Protein 6KAK (pdb70)

Sequence (1753 aa):
GPRVTVLVREFEAFDNAVPELVDSFLQQDPAQPVVVAADTLPYPPLALPRIPNVRLALLQPALDRPAAASRPETYVATEFVALVPDGARAEAPGLLERMVEALRAGSARLVAAPVATANPARCLALNVSLREWTARYGAAPAAPRCDALDGDAVVLLRARDLFNLSAPLARPVGTSLFLQTALRGWAVQLLDLTFAAARQPPLATAHARWKAEREGRARRAALLRALGIRLVSWEGGRLEWFGCNKETTRCFGTVVGDTPAYLYEERWTPPCCLRALRETARYVVGVLEAAGVRYWLEGGSLLGAARHGDIIPWDYDVDLGIYLEDVGNCEQLRGAEAGSVVDERGFVWEKAVEGDFFRVQYSESNHLHVDLWPFYPRNGVMTKDTWDVEFPEHFLQPLVPLPFAGFVAQAPNNYRRFLELKFGPGVIENPQYPNPALLSLTGGPRVTVLVREFEAFDNAVPELVDSFLQQDPAQPVVVAADTLPYPPLALPRIPNVRLALLQPALDRPAAASRPETYVATEFVALVPDGARAEAPGLLERMVEALRAGSARLVAAPVATANPARCLALNVSLREWTARYGAAPAAPRCDALDGDAVVLLRARDLFNLSAPLARPVGTSLFLQTALRGWAVQLLDLTFAAARQPPLATAHARWKAEREGRARRAALLRALGIRLVSWEGGRLEWFGCNKETTRCFGTVVGDTPAYLYEERWTPPCCLRALRETARYVVGVLEAAGVRYWLEGGSLLGAARHGDIIPWDYDVDLGIYLEDVGNCEQLRGAEAGSVVDERGFVWEKAVEGDFFRVQYSESNHLHVDLWPFYPRNGVMTKDTWVEFPEHFLQPLVPLPFAGFVAQAPNNYRRFLELKFGPGVIENPQYPNPALLSPRVTVLVREFEAFDNAVPELVDSFLQQDPAQPVVVAADTLPYPPLALPRIPNVRLALLQPALDRPAAASRPETYVATEFVALVPDGARAEAPGLLERMVEALRAGSARLVAAPVATANPARCLALNVSLREWTARYGAAPAAPRCDALDGDAVVLLRARDLFNLSAPLARPVGTSLFLQTALRGWAVQLLDLTFAAARQPPLATAHARWKAEREGRARRAALLRALGIRLVSWEGGRLEWFGCNKETTRCFGTVVGDTPAYLYEERWTPPCCLRALRETARYVVGVLEAAGVRYWLEGGSLLGAARHGDIIPWDYDVDLGIYLEDVGNCEQLRGAEAGSVVDERGFVWEKAVEGDFFRVQYSESNHLHVDLWPFYPRNGVMTKDTWVEFPEHFLQPLVPLPFAGFVAQAPNNYRRFLELKFGPGVIENPQYPNPALLSLTGPRVTVLVREFEAFDNAVPELVDSFLQQDPAQPVVVAADTLPYPPLALPRIPNVRLALLQPALDRPAAASRPETYVATEFVALVPDGARAEAPGLLERMVEALRAGSARLVAAPVATANPARCLALNVSLREWTARYGAAPAAPRCDALDGDAVVLLRARDLFNLSAPLARPVGTSLFLQTALRGWAVQLLDLTFAAARQPPLATAHARWKAEREGRARRAALLRALGIRLVSWEGGRLEWFGCNKETTRCFGTVVGDTPAYLYEERWTPPCCLRALRETARYVVGVLEAAGVRYWLEGGSLLGAARHHGDIIPWDYDVDLGIYLEDVGNCEQLRGAEAGSVVDERGFVWEKAGDFFRVQYSESNHLHVDLWPFYPRNGVMTKDTVEFPEHFLQPLVPLPFAGFVAQAPNNYRRFLELKFGPGVIENPQYPN

Organism: Homo sapiens (NCBI:txid9606)

GO terms:
  GO:0000139 Golgi membrane (C, IDA)
  GO:0005794 Golgi apparatus (C, IDA)
  GO:0016780 phosphotransferase activity, for other substituted phosphate groups (F, IDA)
  GO:0051262 protein tetramerization (P, IDA)
  GO:0000139 Golgi membrane (C, EXP)
  GO:0035269 protein O-linked glycosylation via mannose (P, IMP)
  GO:0005515 protein binding (F, IPI)
  GO:0000139 Golgi membrane (C, TAS)
  GO:0042802 identical protein binding (F, IPI)
  GO:0035269 protein O-linked glycosylation via mannose (P, IDA)
  GO:0005576 extracellular region (C, IDA)
  GO:0005791 rough endoplasmic reticulum (C, IDA)

Foldseek 3Di:
DDQEEEEEQAAALVKFCVQQALVQVCVLPVQHAYEYEDQDQRPPHPPHDPDLRYYYQHQYDDPPDDPLSNQCLSRDDHFKYKYAYTQFGADDHPPVVVLVVVCVPDDFQKEKEFEPDPWTKAAKEWDDDLQQLAIEIEHAPDPVKHLAIDGGITMMHTPVVQSVFPCSNQPPNSPPVSNRQVNVVGIYGHDPHYTYGRPDGILPDPVSVVVSVVVRVVSVLVVSVVVRRQWYAYPNHPIDGNADDQPAEHHQHDDDPPDTPVVLVVHAHHVRLQLLQLVQVVVVQVQCVVLVWDKAFADQQLLCLLQPQEHDRRDQAGEMETAPVSQVSGPCSVVQVVHWDQDPQAWIWHQDPDFGWIWIASHPRYRRIYIYHHWHDPPQKTDDPGDRDIDGPVQVVDWDWTRYSHDIGTHGPPVQVVNCVRPNPPDSPDDDDRDSVVVVVVD/DFAEEEEEFAADLVKFDVQQAVVLVCVQPVLRAYEYEDQDQRPVHPCHPPDVRYYYQHLYDDPPDDPVSNQCLVSDDGFKYKYAYTFFGADDHCPVVVLVVDCVVDDFQKEKEWEPDPWTKDAKEWDDDLQQLEIEIEHAPDPVKHLAIDGGIIMMGTSVVQSVFPCSNQPPNRPVVSNRQVNVVGIYGYDPHYTYGGPPGIPPDPVSVVVSVVVRVVSVLVVSVVSRRQWYAYPVGDIDGNADDQPAEHHFDDDDPLATPVVVVVHAHHVNLQLLQLVQVVVVQVQCVVLVWDKAFDDQQLLCLLQPQEHDRRDQAGEMETAPVSQVSGPCSVVQVVHWDQDPQAWIWHQDDAWRWIWIASHPRYRRIYIYHHWYDDDQWTDDDGDDIDGCQQVVDWDWTHYSHDIGTHGPVVQVVNCVVPNPCPSPDDDRSDPVVPD/DAEEEEEQAAALVKFDVQQALVQVCVLPVQHAYEYEDQDQRPPHPPHDPDPRYYYQHQHDDPPDDPLSNQVLSRDDHFKYKYAYTFFGADDHPPVVVLVVVCVVDDFQKEKEFEPDPFTKAAKEWDDDLQQLEIEIEHAPDPVKHLAITGGIIMMHTPVVQSVFPCSNQPPNRPPVSNRCVNVVGIYGYDPHYTYTRPDGIQPDPVSVVVSVVVRVVSVLVVSVVVRRQWYAYPNDPIDGNADDQPAEHRQPDDPPPQTPVLLVVHAGHVRLQLLQLVQVVVVQVQCVVLVWDKAFDDQQLLCLVQPLEHDGRDQAGEMETAPVSQVSGPLSVVQVVHWDQDPQAWIWHADPPAGWIWIASHPRYRRIYIYHHWYDDPQWTDDDGDDIGGNQQVVDWDWTHYSHDIGTHGPVVQVVCCVVPNPCPSVDDPDRDNVVVVVPD/DAEEEEEQAADLVWFDVQQQLVQVCVQPVLRAYEYEDQDQRPPHPCHPPDPRYYYQHQHDDPPDDPVSNQCLSSDDDFKYKYAYTFFHADDPCPVVVLVVCCVVDDFQKEKEFEPDPFTKDAWAWDDDLQQLEIEIEHAPDPVKHLAIDGGIIMMGTSVVQRVFPCSNQPPNRPVVSNRCVVVVGIYRYDHHYTYTRPDGIPPDPVSVVVSVVVRVVSVLVVSVVVRRQWYAYPVGDIDGNADDQPAEHDFPDADPPDTPVLVVVHAGHVRLQLLQLVQVVVVQVQCVVLVWDKAFDDQQLLCLVQPLEHDRRDQAGEMETAPVSQVSGPCSVVQVVHWDQDPQAWIWHCDPQWIWIASHPRYRRIYIYHHWYDDDQWTDTDVDIGGPVQVVDWDWTHYSHDTGTHGPVVLVVVCVVPNPPCSVDPPDRD

Solvent-accessible surface area: 74860 Å² total; per-residue (Å²): 109,57,100,7,1,0,0,0,19,43,16,24,38,84,39,37,6,0,52,35,0,0,71,0,9,21,150,76,56,102,55,14,18,0,2,0,0,9,70,79,47,9,41,53,51,15,93,33,49,110,60,121,27,13,86,54,0,30,34,43,68,13,1,78,74,70,10,46,21,30,56,17,55,76,36,20,105,24,72,0,0,0,11,3,21,22,5,0,24,5,68,47,101,29,13,13,96,126,0,1,106,33,4,111,95,50,97,8,96,1,3,0,0,24,0,56,40,114,68,58,9,108,21,22,22,6,100,21,25,25,34,58,19,2,0,93,40,9,65,18,132,63,59,74,101,4,46,1,10,64,29,40,11,0,9,0,0,59,14,146,10,0,17,81,1,16,10,17,7,25,33,26,12,47,22,0,1,8,0,1,3,18,12,22,62,39,11,2,50,27,30,148,32,79,2,34,32,5,150,137,79,19,25,86,86,90,122,9,112,137,69,9,90,142,82,19,136,55,58,44,26,64,15,2,124,69,7,6,0,38,21,12,5,76,109,63,27,188,92,50,86,14,18,11,64,45,142,49,89,24,44,17,24,111,35,50,60,129,13,2,22,5,29,48,64,90,30,20,2,2,16,2,0,15,72,0,0,72,61,0,0,129,28,0,7,40,25,0,90,97,33,42,6,108,4,0,0,0,16,20,7,0,14,0,7,26,50,41,21,36,7,10,34,33,41,50,38,0,30,1,0,0,21,84,85,17,6,43,79,1,131,33,0,125,23,2,112,103,34,75,44,73,20,180,147,22,2,9,0,61,47,23,161,84,26,106,25,13,74,0,26,10,7,122,47,0,80,0,11,0,5,0,65,11,2,44,60,164,151,45,50,0,27,19,120,56,149,68,84,89,9,56,3,106,17,10,119,97,46,38,94,14,85,2,6,69,27,90,0,49,0,0,14,104,60,111,44,3,1,58,121,43,95,20,127,20,24,14,52,81,27,77,8,30,46,40,46,56,27,49,46,64,54,81,56,23,11,1,0,0,0,17,43,14,24,41,70,39,35,6,0,51,37,0,0,69,4,8,25,137,80,67,100,27,17,24,1,3,0,0,7,71,84,44,10,49,56,44,17,68,12,42,122,24,15,9,12,49,53,0,25,40,36,65,11,2,43,67,19,11,16,12,28,53,16,39,13,33,15,29,6,51,2,0,0,12,3,21,25,6,1,28,4,107,40,100,35,12,16,83,117,0,3,118,31,6,141,89,50,94,7,110,0,3,0,0,21,0,57,38,116,63,58,10,108,21,25,21,8,104,32,31,28,118,65,17,4,0,111,21,10,72,22,127,63,62,72,94,5,47,1,12,50,30,42,12,0,9,0,0,74,13,68,28,0,16,91,0,14,12,21,8,25,33,25,14,43,19,0,1,7,0,0,3,16,58,69,67,37,12,2,48,27,29,150,31,82,1,25,32,7,165,139,77,26,55,93,83,90,121,10,28,149,70,12,115,139,70,20,65,65,63,53,30,62,12,1,126,74,8,7,0,31,22,2,21,54,125,90,54,146,90,32,75,22,8,4,59,60,155,52,97,32,43,25,34,111,38,63,44,82,1,0,21,5,2,45,71,150,34,46,4,1,20,0,0,18,84,2,0,71,90,0,1,121,15,0,6,37,22,0,93,96,28,45,6,101,4,0,0,24,20,16,4,0,12,0,6,26,52,96,20,39,6,8,42,24,27,42,28,0,26,0,0,0,9,86,123,12,8,44,80,0,124,21,0,129,24,3,119,100,34,72,38,74,24,152,158,24,6,6,1,59,50,29,157,90,10,97,15,13,74,0,23,24,7,123,46,0,88,0,16,0,5,0,63,11,11,47,49,170,146,44,46,0,11,30,106,58,158,122,86,9,45,23,105,19,10,109,100,43,40,91,18,83,0,6,72,26,89,0,51,0,0,17,104,58,116,52,8,1,59,101,52,102,23,129,18,20,20,100,82,80,120,46,54,66,65,101,110,47,106,127,108,9,0,0,2,0,19,45,16,23,41,82,39,36,8,0,52,36,0,0,61,0,8,20,130,73,57,102,58,18,16,0,3,0,1,10,67,82,53,9,37,52,57,15,92,33,47,110,63,123,24,14,75,57,1,32,26,64,55,16,2,89,75,76,10,47,19,27,56,17,57,74,39,20,106,25,83,0,0,0,11,3,22,25,4,0,16,5,79,58,98,34,25,14,95,130,0,0,108,32,3,118,95,51,95,7,90,1,3,0,0,22,0,53,39,114,81,62,9,162,22,18,21,6,104,22,23,22,18,34,16,3,0,97,38,6,67,18,129,62,61,74,98,4,46,2,12,67,32,38,10,0,10,0,0,76,14,170,17,0,12,72,1,15,10,17,7,26,35,25,12,46,22,0,1,7,0,1,2,17,14,21,65,38,9,2,48,27,31,141,16,81,2,30,31,5,156,142,76,19,24,87,84,90,119,9,109,136,70,8,94,128,73,19,147,55,54,47,27,63,15,2,123,75,6,6,0,37,20,11,6,93,109,65,24,197,92,56,91,19,16,12,65,47,144,51,95,28,46,19,30,110,25,58,75,112,28,2,14,2,35,46,69,94,33,10,2,2,17,1,0,14,74,0,0,69,56,0,1,135,27,0,7,38,25,0,95,97,31,46,6,91,0,0,0,8,12,19,7,0,13,0,6,26,61,45,22,36,7,11,36,35,42,40,36,0,30,1,0,0,12,81,129,14,10,37,87,0,129,31,0,123,25,3,101,100,37,70,43,72,22,170,133,21,0,9,1,74,57,21,150,93,18,64,24,4,76,0,31,8,5,122,42,0,82,0,12,0,5,0,64,12,13,73,50,49,153,43,42,0,21,22,112,51,168,131,89,17,61,29,104,18,11,114,95,40,40,102,13,84,1,6,69,26,98,1,55,0,0,18,102,56,112,40,8,0,60,136,82,91,21,124,21,24,14,58,98,28,88,25,19,40,41,44,62,30,49,42,62,55,91,30,7,1,0,0,0,16,45,15,25,39,75,39,38,6,0,54,38,0,0,78,5,7,23,138,62,64,102,34,18,24,1,3,0,0,8,51,98,48,10,43,56,45,16,71,16,42,116,26,11,12,12,49,56,0,31,26,84,51,13,2,44,83,21,11,19,13,27,53,16,34,12,32,15,28,6,56,4,0,0,12,4,21,24,6,0,21,5,81,52,100,32,19,16,68,122,0,2,110,32,4,150,92,51,97,7,99,1,3,0,0,22,0,53,37,96,89,68,11,52,21,24,20,12,94,21,20,27,119,63,18,9,0,89,18,6,73,18,132,63,58,74,97,5,46,2,12,81,40,40,10,0,10,0,0,76,13,71,24,0,17,94,2,11,12,19,7,26,34,25,15,44,17,1,1,7,0,1,2,18,57,74,65,39,10,2,50,31,30,144,31,76,2,35,32,6,169,147,82,21,25,94,84,89,112,8,113,132,65,12,92,135,74,21,144,61,64,51,22,64,13,0,119,55,10,8,0,36,20,1,18,54,124,92,50,149,93,29,90,20,15,17,76,55,151,48,92,27,43,20,27,112,29,65,78,101,36,1,16,3,38,94,65,142,37,28,3,2,17,4,0,16,103,3,0,67,71,0,1,118,24,0,8,36,25,0,93,93,29,48,6,36,5,0,1,28,22,19,6,0,14,0,5,12,52,92,21,38,7,9,30,34,39,32,33,0,28,1,0,0,34,83,135,23,12,42,80,3,127,28,0,121,26,3,119,104,36,72,36,70,23,182,155,22,8,10,0,57,31,111,94,62,40,12,71,0,31,22,5,121,49,0,83,0,14,0,5,0,77,16,24,68,52,68,143,39,62,0,15,43,113,151,168,108,14,41,29,104,12,13,108,95,48,38,96,15,86,1,5,69,27,95,0,46,0,0,27,92,42,121,144,8,1,68,90,58,96,23,128,17,22,16,120,97,32,160,137,47,179

Radius of gyration: 43.52 Å; Cα contacts (8 Å, |Δi|>4): 3760; chains: 4; bounding box: 91×157×87 Å

Nearest PDB structures (foldseek):
  6l7t-assembly1_B  TM=1.002E+00  e=5.309E-97  Homo sapiens
  6l7s-assembly1_C  TM=9.727E-01  e=5.853E-93  Homo sapiens
  6l7u-assembly1_A  TM=9.734E-01  e=1.253E-91  Homo sapiens
  6kan-assembly1_A  TM=9.741E-01  e=2.540E-91  Homo sapiens
  6kal-assembly1_A  TM=9.772E-01  e=7.297E-90  Homo sapiens

Structure (mmCIF, N/CA/C/O backbone):
data_6KAK
#
_entry.id   6KAK
#
_cell.length_a   76.822
_cell.length_b   119.419
_cell.length_c   258.075
_cell.angle_alpha   90.00
_cell.angle_beta   90.00
_cell.angle_gamma   90.00
#
_symmetry.space_group_name_H-M   'P 21 21 21'
#
loop_
_entity.id
_entity.type
_entity.pdbx_description
1 polymer 'Fukutin-related protein'
2 non-polymer 'ZINC ION'
3 non-polymer 2-acetamido-2-deoxy-beta-D-glucopyranose
4 non-polymer 'MAGNESIUM ION'
5 water water
#
loop_
_atom_site.group_PDB
_atom_site.id
_atom_site.type_symbol
_atom_site.label_atom_id
_atom_site.label_alt_id
_atom_site.label_comp_id
_atom_site.label_asym_id
_atom_site.label_entity_id
_atom_site.label_seq_id
_atom_site.pdbx_PDB_ins_code
_atom_site.Cartn_x
_atom_site.Cartn_y
_atom_site.Cartn_z
_atom_site.occupancy
_atom_site.B_iso_or_equiv
_atom_site.auth_seq_id
_atom_site.auth_comp_id
_atom_site.auth_asym_id
_atom_site.auth_atom_id
_atom_site.pdbx_PDB_model_num
ATOM 1 N N . GLY A 1 6 ? -21.112 253.786 22.048 1.00 58.29 46 GLY A N 1
ATOM 2 C CA . GLY A 1 6 ? -20.067 252.780 22.032 1.00 59.72 46 GLY A CA 1
ATOM 3 C C . GLY A 1 6 ? -19.498 252.500 23.408 1.00 61.36 46 GLY A C 1
ATOM 4 O O . GLY A 1 6 ? -19.403 253.407 24.235 1.00 64.31 46 GLY A O 1
ATOM 5 N N . PRO A 1 7 ? -19.129 251.244 23.657 1.00 59.07 47 PRO A N 1
ATOM 6 C CA . PRO A 1 7 ? -18.576 250.882 24.967 1.00 54.92 47 PRO A CA 1
ATOM 7 C C . PRO A 1 7 ? -17.301 251.654 25.269 1.00 50.79 47 PRO A C 1
ATOM 8 O O . PRO A 1 7 ? -16.508 251.969 24.379 1.00 53.27 47 PRO A O 1
ATOM 12 N N . ARG A 1 8 ? -17.114 251.960 26.550 1.00 46.16 48 ARG A N 1
ATOM 13 C CA . ARG A 1 8 ? -15.966 252.725 27.010 1.00 42.96 48 ARG A CA 1
ATOM 14 C C . ARG A 1 8 ? -15.041 251.917 27.907 1.00 37.62 48 ARG A C 1
ATOM 15 O O . ARG A 1 8 ? -14.025 252.449 28.369 1.00 36.31 48 ARG A O 1
ATOM 23 N N . VAL A 1 9 ? -15.363 250.651 28.162 1.00 30.31 49 VAL A N 1
ATOM 24 C CA . VAL A 1 9 ? -14.555 249.777 29.002 1.00 31.93 49 VAL A CA 1
ATOM 25 C C . VAL A 1 9 ? -14.206 248.528 28.211 1.00 34.12 49 VAL A C 1
ATOM 26 O O . VAL A 1 9 ? -15.061 247.959 27.524 1.00 35.03 49 VAL A O 1
ATOM 30 N N . THR A 1 10 ? -12.953 248.098 28.311 1.00 32.48 50 THR A N 1
ATOM 31 C CA . THR A 1 10 ? -12.533 246.799 27.807 1.00 32.52 50 THR A CA 1
ATOM 32 C C . THR A 1 10 ? -12.306 245.877 28.996 1.00 32.04 50 THR A C 1
ATOM 33 O O . THR A 1 10 ? -11.528 246.203 29.899 1.00 32.04 50 THR A O 1
ATOM 37 N N . VAL A 1 11 ? -12.998 244.740 29.003 1.00 31.75 51 VAL A N 1
ATOM 38 C CA . VAL A 1 11 ? -12.733 243.719 30.006 1.00 29.51 51 VAL A CA 1
ATOM 39 C C . VAL A 1 11 ? -11.427 243.018 29.659 1.00 34.48 51 VAL A C 1
ATOM 40 O O . VAL A 1 11 ? -11.202 242.626 28.506 1.00 34.42 51 VAL A O 1
ATOM 44 N N . LEU A 1 12 ? -10.547 242.875 30.649 1.00 31.93 52 LEU A N 1
ATOM 45 C CA . LEU A 1 12 ? -9.256 242.221 30.459 1.00 27.55 52 LEU A CA 1
ATOM 46 C C . LEU A 1 12 ? -9.112 241.115 31.492 1.00 29.50 52 LEU A C 1
ATOM 47 O O . LEU A 1 12 ? -9.219 241.370 32.696 1.00 30.61 52 LEU A O 1
ATOM 52 N N . VAL A 1 13 ? -8.857 239.896 31.025 1.00 27.31 53 VAL A N 1
ATOM 53 C CA . VAL A 1 13 ? -8.709 238.730 31.889 1.00 27.73 53 VAL A CA 1
ATOM 54 C C . VAL A 1 13 ? -7.263 238.262 31.819 1.00 25.83 53 VAL A C 1
ATOM 55 O O . VAL A 1 13 ? -6.783 237.847 30.756 1.00 29.93 53 VAL A O 1
ATOM 59 N N . ARG A 1 14 ? -6.572 238.328 32.952 1.00 24.46 54 ARG A N 1
ATOM 60 C CA . ARG A 1 14 ? -5.192 237.884 33.069 1.00 25.42 54 ARG A CA 1
ATOM 61 C C . ARG A 1 14 ? -4.996 236.768 34.083 1.00 28.86 54 ARG A C 1
ATOM 62 O O . ARG A 1 14 ? -4.140 235.906 33.868 1.00 27.91 54 ARG A O 1
ATOM 70 N N . GLU A 1 15 ? -5.769 236.745 35.170 1.00 29.32 55 GLU A N 1
ATOM 71 C CA . GLU A 1 15 ? -5.598 235.758 36.235 1.00 32.29 55 GLU A CA 1
ATOM 72 C C . GLU A 1 15 ? -6.556 234.596 35.986 1.00 31.60 55 GLU A C 1
ATOM 73 O O . GLU A 1 15 ? -7.758 234.693 36.252 1.00 29.84 55 GLU A O 1
ATOM 79 N N . PHE A 1 16 ? -6.007 233.502 35.463 1.00 30.66 56 PHE A N 1
ATOM 80 C CA . PHE A 1 16 ? -6.712 232.242 35.266 1.00 27.47 56 PHE A CA 1
ATOM 81 C C . PHE A 1 16 ? -5.664 231.169 35.012 1.00 31.22 56 PHE A C 1
ATOM 82 O O . PHE A 1 16 ? -4.515 231.472 34.679 1.00 28.66 56 PHE A O 1
ATOM 90 N N . GLU A 1 17 ? -6.067 229.912 35.179 1.00 32.62 57 GLU A N 1
ATOM 91 C CA . GLU A 1 17 ? -5.190 228.771 34.947 1.00 31.54 57 GLU A CA 1
ATOM 92 C C . GLU A 1 17 ? -5.683 227.998 33.732 1.00 31.69 57 GLU A C 1
ATOM 93 O O . GLU A 1 17 ? -6.884 227.733 33.605 1.00 30.78 57 GLU A O 1
ATOM 99 N N . ALA A 1 18 ? -4.753 227.632 32.849 1.00 32.68 58 ALA A N 1
ATOM 100 C CA . ALA A 1 18 ? -5.128 226.955 31.612 1.00 33.49 58 ALA A CA 1
ATOM 101 C C . ALA A 1 18 ? -5.763 225.595 31.884 1.00 33.85 58 ALA A C 1
ATOM 102 O O . ALA A 1 18 ? -6.690 225.183 31.176 1.00 33.88 58 ALA A O 1
ATOM 104 N N . PHE A 1 19 ? -5.287 224.884 32.911 1.00 34.01 59 PHE A N 1
ATOM 105 C CA . PHE A 1 19 ? -5.772 223.527 33.143 1.00 36.16 59 PHE A CA 1
ATOM 106 C C . PHE A 1 19 ? -7.168 223.498 33.753 1.00 37.07 59 PHE A C 1
ATOM 107 O O . PHE A 1 19 ? -7.830 222.456 33.694 1.00 36.75 59 PHE A O 1
ATOM 115 N N . ASP A 1 20 ? -7.637 224.612 34.316 1.00 34.63 60 ASP A N 1
ATOM 116 C CA . ASP A 1 20 ? -8.904 224.632 35.038 1.00 32.45 60 ASP A CA 1
ATOM 117 C C . ASP A 1 20 ? -9.371 226.071 35.223 1.00 32.57 60 ASP A C 1
ATOM 118 O O . ASP A 1 20 ? -8.920 226.758 36.146 1.00 30.65 60 ASP A O 1
ATOM 123 N N . ASN A 1 21 ? -10.281 226.536 34.367 1.00 34.27 61 ASN A N 1
ATOM 124 C CA . ASN A 1 21 ? -10.724 227.921 34.431 1.00 36.58 61 ASN A CA 1
ATOM 125 C C . ASN A 1 21 ? -12.195 228.016 34.047 1.00 36.93 61 ASN A C 1
ATOM 126 O O . ASN A 1 21 ? -12.785 227.075 33.510 1.00 36.92 61 ASN A O 1
ATOM 131 N N . ALA A 1 22 ? -12.779 229.180 34.330 1.00 34.60 62 ALA A N 1
ATOM 132 C CA . ALA A 1 22 ? -14.148 229.519 33.960 1.00 31.77 62 ALA A CA 1
ATOM 133 C C . ALA A 1 22 ? -14.168 230.768 33.087 1.00 31.58 62 ALA A C 1
ATOM 134 O O . ALA A 1 22 ? -15.073 231.602 33.178 1.00 34.28 62 ALA A O 1
ATOM 136 N N . VAL A 1 23 ? -13.157 230.914 32.237 1.00 30.59 63 VAL A N 1
ATOM 137 C CA . VAL A 1 23 ? -13.040 232.071 31.352 1.00 34.92 63 VAL A CA 1
ATOM 138 C C . VAL A 1 23 ? -14.103 232.025 30.255 1.00 36.46 63 VAL A C 1
ATOM 139 O O . VAL A 1 23 ? -14.669 233.077 29.925 1.00 37.57 63 VAL A O 1
ATOM 143 N N . PRO A 1 24 ? -14.410 230.864 29.650 1.00 39.42 64 PRO A N 1
ATOM 144 C CA . PRO A 1 24 ? -15.545 230.838 28.710 1.00 41.44 64 PRO A CA 1
ATOM 145 C C . PRO A 1 24 ? -16.846 231.339 29.312 1.00 38.14 64 PRO A C 1
ATOM 146 O O . PRO A 1 24 ? -17.554 232.119 28.664 1.00 41.43 64 PRO A O 1
ATOM 150 N N . GLU A 1 25 ? -17.185 230.921 30.536 1.00 38.64 65 GLU A N 1
ATOM 151 C CA . GLU A 1 25 ? -18.390 231.445 31.174 1.00 38.87 65 GLU A CA 1
ATOM 152 C C . GLU A 1 25 ? -18.271 232.944 31.421 1.00 40.22 65 GLU A C 1
ATOM 153 O O . GLU A 1 25 ? -19.229 233.694 31.197 1.00 40.49 65 GLU A O 1
ATOM 159 N N . LEU A 1 26 ? -17.102 233.394 31.887 1.00 38.60 66 LEU A N 1
ATOM 160 C CA . LEU A 1 26 ? -16.883 234.818 32.133 1.00 36.05 66 LEU A CA 1
ATOM 161 C C . LEU A 1 26 ? -17.156 235.638 30.878 1.00 32.79 66 LEU A C 1
ATOM 162 O O . LEU A 1 26 ? -17.937 236.597 30.906 1.00 33.48 66 LEU A O 1
ATOM 167 N N . VAL A 1 27 ? -16.510 235.274 29.768 1.00 33.91 67 VAL A N 1
ATOM 168 C CA . VAL A 1 27 ? -16.661 236.028 28.525 1.00 37.54 67 VAL A CA 1
ATOM 169 C C . VAL A 1 27 ? -18.119 236.035 28.081 1.00 43.35 67 VAL A C 1
ATOM 170 O O . VAL A 1 27 ? -18.664 237.076 27.694 1.00 44.78 67 VAL A O 1
ATOM 174 N N . ASP A 1 28 ? -18.772 234.871 28.136 1.00 43.63 68 ASP A N 1
ATOM 175 C CA . ASP A 1 28 ? -20.164 234.777 27.705 1.00 46.12 68 ASP A CA 1
ATOM 176 C C . ASP A 1 28 ? -21.065 235.698 28.519 1.00 42.26 68 ASP A C 1
ATOM 177 O O . ASP A 1 28 ? -21.981 236.325 27.972 1.00 45.56 68 ASP A O 1
ATOM 182 N N . SER A 1 29 ? -20.818 235.800 29.828 1.00 40.78 69 SER A N 1
ATOM 183 C CA . SER A 1 29 ? -21.701 236.586 30.686 1.00 41.53 69 SER A CA 1
ATOM 184 C C . SER A 1 29 ? -21.648 238.068 30.332 1.00 45.36 69 SER A C 1
ATOM 185 O O . SER A 1 29 ? -22.666 238.767 30.407 1.00 44.94 69 SER A O 1
ATOM 188 N N . PHE A 1 30 ? -20.474 238.568 29.944 1.00 40.35 70 PHE A N 1
ATOM 189 C CA . PHE A 1 30 ? -20.385 239.962 29.522 1.00 41.41 70 PHE A CA 1
ATOM 190 C C . PHE A 1 30 ? -20.980 240.161 28.133 1.00 43.88 70 PHE A C 1
ATOM 191 O O . PHE A 1 30 ? -21.626 241.182 27.874 1.00 46.16 70 PHE A O 1
ATOM 199 N N . LEU A 1 31 ? -20.781 239.196 27.231 1.00 42.79 71 LEU A N 1
ATOM 200 C CA . LEU A 1 31 ? -21.348 239.309 25.891 1.00 46.33 71 LEU A CA 1
ATOM 201 C C . LEU A 1 31 ? -22.869 239.234 25.915 1.00 49.56 71 LEU A C 1
ATOM 202 O O . LEU A 1 31 ? -23.527 239.745 25.002 1.00 47.21 71 LEU A O 1
ATOM 207 N N . GLN A 1 32 ? -23.445 238.605 26.942 1.00 55.34 72 GLN A N 1
ATOM 208 C CA . GLN A 1 32 ? -24.899 238.528 27.033 1.00 62.31 72 GLN A CA 1
ATOM 209 C C . GLN A 1 32 ? -25.512 239.874 27.399 1.00 60.47 72 GLN A C 1
ATOM 210 O O . GLN A 1 32 ? -26.657 240.153 27.025 1.00 62.33 72 GLN A O 1
ATOM 216 N N . GLN A 1 33 ? -24.776 240.714 28.131 1.00 58.56 73 GLN A N 1
ATOM 217 C CA . GLN A 1 33 ? -25.276 242.046 28.452 1.00 57.27 73 GLN A CA 1
ATOM 218 C C . GLN A 1 33 ? -25.141 242.997 27.273 1.00 56.92 73 GLN A C 1
ATOM 219 O O . GLN A 1 33 ? -25.994 243.872 27.082 1.00 58.39 73 GLN A O 1
ATOM 225 N N . ASP A 1 34 ? -24.089 242.837 26.481 1.00 56.73 74 ASP A N 1
ATOM 226 C CA . ASP A 1 34 ? -23.831 243.663 25.313 1.00 55.84 74 ASP A CA 1
ATOM 227 C C . ASP A 1 34 ? -22.971 242.849 24.354 1.00 55.15 74 ASP A C 1
ATOM 228 O O . ASP A 1 34 ? -21.763 242.702 24.576 1.00 55.43 74 ASP A O 1
ATOM 233 N N . PRO A 1 35 ? -23.551 242.306 23.278 1.00 55.06 75 PRO A N 1
ATOM 234 C CA . PRO A 1 35 ? -22.773 241.432 22.382 1.00 52.58 75 PRO A CA 1
ATOM 235 C C . PRO A 1 35 ? -21.586 242.120 21.730 1.00 46.17 75 PRO A C 1
ATOM 236 O O . PRO A 1 35 ? -20.769 241.436 21.099 1.00 46.82 75 PRO A O 1
ATOM 240 N N . ALA A 1 36 ? -21.459 243.438 21.865 1.00 43.74 76 ALA A N 1
ATOM 241 C CA . ALA A 1 36 ? -20.328 244.178 21.329 1.00 46.02 76 ALA A CA 1
ATOM 242 C C . ALA A 1 36 ? -19.286 244.512 22.386 1.00 43.05 76 ALA A C 1
ATOM 243 O O . ALA A 1 36 ? -18.278 245.149 22.060 1.00 44.46 76 ALA A O 1
ATOM 245 N N . GLN A 1 37 ? -19.505 244.105 23.635 1.00 41.44 77 GLN A N 1
ATOM 246 C CA . GLN A 1 37 ? -18.586 244.386 24.727 1.00 41.31 77 GLN A CA 1
ATOM 247 C C . GLN A 1 37 ? -17.174 243.927 24.368 1.00 34.72 77 GLN A C 1
ATOM 248 O O . GLN A 1 37 ? -16.976 242.744 24.050 1.00 37.75 77 GLN A O 1
ATOM 254 N N . PRO A 1 38 ? -16.185 244.820 24.382 1.00 34.41 78 PRO A N 1
ATOM 255 C CA . PRO A 1 38 ? -14.805 244.401 24.100 1.00 32.94 78 PRO A CA 1
ATOM 256 C C . PRO A 1 38 ? -14.249 243.561 25.242 1.00 34.25 78 PRO A C 1
ATOM 257 O O . PRO A 1 38 ? -14.371 243.923 26.414 1.00 33.56 78 PRO A O 1
ATOM 261 N N . VAL A 1 39 ? -13.642 242.428 24.892 1.00 35.48 79 VAL A N 1
ATOM 262 C CA . VAL A 1 39 ? -13.037 241.520 25.865 1.00 37.81 79 VAL A CA 1
ATOM 263 C C . VAL A 1 39 ? -11.667 241.081 25.350 1.00 37.54 79 VAL A C 1
ATOM 264 O O . VAL A 1 39 ? -11.556 240.642 24.200 1.00 36.34 79 VAL A O 1
ATOM 268 N N . VAL A 1 40 ? -10.620 241.252 26.180 1.00 31.82 80 VAL A N 1
ATOM 269 C CA . VAL A 1 40 ? -9.273 240.723 25.938 1.00 32.19 80 VAL A CA 1
ATOM 270 C C . VAL A 1 40 ? -9.007 239.639 26.963 1.00 31.86 80 VAL A C 1
ATOM 271 O O . VAL A 1 40 ? -9.118 239.894 28.167 1.00 32.28 80 VAL A O 1
ATOM 275 N N . VAL A 1 41 ? -8.544 238.484 26.505 1.00 31.66 81 VAL A N 1
ATOM 276 C CA . VAL A 1 41 ? -7.937 237.491 27.382 1.00 29.25 81 VAL A CA 1
ATOM 277 C C . VAL A 1 41 ? -6.440 237.494 27.107 1.00 27.92 81 VAL A C 1
ATOM 278 O O . VAL A 1 41 ? -6.015 237.302 25.962 1.00 32.79 81 VAL A O 1
ATOM 282 N N . ALA A 1 42 ? -5.638 237.732 28.141 1.00 23.60 82 ALA A N 1
ATOM 283 C CA . ALA A 1 42 ? -4.194 237.850 28.002 1.00 28.04 82 ALA A CA 1
ATOM 284 C C . ALA A 1 42 ? -3.503 236.633 28.601 1.00 25.10 82 ALA A C 1
ATOM 285 O O . ALA A 1 42 ? -3.897 236.142 29.662 1.00 27.57 82 ALA A O 1
ATOM 287 N N . ALA A 1 43 ? -2.467 236.153 27.916 1.00 27.10 83 ALA A N 1
ATOM 288 C CA . ALA A 1 43 ? -1.742 234.971 28.360 1.00 28.05 83 ALA A CA 1
ATOM 289 C C . ALA A 1 43 ? -0.328 235.015 27.803 1.00 28.21 83 ALA A C 1
ATOM 290 O O . ALA A 1 43 ? -0.056 235.675 26.797 1.00 28.69 83 ALA A O 1
ATOM 292 N N . ASP A 1 44 ? 0.574 234.302 28.483 1.00 26.58 84 ASP A N 1
ATOM 293 C CA . ASP A 1 44 ? 1.961 234.226 28.041 1.00 30.70 84 ASP A CA 1
ATOM 294 C C . ASP A 1 44 ? 2.136 233.258 26.880 1.00 37.35 84 ASP A C 1
ATOM 295 O O . ASP A 1 44 ? 3.019 233.458 26.038 1.00 37.38 84 ASP A O 1
ATOM 300 N N . THR A 1 45 ? 1.328 232.202 26.834 1.00 35.08 85 THR A N 1
ATOM 301 C CA . THR A 1 45 ? 1.284 231.278 25.712 1.00 34.90 85 THR A CA 1
ATOM 302 C C . THR A 1 45 ? -0.175 230.949 25.441 1.00 35.04 85 THR A C 1
ATOM 303 O O . THR A 1 45 ? -1.044 231.182 26.285 1.00 34.80 85 THR A O 1
ATOM 307 N N . LEU A 1 46 ? -0.442 230.419 24.251 1.00 30.05 86 LEU A N 1
ATOM 308 C CA . LEU A 1 46 ? -1.791 229.997 23.909 1.00 34.48 86 LEU A CA 1
ATOM 309 C C . LEU A 1 46 ? -2.307 229.025 24.969 1.00 34.23 86 LEU A C 1
ATOM 310 O O . LEU A 1 46 ? -1.670 227.990 25.212 1.00 35.32 86 LEU A O 1
ATOM 315 N N . PRO A 1 47 ? -3.415 229.334 25.641 1.00 32.89 87 PRO A N 1
ATOM 316 C CA . PRO A 1 47 ? -3.947 228.404 26.643 1.00 30.00 87 PRO A CA 1
ATOM 317 C C . PRO A 1 47 ? -4.364 227.082 26.011 1.00 29.51 87 PRO A C 1
ATOM 318 O O . PRO A 1 47 ? -4.953 227.048 24.929 1.00 30.15 87 PRO A O 1
ATOM 322 N N . TYR A 1 48 ? -4.036 225.983 26.699 1.00 32.59 88 TYR A N 1
ATOM 323 C CA . TYR A 1 48 ? -4.418 224.630 26.289 1.00 32.49 88 TYR A CA 1
ATOM 324 C C . TYR A 1 48 ? -4.891 223.907 27.546 1.00 36.22 88 TYR A C 1
ATOM 325 O O . TYR A 1 48 ? -4.174 223.913 28.564 1.00 36.31 88 TYR A O 1
ATOM 334 N N . PRO A 1 49 ? -6.073 223.265 27.523 1.00 37.30 89 PRO A N 1
ATOM 335 C CA . PRO A 1 49 ? -7.008 223.055 26.406 1.00 36.61 89 PRO A CA 1
ATOM 336 C C . PRO A 1 49 ? -7.587 224.347 25.825 1.00 41.76 89 PRO A C 1
ATOM 337 O O . PRO A 1 49 ? -7.577 225.370 26.511 1.00 39.30 89 PRO A O 1
ATOM 341 N N . PRO A 1 50 ? -8.072 224.294 24.583 1.00 39.25 90 PRO A N 1
ATOM 342 C CA . PRO A 1 50 ? -8.524 225.522 23.917 1.00 35.71 90 PRO A CA 1
ATOM 343 C C . PRO A 1 50 ? -9.631 226.212 24.697 1.00 35.44 90 PRO A C 1
ATOM 344 O O . PRO A 1 50 ? -10.519 225.566 25.257 1.00 34.50 90 PRO A O 1
ATOM 348 N N . LEU A 1 51 ? -9.566 227.544 24.730 1.00 36.66 91 LEU A N 1
ATOM 349 C CA . LEU A 1 51 ? -10.621 228.323 25.365 1.00 35.85 91 LEU A CA 1
ATOM 350 C C . LEU A 1 51 ? -11.879 228.375 24.509 1.00 38.99 91 LEU A C 1
ATOM 351 O O . LEU A 1 51 ? -12.984 228.508 25.050 1.00 39.89 91 LEU A O 1
ATOM 356 N N . ALA A 1 52 ? -11.728 228.269 23.188 1.00 43.49 92 ALA A N 1
ATOM 357 C CA . ALA A 1 52 ? -12.845 228.286 22.244 1.00 48.55 92 ALA A CA 1
ATOM 358 C C . ALA A 1 52 ? -13.754 229.490 22.485 1.00 50.82 92 ALA A C 1
ATOM 359 O O . ALA A 1 52 ? -14.974 229.369 22.618 1.00 54.51 92 ALA A O 1
ATOM 361 N N . LEU A 1 53 ? -13.139 230.667 22.549 1.00 50.18 93 LEU A N 1
ATOM 362 C CA . LEU A 1 53 ? -13.894 231.894 22.728 1.00 47.16 93 LEU A CA 1
ATOM 363 C C . LEU A 1 53 ? -14.639 232.243 21.441 1.00 49.07 93 LEU A C 1
ATOM 364 O O . LEU A 1 53 ? -14.227 231.838 20.350 1.00 48.21 93 LEU A O 1
ATOM 369 N N . PRO A 1 54 ? -15.743 232.983 21.539 1.00 49.59 94 PRO A N 1
ATOM 370 C CA . PRO A 1 54 ? -16.476 233.376 20.328 1.00 49.73 94 PRO A CA 1
ATOM 371 C C . PRO A 1 54 ? -15.572 234.111 19.351 1.00 47.99 94 PRO A C 1
ATOM 372 O O . PRO A 1 54 ? -14.825 235.017 19.726 1.00 41.84 94 PRO A O 1
ATOM 376 N N . ARG A 1 55 ? -15.630 233.699 18.084 1.00 47.09 95 ARG A N 1
ATOM 377 C CA . ARG A 1 55 ? -14.783 234.282 17.045 1.00 48.03 95 ARG A CA 1
ATOM 378 C C . ARG A 1 55 ? -15.476 235.525 16.492 1.00 50.48 95 ARG A C 1
ATOM 379 O O . ARG A 1 55 ? -16.068 235.524 15.412 1.00 52.86 95 ARG A O 1
ATOM 381 N N . ILE A 1 56 ? -15.399 236.606 17.262 1.00 48.65 96 ILE A N 1
ATOM 382 C CA . ILE A 1 56 ? -15.971 237.888 16.858 1.00 44.01 96 ILE A CA 1
ATOM 383 C C . ILE A 1 56 ? -14.911 238.972 17.028 1.00 44.71 96 ILE A C 1
ATOM 384 O O . ILE A 1 56 ? -13.996 238.819 17.852 1.00 44.63 96 ILE A O 1
ATOM 389 N N . PRO A 1 57 ? -14.987 240.075 16.274 1.00 46.03 97 PRO A N 1
ATOM 390 C CA . PRO A 1 57 ? -13.916 241.085 16.340 1.00 45.43 97 PRO A CA 1
ATOM 391 C C . PRO A 1 57 ? -13.683 241.677 17.722 1.00 40.82 97 PRO A C 1
ATOM 392 O O . PRO A 1 57 ? -12.558 242.107 18.007 1.00 40.12 97 PRO A O 1
ATOM 396 N N . ASN A 1 58 ? -14.693 241.723 18.590 1.00 37.33 98 ASN A N 1
ATOM 397 C CA . ASN A 1 58 ? -14.541 242.372 19.888 1.00 37.55 98 ASN A CA 1
ATOM 398 C C . ASN A 1 58 ? -14.039 241.433 20.980 1.00 37.50 98 ASN A C 1
ATOM 399 O O . ASN A 1 58 ? -13.907 241.864 22.131 1.00 35.43 98 ASN A O 1
ATOM 404 N N . VAL A 1 59 ? -13.766 240.172 20.657 1.00 39.14 99 VAL A N 1
ATOM 405 C CA . VAL A 1 59 ? -13.092 239.245 21.560 1.00 36.95 99 VAL A CA 1
ATOM 406 C C . VAL A 1 59 ? -11.735 238.917 20.958 1.00 38.96 99 VAL A C 1
ATOM 407 O O . VAL A 1 59 ? -11.646 238.535 19.785 1.00 36.66 99 VAL A O 1
ATOM 411 N N . ARG A 1 60 ? -10.681 239.069 21.755 1.00 33.25 100 ARG A N 1
ATOM 412 C CA . ARG A 1 60 ? -9.333 238.838 21.262 1.00 33.93 100 ARG A CA 1
ATOM 413 C C . ARG A 1 60 ? -8.445 238.230 22.343 1.00 38.18 100 ARG A C 1
ATOM 414 O O . ARG A 1 60 ? -8.546 238.578 23.525 1.00 35.02 100 ARG A O 1
ATOM 422 N N . LEU A 1 61 ? -7.601 237.290 21.920 1.00 33.46 101 LEU A N 1
ATOM 423 C CA . LEU A 1 61 ? -6.569 236.703 22.763 1.00 34.71 101 LEU A CA 1
ATOM 424 C C . LEU A 1 61 ? -5.279 237.481 22.544 1.00 36.67 101 LEU A C 1
ATOM 425 O O . LEU A 1 61 ? -4.809 237.601 21.408 1.00 40.73 101 LEU A O 1
ATOM 430 N N . ALA A 1 62 ? -4.714 238.014 23.623 1.00 28.92 102 ALA A N 1
ATOM 431 C CA . ALA A 1 62 ? -3.457 238.754 23.574 1.00 29.39 102 ALA A CA 1
ATOM 432 C C . ALA A 1 62 ? -2.361 237.860 24.140 1.00 34.05 102 ALA A C 1
ATOM 433 O O . ALA A 1 62 ? -2.351 237.563 25.340 1.00 32.28 102 ALA A O 1
ATOM 435 N N . LEU A 1 63 ? -1.443 237.430 23.276 1.00 30.60 103 LEU A N 1
ATOM 436 C CA . LEU A 1 63 ? -0.350 236.548 23.667 1.00 30.88 103 LEU A CA 1
ATOM 437 C C . LEU A 1 63 ? 0.888 237.397 23.934 1.00 33.55 103 LEU A C 1
ATOM 438 O O . LEU A 1 63 ? 1.467 237.975 23.009 1.00 33.73 103 LEU A O 1
ATOM 443 N N . LEU A 1 64 ? 1.283 237.477 25.205 1.00 30.34 104 LEU A N 1
ATOM 444 C CA . LEU A 1 64 ? 2.403 238.318 25.626 1.00 36.54 104 LEU A CA 1
ATOM 445 C C . LEU A 1 64 ? 3.685 237.487 25.643 1.00 43.48 104 LEU A C 1
ATOM 446 O O . LEU A 1 64 ? 4.235 237.137 26.688 1.00 52.20 104 LEU A O 1
ATOM 451 N N . GLN A 1 65 ? 4.159 237.172 24.441 1.00 39.26 105 GLN A N 1
ATOM 452 C CA . GLN A 1 65 ? 5.389 236.428 24.287 1.00 38.88 105 GLN A CA 1
ATOM 453 C C . GLN A 1 65 ? 6.049 236.874 22.994 1.00 34.03 105 GLN A C 1
ATOM 454 O O . GLN A 1 65 ? 5.346 237.120 22.002 1.00 32.81 105 GLN A O 1
ATOM 460 N N . PRO A 1 66 ? 7.371 237.021 22.979 1.00 38.45 106 PRO A N 1
ATOM 461 C CA . PRO A 1 66 ? 8.065 237.236 21.707 1.00 39.66 106 PRO A CA 1
ATOM 462 C C . PRO A 1 66 ? 7.831 236.061 20.773 1.00 39.58 106 PRO A C 1
ATOM 463 O O . PRO A 1 66 ? 7.692 234.915 21.204 1.00 38.25 106 PRO A O 1
ATOM 467 N N . ALA A 1 67 ? 7.770 236.360 19.478 1.00 35.09 107 ALA A N 1
ATOM 468 C CA . ALA A 1 67 ? 7.583 235.328 18.471 1.00 33.17 107 ALA A CA 1
ATOM 469 C C . ALA A 1 67 ? 8.282 235.760 17.193 1.00 35.58 107 ALA A C 1
ATOM 470 O O . ALA A 1 67 ? 8.311 236.946 16.852 1.00 35.51 107 ALA A O 1
ATOM 472 N N . LEU A 1 68 ? 8.840 234.775 16.484 1.00 32.18 108 LEU A N 1
ATOM 473 C CA . LEU A 1 68 ? 9.651 235.072 15.308 1.00 32.40 108 LEU A CA 1
ATOM 474 C C . LEU A 1 68 ? 8.833 235.704 14.190 1.00 32.83 108 LEU A C 1
ATOM 475 O O . LEU A 1 68 ? 9.387 236.426 13.352 1.00 38.04 108 LEU A O 1
ATOM 480 N N . ASP A 1 69 ? 7.522 235.465 14.162 1.00 32.35 109 ASP A N 1
ATOM 481 C CA . ASP A 1 69 ? 6.680 235.871 13.044 1.00 37.37 109 ASP A CA 1
ATOM 482 C C . ASP A 1 69 ? 5.657 236.939 13.426 1.00 38.53 109 ASP A C 1
ATOM 483 O O . ASP A 1 69 ? 4.604 237.049 12.792 1.00 40.51 109 ASP A O 1
ATOM 488 N N . ARG A 1 70 ? 5.942 237.731 14.453 1.00 36.24 110 ARG A N 1
ATOM 489 C CA . ARG A 1 70 ? 5.001 238.754 14.877 1.00 34.06 110 ARG A CA 1
ATOM 490 C C . ARG A 1 70 ? 5.713 240.087 15.042 1.00 34.00 110 ARG A C 1
ATOM 491 O O . ARG A 1 70 ? 6.907 240.124 15.351 1.00 32.98 110 ARG A O 1
ATOM 499 N N . PRO A 1 71 ? 5.013 241.196 14.821 1.00 32.79 111 PRO A N 1
ATOM 500 C CA . PRO A 1 71 ? 5.609 242.511 15.066 1.00 32.51 111 PRO A CA 1
ATOM 501 C C . PRO A 1 71 ? 5.655 242.814 16.558 1.00 31.36 111 PRO A C 1
ATOM 502 O O . PRO A 1 71 ? 5.045 242.130 17.381 1.00 32.93 111 PRO A O 1
ATOM 506 N N . ALA A 1 72 ? 6.405 243.865 16.896 1.00 31.62 112 ALA A N 1
ATOM 507 C CA . ALA A 1 72 ? 6.557 244.243 18.297 1.00 33.57 112 ALA A CA 1
ATOM 508 C C . ALA A 1 72 ? 5.207 244.526 18.945 1.00 32.42 112 ALA A C 1
ATOM 509 O O . ALA A 1 72 ? 5.005 244.232 20.130 1.00 30.93 112 ALA A O 1
ATOM 511 N N . ALA A 1 73 ? 4.264 245.075 18.176 1.00 29.56 113 ALA A N 1
ATOM 512 C CA . ALA A 1 73 ? 2.986 245.492 18.742 1.00 32.10 113 ALA A CA 1
ATOM 513 C C . ALA A 1 73 ? 2.178 244.312 19.269 1.00 32.74 113 ALA A C 1
ATOM 514 O O . ALA A 1 73 ? 1.376 244.480 20.194 1.00 30.60 113 ALA A O 1
ATOM 516 N N . ALA A 1 74 ? 2.384 243.114 18.713 1.00 32.63 114 ALA A N 1
ATOM 517 C CA . ALA A 1 74 ? 1.513 241.985 19.030 1.00 32.25 114 ALA A CA 1
ATOM 518 C C . ALA A 1 74 ? 1.619 241.557 20.490 1.00 31.69 114 ALA A C 1
ATOM 519 O O . ALA A 1 74 ? 0.659 241.006 21.039 1.00 34.65 114 ALA A O 1
ATOM 521 N N . SER A 1 75 ? 2.760 241.798 21.134 1.00 30.01 115 SER A N 1
ATOM 522 C CA . SER A 1 75 ? 2.969 241.414 22.524 1.00 33.51 115 SER A CA 1
ATOM 523 C C . SER A 1 75 ? 2.772 242.572 23.494 1.00 35.97 115 SER A C 1
ATOM 524 O O . SER A 1 75 ? 3.042 242.419 24.690 1.00 40.58 115 SER A O 1
ATOM 527 N N . ARG A 1 76 ? 2.312 243.724 23.012 1.00 28.69 116 ARG A N 1
ATOM 528 C CA . ARG A 1 76 ? 2.065 244.869 23.875 1.00 29.11 116 ARG A CA 1
ATOM 529 C C . ARG A 1 76 ? 0.576 244.971 24.153 1.00 31.60 116 ARG A C 1
ATOM 530 O O . ARG A 1 76 ? -0.211 245.113 23.205 1.00 32.38 116 ARG A O 1
ATOM 538 N N . PRO A 1 77 ? 0.143 244.893 25.414 1.00 31.53 117 PRO A N 1
ATOM 539 C CA . PRO A 1 77 ? -1.299 244.758 25.680 1.00 31.31 117 PRO A CA 1
ATOM 540 C C . PRO A 1 77 ? -2.121 245.970 25.277 1.00 30.64 117 PRO A C 1
ATOM 541 O O . PRO A 1 77 ? -3.305 245.810 24.952 1.00 30.46 117 PRO A O 1
ATOM 545 N N . GLU A 1 78 ? -1.539 247.173 25.288 1.00 29.84 118 GLU A N 1
ATOM 546 C CA . GLU A 1 78 ? -2.302 248.355 24.899 1.00 34.81 118 GLU A CA 1
ATOM 547 C C . GLU A 1 78 ? -2.755 248.268 23.448 1.00 34.59 118 GLU A C 1
ATOM 548 O O . GLU A 1 78 ? -3.755 248.889 23.072 1.00 34.15 118 GLU A O 1
ATOM 554 N N . THR A 1 79 ? -2.040 247.493 22.628 1.00 33.74 119 THR A N 1
ATOM 555 C CA . THR A 1 79 ? -2.439 247.263 21.243 1.00 36.26 119 THR A CA 1
ATOM 556 C C . THR A 1 79 ? -3.864 246.734 21.143 1.00 35.60 119 THR A C 1
ATOM 557 O O . THR A 1 79 ? -4.557 246.990 20.152 1.00 33.57 119 THR A O 1
ATOM 561 N N . TYR A 1 80 ? -4.322 246.009 22.158 1.00 31.13 120 TYR A N 1
ATOM 562 C CA . TYR A 1 80 ? -5.586 245.291 22.098 1.00 30.56 120 TYR A CA 1
ATOM 563 C C . TYR A 1 80 ? -6.739 246.058 22.729 1.00 33.16 120 TYR A C 1
ATOM 564 O O . TYR A 1 80 ? -7.859 245.540 22.771 1.00 35.01 120 TYR A O 1
ATOM 573 N N . VAL A 1 81 ? -6.499 247.277 23.203 1.00 32.42 121 VAL A N 1
ATOM 574 C CA . VAL A 1 81 ? -7.494 248.060 23.927 1.00 31.96 121 VAL A CA 1
ATOM 575 C C . VAL A 1 81 ? -7.686 249.384 23.198 1.00 32.88 121 VAL A C 1
ATOM 576 O O . VAL A 1 81 ? -6.730 250.150 23.028 1.00 32.62 121 VAL A O 1
ATOM 580 N N . ALA A 1 82 ? -8.921 249.653 22.775 1.00 37.64 122 ALA A N 1
ATOM 581 C CA . ALA A 1 82 ? -9.259 250.881 22.066 1.00 38.33 122 ALA A CA 1
ATOM 582 C C . ALA A 1 82 ? -10.143 251.817 22.879 1.00 39.99 122 ALA A C 1
ATOM 583 O O . ALA A 1 82 ? -10.493 252.897 22.389 1.00 40.68 122 ALA A O 1
ATOM 585 N N . THR A 1 83 ? -10.504 251.442 24.102 1.00 38.10 123 THR A N 1
ATOM 586 C CA . THR A 1 83 ? -11.392 252.229 24.944 1.00 33.95 123 THR A CA 1
ATOM 587 C C . THR A 1 83 ? -10.594 253.053 25.948 1.00 34.63 123 THR A C 1
ATOM 588 O O . THR A 1 83 ? -9.396 252.843 26.161 1.00 33.85 123 THR A O 1
ATOM 592 N N . GLU A 1 84 ? -11.287 254.006 26.576 1.00 31.04 124 GLU A N 1
ATOM 593 C CA . GLU A 1 84 ? -10.648 254.853 27.577 1.00 31.55 124 GLU A CA 1
ATOM 594 C C . GLU A 1 84 ? -10.320 254.067 28.841 1.00 31.94 124 GLU A C 1
ATOM 595 O O . GLU A 1 84 ? -9.296 254.318 29.487 1.00 31.69 124 GLU A O 1
ATOM 601 N N . PHE A 1 85 ? -11.162 253.106 29.204 1.00 32.91 125 PHE A N 1
ATOM 602 C CA . PHE A 1 85 ? -11.018 252.394 30.462 1.00 30.90 125 PHE A CA 1
ATOM 603 C C . PHE A 1 85 ? -10.795 250.905 30.230 1.00 29.31 125 PHE A C 1
ATOM 604 O O . PHE A 1 85 ? -11.147 250.351 29.185 1.00 29.36 125 PHE A O 1
ATOM 612 N N . VAL A 1 86 ? -10.200 250.269 31.236 1.00 26.29 126 VAL A N 1
ATOM 613 C CA . VAL A 1 86 ? -9.984 248.829 31.272 1.00 30.14 126 VAL A CA 1
ATOM 614 C C . VAL A 1 86 ? -10.489 248.318 32.612 1.00 28.17 126 VAL A C 1
ATOM 615 O O . VAL A 1 86 ? -10.250 248.940 33.652 1.00 26.78 126 VAL A O 1
ATOM 619 N N . ALA A 1 87 ? -11.198 247.193 32.589 1.00 27.91 127 ALA A N 1
ATOM 620 C CA . ALA A 1 87 ? -11.623 246.514 33.806 1.00 26.54 127 ALA A CA 1
ATOM 621 C C . ALA A 1 87 ? -10.893 245.180 33.883 1.00 29.22 127 ALA A C 1
ATOM 622 O O . ALA A 1 87 ? -11.149 244.280 33.078 1.00 29.77 127 ALA A O 1
ATOM 624 N N . LEU A 1 88 ? -9.974 245.064 34.836 1.00 28.42 128 LEU A N 1
ATOM 625 C CA . LEU A 1 88 ? -9.329 243.790 35.117 1.00 31.00 128 LEU A CA 1
ATOM 626 C C . LEU A 1 88 ? -10.316 242.904 35.865 1.00 32.82 128 LEU A C 1
ATOM 627 O O . LEU A 1 88 ? -10.786 243.268 36.950 1.00 29.03 128 LEU A O 1
ATOM 632 N N . VAL A 1 89 ? -10.649 241.760 35.279 1.00 32.69 129 VAL A N 1
ATOM 633 C CA . VAL A 1 89 ? -11.645 240.851 35.828 1.00 30.45 129 VAL A CA 1
ATOM 634 C C . VAL A 1 89 ? -10.976 239.509 36.095 1.00 31.85 129 VAL A C 1
ATOM 635 O O . VAL A 1 89 ? -10.395 238.917 35.181 1.00 31.78 129 VAL A O 1
ATOM 639 N N . PRO A 1 90 ? -11.019 238.996 37.320 1.00 30.61 130 PRO A N 1
ATOM 640 C CA . PRO A 1 90 ? -10.411 237.696 37.602 1.00 27.84 130 PRO A CA 1
ATOM 641 C C . PRO A 1 90 ? -11.327 236.551 37.210 1.00 30.37 130 PRO A C 1
ATOM 642 O O . PRO A 1 90 ? -12.554 236.680 37.186 1.00 33.30 130 PRO A O 1
ATOM 646 N N . ASP A 1 91 ? -10.707 235.417 36.896 1.00 30.17 131 ASP A N 1
ATOM 647 C CA . ASP A 1 91 ? -11.473 234.206 36.654 1.00 28.10 131 ASP A CA 1
ATOM 648 C C . ASP A 1 91 ? -12.291 233.860 37.891 1.00 29.50 131 ASP A C 1
ATOM 649 O O . ASP A 1 91 ? -11.871 234.095 39.028 1.00 30.66 131 ASP A O 1
ATOM 654 N N . GLY A 1 92 ? -13.475 233.298 37.663 1.00 32.14 132 GLY A N 1
ATOM 655 C CA . GLY A 1 92 ? -14.419 233.049 38.730 1.00 34.16 132 GLY A CA 1
ATOM 656 C C . GLY A 1 92 ? -15.486 234.108 38.888 1.00 37.42 132 GLY A C 1
ATOM 657 O O . GLY A 1 92 ? -16.386 233.938 39.721 1.00 38.30 132 GLY A O 1
ATOM 658 N N . ALA A 1 93 ? -15.413 235.194 38.127 1.00 34.03 133 ALA A N 1
ATOM 659 C CA . ALA A 1 93 ? -16.426 236.237 38.128 1.00 35.97 133 ALA A CA 1
ATOM 660 C C . ALA A 1 93 ? -17.398 236.026 36.973 1.00 39.91 133 ALA A C 1
ATOM 661 O O . ALA A 1 93 ? -17.114 235.305 36.013 1.00 43.05 133 ALA A O 1
ATOM 663 N N . ARG A 1 94 ? -18.560 236.664 37.082 1.00 38.63 134 ARG A N 1
ATOM 664 C CA . ARG A 1 94 ? -19.572 236.594 36.038 1.00 41.20 134 ARG A CA 1
ATOM 665 C C . ARG A 1 94 ? -20.400 237.868 36.084 1.00 40.16 134 ARG A C 1
ATOM 666 O O . ARG A 1 94 ? -20.666 238.405 37.163 1.00 40.00 134 ARG A O 1
ATOM 674 N N . ALA A 1 95 ? -20.789 238.355 34.909 1.00 43.50 135 ALA A N 1
ATOM 675 C CA . ALA A 1 95 ? -21.601 239.560 34.795 1.00 43.99 135 ALA A CA 1
ATOM 676 C C . ALA A 1 95 ? -23.072 239.160 34.761 1.00 53.04 135 ALA A C 1
ATOM 677 O O . ALA A 1 95 ? -23.526 238.518 33.809 1.00 60.81 135 ALA A O 1
ATOM 679 N N . GLU A 1 96 ? -23.816 239.539 35.800 1.00 57.31 136 GLU A N 1
ATOM 680 C CA . GLU A 1 96 ? -25.250 239.276 35.863 1.00 64.10 136 GLU A CA 1
ATOM 681 C C . GLU A 1 96 ? -26.056 240.566 35.851 1.00 68.09 136 GLU A C 1
ATOM 682 O O . GLU A 1 96 ? -26.851 240.779 34.930 1.00 69.01 136 GLU A O 1
ATOM 688 N N . ALA A 1 97 ? -25.879 241.430 36.844 1.00 74.15 137 ALA A N 1
ATOM 689 C CA . ALA A 1 97 ? -26.560 242.715 36.839 1.00 77.96 137 ALA A CA 1
ATOM 690 C C . ALA A 1 97 ? -26.080 243.540 35.650 1.00 79.69 137 ALA A C 1
ATOM 691 O O . ALA A 1 97 ? -24.866 243.640 35.421 1.00 82.89 137 ALA A O 1
ATOM 693 N N . PRO A 1 98 ? -26.980 244.132 34.872 1.00 76.73 138 PRO A N 1
ATOM 694 C CA . PRO A 1 98 ? -26.542 244.963 33.750 1.00 71.60 138 PRO A CA 1
ATOM 695 C C . PRO A 1 98 ? -25.941 246.272 34.235 1.00 63.55 138 PRO A C 1
ATOM 696 O O . PRO A 1 98 ? -26.248 246.771 35.321 1.00 60.82 138 PRO A O 1
ATOM 700 N N . GLY A 1 99 ? -25.049 246.816 33.410 1.00 58.54 139 GLY A N 1
ATOM 701 C CA . GLY A 1 99 ? -24.541 248.157 33.623 1.00 58.32 139 GLY A CA 1
ATOM 702 C C . GLY A 1 99 ? -23.595 248.337 34.788 1.00 54.06 139 GLY A C 1
ATOM 703 O O . GLY A 1 99 ? -23.391 249.472 35.229 1.00 51.20 139 GLY A O 1
ATOM 704 N N . LEU A 1 100 ? -22.997 247.256 35.299 1.00 49.24 140 LEU A N 1
ATOM 705 C CA . LEU A 1 100 ? -22.086 247.400 36.431 1.00 48.00 140 LEU A CA 1
ATOM 706 C C . LEU A 1 100 ? -20.824 248.161 36.038 1.00 38.28 140 LEU A C 1
ATOM 707 O O . LEU A 1 100 ? -20.301 248.953 36.830 1.00 35.82 140 LEU A O 1
ATOM 712 N N . LEU A 1 101 ? -20.324 247.940 34.818 1.00 36.98 141 LEU A N 1
ATOM 713 C CA . LEU A 1 101 ? -19.108 248.624 34.387 1.00 36.41 141 LEU A CA 1
ATOM 714 C C . LEU A 1 101 ? -19.334 250.124 34.234 1.00 41.21 141 LEU A C 1
ATOM 715 O O . LEU A 1 101 ? -18.437 250.924 34.524 1.00 36.23 141 LEU A O 1
ATOM 720 N N . GLU A 1 102 ? -20.522 250.525 33.779 1.00 45.44 142 GLU A N 1
ATOM 721 C CA . GLU A 1 102 ? -20.805 251.949 33.631 1.00 50.36 142 GLU A CA 1
ATOM 722 C C . GLU A 1 102 ? -20.918 252.632 34.987 1.00 44.76 142 GLU A C 1
ATOM 723 O O . GLU A 1 102 ? -20.487 253.781 35.145 1.00 44.47 142 GLU A O 1
ATOM 729 N N . ARG A 1 103 ? -21.491 251.943 35.978 1.00 41.63 143 ARG A N 1
ATOM 730 C CA . ARG A 1 103 ? -21.526 252.492 37.330 1.00 45.89 143 ARG A CA 1
ATOM 731 C C . ARG A 1 103 ? -20.117 252.679 37.880 1.00 43.06 143 ARG A C 1
ATOM 732 O O . ARG A 1 103 ? -19.846 253.647 38.599 1.00 38.22 143 ARG A O 1
ATOM 740 N N . MET A 1 104 ? -19.203 251.765 37.545 1.00 35.16 144 MET A N 1
ATOM 741 C CA . MET A 1 104 ? -17.820 251.904 37.990 1.00 33.83 144 MET A CA 1
ATOM 742 C C . MET A 1 104 ? -17.141 253.086 37.310 1.00 29.01 144 MET A C 1
ATOM 743 O O . MET A 1 104 ? -16.387 253.829 37.950 1.00 31.49 144 MET A O 1
ATOM 748 N N . VAL A 1 105 ? -17.396 253.277 36.013 1.00 31.39 145 VAL A N 1
ATOM 749 C CA . VAL A 1 105 ? -16.860 254.441 35.311 1.00 30.49 145 VAL A CA 1
ATOM 750 C C . VAL A 1 105 ? -17.378 255.725 35.941 1.00 35.59 145 VAL A C 1
ATOM 751 O O . VAL A 1 105 ? -16.620 256.680 36.159 1.00 31.60 145 VAL A O 1
ATOM 755 N N . GLU A 1 106 ? -18.678 255.768 36.244 1.00 36.15 146 GLU A N 1
ATOM 756 C CA . GLU A 1 106 ? -19.253 256.945 36.886 1.00 38.35 146 GLU A CA 1
ATOM 757 C C . GLU A 1 106 ? -18.605 257.204 38.241 1.00 36.14 146 GLU A C 1
ATOM 758 O O . GLU A 1 106 ? -18.296 258.353 38.581 1.00 36.36 146 GLU A O 1
ATOM 764 N N . ALA A 1 107 ? -18.378 256.143 39.023 1.00 36.53 147 ALA A N 1
ATOM 765 C CA . ALA A 1 107 ? -17.731 256.300 40.322 1.00 38.52 147 ALA A CA 1
ATOM 766 C C . ALA A 1 107 ? -16.316 256.845 40.177 1.00 36.46 147 ALA A C 1
ATOM 767 O O . ALA A 1 107 ? -15.907 257.740 40.926 1.00 34.97 147 ALA A O 1
ATOM 769 N N . LEU A 1 108 ? -15.556 256.322 39.212 1.00 34.77 148 LEU A N 1
ATOM 770 C CA . LEU A 1 108 ? -14.168 256.743 39.046 1.00 32.95 148 LEU A CA 1
ATOM 771 C C . LEU A 1 108 ? -14.074 258.205 38.632 1.00 34.50 148 LEU A C 1
ATOM 772 O O . LEU A 1 108 ? -13.231 258.948 39.147 1.00 35.28 148 LEU A O 1
ATOM 777 N N . ARG A 1 109 ? -14.937 258.640 37.710 1.00 34.49 149 ARG A N 1
ATOM 778 C CA . ARG A 1 109 ? -14.875 260.015 37.225 1.00 37.58 149 ARG A CA 1
ATOM 779 C C . ARG A 1 109 ? -15.202 261.013 38.327 1.00 39.91 149 ARG A C 1
ATOM 780 O O . ARG A 1 109 ? -14.632 262.109 38.371 1.00 42.17 149 ARG A O 1
ATOM 788 N N . ALA A 1 110 ? -16.126 260.658 39.218 1.00 39.56 150 ALA A N 1
ATOM 789 C CA . ALA A 1 110 ? -16.613 261.596 40.219 1.00 40.91 150 ALA A CA 1
ATOM 790 C C . ALA A 1 110 ? -15.797 261.591 41.504 1.00 39.96 150 ALA A C 1
ATOM 791 O O . ALA A 1 110 ? -15.925 262.526 42.303 1.00 40.09 150 ALA A O 1
ATOM 793 N N . GLY A 1 111 ? -14.970 260.569 41.725 1.00 39.71 151 GLY A N 1
ATOM 794 C CA . GLY A 1 111 ? -14.143 260.482 42.907 1.00 33.94 151 GLY A CA 1
ATOM 795 C C . GLY A 1 111 ? -12.730 260.984 42.661 1.00 36.15 151 GLY A C 1
ATOM 796 O O . GLY A 1 111 ? -12.413 261.583 41.632 1.00 41.32 151 GLY A O 1
ATOM 797 N N . SER A 1 112 ? -11.862 260.722 43.639 1.00 35.07 152 SER A N 1
ATOM 798 C CA . SER A 1 112 ? -10.478 261.181 43.589 1.00 38.44 152 SER A CA 1
ATOM 799 C C . SER A 1 112 ? -9.479 260.029 43.657 1.00 39.50 152 SER A C 1
ATOM 800 O O . SER A 1 112 ? -8.318 260.242 44.020 1.00 44.54 152 SER A O 1
ATOM 803 N N . ALA A 1 113 ? -9.899 258.814 43.322 1.00 37.12 153 ALA A N 1
ATOM 804 C CA . ALA A 1 113 ? -9.013 257.656 43.286 1.00 32.42 153 ALA A CA 1
ATOM 805 C C . ALA A 1 113 ? -8.763 257.266 41.837 1.00 30.29 153 ALA A C 1
ATOM 806 O O . ALA A 1 113 ? -9.702 257.206 41.039 1.00 33.22 153 ALA A O 1
ATOM 808 N N . ARG A 1 114 ? -7.495 257.007 41.499 1.00 28.66 154 ARG A N 1
ATOM 809 C CA . ARG A 1 114 ? -7.153 256.585 40.143 1.00 27.77 154 ARG A CA 1
ATOM 810 C C . ARG A 1 114 ? -7.748 255.230 39.792 1.00 29.79 154 ARG A C 1
ATOM 811 O O . ARG A 1 114 ? -7.907 254.920 38.606 1.00 29.75 154 ARG A O 1
ATOM 819 N N . LEU A 1 115 ? -8.075 254.420 40.793 1.00 30.16 155 LEU A N 1
ATOM 820 C CA . LEU A 1 115 ? -8.598 253.079 40.592 1.00 28.56 155 LEU A CA 1
ATOM 821 C C . LEU A 1 115 ? -9.861 252.909 41.420 1.00 27.83 155 LEU A C 1
ATOM 822 O O . LEU A 1 115 ? -9.952 253.421 42.540 1.00 28.20 155 LEU A O 1
ATOM 827 N N . VAL A 1 116 ? -10.841 252.200 40.860 1.00 27.01 156 VAL A N 1
ATOM 828 C CA . VAL A 1 116 ? -12.031 251.793 41.593 1.00 28.12 156 VAL A CA 1
ATOM 829 C C . VAL A 1 116 ? -12.182 250.288 41.434 1.00 28.80 156 VAL A C 1
ATOM 830 O O . VAL A 1 116 ? -11.708 249.692 40.465 1.00 30.06 156 VAL A O 1
ATOM 834 N N . ALA A 1 117 ? -12.843 249.670 42.409 1.00 27.29 157 ALA A N 1
ATOM 835 C CA . ALA A 1 117 ? -12.918 248.219 42.435 1.00 27.50 157 ALA A CA 1
ATOM 836 C C . ALA A 1 117 ? -14.252 247.769 43.008 1.00 28.68 157 ALA A C 1
ATOM 837 O O . ALA A 1 117 ? -14.893 248.478 43.787 1.00 30.39 157 ALA A O 1
ATOM 839 N N . ALA A 1 118 ? -14.658 246.567 42.607 1.00 26.95 158 ALA A N 1
ATOM 840 C CA . ALA A 1 118 ? -15.890 245.947 43.082 1.00 28.56 158 ALA A CA 1
ATOM 841 C C . ALA A 1 118 ? -15.574 244.501 43.438 1.00 29.77 158 ALA A C 1
ATOM 842 O O . ALA A 1 118 ? -15.040 243.760 42.587 1.00 34.18 158 ALA A O 1
ATOM 844 N N . PRO A 1 119 ? -15.872 244.053 44.658 1.00 33.65 159 PRO A N 1
ATOM 845 C CA . PRO A 1 119 ? -15.593 242.657 45.016 1.00 35.51 159 PRO A CA 1
ATOM 846 C C . PRO A 1 119 ? -16.391 241.689 44.157 1.00 38.81 159 PRO A C 1
ATOM 847 O O . PRO A 1 119 ? -17.463 242.015 43.640 1.00 36.59 159 PRO A O 1
ATOM 851 N N . VAL A 1 120 ? -15.843 240.490 43.998 1.00 32.03 160 VAL A N 1
ATOM 852 C CA . VAL A 1 120 ? -16.546 239.372 43.381 1.00 33.89 160 VAL A CA 1
ATOM 853 C C . VAL A 1 120 ? -17.009 238.444 44.494 1.00 37.00 160 VAL A C 1
ATOM 854 O O . VAL A 1 120 ? -16.253 238.159 45.432 1.00 36.22 160 VAL A O 1
ATOM 858 N N . ALA A 1 121 ? -18.254 237.979 44.402 1.00 36.49 161 ALA A N 1
ATOM 859 C CA . ALA A 1 121 ? -18.852 237.214 45.490 1.00 38.22 161 ALA A CA 1
ATOM 860 C C . ALA A 1 121 ? -18.375 235.766 45.505 1.00 43.71 161 ALA A C 1
ATOM 861 O O . ALA A 1 121 ? -19.191 234.839 45.484 1.00 37.88 161 ALA A O 1
ATOM 863 N N . THR A 1 122 ? -17.061 235.563 45.550 1.00 38.47 162 THR A N 1
ATOM 864 C CA . THR A 1 122 ? -16.482 234.238 45.707 1.00 40.42 162 THR A CA 1
ATOM 865 C C . THR A 1 122 ? -16.320 233.935 47.196 1.00 39.71 162 THR A C 1
ATOM 866 O O . THR A 1 122 ? -16.788 234.680 48.061 1.00 39.27 162 THR A O 1
ATOM 870 N N . ALA A 1 123 ? -15.642 232.830 47.511 1.00 42.79 163 ALA A N 1
ATOM 871 C CA . ALA A 1 123 ? -15.282 232.548 48.893 1.00 44.90 163 ALA A CA 1
ATOM 872 C C . ALA A 1 123 ? -14.162 233.448 49.398 1.00 48.81 163 ALA A C 1
ATOM 873 O O . ALA A 1 123 ? -13.825 233.380 50.585 1.00 51.63 163 ALA A O 1
ATOM 875 N N . ASN A 1 124 ? -13.585 234.285 48.536 1.00 47.51 164 ASN A N 1
ATOM 876 C CA . ASN A 1 124 ? -12.499 235.191 48.916 1.00 42.62 164 ASN A CA 1
ATOM 877 C C . ASN A 1 124 ? -12.737 236.562 48.297 1.00 38.51 164 ASN A C 1
ATOM 878 O O . ASN A 1 124 ? -11.989 237.005 47.418 1.00 36.18 164 ASN A O 1
ATOM 883 N N . PRO A 1 125 ? -13.771 237.274 48.747 1.00 38.49 165 PRO A N 1
ATOM 884 C CA . PRO A 1 125 ? -14.026 238.613 48.206 1.00 38.88 165 PRO A CA 1
ATOM 885 C C . PRO A 1 125 ? -12.949 239.596 48.637 1.00 39.69 165 PRO A C 1
ATOM 886 O O . PRO A 1 125 ? -12.322 239.448 49.688 1.00 40.47 165 PRO A O 1
ATOM 890 N N . ALA A 1 126 ? -12.744 240.612 47.804 1.00 37.47 166 ALA A N 1
ATOM 891 C CA . ALA A 1 126 ? -11.632 241.532 48.001 1.00 34.75 166 ALA A CA 1
ATOM 892 C C . ALA A 1 126 ? -11.797 242.344 49.279 1.00 37.41 166 ALA A C 1
ATOM 893 O O . ALA A 1 126 ? -12.900 242.782 49.622 1.00 38.81 166 ALA A O 1
ATOM 895 N N . ARG A 1 127 ? -10.685 242.548 49.985 1.00 37.43 167 ARG A N 1
ATOM 896 C CA . ARG A 1 127 ? -10.650 243.393 51.168 1.00 39.71 167 ARG A CA 1
ATOM 897 C C . ARG A 1 127 ? -9.698 244.566 50.977 1.00 35.54 167 ARG A C 1
ATOM 898 O O . ARG A 1 127 ? -8.705 244.481 50.249 1.00 40.79 167 ARG A O 1
ATOM 906 N N . CYS A 1 128 ? -10.012 245.645 51.685 1.00 31.88 168 CYS A N 1
ATOM 907 C CA . CYS A 1 128 ? -9.275 246.898 51.633 1.00 35.60 168 CYS A CA 1
ATOM 908 C C . CYS A 1 128 ? -8.025 246.816 52.505 1.00 37.87 168 CYS A C 1
ATOM 909 O O . CYS A 1 128 ? -8.109 246.480 53.690 1.00 38.31 168 CYS A O 1
ATOM 912 N N . LEU A 1 129 ? -6.864 247.124 51.924 1.00 35.86 169 LEU A N 1
ATOM 913 C CA . LEU A 1 129 ? -5.600 247.047 52.644 1.00 32.76 169 LEU A CA 1
ATOM 914 C C . LEU A 1 129 ? -4.803 248.336 52.512 1.00 36.90 169 LEU A C 1
ATOM 915 O O . LEU A 1 129 ? -4.866 249.033 51.495 1.00 38.21 169 LEU A O 1
ATOM 920 N N . ALA A 1 130 ? -4.023 248.620 53.550 1.00 33.15 170 ALA A N 1
ATOM 921 C CA . ALA A 1 130 ? -2.963 249.608 53.461 1.00 34.20 170 ALA A CA 1
ATOM 922 C C . ALA A 1 130 ? -1.684 248.947 52.959 1.00 29.74 170 ALA A C 1
ATOM 923 O O . ALA A 1 130 ? -1.436 247.764 53.204 1.00 31.90 170 ALA A O 1
ATOM 925 N N . LEU A 1 131 ? -0.873 249.720 52.242 1.00 31.92 171 LEU A N 1
ATOM 926 C CA . LEU A 1 131 ? 0.386 249.208 51.716 1.00 29.09 171 LEU A CA 1
ATOM 927 C C . LEU A 1 131 ? 1.389 250.343 51.590 1.00 29.22 171 LEU A C 1
ATOM 928 O O . LEU A 1 131 ? 1.100 251.364 50.961 1.00 30.96 171 LEU A O 1
ATOM 933 N N . ASN A 1 132 ? 2.559 250.159 52.196 1.00 29.20 172 ASN A N 1
ATOM 934 C CA . ASN A 1 132 ? 3.703 251.044 52.017 1.00 30.05 172 ASN A CA 1
ATOM 935 C C . ASN A 1 132 ? 4.802 250.280 51.292 1.00 29.88 172 ASN A C 1
ATOM 936 O O . ASN A 1 132 ? 5.198 249.193 51.728 1.00 31.53 172 ASN A O 1
ATOM 941 N N . VAL A 1 133 ? 5.294 250.850 50.197 1.00 26.41 173 VAL A N 1
ATOM 942 C CA . VAL A 1 133 ? 6.371 250.262 49.409 1.00 24.65 173 VAL A CA 1
ATOM 943 C C . VAL A 1 133 ? 7.624 251.101 49.614 1.00 28.71 173 VAL A C 1
ATOM 944 O O . VAL A 1 133 ? 7.594 252.324 49.434 1.00 27.09 173 VAL A O 1
ATOM 948 N N . SER A 1 134 ? 8.721 250.447 49.996 1.00 28.16 174 SER A N 1
ATOM 949 C CA . SER A 1 134 ? 10.020 251.103 50.128 1.00 30.86 174 SER A CA 1
ATOM 950 C C . SER A 1 134 ? 11.032 250.358 49.267 1.00 28.83 174 SER A C 1
ATOM 951 O O . SER A 1 134 ? 11.457 249.250 49.615 1.00 27.58 174 SER A O 1
ATOM 954 N N . LEU A 1 135 ? 11.413 250.969 48.142 1.00 23.44 175 LEU A N 1
ATOM 955 C CA . LEU A 1 135 ? 12.441 250.374 47.296 1.00 26.16 175 LEU A CA 1
ATOM 956 C C . LEU A 1 135 ? 13.810 250.448 47.960 1.00 26.10 175 LEU A C 1
ATOM 957 O O . LEU A 1 135 ? 14.618 249.521 47.834 1.00 26.83 175 LEU A O 1
ATOM 962 N N . ARG A 1 136 ? 14.088 251.539 48.678 1.00 23.09 176 ARG A N 1
ATOM 963 C CA . ARG A 1 136 ? 15.387 251.678 49.328 1.00 25.65 176 ARG A CA 1
ATOM 964 C C . ARG A 1 136 ? 15.595 250.591 50.377 1.00 27.36 176 ARG A C 1
ATOM 965 O O . ARG A 1 136 ? 16.715 250.101 50.560 1.00 23.04 176 ARG A O 1
ATOM 973 N N . GLU A 1 137 ? 14.525 250.184 51.060 1.00 23.27 177 GLU A N 1
ATOM 974 C CA . GLU A 1 137 ? 14.586 249.121 52.057 1.00 26.78 177 GLU A CA 1
ATOM 975 C C . GLU A 1 137 ? 14.108 247.774 51.517 1.00 25.82 177 GLU A C 1
ATOM 976 O O . GLU A 1 137 ? 14.028 246.806 52.283 1.00 28.93 177 GLU A O 1
ATOM 982 N N . TRP A 1 138 ? 13.800 247.693 50.218 1.00 23.91 178 TRP A N 1
ATOM 983 C CA . TRP A 1 138 ? 13.383 246.445 49.561 1.00 24.15 178 TRP A CA 1
ATOM 984 C C . TRP A 1 138 ? 12.191 245.795 50.267 1.00 26.76 178 TRP A C 1
ATOM 985 O O . TRP A 1 138 ? 12.114 244.570 50.391 1.00 23.23 178 TRP A O 1
ATOM 996 N N . THR A 1 139 ? 11.240 246.607 50.724 1.00 24.41 179 THR A N 1
ATOM 997 C CA . THR A 1 139 ? 10.202 246.101 51.612 1.00 28.57 179 THR A CA 1
ATOM 998 C C . THR A 1 139 ? 8.816 246.573 51.195 1.00 28.84 179 THR A C 1
ATOM 999 O O . THR A 1 139 ? 8.629 247.733 50.812 1.00 27.65 179 THR A O 1
ATOM 1003 N N . ALA A 1 140 ? 7.848 245.659 51.281 1.00 24.83 180 ALA A N 1
ATOM 1004 C CA . ALA A 1 140 ? 6.431 245.954 51.111 1.00 28.82 180 ALA A CA 1
ATOM 1005 C C . ALA A 1 140 ? 5.713 245.668 52.425 1.00 29.47 180 ALA A C 1
ATOM 1006 O O . ALA A 1 140 ? 5.696 244.523 52.890 1.00 27.19 180 ALA A O 1
ATOM 1008 N N . ARG A 1 141 ? 5.119 246.704 53.016 1.00 28.87 181 ARG A N 1
ATOM 1009 C CA . ARG A 1 141 ? 4.488 246.619 54.332 1.00 32.86 181 ARG A CA 1
ATOM 1010 C C . ARG A 1 141 ? 2.977 246.757 54.175 1.00 31.03 181 ARG A C 1
ATOM 1011 O O . ARG A 1 141 ? 2.482 247.828 53.812 1.00 30.10 181 ARG A O 1
ATOM 1019 N N . TYR A 1 142 ? 2.254 245.675 54.454 1.00 29.66 182 TYR A N 1
ATOM 1020 C CA . TYR A 1 142 ? 0.800 245.652 54.387 1.00 31.70 182 TYR A CA 1
ATOM 1021 C C . TYR A 1 142 ? 0.195 245.796 55.781 1.00 34.74 182 TYR A C 1
ATOM 1022 O O . TYR A 1 142 ? 0.842 245.541 56.798 1.00 33.90 182 TYR A O 1
ATOM 1031 N N . GLY A 1 143 ? -1.067 246.208 55.808 1.00 36.12 183 GLY A N 1
ATOM 1032 C CA . GLY A 1 143 ? -1.790 246.367 57.056 1.00 43.20 183 GLY A CA 1
ATOM 1033 C C . GLY A 1 143 ? -3.253 246.626 56.771 1.00 43.82 183 GLY A C 1
ATOM 1034 O O . GLY A 1 143 ? -3.678 246.723 55.617 1.00 37.22 183 GLY A O 1
ATOM 1035 N N . ALA A 1 144 ? -4.026 246.725 57.849 1.00 45.52 184 ALA A N 1
ATOM 1036 C CA . ALA A 1 144 ? -5.427 247.104 57.724 1.00 44.97 184 ALA A CA 1
ATOM 1037 C C . ALA A 1 144 ? -5.532 248.546 57.247 1.00 42.85 184 ALA A C 1
ATOM 1038 O O . ALA A 1 144 ? -4.728 249.402 57.623 1.00 39.06 184 ALA A O 1
ATOM 1040 N N . ALA A 1 145 ? -6.528 248.813 56.409 1.00 44.82 185 ALA A N 1
ATOM 1041 C CA . ALA A 1 145 ? -6.652 250.134 55.810 1.00 43.85 185 ALA A CA 1
ATOM 1042 C C . ALA A 1 145 ? -7.354 251.094 56.762 1.00 47.28 185 ALA A C 1
ATOM 1043 O O . ALA A 1 145 ? -8.543 250.921 57.062 1.00 49.48 185 ALA A O 1
ATOM 1045 N N . PRO A 1 146 ? -6.656 252.124 57.246 1.00 49.97 186 PRO A N 1
ATOM 1046 C CA . PRO A 1 146 ? -7.282 253.043 58.208 1.00 53.56 186 PRO A CA 1
ATOM 1047 C C . PRO A 1 146 ? -8.440 253.838 57.632 1.00 56.56 186 PRO A C 1
ATOM 1048 O O . PRO A 1 146 ? -9.323 254.259 58.389 1.00 55.48 186 PRO A O 1
ATOM 1052 N N . ALA A 1 147 ? -8.473 254.052 56.316 1.00 57.05 187 ALA A N 1
ATOM 1053 C CA . ALA A 1 147 ? -9.450 254.940 55.697 1.00 52.32 187 ALA A CA 1
ATOM 1054 C C . ALA A 1 147 ? -10.357 254.204 54.715 1.00 47.22 187 ALA A C 1
ATOM 1055 O O . ALA A 1 147 ? -10.844 254.802 53.752 1.00 46.40 187 ALA A O 1
ATOM 1057 N N . ALA A 1 148 ? -10.588 252.915 54.945 1.00 43.28 188 ALA A N 1
ATOM 1058 C CA . ALA A 1 148 ? -11.483 252.153 54.088 1.00 44.27 188 ALA A CA 1
ATOM 1059 C C . ALA A 1 148 ? -12.839 252.853 54.005 1.00 44.74 188 ALA A C 1
ATOM 1060 O O . ALA A 1 148 ? -13.305 253.416 55.004 1.00 47.55 188 ALA A O 1
ATOM 1062 N N . PRO A 1 149 ? -13.514 252.829 52.843 1.00 43.35 189 PRO A N 1
ATOM 1063 C CA . PRO A 1 149 ? -13.210 252.076 51.615 1.00 44.75 189 PRO A CA 1
ATOM 1064 C C . PRO A 1 149 ? -12.131 252.643 50.674 1.00 39.19 189 PRO A C 1
ATOM 1065 O O . PRO A 1 149 ? -12.037 252.161 49.546 1.00 36.89 189 PRO A O 1
ATOM 1069 N N . ARG A 1 150 ? -11.337 253.621 51.107 1.00 39.59 190 ARG A N 1
ATOM 1070 C CA . ARG A 1 150 ? -10.192 254.085 50.328 1.00 38.84 190 ARG A CA 1
ATOM 1071 C C . ARG A 1 150 ? -8.961 253.284 50.747 1.00 42.75 190 ARG A C 1
ATOM 1072 O O . ARG A 1 150 ? -8.593 253.280 51.926 1.00 41.23 190 ARG A O 1
ATOM 1080 N N . CYS A 1 151 ? -8.327 252.610 49.786 1.00 34.58 191 CYS A N 1
ATOM 1081 C CA . CYS A 1 151 ? -7.269 251.645 50.065 1.00 39.22 191 CYS A CA 1
ATOM 1082 C C . CYS A 1 151 ? -6.014 251.962 49.264 1.00 36.06 191 CYS A C 1
ATOM 1083 O O . CYS A 1 151 ? -6.038 252.717 48.290 1.00 35.50 191 CYS A O 1
ATOM 1086 N N . ASP A 1 152 ? -4.909 251.345 49.693 1.00 35.45 192 ASP A N 1
ATOM 1087 C CA . ASP A 1 152 ? -3.691 251.259 48.896 1.00 30.95 192 ASP A CA 1
ATOM 1088 C C . ASP A 1 152 ? -3.645 249.999 48.044 1.00 29.00 192 ASP A C 1
ATOM 1089 O O . ASP A 1 152 ? -3.053 250.013 46.958 1.00 25.57 192 ASP A O 1
ATOM 1094 N N . ALA A 1 153 ? -4.247 248.910 48.515 1.00 27.28 193 ALA A N 1
ATOM 1095 C CA . ALA A 1 153 ? -4.171 247.626 47.834 1.00 26.10 193 ALA A CA 1
ATOM 1096 C C . ALA A 1 153 ? -5.400 246.805 48.195 1.00 30.56 193 ALA A C 1
ATOM 1097 O O . ALA A 1 153 ? -6.141 247.133 49.124 1.00 31.44 193 ALA A O 1
ATOM 1099 N N . LEU A 1 154 ? -5.603 245.724 47.447 1.00 27.75 194 LEU A N 1
ATOM 1100 C CA . LEU A 1 154 ? -6.686 244.790 47.708 1.00 31.88 194 LEU A CA 1
ATOM 1101 C C . LEU A 1 154 ? -6.127 243.385 47.862 1.00 37.16 194 LEU A C 1
ATOM 1102 O O . LEU A 1 154 ? -5.141 243.013 47.219 1.00 37.12 194 LEU A O 1
ATOM 1107 N N . ASP A 1 155 ? -6.766 242.613 48.735 1.00 35.45 195 ASP A N 1
ATOM 1108 C CA . ASP A 1 155 ? -6.502 241.191 48.885 1.00 38.37 195 ASP A CA 1
ATOM 1109 C C . ASP A 1 155 ? -7.793 240.446 48.590 1.00 33.20 195 ASP A C 1
ATOM 1110 O O . ASP A 1 155 ? -8.827 240.729 49.202 1.00 38.25 195 ASP A O 1
ATOM 1115 N N . GLY A 1 156 ? -7.741 239.518 47.646 1.00 35.02 196 GLY A N 1
ATOM 1116 C CA . GLY A 1 156 ? -8.925 238.790 47.240 1.00 32.12 196 GLY A CA 1
ATOM 1117 C C . GLY A 1 156 ? -9.403 239.190 45.858 1.00 34.30 196 GLY A C 1
ATOM 1118 O O . GLY A 1 156 ? -8.753 239.938 45.119 1.00 35.04 196 GLY A O 1
ATOM 1119 N N . ASP A 1 157 ? -10.585 238.683 45.518 1.00 32.02 197 ASP A N 1
ATOM 1120 C CA . ASP A 1 157 ? -11.123 238.794 44.167 1.00 32.22 197 ASP A CA 1
ATOM 1121 C C . ASP A 1 157 ? -11.887 240.102 44.004 1.00 33.22 197 ASP A C 1
ATOM 1122 O O . ASP A 1 157 ? -12.825 240.381 44.761 1.00 34.30 197 ASP A O 1
ATOM 1127 N N . ALA A 1 158 ? -11.496 240.889 43.003 1.00 28.85 198 ALA A N 1
ATOM 1128 C CA . ALA A 1 158 ? -12.178 242.134 42.687 1.00 32.09 198 ALA A CA 1
ATOM 1129 C C . ALA A 1 158 ? -12.046 242.427 41.203 1.00 32.95 198 ALA A C 1
ATOM 1130 O O . ALA A 1 158 ? -11.031 242.103 40.579 1.00 30.78 198 ALA A O 1
ATOM 1132 N N . VAL A 1 159 ? -13.084 243.039 40.647 1.00 30.59 199 VAL A N 1
ATOM 1133 C CA . VAL A 1 159 ? -12.960 243.726 39.369 1.00 28.27 199 VAL A CA 1
ATOM 1134 C C . VAL A 1 159 ? -12.372 245.102 39.641 1.00 26.67 199 VAL A C 1
ATOM 1135 O O . VAL A 1 159 ? -12.876 245.843 40.492 1.00 30.61 199 VAL A O 1
ATOM 1139 N N . VAL A 1 160 ? -11.291 245.438 38.943 1.00 24.42 200 VAL A N 1
ATOM 1140 C CA . VAL A 1 160 ? -10.594 246.703 39.144 1.00 27.50 200 VAL A CA 1
ATOM 1141 C C . VAL A 1 160 ? -10.656 247.499 37.850 1.00 28.88 200 VAL A C 1
ATOM 1142 O O . VAL A 1 160 ? -10.259 247.001 36.790 1.00 29.33 200 VAL A O 1
ATOM 1146 N N . LEU A 1 161 ? -11.153 248.730 37.940 1.00 31.94 201 LEU A N 1
ATOM 1147 C CA . LEU A 1 161 ? -11.298 249.601 36.786 1.00 32.24 201 LEU A CA 1
ATOM 1148 C C . LEU A 1 161 ? -10.374 250.803 36.907 1.00 27.07 201 LEU A C 1
ATOM 1149 O O . LEU A 1 161 ? -10.273 251.420 37.973 1.00 26.83 201 LEU A O 1
ATOM 1154 N N . LEU A 1 162 ? -9.713 251.135 35.802 1.00 28.33 202 LEU A N 1
ATOM 1155 C CA . LEU A 1 162 ? -8.861 252.312 35.725 1.00 26.89 202 LEU A CA 1
ATOM 1156 C C . LEU A 1 162 ? -8.702 252.676 34.258 1.00 28.79 202 LEU A C 1
ATOM 1157 O O . LEU A 1 162 ? -9.087 251.919 33.363 1.00 25.39 202 LEU A O 1
ATOM 1162 N N . ARG A 1 163 ? -8.136 253.857 34.023 1.00 27.16 203 ARG A N 1
ATOM 1163 C CA . ARG A 1 163 ? -7.910 254.317 32.663 1.00 26.39 203 ARG A CA 1
ATOM 1164 C C . ARG A 1 163 ? -6.824 253.480 32.001 1.00 26.82 203 ARG A C 1
ATOM 1165 O O . ARG A 1 163 ? -5.798 253.169 32.613 1.00 27.65 203 ARG A O 1
ATOM 1173 N N . ALA A 1 164 ? -7.067 253.098 30.743 1.00 27.07 204 ALA A N 1
ATOM 1174 C CA . ALA A 1 164 ? -6.062 252.361 29.984 1.00 27.77 204 ALA A CA 1
ATOM 1175 C C . ALA A 1 164 ? -4.743 253.119 29.948 1.00 27.72 204 ALA A C 1
ATOM 1176 O O . ALA A 1 164 ? -3.668 252.514 29.998 1.00 24.58 204 ALA A O 1
ATOM 1178 N N . ARG A 1 165 ? -4.809 254.451 29.883 1.00 25.66 205 ARG A N 1
ATOM 1179 C CA . ARG A 1 165 ? -3.595 255.258 29.852 1.00 30.72 205 ARG A CA 1
ATOM 1180 C C . ARG A 1 165 ? -2.774 255.081 31.125 1.00 28.63 205 ARG A C 1
ATOM 1181 O O . ARG A 1 165 ? -1.538 255.136 31.082 1.00 30.09 205 ARG A O 1
ATOM 1189 N N . ASP A 1 166 ? -3.439 254.854 32.263 1.00 25.04 206 ASP A N 1
ATOM 1190 C CA . ASP A 1 166 ? -2.703 254.678 33.509 1.00 24.69 206 ASP A CA 1
ATOM 1191 C C . ASP A 1 166 ? -2.157 253.261 33.635 1.00 22.25 206 ASP A C 1
ATOM 1192 O O . ASP A 1 166 ? -1.009 253.073 34.049 1.00 26.58 206 ASP A O 1
ATOM 1197 N N . LEU A 1 167 ? -2.966 252.261 33.282 1.00 26.30 207 LEU A N 1
ATOM 1198 C CA . LEU A 1 167 ? -2.541 250.870 33.417 1.00 24.56 207 LEU A CA 1
ATOM 1199 C C . LEU A 1 167 ? -1.340 250.568 32.530 1.00 23.69 207 LEU A C 1
ATOM 1200 O O . LEU A 1 167 ? -0.332 250.019 32.991 1.00 26.08 207 LEU A O 1
ATOM 1205 N N . PHE A 1 168 ? -1.424 250.927 31.254 1.00 21.90 208 PHE A N 1
ATOM 1206 C CA . PHE A 1 168 ? -0.407 250.518 30.298 1.00 27.67 208 PHE A CA 1
ATOM 1207 C C . PHE A 1 168 ? 0.815 251.429 30.291 1.00 32.10 208 PHE A C 1
ATOM 1208 O O . PHE A 1 168 ? 1.781 251.136 29.577 1.00 32.27 208 PHE A O 1
ATOM 1216 N N . ASN A 1 169 ? 0.802 252.512 31.071 1.00 27.24 209 ASN A N 1
ATOM 1217 C CA . ASN A 1 169 ? 1.996 253.308 31.334 1.00 25.81 209 ASN A CA 1
ATOM 1218 C C . ASN A 1 169 ? 2.848 252.722 32.453 1.00 25.26 209 ASN A C 1
ATOM 1219 O O . ASN A 1 169 ? 3.996 253.145 32.624 1.00 26.72 209 ASN A O 1
ATOM 1224 N N . LEU A 1 170 ? 2.319 251.762 33.208 1.00 24.02 210 LEU A N 1
ATOM 1225 C CA . LEU A 1 170 ? 3.107 251.073 34.216 1.00 24.65 210 LEU A CA 1
ATOM 1226 C C . LEU A 1 170 ? 4.163 250.193 33.554 1.00 22.19 210 LEU A C 1
ATOM 1227 O O . LEU A 1 170 ? 4.039 249.788 32.398 1.00 25.56 210 LEU A O 1
ATOM 1232 N N . SER A 1 171 ? 5.221 249.902 34.311 1.00 22.46 211 SER A N 1
ATOM 1233 C CA . SER A 1 171 ? 6.301 249.072 33.783 1.00 27.58 211 SER A CA 1
ATOM 1234 C C . SER A 1 171 ? 5.830 247.646 33.528 1.00 28.56 211 SER A C 1
ATOM 1235 O O . SER A 1 171 ? 6.166 247.047 32.500 1.00 25.80 211 SER A O 1
ATOM 1238 N N . ALA A 1 172 ? 5.049 247.087 34.449 1.00 22.51 212 ALA A N 1
ATOM 1239 C CA . ALA A 1 172 ? 4.617 245.690 34.390 1.00 25.21 212 ALA A CA 1
ATOM 1240 C C . ALA A 1 172 ? 3.119 245.615 34.650 1.00 22.30 212 ALA A C 1
ATOM 1241 O O . ALA A 1 172 ? 2.678 245.087 35.679 1.00 24.03 212 ALA A O 1
ATOM 1243 N N . PRO A 1 173 ? 2.303 246.111 33.716 1.00 23.48 213 PRO A N 1
ATOM 1244 C CA . PRO A 1 173 ? 0.858 246.209 33.984 1.00 22.65 213 PRO A CA 1
ATOM 1245 C C . PRO A 1 173 ? 0.184 244.873 34.235 1.00 23.99 213 PRO A C 1
ATOM 1246 O O . PRO A 1 173 ? -0.755 244.810 35.037 1.00 24.31 213 PRO A O 1
ATOM 1250 N N . LEU A 1 174 ? 0.629 243.801 33.577 1.00 26.96 214 LEU A N 1
ATOM 1251 C CA . LEU A 1 174 ? -0.040 242.506 33.651 1.00 29.03 214 LEU A CA 1
ATOM 1252 C C . LEU A 1 174 ? 0.848 241.419 34.252 1.00 28.82 214 LEU A C 1
ATOM 1253 O O . LEU A 1 174 ? 0.596 240.230 34.033 1.00 27.71 214 LEU A O 1
ATOM 1258 N N . ALA A 1 175 ? 1.883 241.797 34.999 1.00 25.97 215 ALA A N 1
ATOM 1259 C CA . ALA A 1 175 ? 2.739 240.806 35.637 1.00 29.24 215 ALA A CA 1
ATOM 1260 C C . ALA A 1 175 ? 1.957 240.036 36.695 1.00 27.82 215 ALA A C 1
ATOM 1261 O O . ALA A 1 175 ? 1.140 240.606 37.424 1.00 26.15 215 ALA A O 1
ATOM 1263 N N . ARG A 1 176 ? 2.212 238.729 36.778 1.00 22.11 216 ARG A N 1
ATOM 1264 C CA . ARG A 1 176 ? 1.386 237.922 37.661 1.00 25.88 216 ARG A CA 1
ATOM 1265 C C . ARG A 1 176 ? 2.096 237.650 38.982 1.00 26.95 216 ARG A C 1
ATOM 1266 O O . ARG A 1 176 ? 3.327 237.564 39.027 1.00 27.11 216 ARG A O 1
ATOM 1274 N N . PRO A 1 177 ? 1.343 237.521 40.090 1.00 24.95 217 PRO A N 1
ATOM 1275 C CA . PRO A 1 177 ? -0.113 237.698 40.142 1.00 24.79 217 PRO A CA 1
ATOM 1276 C C . PRO A 1 177 ? -0.494 239.172 40.101 1.00 28.28 217 PRO A C 1
ATOM 1277 O O . PRO A 1 177 ? 0.144 239.975 40.782 1.00 27.94 217 PRO A O 1
ATOM 1281 N N . VAL A 1 178 ? -1.505 239.517 39.299 1.00 28.29 218 VAL A N 1
ATOM 1282 C CA . VAL A 1 178 ? -1.904 240.916 39.165 1.00 26.13 218 VAL A CA 1
ATOM 1283 C C . VAL A 1 178 ? -2.312 241.486 40.516 1.00 29.72 218 VAL A C 1
ATOM 1284 O O . VAL A 1 178 ? -2.033 242.651 40.826 1.00 30.01 218 VAL A O 1
ATOM 1288 N N . GLY A 1 179 ? -2.965 240.670 41.349 1.00 31.00 219 GLY A N 1
ATOM 1289 C CA . GLY A 1 179 ? -3.350 241.110 42.678 1.00 31.72 219 GLY A CA 1
ATOM 1290 C C . GLY A 1 179 ? -2.190 241.582 43.531 1.00 35.40 219 GLY A C 1
ATOM 1291 O O . GLY A 1 179 ? -2.400 242.340 44.483 1.00 38.66 219 GLY A O 1
ATOM 1292 N N . THR A 1 180 ? -0.969 241.150 43.215 1.00 33.08 220 THR A N 1
ATOM 1293 C CA . THR A 1 180 ? 0.232 241.608 43.903 1.00 32.02 220 THR A CA 1
ATOM 1294 C C . THR A 1 180 ? 0.937 242.732 43.152 1.00 29.05 220 THR A C 1
ATOM 1295 O O . THR A 1 180 ? 1.230 243.778 43.737 1.00 29.36 220 THR A O 1
ATOM 1299 N N . SER A 1 181 ? 1.199 242.542 41.854 1.00 27.58 221 SER A N 1
ATOM 1300 C CA . SER A 1 181 ? 2.042 243.475 41.111 1.00 28.54 221 SER A CA 1
ATOM 1301 C C . SER A 1 181 ? 1.346 244.806 40.851 1.00 26.44 221 SER A C 1
ATOM 1302 O O . SER A 1 181 ? 2.007 245.851 40.836 1.00 24.80 221 SER A O 1
ATOM 1305 N N . LEU A 1 182 ? 0.028 244.795 40.631 1.00 24.19 222 LEU A N 1
ATOM 1306 C CA . LEU A 1 182 ? -0.670 246.036 40.306 1.00 25.50 222 LEU A CA 1
ATOM 1307 C C . LEU A 1 182 ? -0.567 247.039 41.446 1.00 28.27 222 LEU A C 1
ATOM 1308 O O . LEU A 1 182 ? -0.219 248.208 41.237 1.00 26.17 222 LEU A O 1
ATOM 1313 N N . PHE A 1 183 ? -0.858 246.596 42.667 1.00 27.08 223 PHE A N 1
ATOM 1314 C CA . PHE A 1 183 ? -0.929 247.528 43.783 1.00 25.52 223 PHE A CA 1
ATOM 1315 C C . PHE A 1 183 ? 0.448 247.903 44.312 1.00 25.31 223 PHE A C 1
ATOM 1316 O O . PHE A 1 183 ? 0.603 248.976 44.902 1.00 24.61 223 PHE A O 1
ATOM 1324 N N . LEU A 1 184 ? 1.455 247.049 44.111 1.00 24.82 224 LEU A N 1
ATOM 1325 C CA . LEU A 1 184 ? 2.826 247.478 44.370 1.00 26.93 224 LEU A CA 1
ATOM 1326 C C . LEU A 1 184 ? 3.181 248.691 43.520 1.00 28.43 224 LEU A C 1
ATOM 1327 O O . LEU A 1 184 ? 3.806 249.643 44.004 1.00 23.17 224 LEU A O 1
ATOM 1332 N N . GLN A 1 185 ? 2.765 248.683 42.251 1.00 23.72 225 GLN A N 1
ATOM 1333 C CA . GLN A 1 185 ? 3.091 249.789 41.359 1.00 24.92 225 GLN A CA 1
ATOM 1334 C C . GLN A 1 185 ? 2.221 251.010 41.639 1.00 25.68 225 GLN A C 1
ATOM 1335 O O . GLN A 1 185 ? 2.708 252.146 41.593 1.00 26.45 225 GLN A O 1
ATOM 1341 N N . THR A 1 186 ? 0.937 250.806 41.941 1.00 23.38 226 THR A N 1
ATOM 1342 C CA . THR A 1 186 ? 0.064 251.958 42.153 1.00 24.12 226 THR A CA 1
ATOM 1343 C C . THR A 1 186 ? 0.285 252.596 43.521 1.00 24.01 226 THR A C 1
ATOM 1344 O O . THR A 1 186 ? 0.262 253.827 43.640 1.00 25.88 226 THR A O 1
ATOM 1348 N N . ALA A 1 187 ? 0.501 251.787 44.562 1.00 22.63 227 ALA A N 1
ATOM 1349 C CA . ALA A 1 187 ? 0.737 252.354 45.887 1.00 24.53 227 ALA A CA 1
ATOM 1350 C C . ALA A 1 187 ? 2.060 253.109 45.935 1.00 26.29 227 ALA A C 1
ATOM 1351 O O . ALA A 1 187 ? 2.151 254.171 46.564 1.00 28.81 227 ALA A O 1
ATOM 1353 N N . LEU A 1 188 ? 3.098 252.578 45.282 1.00 22.75 228 LEU A N 1
ATOM 1354 C CA . LEU A 1 188 ? 4.364 253.300 45.210 1.00 26.13 228 LEU A CA 1
ATOM 1355 C C . LEU A 1 188 ? 4.185 254.671 44.569 1.00 28.77 228 LEU A C 1
ATOM 1356 O O . LEU A 1 188 ? 4.854 255.634 44.963 1.00 29.30 228 LEU A O 1
ATOM 1361 N N . ARG A 1 189 ? 3.281 254.783 43.595 1.00 25.33 229 ARG A N 1
ATOM 1362 C CA . ARG A 1 189 ? 2.984 256.052 42.944 1.00 24.53 229 ARG A CA 1
ATOM 1363 C C . ARG A 1 189 ? 2.081 256.953 43.775 1.00 25.20 229 ARG A C 1
ATOM 1364 O O . ARG A 1 189 ? 1.856 258.102 43.385 1.00 29.61 229 ARG A O 1
ATOM 1372 N N . GLY A 1 190 ? 1.571 256.469 44.903 1.00 28.64 230 GLY A N 1
ATOM 1373 C CA . GLY A 1 190 ? 0.661 257.257 45.707 1.00 31.48 230 GLY A CA 1
ATOM 1374 C C . GLY A 1 190 ? -0.767 257.255 45.221 1.00 32.71 230 GLY A C 1
ATOM 1375 O O . GLY A 1 190 ? -1.549 258.120 45.628 1.00 29.44 230 GLY A O 1
ATOM 1376 N N . TRP A 1 191 ? -1.131 256.316 44.353 1.00 28.48 231 TRP A N 1
ATOM 1377 C CA . TRP A 1 191 ? -2.501 256.190 43.882 1.00 27.94 231 TRP A CA 1
ATOM 1378 C C . TRP A 1 191 ? -3.320 255.380 44.876 1.00 29.50 231 TRP A C 1
ATOM 1379 O O . TRP A 1 191 ? -2.814 254.469 45.536 1.00 30.32 231 TRP A O 1
ATOM 1390 N N . ALA A 1 192 ? -4.600 255.716 44.968 1.00 32.87 232 ALA A N 1
ATOM 1391 C CA . ALA A 1 192 ? -5.535 255.007 45.824 1.00 32.75 232 ALA A CA 1
ATOM 1392 C C . ALA A 1 192 ? -6.509 254.200 44.977 1.00 31.59 232 ALA A C 1
ATOM 1393 O O . ALA A 1 192 ? -6.771 254.517 43.814 1.00 30.50 232 ALA A O 1
ATOM 1395 N N . VAL A 1 193 ? -7.029 253.134 45.575 1.00 29.91 233 VAL A N 1
ATOM 1396 C CA . VAL A 1 193 ? -8.105 252.342 44.994 1.00 31.12 233 VAL A CA 1
ATOM 1397 C C . VAL A 1 193 ? -9.303 252.443 45.926 1.00 36.54 233 VAL A C 1
ATOM 1398 O O . VAL A 1 193 ? -9.176 252.226 47.136 1.00 36.78 233 VAL A O 1
ATOM 1402 N N . GLN A 1 194 ? -10.453 252.806 45.369 1.00 32.36 234 GLN A N 1
ATOM 1403 C CA . GLN A 1 194 ? -11.687 252.920 46.130 1.00 32.12 234 GLN A CA 1
ATOM 1404 C C . GLN A 1 194 ? -12.512 251.656 45.927 1.00 31.85 234 GLN A C 1
ATOM 1405 O O . GLN A 1 194 ? -12.913 251.348 44.799 1.00 30.25 234 GLN A O 1
ATOM 1411 N N . LEU A 1 195 ? -12.754 250.929 47.015 1.00 29.76 235 LEU A N 1
ATOM 1412 C CA . LEU A 1 195 ? -13.601 249.742 46.980 1.00 33.32 235 LEU A CA 1
ATOM 1413 C C . LEU A 1 195 ? -15.056 250.197 46.978 1.00 39.05 235 LEU A C 1
ATOM 1414 O O . LEU A 1 195 ? -15.536 250.774 47.958 1.00 35.57 235 LEU A O 1
ATOM 1419 N N . LEU A 1 196 ? -15.753 249.953 45.874 1.00 37.03 236 LEU A N 1
ATOM 1420 C CA . LEU A 1 196 ? -17.121 250.416 45.717 1.00 38.48 236 LEU A CA 1
ATOM 1421 C C . LEU A 1 196 ? -18.102 249.467 46.400 1.00 45.12 236 LEU A C 1
ATOM 1422 O O . LEU A 1 196 ? -17.793 248.306 46.690 1.00 38.94 236 LEU A O 1
ATOM 1427 N N . ASP A 1 197 ? -19.304 249.985 46.657 1.00 46.13 237 ASP A N 1
ATOM 1428 C CA . ASP A 1 197 ? -20.402 249.176 47.189 1.00 49.52 237 ASP A CA 1
ATOM 1429 C C . ASP A 1 197 ? -21.179 248.572 46.018 1.00 49.93 237 ASP A C 1
ATOM 1430 O O . ASP A 1 197 ? -22.354 248.855 45.777 1.00 56.17 237 ASP A O 1
ATOM 1435 N N . LEU A 1 198 ? -20.467 247.739 45.262 1.00 43.37 238 LEU A N 1
ATOM 1436 C CA . LEU A 1 198 ? -21.033 246.983 44.156 1.00 44.32 238 LEU A CA 1
ATOM 1437 C C . LEU A 1 198 ? -20.382 245.611 44.148 1.00 45.63 238 LEU A C 1
ATOM 1438 O O . LEU A 1 198 ? -19.216 245.466 44.524 1.00 45.38 238 LEU A O 1
ATOM 1443 N N . THR A 1 199 ? -21.130 244.606 43.706 1.00 39.91 239 THR A N 1
ATOM 1444 C CA . THR A 1 199 ? -20.647 243.235 43.752 1.00 44.17 239 THR A CA 1
ATOM 1445 C C . THR A 1 199 ? -20.910 242.537 42.428 1.00 44.49 239 THR A C 1
ATOM 1446 O O . THR A 1 199 ? -22.015 242.621 41.884 1.00 47.73 239 THR A O 1
ATOM 1450 N N . PHE A 1 200 ? -19.890 241.856 41.916 1.00 39.13 240 PHE A N 1
ATOM 1451 C CA . PHE A 1 200 ? -20.042 240.972 40.772 1.00 35.41 240 PHE A CA 1
ATOM 1452 C C . PHE A 1 200 ? -20.375 239.572 41.262 1.00 36.79 240 PHE A C 1
ATOM 1453 O O . PHE A 1 200 ? -19.895 239.138 42.313 1.00 38.59 240 PHE A O 1
ATOM 1461 N N . ALA A 1 201 ? -21.203 238.868 40.500 1.00 37.82 241 ALA A N 1
ATOM 1462 C CA . ALA A 1 201 ? -21.561 237.512 40.876 1.00 40.65 241 ALA A CA 1
ATOM 1463 C C . ALA A 1 201 ? -20.412 236.553 40.581 1.00 38.78 241 ALA A C 1
ATOM 1464 O O . ALA A 1 201 ? -19.534 236.819 39.754 1.00 40.46 241 ALA A O 1
ATOM 1466 N N . ALA A 1 202 ? -20.420 235.427 41.284 1.00 40.09 242 ALA A N 1
ATOM 1467 C CA . ALA A 1 202 ? -19.482 234.358 40.993 1.00 42.07 242 ALA A CA 1
ATOM 1468 C C . ALA A 1 202 ? -19.990 233.532 39.819 1.00 43.16 242 ALA A C 1
ATOM 1469 O O . ALA A 1 202 ? -21.188 233.509 39.520 1.00 47.31 242 ALA A O 1
ATOM 1471 N N . ALA A 1 203 ? -19.061 232.858 39.145 1.00 39.24 243 ALA A N 1
ATOM 1472 C CA . ALA A 1 203 ? -19.439 231.976 38.052 1.00 42.23 243 ALA A CA 1
ATOM 1473 C C . ALA A 1 203 ? -20.351 230.866 38.564 1.00 42.98 243 ALA A C 1
ATOM 1474 O O . ALA A 1 203 ? -20.240 230.417 39.708 1.00 38.97 243 ALA A O 1
ATOM 1476 N N . ARG A 1 204 ? -21.281 230.439 37.706 1.00 46.21 244 ARG A N 1
ATOM 1477 C CA . ARG A 1 204 ? -22.197 229.370 38.090 1.00 52.86 244 ARG A CA 1
ATOM 1478 C C . ARG A 1 204 ? -21.462 228.054 38.296 1.00 55.94 244 ARG A C 1
ATOM 1479 O O . ARG A 1 204 ? -21.836 227.266 39.172 1.00 57.71 244 ARG A O 1
ATOM 1487 N N . GLN A 1 205 ? -20.422 227.800 37.502 1.00 54.43 245 GLN A N 1
ATOM 1488 C CA . GLN A 1 205 ? -19.534 226.652 37.679 1.00 52.86 245 GLN A CA 1
ATOM 1489 C C . GLN A 1 205 ? -18.156 227.201 38.016 1.00 48.11 245 GLN A C 1
ATOM 1490 O O . GLN A 1 205 ? -17.349 227.480 37.112 1.00 44.41 245 GLN A O 1
ATOM 1496 N N . PRO A 1 206 ? -17.846 227.390 39.295 1.00 46.97 246 PRO A N 1
ATOM 1497 C CA . PRO A 1 206 ? -16.587 228.030 39.657 1.00 43.40 246 PRO A CA 1
ATOM 1498 C C . PRO A 1 206 ? -15.410 227.173 39.247 1.00 45.12 246 PRO A C 1
ATOM 1499 O O . PRO A 1 206 ? -15.494 225.928 39.233 1.00 48.61 246 PRO A O 1
ATOM 1503 N N . PRO A 1 207 ? -14.285 227.787 38.900 1.00 40.49 247 PRO A N 1
ATOM 1504 C CA . PRO A 1 207 ? -13.075 227.023 38.601 1.00 35.47 247 PRO A CA 1
ATOM 1505 C C . PRO A 1 207 ? -12.413 226.537 39.883 1.00 35.54 247 PRO A C 1
ATOM 1506 O O . PRO A 1 207 ? -12.735 226.977 40.988 1.00 37.10 247 PRO A O 1
ATOM 1510 N N . LEU A 1 208 ? -11.472 225.609 39.708 1.00 35.25 248 LEU A N 1
ATOM 1511 C CA . LEU A 1 208 ? -10.649 225.094 40.802 1.00 39.83 248 LEU A CA 1
ATOM 1512 C C . LEU A 1 208 ? -11.523 224.595 41.954 1.00 40.18 248 LEU A C 1
ATOM 1513 O O . LEU A 1 208 ? -11.306 224.919 43.123 1.00 38.92 248 LEU A O 1
ATOM 1518 N N . ALA A 1 209 ? -12.523 223.785 41.603 1.00 42.27 249 ALA A N 1
ATOM 1519 C CA . ALA A 1 209 ? -13.558 223.375 42.544 1.00 49.48 249 ALA A CA 1
ATOM 1520 C C . ALA A 1 209 ? -13.144 222.219 43.445 1.00 51.71 249 ALA A C 1
ATOM 1521 O O . ALA A 1 209 ? -13.869 221.917 44.398 1.00 56.93 249 ALA A O 1
ATOM 1523 N N . THR A 1 210 ? -12.020 221.564 43.178 1.00 47.30 250 THR A N 1
ATOM 1524 C CA . THR A 1 210 ? -11.550 220.483 44.030 1.00 44.54 250 THR A CA 1
ATOM 1525 C C . THR A 1 210 ? -10.314 220.919 44.803 1.00 43.06 250 THR A C 1
ATOM 1526 O O . THR A 1 210 ? -9.624 221.877 44.440 1.00 41.39 250 THR A O 1
ATOM 1530 N N . ALA A 1 211 ? -10.049 220.194 45.891 1.00 36.02 251 ALA A N 1
ATOM 1531 C CA . ALA A 1 211 ? -8.873 220.477 46.703 1.00 39.85 251 ALA A CA 1
ATOM 1532 C C . ALA A 1 211 ? -7.592 220.262 45.909 1.00 42.28 251 ALA A C 1
ATOM 1533 O O . ALA A 1 211 ? -6.632 221.029 46.047 1.00 38.61 251 ALA A O 1
ATOM 1535 N N . HIS A 1 212 ? -7.562 219.230 45.061 1.00 38.69 252 HIS A N 1
ATOM 1536 C CA . HIS A 1 212 ? -6.371 218.974 44.258 1.00 42.38 252 HIS A CA 1
ATOM 1537 C C . HIS A 1 212 ? -6.123 220.099 43.259 1.00 36.97 252 HIS A C 1
ATOM 1538 O O . HIS A 1 212 ? -4.980 220.532 43.072 1.00 33.74 252 HIS A O 1
ATOM 1545 N N . ALA A 1 213 ? -7.182 220.581 42.604 1.00 34.86 253 ALA A N 1
ATOM 1546 C CA . ALA A 1 213 ? -7.029 221.667 41.639 1.00 36.65 253 ALA A CA 1
ATOM 1547 C C . ALA A 1 213 ? -6.568 222.947 42.325 1.00 37.61 253 ALA A C 1
ATOM 1548 O O . ALA A 1 213 ? -5.670 223.639 41.831 1.00 35.01 253 ALA A O 1
ATOM 1550 N N . ARG A 1 214 ? -7.182 223.283 43.461 1.00 34.57 254 ARG A N 1
ATOM 1551 C CA . ARG A 1 214 ? -6.721 224.425 44.241 1.00 35.75 254 ARG A CA 1
ATOM 1552 C C . ARG A 1 214 ? -5.252 224.278 44.605 1.00 35.03 254 ARG A C 1
ATOM 1553 O O . ARG A 1 214 ? -4.485 225.245 44.534 1.00 35.02 254 ARG A O 1
ATOM 1561 N N . TRP A 1 215 ? -4.840 223.070 44.993 1.00 34.30 255 TRP A N 1
ATOM 1562 C CA . TRP A 1 215 ? -3.451 222.847 45.376 1.00 31.92 255 TRP A CA 1
ATOM 1563 C C . TRP A 1 215 ? -2.507 223.133 44.216 1.00 34.74 255 TRP A C 1
ATOM 1564 O O . TRP A 1 215 ? -1.461 223.767 44.394 1.00 37.45 255 TRP A O 1
ATOM 1575 N N . LYS A 1 216 ? -2.854 222.658 43.018 1.00 31.96 256 LYS A N 1
ATOM 1576 C CA . LYS A 1 216 ? -2.017 222.928 41.855 1.00 33.94 256 LYS A CA 1
ATOM 1577 C C . LYS A 1 216 ? -1.960 224.422 41.557 1.00 28.82 256 LYS A C 1
ATOM 1578 O O . LYS A 1 216 ? -0.885 224.965 41.277 1.00 28.38 256 LYS A O 1
ATOM 1584 N N . ALA A 1 217 ? -3.106 225.104 41.636 1.00 26.73 257 ALA A N 1
ATOM 1585 C CA . ALA A 1 217 ? -3.142 226.528 41.313 1.00 31.93 257 ALA A CA 1
ATOM 1586 C C . ALA A 1 217 ? -2.352 227.348 42.324 1.00 35.40 257 ALA A C 1
ATOM 1587 O O . ALA A 1 217 ? -1.644 228.291 41.950 1.00 36.11 257 ALA A O 1
ATOM 1589 N N . GLU A 1 218 ? -2.456 227.003 43.612 1.00 32.47 258 GLU A N 1
ATOM 1590 C CA . GLU A 1 218 ? -1.745 227.759 44.637 1.00 33.47 258 GLU A CA 1
ATOM 1591 C C . GLU A 1 218 ? -0.239 227.560 44.528 1.00 33.13 258 GLU A C 1
ATOM 1592 O O . GLU A 1 218 ? 0.531 228.509 44.714 1.00 31.94 258 GLU A O 1
ATOM 1598 N N . ARG A 1 219 ? 0.202 226.337 44.220 1.00 30.38 259 ARG A N 1
ATOM 1599 C CA . ARG A 1 219 ? 1.632 226.090 44.061 1.00 34.94 259 ARG A CA 1
ATOM 1600 C C . ARG A 1 219 ? 2.213 226.928 42.930 1.00 33.80 259 ARG A C 1
ATOM 1601 O O . ARG A 1 219 ? 3.288 227.522 43.076 1.00 34.63 259 ARG A O 1
ATOM 1609 N N . GLU A 1 220 ? 1.512 226.996 41.797 1.00 30.93 260 GLU A N 1
ATOM 1610 C CA . GLU A 1 220 ? 1.991 227.809 40.684 1.00 37.13 260 GLU A CA 1
ATOM 1611 C C . GLU A 1 220 ? 1.929 229.295 41.018 1.00 33.00 260 GLU A C 1
ATOM 1612 O O . GLU A 1 220 ? 2.870 230.042 40.725 1.00 32.11 260 GLU A O 1
ATOM 1618 N N . GLY A 1 221 ? 0.832 229.738 41.632 1.00 31.56 261 GLY A N 1
ATOM 1619 C CA . GLY A 1 221 ? 0.706 231.145 41.976 1.00 32.10 261 GLY A CA 1
ATOM 1620 C C . GLY A 1 221 ? 1.761 231.605 42.962 1.00 34.41 261 GLY A C 1
ATOM 1621 O O . GLY A 1 221 ? 2.274 232.724 42.860 1.00 28.66 261 GLY A O 1
ATOM 1622 N N . ARG A 1 222 ? 2.103 230.751 43.929 1.00 32.32 262 ARG A N 1
ATOM 1623 C CA . ARG A 1 222 ? 3.148 231.119 44.877 1.00 36.72 262 ARG A CA 1
ATOM 1624 C C . ARG A 1 222 ? 4.520 231.145 44.212 1.00 39.04 262 ARG A C 1
ATOM 1625 O O . ARG A 1 222 ? 5.388 231.927 44.616 1.00 38.05 262 ARG A O 1
ATOM 1633 N N . ALA A 1 223 ? 4.727 230.320 43.182 1.00 37.41 263 ALA A N 1
ATOM 1634 C CA . ALA A 1 223 ? 5.976 230.386 42.428 1.00 32.07 263 ALA A CA 1
ATOM 1635 C C . ALA A 1 223 ? 6.054 231.666 41.604 1.00 27.84 263 ALA A C 1
ATOM 1636 O O . ALA A 1 223 ? 7.114 232.298 41.529 1.00 26.40 263 ALA A O 1
ATOM 1638 N N . ARG A 1 224 ? 4.945 232.059 40.976 1.00 25.94 264 ARG A N 1
ATOM 1639 C CA . ARG A 1 224 ? 4.938 233.300 40.209 1.00 26.73 264 ARG A CA 1
ATOM 1640 C C . ARG A 1 224 ? 5.162 234.502 41.118 1.00 26.92 264 ARG A C 1
ATOM 1641 O O . ARG A 1 224 ? 5.910 235.424 40.771 1.00 24.81 264 ARG A O 1
ATOM 1649 N N . ARG A 1 225 ? 4.544 234.493 42.302 1.00 28.11 265 ARG A N 1
ATOM 1650 C CA . ARG A 1 225 ? 4.710 235.592 43.250 1.00 30.65 265 ARG A CA 1
ATOM 1651 C C . ARG A 1 225 ? 6.159 235.717 43.709 1.00 30.12 265 ARG A C 1
ATOM 1652 O O . ARG A 1 225 ? 6.720 236.818 43.736 1.00 28.67 265 ARG A O 1
ATOM 1660 N N . ALA A 1 226 ? 6.780 234.595 44.084 1.00 27.22 266 ALA A N 1
ATOM 1661 C CA . ALA A 1 226 ? 8.171 234.628 44.532 1.00 26.51 266 ALA A CA 1
ATOM 1662 C C . ALA A 1 226 ? 9.087 235.171 43.445 1.00 29.33 266 ALA A C 1
ATOM 1663 O O . ALA A 1 226 ? 9.973 235.989 43.720 1.00 33.75 266 ALA A O 1
ATOM 1665 N N . ALA A 1 227 ? 8.887 234.729 42.201 1.00 30.93 267 ALA A N 1
ATOM 1666 C CA . ALA A 1 227 ? 9.702 235.232 41.101 1.00 30.79 267 ALA A CA 1
ATOM 1667 C C . ALA A 1 227 ? 9.418 236.703 40.834 1.00 26.97 267 ALA A C 1
ATOM 1668 O O . ALA A 1 227 ? 10.330 237.468 40.499 1.00 28.33 267 ALA A O 1
ATOM 1670 N N . LEU A 1 228 ? 8.158 237.115 40.980 1.00 24.12 268 LEU A N 1
ATOM 1671 C CA . LEU A 1 228 ? 7.798 238.513 40.763 1.00 26.74 268 LEU A CA 1
ATOM 1672 C C . LEU A 1 228 ? 8.501 239.424 41.761 1.00 26.06 268 LEU A C 1
ATOM 1673 O O . LEU A 1 228 ? 9.087 240.445 41.383 1.00 27.66 268 LEU A O 1
ATOM 1678 N N . LEU A 1 229 ? 8.456 239.067 43.047 1.00 23.14 269 LEU A N 1
ATOM 1679 C CA . LEU A 1 229 ? 9.038 239.926 44.073 1.00 24.65 269 LEU A CA 1
ATOM 1680 C C . LEU A 1 229 ? 10.557 239.980 43.961 1.00 25.74 269 LEU A C 1
ATOM 1681 O O . LEU A 1 229 ? 11.166 241.023 44.228 1.00 27.72 269 LEU A O 1
ATOM 1686 N N . ARG A 1 230 ? 11.190 238.869 43.571 1.00 23.86 270 ARG A N 1
ATOM 1687 C CA . ARG A 1 230 ? 12.637 238.886 43.388 1.00 30.68 270 ARG A CA 1
ATOM 1688 C C . ARG A 1 230 ? 13.032 239.768 42.210 1.00 33.33 270 ARG A C 1
ATOM 1689 O O . ARG A 1 230 ? 14.017 240.512 42.284 1.00 34.01 270 ARG A O 1
ATOM 1697 N N . ALA A 1 231 ? 12.264 239.713 41.121 1.00 30.12 271 ALA A N 1
ATOM 1698 C CA . ALA A 1 231 ? 12.566 240.545 39.961 1.00 33.64 271 ALA A CA 1
ATOM 1699 C C . ALA A 1 231 ? 12.370 242.027 40.256 1.00 31.37 271 ALA A C 1
ATOM 1700 O O . ALA A 1 231 ? 13.100 242.866 39.715 1.00 28.94 271 ALA A O 1
ATOM 1702 N N . LEU A 1 232 ? 11.410 242.372 41.109 1.00 27.89 272 LEU A N 1
ATOM 1703 C CA . LEU A 1 232 ? 11.096 243.764 41.400 1.00 29.51 272 LEU A CA 1
ATOM 1704 C C . LEU A 1 232 ? 11.874 244.323 42.584 1.00 27.55 272 LEU A C 1
ATOM 1705 O O . LEU A 1 232 ? 11.723 245.508 42.902 1.00 24.87 272 LEU A O 1
ATOM 1710 N N . GLY A 1 233 ? 12.699 243.513 43.236 1.00 23.96 273 GLY A N 1
ATOM 1711 C CA . GLY A 1 233 ? 13.468 243.996 44.363 1.00 25.29 273 GLY A CA 1
ATOM 1712 C C . GLY A 1 233 ? 12.673 244.157 45.639 1.00 29.58 273 GLY A C 1
ATOM 1713 O O . GLY A 1 233 ? 12.904 245.112 46.393 1.00 29.92 273 GLY A O 1
ATOM 1714 N N . ILE A 1 234 ? 11.725 243.261 45.894 1.00 26.50 274 ILE A N 1
ATOM 1715 C CA . ILE A 1 234 ? 11.004 243.207 47.159 1.00 24.75 274 ILE A CA 1
ATOM 1716 C C . ILE A 1 234 ? 11.537 241.985 47.896 1.00 28.31 274 ILE A C 1
ATOM 1717 O O . ILE A 1 234 ? 11.196 240.844 47.562 1.00 26.01 274 ILE A O 1
ATOM 1722 N N . ARG A 1 235 ? 12.398 242.220 48.885 1.00 25.23 275 ARG A N 1
ATOM 1723 C CA . ARG A 1 235 ? 13.025 241.146 49.643 1.00 26.96 275 ARG A CA 1
ATOM 1724 C C . ARG A 1 235 ? 12.224 240.737 50.868 1.00 29.12 275 ARG A C 1
ATOM 1725 O O . ARG A 1 235 ? 12.447 239.643 51.402 1.00 28.76 275 ARG A O 1
ATOM 1733 N N . LEU A 1 236 ? 11.312 241.588 51.328 1.00 27.08 276 LEU A N 1
ATOM 1734 C CA . LEU A 1 236 ? 10.593 241.348 52.567 1.00 28.21 276 LEU A CA 1
ATOM 1735 C C . LEU A 1 236 ? 9.162 241.839 52.431 1.00 27.57 276 LEU A C 1
ATOM 1736 O O . LEU A 1 236 ? 8.928 242.972 52.001 1.00 26.82 276 LEU A O 1
ATOM 1741 N N . VAL A 1 237 ? 8.217 240.978 52.796 1.00 25.42 277 VAL A N 1
ATOM 1742 C CA . VAL A 1 237 ? 6.806 241.326 52.893 1.00 26.95 277 VAL A CA 1
ATOM 1743 C C . VAL A 1 237 ? 6.388 241.143 54.344 1.00 31.84 277 VAL A C 1
ATOM 1744 O O . VAL A 1 237 ? 6.681 240.108 54.952 1.00 35.33 277 VAL A O 1
ATOM 1748 N N . SER A 1 238 ? 5.717 242.147 54.902 1.00 33.96 278 SER A N 1
ATOM 1749 C CA . SER A 1 238 ? 5.264 242.090 56.283 1.00 36.73 278 SER A CA 1
ATOM 1750 C C . SER A 1 238 ? 3.784 242.434 56.360 1.00 42.97 278 SER A C 1
ATOM 1751 O O . SER A 1 238 ? 3.263 243.215 55.558 1.00 44.26 278 SER A O 1
ATOM 1754 N N . TRP A 1 239 ? 3.110 241.821 57.329 1.00 45.49 279 TRP A N 1
ATOM 1755 C CA . TRP A 1 239 ? 1.731 242.143 57.671 1.00 45.82 279 TRP A CA 1
ATOM 1756 C C . TRP A 1 239 ? 1.716 242.720 59.079 1.00 48.62 279 TRP A C 1
ATOM 1757 O O . TRP A 1 239 ? 2.128 242.047 60.031 1.00 47.43 279 TRP A O 1
ATOM 1768 N N . GLU A 1 240 ? 1.250 243.963 59.203 1.00 49.43 280 GLU A N 1
ATOM 1769 C CA . GLU A 1 240 ? 1.183 244.668 60.485 1.00 53.31 280 GLU A CA 1
ATOM 1770 C C . GLU A 1 240 ? 2.530 244.651 61.202 1.00 54.76 280 GLU A C 1
ATOM 1771 O O . GLU A 1 240 ? 2.610 244.493 62.422 1.00 57.20 280 GLU A O 1
ATOM 1777 N N . GLY A 1 241 ? 3.605 244.812 60.431 1.00 51.02 281 GLY A N 1
ATOM 1778 C CA . GLY A 1 241 ? 4.945 244.802 60.973 1.00 48.52 281 GLY A CA 1
ATOM 1779 C C . GLY A 1 241 ? 5.488 243.437 61.336 1.00 49.04 281 GLY A C 1
ATOM 1780 O O . GLY A 1 241 ? 6.670 243.336 61.689 1.00 51.52 281 GLY A O 1
ATOM 1781 N N . GLY A 1 242 ? 4.673 242.386 61.268 1.00 48.51 282 GLY A N 1
ATOM 1782 C CA . GLY A 1 242 ? 5.123 241.040 61.569 1.00 49.85 282 GLY A CA 1
ATOM 1783 C C . GLY A 1 242 ? 4.763 240.060 60.472 1.00 51.75 282 GLY A C 1
ATOM 1784 O O . GLY A 1 242 ? 4.531 240.474 59.333 1.00 52.32 282 GLY A O 1
ATOM 1785 N N . ARG A 1 243 ? 4.699 238.768 60.801 1.00 50.05 283 ARG A N 1
ATOM 1786 C CA . ARG A 1 243 ? 4.408 237.718 59.824 1.00 51.10 283 ARG A CA 1
ATOM 1787 C C . ARG A 1 243 ? 5.368 237.827 58.640 1.00 49.34 283 ARG A C 1
ATOM 1788 O O . ARG A 1 243 ? 4.972 237.832 57.471 1.00 47.42 283 ARG A O 1
ATOM 1796 N N . LEU A 1 244 ? 6.655 237.937 58.967 1.00 45.34 284 LEU A N 1
ATOM 1797 C CA . LEU A 1 244 ? 7.664 238.248 57.963 1.00 43.28 284 LEU A CA 1
ATOM 1798 C C . LEU A 1 244 ? 7.714 237.171 56.887 1.00 44.60 284 LEU A C 1
ATOM 1799 O O . LEU A 1 244 ? 7.652 235.973 57.179 1.00 45.02 284 LEU A O 1
ATOM 1804 N N . GLU A 1 245 ? 7.807 237.613 55.636 1.00 40.49 285 GLU A N 1
ATOM 1805 C CA . GLU A 1 245 ? 7.931 236.744 54.472 1.00 39.28 285 GLU A CA 1
ATOM 1806 C C . GLU A 1 245 ? 9.160 237.195 53.695 1.00 34.04 285 GLU A C 1
ATOM 1807 O O . GLU A 1 245 ? 9.221 238.343 53.241 1.00 28.81 285 GLU A O 1
ATOM 1813 N N . TRP A 1 246 ? 10.133 236.300 53.547 1.00 26.41 286 TRP A N 1
ATOM 1814 C CA . TRP A 1 246 ? 11.454 236.655 53.049 1.00 27.55 286 TRP A CA 1
ATOM 1815 C C . TRP A 1 246 ? 11.660 236.135 51.633 1.00 30.90 286 TRP A C 1
ATOM 1816 O O . TRP A 1 246 ? 11.218 235.033 51.293 1.00 29.73 286 TRP A O 1
ATOM 1827 N N . PHE A 1 247 ? 12.345 236.932 50.816 1.00 29.72 287 PHE A N 1
ATOM 1828 C CA . PHE A 1 247 ? 12.597 236.600 49.418 1.00 28.43 287 PHE A CA 1
ATOM 1829 C C . PHE A 1 247 ? 14.017 236.990 49.025 1.00 30.46 287 PHE A C 1
ATOM 1830 O O . PHE A 1 247 ? 14.273 237.408 47.891 1.00 29.70 287 PHE A O 1
ATOM 1838 N N . GLY A 1 248 ? 14.962 236.843 49.953 1.00 29.83 288 GLY A N 1
ATOM 1839 C CA . GLY A 1 248 ? 16.338 237.252 49.735 1.00 29.62 288 GLY A CA 1
ATOM 1840 C C . GLY A 1 248 ? 17.316 236.128 50.028 1.00 32.32 288 GLY A C 1
ATOM 1841 O O . GLY A 1 248 ? 17.099 234.970 49.672 1.00 31.48 288 GLY A O 1
ATOM 1842 N N . CYS A 1 249 ? 18.417 236.492 50.684 1.00 30.50 289 CYS A N 1
ATOM 1843 C CA . CYS A 1 249 ? 19.477 235.551 51.008 1.00 29.00 289 CYS A CA 1
ATOM 1844 C C . CYS A 1 249 ? 19.237 234.917 52.378 1.00 30.80 289 CYS A C 1
ATOM 1845 O O . CYS A 1 249 ? 18.408 235.375 53.169 1.00 27.51 289 CYS A O 1
ATOM 1848 N N . ASN A 1 250 ? 19.971 233.842 52.652 1.00 31.18 290 ASN A N 1
ATOM 1849 C CA . ASN A 1 250 ? 19.843 233.136 53.921 1.00 32.67 290 ASN A CA 1
ATOM 1850 C C . ASN A 1 250 ? 21.122 232.342 54.174 1.00 32.08 290 ASN A C 1
ATOM 1851 O O . ASN A 1 250 ? 22.090 232.423 53.412 1.00 31.42 290 ASN A O 1
ATOM 1856 N N . LYS A 1 251 ? 21.105 231.558 55.258 1.00 32.40 291 LYS A N 1
ATOM 1857 C CA . LYS A 1 251 ? 22.280 230.798 55.676 1.00 34.75 291 LYS A CA 1
ATOM 1858 C C . LYS A 1 251 ? 22.805 229.890 54.569 1.00 30.74 291 LYS A C 1
ATOM 1859 O O . LYS A 1 251 ? 24.012 229.640 54.490 1.00 33.97 291 LYS A O 1
ATOM 1865 N N . GLU A 1 252 ? 21.926 229.401 53.700 1.00 31.29 292 GLU A N 1
ATOM 1866 C CA . GLU A 1 252 ? 22.299 228.431 52.679 1.00 36.62 292 GLU A CA 1
ATOM 1867 C C . GLU A 1 252 ? 22.623 229.056 51.329 1.00 39.49 292 GLU A C 1
ATOM 1868 O O . GLU A 1 252 ? 22.978 228.324 50.400 1.00 37.55 292 GLU A O 1
ATOM 1874 N N . THR A 1 253 ? 22.506 230.371 51.186 1.00 38.31 293 THR A N 1
ATOM 1875 C CA . THR A 1 253 ? 22.762 231.025 49.914 1.00 34.67 293 THR A CA 1
ATOM 1876 C C . THR A 1 253 ? 23.956 231.962 50.030 1.00 35.67 293 THR A C 1
ATOM 1877 O O . THR A 1 253 ? 24.483 232.214 51.117 1.00 36.89 293 THR A O 1
ATOM 1881 N N . THR A 1 254 ? 24.389 232.466 48.878 1.00 36.42 294 THR A N 1
ATOM 1882 C CA . THR A 1 254 ? 25.268 233.621 48.852 1.00 40.09 294 THR A CA 1
ATOM 1883 C C . THR A 1 254 ? 24.507 234.849 49.346 1.00 35.95 294 THR A C 1
ATOM 1884 O O . THR A 1 254 ? 23.273 234.897 49.322 1.00 33.93 294 THR A O 1
ATOM 1888 N N . ARG A 1 255 ? 25.253 235.843 49.818 1.00 30.61 295 ARG A N 1
ATOM 1889 C CA . ARG A 1 255 ? 24.608 237.092 50.188 1.00 31.58 295 ARG A CA 1
ATOM 1890 C C . ARG A 1 255 ? 24.148 237.824 48.929 1.00 30.39 295 ARG A C 1
ATOM 1891 O O . ARG A 1 255 ? 24.592 237.536 47.814 1.00 30.95 295 ARG A O 1
ATOM 1899 N N . CYS A 1 256 ? 23.237 238.781 49.121 1.00 30.87 296 CYS A N 1
ATOM 1900 C CA . CYS A 1 256 ? 22.543 239.386 47.987 1.00 33.32 296 CYS A CA 1
ATOM 1901 C C . CYS A 1 256 ? 23.506 240.097 47.043 1.00 33.71 296 CYS A C 1
ATOM 1902 O O . CYS A 1 256 ? 23.435 239.920 45.822 1.00 32.94 296 CYS A O 1
ATOM 1905 N N . PHE A 1 257 ? 24.415 240.907 47.585 1.00 31.95 297 PHE A N 1
ATOM 1906 C CA . PHE A 1 257 ? 25.268 241.739 46.747 1.00 36.54 297 PHE A CA 1
ATOM 1907 C C . PHE A 1 257 ? 26.602 241.085 46.405 1.00 42.23 297 PHE A C 1
ATOM 1908 O O . PHE A 1 257 ? 27.407 241.696 45.696 1.00 44.45 297 PHE A O 1
ATOM 1916 N N . GLY A 1 258 ? 26.851 239.864 46.877 1.00 40.47 298 GLY A N 1
ATOM 1917 C CA . GLY A 1 258 ? 28.027 239.122 46.438 1.00 43.13 298 GLY A CA 1
ATOM 1918 C C . GLY A 1 258 ? 29.330 239.828 46.769 1.00 45.06 298 GLY A C 1
ATOM 1919 O O . GLY A 1 258 ? 29.489 240.437 47.834 1.00 45.77 298 GLY A O 1
ATOM 1920 N N . THR A 1 259 ? 30.281 239.746 45.840 1.00 38.64 299 THR A N 1
ATOM 1921 C CA . THR A 1 259 ? 31.600 240.331 46.042 1.00 40.98 299 THR A CA 1
ATOM 1922 C C . THR A 1 259 ? 31.543 241.840 45.843 1.00 40.64 299 THR A C 1
ATOM 1923 O O . THR A 1 259 ? 30.970 242.327 44.862 1.00 43.36 299 THR A O 1
ATOM 1927 N N . VAL A 1 260 ? 32.133 242.579 46.778 1.00 38.41 300 VAL A N 1
ATOM 1928 C CA . VAL A 1 260 ? 32.151 244.035 46.727 1.00 40.56 300 VAL A CA 1
ATOM 1929 C C . VAL A 1 260 ? 33.413 244.487 46.007 1.00 46.77 300 VAL A C 1
ATOM 1930 O O . VAL A 1 260 ? 34.525 244.081 46.368 1.00 46.35 300 VAL A O 1
ATOM 1934 N N . VAL A 1 261 ? 33.244 245.322 44.985 1.00 45.89 301 VAL A N 1
ATOM 1935 C CA . VAL A 1 261 ? 34.357 245.927 44.265 1.00 51.27 301 VAL A CA 1
ATOM 1936 C C . VAL A 1 261 ? 34.404 247.407 44.621 1.00 53.30 301 VAL A C 1
ATOM 1937 O O . VAL A 1 261 ? 33.360 248.056 44.762 1.00 54.32 301 VAL A O 1
ATOM 1941 N N . GLY A 1 262 ? 35.617 247.927 44.805 1.00 55.35 302 GLY A N 1
ATOM 1942 C CA . GLY A 1 262 ? 35.828 249.329 45.118 1.00 56.84 302 GLY A CA 1
ATOM 1943 C C . GLY A 1 262 ? 34.955 249.872 46.231 1.00 59.11 302 GLY A C 1
ATOM 1944 O O . GLY A 1 262 ? 34.167 250.794 46.005 1.00 66.37 302 GLY A O 1
ATOM 1945 N N . ASP A 1 263 ? 35.076 249.287 47.428 1.00 55.88 303 ASP A N 1
ATOM 1946 C CA . ASP A 1 263 ? 34.358 249.646 48.655 1.00 58.45 303 ASP A CA 1
ATOM 1947 C C . ASP A 1 263 ? 32.896 250.056 48.475 1.00 51.11 303 ASP A C 1
ATOM 1948 O O . ASP A 1 263 ? 32.295 250.611 49.401 1.00 48.57 303 ASP A O 1
ATOM 1953 N N . THR A 1 264 ? 32.298 249.769 47.322 1.00 44.07 304 THR A N 1
ATOM 1954 C CA . THR A 1 264 ? 30.943 250.225 47.014 1.00 40.52 304 THR A CA 1
ATOM 1955 C C . THR A 1 264 ? 30.070 249.046 46.603 1.00 36.77 304 THR A C 1
ATOM 1956 O O . THR A 1 264 ? 30.150 248.583 45.451 1.00 34.43 304 THR A O 1
ATOM 1960 N N . PRO A 1 265 ? 29.225 248.541 47.499 1.00 40.10 305 PRO A N 1
ATOM 1961 C CA . PRO A 1 265 ? 28.384 247.388 47.158 1.00 36.61 305 PRO A CA 1
ATOM 1962 C C . PRO A 1 265 ? 27.350 247.732 46.096 1.00 33.66 305 PRO A C 1
ATOM 1963 O O . PRO A 1 265 ? 26.997 248.893 45.874 1.00 29.04 305 PRO A O 1
ATOM 1967 N N . ALA A 1 266 ? 26.849 246.676 45.447 1.00 29.78 306 ALA A N 1
ATOM 1968 C CA . ALA A 1 266 ? 26.019 246.850 44.259 1.00 29.57 306 ALA A CA 1
ATOM 1969 C C . ALA A 1 266 ? 24.712 247.571 44.564 1.00 28.00 306 ALA A C 1
ATOM 1970 O O . ALA A 1 266 ? 24.191 248.289 43.703 1.00 24.86 306 ALA A O 1
ATOM 1972 N N . TYR A 1 267 ? 24.168 247.405 45.774 1.00 24.79 307 TYR A N 1
ATOM 1973 C CA . TYR A 1 267 ? 22.869 248.007 46.068 1.00 24.86 307 TYR A CA 1
ATOM 1974 C C . TYR A 1 267 ? 22.927 249.528 46.021 1.00 28.46 307 TYR A C 1
ATOM 1975 O O . TYR A 1 267 ? 21.908 250.180 45.759 1.00 26.31 307 TYR A O 1
ATOM 1984 N N . LEU A 1 268 ? 24.107 250.110 46.243 1.00 24.43 308 LEU A N 1
ATOM 1985 C CA . LEU A 1 268 ? 24.232 251.563 46.185 1.00 24.57 308 LEU A CA 1
ATOM 1986 C C . LEU A 1 268 ? 24.029 252.083 44.767 1.00 24.28 308 LEU A C 1
ATOM 1987 O O . LEU A 1 268 ? 23.392 253.124 44.570 1.00 27.64 308 LEU A O 1
ATOM 1992 N N . TYR A 1 269 ? 24.553 251.372 43.768 1.00 26.59 309 TYR A N 1
ATOM 1993 C CA . TYR A 1 269 ? 24.368 251.803 42.385 1.00 28.41 309 TYR A CA 1
ATOM 1994 C C . TYR A 1 269 ? 22.918 251.657 41.943 1.00 30.77 309 TYR A C 1
ATOM 1995 O O . TYR A 1 269 ? 22.474 252.361 41.028 1.00 29.52 309 TYR A O 1
ATOM 2004 N N . GLU A 1 270 ? 22.173 250.751 42.572 1.00 27.05 310 GLU A N 1
ATOM 2005 C CA . GLU A 1 270 ? 20.739 250.619 42.344 1.00 30.15 310 GLU A CA 1
ATOM 2006 C C . GLU A 1 270 ? 19.931 251.719 43.019 1.00 28.21 310 GLU A C 1
ATOM 2007 O O . GLU A 1 270 ? 18.700 251.718 42.902 1.00 27.75 310 GLU A O 1
ATOM 2013 N N . GLU A 1 271 ? 20.595 252.644 43.718 1.00 26.26 311 GLU A N 1
ATOM 2014 C CA . GLU A 1 271 ? 19.942 253.713 44.477 1.00 29.03 311 GLU A CA 1
ATOM 2015 C C . GLU A 1 271 ? 19.056 253.155 45.588 1.00 31.06 311 GLU A C 1
ATOM 2016 O O . GLU A 1 271 ? 17.997 253.704 45.900 1.00 28.39 311 GLU A O 1
ATOM 2022 N N . ARG A 1 272 ? 19.490 252.057 46.193 1.00 27.75 312 ARG A N 1
ATOM 2023 C CA . ARG A 1 272 ? 18.803 251.480 47.338 1.00 25.55 312 ARG A CA 1
ATOM 2024 C C . ARG A 1 272 ? 19.784 251.350 48.500 1.00 25.61 312 ARG A C 1
ATOM 2025 O O . ARG A 1 272 ? 20.971 251.668 48.385 1.00 30.22 312 ARG A O 1
ATOM 2033 N N . TRP A 1 273 ? 19.278 250.875 49.630 1.00 21.50 313 TRP A N 1
ATOM 2034 C CA . TRP A 1 273 ? 20.099 250.636 50.803 1.00 22.16 313 TRP A CA 1
ATOM 2035 C C . TRP A 1 273 ? 20.345 249.131 50.942 1.00 25.11 313 TRP A C 1
ATOM 2036 O O . TRP A 1 273 ? 20.091 248.350 50.018 1.00 25.26 313 TRP A O 1
ATOM 2047 N N . THR A 1 274 ? 20.855 248.715 52.100 1.00 22.86 314 THR A N 1
ATOM 2048 C CA . THR A 1 274 ? 21.177 247.308 52.297 1.00 25.65 314 THR A CA 1
ATOM 2049 C C . THR A 1 274 ? 19.901 246.468 52.294 1.00 23.70 314 THR A C 1
ATOM 2050 O O . THR A 1 274 ? 18.904 246.851 52.915 1.00 26.91 314 THR A O 1
ATOM 2054 N N . PRO A 1 275 ? 19.890 245.339 51.588 1.00 26.84 315 PRO A N 1
ATOM 2055 C CA . PRO A 1 275 ? 18.731 244.439 51.627 1.00 26.97 315 PRO A CA 1
ATOM 2056 C C . PRO A 1 275 ? 18.398 244.027 53.049 1.00 25.05 315 PRO A C 1
ATOM 2057 O O . PRO A 1 275 ? 19.298 243.798 53.871 1.00 27.44 315 PRO A O 1
ATOM 2061 N N . PRO A 1 276 ? 17.107 243.914 53.374 1.00 23.96 316 PRO A N 1
ATOM 2062 C CA . PRO A 1 276 ? 16.717 243.608 54.760 1.00 22.33 316 PRO A CA 1
ATOM 2063 C C . PRO A 1 276 ? 17.071 242.198 55.197 1.00 26.83 316 PRO A C 1
ATOM 2064 O O . PRO A 1 276 ? 17.200 241.956 56.404 1.00 29.08 316 PRO A O 1
ATOM 2068 N N . CYS A 1 277 ? 17.217 241.261 54.260 1.00 28.93 317 CYS A N 1
ATOM 2069 C CA . CYS A 1 277 ? 17.706 239.932 54.605 1.00 30.38 317 CYS A CA 1
ATOM 2070 C C . CYS A 1 277 ? 19.182 239.964 54.971 1.00 31.37 317 CYS A C 1
ATOM 2071 O O . CYS A 1 277 ? 19.619 239.206 55.844 1.00 28.79 317 CYS A O 1
ATOM 2074 N N . CYS A 1 278 ? 19.961 240.822 54.306 1.00 29.18 318 CYS A N 1
ATOM 2075 C CA . CYS A 1 278 ? 21.364 240.982 54.669 1.00 25.59 318 CYS A CA 1
ATOM 2076 C C . CYS A 1 278 ? 21.504 241.614 56.046 1.00 25.52 318 CYS A C 1
ATOM 2077 O O . CYS A 1 278 ? 22.351 241.196 56.844 1.00 29.93 318 CYS A O 1
ATOM 2080 N N . LEU A 1 279 ? 20.681 242.625 56.339 1.00 24.65 319 LEU A N 1
ATOM 2081 C CA . LEU A 1 279 ? 20.707 243.240 57.661 1.00 24.55 319 LEU A CA 1
ATOM 2082 C C . LEU A 1 279 ? 20.258 242.253 58.732 1.00 28.47 319 LEU A C 1
ATOM 2083 O O . LEU A 1 279 ? 20.820 242.221 59.833 1.00 31.35 319 LEU A O 1
ATOM 2088 N N . ARG A 1 280 ? 19.246 241.436 58.424 1.00 30.32 320 ARG A N 1
ATOM 2089 C CA . ARG A 1 280 ? 18.788 240.431 59.379 1.00 30.75 320 ARG A CA 1
ATOM 2090 C C . ARG A 1 280 ? 19.908 239.456 59.718 1.00 31.12 320 ARG A C 1
ATOM 2091 O O . ARG A 1 280 ? 20.131 239.131 60.891 1.00 29.60 320 ARG A O 1
ATOM 2099 N N . ALA A 1 281 ? 20.632 238.987 58.700 1.00 29.30 321 ALA A N 1
ATOM 2100 C CA . ALA A 1 281 ? 21.733 238.062 58.941 1.00 29.07 321 ALA A CA 1
ATOM 2101 C C . ALA A 1 281 ? 22.878 238.734 59.684 1.00 31.36 321 ALA A C 1
ATOM 2102 O O . ALA A 1 281 ? 23.568 238.084 60.478 1.00 33.49 321 ALA A O 1
ATOM 2104 N N . LEU A 1 282 ? 23.096 240.030 59.447 1.00 31.22 322 LEU A N 1
ATOM 2105 C CA . LEU A 1 282 ? 24.153 240.738 60.161 1.00 30.63 322 LEU A CA 1
ATOM 2106 C C . LEU A 1 282 ? 23.818 240.879 61.642 1.00 31.28 322 LEU A C 1
ATOM 2107 O O . LEU A 1 282 ? 24.693 240.714 62.499 1.00 32.44 322 LEU A O 1
ATOM 2112 N N . ARG A 1 283 ? 22.555 241.179 61.961 1.00 30.78 323 ARG A N 1
ATOM 2113 C CA . ARG A 1 283 ? 22.143 241.255 63.360 1.00 29.02 323 ARG A CA 1
ATOM 2114 C C . ARG A 1 283 ? 22.276 239.901 64.049 1.00 31.82 323 ARG A C 1
ATOM 2115 O O . ARG A 1 283 ? 22.733 239.822 65.196 1.00 33.66 323 ARG A O 1
ATOM 2123 N N . GLU A 1 284 ? 21.885 238.825 63.363 1.00 30.67 324 GLU A N 1
ATOM 2124 C CA . GLU A 1 284 ? 21.995 237.495 63.954 1.00 37.68 324 GLU A CA 1
ATOM 2125 C C . GLU A 1 284 ? 23.452 237.111 64.187 1.00 37.46 324 GLU A C 1
ATOM 2126 O O . GLU A 1 284 ? 23.788 236.541 65.230 1.00 36.44 324 GLU A O 1
ATOM 2132 N N . THR A 1 285 ? 24.330 237.412 63.226 1.00 33.40 325 THR A N 1
ATOM 2133 C CA . THR A 1 285 ? 25.745 237.103 63.402 1.00 31.68 325 THR A CA 1
ATOM 2134 C C . THR A 1 285 ? 26.356 237.953 64.508 1.00 33.35 325 THR A C 1
ATOM 2135 O O . THR A 1 285 ? 27.178 237.468 65.292 1.00 33.90 325 THR A O 1
ATOM 2139 N N . ALA A 1 286 ? 25.953 239.220 64.595 1.00 32.77 326 ALA A N 1
ATOM 2140 C CA . ALA A 1 286 ? 26.463 240.092 65.647 1.00 30.01 326 ALA A CA 1
ATOM 2141 C C . ALA A 1 286 ? 26.051 239.588 67.026 1.00 31.48 326 ALA A C 1
ATOM 2142 O O . ALA A 1 286 ? 26.874 239.522 67.945 1.00 33.60 326 ALA A O 1
ATOM 2144 N N . ARG A 1 287 ? 24.776 239.218 67.186 1.00 30.47 327 ARG A N 1
ATOM 2145 C CA . ARG A 1 287 ? 24.320 238.698 68.472 1.00 36.02 327 ARG A CA 1
ATOM 2146 C C . ARG A 1 287 ? 25.035 237.402 68.828 1.00 37.64 327 ARG A C 1
ATOM 2147 O O . ARG A 1 287 ? 25.397 237.181 69.990 1.00 35.53 327 ARG A O 1
ATOM 2155 N N . TYR A 1 288 ? 25.241 236.529 67.842 1.00 32.17 328 TYR A N 1
ATOM 2156 C CA . TYR A 1 288 ? 25.915 235.262 68.104 1.00 34.76 328 TYR A CA 1
ATOM 2157 C C . TYR A 1 288 ? 27.358 235.490 68.537 1.00 39.10 328 TYR A C 1
ATOM 2158 O O . TYR A 1 288 ? 27.826 234.901 69.519 1.00 39.29 328 TYR A O 1
ATOM 2167 N N . VAL A 1 289 ? 28.079 236.346 67.809 1.00 37.09 329 VAL A N 1
ATOM 2168 C CA . VAL A 1 289 ? 29.490 236.577 68.106 1.00 37.95 329 VAL A CA 1
ATOM 2169 C C . VAL A 1 289 ? 29.645 237.245 69.465 1.00 39.37 329 VAL A C 1
ATOM 2170 O O . VAL A 1 289 ? 30.539 236.896 70.245 1.00 38.08 329 VAL A O 1
ATOM 2174 N N . VAL A 1 290 ? 28.768 238.200 69.780 1.00 36.06 330 VAL A N 1
ATOM 2175 C CA . VAL A 1 290 ? 28.811 238.839 71.092 1.00 34.90 330 VAL A CA 1
ATOM 2176 C C . VAL A 1 290 ? 28.529 237.819 72.190 1.00 40.98 330 VAL A C 1
ATOM 2177 O O . VAL A 1 290 ? 29.197 237.807 73.232 1.00 39.78 330 VAL A O 1
ATOM 2181 N N . GLY A 1 291 ? 27.542 236.946 71.974 1.00 43.27 331 GLY A N 1
ATOM 2182 C CA . GLY A 1 291 ? 27.254 235.914 72.958 1.00 42.65 331 GLY A CA 1
ATOM 2183 C C . GLY A 1 291 ? 28.428 234.979 73.179 1.00 40.84 331 GLY A C 1
ATOM 2184 O O . GLY A 1 291 ? 28.710 234.575 74.310 1.00 43.40 331 GLY A O 1
ATOM 2185 N N . VAL A 1 292 ? 29.136 234.635 72.102 1.00 38.43 332 VAL A N 1
ATOM 2186 C CA . VAL A 1 292 ? 30.312 233.780 72.221 1.00 40.06 332 VAL A CA 1
ATOM 2187 C C . VAL A 1 292 ? 31.417 234.495 72.988 1.00 45.09 332 VAL A C 1
ATOM 2188 O O . VAL A 1 292 ? 32.064 233.909 73.864 1.00 43.84 332 VAL A O 1
ATOM 2192 N N . LEU A 1 293 ? 31.647 235.773 72.677 1.00 38.68 333 LEU A N 1
ATOM 2193 C CA . LEU A 1 293 ? 32.718 236.514 73.335 1.00 41.32 333 LEU A CA 1
ATOM 2194 C C . LEU A 1 293 ? 32.424 236.723 74.815 1.00 43.89 333 LEU A C 1
ATOM 2195 O O . LEU A 1 293 ? 33.337 236.670 75.647 1.00 49.00 333 LEU A O 1
ATOM 2200 N N . GLU A 1 294 ? 31.159 236.959 75.165 1.00 40.92 334 GLU A N 1
ATOM 2201 C CA . GLU A 1 294 ? 30.824 237.185 76.566 1.00 44.45 334 GLU A CA 1
ATOM 2202 C C . GLU A 1 294 ? 30.960 235.901 77.377 1.00 47.20 334 GLU A C 1
ATOM 2203 O O . GLU A 1 294 ? 31.483 235.923 78.496 1.00 44.28 334 GLU A O 1
ATOM 2209 N N . ALA A 1 295 ? 30.525 234.769 76.819 1.00 44.87 335 ALA A N 1
ATOM 2210 C CA . ALA A 1 295 ? 30.647 233.500 77.532 1.00 46.84 335 ALA A CA 1
ATOM 2211 C C . ALA A 1 295 ? 32.107 233.096 77.701 1.00 49.83 335 ALA A C 1
ATOM 2212 O O . ALA A 1 295 ? 32.485 232.536 78.736 1.00 55.01 335 ALA A O 1
ATOM 2214 N N . ALA A 1 296 ? 32.942 233.371 76.700 1.00 50.22 336 ALA A N 1
ATOM 2215 C CA . ALA A 1 296 ? 34.348 232.993 76.755 1.00 51.42 336 ALA A CA 1
ATOM 2216 C C . ALA A 1 296 ? 35.202 233.979 77.541 1.00 53.42 336 ALA A C 1
ATOM 2217 O O . ALA A 1 296 ? 36.365 233.674 77.829 1.00 50.47 336 ALA A O 1
ATOM 2219 N N . GLY A 1 297 ? 34.665 235.141 77.894 1.00 47.32 337 GLY A N 1
ATOM 2220 C CA . GLY A 1 297 ? 35.431 236.108 78.655 1.00 48.38 337 GLY A CA 1
ATOM 2221 C C . GLY A 1 297 ? 36.360 236.959 77.820 1.00 49.83 337 GLY A C 1
ATOM 2222 O O . GLY A 1 297 ? 37.463 237.292 78.270 1.00 49.41 337 GLY A O 1
ATOM 2223 N N . VAL A 1 298 ? 35.952 237.310 76.605 1.00 47.77 338 VAL A N 1
ATOM 2224 C CA . VAL A 1 298 ? 36.685 238.252 75.768 1.00 46.35 338 VAL A CA 1
ATOM 2225 C C . VAL A 1 298 ? 36.073 239.629 75.968 1.00 49.45 338 VAL A C 1
ATOM 2226 O O . VAL A 1 298 ? 34.850 239.793 75.872 1.00 44.73 338 VAL A O 1
ATOM 2230 N N . ARG A 1 299 ? 36.913 240.614 76.261 1.00 47.25 339 ARG A N 1
ATOM 2231 C CA . ARG A 1 299 ? 36.443 241.987 76.347 1.00 49.88 339 ARG A CA 1
ATOM 2232 C C . ARG A 1 299 ? 36.288 242.557 74.945 1.00 48.29 339 ARG A C 1
ATOM 2233 O O . ARG A 1 299 ? 37.218 242.504 74.134 1.00 45.42 339 ARG A O 1
ATOM 2241 N N . TYR A 1 300 ? 35.104 243.090 74.662 1.00 48.91 340 TYR A N 1
ATOM 2242 C CA . TYR A 1 300 ? 34.778 243.622 73.351 1.00 46.03 340 TYR A CA 1
ATOM 2243 C C . TYR A 1 300 ? 34.014 244.925 73.524 1.00 45.93 340 TYR A C 1
ATOM 2244 O O . TYR A 1 300 ? 33.437 245.194 74.580 1.00 47.28 340 TYR A O 1
ATOM 2253 N N . TRP A 1 301 ? 33.977 245.714 72.454 1.00 42.74 341 TRP A N 1
ATOM 2254 C CA . TRP A 1 301 ? 33.157 246.914 72.431 1.00 41.91 341 TRP A CA 1
ATOM 2255 C C . TRP A 1 301 ? 32.750 247.206 70.995 1.00 35.79 341 TRP A C 1
ATOM 2256 O O . TRP A 1 301 ? 33.446 246.831 70.048 1.00 36.77 341 TRP A O 1
ATOM 2267 N N . LEU A 1 302 ? 31.605 247.868 70.848 1.00 37.14 342 LEU A N 1
ATOM 2268 C CA . LEU A 1 302 ? 31.178 248.328 69.535 1.00 37.12 342 LEU A CA 1
ATOM 2269 C C . LEU A 1 302 ? 32.186 249.328 68.984 1.00 40.41 342 LEU A C 1
ATOM 2270 O O . LEU A 1 302 ? 32.699 250.184 69.708 1.00 40.38 342 LEU A O 1
ATOM 2275 N N . GLU A 1 303 ? 32.475 249.209 67.692 1.00 44.07 343 GLU A N 1
ATOM 2276 C CA . GLU A 1 303 ? 33.524 249.981 67.046 1.00 49.25 343 GLU A CA 1
ATOM 2277 C C . GLU A 1 303 ? 32.990 250.601 65.761 1.00 45.99 343 GLU A C 1
ATOM 2278 O O . GLU A 1 303 ? 32.051 250.092 65.143 1.00 43.65 343 GLU A O 1
ATOM 2284 N N . GLY A 1 304 ? 33.590 251.729 65.384 1.00 42.31 344 GLY A N 1
ATOM 2285 C CA . GLY A 1 304 ? 33.340 252.320 64.077 1.00 39.65 344 GLY A CA 1
ATOM 2286 C C . GLY A 1 304 ? 31.875 252.610 63.812 1.00 35.28 344 GLY A C 1
ATOM 2287 O O . GLY A 1 304 ? 31.173 253.217 64.630 1.00 33.87 344 GLY A O 1
ATOM 2288 N N . GLY A 1 305 ? 31.407 252.170 62.641 1.00 35.86 345 GLY A N 1
ATOM 2289 C CA . GLY A 1 305 ? 30.042 252.428 62.216 1.00 32.96 345 GLY A CA 1
ATOM 2290 C C . GLY A 1 305 ? 28.994 251.642 62.974 1.00 34.49 345 GLY A C 1
ATOM 2291 O O . GLY A 1 305 ? 27.825 252.044 62.990 1.00 34.23 345 GLY A O 1
ATOM 2292 N N . SER A 1 306 ? 29.381 250.523 63.589 1.00 31.17 346 SER A N 1
ATOM 2293 C CA . SER A 1 306 ? 28.461 249.815 64.472 1.00 30.34 346 SER A CA 1
ATOM 2294 C C . SER A 1 306 ? 28.169 250.633 65.724 1.00 30.47 346 SER A C 1
ATOM 2295 O O . SER A 1 306 ? 27.010 250.759 66.136 1.00 29.50 346 SER A O 1
ATOM 2298 N N . LEU A 1 307 ? 29.212 251.191 66.342 1.00 34.25 347 LEU A N 1
ATOM 2299 C CA . LEU A 1 307 ? 29.017 252.077 67.483 1.00 37.88 347 LEU A CA 1
ATOM 2300 C C . LEU A 1 307 ? 28.236 253.321 67.081 1.00 36.19 347 LEU A C 1
ATOM 2301 O O . LEU A 1 307 ? 27.359 253.780 67.822 1.00 37.57 347 LEU A O 1
ATOM 2306 N N . LEU A 1 308 ? 28.544 253.877 65.906 1.00 32.08 348 LEU A N 1
ATOM 2307 C CA . LEU A 1 308 ? 27.806 255.033 65.407 1.00 33.49 348 LEU A CA 1
ATOM 2308 C C . LEU A 1 308 ? 26.325 254.713 65.249 1.00 36.54 348 LEU A C 1
ATOM 2309 O O . LEU A 1 308 ? 25.464 255.506 65.646 1.00 35.92 348 LEU A O 1
ATOM 2314 N N . GLY A 1 309 ? 26.010 253.549 64.677 1.00 33.46 349 GLY A N 1
ATOM 2315 C CA . GLY A 1 309 ? 24.616 253.165 64.526 1.00 30.21 349 GLY A CA 1
ATOM 2316 C C . GLY A 1 309 ? 23.926 252.924 65.855 1.00 27.69 349 GLY A C 1
ATOM 2317 O O . GLY A 1 309 ? 22.768 253.310 66.043 1.00 30.51 349 GLY A O 1
ATOM 2318 N N . ALA A 1 310 ? 24.624 252.281 66.794 1.00 29.79 350 ALA A N 1
ATOM 2319 C CA . ALA A 1 310 ? 24.069 252.090 68.129 1.00 33.61 350 ALA A CA 1
ATOM 2320 C C . ALA A 1 310 ? 23.766 253.429 68.792 1.00 36.67 350 ALA A C 1
ATOM 2321 O O . ALA A 1 310 ? 22.677 253.634 69.338 1.00 35.78 350 ALA A O 1
ATOM 2323 N N . ALA A 1 311 ? 24.721 254.359 68.742 1.00 38.09 351 ALA A N 1
ATOM 2324 C CA . ALA A 1 311 ? 24.530 255.657 69.381 1.00 41.86 351 ALA A CA 1
ATOM 2325 C C . ALA A 1 311 ? 23.436 256.471 68.703 1.00 43.21 351 ALA A C 1
ATOM 2326 O O . ALA A 1 311 ? 22.759 257.266 69.364 1.00 46.73 351 ALA A O 1
ATOM 2328 N N . ARG A 1 312 ? 23.245 256.288 67.396 1.00 41.99 352 ARG A N 1
ATOM 2329 C CA . ARG A 1 312 ? 22.283 257.099 66.657 1.00 43.08 352 ARG A CA 1
ATOM 2330 C C . ARG A 1 312 ? 20.866 256.558 66.807 1.00 44.58 352 ARG A C 1
ATOM 2331 O O . ARG A 1 312 ? 19.935 257.310 67.117 1.00 41.23 352 ARG A O 1
ATOM 2339 N N . HIS A 1 313 ? 20.684 255.248 66.593 1.00 43.18 353 HIS A N 1
ATOM 2340 C CA . HIS A 1 313 ? 19.344 254.673 66.655 1.00 43.05 353 HIS A CA 1
ATOM 2341 C C . HIS A 1 313 ? 19.345 253.218 67.116 1.00 38.13 353 HIS A C 1
ATOM 2342 O O . HIS A 1 313 ? 18.363 252.508 66.869 1.00 38.99 353 HIS A O 1
ATOM 2349 N N . GLY A 1 314 ? 20.413 252.752 67.757 1.00 34.37 354 GLY A N 1
ATOM 2350 C CA . GLY A 1 314 ? 20.431 251.418 68.325 1.00 33.36 354 GLY A CA 1
ATOM 2351 C C . GLY A 1 314 ? 20.401 250.282 67.328 1.00 37.28 354 GLY A C 1
ATOM 2352 O O . GLY A 1 314 ? 19.913 249.196 67.658 1.00 36.49 354 GLY A O 1
ATOM 2353 N N . ASP A 1 315 ? 20.913 250.491 66.118 1.00 36.66 355 ASP A N 1
ATOM 2354 C CA . ASP A 1 315 ? 20.905 249.430 65.120 1.00 36.01 355 ASP A CA 1
ATOM 2355 C C . ASP A 1 315 ? 21.987 249.694 64.085 1.00 35.48 355 ASP A C 1
ATOM 2356 O O . ASP A 1 315 ? 22.616 250.754 64.065 1.00 31.52 355 ASP A O 1
ATOM 2361 N N . ILE A 1 316 ? 22.197 248.694 63.227 1.00 34.93 356 ILE A N 1
ATOM 2362 C CA . ILE A 1 316 ? 23.095 248.848 62.092 1.00 32.87 356 ILE A CA 1
ATOM 2363 C C . ILE A 1 316 ? 22.629 250.012 61.229 1.00 30.85 356 ILE A C 1
ATOM 2364 O O . ILE A 1 316 ? 21.425 250.214 61.022 1.00 27.94 356 ILE A O 1
ATOM 2369 N N . ILE A 1 317 ? 23.582 250.802 60.743 1.00 27.70 357 ILE A N 1
ATOM 2370 C CA . ILE A 1 317 ? 23.232 251.886 59.817 1.00 27.55 357 ILE A CA 1
ATOM 2371 C C . ILE A 1 317 ? 22.631 251.278 58.554 1.00 30.15 357 ILE A C 1
ATOM 2372 O O . ILE A 1 317 ? 23.242 250.372 57.954 1.00 29.12 357 ILE A O 1
ATOM 2377 N N . PRO A 1 318 ? 21.445 251.717 58.114 1.00 30.74 358 PRO A N 1
ATOM 2378 C CA . PRO A 1 318 ? 20.660 250.903 57.167 1.00 28.27 358 PRO A CA 1
ATOM 2379 C C . PRO A 1 318 ? 21.281 250.751 55.787 1.00 26.07 358 PRO A C 1
ATOM 2380 O O . PRO A 1 318 ? 20.755 249.968 54.986 1.00 25.02 358 PRO A O 1
ATOM 2384 N N . TRP A 1 319 ? 22.364 251.459 55.475 1.00 25.79 359 TRP A N 1
ATOM 2385 C CA . TRP A 1 319 ? 23.066 251.281 54.211 1.00 23.32 359 TRP A CA 1
ATOM 2386 C C . TRP A 1 319 ? 24.465 250.711 54.402 1.00 27.57 359 TRP A C 1
ATOM 2387 O O . TRP A 1 319 ? 25.233 250.634 53.436 1.00 30.10 359 TRP A O 1
ATOM 2398 N N . ASP A 1 320 ? 24.812 250.314 55.624 1.00 28.24 360 ASP A N 1
ATOM 2399 C CA . ASP A 1 320 ? 26.046 249.603 55.915 1.00 27.98 360 ASP A CA 1
ATOM 2400 C C . ASP A 1 320 ? 25.853 248.109 55.668 1.00 28.29 360 ASP A C 1
ATOM 2401 O O . ASP A 1 320 ? 24.728 247.607 55.597 1.00 26.71 360 ASP A O 1
ATOM 2406 N N . TYR A 1 321 ? 26.974 247.389 55.544 1.00 26.97 361 TYR A N 1
ATOM 2407 C CA . TYR A 1 321 ? 26.882 245.972 55.213 1.00 30.30 361 TYR A CA 1
ATOM 2408 C C . TYR A 1 321 ? 27.815 245.074 56.023 1.00 29.84 361 TYR A C 1
ATOM 2409 O O . TYR A 1 321 ? 27.995 243.908 55.649 1.00 29.75 361 TYR A O 1
ATOM 2418 N N . ASP A 1 322 ? 28.399 245.555 57.120 1.00 32.32 362 ASP A N 1
ATOM 2419 C CA . ASP A 1 322 ? 29.108 244.675 58.044 1.00 31.13 362 ASP A CA 1
ATOM 2420 C C . ASP A 1 322 ? 29.045 245.266 59.450 1.00 32.10 362 ASP A C 1
ATOM 2421 O O . ASP A 1 322 ? 28.434 246.312 59.682 1.00 35.06 362 ASP A O 1
ATOM 2426 N N . VAL A 1 323 ? 29.684 244.576 60.394 1.00 34.59 363 VAL A N 1
ATOM 2427 C CA . VAL A 1 323 ? 29.694 244.965 61.800 1.00 32.53 363 VAL A CA 1
ATOM 2428 C C . VAL A 1 323 ? 31.133 244.938 62.299 1.00 34.53 363 VAL A C 1
ATOM 2429 O O . VAL A 1 323 ? 31.890 244.015 61.981 1.00 33.48 363 VAL A O 1
ATOM 2433 N N . ASP A 1 324 ? 31.512 245.949 63.079 1.00 38.20 364 ASP A N 1
ATOM 2434 C CA . ASP A 1 324 ? 32.866 246.063 63.609 1.00 38.52 364 ASP A CA 1
ATOM 2435 C C . ASP A 1 324 ? 32.835 246.071 65.130 1.00 39.19 364 ASP A C 1
ATOM 2436 O O . ASP A 1 324 ? 32.066 246.825 65.737 1.00 36.39 364 ASP A O 1
ATOM 2441 N N . LEU A 1 325 ? 33.670 245.226 65.736 1.00 37.74 365 LEU A N 1
ATOM 2442 C CA . LEU A 1 325 ? 33.885 245.196 67.175 1.00 39.81 365 LEU A CA 1
ATOM 2443 C C . LEU A 1 325 ? 35.379 245.245 67.455 1.00 44.57 365 LEU A C 1
ATOM 2444 O O . LEU A 1 325 ? 36.180 244.694 66.693 1.00 45.21 365 LEU A O 1
ATOM 2449 N N . GLY A 1 326 ? 35.750 245.903 68.547 1.00 42.37 366 GLY A N 1
ATOM 2450 C CA . GLY A 1 326 ? 37.109 245.865 69.044 1.00 44.07 366 GLY A CA 1
ATOM 2451 C C . GLY A 1 326 ? 37.201 244.875 70.190 1.00 47.64 366 GLY A C 1
ATOM 2452 O O . GLY A 1 326 ? 36.229 244.645 70.903 1.00 46.86 366 GLY A O 1
ATOM 2453 N N . ILE A 1 327 ? 38.377 244.269 70.352 1.00 47.14 367 ILE A N 1
ATOM 2454 C CA . ILE A 1 327 ? 38.611 243.313 71.428 1.00 48.23 367 ILE A CA 1
ATOM 2455 C C . ILE A 1 327 ? 39.997 243.540 72.012 1.00 50.86 367 ILE A C 1
ATOM 2456 O O . ILE A 1 327 ? 40.894 244.071 71.351 1.00 51.46 367 ILE A O 1
ATOM 2461 N N . TYR A 1 328 ? 40.161 243.140 73.270 1.00 52.66 368 TYR A N 1
ATOM 2462 C CA . TYR A 1 328 ? 41.485 243.071 73.875 1.00 58.36 368 TYR A CA 1
ATOM 2463 C C . TYR A 1 328 ? 42.228 241.870 73.304 1.00 58.44 368 TYR A C 1
ATOM 2464 O O . TYR A 1 328 ? 41.787 240.728 73.469 1.00 58.41 368 TYR A O 1
ATOM 2473 N N . LEU A 1 329 ? 43.351 242.127 72.629 1.00 62.48 369 LEU A N 1
ATOM 2474 C CA . LEU A 1 329 ? 44.131 241.034 72.054 1.00 69.17 369 LEU A CA 1
ATOM 2475 C C . LEU A 1 329 ? 44.588 240.052 73.125 1.00 69.73 369 LEU A C 1
ATOM 2476 O O . LEU A 1 329 ? 44.656 238.843 72.870 1.00 70.40 369 LEU A O 1
ATOM 2481 N N . GLU A 1 330 ? 44.881 240.544 74.332 1.00 69.55 370 GLU A N 1
ATOM 2482 C CA . GLU A 1 330 ? 45.305 239.668 75.419 1.00 69.58 370 GLU A CA 1
ATOM 2483 C C . GLU A 1 330 ? 44.265 238.604 75.752 1.00 70.75 370 GLU A C 1
ATOM 2484 O O . GLU A 1 330 ? 44.617 237.575 76.339 1.00 72.02 370 GLU A O 1
ATOM 2486 N N . ASP A 1 331 ? 43.001 238.821 75.388 1.00 67.68 371 ASP A N 1
ATOM 2487 C CA . ASP A 1 331 ? 41.923 237.889 75.689 1.00 64.80 371 ASP A CA 1
ATOM 2488 C C . ASP A 1 331 ? 41.621 236.926 74.549 1.00 61.57 371 ASP A C 1
ATOM 2489 O O . ASP A 1 331 ? 40.704 236.110 74.681 1.00 62.76 371 ASP A O 1
ATOM 2494 N N . VAL A 1 332 ? 42.362 237.000 73.439 1.00 60.38 372 VAL A N 1
ATOM 2495 C CA . VAL A 1 332 ? 42.027 236.204 72.258 1.00 61.91 372 VAL A CA 1
ATOM 2496 C C . VAL A 1 332 ? 42.039 234.716 72.586 1.00 65.12 372 VAL A C 1
ATOM 2497 O O . VAL A 1 332 ? 41.126 233.974 72.201 1.00 65.20 372 VAL A O 1
ATOM 2501 N N . GLY A 1 333 ? 43.055 234.260 73.321 1.00 66.19 373 GLY A N 1
ATOM 2502 C CA . GLY A 1 333 ? 43.181 232.848 73.652 1.00 62.05 373 GLY A CA 1
ATOM 2503 C C . GLY A 1 333 ? 42.053 232.293 74.502 1.00 61.78 373 GLY A C 1
ATOM 2504 O O . GLY A 1 333 ? 41.983 231.071 74.680 1.00 61.74 373 GLY A O 1
ATOM 2505 N N . ASN A 1 334 ? 41.177 233.151 75.032 1.00 63.41 374 ASN A N 1
ATOM 2506 C CA . ASN A 1 334 ? 40.037 232.685 75.813 1.00 65.28 374 ASN A CA 1
ATOM 2507 C C . ASN A 1 334 ? 38.994 231.978 74.960 1.00 56.82 374 ASN A C 1
ATOM 2508 O O . ASN A 1 334 ? 38.235 231.157 75.484 1.00 54.24 374 ASN A O 1
ATOM 2513 N N . CYS A 1 335 ? 38.930 232.287 73.670 1.00 57.17 375 CYS A N 1
ATOM 2514 C CA . CYS A 1 335 ? 37.861 231.827 72.793 1.00 54.32 375 CYS A CA 1
ATOM 2515 C C . CYS A 1 335 ? 38.400 230.735 71.879 1.00 54.93 375 CYS A C 1
ATOM 2516 O O . CYS A 1 335 ? 39.375 230.957 71.153 1.00 56.86 375 CYS A O 1
ATOM 2519 N N . GLU A 1 336 ? 37.761 229.562 71.916 1.00 57.40 376 GLU A N 1
ATOM 2520 C CA . GLU A 1 336 ? 38.221 228.440 71.104 1.00 61.78 376 GLU A CA 1
ATOM 2521 C C . GLU A 1 336 ? 38.179 228.779 69.620 1.00 57.55 376 GLU A C 1
ATOM 2522 O O . GLU A 1 336 ? 39.136 228.512 68.883 1.00 53.66 376 GLU A O 1
ATOM 2528 N N . GLN A 1 337 ? 37.072 229.373 69.161 1.00 57.50 377 GLN A N 1
ATOM 2529 C CA . GLN A 1 337 ? 36.944 229.717 67.748 1.00 52.85 377 GLN A CA 1
ATOM 2530 C C . GLN A 1 337 ? 38.061 230.649 67.301 1.00 48.82 377 GLN A C 1
ATOM 2531 O O . GLN A 1 337 ? 38.582 230.516 66.188 1.00 48.97 377 GLN A O 1
ATOM 2537 N N . LEU A 1 338 ? 38.445 231.600 68.156 1.00 48.45 378 LEU A N 1
ATOM 2538 C CA . LEU A 1 338 ? 39.506 232.529 67.786 1.00 51.50 378 LEU A CA 1
ATOM 2539 C C . LEU A 1 338 ? 40.869 231.848 67.793 1.00 55.95 378 LEU A C 1
ATOM 2540 O O . LEU A 1 338 ? 41.709 232.125 66.929 1.00 59.94 378 LEU A O 1
ATOM 2545 N N . ARG A 1 339 ? 41.110 230.955 68.756 1.00 57.32 379 ARG A N 1
ATOM 2546 C CA . ARG A 1 339 ? 42.381 230.237 68.775 1.00 63.56 379 ARG A CA 1
ATOM 2547 C C . ARG A 1 339 ? 42.513 229.329 67.560 1.00 58.88 379 ARG A C 1
ATOM 2548 O O . ARG A 1 339 ? 43.606 229.186 67.000 1.00 58.97 379 ARG A O 1
ATOM 2556 N N . GLY A 1 340 ? 41.411 228.712 67.133 1.00 58.30 380 GLY A N 1
ATOM 2557 C CA . GLY A 1 340 ? 41.443 227.940 65.905 1.00 59.84 380 GLY A CA 1
ATOM 2558 C C . GLY A 1 340 ? 41.622 228.804 64.674 1.00 61.83 380 GLY A C 1
ATOM 2559 O O . GLY A 1 340 ? 42.231 228.370 63.692 1.00 64.80 380 GLY A O 1
ATOM 2560 N N . ALA A 1 341 ? 41.114 230.038 64.713 1.00 60.55 381 ALA A N 1
ATOM 2561 C CA . ALA A 1 341 ? 41.179 230.914 63.549 1.00 62.93 381 ALA A CA 1
ATOM 2562 C C . ALA A 1 341 ? 42.606 231.313 63.200 1.00 64.29 381 ALA A C 1
ATOM 2563 O O . ALA A 1 341 ? 42.869 231.684 62.052 1.00 63.52 381 ALA A O 1
ATOM 2565 N N . GLU A 1 342 ? 43.530 231.252 64.161 1.00 69.63 382 GLU A N 1
ATOM 2566 C CA . GLU A 1 342 ? 44.921 231.562 63.855 1.00 75.01 382 GLU A CA 1
ATOM 2567 C C . GLU A 1 342 ? 45.586 230.430 63.083 1.00 78.78 382 GLU A C 1
ATOM 2568 O O . GLU A 1 342 ? 46.526 230.671 62.317 1.00 79.40 382 GLU A O 1
ATOM 2574 N N . ALA A 1 343 ? 45.115 229.196 63.270 1.00 79.12 383 ALA A N 1
ATOM 2575 C CA . ALA A 1 343 ? 45.629 228.077 62.493 1.00 78.41 383 ALA A CA 1
ATOM 2576 C C . ALA A 1 343 ? 45.039 228.045 61.090 1.00 80.39 383 ALA A C 1
ATOM 2577 O O . ALA A 1 343 ? 45.716 227.625 60.144 1.00 81.98 383 ALA A O 1
ATOM 2579 N N . GLY A 1 344 ? 43.803 228.491 60.940 1.00 78.05 384 GLY A N 1
ATOM 2580 C CA . GLY A 1 344 ? 43.112 228.421 59.670 1.00 76.30 384 GLY A CA 1
ATOM 2581 C C . GLY A 1 344 ? 41.621 228.545 59.890 1.00 74.71 384 GLY A C 1
ATOM 2582 O O . GLY A 1 344 ? 41.140 228.617 61.022 1.00 75.14 384 GLY A O 1
ATOM 2583 N N . SER A 1 345 ? 40.896 228.566 58.773 1.00 71.50 385 SER A N 1
ATOM 2584 C CA . SER A 1 345 ? 39.451 228.752 58.819 1.00 69.13 385 SER A CA 1
ATOM 2585 C C . SER A 1 345 ? 38.792 227.683 59.683 1.00 64.69 385 SER A C 1
ATOM 2586 O O . SER A 1 345 ? 39.190 226.516 59.671 1.00 65.33 385 SER A O 1
ATOM 2589 N N . VAL A 1 346 ? 37.781 228.093 60.446 1.00 60.99 386 VAL A N 1
ATOM 2590 C CA . VAL A 1 346 ? 37.067 227.208 61.358 1.00 58.13 386 VAL A CA 1
ATOM 2591 C C . VAL A 1 346 ? 35.570 227.410 61.161 1.00 56.01 386 VAL A C 1
ATOM 2592 O O . VAL A 1 346 ? 35.074 228.540 61.244 1.00 48.56 386 VAL A O 1
ATOM 2596 N N . VAL A 1 347 ? 34.861 226.321 60.883 1.00 47.14 387 VAL A N 1
ATOM 2597 C CA . VAL A 1 347 ? 33.406 226.311 60.798 1.00 46.18 387 VAL A CA 1
ATOM 2598 C C . VAL A 1 347 ? 32.891 225.749 62.115 1.00 50.90 387 VAL A C 1
ATOM 2599 O O . VAL A 1 347 ? 33.011 224.546 62.370 1.00 50.18 387 VAL A O 1
ATOM 2603 N N . ASP A 1 348 ? 32.320 226.601 62.965 1.00 47.14 388 ASP A N 1
ATOM 2604 C CA . ASP A 1 348 ? 31.963 226.160 64.307 1.00 46.78 388 ASP A CA 1
ATOM 2605 C C . ASP A 1 348 ? 30.693 225.307 64.256 1.00 47.65 388 ASP A C 1
ATOM 2606 O O . ASP A 1 348 ? 30.159 224.993 63.188 1.00 44.11 388 ASP A O 1
ATOM 2611 N N . GLU A 1 349 ? 30.189 224.937 65.435 1.00 49.19 389 GLU A N 1
ATOM 2612 C CA . GLU A 1 349 ? 29.076 224.002 65.545 1.00 55.66 389 GLU A CA 1
ATOM 2613 C C . GLU A 1 349 ? 27.785 224.533 64.933 1.00 52.33 389 GLU A C 1
ATOM 2614 O O . GLU A 1 349 ? 26.904 223.736 64.589 1.00 45.63 389 GLU A O 1
ATOM 2620 N N . ARG A 1 350 ? 27.644 225.849 64.785 1.00 52.38 390 ARG A N 1
ATOM 2621 C CA . ARG A 1 350 ? 26.418 226.426 64.253 1.00 52.01 390 ARG A CA 1
ATOM 2622 C C . ARG A 1 350 ? 26.625 227.068 62.886 1.00 48.87 390 ARG A C 1
ATOM 2623 O O . ARG A 1 350 ? 25.824 227.910 62.468 1.00 46.10 390 ARG A O 1
ATOM 2631 N N . GLY A 1 351 ? 27.683 226.674 62.178 1.00 42.43 391 GLY A N 1
ATOM 2632 C CA . GLY A 1 351 ? 27.872 227.055 60.796 1.00 43.92 391 GLY A CA 1
ATOM 2633 C C . GLY A 1 351 ? 28.599 228.360 60.564 1.00 41.29 391 GLY A C 1
ATOM 2634 O O . GLY A 1 351 ? 28.862 228.703 59.405 1.00 37.68 391 GLY A O 1
ATOM 2635 N N . PHE A 1 352 ? 28.929 229.101 61.616 1.00 40.21 392 PHE A N 1
ATOM 2636 C CA . PHE A 1 352 ? 29.643 230.357 61.447 1.00 42.28 392 PHE A CA 1
ATOM 2637 C C . PHE A 1 352 ? 31.112 230.087 61.148 1.00 43.89 392 PHE A C 1
ATOM 2638 O O . PHE A 1 352 ? 31.710 229.151 61.687 1.00 40.55 392 PHE A O 1
ATOM 2646 N N . VAL A 1 353 ? 31.687 230.907 60.272 1.00 39.83 393 VAL A N 1
ATOM 2647 C CA . VAL A 1 353 ? 33.044 230.713 59.773 1.00 38.83 393 VAL A CA 1
ATOM 2648 C C . VAL A 1 353 ? 33.935 231.792 60.371 1.00 43.65 393 VAL A C 1
ATOM 2649 O O . VAL A 1 353 ? 33.710 232.988 60.146 1.00 39.64 393 VAL A O 1
ATOM 2653 N N . TRP A 1 354 ? 34.950 231.369 61.123 1.00 40.43 394 TRP A N 1
ATOM 2654 C CA . TRP A 1 354 ? 35.896 232.264 61.779 1.00 42.27 394 TRP A CA 1
ATOM 2655 C C . TRP A 1 354 ? 37.247 232.167 61.081 1.00 47.85 394 TRP A C 1
ATOM 2656 O O . TRP A 1 354 ? 37.750 231.062 60.854 1.00 49.70 394 TRP A O 1
ATOM 2667 N N . GLU A 1 355 ? 37.839 233.317 60.752 1.00 46.59 395 GLU A N 1
ATOM 2668 C CA . GLU A 1 355 ? 39.124 233.346 60.067 1.00 53.61 395 GLU A CA 1
ATOM 2669 C C . GLU A 1 355 ? 39.961 234.523 60.545 1.00 56.72 395 GLU A C 1
ATOM 2670 O O . GLU A 1 355 ? 39.433 235.582 60.894 1.00 57.18 395 GLU A O 1
ATOM 2676 N N . LYS A 1 356 ? 41.279 234.325 60.546 1.00 58.02 396 LYS A N 1
ATOM 2677 C CA . LYS A 1 356 ? 42.232 235.403 60.775 1.00 62.41 396 LYS A CA 1
ATOM 2678 C C . LYS A 1 356 ? 42.579 236.041 59.435 1.00 68.84 396 LYS A C 1
ATOM 2679 O O . LYS A 1 356 ? 42.868 235.334 58.464 1.00 66.67 396 LYS A O 1
ATOM 2681 N N . ALA A 1 357 ? 42.569 237.374 59.398 1.00 76.63 397 ALA A N 1
ATOM 2682 C CA . ALA A 1 357 ? 42.516 238.115 58.141 1.00 84.77 397 ALA A CA 1
ATOM 2683 C C . ALA A 1 357 ? 43.663 237.751 57.205 1.00 93.87 397 ALA A C 1
ATOM 2684 O O . ALA A 1 357 ? 44.750 237.351 57.637 1.00 92.40 397 ALA A O 1
ATOM 2686 N N . VAL A 1 358 ? 43.394 237.896 55.903 1.00 102.62 398 VAL A N 1
ATOM 2687 C CA . VAL A 1 358 ? 44.377 237.695 54.844 1.00 110.15 398 VAL A CA 1
ATOM 2688 C C . VAL A 1 358 ? 45.618 238.510 55.184 1.00 113.47 398 VAL A C 1
ATOM 2689 O O . VAL A 1 358 ? 46.695 237.957 55.435 1.00 113.50 398 VAL A O 1
ATOM 2693 N N . GLU A 1 359 ? 45.465 239.830 55.202 1.00 114.71 399 GLU A N 1
ATOM 2694 C CA . GLU A 1 359 ? 46.412 240.743 55.814 1.00 114.20 399 GLU A CA 1
ATOM 2695 C C . GLU A 1 359 ? 45.610 241.818 56.530 1.00 110.69 399 GLU A C 1
ATOM 2696 O O . GLU A 1 359 ? 44.498 242.156 56.116 1.00 112.37 399 GLU A O 1
ATOM 2698 N N . GLY A 1 360 ? 46.167 242.336 57.618 1.00 105.89 400 GLY A N 1
ATOM 2699 C CA . GLY A 1 360 ? 45.508 243.367 58.398 1.00 101.34 400 GLY A CA 1
ATOM 2700 C C . GLY A 1 360 ? 45.319 243.041 59.864 1.00 96.77 400 GLY A C 1
ATOM 2701 O O . GLY A 1 360 ? 44.855 243.911 60.617 1.00 95.29 400 GLY A O 1
ATOM 2702 N N . ASP A 1 361 ? 45.647 241.826 60.299 1.00 94.63 401 ASP A N 1
ATOM 2703 C CA . ASP A 1 361 ? 45.607 241.426 61.706 1.00 92.94 401 ASP A CA 1
ATOM 2704 C C . ASP A 1 361 ? 44.263 241.770 62.351 1.00 85.24 401 ASP A C 1
ATOM 2705 O O . ASP A 1 361 ? 44.161 242.599 63.257 1.00 86.21 401 ASP A O 1
ATOM 2710 N N . PHE A 1 362 ? 43.219 241.120 61.846 1.00 76.22 402 PHE A N 1
ATOM 2711 C CA . PHE A 1 362 ? 41.909 241.154 62.474 1.00 65.14 402 PHE A CA 1
ATOM 2712 C C . PHE A 1 362 ? 41.233 239.817 62.219 1.00 56.69 402 PHE A C 1
ATOM 2713 O O . PHE A 1 362 ? 41.647 239.049 61.347 1.00 56.97 402 PHE A O 1
ATOM 2721 N N . PHE A 1 363 ? 40.200 239.532 63.000 1.00 52.24 403 PHE A N 1
ATOM 2722 C CA . PHE A 1 363 ? 39.423 238.316 62.822 1.00 51.89 403 PHE A CA 1
ATOM 2723 C C . PHE A 1 363 ? 38.114 238.633 62.107 1.00 49.62 403 PHE A C 1
ATOM 2724 O O . PHE A 1 363 ? 37.560 239.727 62.244 1.00 42.24 403 PHE A O 1
ATOM 2732 N N . ARG A 1 364 ? 37.628 237.662 61.336 1.00 50.40 404 ARG A N 1
ATOM 2733 C CA . ARG A 1 364 ? 36.388 237.806 60.585 1.00 46.25 404 ARG A CA 1
ATOM 2734 C C . ARG A 1 364 ? 35.493 236.608 60.861 1.00 42.07 404 ARG A C 1
ATOM 2735 O O . ARG A 1 364 ? 35.950 235.463 60.803 1.00 42.61 404 ARG A O 1
ATOM 2743 N N . VAL A 1 365 ? 34.224 236.873 61.164 1.00 36.94 405 VAL A N 1
ATOM 2744 C CA . VAL A 1 365 ? 33.229 235.834 61.413 1.00 33.24 405 VAL A CA 1
ATOM 2745 C C . VAL A 1 365 ? 32.142 235.976 60.359 1.00 35.10 405 VAL A C 1
ATOM 2746 O O . VAL A 1 365 ? 31.415 236.977 60.341 1.00 34.77 405 VAL A O 1
ATOM 2750 N N . GLN A 1 366 ? 32.012 234.973 59.498 1.00 34.43 406 GLN A N 1
ATOM 2751 C CA . GLN A 1 366 ? 31.018 235.004 58.439 1.00 37.16 406 GLN A CA 1
ATOM 2752 C C . GLN A 1 366 ? 29.781 234.210 58.840 1.00 37.91 406 GLN A C 1
ATOM 2753 O O . GLN A 1 366 ? 29.860 233.225 59.579 1.00 39.12 406 GLN A O 1
ATOM 2759 N N . TYR A 1 367 ? 28.629 234.670 58.344 1.00 33.61 407 TYR A N 1
ATOM 2760 C CA . TYR A 1 367 ? 27.345 234.077 58.710 1.00 30.35 407 TYR A CA 1
ATOM 2761 C C . TYR A 1 367 ? 27.307 232.584 58.401 1.00 35.69 407 TYR A C 1
ATOM 2762 O O . TYR A 1 367 ? 26.726 231.800 59.161 1.00 34.21 407 TYR A O 1
ATOM 2771 N N . SER A 1 368 ? 27.927 232.173 57.299 1.00 36.03 408 SER A N 1
ATOM 2772 C CA . SER A 1 368 ? 27.972 230.768 56.914 1.00 35.93 408 SER A CA 1
ATOM 2773 C C . SER A 1 368 ? 29.058 230.593 55.861 1.00 37.61 408 SER A C 1
ATOM 2774 O O . SER A 1 368 ? 29.688 231.558 55.421 1.00 33.11 408 SER A O 1
ATOM 2777 N N . GLU A 1 369 ? 29.269 229.338 55.456 1.00 37.75 409 GLU A N 1
ATOM 2778 C CA . GLU A 1 369 ? 30.246 229.051 54.411 1.00 35.83 409 GLU A CA 1
ATOM 2779 C C . GLU A 1 369 ? 29.839 229.670 53.082 1.00 38.15 409 GLU A C 1
ATOM 2780 O O . GLU A 1 369 ? 30.703 230.074 52.296 1.00 40.74 409 GLU A O 1
ATOM 2786 N N . SER A 1 370 ? 28.537 229.764 52.814 1.00 37.47 410 SER A N 1
ATOM 2787 C CA . SER A 1 370 ? 28.068 230.348 51.565 1.00 36.12 410 SER A CA 1
ATOM 2788 C C . SER A 1 370 ? 27.799 231.846 51.683 1.00 32.66 410 SER A C 1
ATOM 2789 O O . SER A 1 370 ? 28.080 232.596 50.743 1.00 34.74 410 SER A O 1
ATOM 2792 N N . ASN A 1 371 ? 27.275 232.300 52.823 1.00 34.16 411 ASN A N 1
ATOM 2793 C CA . ASN A 1 371 ? 26.846 233.685 53.010 1.00 30.26 411 ASN A CA 1
ATOM 2794 C C . ASN A 1 371 ? 27.923 234.443 53.782 1.00 28.96 411 ASN A C 1
ATOM 2795 O O . ASN A 1 371 ? 28.129 234.198 54.975 1.00 29.42 411 ASN A O 1
ATOM 2800 N N . HIS A 1 372 ? 28.575 235.398 53.114 1.00 33.80 412 HIS A N 1
ATOM 2801 C CA . HIS A 1 372 ? 29.775 236.046 53.629 1.00 36.00 412 HIS A CA 1
ATOM 2802 C C . HIS A 1 372 ? 29.505 237.362 54.360 1.00 37.57 412 HIS A C 1
ATOM 2803 O O . HIS A 1 372 ? 30.434 238.162 54.520 1.00 38.79 412 HIS A O 1
ATOM 2810 N N . LEU A 1 373 ? 28.273 237.614 54.795 1.00 33.12 413 LEU A N 1
ATOM 2811 C CA . LEU A 1 373 ? 28.027 238.753 55.673 1.00 30.21 413 LEU A CA 1
ATOM 2812 C C . LEU A 1 373 ? 28.780 238.540 56.981 1.00 33.44 413 LEU A C 1
ATOM 2813 O O . LEU A 1 373 ? 28.732 237.451 57.560 1.00 35.25 413 LEU A O 1
ATOM 2818 N N . HIS A 1 374 ? 29.502 239.565 57.440 1.00 32.37 414 HIS A N 1
ATOM 2819 C CA . HIS A 1 374 ? 30.517 239.311 58.453 1.00 31.44 414 HIS A CA 1
ATOM 2820 C C . HIS A 1 374 ? 30.530 240.357 59.559 1.00 33.61 414 HIS A C 1
ATOM 2821 O O . HIS A 1 374 ? 30.078 241.495 59.397 1.00 32.71 414 HIS A O 1
ATOM 2828 N N . VAL A 1 375 ? 31.055 239.915 60.703 1.00 31.20 415 VAL A N 1
ATOM 2829 C CA . VAL A 1 375 ? 31.500 240.764 61.800 1.00 33.86 415 VAL A CA 1
ATOM 2830 C C . VAL A 1 375 ? 33.021 240.731 61.807 1.00 40.25 415 VAL A C 1
ATOM 2831 O O . VAL A 1 375 ? 33.621 239.652 61.714 1.00 46.08 415 VAL A O 1
ATOM 2835 N N . ASP A 1 376 ? 33.646 241.899 61.909 1.00 38.21 416 ASP A N 1
ATOM 2836 C CA . ASP A 1 376 ? 35.097 241.997 62.015 1.00 40.52 416 ASP A CA 1
ATOM 2837 C C . ASP A 1 376 ? 35.478 242.341 63.449 1.00 39.46 416 ASP A C 1
ATOM 2838 O O . ASP A 1 376 ? 34.889 243.243 64.053 1.00 38.08 416 ASP A O 1
ATOM 2843 N N . LEU A 1 377 ? 36.458 241.621 63.988 1.00 40.57 417 LEU A N 1
ATOM 2844 C CA . LEU A 1 377 ? 36.969 241.860 65.331 1.00 44.09 417 LEU A CA 1
ATOM 2845 C C . LEU A 1 377 ? 38.363 242.460 65.226 1.00 47.29 417 LEU A C 1
ATOM 2846 O O . LEU A 1 377 ? 39.264 241.850 64.640 1.00 48.95 417 LEU A O 1
ATOM 2851 N N . TRP A 1 378 ? 38.539 243.649 65.800 1.00 46.94 418 TRP A N 1
ATOM 2852 C CA . TRP A 1 378 ? 39.807 244.366 65.729 1.00 44.00 418 TRP A CA 1
ATOM 2853 C C . TRP A 1 378 ? 40.499 244.332 67.084 1.00 46.68 418 TRP A C 1
ATOM 2854 O O . TRP A 1 378 ? 40.075 245.033 68.016 1.00 42.44 418 TRP A O 1
ATOM 2865 N N . PRO A 1 379 ? 41.556 243.539 67.250 1.00 48.21 419 PRO A N 1
ATOM 2866 C CA . PRO A 1 379 ? 42.228 243.461 68.552 1.00 53.04 419 PRO A CA 1
ATOM 2867 C C . PRO A 1 379 ? 43.135 244.655 68.811 1.00 56.27 419 PRO A C 1
ATOM 2868 O O . PRO A 1 379 ? 43.894 245.090 67.941 1.00 56.79 419 PRO A O 1
ATOM 2872 N N . PHE A 1 380 ? 43.045 245.182 70.030 1.00 59.15 420 PHE A N 1
ATOM 2873 C CA . PHE A 1 380 ? 43.896 246.262 70.504 1.00 64.22 420 PHE A CA 1
ATOM 2874 C C . PHE A 1 380 ? 44.628 245.816 71.763 1.00 68.80 420 PHE A C 1
ATOM 2875 O O . PHE A 1 380 ? 44.273 244.816 72.393 1.00 68.94 420 PHE A O 1
ATOM 2883 N N . TYR A 1 381 ? 45.660 246.578 72.134 1.00 74.93 421 TYR A N 1
ATOM 2884 C CA . TYR A 1 381 ? 46.412 246.299 73.349 1.00 81.54 421 TYR A CA 1
ATOM 2885 C C . TYR A 1 381 ? 46.976 247.606 73.885 1.00 85.51 421 TYR A C 1
ATOM 2886 O O . TYR A 1 381 ? 47.393 248.463 73.092 1.00 85.22 421 TYR A O 1
ATOM 2895 N N . PRO A 1 382 ? 47.004 247.789 75.205 1.00 89.35 422 PRO A N 1
ATOM 2896 C CA . PRO A 1 382 ? 47.504 249.052 75.763 1.00 94.05 422 PRO A CA 1
ATOM 2897 C C . PRO A 1 382 ? 49.023 249.132 75.695 1.00 101.60 422 PRO A C 1
ATOM 2898 O O . PRO A 1 382 ? 49.725 248.181 76.047 1.00 103.39 422 PRO A O 1
ATOM 2902 N N . ARG A 1 383 ? 49.525 250.273 75.237 1.00 105.36 423 ARG A N 1
ATOM 2903 C CA . ARG A 1 383 ? 50.934 250.637 75.375 1.00 109.29 423 ARG A CA 1
ATOM 2904 C C . ARG A 1 383 ? 51.012 251.868 76.270 1.00 110.82 423 ARG A C 1
ATOM 2905 O O . ARG A 1 383 ? 51.300 252.972 75.800 1.00 111.07 423 ARG A O 1
ATOM 2913 N N . ASN A 1 384 ? 50.748 251.668 77.562 1.00 111.57 424 ASN A N 1
ATOM 2914 C CA . ASN A 1 384 ? 50.692 252.755 78.533 1.00 112.26 424 ASN A CA 1
ATOM 2915 C C . ASN A 1 384 ? 49.626 253.772 78.138 1.00 107.20 424 ASN A C 1
ATOM 2916 O O . ASN A 1 384 ? 49.940 254.826 77.575 1.00 106.69 424 ASN A O 1
ATOM 2921 N N . GLY A 1 385 ? 48.360 253.456 78.415 1.00 103.17 425 GLY A N 1
ATOM 2922 C CA . GLY A 1 385 ? 47.272 254.392 78.236 1.00 100.60 425 GLY A CA 1
ATOM 2923 C C . GLY A 1 385 ? 46.749 254.544 76.825 1.00 97.44 425 GLY A C 1
ATOM 2924 O O . GLY A 1 385 ? 45.652 255.085 76.645 1.00 98.82 425 GLY A O 1
ATOM 2925 N N . VAL A 1 386 ? 47.490 254.100 75.814 1.00 95.52 426 VAL A N 1
ATOM 2926 C CA . VAL A 1 386 ? 47.039 254.170 74.428 1.00 93.67 426 VAL A CA 1
ATOM 2927 C C . VAL A 1 386 ? 46.633 252.777 73.974 1.00 91.16 426 VAL A C 1
ATOM 2928 O O . VAL A 1 386 ? 47.298 251.785 74.297 1.00 91.16 426 VAL A O 1
ATOM 2932 N N . MET A 1 387 ? 45.524 252.698 73.246 1.00 87.32 427 MET A N 1
ATOM 2933 C CA . MET A 1 387 ? 45.151 251.483 72.539 1.00 82.71 427 MET A CA 1
ATOM 2934 C C . MET A 1 387 ? 45.743 251.539 71.139 1.00 83.06 427 MET A C 1
ATOM 2935 O O . MET A 1 387 ? 45.653 252.570 70.464 1.00 83.09 427 MET A O 1
ATOM 2940 N N . THR A 1 388 ? 46.354 250.440 70.708 1.00 84.36 428 THR A N 1
ATOM 2941 C CA . THR A 1 388 ? 47.029 250.423 69.421 1.00 87.82 428 THR A CA 1
ATOM 2942 C C . THR A 1 388 ? 47.009 249.011 68.860 1.00 87.45 428 THR A C 1
ATOM 2943 O O . THR A 1 388 ? 47.113 248.037 69.607 1.00 85.45 428 THR A O 1
ATOM 2947 N N . LYS A 1 389 ? 46.828 248.912 67.547 1.00 92.23 429 LYS A N 1
ATOM 2948 C CA . LYS A 1 389 ? 47.152 247.716 66.787 1.00 96.44 429 LYS A CA 1
ATOM 2949 C C . LYS A 1 389 ? 48.374 248.028 65.938 1.00 101.08 429 LYS A C 1
ATOM 2950 O O . LYS A 1 389 ? 48.449 249.099 65.328 1.00 103.47 429 LYS A O 1
ATOM 2952 N N . ASP A 1 390 ? 49.336 247.107 65.909 1.00 102.69 430 ASP A N 1
ATOM 2953 C CA . ASP A 1 390 ? 50.539 247.356 65.122 1.00 104.22 430 ASP A CA 1
ATOM 2954 C C . ASP A 1 390 ? 50.282 247.324 63.620 1.00 103.57 430 ASP A C 1
ATOM 2955 O O . ASP A 1 390 ? 51.225 247.508 62.844 1.00 103.33 430 ASP A O 1
ATOM 2960 N N . THR A 1 391 ? 49.038 247.105 63.201 1.00 104.18 431 THR A N 1
ATOM 2961 C CA . THR A 1 391 ? 48.639 247.127 61.803 1.00 104.65 431 THR A CA 1
ATOM 2962 C C . THR A 1 391 ? 47.504 248.128 61.629 1.00 103.40 431 THR A C 1
ATOM 2963 O O . THR A 1 391 ? 46.638 248.253 62.501 1.00 104.27 431 THR A O 1
ATOM 2967 N N . TRP A 1 392 ? 47.520 248.856 60.515 1.00 100.83 432 TRP A N 1
ATOM 2968 C CA . TRP A 1 392 ? 46.467 249.823 60.222 1.00 99.08 432 TRP A CA 1
ATOM 2969 C C . TRP A 1 392 ? 46.004 249.714 58.773 1.00 96.17 432 TRP A C 1
ATOM 2970 O O . TRP A 1 392 ? 45.002 250.314 58.385 1.00 94.21 432 TRP A O 1
ATOM 2981 N N . ASP A 1 398 ? 42.047 252.060 61.491 1.00 109.47 438 ASP A N 1
ATOM 2982 C CA . ASP A 1 398 ? 41.288 252.148 62.733 1.00 108.99 438 ASP A CA 1
ATOM 2983 C C . ASP A 1 398 ? 42.093 252.873 63.810 1.00 111.74 438 ASP A C 1
ATOM 2984 O O . ASP A 1 398 ? 42.748 252.242 64.636 1.00 114.80 438 ASP A O 1
ATOM 2989 N N . VAL A 1 399 ? 41.991 254.203 63.785 1.00 108.99 439 VAL A N 1
ATOM 2990 C CA . VAL A 1 399 ? 42.763 255.163 64.578 1.00 105.83 439 VAL A CA 1
ATOM 2991 C C . VAL A 1 399 ? 42.999 254.724 66.024 1.00 103.41 439 VAL A C 1
ATOM 2992 O O . VAL A 1 399 ? 42.136 254.095 66.646 1.00 105.62 439 VAL A O 1
ATOM 2996 N N . GLU A 1 400 ? 44.180 255.049 66.556 1.00 99.26 440 GLU A N 1
ATOM 2997 C CA . GLU A 1 400 ? 44.523 254.780 67.949 1.00 96.03 440 GLU A CA 1
ATOM 2998 C C . GLU A 1 400 ? 43.778 255.726 68.890 1.00 87.74 440 GLU A C 1
ATOM 2999 O O . GLU A 1 400 ? 43.455 256.861 68.536 1.00 85.68 440 GLU A O 1
ATOM 3005 N N . PHE A 1 401 ? 43.524 255.261 70.110 1.00 82.27 441 PHE A N 1
ATOM 3006 C CA . PHE A 1 401 ? 42.705 256.030 71.037 1.00 77.92 441 PHE A CA 1
ATOM 3007 C C . PHE A 1 401 ? 43.136 255.735 72.467 1.00 78.99 441 PHE A C 1
ATOM 3008 O O . PHE A 1 401 ? 43.768 254.705 72.732 1.00 78.97 441 PHE A O 1
ATOM 3016 N N . PRO A 1 402 ? 42.821 256.628 73.410 1.00 79.59 442 PRO A N 1
ATOM 3017 C CA . PRO A 1 402 ? 43.218 256.405 74.809 1.00 79.00 442 PRO A CA 1
ATOM 3018 C C . PRO A 1 402 ? 42.464 255.251 75.456 1.00 76.64 442 PRO A C 1
ATOM 3019 O O . PRO A 1 402 ? 41.282 255.020 75.187 1.00 73.73 442 PRO A O 1
ATOM 3023 N N . GLU A 1 403 ? 43.165 254.547 76.350 1.00 76.10 443 GLU A N 1
ATOM 3024 C CA . GLU A 1 403 ? 42.638 253.336 76.970 1.00 75.14 443 GLU A CA 1
ATOM 3025 C C . GLU A 1 403 ? 41.534 253.611 77.983 1.00 71.56 443 GLU A C 1
ATOM 3026 O O . GLU A 1 403 ? 40.751 252.704 78.281 1.00 70.06 443 GLU A O 1
ATOM 3028 N N . HIS A 1 404 ? 41.453 254.830 78.524 1.00 72.42 444 HIS A N 1
ATOM 3029 C CA . HIS A 1 404 ? 40.449 255.119 79.543 1.00 71.70 444 HIS A CA 1
ATOM 3030 C C . HIS A 1 404 ? 39.029 255.053 78.996 1.00 64.12 444 HIS A C 1
ATOM 3031 O O . HIS A 1 404 ? 38.086 254.887 79.777 1.00 59.11 444 HIS A O 1
ATOM 3038 N N . PHE A 1 405 ? 38.855 255.183 77.677 1.00 62.17 445 PHE A N 1
ATOM 3039 C CA . PHE A 1 405 ? 37.533 255.024 77.082 1.00 63.45 445 PHE A CA 1
ATOM 3040 C C . PHE A 1 405 ? 36.983 253.619 77.286 1.00 59.88 445 PHE A C 1
ATOM 3041 O O . PHE A 1 405 ? 35.763 253.427 77.224 1.00 55.67 445 PHE A O 1
ATOM 3049 N N . LEU A 1 406 ? 37.850 252.636 77.530 1.00 59.90 446 LEU A N 1
ATOM 3050 C CA . LEU A 1 406 ? 37.430 251.268 77.794 1.00 60.05 446 LEU A CA 1
ATOM 3051 C C . LEU A 1 406 ? 37.346 250.944 79.279 1.00 64.09 446 LEU A C 1
ATOM 3052 O O . LEU A 1 406 ? 36.891 249.851 79.634 1.00 61.76 446 LEU A O 1
ATOM 3057 N N . GLN A 1 407 ? 37.770 251.860 80.151 1.00 67.62 447 GLN A N 1
ATOM 3058 C CA . GLN A 1 407 ? 37.758 251.657 81.599 1.00 70.75 447 GLN A CA 1
ATOM 3059 C C . GLN A 1 407 ? 36.812 252.674 82.222 1.00 67.74 447 GLN A C 1
ATOM 3060 O O . GLN A 1 407 ? 37.224 253.805 82.523 1.00 70.18 447 GLN A O 1
ATOM 3066 N N . PRO A 1 408 ? 35.533 252.324 82.441 1.00 63.33 448 PRO A N 1
ATOM 3067 C CA . PRO A 1 408 ? 34.811 251.077 82.154 1.00 62.39 448 PRO A CA 1
ATOM 3068 C C . PRO A 1 408 ? 34.085 251.061 80.804 1.00 65.01 448 PRO A C 1
ATOM 3069 O O . PRO A 1 408 ? 34.084 252.063 80.087 1.00 66.53 448 PRO A O 1
ATOM 3073 N N . LEU A 1 409 ? 33.477 249.923 80.472 1.00 62.78 449 LEU A N 1
ATOM 3074 C CA . LEU A 1 409 ? 32.581 249.806 79.331 1.00 58.28 449 LEU A CA 1
ATOM 3075 C C . LEU A 1 409 ? 31.137 250.010 79.782 1.00 57.44 449 LEU A C 1
ATOM 3076 O O . LEU A 1 409 ? 30.790 249.808 80.948 1.00 57.56 449 LEU A O 1
ATOM 3081 N N . VAL A 1 410 ? 30.290 250.409 78.837 1.00 54.82 450 VAL A N 1
ATOM 3082 C CA . VAL A 1 410 ? 28.907 250.760 79.156 1.00 53.85 450 VAL A CA 1
ATOM 3083 C C . VAL A 1 410 ? 27.939 249.971 78.281 1.00 55.14 450 VAL A C 1
ATOM 3084 O O . VAL A 1 410 ? 28.276 249.615 77.142 1.00 53.36 450 VAL A O 1
ATOM 3088 N N . PRO A 1 411 ? 26.736 249.668 78.769 1.00 55.76 451 PRO A N 1
ATOM 3089 C CA . PRO A 1 411 ? 25.751 248.973 77.933 1.00 54.57 451 PRO A CA 1
ATOM 3090 C C . PRO A 1 411 ? 25.112 249.911 76.920 1.00 55.46 451 PRO A C 1
ATOM 3091 O O . PRO A 1 411 ? 24.843 251.081 77.204 1.00 55.61 451 PRO A O 1
ATOM 3095 N N . LEU A 1 412 ? 24.867 249.380 75.726 1.00 53.48 452 LEU A N 1
ATOM 3096 C CA . LEU A 1 412 ? 24.275 250.153 74.641 1.00 49.91 452 LEU A CA 1
ATOM 3097 C C . LEU A 1 412 ? 23.400 249.246 73.785 1.00 43.91 452 LEU A C 1
ATOM 3098 O O . LEU A 1 412 ? 23.888 248.243 73.248 1.00 41.07 452 LEU A O 1
ATOM 3103 N N . PRO A 1 413 ? 22.106 249.539 73.662 1.00 43.85 453 PRO A N 1
ATOM 3104 C CA . PRO A 1 413 ? 21.261 248.776 72.735 1.00 44.44 453 PRO A CA 1
ATOM 3105 C C . PRO A 1 413 ? 21.845 248.778 71.328 1.00 41.49 453 PRO A C 1
ATOM 3106 O O . PRO A 1 413 ? 22.319 249.802 70.832 1.00 39.41 453 PRO A O 1
ATOM 3110 N N . PHE A 1 414 ? 21.813 247.611 70.686 1.00 42.31 454 PHE A N 1
ATOM 3111 C CA . PHE A 1 414 ? 22.310 247.478 69.318 1.00 37.39 454 PHE A CA 1
ATOM 3112 C C . PHE A 1 414 ? 21.701 246.237 68.690 1.00 35.03 454 PHE A C 1
ATOM 3113 O O . PHE A 1 414 ? 21.862 245.133 69.222 1.00 35.46 454 PHE A O 1
ATOM 3121 N N . ALA A 1 415 ? 20.997 246.422 67.570 1.00 36.66 455 ALA A N 1
ATOM 3122 C CA . ALA A 1 415 ? 20.571 245.324 66.701 1.00 36.47 455 ALA A CA 1
ATOM 3123 C C . ALA A 1 415 ? 19.719 244.290 67.434 1.00 41.19 455 ALA A C 1
ATOM 3124 O O . ALA A 1 415 ? 19.783 243.095 67.133 1.00 42.10 455 ALA A O 1
ATOM 3126 N N . GLY A 1 416 ? 18.917 244.734 68.399 1.00 42.02 456 GLY A N 1
ATOM 3127 C CA . GLY A 1 416 ? 17.999 243.857 69.094 1.00 43.49 456 GLY A CA 1
ATOM 3128 C C . GLY A 1 416 ? 18.500 243.283 70.401 1.00 44.78 456 GLY A C 1
ATOM 3129 O O . GLY A 1 416 ? 17.756 242.539 71.051 1.00 45.27 456 GLY A O 1
ATOM 3130 N N . PHE A 1 417 ? 19.728 243.595 70.806 1.00 42.48 457 PHE A N 1
ATOM 3131 C CA . PHE A 1 417 ? 20.265 243.121 72.076 1.00 44.11 457 PHE A CA 1
ATOM 3132 C C . PHE A 1 417 ? 21.059 244.258 72.710 1.00 45.60 457 PHE A C 1
ATOM 3133 O O . PHE A 1 417 ? 21.071 245.388 72.212 1.00 47.19 457 PHE A O 1
ATOM 3141 N N . VAL A 1 418 ? 21.720 243.960 73.824 1.00 45.22 458 VAL A N 1
ATOM 3142 C CA . VAL A 1 418 ? 22.532 244.930 74.549 1.00 41.82 458 VAL A CA 1
ATOM 3143 C C . VAL A 1 418 ? 23.995 244.568 74.339 1.00 44.58 458 VAL A C 1
ATOM 3144 O O . VAL A 1 418 ? 24.423 243.458 74.680 1.00 43.80 458 VAL A O 1
ATOM 3148 N N . ALA A 1 419 ? 24.755 245.497 73.771 1.00 44.88 459 ALA A N 1
ATOM 3149 C CA . ALA A 1 419 ? 26.182 245.326 73.547 1.00 46.12 459 ALA A CA 1
ATOM 3150 C C . ALA A 1 419 ? 26.965 246.232 74.488 1.00 49.91 459 ALA A C 1
ATOM 3151 O O . ALA A 1 419 ? 26.399 247.044 75.225 1.00 52.68 459 ALA A O 1
ATOM 3153 N N . GLN A 1 420 ? 28.284 246.078 74.463 1.00 53.66 460 GLN A N 1
ATOM 3154 C CA . GLN A 1 420 ? 29.179 246.927 75.232 1.00 56.60 460 GLN A CA 1
ATOM 3155 C C . GLN A 1 420 ? 29.753 248.009 74.327 1.00 54.10 460 GLN A C 1
ATOM 3156 O O . GLN A 1 420 ? 30.081 247.754 73.165 1.00 53.90 460 GLN A O 1
ATOM 3162 N N . ALA A 1 421 ? 29.863 249.213 74.864 1.00 49.46 461 ALA A N 1
ATOM 3163 C CA . ALA A 1 421 ? 30.378 250.372 74.156 1.00 45.52 461 ALA A CA 1
ATOM 3164 C C . ALA A 1 421 ? 31.409 251.063 75.029 1.00 47.76 461 ALA A C 1
ATOM 3165 O O . ALA A 1 421 ? 31.397 250.908 76.256 1.00 46.22 461 ALA A O 1
ATOM 3167 N N . PRO A 1 422 ? 32.328 251.823 74.432 1.00 48.38 462 PRO A N 1
ATOM 3168 C CA . PRO A 1 422 ? 33.241 252.629 75.249 1.00 50.70 462 PRO A CA 1
ATOM 3169 C C . PRO A 1 422 ? 32.458 253.643 76.066 1.00 52.85 462 PRO A C 1
ATOM 3170 O O . PRO A 1 422 ? 31.390 254.105 75.658 1.00 52.87 462 PRO A O 1
ATOM 3174 N N . ASN A 1 423 ? 32.989 253.975 77.240 1.00 53.81 463 ASN A N 1
ATOM 3175 C CA . ASN A 1 423 ? 32.376 255.032 78.029 1.00 55.05 463 ASN A CA 1
ATOM 3176 C C . ASN A 1 423 ? 32.503 256.358 77.291 1.00 53.92 463 ASN A C 1
ATOM 3177 O O . ASN A 1 423 ? 33.450 256.580 76.529 1.00 49.54 463 ASN A O 1
ATOM 3182 N N . ASN A 1 424 ? 31.533 257.242 77.520 1.00 58.21 464 ASN A N 1
ATOM 3183 C CA . ASN A 1 424 ? 31.452 258.524 76.826 1.00 60.43 464 ASN A CA 1
ATOM 3184 C C . ASN A 1 424 ? 31.607 258.324 75.318 1.00 56.73 464 ASN A C 1
ATOM 3185 O O . ASN A 1 424 ? 32.500 258.878 74.676 1.00 56.54 464 ASN A O 1
ATOM 3190 N N . TYR A 1 425 ? 30.721 257.494 74.759 1.00 50.94 465 TYR A N 1
ATOM 3191 C CA . TYR A 1 425 ? 30.882 257.093 73.364 1.00 52.79 465 TYR A CA 1
ATOM 3192 C C . TYR A 1 425 ? 30.671 258.259 72.408 1.00 46.82 465 TYR A C 1
ATOM 3193 O O . TYR A 1 425 ? 31.207 258.244 71.293 1.00 44.31 465 TYR A O 1
ATOM 3202 N N . ARG A 1 426 ? 29.898 259.269 72.817 1.00 49.19 466 ARG A N 1
ATOM 3203 C CA . ARG A 1 426 ? 29.740 260.459 71.988 1.00 47.52 466 ARG A CA 1
ATOM 3204 C C . ARG A 1 426 ? 31.086 261.125 71.733 1.00 46.76 466 ARG A C 1
ATOM 3205 O O . ARG A 1 426 ? 31.426 261.452 70.590 1.00 42.19 466 ARG A O 1
ATOM 3213 N N . ARG A 1 427 ? 31.871 261.329 72.793 1.00 53.03 467 ARG A N 1
ATOM 3214 C CA . ARG A 1 427 ? 33.243 261.792 72.624 1.00 53.65 467 ARG A CA 1
ATOM 3215 C C . ARG A 1 427 ? 34.013 260.857 71.701 1.00 53.60 467 ARG A C 1
ATOM 3216 O O . ARG A 1 427 ? 34.471 261.262 70.627 1.00 55.08 467 ARG A O 1
ATOM 3218 N N . PHE A 1 428 ? 34.134 259.586 72.102 1.00 51.48 468 PHE A N 1
ATOM 3219 C CA . PHE A 1 428 ? 34.798 258.552 71.312 1.00 52.35 468 PHE A CA 1
ATOM 3220 C C . PHE A 1 428 ? 34.473 258.642 69.824 1.00 47.26 468 PHE A C 1
ATOM 3221 O O . PHE A 1 428 ? 35.372 258.619 68.976 1.00 46.43 468 PHE A O 1
ATOM 3229 N N . LEU A 1 429 ? 33.185 258.751 69.493 1.00 44.12 469 LEU A N 1
ATOM 3230 C CA . LEU A 1 429 ? 32.784 258.791 68.091 1.00 46.32 469 LEU A CA 1
ATOM 3231 C C . LEU A 1 429 ? 33.270 260.061 67.406 1.00 48.85 469 LEU A C 1
ATOM 3232 O O . LEU A 1 429 ? 33.714 260.019 66.252 1.00 50.20 469 LEU A O 1
ATOM 3237 N N . GLU A 1 430 ? 33.200 261.199 68.098 1.00 52.46 470 GLU A N 1
ATOM 3238 C CA . GLU A 1 430 ? 33.623 262.454 67.487 1.00 60.76 470 GLU A CA 1
ATOM 3239 C C . GLU A 1 430 ? 35.128 262.489 67.262 1.00 61.17 470 GLU A C 1
ATOM 3240 O O . GLU A 1 430 ? 35.591 263.096 66.290 1.00 59.94 470 GLU A O 1
ATOM 3246 N N . LEU A 1 431 ? 35.906 261.842 68.136 1.00 65.28 471 LEU A N 1
ATOM 3247 C CA . LEU A 1 431 ? 37.341 261.737 67.894 1.00 69.23 471 LEU A CA 1
ATOM 3248 C C . LEU A 1 431 ? 37.628 260.959 66.615 1.00 67.81 471 LEU A C 1
ATOM 3249 O O . LEU A 1 431 ? 38.498 261.347 65.827 1.00 67.60 471 LEU A O 1
ATOM 3254 N N . LYS A 1 432 ? 36.896 259.867 66.383 1.00 67.00 472 LYS A N 1
ATOM 3255 C CA . LYS A 1 432 ? 37.177 259.025 65.225 1.00 65.68 472 LYS A CA 1
ATOM 3256 C C . LYS A 1 432 ? 36.504 259.531 63.953 1.00 63.33 472 LYS A C 1
ATOM 3257 O O . LYS A 1 432 ? 37.072 259.391 62.865 1.00 66.18 472 LYS A O 1
ATOM 3263 N N . PHE A 1 433 ? 35.316 260.130 64.058 1.00 60.85 473 PHE A N 1
ATOM 3264 C CA . PHE A 1 433 ? 34.560 260.544 62.881 1.00 57.73 473 PHE A CA 1
ATOM 3265 C C . PHE A 1 433 ? 34.484 262.050 62.678 1.00 56.45 473 PHE A C 1
ATOM 3266 O O . PHE A 1 433 ? 34.343 262.494 61.538 1.00 53.29 473 PHE A O 1
ATOM 3274 N N . GLY A 1 434 ? 34.558 262.844 63.742 1.00 60.12 474 GLY A N 1
ATOM 3275 C CA . GLY A 1 434 ? 34.454 264.279 63.618 1.00 62.59 474 GLY A CA 1
ATOM 3276 C C . GLY A 1 434 ? 33.294 264.847 64.410 1.00 63.44 474 GLY A C 1
ATOM 3277 O O . GLY A 1 434 ? 32.347 264.137 64.765 1.00 62.30 474 GLY A O 1
ATOM 3278 N N . PRO A 1 435 ? 33.348 266.148 64.701 1.00 64.36 475 PRO A N 1
ATOM 3279 C CA . PRO A 1 435 ? 32.303 266.767 65.526 1.00 61.90 475 PRO A CA 1
ATOM 3280 C C . PRO A 1 435 ? 30.918 266.623 64.909 1.00 53.14 475 PRO A C 1
ATOM 3281 O O . PRO A 1 435 ? 30.720 266.848 63.713 1.00 55.14 475 PRO A O 1
ATOM 3285 N N . GLY A 1 436 ? 29.960 266.228 65.746 1.00 51.07 476 GLY A N 1
ATOM 3286 C CA . GLY A 1 436 ? 28.566 266.175 65.353 1.00 53.26 476 GLY A CA 1
ATOM 3287 C C . GLY A 1 436 ? 28.162 264.988 64.512 1.00 48.57 476 GLY A C 1
ATOM 3288 O O . GLY A 1 436 ? 27.102 265.030 63.879 1.00 44.12 476 GLY A O 1
ATOM 3289 N N . VAL A 1 437 ? 28.961 263.917 64.500 1.00 50.31 477 VAL A N 1
ATOM 3290 C CA . VAL A 1 437 ? 28.713 262.820 63.567 1.00 46.70 477 VAL A CA 1
ATOM 3291 C C . VAL A 1 437 ? 27.390 262.128 63.875 1.00 43.68 477 VAL A C 1
ATOM 3292 O O . VAL A 1 437 ? 26.647 261.749 62.961 1.00 43.08 477 VAL A O 1
ATOM 3296 N N . ILE A 1 438 ? 27.066 261.962 65.161 1.00 43.09 478 ILE A N 1
ATOM 3297 C CA . ILE A 1 438 ? 25.840 261.260 65.537 1.00 43.43 478 ILE A CA 1
ATOM 3298 C C . ILE A 1 438 ? 24.620 261.986 64.986 1.00 46.06 478 ILE A C 1
ATOM 3299 O O . ILE A 1 438 ? 23.657 261.359 64.529 1.00 42.96 478 ILE A O 1
ATOM 3304 N N . GLU A 1 439 ? 24.653 263.317 64.997 1.00 43.80 479 GLU A N 1
ATOM 3305 C CA . GLU A 1 439 ? 23.506 264.132 64.621 1.00 48.56 479 GLU A CA 1
ATOM 3306 C C . GLU A 1 439 ? 23.382 264.352 63.121 1.00 41.29 479 GLU A C 1
ATOM 3307 O O . GLU A 1 439 ? 22.334 264.828 62.672 1.00 44.83 479 GLU A O 1
ATOM 3313 N N . ASN A 1 440 ? 24.413 264.036 62.338 1.00 43.27 480 ASN A N 1
ATOM 3314 C CA . ASN A 1 440 ? 24.459 264.377 60.918 1.00 53.36 480 ASN A CA 1
ATOM 3315 C C . ASN A 1 440 ? 24.676 263.123 60.079 1.00 53.99 480 ASN A C 1
ATOM 3316 O O . ASN A 1 440 ? 25.751 262.931 59.493 1.00 57.37 480 ASN A O 1
ATOM 3321 N N . PRO A 1 441 ? 23.669 262.257 59.981 1.00 51.50 481 PRO A N 1
ATOM 3322 C CA . PRO A 1 441 ? 23.786 261.116 59.071 1.00 55.08 481 PRO A CA 1
ATOM 3323 C C . PRO A 1 441 ? 23.632 261.578 57.634 1.00 60.41 481 PRO A C 1
ATOM 3324 O O . PRO A 1 441 ? 22.813 262.447 57.325 1.00 62.05 481 PRO A O 1
ATOM 3328 N N . GLN A 1 442 ? 24.442 261.005 56.756 1.00 60.27 482 GLN A N 1
ATOM 3329 C CA . GLN A 1 442 ? 24.369 261.284 55.327 1.00 57.39 482 GLN A CA 1
ATOM 3330 C C . GLN A 1 442 ? 24.060 259.966 54.630 1.00 50.78 482 GLN A C 1
ATOM 3331 O O . GLN A 1 442 ? 24.943 259.115 54.478 1.00 43.77 482 GLN A O 1
ATOM 3337 N N . TYR A 1 443 ? 22.805 259.787 54.223 1.00 47.66 483 TYR A N 1
ATOM 3338 C CA . TYR A 1 443 ? 22.447 258.609 53.459 1.00 48.22 483 TYR A CA 1
ATOM 3339 C C . TYR A 1 443 ? 23.136 258.656 52.097 1.00 46.22 483 TYR A C 1
ATOM 3340 O O . TYR A 1 443 ? 23.596 259.715 51.663 1.00 41.54 483 TYR A O 1
ATOM 3349 N N . PRO A 1 444 ? 23.253 257.511 51.423 1.00 42.27 484 PRO A N 1
ATOM 3350 C CA . PRO A 1 444 ? 23.970 257.478 50.143 1.00 37.30 484 PRO A CA 1
ATOM 3351 C C . PRO A 1 444 ? 23.446 258.510 49.153 1.00 33.34 484 PRO A C 1
ATOM 3352 O O . PRO A 1 444 ? 22.248 258.792 49.087 1.00 33.40 484 PRO A O 1
ATOM 3356 N N . ASN A 1 445 ? 24.373 259.083 48.387 1.00 32.43 485 ASN A N 1
ATOM 3357 C CA . ASN A 1 445 ? 24.068 260.050 47.339 1.00 33.21 485 ASN A CA 1
ATOM 3358 C C . ASN A 1 445 ? 24.362 259.399 45.996 1.00 36.30 485 ASN A C 1
ATOM 3359 O O . ASN A 1 445 ? 25.515 259.421 45.537 1.00 37.18 485 ASN A O 1
ATOM 3364 N N . PRO A 1 446 ? 23.371 258.797 45.334 1.00 39.01 486 PRO A N 1
ATOM 3365 C CA . PRO A 1 446 ? 23.657 258.102 44.067 1.00 45.17 486 PRO A CA 1
ATOM 3366 C C . PRO A 1 446 ? 24.160 259.022 42.970 1.00 44.15 486 PRO A C 1
ATOM 3367 O O . PRO A 1 446 ? 24.949 258.582 42.123 1.00 41.59 486 PRO A O 1
ATOM 3371 N N . ALA A 1 447 ? 23.733 260.288 42.955 1.00 42.87 487 ALA A N 1
ATOM 3372 C CA . ALA A 1 447 ? 24.276 261.237 41.988 1.00 48.67 487 ALA A CA 1
ATOM 3373 C C . ALA A 1 447 ? 25.768 261.449 42.216 1.00 49.98 487 ALA A C 1
ATOM 3374 O O . ALA A 1 447 ? 26.568 261.385 41.276 1.00 48.66 487 ALA A O 1
ATOM 3376 N N . LEU A 1 448 ? 26.157 261.708 43.468 1.00 49.83 488 LEU A N 1
ATOM 3377 C CA . LEU A 1 448 ? 27.573 261.809 43.807 1.00 50.79 488 LEU A CA 1
ATOM 3378 C C . LEU A 1 448 ? 28.320 260.543 43.412 1.00 53.09 488 LEU A C 1
ATOM 3379 O O . LEU A 1 448 ? 29.434 260.606 42.879 1.00 51.91 488 LEU A O 1
ATOM 3384 N N . LEU A 1 449 ? 27.713 259.380 43.663 1.00 47.33 489 LEU A N 1
ATOM 3385 C CA . LEU A 1 449 ? 28.299 258.118 43.227 1.00 48.83 489 LEU A CA 1
ATOM 3386 C C . LEU A 1 449 ? 28.429 258.067 41.710 1.00 51.53 489 LEU A C 1
ATOM 3387 O O . LEU A 1 449 ? 29.439 257.589 41.181 1.00 51.62 489 LEU A O 1
ATOM 3392 N N . SER A 1 450 ? 27.418 258.567 40.993 1.00 54.27 490 SER A N 1
ATOM 3393 C CA . SER A 1 450 ? 27.462 258.583 39.535 1.00 63.52 490 SER A CA 1
ATOM 3394 C C . SER A 1 450 ? 28.550 259.500 38.996 1.00 63.31 490 SER A C 1
ATOM 3395 O O . SER A 1 450 ? 29.019 259.293 37.872 1.00 60.59 490 SER A O 1
ATOM 3398 N N . LEU A 1 451 ? 28.957 260.507 39.766 1.00 64.08 491 LEU A N 1
ATOM 3399 C CA . LEU A 1 451 ? 30.034 261.405 39.370 1.00 64.79 491 LEU A CA 1
ATOM 3400 C C . LEU A 1 451 ? 31.397 260.862 39.790 1.00 64.80 491 LEU A C 1
ATOM 3401 O O . LEU A 1 451 ? 32.300 260.733 38.958 1.00 66.08 491 LEU A O 1
ATOM 3406 N N . THR A 1 452 ? 31.549 260.517 41.071 1.00 65.57 492 THR A N 1
ATOM 3407 C CA . THR A 1 452 ? 32.829 260.051 41.591 1.00 69.78 492 THR A CA 1
ATOM 3408 C C . THR A 1 452 ? 33.135 258.603 41.228 1.00 73.95 492 THR A C 1
ATOM 3409 O O . THR A 1 452 ? 34.307 258.212 41.242 1.00 75.76 492 THR A O 1
ATOM 3413 N N . GLY A 1 453 ? 32.121 257.803 40.915 1.00 75.57 493 GLY A N 1
ATOM 3414 C CA . GLY A 1 453 ? 32.336 256.409 40.573 1.00 76.45 493 GLY A CA 1
ATOM 3415 C C . GLY A 1 453 ? 32.040 255.461 41.720 1.00 76.40 493 GLY A C 1
ATOM 3416 O O . GLY A 1 453 ? 32.580 255.610 42.817 1.00 74.27 493 GLY A O 1
ATOM 3417 N N . GLY B 1 6 ? 24.278 264.966 7.546 1.00 72.85 46 GLY B N 1
ATOM 3418 C CA . GLY B 1 6 ? 23.162 264.257 6.945 1.00 75.84 46 GLY B CA 1
ATOM 3419 C C . GLY B 1 6 ? 22.694 263.011 7.681 1.00 80.43 46 GLY B C 1
ATOM 3420 O O . GLY B 1 6 ? 21.524 262.908 8.052 1.00 78.94 46 GLY B O 1
ATOM 3421 N N . PRO B 1 7 ? 23.598 262.048 7.887 1.00 84.17 47 PRO B N 1
ATOM 3422 C CA . PRO B 1 7 ? 23.190 260.790 8.523 1.00 81.72 47 PRO B CA 1
ATOM 3423 C C . PRO B 1 7 ? 23.537 260.721 10.002 1.00 76.96 47 PRO B C 1
ATOM 3424 O O . PRO B 1 7 ? 24.711 260.815 10.377 1.00 80.61 47 PRO B O 1
ATOM 3428 N N . ARG B 1 8 ? 22.527 260.541 10.848 1.00 68.41 48 ARG B N 1
ATOM 3429 C CA . ARG B 1 8 ? 22.721 260.363 12.280 1.00 58.48 48 ARG B CA 1
ATOM 3430 C C . ARG B 1 8 ? 22.541 258.891 12.627 1.00 51.25 48 ARG B C 1
ATOM 3431 O O . ARG B 1 8 ? 21.541 258.276 12.241 1.00 52.02 48 ARG B O 1
ATOM 3433 N N . VAL B 1 9 ? 23.514 258.328 13.341 1.00 45.69 49 VAL B N 1
ATOM 3434 C CA . VAL B 1 9 ? 23.525 256.908 13.674 1.00 40.52 49 VAL B CA 1
ATOM 3435 C C . VAL B 1 9 ? 23.760 256.754 15.169 1.00 40.90 49 VAL B C 1
ATOM 3436 O O . VAL B 1 9 ? 24.757 257.255 15.701 1.00 40.85 49 VAL B O 1
ATOM 3440 N N . THR B 1 10 ? 22.854 256.048 15.839 1.00 34.71 50 THR B N 1
ATOM 3441 C CA . THR B 1 10 ? 23.031 255.691 17.238 1.00 31.15 50 THR B CA 1
ATOM 3442 C C . THR B 1 10 ? 23.764 254.360 17.335 1.00 32.84 50 THR B C 1
ATOM 3443 O O . THR B 1 10 ? 23.357 253.372 16.714 1.00 32.57 50 THR B O 1
ATOM 3447 N N . VAL B 1 11 ? 24.847 254.339 18.105 1.00 31.98 51 VAL B N 1
ATOM 3448 C CA . VAL B 1 11 ? 25.528 253.089 18.425 1.00 30.66 51 VAL B CA 1
ATOM 3449 C C . VAL B 1 11 ? 24.764 252.397 19.547 1.00 32.42 51 VAL B C 1
ATOM 3450 O O . VAL B 1 11 ? 24.386 253.031 20.540 1.00 32.96 51 VAL B O 1
ATOM 3454 N N . LEU B 1 12 ? 24.522 251.097 19.385 1.00 28.93 52 LEU B N 1
ATOM 3455 C CA . LEU B 1 12 ? 23.743 250.310 20.334 1.00 30.74 52 LEU B CA 1
ATOM 3456 C C . LEU B 1 12 ? 24.534 249.061 20.694 1.00 32.13 52 LEU B C 1
ATOM 3457 O O . LEU B 1 12 ? 24.877 248.265 19.813 1.00 29.99 52 LEU B O 1
ATOM 3462 N N . VAL B 1 13 ? 24.831 248.894 21.980 1.00 30.43 53 VAL B N 1
ATOM 3463 C CA . VAL B 1 13 ? 25.676 247.807 22.464 1.00 28.65 53 VAL B CA 1
ATOM 3464 C C . VAL B 1 13 ? 24.828 246.881 23.326 1.00 28.86 53 VAL B C 1
ATOM 3465 O O . VAL B 1 13 ? 24.292 247.300 24.360 1.00 26.47 53 VAL B O 1
ATOM 3469 N N . ARG B 1 14 ? 24.725 245.620 22.912 1.00 27.58 54 ARG B N 1
ATOM 3470 C CA . ARG B 1 14 ? 23.920 244.619 23.601 1.00 26.75 54 ARG B CA 1
ATOM 3471 C C . ARG B 1 14 ? 24.711 243.388 24.017 1.00 30.83 54 ARG B C 1
ATOM 3472 O O . ARG B 1 14 ? 24.470 242.844 25.099 1.00 32.44 54 ARG B O 1
ATOM 3480 N N . GLU B 1 15 ? 25.658 242.933 23.197 1.00 33.70 55 GLU B N 1
ATOM 3481 C CA . GLU B 1 15 ? 26.371 241.684 23.462 1.00 35.55 55 GLU B CA 1
ATOM 3482 C C . GLU B 1 15 ? 27.660 241.997 24.214 1.00 35.61 55 GLU B C 1
ATOM 3483 O O . GLU B 1 15 ? 28.647 242.445 23.623 1.00 38.82 55 GLU B O 1
ATOM 3489 N N . PHE B 1 16 ? 27.641 241.757 25.526 1.00 29.83 56 PHE B N 1
ATOM 3490 C CA . PHE B 1 16 ? 28.788 241.941 26.407 1.00 35.67 56 PHE B CA 1
ATOM 3491 C C . PHE B 1 16 ? 28.496 241.208 27.708 1.00 36.66 56 PHE B C 1
ATOM 3492 O O . PHE B 1 16 ? 27.338 240.937 28.037 1.00 35.69 56 PHE B O 1
ATOM 3500 N N . GLU B 1 17 ? 29.557 240.891 28.444 1.00 35.01 57 GLU B N 1
ATOM 3501 C CA . GLU B 1 17 ? 29.452 240.213 29.731 1.00 38.65 57 GLU B CA 1
ATOM 3502 C C . GLU B 1 17 ? 29.817 241.184 30.844 1.00 35.42 57 GLU B C 1
ATOM 3503 O O . GLU B 1 17 ? 30.818 241.900 30.742 1.00 36.52 57 GLU B O 1
ATOM 3509 N N . ALA B 1 18 ? 29.008 241.200 31.907 1.00 34.74 58 ALA B N 1
ATOM 3510 C CA . ALA B 1 18 ? 29.232 242.151 32.990 1.00 37.62 58 ALA B CA 1
ATOM 3511 C C . ALA B 1 18 ? 30.507 241.845 33.767 1.00 41.49 58 ALA B C 1
ATOM 3512 O O . ALA B 1 18 ? 31.164 242.768 34.259 1.00 42.22 58 ALA B O 1
ATOM 3514 N N . PHE B 1 19 ? 30.876 240.568 33.888 1.00 39.10 59 PHE B N 1
ATOM 3515 C CA . PHE B 1 19 ? 32.075 240.229 34.645 1.00 43.93 59 PHE B CA 1
ATOM 3516 C C . PHE B 1 19 ? 33.353 240.562 33.889 1.00 41.15 59 PHE B C 1
ATOM 3517 O O . PHE B 1 19 ? 34.406 240.707 34.515 1.00 41.97 59 PHE B O 1
ATOM 3525 N N . ASP B 1 20 ? 33.285 240.706 32.567 1.00 41.76 60 ASP B N 1
ATOM 3526 C CA . ASP B 1 20 ? 34.494 240.876 31.762 1.00 44.06 60 ASP B CA 1
ATOM 3527 C C . ASP B 1 20 ? 34.077 241.417 30.401 1.00 43.77 60 ASP B C 1
ATOM 3528 O O . ASP B 1 20 ? 33.500 240.679 29.597 1.00 45.77 60 ASP B O 1
ATOM 3533 N N . ASN B 1 21 ? 34.374 242.689 30.143 1.00 44.01 61 ASN B N 1
ATOM 3534 C CA . ASN B 1 21 ? 33.980 243.316 28.890 1.00 42.47 61 ASN B CA 1
ATOM 3535 C C . ASN B 1 21 ? 34.920 244.469 28.566 1.00 40.74 61 ASN B C 1
ATOM 3536 O O . ASN B 1 21 ? 35.671 244.946 29.419 1.00 41.05 61 ASN B O 1
ATOM 3541 N N . ALA B 1 22 ? 34.856 244.919 27.314 1.00 43.04 62 ALA B N 1
ATOM 3542 C CA . ALA B 1 22 ? 35.601 246.076 26.834 1.00 42.93 62 ALA B CA 1
ATOM 3543 C C . ALA B 1 22 ? 34.653 247.164 26.343 1.00 37.36 62 ALA B C 1
ATOM 3544 O O . ALA B 1 22 ? 34.933 247.862 25.364 1.00 35.47 62 ALA B O 1
ATOM 3546 N N . VAL B 1 23 ? 33.514 247.313 27.011 1.00 33.87 63 VAL B N 1
ATOM 3547 C CA . VAL B 1 23 ? 32.530 248.324 26.635 1.00 33.34 63 VAL B CA 1
ATOM 3548 C C . VAL B 1 23 ? 33.065 249.734 26.874 1.00 35.18 63 VAL B C 1
ATOM 3549 O O . VAL B 1 23 ? 32.838 250.608 26.023 1.00 38.75 63 VAL B O 1
ATOM 3553 N N . PRO B 1 24 ? 33.762 250.026 27.986 1.00 38.91 64 PRO B N 1
ATOM 3554 C CA . PRO B 1 24 ? 34.330 251.382 28.127 1.00 42.14 64 PRO B CA 1
ATOM 3555 C C . PRO B 1 24 ? 35.224 251.786 26.967 1.00 42.91 64 PRO B C 1
ATOM 3556 O O . PRO B 1 24 ? 35.086 252.899 26.443 1.00 37.14 64 PRO B O 1
ATOM 3560 N N . GLU B 1 25 ? 36.139 250.908 26.546 1.00 40.61 65 GLU B N 1
ATOM 3561 C CA . GLU B 1 25 ? 36.983 251.223 25.397 1.00 45.42 65 GLU B CA 1
ATOM 3562 C C . GLU B 1 25 ? 36.144 251.416 24.140 1.00 44.30 65 GLU B C 1
ATOM 3563 O O . GLU B 1 25 ? 36.376 252.349 23.362 1.00 44.14 65 GLU B O 1
ATOM 3569 N N . LEU B 1 26 ? 35.166 250.530 23.923 1.00 40.98 66 LEU B N 1
ATOM 3570 C CA . LEU B 1 26 ? 34.282 250.641 22.765 1.00 38.81 66 LEU B CA 1
ATOM 3571 C C . LEU B 1 26 ? 33.636 252.018 22.701 1.00 38.43 66 LEU B C 1
ATOM 3572 O O . LEU B 1 26 ? 33.675 252.692 21.665 1.00 37.39 66 LEU B O 1
ATOM 3577 N N . VAL B 1 27 ? 33.023 252.442 23.805 1.00 35.27 67 VAL B N 1
ATOM 3578 C CA . VAL B 1 27 ? 32.287 253.700 23.805 1.00 34.53 67 VAL B CA 1
ATOM 3579 C C . VAL B 1 27 ? 33.240 254.877 23.646 1.00 36.22 67 VAL B C 1
ATOM 3580 O O . VAL B 1 27 ? 32.962 255.819 22.898 1.00 36.88 67 VAL B O 1
ATOM 3584 N N . ASP B 1 28 ? 34.388 254.832 24.328 1.00 43.58 68 ASP B N 1
ATOM 3585 C CA . ASP B 1 28 ? 35.353 255.923 24.229 1.00 45.67 68 ASP B CA 1
ATOM 3586 C C . ASP B 1 28 ? 35.914 256.060 22.820 1.00 42.71 68 ASP B C 1
ATOM 3587 O O . ASP B 1 28 ? 36.190 257.179 22.371 1.00 44.13 68 ASP B O 1
ATOM 3592 N N . SER B 1 29 ? 36.099 254.943 22.111 1.00 36.52 69 SER B N 1
ATOM 3593 C CA . SER B 1 29 ? 36.635 255.022 20.756 1.00 41.77 69 SER B CA 1
ATOM 3594 C C . SER B 1 29 ? 35.674 255.738 19.816 1.00 42.46 69 SER B C 1
ATOM 3595 O O . SER B 1 29 ? 36.115 256.450 18.906 1.00 44.11 69 SER B O 1
ATOM 3598 N N . PHE B 1 30 ? 34.364 255.568 20.017 1.00 37.08 70 PHE B N 1
ATOM 3599 C CA . PHE B 1 30 ? 33.397 256.307 19.215 1.00 36.99 70 PHE B CA 1
ATOM 3600 C C . PHE B 1 30 ? 33.297 257.761 19.656 1.00 35.56 70 PHE B C 1
ATOM 3601 O O . PHE B 1 30 ? 33.058 258.642 18.823 1.00 36.48 70 PHE B O 1
ATOM 3609 N N . LEU B 1 31 ? 33.477 258.031 20.952 1.00 33.73 71 LEU B N 1
ATOM 3610 C CA . LEU B 1 31 ? 33.464 259.411 21.425 1.00 37.33 71 LEU B CA 1
ATOM 3611 C C . LEU B 1 31 ? 34.658 260.196 20.900 1.00 41.07 71 LEU B C 1
ATOM 3612 O O . LEU B 1 31 ? 34.555 261.411 20.694 1.00 38.19 71 LEU B O 1
ATOM 3617 N N . GLN B 1 32 ? 35.794 259.527 20.680 1.00 42.20 72 GLN B N 1
ATOM 3618 C CA . GLN B 1 32 ? 36.966 260.216 20.149 1.00 52.04 72 GLN B CA 1
ATOM 3619 C C . GLN B 1 32 ? 36.723 260.727 18.735 1.00 53.53 72 GLN B C 1
ATOM 3620 O O . GLN B 1 32 ? 37.295 261.749 18.337 1.00 51.86 72 GLN B O 1
ATOM 3626 N N . GLN B 1 33 ? 35.883 260.034 17.963 1.00 52.60 73 GLN B N 1
ATOM 3627 C CA . GLN B 1 33 ? 35.561 260.490 16.615 1.00 52.26 73 GLN B CA 1
ATOM 3628 C C . GLN B 1 33 ? 34.506 261.588 16.622 1.00 47.40 73 GLN B C 1
ATOM 3629 O O . GLN B 1 33 ? 34.530 262.473 15.758 1.00 46.52 73 GLN B O 1
ATOM 3635 N N . ASP B 1 34 ? 33.577 261.544 17.572 1.00 42.38 74 ASP B N 1
ATOM 3636 C CA . ASP B 1 34 ? 32.540 262.557 17.720 1.00 42.18 74 ASP B CA 1
ATOM 3637 C C . ASP B 1 34 ? 32.145 262.627 19.190 1.00 41.88 74 ASP B C 1
ATOM 3638 O O . ASP B 1 34 ? 31.515 261.697 19.711 1.00 38.17 74 ASP B O 1
ATOM 3643 N N . PRO B 1 35 ? 32.503 263.705 19.890 1.00 37.24 75 PRO B N 1
ATOM 3644 C CA . PRO B 1 35 ? 32.186 263.786 21.327 1.00 36.24 75 PRO B CA 1
ATOM 3645 C C . PRO B 1 35 ? 30.699 263.766 21.637 1.00 31.65 75 PRO B C 1
ATOM 3646 O O . PRO B 1 35 ? 30.329 263.473 22.780 1.00 34.53 75 PRO B O 1
ATOM 3650 N N . ALA B 1 36 ? 29.835 264.061 20.668 1.00 35.46 76 ALA B N 1
ATOM 3651 C CA . ALA B 1 36 ? 28.394 264.053 20.877 1.00 31.58 76 ALA B CA 1
ATOM 3652 C C . ALA B 1 36 ? 27.725 262.803 20.320 1.00 32.03 76 ALA B C 1
ATOM 3653 O O . ALA B 1 36 ? 26.494 262.768 20.213 1.00 35.15 76 ALA B O 1
ATOM 3655 N N . GLN B 1 37 ? 28.504 261.785 19.965 1.00 32.49 77 GLN B N 1
ATOM 3656 C CA . GLN B 1 37 ? 27.985 260.551 19.398 1.00 33.07 77 GLN B CA 1
ATOM 3657 C C . GLN B 1 37 ? 26.927 259.934 20.314 1.00 28.82 77 GLN B C 1
ATOM 3658 O O . GLN B 1 37 ? 27.218 259.662 21.488 1.00 32.69 77 GLN B O 1
ATOM 3664 N N . PRO B 1 38 ? 25.702 259.720 19.832 1.00 30.13 78 PRO B N 1
ATOM 3665 C CA . PRO B 1 38 ? 24.708 258.999 20.642 1.00 33.24 78 PRO B CA 1
ATOM 3666 C C . PRO B 1 38 ? 25.088 257.532 20.791 1.00 34.67 78 PRO B C 1
ATOM 3667 O O . PRO B 1 38 ? 25.396 256.851 19.809 1.00 30.81 78 PRO B O 1
ATOM 3671 N N . VAL B 1 39 ? 25.070 257.053 22.034 1.00 33.33 79 VAL B N 1
ATOM 3672 C CA . VAL B 1 39 ? 25.399 255.671 22.366 1.00 30.29 79 VAL B CA 1
ATOM 3673 C C . VAL B 1 39 ? 24.352 255.151 23.338 1.00 29.14 79 VAL B C 1
ATOM 3674 O O . VAL B 1 39 ? 24.017 255.829 24.315 1.00 31.15 79 VAL B O 1
ATOM 3678 N N . VAL B 1 40 ? 23.834 253.954 23.072 1.00 26.00 80 VAL B N 1
ATOM 3679 C CA . VAL B 1 40 ? 22.920 253.267 23.975 1.00 25.71 80 VAL B CA 1
ATOM 3680 C C . VAL B 1 40 ? 23.522 251.913 24.315 1.00 31.42 80 VAL B C 1
ATOM 3681 O O . VAL B 1 40 ? 23.761 251.091 23.421 1.00 32.36 80 VAL B O 1
ATOM 3685 N N . VAL B 1 41 ? 23.775 251.685 25.600 1.00 30.10 81 VAL B N 1
ATOM 3686 C CA . VAL B 1 41 ? 24.137 250.369 26.110 1.00 30.51 81 VAL B CA 1
ATOM 3687 C C . VAL B 1 41 ? 22.885 249.759 26.720 1.00 31.05 81 VAL B C 1
ATOM 3688 O O . VAL B 1 41 ? 22.260 250.358 27.603 1.00 29.50 81 VAL B O 1
ATOM 3692 N N . ALA B 1 42 ? 22.505 248.581 26.242 1.00 30.41 82 ALA B N 1
ATOM 3693 C CA . ALA B 1 42 ? 21.319 247.895 26.726 1.00 29.94 82 ALA B CA 1
ATOM 3694 C C . ALA B 1 42 ? 21.721 246.706 27.588 1.00 30.62 82 ALA B C 1
ATOM 3695 O O . ALA B 1 42 ? 22.655 245.972 27.258 1.00 28.67 82 ALA B O 1
ATOM 3697 N N . ALA B 1 43 ? 21.011 246.528 28.698 1.00 28.07 83 ALA B N 1
ATOM 3698 C CA . ALA B 1 43 ? 21.257 245.407 29.589 1.00 29.87 83 ALA B CA 1
ATOM 3699 C C . ALA B 1 43 ? 19.947 245.015 30.251 1.00 30.86 83 ALA B C 1
ATOM 3700 O O . ALA B 1 43 ? 19.021 245.823 30.371 1.00 30.13 83 ALA B O 1
ATOM 3702 N N . ASP B 1 44 ? 19.878 243.752 30.673 1.00 29.95 84 ASP B N 1
ATOM 3703 C CA . ASP B 1 44 ? 18.685 243.264 31.352 1.00 30.07 84 ASP B CA 1
ATOM 3704 C C . ASP B 1 44 ? 18.639 243.715 32.805 1.00 34.61 84 ASP B C 1
ATOM 3705 O O . ASP B 1 44 ? 17.555 243.990 33.326 1.00 38.36 84 ASP B O 1
ATOM 3710 N N . THR B 1 45 ? 19.790 243.786 33.472 1.00 29.33 85 THR B N 1
ATOM 3711 C CA . THR B 1 45 ? 19.901 244.374 34.799 1.00 31.39 85 THR B CA 1
ATOM 3712 C C . THR B 1 45 ? 21.130 245.272 34.819 1.00 33.36 85 THR B C 1
ATOM 3713 O O . THR B 1 45 ? 21.980 245.211 33.926 1.00 34.03 85 THR B O 1
ATOM 3717 N N . LEU B 1 46 ? 21.218 246.113 35.843 1.00 28.81 86 LEU B N 1
ATOM 3718 C CA . LEU B 1 46 ? 22.346 247.036 35.970 1.00 32.06 86 LEU B CA 1
ATOM 3719 C C . LEU B 1 46 ? 23.638 246.249 36.161 1.00 32.75 86 LEU B C 1
ATOM 3720 O O . LEU B 1 46 ? 23.756 245.500 37.141 1.00 32.82 86 LEU B O 1
ATOM 3725 N N . PRO B 1 47 ? 24.612 246.367 35.259 1.00 35.17 87 PRO B N 1
ATOM 3726 C CA . PRO B 1 47 ? 25.843 245.576 35.391 1.00 36.85 87 PRO B CA 1
ATOM 3727 C C . PRO B 1 47 ? 26.623 245.944 36.646 1.00 36.61 87 PRO B C 1
ATOM 3728 O O . PRO B 1 47 ? 26.831 247.123 36.946 1.00 33.27 87 PRO B O 1
ATOM 3732 N N . TYR B 1 48 ? 27.050 244.916 37.381 1.00 35.28 88 TYR B N 1
ATOM 3733 C CA . TYR B 1 48 ? 28.014 245.055 38.460 1.00 33.37 88 TYR B CA 1
ATOM 3734 C C . TYR B 1 48 ? 29.093 244.002 38.233 1.00 33.22 88 TYR B C 1
ATOM 3735 O O . TYR B 1 48 ? 28.765 242.825 38.005 1.00 34.41 88 TYR B O 1
ATOM 3744 N N . PRO B 1 49 ? 30.388 244.371 38.263 1.00 33.78 89 PRO B N 1
ATOM 3745 C CA . PRO B 1 49 ? 30.963 245.692 38.562 1.00 34.26 89 PRO B CA 1
ATOM 3746 C C . PRO B 1 49 ? 30.490 246.797 37.619 1.00 35.02 89 PRO B C 1
ATOM 3747 O O . PRO B 1 49 ? 30.113 246.500 36.483 1.00 37.72 89 PRO B O 1
ATOM 3751 N N . PRO B 1 50 ? 30.492 248.041 38.093 1.00 33.90 90 PRO B N 1
ATOM 3752 C CA . PRO B 1 50 ? 29.920 249.131 37.295 1.00 38.67 90 PRO B CA 1
ATOM 3753 C C . PRO B 1 50 ? 30.636 249.289 35.963 1.00 42.45 90 PRO B C 1
ATOM 3754 O O . PRO B 1 50 ? 31.862 249.189 35.877 1.00 42.46 90 PRO B O 1
ATOM 3758 N N . LEU B 1 51 ? 29.846 249.523 34.912 1.00 38.67 91 LEU B N 1
ATOM 3759 C CA . LEU B 1 51 ? 30.426 249.853 33.617 1.00 38.24 91 LEU B CA 1
ATOM 3760 C C . LEU B 1 51 ? 31.218 251.149 33.681 1.00 43.62 91 LEU B C 1
ATOM 3761 O O . LEU B 1 51 ? 32.249 251.282 33.010 1.00 44.65 91 LEU B O 1
ATOM 3766 N N . ALA B 1 52 ? 30.757 252.104 34.489 1.00 46.55 92 ALA B N 1
ATOM 3767 C CA . ALA B 1 52 ? 31.366 253.425 34.597 1.00 54.10 92 ALA B CA 1
ATOM 3768 C C . ALA B 1 52 ? 31.531 254.059 33.218 1.00 52.45 92 ALA B C 1
ATOM 3769 O O . ALA B 1 52 ? 32.611 254.510 32.833 1.00 54.40 92 ALA B O 1
ATOM 3771 N N . LEU B 1 53 ? 30.440 254.064 32.458 1.00 49.50 93 LEU B N 1
ATOM 3772 C CA . LEU B 1 53 ? 30.410 254.807 31.213 1.00 48.18 93 LEU B CA 1
ATOM 3773 C C . LEU B 1 53 ? 30.518 256.300 31.520 1.00 40.32 93 LEU B C 1
ATOM 3774 O O . LEU B 1 53 ? 30.177 256.736 32.625 1.00 39.24 93 LEU B O 1
ATOM 3779 N N . PRO B 1 54 ? 30.994 257.107 30.574 1.00 39.51 94 PRO B N 1
ATOM 3780 C CA . PRO B 1 54 ? 30.968 258.559 30.790 1.00 36.09 94 PRO B CA 1
ATOM 3781 C C . PRO B 1 54 ? 29.535 259.017 31.007 1.00 33.79 94 PRO B C 1
ATOM 3782 O O . PRO B 1 54 ? 28.636 258.679 30.235 1.00 34.20 94 PRO B O 1
ATOM 3786 N N . ARG B 1 55 ? 29.316 259.763 32.090 1.00 35.36 95 ARG B N 1
ATOM 3787 C CA . ARG B 1 55 ? 27.964 260.192 32.442 1.00 36.98 95 ARG B CA 1
ATOM 3788 C C . ARG B 1 55 ? 27.693 261.523 31.749 1.00 36.68 95 ARG B C 1
ATOM 3789 O O . ARG B 1 55 ? 27.698 262.601 32.352 1.00 40.19 95 ARG B O 1
ATOM 3797 N N . ILE B 1 56 ? 27.463 261.426 30.443 1.00 34.66 96 ILE B N 1
ATOM 3798 C CA . ILE B 1 56 ? 27.194 262.564 29.572 1.00 32.36 96 ILE B CA 1
ATOM 3799 C C . ILE B 1 56 ? 25.850 262.306 28.897 1.00 31.43 96 ILE B C 1
ATOM 3800 O O . ILE B 1 56 ? 25.459 261.140 28.739 1.00 29.99 96 ILE B O 1
ATOM 3805 N N . PRO B 1 57 ? 25.111 263.342 28.492 1.00 28.64 97 PRO B N 1
ATOM 3806 C CA . PRO B 1 57 ? 23.735 263.113 28.019 1.00 22.99 97 PRO B CA 1
ATOM 3807 C C . PRO B 1 57 ? 23.630 262.243 26.776 1.00 25.13 97 PRO B C 1
ATOM 3808 O O . PRO B 1 57 ? 22.586 261.609 26.575 1.00 27.95 97 PRO B O 1
ATOM 3812 N N . ASN B 1 58 ? 24.664 262.186 25.932 1.00 22.44 98 ASN B N 1
ATOM 3813 C CA . ASN B 1 58 ? 24.552 261.412 24.701 1.00 27.77 98 ASN B CA 1
ATOM 3814 C C . ASN B 1 58 ? 24.884 259.934 24.887 1.00 26.54 98 ASN B C 1
ATOM 3815 O O . ASN B 1 58 ? 24.737 259.164 23.932 1.00 27.87 98 ASN B O 1
ATOM 3820 N N . VAL B 1 59 ? 25.314 259.519 26.076 1.00 29.08 99 VAL B N 1
ATOM 3821 C CA . VAL B 1 59 ? 25.586 258.118 26.384 1.00 26.77 99 VAL B CA 1
ATOM 3822 C C . VAL B 1 59 ? 24.572 257.666 27.427 1.00 25.63 99 VAL B C 1
ATOM 3823 O O . VAL B 1 59 ? 24.491 258.251 28.513 1.00 25.54 99 VAL B O 1
ATOM 3827 N N . ARG B 1 60 ? 23.804 256.625 27.107 1.00 26.87 100 ARG B N 1
ATOM 3828 C CA . ARG B 1 60 ? 22.728 256.200 27.991 1.00 28.50 100 ARG B CA 1
ATOM 3829 C C . ARG B 1 60 ? 22.692 254.689 28.148 1.00 29.48 100 ARG B C 1
ATOM 3830 O O . ARG B 1 60 ? 22.955 253.942 27.200 1.00 24.58 100 ARG B O 1
ATOM 3838 N N . LEU B 1 61 ? 22.339 254.257 29.355 1.00 30.52 101 LEU B N 1
ATOM 3839 C CA . LEU B 1 61 ? 22.136 252.854 29.683 1.00 33.13 101 LEU B CA 1
ATOM 3840 C C . LEU B 1 61 ? 20.638 252.576 29.698 1.00 31.55 101 LEU B C 1
ATOM 3841 O O . LEU B 1 61 ? 19.888 253.231 30.430 1.00 31.13 101 LEU B O 1
ATOM 3846 N N . ALA B 1 62 ? 20.205 251.620 28.884 1.00 29.70 102 ALA B N 1
ATOM 3847 C CA . ALA B 1 62 ? 18.800 251.239 28.783 1.00 31.40 102 ALA B CA 1
ATOM 3848 C C . ALA B 1 62 ? 18.625 249.883 29.458 1.00 30.82 102 ALA B C 1
ATOM 3849 O O . ALA B 1 62 ? 19.139 248.870 28.972 1.00 30.39 102 ALA B O 1
ATOM 3851 N N . LEU B 1 63 ? 17.899 249.869 30.575 1.00 26.54 103 LEU B N 1
ATOM 3852 C CA . LEU B 1 63 ? 17.662 248.658 31.351 1.00 28.84 103 LEU B CA 1
ATOM 3853 C C . LEU B 1 63 ? 16.331 248.050 30.924 1.00 28.68 103 LEU B C 1
ATOM 3854 O O . LEU B 1 63 ? 15.278 248.678 31.082 1.00 26.36 103 LEU B O 1
ATOM 3859 N N . LEU B 1 64 ? 16.381 246.832 30.391 1.00 24.59 104 LEU B N 1
ATOM 3860 C CA . LEU B 1 64 ? 15.238 246.204 29.741 1.00 30.15 104 LEU B CA 1
ATOM 3861 C C . LEU B 1 64 ? 14.351 245.416 30.702 1.00 41.10 104 LEU B C 1
ATOM 3862 O O . LEU B 1 64 ? 13.493 244.653 30.246 1.00 55.66 104 LEU B O 1
ATOM 3867 N N . GLN B 1 65 ? 14.532 245.585 32.015 1.00 40.75 105 GLN B N 1
ATOM 3868 C CA . GLN B 1 65 ? 13.853 244.934 33.126 1.00 41.17 105 GLN B CA 1
ATOM 3869 C C . GLN B 1 65 ? 12.622 245.726 33.556 1.00 36.44 105 GLN B C 1
ATOM 3870 O O . GLN B 1 65 ? 12.602 246.958 33.462 1.00 33.25 105 GLN B O 1
ATOM 3876 N N . PRO B 1 66 ? 11.579 245.050 34.031 1.00 34.84 106 PRO B N 1
ATOM 3877 C CA . PRO B 1 66 ? 10.487 245.768 34.695 1.00 30.91 106 PRO B CA 1
ATOM 3878 C C . PRO B 1 66 ? 10.949 246.319 36.035 1.00 28.17 106 PRO B C 1
ATOM 3879 O O . PRO B 1 66 ? 11.840 245.766 36.685 1.00 28.83 106 PRO B O 1
ATOM 3883 N N . ALA B 1 67 ? 10.336 247.426 36.446 1.00 25.40 107 ALA B N 1
ATOM 3884 C CA . ALA B 1 67 ? 10.690 248.051 37.713 1.00 23.20 107 ALA B CA 1
ATOM 3885 C C . ALA B 1 67 ? 9.482 248.777 38.285 1.00 27.51 107 ALA B C 1
ATOM 3886 O O . ALA B 1 67 ? 8.686 249.354 37.541 1.00 30.00 107 ALA B O 1
ATOM 3888 N N . LEU B 1 68 ? 9.366 248.756 39.615 1.00 26.37 108 LEU B N 1
ATOM 3889 C CA . LEU B 1 68 ? 8.204 249.347 40.271 1.00 25.57 108 LEU B CA 1
ATOM 3890 C C . LEU B 1 68 ? 8.121 250.852 40.050 1.00 28.07 108 LEU B C 1
ATOM 3891 O O . LEU B 1 68 ? 7.021 251.416 40.067 1.00 28.53 108 LEU B O 1
ATOM 3896 N N . ASP B 1 69 ? 9.253 251.519 39.831 1.00 27.57 109 ASP B N 1
ATOM 3897 C CA . ASP B 1 69 ? 9.294 252.977 39.790 1.00 27.96 109 ASP B CA 1
ATOM 3898 C C . ASP B 1 69 ? 9.647 253.522 38.407 1.00 28.70 109 ASP B C 1
ATOM 3899 O O . ASP B 1 69 ? 10.172 254.633 38.289 1.00 25.78 109 ASP B O 1
ATOM 3904 N N . ARG B 1 70 ? 9.352 252.769 37.353 1.00 25.43 110 ARG B N 1
ATOM 3905 C CA . ARG B 1 70 ? 9.640 253.217 36.001 1.00 26.72 110 ARG B CA 1
ATOM 3906 C C . ARG B 1 70 ? 8.415 253.039 35.117 1.00 29.43 110 ARG B C 1
ATOM 3907 O O . ARG B 1 70 ? 7.585 252.159 35.368 1.00 30.96 110 ARG B O 1
ATOM 3915 N N . PRO B 1 71 ? 8.265 253.871 34.091 1.00 29.69 111 PRO B N 1
ATOM 3916 C CA . PRO B 1 71 ? 7.157 253.697 33.150 1.00 25.12 111 PRO B CA 1
ATOM 3917 C C . PRO B 1 71 ? 7.475 252.600 32.144 1.00 25.01 111 PRO B C 1
ATOM 3918 O O . PRO B 1 71 ? 8.600 252.104 32.057 1.00 26.45 111 PRO B O 1
ATOM 3922 N N . ALA B 1 72 ? 6.447 252.221 31.380 1.00 26.88 112 ALA B N 1
ATOM 3923 C CA . ALA B 1 72 ? 6.627 251.206 30.347 1.00 26.81 112 ALA B CA 1
ATOM 3924 C C . ALA B 1 72 ? 7.724 251.600 29.367 1.00 28.23 112 ALA B C 1
ATOM 3925 O O . ALA B 1 72 ? 8.522 250.755 28.943 1.00 27.40 112 ALA B O 1
ATOM 3927 N N . ALA B 1 73 ? 7.792 252.886 29.011 1.00 25.13 113 ALA B N 1
ATOM 3928 C CA . ALA B 1 73 ? 8.735 253.331 27.989 1.00 26.53 113 ALA B CA 1
ATOM 3929 C C . ALA B 1 73 ? 10.182 253.093 28.398 1.00 24.11 113 ALA B C 1
ATOM 3930 O O . ALA B 1 73 ? 11.057 252.985 27.530 1.00 24.78 113 ALA B O 1
ATOM 3932 N N . ALA B 1 74 ? 10.453 252.998 29.703 1.00 24.78 114 ALA B N 1
ATOM 3933 C CA . ALA B 1 74 ? 11.834 252.938 30.170 1.00 23.59 114 ALA B CA 1
ATOM 3934 C C . ALA B 1 74 ? 12.524 251.641 29.762 1.00 26.28 114 ALA B C 1
ATOM 3935 O O . ALA B 1 74 ? 13.757 251.604 29.657 1.00 28.43 114 ALA B O 1
ATOM 3937 N N . SER B 1 75 ? 11.763 250.571 29.534 1.00 24.75 115 SER B N 1
ATOM 3938 C CA . SER B 1 75 ? 12.336 249.303 29.099 1.00 28.11 115 SER B CA 1
ATOM 3939 C C . SER B 1 75 ? 12.093 249.031 27.620 1.00 35.05 115 SER B C 1
ATOM 3940 O O . SER B 1 75 ? 12.337 247.913 27.154 1.00 37.58 115 SER B O 1
ATOM 3943 N N . ARG B 1 76 ? 11.617 250.022 26.873 1.00 32.54 116 ARG B N 1
ATOM 3944 C CA . ARG B 1 76 ? 11.465 249.882 25.434 1.00 31.10 116 ARG B CA 1
ATOM 3945 C C . ARG B 1 76 ? 12.617 250.606 24.756 1.00 33.35 116 ARG B C 1
ATOM 3946 O O . ARG B 1 76 ? 12.657 251.846 24.777 1.00 34.34 116 ARG B O 1
ATOM 3954 N N . PRO B 1 77 ? 13.577 249.888 24.167 1.00 35.57 117 PRO B N 1
ATOM 3955 C CA . PRO B 1 77 ? 14.817 250.541 23.713 1.00 31.62 117 PRO B CA 1
ATOM 3956 C C . PRO B 1 77 ? 14.618 251.550 22.598 1.00 29.49 117 PRO B C 1
ATOM 3957 O O . PRO B 1 77 ? 15.496 252.400 22.399 1.00 26.68 117 PRO B O 1
ATOM 3961 N N . GLU B 1 78 ? 13.500 251.496 21.869 1.00 28.78 118 GLU B N 1
ATOM 3962 C CA . GLU B 1 78 ? 13.305 252.434 20.769 1.00 34.44 118 GLU B CA 1
ATOM 3963 C C . GLU B 1 78 ? 13.164 253.867 21.269 1.00 35.23 118 GLU B C 1
ATOM 3964 O O . GLU B 1 78 ? 13.467 254.813 20.532 1.00 32.86 118 GLU B O 1
ATOM 3970 N N . THR B 1 79 ? 12.720 254.055 22.514 1.00 31.40 119 THR B N 1
ATOM 3971 C CA . THR B 1 79 ? 12.607 255.405 23.050 1.00 30.35 119 THR B CA 1
ATOM 3972 C C . THR B 1 79 ? 13.957 256.018 23.400 1.00 29.37 119 THR B C 1
ATOM 3973 O O . THR B 1 79 ? 14.019 257.224 23.666 1.00 27.83 119 THR B O 1
ATOM 3977 N N . TYR B 1 80 ? 15.028 255.227 23.414 1.00 23.95 120 TYR B N 1
ATOM 3978 C CA . TYR B 1 80 ? 16.371 255.753 23.609 1.00 27.97 120 TYR B CA 1
ATOM 3979 C C . TYR B 1 80 ? 17.054 256.113 22.297 1.00 29.17 120 TYR B C 1
ATOM 3980 O O . TYR B 1 80 ? 18.111 256.752 22.322 1.00 29.62 120 TYR B O 1
ATOM 3989 N N . VAL B 1 81 ? 16.481 255.717 21.165 1.00 28.67 121 VAL B N 1
ATOM 3990 C CA . VAL B 1 81 ? 17.086 255.900 19.851 1.00 25.89 121 VAL B CA 1
ATOM 3991 C C . VAL B 1 81 ? 16.249 256.921 19.093 1.00 30.11 121 VAL B C 1
ATOM 3992 O O . VAL B 1 81 ? 15.099 256.648 18.727 1.00 29.14 121 VAL B O 1
ATOM 3996 N N . ALA B 1 82 ? 16.826 258.098 18.849 1.00 28.28 122 ALA B N 1
ATOM 3997 C CA . ALA B 1 82 ? 16.133 259.175 18.155 1.00 30.68 122 ALA B CA 1
ATOM 3998 C C . ALA B 1 82 ? 16.521 259.292 16.688 1.00 32.02 122 ALA B C 1
ATOM 3999 O O . ALA B 1 82 ? 15.838 260.000 15.939 1.00 33.08 122 ALA B O 1
ATOM 4001 N N . THR B 1 83 ? 17.579 258.612 16.262 1.00 29.07 123 THR B N 1
ATOM 4002 C CA . THR B 1 83 ? 18.130 258.772 14.927 1.00 31.53 123 THR B CA 1
ATOM 4003 C C . THR B 1 83 ? 17.431 257.858 13.926 1.00 35.96 123 THR B C 1
ATOM 4004 O O . THR B 1 83 ? 16.737 256.904 14.286 1.00 33.19 123 THR B O 1
ATOM 4008 N N . GLU B 1 84 ? 17.631 258.171 12.644 1.00 33.63 124 GLU B N 1
ATOM 4009 C CA . GLU B 1 84 ? 17.073 257.341 11.583 1.00 36.44 124 GLU B CA 1
ATOM 4010 C C . GLU B 1 84 ? 17.683 255.945 11.596 1.00 32.44 124 GLU B C 1
ATOM 4011 O O . GLU B 1 84 ? 16.976 254.947 11.406 1.00 33.28 124 GLU B O 1
ATOM 4017 N N . PHE B 1 85 ? 18.988 255.852 11.828 1.00 28.74 125 PHE B N 1
ATOM 4018 C CA . PHE B 1 85 ? 19.702 254.588 11.754 1.00 29.55 125 PHE B CA 1
ATOM 4019 C C . PHE B 1 85 ? 20.248 254.188 13.118 1.00 32.08 125 PHE B C 1
ATOM 4020 O O . PHE B 1 85 ? 20.457 255.023 14.004 1.00 31.16 125 PHE B O 1
ATOM 4028 N N . VAL B 1 86 ? 20.480 252.884 13.270 1.00 31.49 126 VAL B N 1
ATOM 4029 C CA . VAL B 1 86 ? 21.063 252.309 14.475 1.00 32.55 126 VAL B CA 1
ATOM 4030 C C . VAL B 1 86 ? 22.116 251.295 14.053 1.00 32.87 126 VAL B C 1
ATOM 4031 O O . VAL B 1 86 ? 21.935 250.569 13.069 1.00 31.96 126 VAL B O 1
ATOM 4035 N N . ALA B 1 87 ? 23.225 251.255 14.787 1.00 32.50 127 ALA B N 1
ATOM 4036 C CA . ALA B 1 87 ? 24.326 250.341 14.499 1.00 32.44 127 ALA B CA 1
ATOM 4037 C C . ALA B 1 87 ? 24.559 249.462 15.719 1.00 35.47 127 ALA B C 1
ATOM 4038 O O . ALA B 1 87 ? 24.994 249.951 16.768 1.00 32.13 127 ALA B O 1
ATOM 4040 N N . LEU B 1 88 ? 24.261 248.170 15.583 1.00 33.04 128 LEU B N 1
ATOM 4041 C CA . LEU B 1 88 ? 24.567 247.200 16.626 1.00 33.50 128 LEU B CA 1
ATOM 4042 C C . LEU B 1 88 ? 26.058 246.891 16.588 1.00 36.06 128 LEU B C 1
ATOM 4043 O O . LEU B 1 88 ? 26.578 246.451 15.558 1.00 36.96 128 LEU B O 1
ATOM 4048 N N . VAL B 1 89 ? 26.744 247.129 17.701 1.00 36.87 129 VAL B N 1
ATOM 4049 C CA . VAL B 1 89 ? 28.191 246.981 17.794 1.00 35.06 129 VAL B CA 1
ATOM 4050 C C . VAL B 1 89 ? 28.488 245.993 18.910 1.00 35.73 129 VAL B C 1
ATOM 4051 O O . VAL B 1 89 ? 28.036 246.198 20.039 1.00 33.50 129 VAL B O 1
ATOM 4055 N N . PRO B 1 90 ? 29.231 244.919 18.653 1.00 34.32 130 PRO B N 1
ATOM 4056 C CA . PRO B 1 90 ? 29.536 243.954 19.709 1.00 33.13 130 PRO B CA 1
ATOM 4057 C C . PRO B 1 90 ? 30.730 244.377 20.546 1.00 35.66 130 PRO B C 1
ATOM 4058 O O . PRO B 1 90 ? 31.602 245.132 20.111 1.00 37.69 130 PRO B O 1
ATOM 4062 N N . ASP B 1 91 ? 30.751 243.871 21.776 1.00 35.73 131 ASP B N 1
ATOM 4063 C CA . ASP B 1 91 ? 31.920 244.042 22.622 1.00 40.38 131 ASP B CA 1
ATOM 4064 C C . ASP B 1 91 ? 33.138 243.415 21.956 1.00 40.67 131 ASP B C 1
ATOM 4065 O O . ASP B 1 91 ? 33.040 242.376 21.297 1.00 38.96 131 ASP B O 1
ATOM 4070 N N . GLY B 1 92 ? 34.290 244.053 22.128 1.00 40.34 132 GLY B N 1
ATOM 4071 C CA . GLY B 1 92 ? 35.502 243.647 21.454 1.00 42.57 132 GLY B CA 1
ATOM 4072 C C . GLY B 1 92 ? 35.817 244.446 20.209 1.00 45.32 132 GLY B C 1
ATOM 4073 O O . GLY B 1 92 ? 36.906 244.279 19.645 1.00 44.21 132 GLY B O 1
ATOM 4074 N N . ALA B 1 93 ? 34.903 245.301 19.766 1.00 40.69 133 ALA B N 1
ATOM 4075 C CA . ALA B 1 93 ? 35.130 246.174 18.627 1.00 38.23 133 ALA B CA 1
ATOM 4076 C C . ALA B 1 93 ? 35.536 247.564 19.099 1.00 45.62 133 ALA B C 1
ATOM 4077 O O . ALA B 1 93 ? 35.294 247.958 20.244 1.00 45.76 133 ALA B O 1
ATOM 4079 N N . ARG B 1 94 ? 36.167 248.305 18.192 1.00 46.11 134 ARG B N 1
ATOM 4080 C CA . ARG B 1 94 ? 36.585 249.670 18.462 1.00 49.63 134 ARG B CA 1
ATOM 4081 C C . ARG B 1 94 ? 36.461 250.474 17.179 1.00 49.09 134 ARG B C 1
ATOM 4082 O O . ARG B 1 94 ? 36.641 249.945 16.078 1.00 47.55 134 ARG B O 1
ATOM 4090 N N . ALA B 1 95 ? 36.130 251.752 17.329 1.00 46.43 135 ALA B N 1
ATOM 4091 C CA . ALA B 1 95 ? 36.154 252.684 16.212 1.00 52.54 135 ALA B CA 1
ATOM 4092 C C . ALA B 1 95 ? 37.559 253.261 16.103 1.00 62.32 135 ALA B C 1
ATOM 4093 O O . ALA B 1 95 ? 38.057 253.879 17.051 1.00 65.18 135 ALA B O 1
ATOM 4095 N N . GLU B 1 96 ? 38.205 253.037 14.963 1.00 69.94 136 GLU B N 1
ATOM 4096 C CA . GLU B 1 96 ? 39.541 253.562 14.711 1.00 81.53 136 GLU B CA 1
ATOM 4097 C C . GLU B 1 96 ? 39.576 254.468 13.493 1.00 87.00 136 GLU B C 1
ATOM 4098 O O . GLU B 1 96 ? 40.015 255.620 13.594 1.00 86.90 136 GLU B O 1
ATOM 4104 N N . ALA B 1 97 ? 39.121 253.983 12.344 1.00 90.90 137 ALA B N 1
ATOM 4105 C CA . ALA B 1 97 ? 39.033 254.837 11.170 1.00 93.18 137 ALA B CA 1
ATOM 4106 C C . ALA B 1 97 ? 37.828 255.767 11.293 1.00 92.19 137 ALA B C 1
ATOM 4107 O O . ALA B 1 97 ? 36.775 255.358 11.790 1.00 94.22 137 ALA B O 1
ATOM 4109 N N . PRO B 1 98 ? 37.955 257.016 10.861 1.00 88.27 138 PRO B N 1
ATOM 4110 C CA . PRO B 1 98 ? 36.836 257.953 10.975 1.00 82.64 138 PRO B CA 1
ATOM 4111 C C . PRO B 1 98 ? 35.801 257.754 9.879 1.00 74.46 138 PRO B C 1
ATOM 4112 O O . PRO B 1 98 ? 36.114 257.380 8.747 1.00 74.76 138 PRO B O 1
ATOM 4116 N N . GLY B 1 99 ? 34.547 258.008 10.244 1.00 66.82 139 GLY B N 1
ATOM 4117 C CA . GLY B 1 99 ? 33.464 258.027 9.283 1.00 59.90 139 GLY B CA 1
ATOM 4118 C C . GLY B 1 99 ? 32.995 256.680 8.788 1.00 55.39 139 GLY B C 1
ATOM 4119 O O . GLY B 1 99 ? 32.403 256.608 7.706 1.00 55.08 139 GLY B O 1
ATOM 4120 N N . LEU B 1 100 ? 33.225 255.606 9.545 1.00 52.26 140 LEU B N 1
ATOM 4121 C CA . LEU B 1 100 ? 32.830 254.285 9.067 1.00 56.15 140 LEU B CA 1
ATOM 4122 C C . LEU B 1 100 ? 31.315 254.129 9.055 1.00 48.44 140 LEU B C 1
ATOM 4123 O O . LEU B 1 100 ? 30.752 253.578 8.102 1.00 48.73 140 LEU B O 1
ATOM 4128 N N . LEU B 1 101 ? 30.638 254.610 10.101 1.00 43.91 141 LEU B N 1
ATOM 4129 C CA . LEU B 1 101 ? 29.180 254.541 10.130 1.00 42.42 141 LEU B CA 1
ATOM 4130 C C . LEU B 1 101 ? 28.569 255.291 8.953 1.00 44.68 141 LEU B C 1
ATOM 4131 O O . LEU B 1 101 ? 27.554 254.858 8.393 1.00 39.77 141 LEU B O 1
ATOM 4136 N N . GLU B 1 102 ? 29.180 256.410 8.554 1.00 49.54 142 GLU B N 1
ATOM 4137 C CA . GLU B 1 102 ? 28.676 257.169 7.412 1.00 51.58 142 GLU B CA 1
ATOM 4138 C C . GLU B 1 102 ? 28.758 256.351 6.130 1.00 46.87 142 GLU B C 1
ATOM 4139 O O . GLU B 1 102 ? 27.810 256.321 5.336 1.00 44.71 142 GLU B O 1
ATOM 4145 N N . ARG B 1 103 ? 29.895 255.687 5.904 1.00 49.45 143 ARG B N 1
ATOM 4146 C CA . ARG B 1 103 ? 30.029 254.849 4.717 1.00 55.60 143 ARG B CA 1
ATOM 4147 C C . ARG B 1 103 ? 29.011 253.717 4.734 1.00 50.37 143 ARG B C 1
ATOM 4148 O O . ARG B 1 103 ? 28.474 253.340 3.686 1.00 47.84 143 ARG B O 1
ATOM 4156 N N . MET B 1 104 ? 28.722 253.175 5.919 1.00 48.68 144 MET B N 1
ATOM 4157 C CA . MET B 1 104 ? 27.697 252.142 6.027 1.00 42.12 144 MET B CA 1
ATOM 4158 C C . MET B 1 104 ? 26.318 252.696 5.696 1.00 40.03 144 MET B C 1
ATOM 4159 O O . MET B 1 104 ? 25.533 252.040 5.001 1.00 42.85 144 MET B O 1
ATOM 4164 N N . VAL B 1 105 ? 26.002 253.900 6.179 1.00 39.19 145 VAL B N 1
ATOM 4165 C CA . VAL B 1 105 ? 24.733 254.529 5.818 1.00 46.49 145 VAL B CA 1
ATOM 4166 C C . VAL B 1 105 ? 24.649 254.710 4.310 1.00 49.81 145 VAL B C 1
ATOM 4167 O O . VAL B 1 105 ? 23.641 254.369 3.682 1.00 50.20 145 VAL B O 1
ATOM 4171 N N . GLU B 1 106 ? 25.723 255.222 3.705 1.00 46.70 146 GLU B N 1
ATOM 4172 C CA . GLU B 1 106 ? 25.732 255.459 2.265 1.00 55.67 146 GLU B CA 1
ATOM 4173 C C . GLU B 1 106 ? 25.480 254.172 1.486 1.00 51.03 146 GLU B C 1
ATOM 4174 O O . GLU B 1 106 ? 24.703 254.163 0.525 1.00 54.46 146 GLU B O 1
ATOM 4180 N N . ALA B 1 107 ? 26.116 253.072 1.898 1.00 49.25 147 ALA B N 1
ATOM 4181 C CA . ALA B 1 107 ? 25.947 251.810 1.186 1.00 51.62 147 ALA B CA 1
ATOM 4182 C C . ALA B 1 107 ? 24.522 251.290 1.308 1.00 54.19 147 ALA B C 1
ATOM 4183 O O . ALA B 1 107 ? 23.975 250.720 0.353 1.00 51.65 147 ALA B O 1
ATOM 4185 N N . LEU B 1 108 ? 23.902 251.474 2.474 1.00 53.62 148 LEU B N 1
ATOM 4186 C CA . LEU B 1 108 ? 22.540 250.991 2.669 1.00 49.07 148 LEU B CA 1
ATOM 4187 C C . LEU B 1 108 ? 21.552 251.774 1.810 1.00 51.54 148 LEU B C 1
ATOM 4188 O O . LEU B 1 108 ? 20.677 251.189 1.166 1.00 49.95 148 LEU B O 1
ATOM 4193 N N . ARG B 1 109 ? 21.685 253.102 1.776 1.00 49.73 149 ARG B N 1
ATOM 4194 C CA . ARG B 1 109 ? 20.815 253.912 0.924 1.00 57.22 149 ARG B CA 1
ATOM 4195 C C . ARG B 1 109 ? 20.964 253.526 -0.539 1.00 57.76 149 ARG B C 1
ATOM 4196 O O . ARG B 1 109 ? 19.992 253.566 -1.302 1.00 58.48 149 ARG B O 1
ATOM 4204 N N . ALA B 1 110 ? 22.176 253.154 -0.950 1.00 61.23 150 ALA B N 1
ATOM 4205 C CA . ALA B 1 110 ? 22.442 252.862 -2.351 1.00 63.91 150 ALA B CA 1
ATOM 4206 C C . ALA B 1 110 ? 22.127 251.422 -2.729 1.00 64.37 150 ALA B C 1
ATOM 4207 O O . ALA B 1 110 ? 22.002 251.124 -3.922 1.00 69.87 150 ALA B O 1
ATOM 4209 N N . GLY B 1 111 ? 21.994 250.527 -1.751 1.00 60.93 151 GLY B N 1
ATOM 4210 C CA . GLY B 1 111 ? 21.773 249.123 -2.011 1.00 57.52 151 GLY B CA 1
ATOM 4211 C C . GLY B 1 111 ? 20.304 248.739 -1.980 1.00 54.81 151 GLY B C 1
ATOM 4212 O O . GLY B 1 111 ? 19.402 249.579 -2.020 1.00 56.62 151 GLY B O 1
ATOM 4213 N N . SER B 1 112 ? 20.071 247.426 -1.911 1.00 58.41 152 SER B N 1
ATOM 4214 C CA . SER B 1 112 ? 18.726 246.875 -1.861 1.00 61.03 152 SER B CA 1
ATOM 4215 C C . SER B 1 112 ? 18.442 246.058 -0.609 1.00 61.15 152 SER B C 1
ATOM 4216 O O . SER B 1 112 ? 17.292 245.651 -0.409 1.00 66.42 152 SER B O 1
ATOM 4219 N N . ALA B 1 113 ? 19.441 245.803 0.231 1.00 55.24 153 ALA B N 1
ATOM 4220 C CA . ALA B 1 113 ? 19.239 245.064 1.468 1.00 50.05 153 ALA B CA 1
ATOM 4221 C C . ALA B 1 113 ? 18.814 246.017 2.576 1.00 47.05 153 ALA B C 1
ATOM 4222 O O . ALA B 1 113 ? 19.244 247.170 2.614 1.00 44.52 153 ALA B O 1
ATOM 4224 N N . ARG B 1 114 ? 17.956 245.529 3.474 1.00 46.38 154 ARG B N 1
ATOM 4225 C CA . ARG B 1 114 ? 17.530 246.335 4.612 1.00 46.79 154 ARG B CA 1
ATOM 4226 C C . ARG B 1 114 ? 18.581 246.391 5.710 1.00 43.11 154 ARG B C 1
ATOM 4227 O O . ARG B 1 114 ? 18.500 247.261 6.584 1.00 42.36 154 ARG B O 1
ATOM 4235 N N . LEU B 1 115 ? 19.552 245.487 5.685 1.00 37.44 155 LEU B N 1
ATOM 4236 C CA . LEU B 1 115 ? 20.641 245.459 6.648 1.00 38.86 155 LEU B CA 1
ATOM 4237 C C . LEU B 1 115 ? 21.966 245.472 5.901 1.00 40.77 155 LEU B C 1
ATOM 4238 O O . LEU B 1 115 ? 22.107 244.823 4.860 1.00 42.15 155 LEU B O 1
ATOM 4243 N N . VAL B 1 116 ? 22.927 246.228 6.422 1.00 37.02 156 VAL B N 1
ATOM 4244 C CA . VAL B 1 116 ? 24.307 246.143 5.971 1.00 39.05 156 VAL B CA 1
ATOM 4245 C C . VAL B 1 116 ? 25.169 245.855 7.190 1.00 42.31 156 VAL B C 1
ATOM 4246 O O . VAL B 1 116 ? 24.799 246.153 8.328 1.00 41.86 156 VAL B O 1
ATOM 4250 N N . ALA B 1 117 ? 26.329 245.254 6.944 1.00 41.74 157 ALA B N 1
ATOM 4251 C CA . ALA B 1 117 ? 27.167 244.795 8.039 1.00 39.25 157 ALA B CA 1
ATOM 4252 C C . ALA B 1 117 ? 28.632 244.926 7.662 1.00 43.82 157 ALA B C 1
ATOM 4253 O O . ALA B 1 117 ? 28.997 244.874 6.484 1.00 46.46 157 ALA B O 1
ATOM 4255 N N . ALA B 1 118 ? 29.468 245.095 8.684 1.00 43.05 158 ALA B N 1
ATOM 4256 C CA . ALA B 1 118 ? 30.914 245.196 8.522 1.00 45.07 158 ALA B CA 1
ATOM 4257 C C . ALA B 1 118 ? 31.560 244.263 9.536 1.00 47.59 158 ALA B C 1
ATOM 4258 O O . ALA B 1 118 ? 31.268 244.371 10.745 1.00 46.92 158 ALA B O 1
ATOM 4260 N N . PRO B 1 119 ? 32.423 243.340 9.112 1.00 46.63 159 PRO B N 1
ATOM 4261 C CA . PRO B 1 119 ? 33.089 242.460 10.075 1.00 47.36 159 PRO B CA 1
ATOM 4262 C C . PRO B 1 119 ? 33.963 243.246 11.041 1.00 46.10 159 PRO B C 1
ATOM 4263 O O . PRO B 1 119 ? 34.419 244.355 10.755 1.00 48.03 159 PRO B O 1
ATOM 4267 N N . VAL B 1 120 ? 34.181 242.652 12.209 1.00 47.67 160 VAL B N 1
ATOM 4268 C CA . VAL B 1 120 ? 35.129 243.158 13.193 1.00 48.74 160 VAL B CA 1
ATOM 4269 C C . VAL B 1 120 ? 36.353 242.256 13.160 1.00 49.57 160 VAL B C 1
ATOM 4270 O O . VAL B 1 120 ? 36.229 241.027 13.127 1.00 50.23 160 VAL B O 1
ATOM 4274 N N . ALA B 1 121 ? 37.538 242.867 13.166 1.00 52.10 161 ALA B N 1
ATOM 4275 C CA . ALA B 1 121 ? 38.790 242.132 12.994 1.00 52.91 161 ALA B CA 1
ATOM 4276 C C . ALA B 1 121 ? 39.180 241.395 14.279 1.00 52.98 161 ALA B C 1
ATOM 4277 O O . ALA B 1 121 ? 40.256 241.583 14.845 1.00 55.71 161 ALA B O 1
ATOM 4279 N N . THR B 1 122 ? 38.274 240.535 14.734 1.00 52.76 162 THR B N 1
ATOM 4280 C CA . THR B 1 122 ? 38.552 239.652 15.853 1.00 57.06 162 THR B CA 1
ATOM 4281 C C . THR B 1 122 ? 39.090 238.321 15.334 1.00 58.52 162 THR B C 1
ATOM 4282 O O . THR B 1 122 ? 39.289 238.124 14.133 1.00 58.52 162 THR B O 1
ATOM 4286 N N . ALA B 1 123 ? 39.319 237.386 16.255 1.00 60.49 163 ALA B N 1
ATOM 4287 C CA . ALA B 1 123 ? 39.676 236.028 15.865 1.00 64.22 163 ALA B CA 1
ATOM 4288 C C . ALA B 1 123 ? 38.521 235.287 15.206 1.00 65.62 163 ALA B C 1
ATOM 4289 O O . ALA B 1 123 ? 38.706 234.140 14.784 1.00 65.92 163 ALA B O 1
ATOM 4291 N N . ASN B 1 124 ? 37.345 235.911 15.105 1.00 63.64 164 ASN B N 1
ATOM 4292 C CA . ASN B 1 124 ? 36.165 235.276 14.518 1.00 64.21 164 ASN B CA 1
ATOM 4293 C C . ASN B 1 124 ? 35.326 236.337 13.815 1.00 60.85 164 ASN B C 1
ATOM 4294 O O . ASN B 1 124 ? 34.220 236.674 14.253 1.00 60.38 164 ASN B O 1
ATOM 4299 N N . PRO B 1 125 ? 35.825 236.887 12.710 1.00 60.09 165 PRO B N 1
ATOM 4300 C CA . PRO B 1 125 ? 35.046 237.890 11.976 1.00 58.85 165 PRO B CA 1
ATOM 4301 C C . PRO B 1 125 ? 33.817 237.271 11.331 1.00 59.14 165 PRO B C 1
ATOM 4302 O O . PRO B 1 125 ? 33.746 236.064 11.085 1.00 58.24 165 PRO B O 1
ATOM 4306 N N . ALA B 1 126 ? 32.837 238.128 11.054 1.00 52.49 166 ALA B N 1
ATOM 4307 C CA . ALA B 1 126 ? 31.558 237.662 10.541 1.00 53.16 166 ALA B CA 1
ATOM 4308 C C . ALA B 1 126 ? 31.708 237.060 9.149 1.00 53.26 166 ALA B C 1
ATOM 4309 O O . ALA B 1 126 ? 32.555 237.474 8.354 1.00 50.19 166 ALA B O 1
ATOM 4311 N N . ARG B 1 127 ? 30.868 236.066 8.860 1.00 51.88 167 ARG B N 1
ATOM 4312 C CA . ARG B 1 127 ? 30.834 235.447 7.543 1.00 55.67 167 ARG B CA 1
ATOM 4313 C C . ARG B 1 127 ? 29.398 235.291 7.056 1.00 50.38 167 ARG B C 1
ATOM 4314 O O . ARG B 1 127 ? 28.462 235.129 7.842 1.00 47.97 167 ARG B O 1
ATOM 4322 N N . CYS B 1 128 ? 29.256 235.330 5.734 1.00 51.93 168 CYS B N 1
ATOM 4323 C CA . CYS B 1 128 ? 27.971 235.267 5.053 1.00 55.23 168 CYS B CA 1
ATOM 4324 C C . CYS B 1 128 ? 27.371 233.866 5.135 1.00 57.31 168 CYS B C 1
ATOM 4325 O O . CYS B 1 128 ? 28.055 232.866 4.897 1.00 55.12 168 CYS B O 1
ATOM 4328 N N . LEU B 1 129 ? 26.074 233.795 5.447 1.00 53.43 169 LEU B N 1
ATOM 4329 C CA . LEU B 1 129 ? 25.381 232.521 5.585 1.00 52.20 169 LEU B CA 1
ATOM 4330 C C . LEU B 1 129 ? 23.976 232.604 5.002 1.00 50.73 169 LEU B C 1
ATOM 4331 O O . LEU B 1 129 ? 23.319 233.647 5.064 1.00 49.03 169 LEU B O 1
ATOM 4336 N N . ALA B 1 130 ? 23.514 231.480 4.456 1.00 50.43 170 ALA B N 1
ATOM 4337 C CA . ALA B 1 130 ? 22.118 231.307 4.084 1.00 45.87 170 ALA B CA 1
ATOM 4338 C C . ALA B 1 130 ? 21.326 230.778 5.277 1.00 40.17 170 ALA B C 1
ATOM 4339 O O . ALA B 1 130 ? 21.874 230.143 6.180 1.00 42.54 170 ALA B O 1
ATOM 4341 N N . LEU B 1 131 ? 20.019 231.044 5.271 1.00 39.29 171 LEU B N 1
ATOM 4342 C CA . LEU B 1 131 ? 19.185 230.653 6.403 1.00 39.53 171 LEU B CA 1
ATOM 4343 C C . LEU B 1 131 ? 17.739 230.481 5.960 1.00 38.16 171 LEU B C 1
ATOM 4344 O O . LEU B 1 131 ? 17.171 231.374 5.324 1.00 35.70 171 LEU B O 1
ATOM 4349 N N . ASN B 1 132 ? 17.154 229.336 6.312 1.00 41.07 172 ASN B N 1
ATOM 4350 C CA . ASN B 1 132 ? 15.732 229.067 6.145 1.00 46.01 172 ASN B CA 1
ATOM 4351 C C . ASN B 1 132 ? 15.124 228.768 7.507 1.00 41.36 172 ASN B C 1
ATOM 4352 O O . ASN B 1 132 ? 15.643 227.925 8.245 1.00 40.27 172 ASN B O 1
ATOM 4357 N N . VAL B 1 133 ? 14.020 229.436 7.831 1.00 37.42 173 VAL B N 1
ATOM 4358 C CA . VAL B 1 133 ? 13.302 229.215 9.081 1.00 35.35 173 VAL B CA 1
ATOM 4359 C C . VAL B 1 133 ? 11.947 228.599 8.759 1.00 36.87 173 VAL B C 1
ATOM 4360 O O . VAL B 1 133 ? 11.219 229.101 7.893 1.00 36.42 173 VAL B O 1
ATOM 4364 N N . SER B 1 134 ? 11.612 227.511 9.450 1.00 35.17 174 SER B N 1
ATOM 4365 C CA . SER B 1 134 ? 10.307 226.860 9.332 1.00 35.40 174 SER B CA 1
ATOM 4366 C C . SER B 1 134 ? 9.754 226.678 10.743 1.00 38.43 174 SER B C 1
ATOM 4367 O O . SER B 1 134 ? 10.166 225.763 11.464 1.00 40.64 174 SER B O 1
ATOM 4370 N N . LEU B 1 135 ? 8.828 227.556 11.137 1.00 33.47 175 LEU B N 1
ATOM 4371 C CA . LEU B 1 135 ? 8.237 227.457 12.468 1.00 34.18 175 LEU B CA 1
ATOM 4372 C C . LEU B 1 135 ? 7.353 226.225 12.593 1.00 31.62 175 LEU B C 1
ATOM 4373 O O . LEU B 1 135 ? 7.298 225.600 13.658 1.00 30.60 175 LEU B O 1
ATOM 4378 N N . ARG B 1 136 ? 6.651 225.866 11.516 1.00 30.25 176 ARG B N 1
ATOM 4379 C CA . ARG B 1 136 ? 5.763 224.709 11.564 1.00 32.61 176 ARG B CA 1
ATOM 4380 C C . ARG B 1 136 ? 6.527 223.444 11.932 1.00 36.82 176 ARG B C 1
ATOM 4381 O O . ARG B 1 136 ? 6.019 222.595 12.674 1.00 35.94 176 ARG B O 1
ATOM 4389 N N . GLU B 1 137 ? 7.753 223.308 11.434 1.00 31.40 177 GLU B N 1
ATOM 4390 C CA . GLU B 1 137 ? 8.595 222.159 11.730 1.00 35.76 177 GLU B CA 1
ATOM 4391 C C . GLU B 1 137 ? 9.638 222.453 12.805 1.00 34.82 177 GLU B C 1
ATOM 4392 O O . GLU B 1 137 ? 10.513 221.615 13.049 1.00 35.12 177 GLU B O 1
ATOM 4398 N N . TRP B 1 138 ? 9.558 223.621 13.452 1.00 31.92 178 TRP B N 1
ATOM 4399 C CA . TRP B 1 138 ? 10.437 223.996 14.566 1.00 27.60 178 TRP B CA 1
ATOM 4400 C C . TRP B 1 138 ? 11.917 223.946 14.191 1.00 32.90 178 TRP B C 1
ATOM 4401 O O . TRP B 1 138 ? 12.760 223.604 15.025 1.00 32.86 178 TRP B O 1
ATOM 4412 N N . THR B 1 139 ? 12.268 224.288 12.953 1.00 30.28 179 THR B N 1
ATOM 4413 C CA . THR B 1 139 ? 13.624 224.064 12.467 1.00 34.48 179 THR B CA 1
ATOM 4414 C C . THR B 1 139 ? 14.184 225.302 11.780 1.00 35.73 179 THR B C 1
ATOM 4415 O O . THR B 1 139 ? 13.473 226.001 11.053 1.00 35.75 179 THR B O 1
ATOM 4419 N N . ALA B 1 140 ? 15.467 225.565 12.023 1.00 32.31 180 ALA B N 1
ATOM 4420 C CA . ALA B 1 140 ? 16.229 226.598 11.330 1.00 39.20 180 ALA B CA 1
ATOM 4421 C C . ALA B 1 140 ? 17.383 225.923 10.603 1.00 39.70 180 ALA B C 1
ATOM 4422 O O . ALA B 1 140 ? 18.183 225.218 11.227 1.00 40.61 180 ALA B O 1
ATOM 4424 N N . ARG B 1 141 ? 17.464 226.128 9.290 1.00 40.82 181 ARG B N 1
ATOM 4425 C CA . ARG B 1 141 ? 18.442 225.454 8.440 1.00 47.82 181 ARG B CA 1
ATOM 4426 C C . ARG B 1 141 ? 19.421 226.487 7.892 1.00 42.48 181 ARG B C 1
ATOM 4427 O O . ARG B 1 141 ? 19.038 227.351 7.097 1.00 43.22 181 ARG B O 1
ATOM 4435 N N . TYR B 1 142 ? 20.679 226.391 8.311 1.00 40.80 182 TYR B N 1
ATOM 4436 C CA . TYR B 1 142 ? 21.740 227.255 7.815 1.00 48.40 182 TYR B CA 1
ATOM 4437 C C . TYR B 1 142 ? 22.537 226.547 6.727 1.00 54.08 182 TYR B C 1
ATOM 4438 O O . TYR B 1 142 ? 22.676 225.321 6.729 1.00 48.44 182 TYR B O 1
ATOM 4447 N N . GLY B 1 143 ? 23.080 227.341 5.807 1.00 54.36 183 GLY B N 1
ATOM 4448 C CA . GLY B 1 143 ? 23.942 226.824 4.764 1.00 58.53 183 GLY B CA 1
ATOM 4449 C C . GLY B 1 143 ? 24.914 227.861 4.242 1.00 61.97 183 GLY B C 1
ATOM 4450 O O . GLY B 1 143 ? 24.949 228.990 4.742 1.00 52.67 183 GLY B O 1
ATOM 4451 N N . ALA B 1 144 ? 25.712 227.494 3.244 1.00 63.41 184 ALA B N 1
ATOM 4452 C CA . ALA B 1 144 ? 26.625 228.449 2.635 1.00 62.36 184 ALA B CA 1
ATOM 4453 C C . ALA B 1 144 ? 25.850 229.443 1.782 1.00 63.26 184 ALA B C 1
ATOM 4454 O O . ALA B 1 144 ? 24.894 229.080 1.090 1.00 61.78 184 ALA B O 1
ATOM 4456 N N . ALA B 1 145 ? 26.270 230.699 1.831 1.00 64.91 185 ALA B N 1
ATOM 4457 C CA . ALA B 1 145 ? 25.545 231.763 1.148 1.00 66.39 185 ALA B CA 1
ATOM 4458 C C . ALA B 1 145 ? 25.705 231.648 -0.362 1.00 70.03 185 ALA B C 1
ATOM 4459 O O . ALA B 1 145 ? 26.826 231.781 -0.870 1.00 70.87 185 ALA B O 1
ATOM 4461 N N . PRO B 1 146 ? 24.625 231.422 -1.116 1.00 71.81 186 PRO B N 1
ATOM 4462 C CA . PRO B 1 146 ? 24.770 231.241 -2.569 1.00 73.09 186 PRO B CA 1
ATOM 4463 C C . PRO B 1 146 ? 25.061 232.525 -3.326 1.00 74.07 186 PRO B C 1
ATOM 4464 O O . PRO B 1 146 ? 25.606 232.455 -4.435 1.00 74.33 186 PRO B O 1
ATOM 4468 N N . ALA B 1 147 ? 24.719 233.688 -2.777 1.00 69.11 187 ALA B N 1
ATOM 4469 C CA . ALA B 1 147 ? 24.909 234.961 -3.462 1.00 68.02 187 ALA B CA 1
ATOM 4470 C C . ALA B 1 147 ? 25.634 235.955 -2.569 1.00 65.32 187 ALA B C 1
ATOM 4471 O O . ALA B 1 147 ? 25.282 237.137 -2.511 1.00 64.47 187 ALA B O 1
ATOM 4473 N N . ALA B 1 148 ? 26.660 235.484 -1.853 1.00 64.39 188 ALA B N 1
ATOM 4474 C CA . ALA B 1 148 ? 27.540 236.349 -1.077 1.00 63.40 188 ALA B CA 1
ATOM 4475 C C . ALA B 1 148 ? 28.076 237.452 -1.980 1.00 68.35 188 ALA B C 1
ATOM 4476 O O . ALA B 1 148 ? 28.310 237.211 -3.173 1.00 69.85 188 ALA B O 1
ATOM 4478 N N . PRO B 1 149 ? 28.295 238.670 -1.464 1.00 65.16 189 PRO B N 1
ATOM 4479 C CA . PRO B 1 149 ? 28.212 239.090 -0.062 1.00 62.48 189 PRO B CA 1
ATOM 4480 C C . PRO B 1 149 ? 26.810 239.490 0.405 1.00 60.66 189 PRO B C 1
ATOM 4481 O O . PRO B 1 149 ? 26.686 240.302 1.321 1.00 58.52 189 PRO B O 1
ATOM 4485 N N . ARG B 1 150 ? 25.778 238.927 -0.215 1.00 60.64 190 ARG B N 1
ATOM 4486 C CA . ARG B 1 150 ? 24.395 239.137 0.196 1.00 59.27 190 ARG B CA 1
ATOM 4487 C C . ARG B 1 150 ? 23.904 237.878 0.903 1.00 60.98 190 ARG B C 1
ATOM 4488 O O . ARG B 1 150 ? 23.905 236.793 0.313 1.00 62.15 190 ARG B O 1
ATOM 4496 N N . CYS B 1 151 ? 23.475 238.022 2.156 1.00 55.38 191 CYS B N 1
ATOM 4497 C CA . CYS B 1 151 ? 23.214 236.882 3.026 1.00 53.83 191 CYS B CA 1
ATOM 4498 C C . CYS B 1 151 ? 21.842 236.994 3.677 1.00 49.09 191 CYS B C 1
ATOM 4499 O O . CYS B 1 151 ? 21.221 238.059 3.693 1.00 48.08 191 CYS B O 1
ATOM 4502 N N . ASP B 1 152 ? 21.378 235.865 4.226 1.00 45.18 192 ASP B N 1
ATOM 4503 C CA . ASP B 1 152 ? 20.262 235.851 5.167 1.00 44.42 192 ASP B CA 1
ATOM 4504 C C . ASP B 1 152 ? 20.711 235.977 6.617 1.00 40.90 192 ASP B C 1
ATOM 4505 O O . ASP B 1 152 ? 19.900 236.353 7.473 1.00 40.42 192 ASP B O 1
ATOM 4510 N N . ALA B 1 153 ? 21.969 235.662 6.914 1.00 38.27 193 ALA B N 1
ATOM 4511 C CA . ALA B 1 153 ? 22.441 235.620 8.291 1.00 39.72 193 ALA B CA 1
ATOM 4512 C C . ALA B 1 153 ? 23.955 235.766 8.306 1.00 43.72 193 ALA B C 1
ATOM 4513 O O . ALA B 1 153 ? 24.618 235.692 7.268 1.00 41.01 193 ALA B O 1
ATOM 4515 N N . LEU B 1 154 ? 24.496 235.965 9.508 1.00 40.48 194 LEU B N 1
ATOM 4516 C CA . LEU B 1 154 ? 25.929 236.101 9.712 1.00 42.41 194 LEU B CA 1
ATOM 4517 C C . LEU B 1 154 ? 26.385 235.180 10.833 1.00 49.11 194 LEU B C 1
ATOM 4518 O O . LEU B 1 154 ? 25.633 234.887 11.767 1.00 50.61 194 LEU B O 1
ATOM 4523 N N . ASP B 1 155 ? 27.633 234.730 10.730 1.00 52.17 195 ASP B N 1
ATOM 4524 C CA . ASP B 1 155 ? 28.289 233.935 11.760 1.00 55.32 195 ASP B CA 1
ATOM 4525 C C . ASP B 1 155 ? 29.560 234.661 12.176 1.00 54.54 195 ASP B C 1
ATOM 4526 O O . ASP B 1 155 ? 30.490 234.792 11.375 1.00 56.52 195 ASP B O 1
ATOM 4531 N N . GLY B 1 156 ? 29.596 235.141 13.408 1.00 47.29 196 GLY B N 1
ATOM 4532 C CA . GLY B 1 156 ? 30.751 235.856 13.911 1.00 50.70 196 GLY B CA 1
ATOM 4533 C C . GLY B 1 156 ? 30.449 237.320 14.180 1.00 48.71 196 GLY B C 1
ATOM 4534 O O . GLY B 1 156 ? 29.301 237.772 14.154 1.00 47.90 196 GLY B O 1
ATOM 4535 N N . ASP B 1 157 ? 31.522 238.070 14.425 1.00 48.61 197 ASP B N 1
ATOM 4536 C CA . ASP B 1 157 ? 31.431 239.438 14.926 1.00 48.34 197 ASP B CA 1
ATOM 4537 C C . ASP B 1 157 ? 31.272 240.421 13.772 1.00 44.15 197 ASP B C 1
ATOM 4538 O O . ASP B 1 157 ? 32.081 240.427 12.838 1.00 42.98 197 ASP B O 1
ATOM 4543 N N . ALA B 1 158 ? 30.248 241.271 13.854 1.00 40.10 198 ALA B N 1
ATOM 4544 C CA . ALA B 1 158 ? 30.060 242.321 12.866 1.00 36.06 198 ALA B CA 1
ATOM 4545 C C . ALA B 1 158 ? 29.302 243.488 13.478 1.00 33.35 198 ALA B C 1
ATOM 4546 O O . ALA B 1 158 ? 28.489 243.316 14.390 1.00 33.45 198 ALA B O 1
ATOM 4548 N N . VAL B 1 159 ? 29.591 244.678 12.964 1.00 35.96 199 VAL B N 1
ATOM 4549 C CA . VAL B 1 159 ? 28.724 245.835 13.150 1.00 37.86 199 VAL B CA 1
ATOM 4550 C C . VAL B 1 159 ? 27.595 245.743 12.135 1.00 37.91 199 VAL B C 1
ATOM 4551 O O . VAL B 1 159 ? 27.841 245.609 10.931 1.00 38.39 199 VAL B O 1
ATOM 4555 N N . VAL B 1 160 ? 26.355 245.795 12.613 1.00 35.11 200 VAL B N 1
ATOM 4556 C CA . VAL B 1 160 ? 25.178 245.656 11.762 1.00 32.48 200 VAL B CA 1
ATOM 4557 C C . VAL B 1 160 ? 24.379 246.947 11.841 1.00 35.27 200 VAL B C 1
ATOM 4558 O O . VAL B 1 160 ? 23.930 247.340 12.926 1.00 31.95 200 VAL B O 1
ATOM 4562 N N . LEU B 1 161 ? 24.195 247.599 10.696 1.00 33.56 201 LEU B N 1
ATOM 4563 C CA . LEU B 1 161 ? 23.479 248.864 10.613 1.00 31.43 201 LEU B CA 1
ATOM 4564 C C . LEU B 1 161 ? 22.157 248.662 9.886 1.00 33.58 201 LEU B C 1
ATOM 4565 O O . LEU B 1 161 ? 22.106 247.997 8.845 1.00 34.22 201 LEU B O 1
ATOM 4570 N N . LEU B 1 162 ? 21.095 249.243 10.436 1.00 30.00 202 LEU B N 1
ATOM 4571 C CA . LEU B 1 162 ? 19.783 249.225 9.810 1.00 32.48 202 LEU B CA 1
ATOM 4572 C C . LEU B 1 162 ? 18.989 250.407 10.349 1.00 36.28 202 LEU B C 1
ATOM 4573 O O . LEU B 1 162 ? 19.434 251.121 11.251 1.00 34.77 202 LEU B O 1
ATOM 4578 N N . ARG B 1 163 ? 17.810 250.619 9.773 1.00 35.58 203 ARG B N 1
ATOM 4579 C CA . ARG B 1 163 ? 16.948 251.694 10.238 1.00 34.94 203 ARG B CA 1
ATOM 4580 C C . ARG B 1 163 ? 16.298 251.318 11.562 1.00 33.21 203 ARG B C 1
ATOM 4581 O O . ARG B 1 163 ? 15.872 250.177 11.762 1.00 28.00 203 ARG B O 1
ATOM 4589 N N . ALA B 1 164 ? 16.220 252.296 12.468 1.00 28.53 204 ALA B N 1
ATOM 4590 C CA . ALA B 1 164 ? 15.594 252.063 13.766 1.00 28.77 204 ALA B CA 1
ATOM 4591 C C . ALA B 1 164 ? 14.168 251.554 13.609 1.00 30.83 204 ALA B C 1
ATOM 4592 O O . ALA B 1 164 ? 13.727 250.678 14.362 1.00 33.13 204 ALA B O 1
ATOM 4594 N N . ARG B 1 165 ? 13.438 252.080 12.623 1.00 32.00 205 ARG B N 1
ATOM 4595 C CA . ARG B 1 165 ? 12.051 251.673 12.422 1.00 34.56 205 ARG B CA 1
ATOM 4596 C C . ARG B 1 165 ? 11.946 250.203 12.033 1.00 35.07 205 ARG B C 1
ATOM 4597 O O . ARG B 1 165 ? 10.958 249.541 12.369 1.00 35.37 205 ARG B O 1
ATOM 4599 N N . ASP B 1 166 ? 12.950 249.676 11.330 1.00 31.35 206 ASP B N 1
ATOM 4600 C CA . ASP B 1 166 ? 12.947 248.257 10.991 1.00 32.93 206 ASP B CA 1
ATOM 4601 C C . ASP B 1 166 ? 13.327 247.401 12.193 1.00 35.25 206 ASP B C 1
ATOM 4602 O O . ASP B 1 166 ? 12.674 246.390 12.475 1.00 34.10 206 ASP B O 1
ATOM 4607 N N . LEU B 1 167 ? 14.387 247.789 12.906 1.00 31.11 207 LEU B N 1
ATOM 4608 C CA . LEU B 1 167 ? 14.862 246.981 14.026 1.00 29.39 207 LEU B CA 1
ATOM 4609 C C . LEU B 1 167 ? 13.802 246.865 15.114 1.00 30.10 207 LEU B C 1
ATOM 4610 O O . LEU B 1 167 ? 13.499 245.764 15.589 1.00 27.48 207 LEU B O 1
ATOM 4615 N N . PHE B 1 168 ? 13.223 247.990 15.521 1.00 27.61 208 PHE B N 1
ATOM 4616 C CA . PHE B 1 168 ? 12.328 248.002 16.668 1.00 28.06 208 PHE B CA 1
ATOM 4617 C C . PHE B 1 168 ? 10.883 247.680 16.318 1.00 28.01 208 PHE B C 1
ATOM 4618 O O . PHE B 1 168 ? 10.026 247.727 17.206 1.00 30.97 208 PHE B O 1
ATOM 4626 N N . ASN B 1 169 ? 10.583 247.355 15.066 1.00 27.54 209 ASN B N 1
ATOM 4627 C CA . ASN B 1 169 ? 9.306 246.727 14.763 1.00 33.29 209 ASN B CA 1
ATOM 4628 C C . ASN B 1 169 ? 9.387 245.209 14.834 1.00 31.58 209 ASN B C 1
ATOM 4629 O O . ASN B 1 169 ? 8.360 244.538 14.687 1.00 28.52 209 ASN B O 1
ATOM 4634 N N . LEU B 1 170 ? 10.577 244.658 15.056 1.00 29.23 210 LEU B N 1
ATOM 4635 C CA . LEU B 1 170 ? 10.713 243.234 15.310 1.00 29.66 210 LEU B CA 1
ATOM 4636 C C . LEU B 1 170 ? 10.165 242.896 16.695 1.00 29.02 210 LEU B C 1
ATOM 4637 O O . LEU B 1 170 ? 10.068 243.748 17.580 1.00 25.29 210 LEU B O 1
ATOM 4642 N N . SER B 1 171 ? 9.798 241.627 16.874 1.00 27.28 211 SER B N 1
ATOM 4643 C CA . SER B 1 171 ? 9.185 241.213 18.132 1.00 29.34 211 SER B CA 1
ATOM 4644 C C . SER B 1 171 ? 10.195 241.208 19.270 1.00 32.30 211 SER B C 1
ATOM 4645 O O . SER B 1 171 ? 9.866 241.591 20.398 1.00 29.60 211 SER B O 1
ATOM 4648 N N . ALA B 1 172 ? 11.425 240.774 19.000 1.00 29.22 212 ALA B N 1
ATOM 4649 C CA . ALA B 1 172 ? 12.475 240.687 20.016 1.00 29.86 212 ALA B CA 1
ATOM 4650 C C . ALA B 1 172 ? 13.763 241.246 19.433 1.00 32.12 212 ALA B C 1
ATOM 4651 O O . ALA B 1 172 ? 14.707 240.506 19.134 1.00 30.19 212 ALA B O 1
ATOM 4653 N N . PRO B 1 173 ? 13.840 242.570 19.271 1.00 33.33 213 PRO B N 1
ATOM 4654 C CA . PRO B 1 173 ? 14.993 243.156 18.566 1.00 30.86 213 PRO B CA 1
ATOM 4655 C C . PRO B 1 173 ? 16.322 242.912 19.257 1.00 26.45 213 PRO B C 1
ATOM 4656 O O . PRO B 1 173 ? 17.348 242.797 18.576 1.00 26.12 213 PRO B O 1
ATOM 4660 N N . LEU B 1 174 ? 16.340 242.815 20.587 1.00 27.21 214 LEU B N 1
ATOM 4661 C CA . LEU B 1 174 ? 17.584 242.735 21.343 1.00 30.54 214 LEU B CA 1
ATOM 4662 C C . LEU B 1 174 ? 17.702 241.441 22.143 1.00 27.83 214 LEU B C 1
ATOM 4663 O O . LEU B 1 174 ? 18.489 241.375 23.093 1.00 28.31 214 LEU B O 1
ATOM 4668 N N . ALA B 1 175 ? 16.940 240.413 21.781 1.00 29.44 215 ALA B N 1
ATOM 4669 C CA . ALA B 1 175 ? 17.056 239.129 22.457 1.00 28.82 215 ALA B CA 1
ATOM 4670 C C . ALA B 1 175 ? 18.451 238.547 22.252 1.00 27.89 215 ALA B C 1
ATOM 4671 O O . ALA B 1 175 ? 19.022 238.624 21.162 1.00 28.84 215 ALA B O 1
ATOM 4673 N N . ARG B 1 176 ? 19.000 237.967 23.314 1.00 26.76 216 ARG B N 1
ATOM 4674 C CA . ARG B 1 176 ? 20.361 237.469 23.218 1.00 31.51 216 ARG B CA 1
ATOM 4675 C C . ARG B 1 176 ? 20.377 235.965 22.969 1.00 34.15 216 ARG B C 1
ATOM 4676 O O . ARG B 1 176 ? 19.504 235.238 23.453 1.00 32.59 216 ARG B O 1
ATOM 4684 N N . PRO B 1 177 ? 21.359 235.461 22.203 1.00 33.49 217 PRO B N 1
ATOM 4685 C CA . PRO B 1 177 ? 22.399 236.223 21.500 1.00 33.24 217 PRO B CA 1
ATOM 4686 C C . PRO B 1 177 ? 21.851 236.926 20.264 1.00 34.97 217 PRO B C 1
ATOM 4687 O O . PRO B 1 177 ? 21.074 236.330 19.517 1.00 33.16 217 PRO B O 1
ATOM 4691 N N . VAL B 1 178 ? 22.250 238.183 20.063 1.00 30.60 218 VAL B N 1
ATOM 4692 C CA . VAL B 1 178 ? 21.735 238.957 18.938 1.00 31.94 218 VAL B CA 1
ATOM 4693 C C . VAL B 1 178 ? 22.140 238.316 17.616 1.00 33.54 218 VAL B C 1
ATOM 4694 O O . VAL B 1 178 ? 21.361 238.297 16.654 1.00 35.40 218 VAL B O 1
ATOM 4698 N N . GLY B 1 179 ? 23.355 237.761 17.554 1.00 37.72 219 GLY B N 1
ATOM 4699 C CA . GLY B 1 179 ? 23.823 237.142 16.324 1.00 42.37 219 GLY B CA 1
ATOM 4700 C C . GLY B 1 179 ? 22.947 235.998 15.855 1.00 44.44 219 GLY B C 1
ATOM 4701 O O . GLY B 1 179 ? 22.900 235.696 14.660 1.00 49.51 219 GLY B O 1
ATOM 4702 N N . THR B 1 180 ? 22.249 235.343 16.781 1.00 40.63 220 THR B N 1
ATOM 4703 C CA . THR B 1 180 ? 21.261 234.335 16.419 1.00 39.88 220 THR B CA 1
ATOM 4704 C C . THR B 1 180 ? 19.873 234.946 16.257 1.00 35.09 220 THR B C 1
ATOM 4705 O O . THR B 1 180 ? 19.211 234.736 15.237 1.00 33.56 220 THR B O 1
ATOM 4709 N N . SER B 1 181 ? 19.436 235.723 17.251 1.00 33.53 221 SER B N 1
ATOM 4710 C CA . SER B 1 181 ? 18.047 236.173 17.306 1.00 32.25 221 SER B CA 1
ATOM 4711 C C . SER B 1 181 ? 17.701 237.110 16.155 1.00 29.94 221 SER B C 1
ATOM 4712 O O . SER B 1 181 ? 16.602 237.030 15.594 1.00 33.24 221 SER B O 1
ATOM 4715 N N . LEU B 1 182 ? 18.618 238.009 15.791 1.00 27.04 222 LEU B N 1
ATOM 4716 C CA . LEU B 1 182 ? 18.287 239.041 14.811 1.00 29.06 222 LEU B CA 1
ATOM 4717 C C . LEU B 1 182 ? 18.009 238.438 13.440 1.00 32.42 222 LEU B C 1
ATOM 4718 O O . LEU B 1 182 ? 17.025 238.795 12.781 1.00 33.67 222 LEU B O 1
ATOM 4723 N N . PHE B 1 183 ? 18.861 237.517 12.994 1.00 30.99 223 PHE B N 1
ATOM 4724 C CA . PHE B 1 183 ? 18.734 237.014 11.634 1.00 34.92 223 PHE B CA 1
ATOM 4725 C C . PHE B 1 183 ? 17.644 235.962 11.512 1.00 31.69 223 PHE B C 1
ATOM 4726 O O . PHE B 1 183 ? 17.065 235.809 10.432 1.00 36.20 223 PHE B O 1
ATOM 4734 N N . LEU B 1 184 ? 17.340 235.242 12.593 1.00 31.37 224 LEU B N 1
ATOM 4735 C CA . LEU B 1 184 ? 16.136 234.419 12.606 1.00 34.49 224 LEU B CA 1
ATOM 4736 C C . LEU B 1 184 ? 14.910 235.253 12.264 1.00 36.04 224 LEU B C 1
ATOM 4737 O O . LEU B 1 184 ? 14.037 234.817 11.505 1.00 36.35 224 LEU B O 1
ATOM 4742 N N . GLN B 1 185 ? 14.843 236.471 12.800 1.00 32.86 225 GLN B N 1
ATOM 4743 C CA . GLN B 1 185 ? 13.688 237.333 12.584 1.00 31.36 225 GLN B CA 1
ATOM 4744 C C . GLN B 1 185 ? 13.737 238.018 11.222 1.00 31.11 225 GLN B C 1
ATOM 4745 O O . GLN B 1 185 ? 12.704 238.143 10.556 1.00 30.49 225 GLN B O 1
ATOM 4751 N N . THR B 1 186 ? 14.917 238.458 10.783 1.00 27.90 226 THR B N 1
ATOM 4752 C CA . THR B 1 186 ? 14.991 239.143 9.498 1.00 33.99 226 THR B CA 1
ATOM 4753 C C . THR B 1 186 ? 14.883 238.167 8.330 1.00 33.91 226 THR B C 1
ATOM 4754 O O . THR B 1 186 ? 14.225 238.472 7.328 1.00 35.18 226 THR B O 1
ATOM 4758 N N . ALA B 1 187 ? 15.511 236.994 8.438 1.00 31.59 227 ALA B N 1
ATOM 4759 C CA . ALA B 1 187 ? 15.410 236.006 7.366 1.00 36.40 227 ALA B CA 1
ATOM 4760 C C . ALA B 1 187 ? 13.969 235.549 7.179 1.00 41.55 227 ALA B C 1
ATOM 4761 O O . ALA B 1 187 ? 13.481 235.444 6.048 1.00 45.05 227 ALA B O 1
ATOM 4763 N N . LEU B 1 188 ? 13.272 235.271 8.287 1.00 41.13 228 LEU B N 1
ATOM 4764 C CA . LEU B 1 188 ? 11.869 234.869 8.217 1.00 40.76 228 LEU B CA 1
ATOM 4765 C C . LEU B 1 188 ? 11.035 235.883 7.447 1.00 42.29 228 LEU B C 1
ATOM 4766 O O . LEU B 1 188 ? 10.080 235.509 6.757 1.00 45.50 228 LEU B O 1
ATOM 4771 N N . ARG B 1 189 ? 11.377 237.165 7.552 1.00 36.61 229 ARG B N 1
ATOM 4772 C CA . ARG B 1 189 ? 10.678 238.212 6.821 1.00 37.47 229 ARG B CA 1
ATOM 4773 C C . ARG B 1 189 ? 11.201 238.397 5.403 1.00 39.16 229 ARG B C 1
ATOM 4774 O O . ARG B 1 189 ? 10.721 239.290 4.697 1.00 40.38 229 ARG B O 1
ATOM 4782 N N . GLY B 1 190 ? 12.162 237.584 4.971 1.00 41.70 230 GLY B N 1
ATOM 4783 C CA . GLY B 1 190 ? 12.713 237.723 3.640 1.00 43.38 230 GLY B CA 1
ATOM 4784 C C . GLY B 1 190 ? 13.658 238.885 3.454 1.00 45.00 230 GLY B C 1
ATOM 4785 O O . GLY B 1 190 ? 13.909 239.285 2.312 1.00 45.83 230 GLY B O 1
ATOM 4786 N N . TRP B 1 191 ? 14.187 239.447 4.538 1.00 40.00 231 TRP B N 1
ATOM 4787 C CA . TRP B 1 191 ? 15.159 240.526 4.455 1.00 40.26 231 TRP B CA 1
ATOM 4788 C C . TRP B 1 191 ? 16.559 239.960 4.259 1.00 38.75 231 TRP B C 1
ATOM 4789 O O . TRP B 1 191 ? 16.860 238.837 4.671 1.00 38.86 231 TRP B O 1
ATOM 4800 N N . ALA B 1 192 ? 17.420 240.761 3.637 1.00 41.95 232 ALA B N 1
ATOM 4801 C CA . ALA B 1 192 ? 18.802 240.384 3.386 1.00 44.43 232 ALA B CA 1
ATOM 4802 C C . ALA B 1 192 ? 19.743 241.344 4.099 1.00 42.61 232 ALA B C 1
ATOM 4803 O O . ALA B 1 192 ? 19.406 242.507 4.342 1.00 40.43 232 ALA B O 1
ATOM 4805 N N . VAL B 1 193 ? 20.925 240.840 4.444 1.00 44.43 233 VAL B N 1
ATOM 4806 C CA . VAL B 1 193 ? 21.998 241.645 5.012 1.00 45.61 233 VAL B CA 1
ATOM 4807 C C . VAL B 1 193 ? 23.170 241.616 4.040 1.00 47.50 233 VAL B C 1
ATOM 4808 O O . VAL B 1 193 ? 23.635 240.540 3.649 1.00 48.55 233 VAL B O 1
ATOM 4812 N N . GLN B 1 194 ? 23.624 242.795 3.630 1.00 45.44 234 GLN B N 1
ATOM 4813 C CA . GLN B 1 194 ? 24.754 242.914 2.719 1.00 46.60 234 GLN B CA 1
ATOM 4814 C C . GLN B 1 194 ? 26.036 243.019 3.535 1.00 44.45 234 GLN B C 1
ATOM 4815 O O . GLN B 1 194 ? 26.194 243.949 4.335 1.00 47.22 234 GLN B O 1
ATOM 4821 N N . LEU B 1 195 ? 26.944 242.066 3.342 1.00 43.93 235 LEU B N 1
ATOM 4822 C CA . LEU B 1 195 ? 28.233 242.070 4.026 1.00 47.49 235 LEU B CA 1
ATOM 4823 C C . LEU B 1 195 ? 29.183 242.971 3.247 1.00 50.28 235 LEU B C 1
ATOM 4824 O O . LEU B 1 195 ? 29.646 242.607 2.162 1.00 49.75 235 LEU B O 1
ATOM 4829 N N . LEU B 1 196 ? 29.473 244.145 3.801 1.00 46.10 236 LEU B N 1
ATOM 4830 C CA . LEU B 1 196 ? 30.267 245.153 3.117 1.00 51.75 236 LEU B CA 1
ATOM 4831 C C . LEU B 1 196 ? 31.759 244.874 3.267 1.00 55.36 236 LEU B C 1
ATOM 4832 O O . LEU B 1 196 ? 32.196 244.135 4.152 1.00 54.47 236 LEU B O 1
ATOM 4837 N N . ASP B 1 197 ? 32.541 245.491 2.382 1.00 63.26 237 ASP B N 1
ATOM 4838 C CA . ASP B 1 197 ? 33.999 245.370 2.409 1.00 72.93 237 ASP B CA 1
ATOM 4839 C C . ASP B 1 197 ? 34.610 246.479 3.270 1.00 72.17 237 ASP B C 1
ATOM 4840 O O . ASP B 1 197 ? 35.446 247.271 2.836 1.00 76.12 237 ASP B O 1
ATOM 4845 N N . LEU B 1 198 ? 34.156 246.523 4.520 1.00 68.15 238 LEU B N 1
ATOM 4846 C CA . LEU B 1 198 ? 34.697 247.412 5.537 1.00 63.73 238 LEU B CA 1
ATOM 4847 C C . LEU B 1 198 ? 34.927 246.614 6.810 1.00 57.74 238 LEU B C 1
ATOM 4848 O O . LEU B 1 198 ? 34.174 245.690 7.121 1.00 56.25 238 LEU B O 1
ATOM 4853 N N . THR B 1 199 ? 35.965 246.983 7.552 1.00 55.28 239 THR B N 1
ATOM 4854 C CA . THR B 1 199 ? 36.352 246.248 8.747 1.00 57.76 239 THR B CA 1
ATOM 4855 C C . THR B 1 199 ? 36.551 247.211 9.907 1.00 57.09 239 THR B C 1
ATOM 4856 O O . THR B 1 199 ? 37.293 248.192 9.785 1.00 61.37 239 THR B O 1
ATOM 4860 N N . PHE B 1 200 ? 35.880 246.932 11.021 1.00 50.54 240 PHE B N 1
ATOM 4861 C CA . PHE B 1 200 ? 36.154 247.626 12.269 1.00 48.18 240 PHE B CA 1
ATOM 4862 C C . PHE B 1 200 ? 37.309 246.950 12.994 1.00 50.68 240 PHE B C 1
ATOM 4863 O O . PHE B 1 200 ? 37.474 245.727 12.941 1.00 46.88 240 PHE B O 1
ATOM 4871 N N . ALA B 1 201 ? 38.112 247.757 13.678 1.00 50.26 241 ALA B N 1
ATOM 4872 C CA . ALA B 1 201 ? 39.231 247.213 14.426 1.00 52.41 241 ALA B CA 1
ATOM 4873 C C . ALA B 1 201 ? 38.743 246.533 15.701 1.00 54.16 241 ALA B C 1
ATOM 4874 O O . ALA B 1 201 ? 37.630 246.771 16.180 1.00 50.72 241 ALA B O 1
ATOM 4876 N N . ALA B 1 202 ? 39.591 245.668 16.245 1.00 55.77 242 ALA B N 1
ATOM 4877 C CA . ALA B 1 202 ? 39.323 245.035 17.524 1.00 55.65 242 ALA B CA 1
ATOM 4878 C C . ALA B 1 202 ? 39.842 245.909 18.659 1.00 55.76 242 ALA B C 1
ATOM 4879 O O . ALA B 1 202 ? 40.683 246.790 18.463 1.00 54.92 242 ALA B O 1
ATOM 4881 N N . ALA B 1 203 ? 39.321 245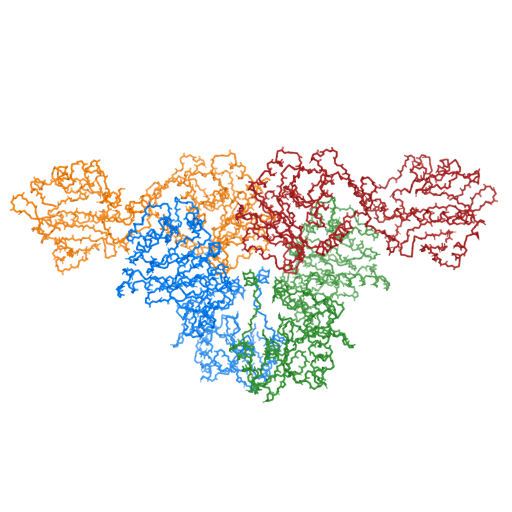.660 19.858 1.00 55.26 243 ALA B N 1
ATOM 4882 C CA . ALA B 1 203 ? 39.773 246.396 21.029 1.00 55.26 243 ALA B CA 1
ATOM 4883 C C . ALA B 1 203 ? 41.254 246.133 21.283 1.00 59.53 243 ALA B C 1
ATOM 4884 O O . ALA B 1 203 ? 41.772 245.049 21.003 1.00 57.69 243 ALA B O 1
ATOM 4886 N N . ARG B 1 204 ? 41.942 247.150 21.807 1.00 64.82 244 ARG B N 1
ATOM 4887 C CA . ARG B 1 204 ? 43.353 246.991 22.143 1.00 70.73 244 ARG B CA 1
ATOM 4888 C C . ARG B 1 204 ? 43.530 246.030 23.309 1.00 71.01 244 ARG B C 1
ATOM 4889 O O . ARG B 1 204 ? 44.360 245.116 23.255 1.00 72.39 244 ARG B O 1
ATOM 4897 N N . GLN B 1 205 ? 42.772 246.235 24.380 1.00 67.85 245 GLN B N 1
ATOM 4898 C CA . GLN B 1 205 ? 42.677 245.244 25.440 1.00 67.73 245 GLN B CA 1
ATOM 4899 C C . GLN B 1 205 ? 41.357 244.505 25.275 1.00 61.84 245 GLN B C 1
ATOM 4900 O O . GLN B 1 205 ? 40.333 244.936 25.822 1.00 55.24 245 GLN B O 1
ATOM 4906 N N . PRO B 1 206 ? 41.337 243.408 24.525 1.00 62.11 246 PRO B N 1
ATOM 4907 C CA . PRO B 1 206 ? 40.083 242.700 24.279 1.00 58.49 246 PRO B CA 1
ATOM 4908 C C . PRO B 1 206 ? 39.531 242.120 25.567 1.00 57.42 246 PRO B C 1
ATOM 4909 O O . PRO B 1 206 ? 40.282 241.873 26.522 1.00 58.82 246 PRO B O 1
ATOM 4913 N N . PRO B 1 207 ? 38.223 241.898 25.637 1.00 54.05 247 PRO B N 1
ATOM 4914 C CA . PRO B 1 207 ? 37.657 241.202 26.794 1.00 53.87 247 PRO B CA 1
ATOM 4915 C C . PRO B 1 207 ? 38.035 239.730 26.766 1.00 53.14 247 PRO B C 1
ATOM 4916 O O . PRO B 1 207 ? 38.513 239.199 25.762 1.00 48.30 247 PRO B O 1
ATOM 4920 N N . LEU B 1 208 ? 37.815 239.070 27.906 1.00 54.15 248 LEU B N 1
ATOM 4921 C CA . LEU B 1 208 ? 37.979 237.620 28.024 1.00 59.71 248 LEU B CA 1
ATOM 4922 C C . LEU B 1 208 ? 39.381 237.181 27.597 1.00 65.12 248 LEU B C 1
ATOM 4923 O O . LEU B 1 208 ? 39.552 236.338 26.715 1.00 67.07 248 LEU B O 1
ATOM 4928 N N . ALA B 1 209 ? 40.394 237.765 28.238 1.00 70.23 249 ALA B N 1
ATOM 4929 C CA . ALA B 1 209 ? 41.775 237.512 27.842 1.00 74.89 249 ALA B CA 1
ATOM 4930 C C . ALA B 1 209 ? 42.328 236.202 28.388 1.00 77.55 249 ALA B C 1
ATOM 4931 O O . ALA B 1 209 ? 43.314 235.692 27.845 1.00 78.01 249 ALA B O 1
ATOM 4933 N N . THR B 1 210 ? 41.732 235.649 29.439 1.00 77.79 250 THR B N 1
ATOM 4934 C CA . THR B 1 210 ? 42.199 234.400 30.020 1.00 78.69 250 THR B CA 1
ATOM 4935 C C . THR B 1 210 ? 41.322 233.241 29.561 1.00 79.59 250 THR B C 1
ATOM 4936 O O . THR B 1 210 ? 40.153 233.424 29.210 1.00 79.75 250 THR B O 1
ATOM 4940 N N . ALA B 1 211 ? 41.908 232.040 29.561 1.00 77.25 251 ALA B N 1
ATOM 4941 C CA . ALA B 1 211 ? 41.164 230.852 29.156 1.00 73.50 251 ALA B CA 1
ATOM 4942 C C . ALA B 1 211 ? 39.975 230.604 30.076 1.00 69.86 251 ALA B C 1
ATOM 4943 O O . ALA B 1 211 ? 38.912 230.162 29.624 1.00 69.92 251 ALA B O 1
ATOM 4945 N N . HIS B 1 212 ? 40.138 230.883 31.371 1.00 70.48 252 HIS B N 1
ATOM 4946 C CA . HIS B 1 212 ? 39.042 230.690 32.315 1.00 73.02 252 HIS B CA 1
ATOM 4947 C C . HIS B 1 212 ? 37.916 231.687 32.067 1.00 71.34 252 HIS B C 1
ATOM 4948 O O . HIS B 1 212 ? 36.736 231.316 32.097 1.00 67.84 252 HIS B O 1
ATOM 4955 N N . ALA B 1 213 ? 38.260 232.956 31.825 1.00 68.94 253 ALA B N 1
ATOM 4956 C CA . ALA B 1 213 ? 37.236 233.958 31.541 1.00 66.10 253 ALA B CA 1
ATOM 4957 C C . ALA B 1 213 ? 36.496 233.630 30.254 1.00 64.01 253 ALA B C 1
ATOM 4958 O O . ALA B 1 213 ? 35.268 233.758 30.186 1.00 57.57 253 ALA B O 1
ATOM 4960 N N . ARG B 1 214 ? 37.227 233.214 29.217 1.00 65.56 254 ARG B N 1
ATOM 4961 C CA . ARG B 1 214 ? 36.586 232.712 28.008 1.00 67.32 254 ARG B CA 1
ATOM 4962 C C . ARG B 1 214 ? 35.615 231.589 28.348 1.00 72.61 254 ARG B C 1
ATOM 4963 O O . ARG B 1 214 ? 34.402 231.727 28.168 1.00 74.19 254 ARG B O 1
ATOM 4965 N N . TRP B 1 215 ? 36.138 230.485 28.891 1.00 73.90 255 TRP B N 1
ATOM 4966 C CA . TRP B 1 215 ? 35.309 229.317 29.190 1.00 74.98 255 TRP B CA 1
ATOM 4967 C C . TRP B 1 215 ? 34.047 229.692 29.957 1.00 70.29 255 TRP B C 1
ATOM 4968 O O . TRP B 1 215 ? 32.976 229.124 29.718 1.00 67.48 255 TRP B O 1
ATOM 4979 N N . LYS B 1 216 ? 34.155 230.646 30.886 1.00 66.52 256 LYS B N 1
ATOM 4980 C CA . LYS B 1 216 ? 32.966 231.118 31.587 1.00 66.06 256 LYS B CA 1
ATOM 4981 C C . LYS B 1 216 ? 31.993 231.787 30.623 1.00 56.06 256 LYS B C 1
ATOM 4982 O O . LYS B 1 216 ? 30.778 231.598 30.726 1.00 51.99 256 LYS B O 1
ATOM 4988 N N . ALA B 1 217 ? 32.511 232.550 29.659 1.00 58.86 257 ALA B N 1
ATOM 4989 C CA . ALA B 1 217 ? 31.636 233.284 28.748 1.00 57.14 257 ALA B CA 1
ATOM 4990 C C . ALA B 1 217 ? 30.970 232.355 27.740 1.00 56.59 257 ALA B C 1
ATOM 4991 O O . ALA B 1 217 ? 29.789 232.529 27.417 1.00 49.01 257 ALA B O 1
ATOM 4993 N N . GLU B 1 218 ? 31.710 231.368 27.225 1.00 58.56 258 GLU B N 1
ATOM 4994 C CA . GLU B 1 218 ? 31.132 230.444 26.254 1.00 61.84 258 GLU B CA 1
ATOM 4995 C C . GLU B 1 218 ? 29.969 229.663 26.857 1.00 59.58 258 GLU B C 1
ATOM 4996 O O . GLU B 1 218 ? 28.967 229.410 26.179 1.00 59.04 258 GLU B O 1
ATOM 5002 N N . ARG B 1 219 ? 30.078 229.285 28.134 1.00 58.68 259 ARG B N 1
ATOM 5003 C CA . ARG B 1 219 ? 29.010 228.514 28.763 1.00 61.63 259 ARG B CA 1
ATOM 5004 C C . ARG B 1 219 ? 27.768 229.370 29.001 1.00 56.97 259 ARG B C 1
ATOM 5005 O O . ARG B 1 219 ? 26.641 228.901 28.805 1.00 55.48 259 ARG B O 1
ATOM 5013 N N . GLU B 1 220 ? 27.952 230.633 29.406 1.00 54.74 260 GLU B N 1
ATOM 5014 C CA . GLU B 1 220 ? 26.805 231.522 29.569 1.00 52.94 260 GLU B CA 1
ATOM 5015 C C . GLU B 1 220 ? 26.132 231.785 28.230 1.00 45.01 260 GLU B C 1
ATOM 5016 O O . GLU B 1 220 ? 24.899 231.766 28.131 1.00 44.39 260 GLU B O 1
ATOM 5022 N N . GLY B 1 221 ? 26.927 232.017 27.184 1.00 38.72 261 GLY B N 1
ATOM 5023 C CA . GLY B 1 221 ? 26.357 232.205 25.860 1.00 40.12 261 GLY B CA 1
ATOM 5024 C C . GLY B 1 221 ? 25.570 230.998 25.390 1.00 44.98 261 GLY B C 1
ATOM 5025 O O . GLY B 1 221 ? 24.443 231.127 24.907 1.00 41.81 261 GLY B O 1
ATOM 5026 N N . ARG B 1 222 ? 26.154 229.803 25.533 1.00 44.20 262 ARG B N 1
ATOM 5027 C CA . ARG B 1 222 ? 25.452 228.584 25.142 1.00 43.04 262 ARG B CA 1
ATOM 5028 C C . ARG B 1 222 ? 24.136 228.440 25.894 1.00 42.32 262 ARG B C 1
ATOM 5029 O O . ARG B 1 222 ? 23.120 228.036 25.313 1.00 46.20 262 ARG B O 1
ATOM 5031 N N . ALA B 1 223 ? 24.131 228.775 27.187 1.00 41.56 263 ALA B N 1
ATOM 5032 C CA . ALA B 1 223 ? 22.891 228.740 27.955 1.00 41.13 263 ALA B CA 1
ATOM 5033 C C . ALA B 1 223 ? 21.878 229.738 27.411 1.00 42.72 263 ALA B C 1
ATOM 5034 O O . ALA B 1 223 ? 20.681 229.440 27.333 1.00 45.38 263 ALA B O 1
ATOM 5036 N N . ARG B 1 224 ? 22.338 230.929 27.024 1.00 38.31 264 ARG B N 1
ATOM 5037 C CA . ARG B 1 224 ? 21.418 231.926 26.490 1.00 40.16 264 ARG B CA 1
ATOM 5038 C C . ARG B 1 224 ? 20.881 231.509 25.126 1.00 34.40 264 ARG B C 1
ATOM 5039 O O . ARG B 1 224 ? 19.688 231.676 24.850 1.00 32.83 264 ARG B O 1
ATOM 5047 N N . ARG B 1 225 ? 21.741 230.952 24.266 1.00 33.69 265 ARG B N 1
ATOM 5048 C CA . ARG B 1 225 ? 21.281 230.501 22.954 1.00 37.20 265 ARG B CA 1
ATOM 5049 C C . ARG B 1 225 ? 20.229 229.406 23.084 1.00 38.67 265 ARG B C 1
ATOM 5050 O O . ARG B 1 225 ? 19.215 229.421 22.376 1.00 37.49 265 ARG B O 1
ATOM 5058 N N . ALA B 1 226 ? 20.454 228.446 23.983 1.00 40.04 266 ALA B N 1
ATOM 5059 C CA . ALA B 1 226 ? 19.478 227.381 24.187 1.00 43.24 266 ALA B CA 1
ATOM 5060 C C . ALA B 1 226 ? 18.155 227.937 24.695 1.00 39.84 266 ALA B C 1
ATOM 5061 O O . ALA B 1 226 ? 17.083 227.528 24.232 1.00 37.05 266 ALA B O 1
ATOM 5063 N N . ALA B 1 227 ? 18.210 228.875 25.644 1.00 37.22 267 ALA B N 1
ATOM 5064 C CA . ALA B 1 227 ? 16.986 229.493 26.144 1.00 37.65 267 ALA B CA 1
ATOM 5065 C C . ALA B 1 227 ? 16.274 230.273 25.046 1.00 36.50 267 ALA B C 1
ATOM 5066 O O . ALA B 1 227 ? 15.041 230.236 24.946 1.00 35.95 267 ALA B O 1
ATOM 5068 N N . LEU B 1 228 ? 17.035 230.987 24.215 1.00 37.11 268 LEU B N 1
ATOM 5069 C CA . LEU B 1 228 ? 16.436 231.762 23.133 1.00 36.93 268 LEU B CA 1
ATOM 5070 C C . LEU B 1 228 ? 15.687 230.860 22.160 1.00 34.28 268 LEU B C 1
ATOM 5071 O O . LEU B 1 228 ? 14.513 231.098 21.850 1.00 32.12 268 LEU B O 1
ATOM 5076 N N . LEU B 1 229 ? 16.355 229.816 21.666 1.00 32.97 269 LEU B N 1
ATOM 5077 C CA . LEU B 1 229 ? 15.718 228.922 20.705 1.00 35.28 269 LEU B CA 1
ATOM 5078 C C . LEU B 1 229 ? 14.486 228.256 21.303 1.00 31.97 269 LEU B C 1
ATOM 5079 O O . LEU B 1 229 ? 13.479 228.062 20.613 1.00 34.89 269 LEU B O 1
ATOM 5084 N N . ARG B 1 230 ? 14.539 227.914 22.593 1.00 35.93 270 ARG B N 1
ATOM 5085 C CA . ARG B 1 230 ? 13.367 227.345 23.251 1.00 35.47 270 ARG B CA 1
ATOM 5086 C C . ARG B 1 230 ? 12.232 228.357 23.336 1.00 37.93 270 ARG B C 1
ATOM 5087 O O . ARG B 1 230 ? 11.069 228.019 23.086 1.00 38.81 270 ARG B O 1
ATOM 5095 N N . ALA B 1 231 ? 12.550 229.606 23.687 1.00 32.89 271 ALA B N 1
ATOM 5096 C CA . ALA B 1 231 ? 11.521 230.637 23.775 1.00 35.48 271 ALA B CA 1
ATOM 5097 C C . ALA B 1 231 ? 10.843 230.871 22.433 1.00 32.66 271 ALA B C 1
ATOM 5098 O O . ALA B 1 231 ? 9.636 231.133 22.386 1.00 35.22 271 ALA B O 1
ATOM 5100 N N . LEU B 1 232 ? 11.590 230.766 21.337 1.00 30.67 272 LEU B N 1
ATOM 5101 C CA . LEU B 1 232 ? 11.085 231.081 20.008 1.00 31.03 272 LEU B CA 1
ATOM 5102 C C . LEU B 1 232 ? 10.602 229.860 19.239 1.00 34.34 272 LEU B C 1
ATOM 5103 O O . LEU B 1 232 ? 10.163 230.002 18.093 1.00 35.94 272 LEU B O 1
ATOM 5108 N N . GLY B 1 233 ? 10.675 228.672 19.829 1.00 34.50 273 GLY B N 1
ATOM 5109 C CA . GLY B 1 233 ? 10.155 227.493 19.159 1.00 31.53 273 GLY B CA 1
ATOM 5110 C C . GLY B 1 233 ? 11.034 226.949 18.053 1.00 33.86 273 GLY B C 1
ATOM 5111 O O . GLY B 1 233 ? 10.518 226.487 17.028 1.00 35.81 273 GLY B O 1
ATOM 5112 N N . ILE B 1 234 ? 12.351 227.001 18.229 1.00 33.51 274 ILE B N 1
ATOM 5113 C CA . ILE B 1 234 ? 13.303 226.357 17.331 1.00 35.30 274 ILE B CA 1
ATOM 5114 C C . ILE B 1 234 ? 13.834 225.130 18.061 1.00 37.40 274 ILE B C 1
ATOM 5115 O O . ILE B 1 234 ? 14.620 225.252 19.008 1.00 41.71 274 ILE B O 1
ATOM 5120 N N . ARG B 1 235 ? 13.394 223.948 17.633 1.00 35.05 275 ARG B N 1
ATOM 5121 C CA . ARG B 1 235 ? 13.817 222.700 18.255 1.00 37.94 275 ARG B CA 1
ATOM 5122 C C . ARG B 1 235 ? 15.067 222.115 17.620 1.00 37.14 275 ARG B C 1
ATOM 5123 O O . ARG B 1 235 ? 15.772 221.334 18.269 1.00 36.29 275 ARG B O 1
ATOM 5131 N N . LEU B 1 236 ? 15.354 222.471 16.372 1.00 37.86 276 LEU B N 1
ATOM 5132 C CA . LEU B 1 236 ? 16.411 221.821 15.614 1.00 39.94 276 LEU B CA 1
ATOM 5133 C C . LEU B 1 236 ? 17.086 222.847 14.722 1.00 40.60 276 LEU B C 1
ATOM 5134 O O . LEU B 1 236 ? 16.408 223.600 14.016 1.00 41.47 276 LEU B O 1
ATOM 5139 N N . VAL B 1 237 ? 18.415 222.883 14.769 1.00 40.01 277 VAL B N 1
ATOM 5140 C CA . VAL B 1 237 ? 19.218 223.719 13.887 1.00 42.88 277 VAL B CA 1
ATOM 5141 C C . VAL B 1 237 ? 20.111 222.800 13.069 1.00 43.81 277 VAL B C 1
ATOM 5142 O O . VAL B 1 237 ? 20.799 221.939 13.628 1.00 45.09 277 VAL B O 1
ATOM 5146 N N . SER B 1 238 ? 20.091 222.974 11.752 1.00 47.42 278 SER B N 1
ATOM 5147 C CA . SER B 1 238 ? 20.903 222.169 10.857 1.00 53.19 278 SER B CA 1
ATOM 5148 C C . SER B 1 238 ? 21.894 223.055 10.120 1.00 57.76 278 SER B C 1
ATOM 5149 O O . SER B 1 238 ? 21.647 224.243 9.890 1.00 57.37 278 SER B O 1
ATOM 5152 N N . TRP B 1 239 ? 23.026 222.462 9.765 1.00 62.15 279 TRP B N 1
ATOM 5153 C CA . TRP B 1 239 ? 24.040 223.108 8.953 1.00 65.23 279 TRP B CA 1
ATOM 5154 C C . TRP B 1 239 ? 24.320 222.237 7.741 1.00 70.41 279 TRP B C 1
ATOM 5155 O O . TRP B 1 239 ? 24.219 221.007 7.807 1.00 67.31 279 TRP B O 1
ATOM 5166 N N . GLU B 1 240 ? 24.648 222.881 6.625 1.00 76.40 280 GLU B N 1
ATOM 5167 C CA . GLU B 1 240 ? 25.145 222.132 5.482 1.00 80.15 280 GLU B CA 1
ATOM 5168 C C . GLU B 1 240 ? 26.399 221.377 5.895 1.00 86.73 280 GLU B C 1
ATOM 5169 O O . GLU B 1 240 ? 27.227 221.882 6.659 1.00 89.66 280 GLU B O 1
ATOM 5175 N N . GLY B 1 241 ? 26.524 220.149 5.405 1.00 89.02 281 GLY B N 1
ATOM 5176 C CA . GLY B 1 241 ? 27.422 219.188 5.998 1.00 89.74 281 GLY B CA 1
ATOM 5177 C C . GLY B 1 241 ? 26.750 218.241 6.967 1.00 89.98 281 GLY B C 1
ATOM 5178 O O . GLY B 1 241 ? 27.373 217.255 7.380 1.00 89.60 281 GLY B O 1
ATOM 5179 N N . GLY B 1 242 ? 25.504 218.517 7.353 1.00 89.05 282 GLY B N 1
ATOM 5180 C CA . GLY B 1 242 ? 24.690 217.579 8.096 1.00 87.72 282 GLY B CA 1
ATOM 5181 C C . GLY B 1 242 ? 24.684 217.747 9.599 1.00 84.05 282 GLY B C 1
ATOM 5182 O O . GLY B 1 242 ? 23.936 217.031 10.276 1.00 86.80 282 GLY B O 1
ATOM 5183 N N . ARG B 1 243 ? 25.482 218.662 10.144 1.00 79.01 283 ARG B N 1
ATOM 5184 C CA . ARG B 1 243 ? 25.568 218.815 11.590 1.00 74.15 283 ARG B CA 1
ATOM 5185 C C . ARG B 1 243 ? 24.232 219.277 12.160 1.00 67.47 283 ARG B C 1
ATOM 5186 O O . ARG B 1 243 ? 23.631 220.239 11.669 1.00 64.84 283 ARG B O 1
ATOM 5194 N N . LEU B 1 244 ? 23.768 218.581 13.196 1.00 60.92 284 LEU B N 1
ATOM 5195 C CA . LEU B 1 244 ? 22.507 218.872 13.862 1.00 56.70 284 LEU B CA 1
ATOM 5196 C C . LEU B 1 244 ? 22.775 219.242 15.316 1.00 54.58 284 LEU B C 1
ATOM 5197 O O . LEU B 1 244 ? 23.602 218.607 15.979 1.00 54.35 284 LEU B O 1
ATOM 5202 N N . GLU B 1 245 ? 22.078 220.264 15.814 1.00 54.17 285 GLU B N 1
ATOM 5203 C CA . GLU B 1 245 ? 22.011 220.509 17.247 1.00 54.08 285 GLU B CA 1
ATOM 5204 C C . GLU B 1 245 ? 20.555 220.638 17.666 1.00 47.20 285 GLU B C 1
ATOM 5205 O O . GLU B 1 245 ? 19.772 221.334 17.012 1.00 44.63 285 GLU B O 1
ATOM 5211 N N . TRP B 1 246 ? 20.212 219.954 18.756 1.00 44.63 286 TRP B N 1
ATOM 5212 C CA . TRP B 1 246 ? 18.844 219.773 19.204 1.00 45.90 286 TRP B CA 1
ATOM 5213 C C . TRP B 1 246 ? 18.564 220.662 20.408 1.00 45.04 286 TRP B C 1
ATOM 5214 O O . TRP B 1 246 ? 19.466 220.983 21.183 1.00 44.21 286 TRP B O 1
ATOM 5225 N N . PHE B 1 247 ? 17.297 221.059 20.561 1.00 40.27 287 PHE B N 1
ATOM 5226 C CA . PHE B 1 247 ? 16.912 221.908 21.682 1.00 39.51 287 PHE B CA 1
ATOM 5227 C C . PHE B 1 247 ? 15.543 221.520 22.230 1.00 42.47 287 PHE B C 1
ATOM 5228 O O . PHE B 1 247 ? 14.782 222.383 22.684 1.00 39.59 287 PHE B O 1
ATOM 5236 N N . GLY B 1 248 ? 15.220 220.227 22.209 1.00 38.57 288 GLY B N 1
ATOM 5237 C CA . GLY B 1 248 ? 13.959 219.767 22.753 1.00 40.23 288 GLY B CA 1
ATOM 5238 C C . GLY B 1 248 ? 14.045 218.466 23.527 1.00 45.34 288 GLY B C 1
ATOM 5239 O O . GLY B 1 248 ? 14.739 218.380 24.544 1.00 51.79 288 GLY B O 1
ATOM 5240 N N . CYS B 1 249 ? 13.336 217.449 23.034 1.00 39.99 289 CYS B N 1
ATOM 5241 C CA . CYS B 1 249 ? 13.206 216.162 23.712 1.00 41.41 289 CYS B CA 1
ATOM 5242 C C . CYS B 1 249 ? 14.544 215.436 23.807 1.00 38.04 289 CYS B C 1
ATOM 5243 O O . CYS B 1 249 ? 15.460 215.664 23.013 1.00 47.09 289 CYS B O 1
ATOM 5246 N N . ASN B 1 250 ? 14.650 214.562 24.806 1.00 41.35 290 ASN B N 1
ATOM 5247 C CA . ASN B 1 250 ? 15.589 213.446 24.765 1.00 42.01 290 ASN B CA 1
ATOM 5248 C C . ASN B 1 250 ? 15.109 212.383 25.747 1.00 41.18 290 ASN B C 1
ATOM 5249 O O . ASN B 1 250 ? 14.081 212.537 26.413 1.00 40.20 290 ASN B O 1
ATOM 5254 N N . LYS B 1 251 ? 15.872 211.289 25.820 1.00 45.63 291 LYS B N 1
ATOM 5255 C CA . LYS B 1 251 ? 15.519 210.169 26.687 1.00 49.37 291 LYS B CA 1
ATOM 5256 C C . LYS B 1 251 ? 15.412 210.588 28.148 1.00 52.07 291 LYS B C 1
ATOM 5257 O O . LYS B 1 251 ? 14.672 209.966 28.918 1.00 50.24 291 LYS B O 1
ATOM 5263 N N . GLU B 1 252 ? 16.129 211.636 28.544 1.00 56.22 292 GLU B N 1
ATOM 5264 C CA . GLU B 1 252 ? 16.236 212.023 29.943 1.00 64.28 292 GLU B CA 1
ATOM 5265 C C . GLU B 1 252 ? 15.304 213.161 30.335 1.00 64.09 292 GLU B C 1
ATOM 5266 O O . GLU B 1 252 ? 15.377 213.631 31.475 1.00 65.35 292 GLU B O 1
ATOM 5272 N N . THR B 1 253 ? 14.439 213.619 29.438 1.00 58.30 293 THR B N 1
ATOM 5273 C CA . THR B 1 253 ? 13.521 214.705 29.753 1.00 50.60 293 THR B CA 1
ATOM 5274 C C . THR B 1 253 ? 12.076 214.263 29.558 1.00 50.96 293 THR B C 1
ATOM 5275 O O . THR B 1 253 ? 11.781 213.141 29.139 1.00 49.55 293 THR B O 1
ATOM 5279 N N . THR B 1 254 ? 11.180 215.183 29.896 1.00 48.29 294 THR B N 1
ATOM 5280 C CA . THR B 1 254 ? 9.769 215.111 29.564 1.00 52.15 294 THR B CA 1
ATOM 5281 C C . THR B 1 254 ? 9.591 215.304 28.053 1.00 50.52 294 THR B C 1
ATOM 5282 O O . THR B 1 254 ? 10.461 215.853 27.370 1.00 48.71 294 THR B O 1
ATOM 5286 N N . ARG B 1 255 ? 8.477 214.799 27.520 1.00 43.53 295 ARG B N 1
ATOM 5287 C CA . ARG B 1 255 ? 8.148 215.081 26.130 1.00 43.55 295 ARG B CA 1
ATOM 5288 C C . ARG B 1 255 ? 7.674 216.527 25.987 1.00 43.40 295 ARG B C 1
ATOM 5289 O O . ARG B 1 255 ? 7.344 217.201 26.963 1.00 47.81 295 ARG B O 1
ATOM 5297 N N . CYS B 1 256 ? 7.638 217.010 24.748 1.00 40.06 296 CYS B N 1
ATOM 5298 C CA . CYS B 1 256 ? 7.504 218.450 24.556 1.00 39.59 296 CYS B CA 1
ATOM 5299 C C . CYS B 1 256 ? 6.107 218.992 24.844 1.00 39.64 296 CYS B C 1
ATOM 5300 O O . CYS B 1 256 ? 5.989 220.183 25.150 1.00 41.04 296 CYS B O 1
ATOM 5303 N N . PHE B 1 257 ? 5.045 218.183 24.757 1.00 40.78 297 PHE B N 1
ATOM 5304 C CA . PHE B 1 257 ? 3.718 218.781 24.645 1.00 44.27 297 PHE B CA 1
ATOM 5305 C C . PHE B 1 257 ? 2.664 218.374 25.674 1.00 56.14 297 PHE B C 1
ATOM 5306 O O . PHE B 1 257 ? 1.567 218.944 25.646 1.00 63.68 297 PHE B O 1
ATOM 5314 N N . GLY B 1 258 ? 2.938 217.438 26.575 1.00 56.83 298 GLY B N 1
ATOM 5315 C CA . GLY B 1 258 ? 1.972 217.106 27.614 1.00 58.75 298 GLY B CA 1
ATOM 5316 C C . GLY B 1 258 ? 0.695 216.464 27.077 1.00 60.19 298 GLY B C 1
ATOM 5317 O O . GLY B 1 258 ? 0.514 216.259 25.878 1.00 59.99 298 GLY B O 1
ATOM 5318 N N . THR B 1 259 ? -0.219 216.170 28.005 1.00 59.70 299 THR B N 1
ATOM 5319 C CA . THR B 1 259 ? -1.357 215.303 27.706 1.00 58.75 299 THR B CA 1
ATOM 5320 C C . THR B 1 259 ? -2.290 215.920 26.668 1.00 54.15 299 THR B C 1
ATOM 5321 O O . THR B 1 259 ? -2.566 217.124 26.682 1.00 55.24 299 THR B O 1
ATOM 5325 N N . VAL B 1 260 ? -2.792 215.067 25.775 1.00 46.77 300 VAL B N 1
ATOM 5326 C CA . VAL B 1 260 ? -3.583 215.477 24.619 1.00 50.81 300 VAL B CA 1
ATOM 5327 C C . VAL B 1 260 ? -5.061 215.321 24.948 1.00 56.23 300 VAL B C 1
ATOM 5328 O O . VAL B 1 260 ? -5.499 214.247 25.381 1.00 58.11 300 VAL B O 1
ATOM 5332 N N . VAL B 1 261 ? -5.831 216.385 24.736 1.00 53.09 301 VAL B N 1
ATOM 5333 C CA . VAL B 1 261 ? -7.281 216.337 24.867 1.00 50.96 301 VAL B CA 1
ATOM 5334 C C . VAL B 1 261 ? -7.897 216.504 23.484 1.00 51.80 301 VAL B C 1
ATOM 5335 O O . VAL B 1 261 ? -7.331 217.158 22.600 1.00 49.42 301 VAL B O 1
ATOM 5339 N N . GLY B 1 262 ? -9.057 215.878 23.295 1.00 54.91 302 GLY B N 1
ATOM 5340 C CA . GLY B 1 262 ? -9.803 216.006 22.053 1.00 55.24 302 GLY B CA 1
ATOM 5341 C C . GLY B 1 262 ? -9.065 215.550 20.814 1.00 55.70 302 GLY B C 1
ATOM 5342 O O . GLY B 1 262 ? -9.340 216.056 19.720 1.00 54.16 302 GLY B O 1
ATOM 5343 N N . ASP B 1 263 ? -8.127 214.613 20.955 1.00 58.28 303 ASP B N 1
ATOM 5344 C CA . ASP B 1 263 ? -7.326 214.058 19.865 1.00 60.38 303 ASP B CA 1
ATOM 5345 C C . ASP B 1 263 ? -6.448 215.096 19.180 1.00 56.83 303 ASP B C 1
ATOM 5346 O O . ASP B 1 263 ? -5.794 214.780 18.180 1.00 52.71 303 ASP B O 1
ATOM 5351 N N . THR B 1 264 ? -6.401 216.319 19.692 1.00 51.67 304 THR B N 1
ATOM 5352 C CA . THR B 1 264 ? -5.678 217.406 19.038 1.00 49.29 304 THR B CA 1
ATOM 5353 C C . THR B 1 264 ? -4.627 217.966 19.984 1.00 45.76 304 THR B C 1
ATOM 5354 O O . THR B 1 264 ? -4.981 218.657 20.959 1.00 37.79 304 THR B O 1
ATOM 5358 N N . PRO B 1 265 ? -3.345 217.698 19.756 1.00 44.50 305 PRO B N 1
ATOM 5359 C CA . PRO B 1 265 ? -2.314 218.171 20.683 1.00 39.23 305 PRO B CA 1
ATOM 5360 C C . PRO B 1 265 ? -2.143 219.681 20.606 1.00 35.74 305 PRO B C 1
ATOM 5361 O O . PRO B 1 265 ? -2.560 220.339 19.651 1.00 35.58 305 PRO B O 1
ATOM 5365 N N . ALA B 1 266 ? -1.498 220.220 21.644 1.00 32.29 306 ALA B N 1
ATOM 5366 C CA . ALA B 1 266 ? -1.451 221.668 21.829 1.00 33.82 306 ALA B CA 1
ATOM 5367 C C . ALA B 1 266 ? -0.770 222.369 20.660 1.00 35.59 306 ALA B C 1
ATOM 5368 O O . ALA B 1 266 ? -1.167 223.476 20.280 1.00 34.61 306 ALA B O 1
ATOM 5370 N N . TYR B 1 267 ? 0.250 221.741 20.071 1.00 35.67 307 TYR B N 1
ATOM 5371 C CA . TYR B 1 267 ? 1.032 222.433 19.052 1.00 34.88 307 TYR B CA 1
ATOM 5372 C C . TYR B 1 267 ? 0.222 222.693 17.789 1.00 34.40 307 TYR B C 1
ATOM 5373 O O . TYR B 1 267 ? 0.525 223.634 17.046 1.00 35.41 307 TYR B O 1
ATOM 5382 N N . LEU B 1 268 ? -0.812 221.885 17.532 1.00 32.35 308 LEU B N 1
ATOM 5383 C CA . LEU B 1 268 ? -1.628 222.096 16.338 1.00 33.23 308 LEU B CA 1
ATOM 5384 C C . LEU B 1 268 ? -2.396 223.408 16.422 1.00 34.02 308 LEU B C 1
ATOM 5385 O O . LEU B 1 268 ? -2.563 224.103 15.414 1.00 35.20 308 LEU B O 1
ATOM 5390 N N . TYR B 1 269 ? -2.883 223.766 17.613 1.00 36.13 309 TYR B N 1
ATOM 5391 C CA . TYR B 1 269 ? -3.546 225.055 17.789 1.00 33.42 309 TYR B CA 1
ATOM 5392 C C . TYR B 1 269 ? -2.581 226.218 17.629 1.00 33.30 309 TYR B C 1
ATOM 5393 O O . TYR B 1 269 ? -3.013 227.330 17.310 1.00 35.24 309 TYR B O 1
ATOM 5402 N N . GLU B 1 270 ? -1.290 225.986 17.841 1.00 35.18 310 GLU B N 1
ATOM 5403 C CA . GLU B 1 270 ? -0.260 226.976 17.576 1.00 38.38 310 GLU B CA 1
ATOM 5404 C C . GLU B 1 270 ? 0.196 226.960 16.122 1.00 38.83 310 GLU B C 1
ATOM 5405 O O . GLU B 1 270 ? 1.227 227.563 15.803 1.00 40.92 310 GLU B O 1
ATOM 5411 N N . GLU B 1 271 ? -0.550 226.281 15.244 1.00 35.87 311 GLU B N 1
ATOM 5412 C CA . GLU B 1 271 ? -0.261 226.237 13.809 1.00 35.74 311 GLU B CA 1
ATOM 5413 C C . GLU B 1 271 ? 1.127 225.664 13.537 1.00 38.35 311 GLU B C 1
ATOM 5414 O O . GLU B 1 271 ? 1.823 226.079 12.608 1.00 38.20 311 GLU B O 1
ATOM 5420 N N . ARG B 1 272 ? 1.532 224.705 14.363 1.00 35.10 312 ARG B N 1
ATOM 5421 C CA . ARG B 1 272 ? 2.791 224.002 14.198 1.00 28.39 312 ARG B CA 1
ATOM 5422 C C . ARG B 1 272 ? 2.506 222.506 14.172 1.00 29.72 312 ARG B C 1
ATOM 5423 O O . ARG B 1 272 ? 1.457 222.045 14.625 1.00 27.72 312 ARG B O 1
ATOM 5431 N N . TRP B 1 273 ? 3.451 221.746 13.641 1.00 26.56 313 TRP B N 1
ATOM 5432 C CA . TRP B 1 273 ? 3.317 220.301 13.590 1.00 33.44 313 TRP B CA 1
ATOM 5433 C C . TRP B 1 273 ? 4.099 219.680 14.745 1.00 34.56 313 TRP B C 1
ATOM 5434 O O . TRP B 1 273 ? 4.536 220.372 15.671 1.00 31.53 313 TRP B O 1
ATOM 5445 N N . THR B 1 274 ? 4.268 218.366 14.705 1.00 34.66 314 THR B N 1
ATOM 5446 C CA . THR B 1 274 ? 4.932 217.667 15.800 1.00 33.15 314 THR B CA 1
ATOM 5447 C C . THR B 1 274 ? 6.394 218.092 15.875 1.00 29.53 314 THR B C 1
ATOM 5448 O O . THR B 1 274 ? 7.064 218.167 14.838 1.00 31.35 314 THR B O 1
ATOM 5452 N N . PRO B 1 275 ? 6.912 218.405 17.060 1.00 31.13 315 PRO B N 1
ATOM 5453 C CA . PRO B 1 275 ? 8.326 218.777 17.182 1.00 33.09 315 PRO B CA 1
ATOM 5454 C C . PRO B 1 275 ? 9.226 217.681 16.642 1.00 33.23 315 PRO B C 1
ATOM 5455 O O . PRO B 1 275 ? 8.954 216.488 16.842 1.00 35.16 315 PRO B O 1
ATOM 5459 N N . PRO B 1 276 ? 10.307 218.049 15.950 1.00 34.80 316 PRO B N 1
ATOM 5460 C CA . PRO B 1 276 ? 11.160 217.024 15.324 1.00 33.06 316 PRO B CA 1
ATOM 5461 C C . PRO B 1 276 ? 11.845 216.115 16.324 1.00 34.91 316 PRO B C 1
ATOM 5462 O O . PRO B 1 276 ? 12.149 214.961 15.994 1.00 33.90 316 PRO B O 1
ATOM 5466 N N . CYS B 1 277 ? 12.103 216.601 17.539 1.00 32.62 317 CYS B N 1
ATOM 5467 C CA . CYS B 1 277 ? 12.672 215.742 18.570 1.00 32.51 317 CYS B CA 1
ATOM 5468 C C . CYS B 1 277 ? 11.673 214.679 19.010 1.00 32.71 317 CYS B C 1
ATOM 5469 O O . CYS B 1 277 ? 12.048 213.523 19.242 1.00 35.42 317 CYS B O 1
ATOM 5472 N N . CYS B 1 278 ? 10.395 215.054 19.132 1.00 31.03 318 CYS B N 1
ATOM 5473 C CA . CYS B 1 278 ? 9.366 214.074 19.464 1.00 30.70 318 CYS B CA 1
ATOM 5474 C C . CYS B 1 278 ? 9.221 213.032 18.364 1.00 35.70 318 CYS B C 1
ATOM 5475 O O . CYS B 1 278 ? 9.044 211.840 18.647 1.00 33.15 318 CYS B O 1
ATOM 5478 N N . LEU B 1 279 ? 9.278 213.465 17.101 1.00 33.79 319 LEU B N 1
ATOM 5479 C CA . LEU B 1 279 ? 9.202 212.517 15.996 1.00 30.24 319 LEU B CA 1
ATOM 5480 C C . LEU B 1 279 ? 10.404 211.580 15.994 1.00 32.24 319 LEU B C 1
ATOM 5481 O O . LEU B 1 279 ? 10.258 210.375 15.753 1.00 28.34 319 LEU B O 1
ATOM 5486 N N . ARG B 1 280 ? 11.600 212.115 16.262 1.00 33.81 320 ARG B N 1
ATOM 5487 C CA . ARG B 1 280 ? 12.791 211.273 16.331 1.00 36.92 320 ARG B CA 1
ATOM 5488 C C . ARG B 1 280 ? 12.636 210.182 17.381 1.00 35.86 320 ARG B C 1
ATOM 5489 O O . ARG B 1 280 ? 12.987 209.020 17.139 1.00 37.49 320 ARG B O 1
ATOM 5497 N N . ALA B 1 281 ? 12.104 210.536 18.553 1.00 37.90 321 ALA B N 1
ATOM 5498 C CA . ALA B 1 281 ? 11.938 209.551 19.617 1.00 35.17 321 ALA B CA 1
ATOM 5499 C C . ALA B 1 281 ? 10.912 208.491 19.238 1.00 35.27 321 ALA B C 1
ATOM 5500 O O . ALA B 1 281 ? 11.115 207.300 19.508 1.00 36.95 321 ALA B O 1
ATOM 5502 N N . LEU B 1 282 ? 9.803 208.901 18.616 1.00 32.00 322 LEU B N 1
ATOM 5503 C CA . LEU B 1 282 ? 8.795 207.933 18.192 1.00 30.65 322 LEU B CA 1
ATOM 5504 C C . LEU B 1 282 ? 9.371 206.946 17.184 1.00 33.39 322 LEU B C 1
ATOM 5505 O O . LEU B 1 282 ? 9.101 205.741 17.261 1.00 35.34 322 LEU B O 1
ATOM 5510 N N . ARG B 1 283 ? 10.174 207.437 16.236 1.00 34.13 323 ARG B N 1
ATOM 5511 C CA . ARG B 1 283 ? 10.821 206.544 15.279 1.00 33.28 323 ARG B CA 1
ATOM 5512 C C . ARG B 1 283 ? 11.749 205.560 15.978 1.00 34.40 323 ARG B C 1
ATOM 5513 O O . ARG B 1 283 ? 11.772 204.369 15.640 1.00 33.53 323 ARG B O 1
ATOM 5521 N N . GLU B 1 284 ? 12.526 206.041 16.952 1.00 32.46 324 GLU B N 1
ATOM 5522 C CA . GLU B 1 284 ? 13.425 205.153 17.680 1.00 37.24 324 GLU B CA 1
ATOM 5523 C C . GLU B 1 284 ? 12.647 204.124 18.491 1.00 37.60 324 GLU B C 1
ATOM 5524 O O . GLU B 1 284 ? 13.041 202.953 18.561 1.00 36.85 324 GLU B O 1
ATOM 5530 N N . THR B 1 285 ? 11.534 204.538 19.102 1.00 35.61 325 THR B N 1
ATOM 5531 C CA . THR B 1 285 ? 10.729 203.603 19.883 1.00 32.06 325 THR B CA 1
ATOM 5532 C C . THR B 1 285 ? 10.023 202.597 18.981 1.00 36.01 325 THR B C 1
ATOM 5533 O O . THR B 1 285 ? 9.927 201.412 19.321 1.00 36.09 325 THR B O 1
ATOM 5537 N N . ALA B 1 286 ? 9.530 203.047 17.823 1.00 27.80 326 ALA B N 1
ATOM 5538 C CA . ALA B 1 286 ? 8.916 202.120 16.878 1.00 28.44 326 ALA B CA 1
ATOM 5539 C C . ALA B 1 286 ? 9.930 201.103 16.369 1.00 32.19 326 ALA B C 1
ATOM 5540 O O . ALA B 1 286 ? 9.636 199.904 16.292 1.00 32.69 326 ALA B O 1
ATOM 5542 N N . ARG B 1 287 ? 11.133 201.567 16.021 1.00 34.64 327 ARG B N 1
ATOM 5543 C CA . ARG B 1 287 ? 12.183 200.662 15.567 1.00 36.13 327 ARG B CA 1
ATOM 5544 C C . ARG B 1 287 ? 12.550 199.654 16.647 1.00 37.42 327 ARG B C 1
ATOM 5545 O O . ARG B 1 287 ? 12.765 198.470 16.357 1.00 36.47 327 ARG B O 1
ATOM 5553 N N . TYR B 1 288 ? 12.617 200.103 17.900 1.00 38.21 328 TYR B N 1
ATOM 5554 C CA . TYR B 1 288 ? 12.991 199.208 18.989 1.00 35.40 328 TYR B CA 1
ATOM 5555 C C . TYR B 1 288 ? 11.908 198.169 19.247 1.00 36.72 328 TYR B C 1
ATOM 5556 O O . TYR B 1 288 ? 12.192 196.966 19.326 1.00 35.97 328 TYR B O 1
ATOM 5565 N N . VAL B 1 289 ? 10.658 198.618 19.390 1.00 32.96 329 VAL B N 1
ATOM 5566 C CA . VAL B 1 289 ? 9.561 197.709 19.715 1.00 33.16 329 VAL B CA 1
ATOM 5567 C C . VAL B 1 289 ? 9.402 196.651 18.631 1.00 33.60 329 VAL B C 1
ATOM 5568 O O . VAL B 1 289 ? 9.162 195.472 18.924 1.00 34.38 329 VAL B O 1
ATOM 5572 N N . VAL B 1 290 ? 9.545 197.048 17.365 1.00 31.51 330 VAL B N 1
ATOM 5573 C CA . VAL B 1 290 ? 9.449 196.086 16.272 1.00 33.93 330 VAL B CA 1
ATOM 5574 C C . VAL B 1 290 ? 10.556 195.044 16.384 1.00 34.21 330 VAL B C 1
ATOM 5575 O O . VAL B 1 290 ? 10.324 193.845 16.180 1.00 36.29 330 VAL B O 1
ATOM 5579 N N . GLY B 1 291 ? 11.769 195.478 16.731 1.00 31.41 331 GLY B N 1
ATOM 5580 C CA . GLY B 1 291 ? 12.858 194.531 16.908 1.00 35.67 331 GLY B CA 1
ATOM 5581 C C . GLY B 1 291 ? 12.601 193.554 18.040 1.00 36.86 331 GLY B C 1
ATOM 5582 O O . GLY B 1 291 ? 12.922 192.367 17.934 1.00 40.90 331 GLY B O 1
ATOM 5583 N N . VAL B 1 292 ? 12.009 194.037 19.134 1.00 35.71 332 VAL B N 1
ATOM 5584 C CA . VAL B 1 292 ? 11.725 193.168 20.271 1.00 36.69 332 VAL B CA 1
ATOM 5585 C C . VAL B 1 292 ? 10.639 192.159 19.918 1.00 40.40 332 VAL B C 1
ATOM 5586 O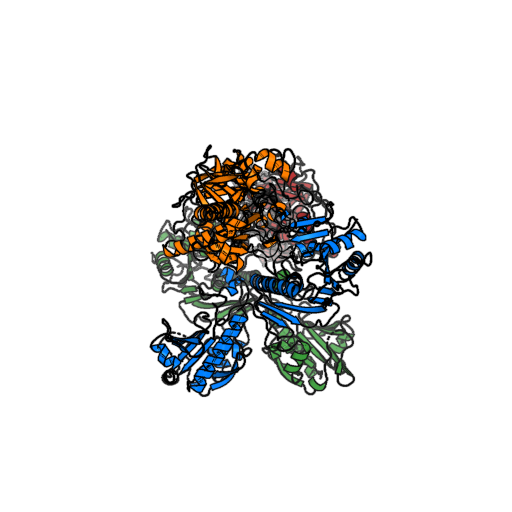 O . VAL B 1 292 ? 10.748 190.970 20.243 1.00 39.18 332 VAL B O 1
ATOM 5590 N N . LEU B 1 293 ? 9.580 192.612 19.244 1.00 33.87 333 LEU B N 1
ATOM 5591 C CA . LEU B 1 293 ? 8.495 191.708 18.877 1.00 37.13 333 LEU B CA 1
ATOM 5592 C C . LEU B 1 293 ? 8.962 190.665 17.870 1.00 39.05 333 LEU B C 1
ATOM 5593 O O . LEU B 1 293 ? 8.582 189.491 17.958 1.00 40.11 333 LEU B O 1
ATOM 5598 N N . GLU B 1 294 ? 9.790 191.074 16.905 1.00 32.24 334 GLU B N 1
ATOM 5599 C CA . GLU B 1 294 ? 10.271 190.127 15.906 1.00 37.69 334 GLU B CA 1
ATOM 5600 C C . GLU B 1 294 ? 11.191 189.087 16.534 1.00 38.63 334 GLU B C 1
ATOM 5601 O O . GLU B 1 294 ? 11.103 187.896 16.215 1.00 41.87 334 GLU B O 1
ATOM 5607 N N . ALA B 1 295 ? 12.070 189.515 17.444 1.00 35.48 335 ALA B N 1
ATOM 5608 C CA . ALA B 1 295 ? 12.953 188.567 18.117 1.00 37.46 335 ALA B CA 1
ATOM 5609 C C . ALA B 1 295 ? 12.178 187.627 19.031 1.00 38.92 335 ALA B C 1
ATOM 5610 O O . ALA B 1 295 ? 12.613 186.494 19.265 1.00 40.85 335 ALA B O 1
ATOM 5612 N N . ALA B 1 296 ? 11.034 188.072 19.549 1.00 42.16 336 ALA B N 1
ATOM 5613 C CA . ALA B 1 296 ? 10.230 187.263 20.455 1.00 43.65 336 ALA B CA 1
ATOM 5614 C C . ALA B 1 296 ? 9.214 186.387 19.736 1.00 45.31 336 ALA B C 1
ATOM 5615 O O . ALA B 1 296 ? 8.556 185.568 20.386 1.00 47.96 336 ALA B O 1
ATOM 5617 N N . GLY B 1 297 ? 9.072 186.532 18.424 1.00 42.88 337 GLY B N 1
ATOM 5618 C CA . GLY B 1 297 ? 8.082 185.754 17.702 1.00 40.98 337 GLY B CA 1
ATOM 5619 C C . GLY B 1 297 ? 6.663 186.235 17.912 1.00 43.62 337 GLY B C 1
ATOM 5620 O O . GLY B 1 297 ? 5.747 185.415 18.048 1.00 46.06 337 GLY B O 1
ATOM 5621 N N . VAL B 1 298 ? 6.459 187.548 17.957 1.00 44.07 338 VAL B N 1
ATOM 5622 C CA . VAL B 1 298 ? 5.130 188.142 18.030 1.00 43.15 338 VAL B CA 1
ATOM 5623 C C . VAL B 1 298 ? 4.782 188.681 16.652 1.00 45.72 338 VAL B C 1
ATOM 5624 O O . VAL B 1 298 ? 5.495 189.538 16.113 1.00 45.75 338 VAL B O 1
ATOM 5628 N N . ARG B 1 299 ? 3.696 188.174 16.076 1.00 38.37 339 ARG B N 1
ATOM 5629 C CA . ARG B 1 299 ? 3.213 188.703 14.810 1.00 39.77 339 ARG B CA 1
ATOM 5630 C C . ARG B 1 299 ? 2.591 190.076 15.027 1.00 39.64 339 ARG B C 1
ATOM 5631 O O . ARG B 1 299 ? 1.687 190.241 15.854 1.00 39.66 339 ARG B O 1
ATOM 5639 N N . TYR B 1 300 ? 3.081 191.061 14.282 1.00 40.00 340 TYR B N 1
ATOM 5640 C CA . TYR B 1 300 ? 2.626 192.435 14.405 1.00 34.04 340 TYR B CA 1
ATOM 5641 C C . TYR B 1 300 ? 2.388 193.011 13.019 1.00 31.97 340 TYR B C 1
ATOM 5642 O O . TYR B 1 300 ? 2.942 192.540 12.023 1.00 33.67 340 TYR B O 1
ATOM 5651 N N . TRP B 1 301 ? 1.589 194.075 12.972 1.00 32.50 341 TRP B N 1
ATOM 5652 C CA . TRP B 1 301 ? 1.383 194.808 11.733 1.00 33.60 341 TRP B CA 1
ATOM 5653 C C . TRP B 1 301 ? 1.134 196.275 12.050 1.00 32.43 341 TRP B C 1
ATOM 5654 O O . TRP B 1 301 ? 0.554 196.611 13.087 1.00 30.40 341 TRP B O 1
ATOM 5665 N N . LEU B 1 302 ? 1.583 197.140 11.141 1.00 33.70 342 LEU B N 1
ATOM 5666 C CA . LEU B 1 302 ? 1.317 198.570 11.252 1.00 34.41 342 LEU B CA 1
ATOM 5667 C C . LEU B 1 302 ? -0.183 198.819 11.300 1.00 35.98 342 LEU B C 1
ATOM 5668 O O . LEU B 1 302 ? -0.946 198.237 10.523 1.00 34.22 342 LEU B O 1
ATOM 5673 N N . GLU B 1 303 ? -0.606 199.685 12.215 1.00 34.93 343 GLU B N 1
ATOM 5674 C CA . GLU B 1 303 ? -2.017 199.970 12.412 1.00 34.20 343 GLU B CA 1
ATOM 5675 C C . GLU B 1 303 ? -2.284 201.466 12.309 1.00 36.40 343 GLU B C 1
ATOM 5676 O O . GLU B 1 303 ? -1.367 202.292 12.316 1.00 33.72 343 GLU B O 1
ATOM 5682 N N . GLY B 1 304 ? -3.573 201.793 12.212 1.00 35.85 344 GLY B N 1
ATOM 5683 C CA . GLY B 1 304 ? -4.076 203.154 12.270 1.00 34.02 344 GLY B CA 1
ATOM 5684 C C . GLY B 1 304 ? -3.287 204.196 11.505 1.00 33.51 344 GLY B C 1
ATOM 5685 O O . GLY B 1 304 ? -2.977 204.014 10.323 1.00 35.68 344 GLY B O 1
ATOM 5686 N N . GLY B 1 305 ? -2.956 205.298 12.183 1.00 33.24 345 GLY B N 1
ATOM 5687 C CA . GLY B 1 305 ? -2.233 206.376 11.532 1.00 32.49 345 GLY B CA 1
ATOM 5688 C C . GLY B 1 305 ? -0.827 205.998 11.119 1.00 32.41 345 GLY B C 1
ATOM 5689 O O . GLY B 1 305 ? -0.288 206.562 10.161 1.00 31.86 345 GLY B O 1
ATOM 5690 N N . SER B 1 306 ? -0.212 205.046 11.829 1.00 28.22 346 SER B N 1
ATOM 5691 C CA . SER B 1 306 ? 1.124 204.594 11.452 1.00 32.81 346 SER B CA 1
ATOM 5692 C C . SER B 1 306 ? 1.111 203.920 10.085 1.00 30.10 346 SER B C 1
ATOM 5693 O O . SER B 1 306 ? 1.984 204.180 9.249 1.00 30.89 346 SER B O 1
ATOM 5696 N N . LEU B 1 307 ? 0.128 203.051 9.840 1.00 32.57 347 LEU B N 1
ATOM 5697 C CA . LEU B 1 307 ? -0.007 202.442 8.521 1.00 31.63 347 LEU B CA 1
ATOM 5698 C C . LEU B 1 307 ? -0.373 203.485 7.473 1.00 31.30 347 LEU B C 1
ATOM 5699 O O . LEU B 1 307 ? 0.137 203.445 6.347 1.00 33.85 347 LEU B O 1
ATOM 5704 N N . LEU B 1 308 ? -1.253 204.426 7.827 1.00 29.15 348 LEU B N 1
ATOM 5705 C CA . LEU B 1 308 ? -1.588 205.512 6.913 1.00 29.00 348 LEU B CA 1
ATOM 5706 C C . LEU B 1 308 ? -0.340 206.278 6.499 1.00 29.34 348 LEU B C 1
ATOM 5707 O O . LEU B 1 308 ? -0.113 206.526 5.309 1.00 27.54 348 LEU B O 1
ATOM 5712 N N . GLY B 1 309 ? 0.489 206.656 7.475 1.00 27.15 349 GLY B N 1
ATOM 5713 C CA . GLY B 1 309 ? 1.713 207.369 7.151 1.00 27.33 349 GLY B CA 1
ATOM 5714 C C . GLY B 1 309 ? 2.666 206.542 6.309 1.00 32.90 349 GLY B C 1
ATOM 5715 O O . GLY B 1 309 ? 3.294 207.055 5.381 1.00 32.52 349 GLY B O 1
ATOM 5716 N N . ALA B 1 310 ? 2.786 205.249 6.623 1.00 31.37 350 ALA B N 1
ATOM 5717 C CA . ALA B 1 310 ? 3.629 204.364 5.823 1.00 31.45 350 ALA B CA 1
ATOM 5718 C C . ALA B 1 310 ? 3.167 204.334 4.372 1.00 33.71 350 ALA B C 1
ATOM 5719 O O . ALA B 1 310 ? 3.980 204.438 3.446 1.00 33.60 350 ALA B O 1
ATOM 5721 N N . ALA B 1 311 ? 1.855 204.206 4.156 1.00 29.41 351 ALA B N 1
ATOM 5722 C CA . ALA B 1 311 ? 1.330 204.141 2.796 1.00 32.48 351 ALA B CA 1
ATOM 5723 C C . ALA B 1 311 ? 1.557 205.442 2.038 1.00 34.38 351 ALA B C 1
ATOM 5724 O O . ALA B 1 311 ? 1.794 205.419 0.825 1.00 35.11 351 ALA B O 1
ATOM 5726 N N . ARG B 1 312 ? 1.494 206.581 2.731 1.00 35.60 352 ARG B N 1
ATOM 5727 C CA . ARG B 1 312 ? 1.627 207.872 2.064 1.00 35.45 352 ARG B CA 1
ATOM 5728 C C . ARG B 1 312 ? 3.075 208.175 1.704 1.00 37.15 352 ARG B C 1
ATOM 5729 O O . ARG B 1 312 ? 3.376 208.540 0.562 1.00 38.07 352 ARG B O 1
ATOM 5737 N N . HIS B 1 313 ? 3.987 208.041 2.676 1.00 35.09 353 HIS B N 1
ATOM 5738 C CA . HIS B 1 313 ? 5.356 208.498 2.463 1.00 34.82 353 HIS B CA 1
ATOM 5739 C C . HIS B 1 313 ? 6.370 207.752 3.326 1.00 34.37 353 HIS B C 1
ATOM 5740 O O . HIS B 1 313 ? 7.478 208.262 3.528 1.00 32.98 353 HIS B O 1
ATOM 5747 N N . GLY B 1 314 ? 6.021 206.580 3.851 1.00 36.18 354 GLY B N 1
ATOM 5748 C CA . GLY B 1 314 ? 6.964 205.758 4.588 1.00 34.25 354 GLY B CA 1
ATOM 5749 C C . GLY B 1 314 ? 7.431 206.331 5.906 1.00 34.35 354 GLY B C 1
ATOM 5750 O O . GLY B 1 314 ? 8.579 206.097 6.300 1.00 35.77 354 GLY B O 1
ATOM 5751 N N . ASP B 1 315 ? 6.574 207.068 6.609 1.00 33.28 355 ASP B N 1
ATOM 5752 C CA . ASP B 1 315 ? 6.998 207.720 7.840 1.00 31.94 355 ASP B CA 1
ATOM 5753 C C . ASP B 1 315 ? 5.776 208.109 8.657 1.00 31.06 355 ASP B C 1
ATOM 5754 O O . ASP B 1 315 ? 4.635 208.004 8.204 1.00 30.02 355 ASP B O 1
ATOM 5759 N N . ILE B 1 316 ? 6.043 208.560 9.885 1.00 33.39 356 ILE B N 1
ATOM 5760 C CA . ILE B 1 316 ? 4.988 209.075 10.745 1.00 33.73 356 ILE B CA 1
ATOM 5761 C C . ILE B 1 316 ? 4.361 210.305 10.105 1.00 32.01 356 ILE B C 1
ATOM 5762 O O . ILE B 1 316 ? 5.045 211.123 9.477 1.00 32.32 356 ILE B O 1
ATOM 5767 N N . ILE B 1 317 ? 3.045 210.428 10.251 1.00 31.27 357 ILE B N 1
ATOM 5768 C CA . ILE B 1 317 ? 2.339 211.622 9.776 1.00 30.94 357 ILE B CA 1
ATOM 5769 C C . ILE B 1 317 ? 2.862 212.840 10.533 1.00 31.77 357 ILE B C 1
ATOM 5770 O O . ILE B 1 317 ? 2.912 212.819 11.780 1.00 33.51 357 ILE B O 1
ATOM 5775 N N . PRO B 1 318 ? 3.258 213.918 9.848 1.00 30.14 358 PRO B N 1
ATOM 5776 C CA . PRO B 1 318 ? 4.077 214.954 10.510 1.00 34.16 358 PRO B CA 1
ATOM 5777 C C . PRO B 1 318 ? 3.409 215.644 11.688 1.00 34.12 358 PRO B C 1
ATOM 5778 O O . PRO B 1 318 ? 4.108 216.302 12.467 1.00 31.80 358 PRO B O 1
ATOM 5782 N N . TRP B 1 319 ? 2.092 215.529 11.849 1.00 32.32 359 TRP B N 1
ATOM 5783 C CA . TRP B 1 319 ? 1.409 216.110 12.998 1.00 30.31 359 TRP B CA 1
ATOM 5784 C C . TRP B 1 319 ? 0.916 215.054 13.980 1.00 30.49 359 TRP B C 1
ATOM 5785 O O . TRP B 1 319 ? 0.211 215.389 14.937 1.00 31.23 359 TRP B O 1
ATOM 5796 N N . ASP B 1 320 ? 1.280 213.790 13.773 1.00 30.59 360 ASP B N 1
ATOM 5797 C CA . ASP B 1 320 ? 0.908 212.717 14.680 1.00 34.12 360 ASP B CA 1
ATOM 5798 C C . ASP B 1 320 ? 1.840 212.692 15.889 1.00 30.17 360 ASP B C 1
ATOM 5799 O O . ASP B 1 320 ? 2.949 213.232 15.865 1.00 30.39 360 ASP B O 1
ATOM 5804 N N . TYR B 1 321 ? 1.377 212.041 16.959 1.00 28.66 361 TYR B N 1
ATOM 5805 C CA . TYR B 1 321 ? 2.107 212.035 18.218 1.00 32.86 361 TYR B CA 1
ATOM 5806 C C . TYR B 1 321 ? 2.277 210.658 18.849 1.00 30.80 361 TYR B C 1
ATOM 5807 O O . TYR B 1 321 ? 2.838 210.575 19.947 1.00 30.57 361 TYR B O 1
ATOM 5816 N N . ASP B 1 322 ? 1.821 209.583 18.205 1.00 28.22 362 ASP B N 1
ATOM 5817 C CA . ASP B 1 322 ? 2.113 208.242 18.699 1.00 30.38 362 ASP B CA 1
ATOM 5818 C C . ASP B 1 322 ? 2.213 207.278 17.523 1.00 35.54 362 ASP B C 1
ATOM 5819 O O . ASP B 1 322 ? 2.102 207.668 16.356 1.00 36.58 362 ASP B O 1
ATOM 5824 N N . VAL B 1 323 ? 2.423 206.003 17.851 1.00 33.00 363 VAL B N 1
ATOM 5825 C CA . VAL B 1 323 ? 2.574 204.927 16.879 1.00 29.72 363 VAL B CA 1
ATOM 5826 C C . VAL B 1 323 ? 1.692 203.768 17.325 1.00 34.34 363 VAL B C 1
ATOM 5827 O O . VAL B 1 323 ? 1.681 203.418 18.510 1.00 35.52 363 VAL B O 1
ATOM 5831 N N . ASP B 1 324 ? 0.954 203.174 16.384 1.00 30.88 364 ASP B N 1
ATOM 5832 C CA . ASP B 1 324 ? 0.065 202.054 16.673 1.00 34.67 364 ASP B CA 1
ATOM 5833 C C . ASP B 1 324 ? 0.511 200.815 15.907 1.00 34.73 364 ASP B C 1
ATOM 5834 O O . ASP B 1 324 ? 0.798 200.891 14.707 1.00 30.00 364 ASP B O 1
ATOM 5839 N N . LEU B 1 325 ? 0.554 199.679 16.602 1.00 35.35 365 LEU B N 1
ATOM 5840 C CA . LEU B 1 325 ? 0.772 198.376 15.990 1.00 39.52 365 LEU B CA 1
ATOM 5841 C C . LEU B 1 325 ? -0.292 197.408 16.483 1.00 39.41 365 LEU B C 1
ATOM 5842 O O . LEU B 1 325 ? -0.646 197.411 17.666 1.00 38.25 365 LEU B O 1
ATOM 5847 N N . GLY B 1 326 ? -0.797 196.582 15.576 1.00 38.40 366 GLY B N 1
ATOM 5848 C CA . GLY B 1 326 ? -1.609 195.451 15.966 1.00 34.58 366 GLY B CA 1
ATOM 5849 C C . GLY B 1 326 ? -0.739 194.225 16.172 1.00 35.30 366 GLY B C 1
ATOM 5850 O O . GLY B 1 326 ? 0.286 194.060 15.522 1.00 38.60 366 GLY B O 1
ATOM 5851 N N . ILE B 1 327 ? -1.144 193.374 17.117 1.00 37.97 367 ILE B N 1
ATOM 5852 C CA . ILE B 1 327 ? -0.465 192.110 17.373 1.00 37.17 367 ILE B CA 1
ATOM 5853 C C . ILE B 1 327 ? -1.512 191.026 17.585 1.00 42.93 367 ILE B C 1
ATOM 5854 O O . ILE B 1 327 ? -2.677 191.301 17.880 1.00 45.19 367 ILE B O 1
ATOM 5859 N N . TYR B 1 328 ? -1.078 189.779 17.424 1.00 40.34 368 TYR B N 1
ATOM 5860 C CA . TYR B 1 328 ? -1.930 188.634 17.714 1.00 44.57 368 TYR B CA 1
ATOM 5861 C C . TYR B 1 328 ? -1.987 188.406 19.218 1.00 41.86 368 TYR B C 1
ATOM 5862 O O . TYR B 1 328 ? -0.949 188.340 19.885 1.00 38.50 368 TYR B O 1
ATOM 5871 N N . LEU B 1 329 ? -3.206 188.281 19.750 1.00 47.66 369 LEU B N 1
ATOM 5872 C CA . LEU B 1 329 ? -3.377 188.135 21.192 1.00 54.48 369 LEU B CA 1
ATOM 5873 C C . LEU B 1 329 ? -2.680 186.884 21.717 1.00 54.68 369 LEU B C 1
ATOM 5874 O O . LEU B 1 329 ? -2.091 186.901 22.804 1.00 51.09 369 LEU B O 1
ATOM 5879 N N . GLU B 1 330 ? -2.728 185.788 20.956 1.00 55.22 370 GLU B N 1
ATOM 5880 C CA . GLU B 1 330 ? -2.146 184.539 21.430 1.00 57.69 370 GLU B CA 1
ATOM 5881 C C . GLU B 1 330 ? -0.623 184.582 21.477 1.00 56.81 370 GLU B C 1
ATOM 5882 O O . GLU B 1 330 ? -0.014 183.730 22.133 1.00 51.73 370 GLU B O 1
ATOM 5888 N N . ASP B 1 331 ? 0.003 185.551 20.810 1.00 52.57 371 ASP B N 1
ATOM 5889 C CA . ASP B 1 331 ? 1.456 185.669 20.785 1.00 52.08 371 ASP B CA 1
ATOM 5890 C C . ASP B 1 331 ? 2.016 186.461 21.959 1.00 49.64 371 ASP B C 1
ATOM 5891 O O . ASP B 1 331 ? 3.241 186.539 22.099 1.00 50.00 371 ASP B O 1
ATOM 5896 N N . VAL B 1 332 ? 1.156 187.044 22.799 1.00 47.51 372 VAL B N 1
ATOM 5897 C CA . VAL B 1 332 ? 1.623 187.969 23.832 1.00 49.74 372 VAL B CA 1
ATOM 5898 C C . VAL B 1 332 ? 2.615 187.286 24.766 1.00 51.12 372 VAL B C 1
ATOM 5899 O O . VAL B 1 332 ? 3.668 187.848 25.095 1.00 45.05 372 VAL B O 1
ATOM 5903 N N . GLY B 1 333 ? 2.308 186.059 25.192 1.00 51.61 373 GLY B N 1
ATOM 5904 C CA . GLY B 1 333 ? 3.175 185.333 26.107 1.00 50.94 373 GLY B CA 1
ATOM 5905 C C . GLY B 1 333 ? 4.565 185.042 25.570 1.00 49.85 373 GLY B C 1
ATOM 5906 O O . GLY B 1 333 ? 5.433 184.625 26.346 1.00 47.71 373 GLY B O 1
ATOM 5907 N N . ASN B 1 334 ? 4.799 185.245 24.272 1.00 49.56 374 ASN B N 1
ATOM 5908 C CA . ASN B 1 334 ? 6.126 185.013 23.716 1.00 45.80 374 ASN B CA 1
ATOM 5909 C C . ASN B 1 334 ? 7.130 186.085 24.125 1.00 47.02 374 ASN B C 1
ATOM 5910 O O . ASN B 1 334 ? 8.337 185.826 24.092 1.00 42.42 374 ASN B O 1
ATOM 5915 N N . CYS B 1 335 ? 6.667 187.271 24.508 1.00 47.39 375 CYS B N 1
ATOM 5916 C CA . CYS B 1 335 ? 7.538 188.411 24.767 1.00 43.85 375 CYS B CA 1
ATOM 5917 C C . CYS B 1 335 ? 7.688 188.631 26.265 1.00 43.14 375 CYS B C 1
ATOM 5918 O O . CYS B 1 335 ? 6.689 188.743 26.984 1.00 48.36 375 CYS B O 1
ATOM 5921 N N . GLU B 1 336 ? 8.941 188.713 26.726 1.00 46.44 376 GLU B N 1
ATOM 5922 C CA . GLU B 1 336 ? 9.207 188.864 28.154 1.00 48.63 376 GLU B CA 1
ATOM 5923 C C . GLU B 1 336 ? 8.611 190.155 28.700 1.00 48.12 376 GLU B C 1
ATOM 5924 O O . GLU B 1 336 ? 7.974 190.158 29.761 1.00 39.52 376 GLU B O 1
ATOM 5930 N N . GLN B 1 337 ? 8.820 191.270 27.994 1.00 43.58 377 GLN B N 1
ATOM 5931 C CA . GLN B 1 337 ? 8.287 192.546 28.462 1.00 41.25 377 GLN B CA 1
ATOM 5932 C C . GLN B 1 337 ? 6.768 192.511 28.550 1.00 40.45 377 GLN B C 1
ATOM 5933 O O . GLN B 1 337 ? 6.180 193.080 29.477 1.00 42.38 377 GLN B O 1
ATOM 5939 N N . LEU B 1 338 ? 6.115 191.842 27.597 1.00 39.66 378 LEU B N 1
ATOM 5940 C CA . LEU B 1 338 ? 4.657 191.789 27.605 1.00 42.78 378 LEU B CA 1
ATOM 5941 C C . LEU B 1 338 ? 4.140 190.938 28.758 1.00 51.01 378 LEU B C 1
ATOM 5942 O O . LEU B 1 338 ? 3.156 191.306 29.411 1.00 46.31 378 LEU B O 1
ATOM 5947 N N . ARG B 1 339 ? 4.788 189.798 29.025 1.00 47.64 379 ARG B N 1
ATOM 5948 C CA . ARG B 1 339 ? 4.429 189.012 30.203 1.00 53.52 379 ARG B CA 1
ATOM 5949 C C . ARG B 1 339 ? 4.622 189.821 31.477 1.00 50.65 379 ARG B C 1
ATOM 5950 O O . ARG B 1 339 ? 3.768 189.800 32.371 1.00 49.72 379 ARG B O 1
ATOM 5958 N N . GLY B 1 340 ? 5.739 190.543 31.577 1.00 51.11 380 GLY B N 1
ATOM 5959 C CA . GLY B 1 340 ? 5.952 191.387 32.739 1.00 54.07 380 GLY B CA 1
ATOM 5960 C C . GLY B 1 340 ? 4.922 192.494 32.848 1.00 58.34 380 GLY B C 1
ATOM 5961 O O . GLY B 1 340 ? 4.475 192.833 33.946 1.00 60.65 380 GLY B O 1
ATOM 5962 N N . ALA B 1 341 ? 4.513 193.056 31.705 1.00 56.83 381 ALA B N 1
ATOM 5963 C CA . ALA B 1 341 ? 3.609 194.203 31.713 1.00 59.70 381 ALA B CA 1
ATOM 5964 C C . ALA B 1 341 ? 2.260 193.866 32.337 1.00 64.71 381 ALA B C 1
ATOM 5965 O O . ALA B 1 341 ? 1.647 194.724 32.982 1.00 65.82 381 ALA B O 1
ATOM 5967 N N . GLU B 1 342 ? 1.781 192.632 32.162 1.00 71.86 382 GLU B N 1
ATOM 5968 C CA . GLU B 1 342 ? 0.518 192.236 32.774 1.00 77.74 382 GLU B CA 1
ATOM 5969 C C . GLU B 1 342 ? 0.593 192.230 34.295 1.00 75.55 382 GLU B C 1
ATOM 5970 O O . GLU B 1 342 ? -0.444 192.363 34.955 1.00 73.76 382 GLU B O 1
ATOM 5976 N N . ALA B 1 343 ? 1.789 192.081 34.862 1.00 76.53 383 ALA B N 1
ATOM 5977 C CA . ALA B 1 343 ? 1.973 192.171 36.303 1.00 77.42 383 ALA B CA 1
ATOM 5978 C C . ALA B 1 343 ? 2.194 193.599 36.782 1.00 79.63 383 ALA B C 1
ATOM 5979 O O . ALA B 1 343 ? 1.926 193.893 37.953 1.00 83.24 383 ALA B O 1
ATOM 5981 N N . GLY B 1 344 ? 2.667 194.481 35.916 1.00 77.38 384 GLY B N 1
ATOM 5982 C CA . GLY B 1 344 ? 2.926 195.854 36.294 1.00 73.12 384 GLY B CA 1
ATOM 5983 C C . GLY B 1 344 ? 3.867 196.514 35.309 1.00 69.37 384 GLY B C 1
ATOM 5984 O O . GLY B 1 344 ? 4.267 195.928 34.304 1.00 71.54 384 GLY B O 1
ATOM 5985 N N . SER B 1 345 ? 4.214 197.759 35.628 1.00 65.14 385 SER B N 1
ATOM 5986 C CA . SER B 1 345 ? 5.106 198.536 34.777 1.00 62.16 385 SER B CA 1
ATOM 5987 C C . SER B 1 345 ? 6.499 197.917 34.749 1.00 58.12 385 SER B C 1
ATOM 5988 O O . SER B 1 345 ? 7.019 197.471 35.774 1.00 59.52 385 SER B O 1
ATOM 5991 N N . VAL B 1 346 ? 7.110 197.901 33.564 1.00 53.15 386 VAL B N 1
ATOM 5992 C CA . VAL B 1 346 ? 8.377 197.215 33.336 1.00 52.63 386 VAL B CA 1
ATOM 5993 C C . VAL B 1 346 ? 9.325 198.150 32.597 1.00 52.30 386 VAL B C 1
ATOM 5994 O O . VAL B 1 346 ? 8.986 198.664 31.525 1.00 53.02 386 VAL B O 1
ATOM 5998 N N . VAL B 1 347 ? 10.514 198.359 33.162 1.00 50.61 387 VAL B N 1
ATOM 5999 C CA . VAL B 1 347 ? 11.586 199.124 32.530 1.00 51.02 387 VAL B CA 1
ATOM 6000 C C . VAL B 1 347 ? 12.644 198.131 32.065 1.00 53.06 387 VAL B C 1
ATOM 6001 O O . VAL B 1 347 ? 13.258 197.441 32.888 1.00 54.54 387 VAL B O 1
ATOM 6005 N N . ASP B 1 348 ? 12.866 198.059 30.753 1.00 51.54 388 ASP B N 1
ATOM 6006 C CA . ASP B 1 348 ? 13.625 196.963 30.173 1.00 46.68 388 ASP B CA 1
ATOM 6007 C C . ASP B 1 348 ? 15.098 197.335 29.980 1.00 47.49 388 ASP B C 1
ATOM 6008 O O . ASP B 1 348 ? 15.590 198.341 30.502 1.00 45.40 388 ASP B O 1
ATOM 6013 N N . GLU B 1 349 ? 15.803 196.514 29.196 1.00 47.00 389 GLU B N 1
ATOM 6014 C CA . GLU B 1 349 ? 17.251 196.615 29.048 1.00 50.71 389 GLU B CA 1
ATOM 6015 C C . GLU B 1 349 ? 17.705 197.937 28.442 1.00 47.74 389 GLU B C 1
ATOM 6016 O O . GLU B 1 349 ? 18.867 198.317 28.621 1.00 47.15 389 GLU B O 1
ATOM 6022 N N . ARG B 1 350 ? 16.834 198.637 27.716 1.00 46.87 390 ARG B N 1
ATOM 6023 C CA . ARG B 1 350 ? 17.207 199.877 27.048 1.00 46.20 390 ARG B CA 1
ATOM 6024 C C . ARG B 1 350 ? 16.474 201.090 27.606 1.00 44.75 390 ARG B C 1
ATOM 6025 O O . ARG B 1 350 ? 16.531 202.167 27.002 1.00 42.77 390 ARG B O 1
ATOM 6033 N N . GLY B 1 351 ? 15.795 200.946 28.744 1.00 45.46 391 GLY B N 1
ATOM 6034 C CA . GLY B 1 351 ? 15.126 202.056 29.385 1.00 44.58 391 GLY B CA 1
ATOM 6035 C C . GLY B 1 351 ? 13.698 202.291 28.946 1.00 46.55 391 GLY B C 1
ATOM 6036 O O . GLY B 1 351 ? 13.036 203.182 29.496 1.00 44.59 391 GLY B O 1
ATOM 6037 N N . PHE B 1 352 ? 13.201 201.536 27.971 1.00 45.22 392 PHE B N 1
ATOM 6038 C CA . PHE B 1 352 ? 11.810 201.669 27.570 1.00 40.82 392 PHE B CA 1
ATOM 6039 C C . PHE B 1 352 ? 10.895 201.096 28.646 1.00 41.75 392 PHE B C 1
ATOM 6040 O O . PHE B 1 352 ? 11.262 200.174 29.380 1.00 41.58 392 PHE B O 1
ATOM 6048 N N . VAL B 1 353 ? 9.695 201.660 28.741 1.00 41.73 393 VAL B N 1
ATOM 6049 C CA . VAL B 1 353 ? 8.738 201.318 29.787 1.00 39.51 393 VAL B CA 1
ATOM 6050 C C . VAL B 1 353 ? 7.538 200.648 29.132 1.00 40.50 393 VAL B C 1
ATOM 6051 O O . VAL B 1 353 ? 6.901 201.235 28.249 1.00 42.85 393 VAL B O 1
ATOM 6055 N N . TRP B 1 354 ? 7.233 199.425 29.562 1.00 39.40 394 TRP B N 1
ATOM 6056 C CA . TRP B 1 354 ? 6.120 198.642 29.036 1.00 42.06 394 TRP B CA 1
ATOM 6057 C C . TRP B 1 354 ? 5.032 198.535 30.096 1.00 43.46 394 TRP B C 1
ATOM 6058 O O . TRP B 1 354 ? 5.318 198.194 31.249 1.00 48.77 394 TRP B O 1
ATOM 6069 N N . GLU B 1 355 ? 3.786 198.801 29.704 1.00 44.00 395 GLU B N 1
ATOM 6070 C CA . GLU B 1 355 ? 2.666 198.749 30.633 1.00 50.19 395 GLU B CA 1
ATOM 6071 C C . GLU B 1 355 ? 1.423 198.219 29.933 1.00 50.06 395 GLU B C 1
ATOM 6072 O O . GLU B 1 355 ? 1.247 198.395 28.724 1.00 46.96 395 GLU B O 1
ATOM 6078 N N . LYS B 1 356 ? 0.569 197.553 30.708 1.00 57.44 396 LYS B N 1
ATOM 6079 C CA . LYS B 1 356 ? -0.776 197.199 30.272 1.00 59.90 396 LYS B CA 1
ATOM 6080 C C . LYS B 1 356 ? -1.708 198.333 30.679 1.00 66.66 396 LYS B C 1
ATOM 6081 O O . LYS B 1 356 ? -1.829 198.647 31.868 1.00 67.35 396 LYS B O 1
ATOM 6083 N N . ALA B 1 357 ? -2.363 198.944 29.696 1.00 74.81 397 ALA B N 1
ATOM 6084 C CA . ALA B 1 357 ? -2.956 200.256 29.892 1.00 83.94 397 ALA B CA 1
ATOM 6085 C C . ALA B 1 357 ? -4.198 200.191 30.779 1.00 94.85 397 ALA B C 1
ATOM 6086 O O . ALA B 1 357 ? -4.769 199.128 31.043 1.00 93.88 397 ALA B O 1
ATOM 6088 N N . VAL B 1 358 ? -4.611 201.375 31.236 1.00 104.81 398 VAL B N 1
ATOM 6089 C CA . VAL B 1 358 ? -5.817 201.499 32.047 1.00 114.21 398 VAL B CA 1
ATOM 6090 C C . VAL B 1 358 ? -7.059 201.378 31.175 1.00 117.09 398 VAL B C 1
ATOM 6091 O O . VAL B 1 358 ? -8.008 200.657 31.508 1.00 119.66 398 VAL B O 1
ATOM 6095 N N . GLU B 1 359 ? -7.061 202.068 30.034 1.00 114.26 399 GLU B N 1
ATOM 6096 C CA . GLU B 1 359 ? -8.267 202.289 29.245 1.00 110.98 399 GLU B CA 1
ATOM 6097 C C . GLU B 1 359 ? -8.860 201.013 28.659 1.00 108.98 399 GLU B C 1
ATOM 6098 O O . GLU B 1 359 ? -9.889 200.529 29.142 1.00 110.49 399 GLU B O 1
ATOM 6100 N N . GLY B 1 360 ? -8.237 200.463 27.618 1.00 105.25 400 GLY B N 1
ATOM 6101 C CA . GLY B 1 360 ? -8.928 199.454 26.839 1.00 101.52 400 GLY B CA 1
ATOM 6102 C C . GLY B 1 360 ? -8.165 198.237 26.354 1.00 98.36 400 GLY B C 1
ATOM 6103 O O . GLY B 1 360 ? -8.137 197.970 25.148 1.00 98.48 400 GLY B O 1
ATOM 6104 N N . ASP B 1 361 ? -7.561 197.484 27.275 1.00 96.43 401 ASP B N 1
ATOM 6105 C CA . ASP B 1 361 ? -7.045 196.144 26.983 1.00 94.42 401 ASP B CA 1
ATOM 6106 C C . ASP B 1 361 ? -5.961 196.168 25.904 1.00 84.32 401 ASP B C 1
ATOM 6107 O O . ASP B 1 361 ? -5.949 195.337 24.993 1.00 87.13 401 ASP B O 1
ATOM 6112 N N . PHE B 1 362 ? -5.042 197.125 26.007 1.00 71.79 402 PHE B N 1
ATOM 6113 C CA . PHE B 1 362 ? -3.911 197.233 25.096 1.00 60.13 402 PHE B CA 1
ATOM 6114 C C . PHE B 1 362 ? -2.642 197.506 25.895 1.00 54.48 402 PHE B C 1
ATOM 6115 O O . PHE B 1 362 ? -2.688 197.845 27.080 1.00 55.07 402 PHE B O 1
ATOM 6123 N N . PHE B 1 363 ? -1.498 197.346 25.233 1.00 46.93 403 PHE B N 1
ATOM 6124 C CA . PHE B 1 363 ? -0.198 197.625 25.825 1.00 41.72 403 PHE B CA 1
ATOM 6125 C C . PHE B 1 363 ? 0.360 198.940 25.290 1.00 41.98 403 PHE B C 1
ATOM 6126 O O . PHE B 1 363 ? 0.049 199.359 24.172 1.00 41.35 403 PHE B O 1
ATOM 6134 N N . ARG B 1 364 ? 1.202 199.581 26.099 1.00 37.55 404 ARG B N 1
ATOM 6135 C CA . ARG B 1 364 ? 1.807 200.861 25.755 1.00 40.07 404 ARG B CA 1
ATOM 6136 C C . ARG B 1 364 ? 3.288 200.822 26.102 1.00 40.93 404 ARG B C 1
ATOM 6137 O O . ARG B 1 364 ? 3.656 200.448 27.219 1.00 42.92 404 ARG B O 1
ATOM 6145 N N . VAL B 1 365 ? 4.132 201.202 25.144 1.00 34.83 405 VAL B N 1
ATOM 6146 C CA . VAL B 1 365 ? 5.582 201.219 25.316 1.00 33.29 405 VAL B CA 1
ATOM 6147 C C . VAL B 1 365 ? 6.059 202.660 25.234 1.00 38.87 405 VAL B C 1
ATOM 6148 O O . VAL B 1 365 ? 5.948 203.296 24.180 1.00 37.07 405 VAL B O 1
ATOM 6152 N N . GLN B 1 366 ? 6.620 203.163 26.326 1.00 35.76 406 GLN B N 1
ATOM 6153 C CA . GLN B 1 366 ? 7.056 204.549 26.400 1.00 41.65 406 GLN B CA 1
ATOM 6154 C C . GLN B 1 366 ? 8.563 204.656 26.208 1.00 39.02 406 GLN B C 1
ATOM 6155 O O . GLN B 1 366 ? 9.322 203.777 26.629 1.00 38.27 406 GLN B O 1
ATOM 6161 N N . TYR B 1 367 ? 8.980 205.750 25.563 1.00 35.29 407 TYR B N 1
ATOM 6162 C CA . TYR B 1 367 ? 10.381 205.965 25.213 1.00 37.77 407 TYR B CA 1
ATOM 6163 C C . TYR B 1 367 ? 11.296 205.864 26.428 1.00 39.21 407 TYR B C 1
ATOM 6164 O O . TYR B 1 367 ? 12.397 205.308 26.342 1.00 39.65 407 TYR B O 1
ATOM 6173 N N . SER B 1 368 ? 10.859 206.392 27.567 1.00 37.80 408 SER B N 1
ATOM 6174 C CA . SER B 1 368 ? 11.637 206.319 28.796 1.00 38.13 408 SER B CA 1
ATOM 6175 C C . SER B 1 368 ? 10.692 206.533 29.969 1.00 39.28 408 SER B C 1
ATOM 6176 O O . SER B 1 368 ? 9.487 206.727 29.794 1.00 41.47 408 SER B O 1
ATOM 6179 N N . GLU B 1 369 ? 11.254 206.491 31.179 1.00 44.69 409 GLU B N 1
ATOM 6180 C CA . GLU B 1 369 ? 10.450 206.764 32.364 1.00 47.10 409 GLU B CA 1
ATOM 6181 C C . GLU B 1 369 ? 10.009 208.221 32.410 1.00 43.83 409 GLU B C 1
ATOM 6182 O O . GLU B 1 369 ? 8.922 208.522 32.914 1.00 46.85 409 GLU B O 1
ATOM 6188 N N . SER B 1 370 ? 10.825 209.130 31.879 1.00 41.58 410 SER B N 1
ATOM 6189 C CA . SER B 1 370 ? 10.500 210.551 31.893 1.00 48.52 410 SER B CA 1
ATOM 6190 C C . SER B 1 370 ? 9.838 211.026 30.606 1.00 45.07 410 SER B C 1
ATOM 6191 O O . SER B 1 370 ? 9.032 211.963 30.647 1.00 45.45 410 SER B O 1
ATOM 6194 N N . ASN B 1 371 ? 10.153 210.411 29.465 1.00 41.51 411 ASN B N 1
ATOM 6195 C CA . ASN B 1 371 ? 9.623 210.825 28.167 1.00 39.43 411 ASN B CA 1
ATOM 6196 C C . ASN B 1 371 ? 8.515 209.859 27.762 1.00 41.88 411 ASN B C 1
ATOM 6197 O O . ASN B 1 371 ? 8.781 208.691 27.457 1.00 41.39 411 ASN B O 1
ATOM 6202 N N . HIS B 1 372 ? 7.277 210.355 27.731 1.00 36.44 412 HIS B N 1
ATOM 6203 C CA . HIS B 1 372 ? 6.104 209.507 27.554 1.00 43.29 412 HIS B CA 1
ATOM 6204 C C . HIS B 1 372 ? 5.605 209.458 26.113 1.00 40.47 412 HIS B C 1
ATOM 6205 O O . HIS B 1 372 ? 4.404 209.260 25.886 1.00 45.41 412 HIS B O 1
ATOM 6212 N N . LEU B 1 373 ? 6.490 209.636 25.136 1.00 35.91 413 LEU B N 1
ATOM 6213 C CA . LEU B 1 373 ? 6.156 209.307 23.756 1.00 32.58 413 LEU B CA 1
ATOM 6214 C C . LEU B 1 373 ? 6.093 207.791 23.617 1.00 33.99 413 LEU B C 1
ATOM 6215 O O . LEU B 1 373 ? 6.978 207.083 24.107 1.00 33.49 413 LEU B O 1
ATOM 6220 N N . HIS B 1 374 ? 5.045 207.282 22.969 1.00 31.48 414 HIS B N 1
ATOM 6221 C CA . HIS B 1 374 ? 4.752 205.864 23.117 1.00 33.57 414 HIS B CA 1
ATOM 6222 C C . HIS B 1 374 ? 4.323 205.204 21.814 1.00 30.73 414 HIS B C 1
ATOM 6223 O O . HIS B 1 374 ? 3.857 205.849 20.869 1.00 30.00 414 HIS B O 1
ATOM 6230 N N . VAL B 1 375 ? 4.521 203.884 21.796 1.00 32.87 415 VAL B N 1
ATOM 6231 C CA . VAL B 1 375 ? 3.914 202.968 20.840 1.00 29.52 415 VAL B CA 1
ATOM 6232 C C . VAL B 1 375 ? 2.787 202.242 21.559 1.00 32.50 415 VAL B C 1
ATOM 6233 O O . VAL B 1 375 ? 2.959 201.797 22.701 1.00 34.30 415 VAL B O 1
ATOM 6237 N N . ASP B 1 376 ? 1.637 202.118 20.906 1.00 32.27 416 ASP B N 1
ATOM 6238 C CA . ASP B 1 376 ? 0.533 201.341 21.446 1.00 34.94 416 ASP B CA 1
ATOM 6239 C C . ASP B 1 376 ? 0.398 200.036 20.671 1.00 33.92 416 ASP B C 1
ATOM 6240 O O . ASP B 1 376 ? 0.476 200.021 19.439 1.00 35.79 416 ASP B O 1
ATOM 6245 N N . LEU B 1 377 ? 0.212 198.943 21.405 1.00 37.65 417 LEU B N 1
ATOM 6246 C CA . LEU B 1 377 ? 0.101 197.604 20.838 1.00 39.03 417 LEU B CA 1
ATOM 6247 C C . LEU B 1 377 ? -1.312 197.094 21.077 1.00 40.05 417 LEU B C 1
ATOM 6248 O O . LEU B 1 377 ? -1.746 196.976 22.228 1.00 41.26 417 LEU B O 1
ATOM 6253 N N . TRP B 1 378 ? -2.025 196.790 19.995 1.00 40.90 418 TRP B N 1
ATOM 6254 C CA . TRP B 1 378 ? -3.437 196.429 20.078 1.00 41.37 418 TRP B CA 1
ATOM 6255 C C . TRP B 1 378 ? -3.627 194.942 19.805 1.00 41.96 418 TRP B C 1
ATOM 6256 O O . TRP B 1 378 ? -3.521 194.503 18.648 1.00 43.58 418 TRP B O 1
ATOM 6267 N N . PRO B 1 379 ? -3.903 194.130 20.825 1.00 44.86 419 PRO B N 1
ATOM 6268 C CA . PRO B 1 379 ? -4.043 192.683 20.605 1.00 45.13 419 PRO B CA 1
ATOM 6269 C C . PRO B 1 379 ? -5.363 192.346 19.924 1.00 46.32 419 PRO B C 1
ATOM 6270 O O . PRO B 1 379 ? -6.427 192.823 20.326 1.00 48.56 419 PRO B O 1
ATOM 6274 N N . PHE B 1 380 ? -5.281 191.519 18.884 1.00 47.98 420 PHE B N 1
ATOM 6275 C CA . PHE B 1 380 ? -6.441 190.992 18.181 1.00 52.79 420 PHE B CA 1
ATOM 6276 C C . PHE B 1 380 ? -6.377 189.470 18.172 1.00 53.98 420 PHE B C 1
ATOM 6277 O O . PHE B 1 380 ? -5.293 188.878 18.164 1.00 49.34 420 PHE B O 1
ATOM 6285 N N . TYR B 1 381 ? -7.547 188.839 18.169 1.00 59.12 421 TYR B N 1
ATOM 6286 C CA . TYR B 1 381 ? -7.635 187.398 18.004 1.00 65.36 421 TYR B CA 1
ATOM 6287 C C . TYR B 1 381 ? -8.663 187.070 16.933 1.00 65.77 421 TYR B C 1
ATOM 6288 O O . TYR B 1 381 ? -9.639 187.808 16.757 1.00 63.98 421 TYR B O 1
ATOM 6297 N N . PRO B 1 382 ? -8.470 185.974 16.198 1.00 69.64 422 PRO B N 1
ATOM 6298 C CA . PRO B 1 382 ? -9.436 185.607 15.155 1.00 75.20 422 PRO B CA 1
ATOM 6299 C C . PRO B 1 382 ? -10.623 184.872 15.762 1.00 81.83 422 PRO B C 1
ATOM 6300 O O . PRO B 1 382 ? -10.452 183.967 16.581 1.00 81.88 422 PRO B O 1
ATOM 6304 N N . ARG B 1 383 ? -11.833 185.264 15.358 1.00 88.69 423 ARG B N 1
ATOM 6305 C CA . ARG B 1 383 ? -13.043 184.578 15.801 1.00 96.99 423 ARG B CA 1
ATOM 6306 C C . ARG B 1 383 ? -13.521 183.571 14.759 1.00 102.31 423 ARG B C 1
ATOM 6307 O O . ARG B 1 383 ? -13.735 182.400 15.080 1.00 109.06 423 ARG B O 1
ATOM 6315 N N . ASN B 1 384 ? -13.695 184.000 13.501 1.00 100.94 424 ASN B N 1
ATOM 6316 C CA . ASN B 1 384 ? -13.964 183.073 12.399 1.00 99.89 424 ASN B CA 1
ATOM 6317 C C . ASN B 1 384 ? -13.574 183.771 11.095 1.00 92.45 424 ASN B C 1
ATOM 6318 O O . ASN B 1 384 ? -14.395 184.148 10.259 1.00 90.68 424 ASN B O 1
ATOM 6323 N N . GLY B 1 385 ? -12.267 183.921 10.908 1.00 88.04 425 GLY B N 1
ATOM 6324 C CA . GLY B 1 385 ? -11.751 184.698 9.808 1.00 84.58 425 GLY B CA 1
ATOM 6325 C C . GLY B 1 385 ? -11.866 186.189 9.999 1.00 79.63 425 GLY B C 1
ATOM 6326 O O . GLY B 1 385 ? -11.583 186.944 9.062 1.00 78.82 425 GLY B O 1
ATOM 6327 N N . VAL B 1 386 ? -12.277 186.637 11.182 1.00 77.43 426 VAL B N 1
ATOM 6328 C CA . VAL B 1 386 ? -12.441 188.054 11.475 1.00 79.64 426 VAL B CA 1
ATOM 6329 C C . VAL B 1 386 ? -11.612 188.380 12.713 1.00 76.96 426 VAL B C 1
ATOM 6330 O O . VAL B 1 386 ? -11.724 187.703 13.742 1.00 75.66 426 VAL B O 1
ATOM 6334 N N . MET B 1 387 ? -10.740 189.377 12.594 1.00 72.57 427 MET B N 1
ATOM 6335 C CA . MET B 1 387 ? -9.956 189.830 13.733 1.00 69.05 427 MET B CA 1
ATOM 6336 C C . MET B 1 387 ? -10.806 190.747 14.601 1.00 65.61 427 MET B C 1
ATOM 6337 O O . MET B 1 387 ? -11.551 191.591 14.094 1.00 63.76 427 MET B O 1
ATOM 6342 N N . THR B 1 388 ? -10.691 190.577 15.914 1.00 68.19 428 THR B N 1
ATOM 6343 C CA . THR B 1 388 ? -11.571 191.265 16.844 1.00 72.37 428 THR B CA 1
ATOM 6344 C C . THR B 1 388 ? -10.875 191.398 18.190 1.00 72.38 428 THR B C 1
ATOM 6345 O O . THR B 1 388 ? -9.847 190.767 18.451 1.00 70.31 428 THR B O 1
ATOM 6349 N N . LYS B 1 389 ? -11.444 192.248 19.040 1.00 77.18 429 LYS B N 1
ATOM 6350 C CA . LYS B 1 389 ? -11.049 192.331 20.437 1.00 82.38 429 LYS B CA 1
ATOM 6351 C C . LYS B 1 389 ? -12.289 192.663 21.255 1.00 88.95 429 LYS B C 1
ATOM 6352 O O . LYS B 1 389 ? -13.361 192.939 20.711 1.00 88.49 429 LYS B O 1
ATOM 6358 N N . ASP B 1 390 ? -12.136 192.628 22.576 1.00 95.39 430 ASP B N 1
ATOM 6359 C CA . ASP B 1 390 ? -13.291 192.704 23.461 1.00 101.24 430 ASP B CA 1
ATOM 6360 C C . ASP B 1 390 ? -13.650 194.127 23.867 1.00 104.02 430 ASP B C 1
ATOM 6361 O O . ASP B 1 390 ? -14.836 194.427 24.045 1.00 105.98 430 ASP B O 1
ATOM 6366 N N . THR B 1 391 ? -12.668 195.010 24.017 1.00 104.01 431 THR B N 1
ATOM 6367 C CA . THR B 1 391 ? -12.912 196.389 24.415 1.00 103.35 431 THR B CA 1
ATOM 6368 C C . THR B 1 391 ? -12.508 197.326 23.284 1.00 102.28 431 THR B C 1
ATOM 6369 O O . THR B 1 391 ? -11.445 197.160 22.677 1.00 102.90 431 THR B O 1
ATOM 6373 N N . TRP B 1 392 ? -13.364 198.304 23.002 1.00 102.32 432 TRP B N 1
ATOM 6374 C CA . TRP B 1 392 ? -13.144 199.224 21.893 1.00 101.51 432 TRP B CA 1
ATOM 6375 C C . TRP B 1 392 ? -12.967 200.662 22.371 1.00 102.01 432 TRP B C 1
ATOM 6376 O O . TRP B 1 392 ? -13.718 201.144 23.219 1.00 102.52 432 TRP B O 1
ATOM 6387 N N . VAL B 1 399 ? -12.109 199.102 14.626 1.00 79.11 439 VAL B N 1
ATOM 6388 C CA . VAL B 1 399 ? -13.148 198.202 14.144 1.00 79.93 439 VAL B CA 1
ATOM 6389 C C . VAL B 1 399 ? -12.576 196.814 13.896 1.00 78.01 439 VAL B C 1
ATOM 6390 O O . VAL B 1 399 ? -11.360 196.626 13.892 1.00 78.69 439 VAL B O 1
ATOM 6394 N N . GLU B 1 400 ? -13.464 195.844 13.695 1.00 74.86 440 GLU B N 1
ATOM 6395 C CA . GLU B 1 400 ? -13.053 194.530 13.226 1.00 72.69 440 GLU B CA 1
ATOM 6396 C C . GLU B 1 400 ? -12.596 194.613 11.772 1.00 66.67 440 GLU B C 1
ATOM 6397 O O . GLU B 1 400 ? -12.874 195.583 11.061 1.00 65.09 440 GLU B O 1
ATOM 6403 N N . PHE B 1 401 ? -11.899 193.574 11.324 1.00 62.23 441 PHE B N 1
ATOM 6404 C CA . PHE B 1 401 ? -11.456 193.502 9.940 1.00 61.17 441 PHE B CA 1
ATOM 6405 C C . PHE B 1 401 ? -11.162 192.047 9.600 1.00 57.13 441 PHE B C 1
ATOM 6406 O O . PHE B 1 401 ? -10.919 191.234 10.500 1.00 58.99 441 PHE B O 1
ATOM 6414 N N . PRO B 1 402 ? -11.197 191.683 8.316 1.00 61.05 442 PRO B N 1
ATOM 6415 C CA . PRO B 1 402 ? -11.001 190.275 7.944 1.00 60.20 442 PRO B CA 1
ATOM 6416 C C . PRO B 1 402 ? -9.576 189.816 8.213 1.00 62.64 442 PRO B C 1
ATOM 6417 O O . PRO B 1 402 ? -8.615 190.557 7.994 1.00 61.92 442 PRO B O 1
ATOM 6421 N N . GLU B 1 403 ? -9.444 188.571 8.688 1.00 59.02 443 GLU B N 1
ATOM 6422 C CA . GLU B 1 403 ? -8.115 188.023 8.940 1.00 59.80 443 GLU B CA 1
ATOM 6423 C C . GLU B 1 403 ? -7.305 187.860 7.657 1.00 57.13 443 GLU B C 1
ATOM 6424 O O . GLU B 1 403 ? -6.070 187.863 7.715 1.00 57.08 443 GLU B O 1
ATOM 6430 N N . HIS B 1 404 ? -7.960 187.751 6.496 1.00 56.78 444 HIS B N 1
ATOM 6431 C CA . HIS B 1 404 ? -7.202 187.575 5.261 1.00 59.91 444 HIS B CA 1
ATOM 6432 C C . HIS B 1 404 ? -6.310 188.772 4.952 1.00 56.01 444 HIS B C 1
ATOM 6433 O O . HIS B 1 404 ? -5.361 188.633 4.173 1.00 51.72 444 HIS B O 1
ATOM 6440 N N . PHE B 1 405 ? -6.579 189.936 5.550 1.00 58.08 445 PHE B N 1
ATOM 6441 C CA . PHE B 1 405 ? -5.665 191.062 5.409 1.00 52.99 445 PHE B CA 1
ATOM 6442 C C . PHE B 1 405 ? -4.323 190.799 6.083 1.00 52.62 445 PHE B C 1
ATOM 6443 O O . PHE B 1 405 ? -3.332 191.449 5.734 1.00 53.91 445 PHE B O 1
ATOM 6451 N N . LEU B 1 406 ? -4.269 189.861 7.029 1.00 47.65 446 LEU B N 1
ATOM 6452 C CA . LEU B 1 406 ? -3.036 189.501 7.715 1.00 47.02 446 LEU B CA 1
ATOM 6453 C C . LEU B 1 406 ? -2.401 188.233 7.158 1.00 54.86 446 LEU B C 1
ATOM 6454 O O . LEU B 1 406 ? -1.443 187.722 7.747 1.00 57.53 446 LEU B O 1
ATOM 6459 N N . GLN B 1 407 ? -2.916 187.704 6.051 1.00 55.50 447 GLN B N 1
ATOM 6460 C CA . GLN B 1 407 ? -2.436 186.441 5.490 1.00 59.25 447 GLN B CA 1
ATOM 6461 C C . GLN B 1 407 ? -2.142 186.609 4.004 1.00 54.26 447 GLN B C 1
ATOM 6462 O O . GLN B 1 407 ? -3.055 186.484 3.169 1.00 54.78 447 GLN B O 1
ATOM 6468 N N . PRO B 1 408 ? -0.886 186.899 3.630 1.00 55.28 448 PRO B N 1
ATOM 6469 C CA . PRO B 1 408 ? 0.203 187.165 4.568 1.00 51.97 448 PRO B CA 1
ATOM 6470 C C . PRO B 1 408 ? 0.385 188.657 4.796 1.00 52.85 448 PRO B C 1
ATOM 6471 O O . PRO B 1 408 ? -0.333 189.461 4.204 1.00 46.07 448 PRO B O 1
ATOM 6475 N N . LEU B 1 409 ? 1.340 189.018 5.645 1.00 47.92 449 LEU B N 1
ATOM 6476 C CA . LEU B 1 409 ? 1.744 190.407 5.759 1.00 50.41 449 LEU B CA 1
ATOM 6477 C C . LEU B 1 409 ? 2.703 190.755 4.624 1.00 50.59 449 LEU B C 1
ATOM 6478 O O . LEU B 1 409 ? 3.279 189.878 3.974 1.00 52.60 449 LEU B O 1
ATOM 6483 N N . VAL B 1 410 ? 2.856 192.051 4.372 1.00 48.19 450 VAL B N 1
ATOM 6484 C CA . VAL B 1 410 ? 3.744 192.515 3.308 1.00 45.54 450 VAL B CA 1
ATOM 6485 C C . VAL B 1 410 ? 4.714 193.545 3.875 1.00 48.27 450 VAL B C 1
ATOM 6486 O O . VAL B 1 410 ? 4.388 194.235 4.852 1.00 43.05 450 VAL B O 1
ATOM 6490 N N . PRO B 1 411 ? 5.908 193.682 3.305 1.00 48.62 451 PRO B N 1
ATOM 6491 C CA . PRO B 1 411 ? 6.858 194.674 3.812 1.00 44.31 451 PRO B CA 1
ATOM 6492 C C . PRO B 1 411 ? 6.546 196.072 3.304 1.00 41.18 451 PRO B C 1
ATOM 6493 O O . PRO B 1 411 ? 6.072 196.269 2.183 1.00 40.49 451 PRO B O 1
ATOM 6497 N N . LEU B 1 412 ? 6.835 197.053 4.154 1.00 40.71 452 LEU B N 1
ATOM 6498 C CA . LEU B 1 412 ? 6.504 198.443 3.871 1.00 36.67 452 LEU B CA 1
ATOM 6499 C C . LEU B 1 412 ? 7.419 199.365 4.669 1.00 36.98 452 LEU B C 1
ATOM 6500 O O . LEU B 1 412 ? 7.427 199.305 5.906 1.00 38.61 452 LEU B O 1
ATOM 6505 N N . PRO B 1 413 ? 8.220 200.204 4.008 1.00 39.63 453 PRO B N 1
ATOM 6506 C CA . PRO B 1 413 ? 9.088 201.133 4.748 1.00 39.01 453 PRO B CA 1
ATOM 6507 C C . PRO B 1 413 ? 8.293 202.026 5.691 1.00 37.15 453 PRO B C 1
ATOM 6508 O O . PRO B 1 413 ? 7.204 202.501 5.360 1.00 34.34 453 PRO B O 1
ATOM 6512 N N . PHE B 1 414 ? 8.858 202.250 6.876 1.00 34.87 454 PHE B N 1
ATOM 6513 C CA . PHE B 1 414 ? 8.240 203.106 7.886 1.00 32.00 454 PHE B CA 1
ATOM 6514 C C . PHE B 1 414 ? 9.313 203.537 8.872 1.00 34.28 454 PHE B C 1
ATOM 6515 O O . PHE B 1 414 ? 9.980 202.683 9.466 1.00 34.28 454 PHE B O 1
ATOM 6523 N N . ALA B 1 415 ? 9.487 204.851 9.036 1.00 35.01 455 ALA B N 1
ATOM 6524 C CA . ALA B 1 415 ? 10.335 205.418 10.089 1.00 37.37 455 ALA B CA 1
ATOM 6525 C C . ALA B 1 415 ? 11.790 204.965 9.981 1.00 40.76 455 ALA B C 1
ATOM 6526 O O . ALA B 1 415 ? 12.482 204.825 10.993 1.00 37.80 455 ALA B O 1
ATOM 6528 N N . GLY B 1 416 ? 12.274 204.738 8.761 1.00 40.28 456 GLY B N 1
ATOM 6529 C CA . GLY B 1 416 ? 13.663 204.395 8.545 1.00 41.42 456 GLY B CA 1
ATOM 6530 C C . GLY B 1 416 ? 13.972 202.914 8.493 1.00 42.98 456 GLY B C 1
ATOM 6531 O O . GLY B 1 416 ? 15.135 202.549 8.279 1.00 44.92 456 GLY B O 1
ATOM 6532 N N . PHE B 1 417 ? 12.977 202.050 8.684 1.00 39.23 457 PHE B N 1
ATOM 6533 C CA . PHE B 1 417 ? 13.174 200.610 8.619 1.00 37.83 457 PHE B CA 1
ATOM 6534 C C . PHE B 1 417 ? 12.017 199.997 7.843 1.00 41.79 457 PHE B C 1
ATOM 6535 O O . PHE B 1 417 ? 11.072 200.686 7.446 1.00 41.50 457 PHE B O 1
ATOM 6543 N N . VAL B 1 418 ? 12.093 198.688 7.626 1.00 40.43 458 VAL B N 1
ATOM 6544 C CA . VAL B 1 418 ? 11.049 197.949 6.929 1.00 40.67 458 VAL B CA 1
ATOM 6545 C C . VAL B 1 418 ? 10.135 197.320 7.971 1.00 41.97 458 VAL B C 1
ATOM 6546 O O . VAL B 1 418 ? 10.586 196.531 8.810 1.00 42.27 458 VAL B O 1
ATOM 6550 N N . ALA B 1 419 ? 8.855 197.670 7.922 1.00 39.23 459 ALA B N 1
ATOM 6551 C CA . ALA B 1 419 ? 7.853 197.145 8.834 1.00 38.36 459 ALA B CA 1
ATOM 6552 C C . ALA B 1 419 ? 6.923 196.192 8.097 1.00 37.92 459 ALA B C 1
ATOM 6553 O O . ALA B 1 419 ? 6.908 196.122 6.866 1.00 40.03 459 ALA B O 1
ATOM 6555 N N . GLN B 1 420 ? 6.145 195.446 8.874 1.00 35.25 460 GLN B N 1
ATOM 6556 C CA . GLN B 1 420 ? 5.140 194.548 8.326 1.00 36.39 460 GLN B CA 1
ATOM 6557 C C . GLN B 1 420 ? 3.794 195.256 8.296 1.00 33.82 460 GLN B C 1
ATOM 6558 O O . GLN B 1 420 ? 3.395 195.892 9.277 1.00 38.43 460 GLN B O 1
ATOM 6564 N N . ALA B 1 421 ? 3.109 195.154 7.169 1.00 35.84 461 ALA B N 1
ATOM 6565 C CA . ALA B 1 421 ? 1.818 195.783 6.953 1.00 33.12 461 ALA B CA 1
ATOM 6566 C C . ALA B 1 421 ? 0.835 194.734 6.467 1.00 40.77 461 ALA B C 1
ATOM 6567 O O . ALA B 1 421 ? 1.240 193.687 5.950 1.00 37.37 461 ALA B O 1
ATOM 6569 N N . PRO B 1 422 ? -0.465 194.970 6.636 1.00 42.49 462 PRO B N 1
ATOM 6570 C CA . PRO B 1 422 ? -1.445 194.087 5.999 1.00 38.11 462 PRO B CA 1
ATOM 6571 C C . PRO B 1 422 ? -1.273 194.123 4.491 1.00 45.55 462 PRO B C 1
ATOM 6572 O O . PRO B 1 422 ? -0.882 195.141 3.915 1.00 44.38 462 PRO B O 1
ATOM 6576 N N . ASN B 1 423 ? -1.550 192.993 3.850 1.00 43.35 463 ASN B N 1
ATOM 6577 C CA . ASN B 1 423 ? -1.624 193.015 2.400 1.00 43.40 463 ASN B CA 1
ATOM 6578 C C . ASN B 1 423 ? -2.835 193.838 1.970 1.00 41.58 463 ASN B C 1
ATOM 6579 O O . ASN B 1 423 ? -3.792 194.021 2.728 1.00 42.17 463 ASN B O 1
ATOM 6584 N N . ASN B 1 424 ? -2.779 194.345 0.737 1.00 43.88 464 ASN B N 1
ATOM 6585 C CA . ASN B 1 424 ? -3.837 195.202 0.203 1.00 46.43 464 ASN B CA 1
ATOM 6586 C C . ASN B 1 424 ? -4.139 196.351 1.161 1.00 44.35 464 ASN B C 1
ATOM 6587 O O . ASN B 1 424 ? -5.298 196.667 1.437 1.00 39.82 464 ASN B O 1
ATOM 6592 N N . TYR B 1 425 ? -3.080 196.975 1.684 1.00 43.06 465 TYR B N 1
ATOM 6593 C CA . TYR B 1 425 ? -3.257 197.943 2.761 1.00 41.04 465 TYR B CA 1
ATOM 6594 C C . TYR B 1 425 ? -4.037 199.174 2.318 1.00 37.96 465 TYR B C 1
ATOM 6595 O O . TYR B 1 425 ? -4.636 199.847 3.164 1.00 38.71 465 TYR B O 1
ATOM 6604 N N . ARG B 1 426 ? -4.053 199.480 1.018 1.00 41.73 466 ARG B N 1
ATOM 6605 C CA . ARG B 1 426 ? -4.915 200.549 0.521 1.00 41.97 466 ARG B CA 1
ATOM 6606 C C . ARG B 1 426 ? -6.373 200.279 0.874 1.00 43.17 466 ARG B C 1
ATOM 6607 O O . ARG B 1 426 ? -7.065 201.149 1.416 1.00 42.00 466 ARG B O 1
ATOM 6615 N N . ARG B 1 427 ? -6.855 199.067 0.580 1.00 42.17 467 ARG B N 1
ATOM 6616 C CA . ARG B 1 427 ? -8.234 198.715 0.907 1.00 43.82 467 ARG B CA 1
ATOM 6617 C C . ARG B 1 427 ? -8.436 198.613 2.413 1.00 45.14 467 ARG B C 1
ATOM 6618 O O . ARG B 1 427 ? -9.488 199.004 2.933 1.00 47.97 467 ARG B O 1
ATOM 6620 N N . PHE B 1 428 ? -7.442 198.075 3.122 1.00 42.30 468 PHE B N 1
ATOM 6621 C CA . PHE B 1 428 ? -7.475 198.039 4.582 1.00 37.28 468 PHE B CA 1
ATOM 6622 C C . PHE B 1 428 ? -7.651 199.441 5.157 1.00 41.80 468 PHE B C 1
ATOM 6623 O O . PHE B 1 428 ? -8.489 199.667 6.038 1.00 43.23 468 PHE B O 1
ATOM 6631 N N . LEU B 1 429 ? -6.869 200.402 4.657 1.00 41.72 469 LEU B N 1
ATOM 6632 C CA . LEU B 1 429 ? -6.942 201.766 5.170 1.00 45.47 469 LEU B CA 1
ATOM 6633 C C . LEU B 1 429 ? -8.271 202.423 4.822 1.00 45.60 469 LEU B C 1
ATOM 6634 O O . LEU B 1 429 ? -8.834 203.166 5.634 1.00 47.67 469 LEU B O 1
ATOM 6639 N N . GLU B 1 430 ? -8.786 202.170 3.616 1.00 45.88 470 GLU B N 1
ATOM 6640 C CA . GLU B 1 430 ? -10.068 202.750 3.235 1.00 52.36 470 GLU B CA 1
ATOM 6641 C C . GLU B 1 430 ? -11.220 202.105 3.993 1.00 53.84 470 GLU B C 1
ATOM 6642 O O . GLU B 1 430 ? -12.228 202.766 4.264 1.00 51.67 470 GLU B O 1
ATOM 6648 N N . LEU B 1 431 ? -11.091 200.825 4.348 1.00 59.78 471 LEU B N 1
ATOM 6649 C CA . LEU B 1 431 ? -12.109 200.181 5.171 1.00 64.10 471 LEU B CA 1
ATOM 6650 C C . LEU B 1 431 ? -12.178 200.820 6.553 1.00 64.18 471 LEU B C 1
ATOM 6651 O O . LEU B 1 431 ? -13.265 200.969 7.125 1.00 65.74 471 LEU B O 1
ATOM 6656 N N . LYS B 1 432 ? -11.030 201.219 7.099 1.00 60.52 472 LYS B N 1
ATOM 6657 C CA . LYS B 1 432 ? -10.983 201.778 8.444 1.00 56.31 472 LYS B CA 1
ATOM 6658 C C . LYS B 1 432 ? -11.175 203.288 8.474 1.00 54.77 472 LYS B C 1
ATOM 6659 O O . LYS B 1 432 ? -11.688 203.815 9.468 1.00 53.75 472 LYS B O 1
ATOM 6661 N N . PHE B 1 433 ? -10.780 204.000 7.416 1.00 54.00 473 PHE B N 1
ATOM 6662 C CA . PHE B 1 433 ? -10.849 205.455 7.401 1.00 53.06 473 PHE B CA 1
ATOM 6663 C C . PHE B 1 433 ? -11.808 206.035 6.372 1.00 54.91 473 PHE B C 1
ATOM 6664 O O . PHE B 1 433 ? -12.216 207.192 6.527 1.00 53.90 473 PHE B O 1
ATOM 6672 N N . GLY B 1 434 ? -12.169 205.289 5.332 1.00 55.44 474 GLY B N 1
ATOM 6673 C CA . GLY B 1 434 ? -13.025 205.808 4.292 1.00 57.38 474 GLY B CA 1
ATOM 6674 C C . GLY B 1 434 ? -12.295 205.950 2.972 1.00 57.47 474 GLY B C 1
ATOM 6675 O O . GLY B 1 434 ? -11.061 205.991 2.921 1.00 54.20 474 GLY B O 1
ATOM 6676 N N . PRO B 1 435 ? -13.048 206.032 1.875 1.00 61.31 475 PRO B N 1
ATOM 6677 C CA . PRO B 1 435 ? -12.416 206.086 0.551 1.00 60.65 475 PRO B CA 1
ATOM 6678 C C . PRO B 1 435 ? -11.575 207.342 0.376 1.00 55.29 475 PRO B C 1
ATOM 6679 O O . PRO B 1 435 ? -11.967 208.440 0.776 1.00 56.29 475 PRO B O 1
ATOM 6683 N N . GLY B 1 436 ? -10.402 207.164 -0.227 1.00 50.34 476 GLY B N 1
ATOM 6684 C CA . GLY B 1 436 ? -9.524 208.269 -0.544 1.00 47.27 476 GLY B CA 1
ATOM 6685 C C . GLY B 1 436 ? -8.685 208.788 0.601 1.00 46.49 476 GLY B C 1
ATOM 6686 O O . GLY B 1 436 ? -8.092 209.865 0.468 1.00 45.52 476 GLY B O 1
ATOM 6687 N N . VAL B 1 437 ? -8.601 208.055 1.716 1.00 46.13 477 VAL B N 1
ATOM 6688 C CA . VAL B 1 437 ? -7.898 208.569 2.890 1.00 42.81 477 VAL B CA 1
ATOM 6689 C C . VAL B 1 437 ? -6.422 208.792 2.584 1.00 41.75 477 VAL B C 1
ATOM 6690 O O . VAL B 1 437 ? -5.831 209.790 3.014 1.00 42.60 477 VAL B O 1
ATOM 6694 N N . ILE B 1 438 ? -5.807 207.877 1.830 1.00 39.91 478 ILE B N 1
ATOM 6695 C CA . ILE B 1 438 ? -4.392 208.015 1.496 1.00 39.82 478 ILE B CA 1
ATOM 6696 C C . ILE B 1 438 ? -4.145 209.326 0.764 1.00 40.06 478 ILE B C 1
ATOM 6697 O O . ILE B 1 438 ? -3.129 209.999 0.981 1.00 38.64 478 ILE B O 1
ATOM 6702 N N . GLU B 1 439 ? -5.084 209.724 -0.088 1.00 38.48 479 GLU B N 1
ATOM 6703 C CA . GLU B 1 439 ? -4.916 210.882 -0.950 1.00 39.66 479 GLU B CA 1
ATOM 6704 C C . GLU B 1 439 ? -5.377 212.192 -0.319 1.00 40.23 479 GLU B C 1
ATOM 6705 O O . GLU B 1 439 ? -5.175 213.249 -0.925 1.00 37.72 479 GLU B O 1
ATOM 6711 N N . ASN B 1 440 ? -5.976 212.162 0.872 1.00 38.59 480 ASN B N 1
ATOM 6712 C CA . ASN B 1 440 ? -6.615 213.340 1.462 1.00 41.94 480 ASN B CA 1
ATOM 6713 C C . ASN B 1 440 ? -6.224 213.486 2.927 1.00 40.51 480 ASN B C 1
ATOM 6714 O O . ASN B 1 440 ? -6.984 213.105 3.828 1.00 41.78 480 ASN B O 1
ATOM 6719 N N . PRO B 1 441 ? -5.052 214.058 3.203 1.00 41.68 481 PRO B N 1
ATOM 6720 C CA . PRO B 1 441 ? -4.627 214.235 4.598 1.00 44.87 481 PRO B CA 1
ATOM 6721 C C . PRO B 1 441 ? -5.527 215.204 5.354 1.00 51.26 481 PRO B C 1
ATOM 6722 O O . PRO B 1 441 ? -5.974 216.220 4.818 1.00 46.22 481 PRO B O 1
ATOM 6726 N N . GLN B 1 442 ? -5.786 214.870 6.618 1.00 62.47 482 GLN B N 1
ATOM 6727 C CA . GLN B 1 442 ? -6.637 215.660 7.497 1.00 73.75 482 GLN B CA 1
ATOM 6728 C C . GLN B 1 442 ? -6.016 215.689 8.888 1.00 81.33 482 GLN B C 1
ATOM 6729 O O . GLN B 1 442 ? -5.166 214.861 9.226 1.00 83.10 482 GLN B O 1
ATOM 6735 N N . TYR B 1 443 ? -6.447 216.655 9.697 1.00 85.97 483 TYR B N 1
ATOM 6736 C CA . TYR B 1 443 ? -6.053 216.687 11.096 1.00 90.71 483 TYR B CA 1
ATOM 6737 C C . TYR B 1 443 ? -6.803 215.596 11.863 1.00 97.08 483 TYR B C 1
ATOM 6738 O O . TYR B 1 443 ? -7.807 215.070 11.378 1.00 95.22 483 TYR B O 1
ATOM 6747 N N . PRO B 1 444 ? -6.322 215.222 13.059 1.00 102.90 484 PRO B N 1
ATOM 6748 C CA . PRO B 1 444 ? -6.922 214.066 13.757 1.00 106.66 484 PRO B CA 1
ATOM 6749 C C . PRO B 1 444 ? -8.431 214.150 13.942 1.00 110.91 484 PRO B C 1
ATOM 6750 O O . PRO B 1 444 ? -9.110 213.122 13.834 1.00 111.41 484 PRO B O 1
ATOM 6754 N N . ASN B 1 445 ? -8.988 215.328 14.220 1.00 113.69 485 ASN B N 1
ATOM 6755 C CA . ASN B 1 445 ? -10.435 215.457 14.080 1.00 115.36 485 ASN B CA 1
ATOM 6756 C C . ASN B 1 445 ? -10.815 216.882 13.711 1.00 113.56 485 ASN B C 1
ATOM 6757 O O . ASN B 1 445 ? -10.561 217.823 14.478 1.00 114.13 485 ASN B O 1
ATOM 6762 N N . PRO B 1 446 ? -11.471 217.060 12.560 1.00 111.02 486 PRO B N 1
ATOM 6763 C CA . PRO B 1 446 ? -11.601 218.395 11.963 1.00 110.23 486 PRO B CA 1
ATOM 6764 C C . PRO B 1 446 ? -12.710 219.261 12.538 1.00 111.70 486 PRO B C 1
ATOM 6765 O O . PRO B 1 446 ? -12.755 220.454 12.208 1.00 111.92 486 PRO B O 1
ATOM 6769 N N . ALA B 1 447 ? -13.616 218.718 13.356 1.00 112.51 487 ALA B N 1
ATOM 6770 C CA . ALA B 1 447 ? -14.649 219.562 13.950 1.00 112.92 487 ALA B CA 1
ATOM 6771 C C . ALA B 1 447 ? -14.033 220.620 14.855 1.00 113.45 487 ALA B C 1
ATOM 6772 O O . ALA B 1 447 ? -14.530 221.750 14.933 1.00 114.73 487 ALA B O 1
ATOM 6774 N N . LEU B 1 448 ? -12.943 220.273 15.541 1.00 112.21 488 LEU B N 1
ATOM 6775 C CA . LEU B 1 448 ? -12.251 221.239 16.386 1.00 110.42 488 LEU B CA 1
ATOM 6776 C C . LEU B 1 448 ? -11.251 222.062 15.580 1.00 109.76 488 LEU B C 1
ATOM 6777 O O . LEU B 1 448 ? -11.230 223.294 15.677 1.00 110.34 488 LEU B O 1
ATOM 6782 N N . LEU B 1 449 ? -10.418 221.400 14.778 1.00 107.64 489 LEU B N 1
ATOM 6783 C CA . LEU B 1 449 ? -9.372 222.082 14.027 1.00 104.98 489 LEU B CA 1
ATOM 6784 C C . LEU B 1 449 ? -9.114 221.334 12.728 1.00 108.78 489 LEU B C 1
ATOM 6785 O O . LEU B 1 449 ? -8.960 220.109 12.737 1.00 110.32 489 LEU B O 1
ATOM 6790 N N . SER B 1 450 ? -9.060 222.073 11.624 1.00 111.41 490 SER B N 1
ATOM 6791 C CA . SER B 1 450 ? -8.885 221.475 10.304 1.00 112.53 490 SER B CA 1
ATOM 6792 C C . SER B 1 450 ? -7.542 221.846 9.682 1.00 111.56 490 SER B C 1
ATOM 6793 O O . SER B 1 450 ? -7.068 222.974 9.823 1.00 110.23 490 SER B O 1
ATOM 6796 N N . PRO C 1 7 ? 56.884 269.088 24.074 1.00 65.02 47 PRO C N 1
ATOM 6797 C CA . PRO C 1 7 ? 56.063 270.012 24.860 1.00 62.70 47 PRO C CA 1
ATOM 6798 C C . PRO C 1 7 ? 54.756 269.372 25.315 1.00 55.55 47 PRO C C 1
ATOM 6799 O O . PRO C 1 7 ? 53.864 269.144 24.498 1.00 56.90 47 PRO C O 1
ATOM 6803 N N . ARG C 1 8 ? 54.645 269.089 26.613 1.00 49.21 48 ARG C N 1
ATOM 6804 C CA . ARG C 1 8 ? 53.505 268.361 27.147 1.00 47.76 48 ARG C CA 1
ATOM 6805 C C . ARG C 1 8 ? 52.616 269.189 28.064 1.00 42.48 48 ARG C C 1
ATOM 6806 O O . ARG C 1 8 ? 51.566 268.693 28.487 1.00 37.72 48 ARG C O 1
ATOM 6814 N N . VAL C 1 9 ? 52.996 270.425 28.381 1.00 40.18 49 VAL C N 1
ATOM 6815 C CA . VAL C 1 9 ? 52.239 271.270 29.298 1.00 36.32 49 VAL C CA 1
ATOM 6816 C C . VAL C 1 9 ? 51.926 272.589 28.612 1.00 37.78 49 VAL C C 1
ATOM 6817 O O . VAL C 1 9 ? 52.819 273.227 28.041 1.00 37.32 49 VAL C O 1
ATOM 6821 N N . THR C 1 10 ? 50.663 272.996 28.681 1.00 37.02 50 THR C N 1
ATOM 6822 C CA . THR C 1 10 ? 50.231 274.315 28.245 1.00 36.58 50 THR C CA 1
ATOM 6823 C C . THR C 1 10 ? 50.037 275.188 29.477 1.00 36.52 50 THR C C 1
ATOM 6824 O O . THR C 1 10 ? 49.286 274.824 30.389 1.00 34.34 50 THR C O 1
ATOM 6828 N N . VAL C 1 11 ? 50.723 276.324 29.511 1.00 33.11 51 VAL C N 1
ATOM 6829 C CA . VAL C 1 11 ? 50.493 277.313 30.555 1.00 31.97 51 VAL C CA 1
ATOM 6830 C C . VAL C 1 11 ? 49.182 278.028 30.259 1.00 36.43 51 VAL C C 1
ATOM 6831 O O . VAL C 1 11 ? 48.939 278.458 29.125 1.00 36.97 51 VAL C O 1
ATOM 6835 N N . LEU C 1 12 ? 48.323 278.140 31.272 1.00 36.05 52 LEU C N 1
ATOM 6836 C CA . LEU C 1 12 ? 47.029 278.799 31.135 1.00 33.21 52 LEU C CA 1
ATOM 6837 C C . LEU C 1 12 ? 46.901 279.853 32.223 1.00 32.69 52 LEU C C 1
ATOM 6838 O O . LEU C 1 12 ? 46.953 279.529 33.414 1.00 33.39 52 LEU C O 1
ATOM 6843 N N . VAL C 1 13 ? 46.716 281.105 31.812 1.00 30.83 53 VAL C N 1
ATOM 6844 C CA . VAL C 1 13 ? 46.616 282.239 32.724 1.00 28.83 53 VAL C CA 1
ATOM 6845 C C . VAL C 1 13 ? 45.180 282.743 32.706 1.00 27.84 53 VAL C C 1
ATOM 6846 O O . VAL C 1 13 ? 44.696 283.229 31.676 1.00 31.27 53 VAL C O 1
ATOM 6850 N N . ARG C 1 14 ? 44.505 282.636 33.847 1.00 29.72 54 ARG C N 1
ATOM 6851 C CA . ARG C 1 14 ? 43.133 283.099 33.995 1.00 29.03 54 ARG C CA 1
ATOM 6852 C C . ARG C 1 14 ? 42.958 284.168 35.063 1.00 32.95 54 ARG C C 1
ATOM 6853 O O . ARG C 1 14 ? 42.124 285.060 34.888 1.00 35.59 54 ARG C O 1
ATOM 6861 N N . GLU C 1 15 ? 43.720 284.115 36.153 1.00 30.74 55 GLU C N 1
ATOM 6862 C CA . GLU C 1 15 ? 43.570 285.076 37.243 1.00 32.98 55 GLU C CA 1
ATOM 6863 C C . GLU C 1 15 ? 44.549 286.225 37.023 1.00 34.34 55 GLU C C 1
ATOM 6864 O O . GLU C 1 15 ? 45.745 286.109 37.308 1.00 30.21 55 GLU C O 1
ATOM 6870 N N . PHE C 1 16 ? 44.028 287.331 36.496 1.00 32.73 56 PHE C N 1
ATOM 6871 C CA . PHE C 1 16 ? 44.749 288.589 36.370 1.00 31.37 56 PHE C CA 1
ATOM 6872 C C . PHE C 1 16 ? 43.706 289.686 36.215 1.00 32.74 56 PHE C C 1
ATOM 6873 O O . PHE C 1 16 ? 42.531 289.413 35.967 1.00 34.63 56 PHE C O 1
ATOM 6881 N N . GLU C 1 17 ? 44.138 290.930 36.384 1.00 34.33 57 GLU C N 1
ATOM 6882 C CA . GLU C 1 17 ? 43.271 292.082 36.192 1.00 33.98 57 GLU C CA 1
ATOM 6883 C C . GLU C 1 17 ? 43.768 292.897 35.007 1.00 35.21 57 GLU C C 1
ATOM 6884 O O . GLU C 1 17 ? 44.974 293.125 34.861 1.00 36.55 57 GLU C O 1
ATOM 6890 N N . ALA C 1 18 ? 42.832 293.331 34.162 1.00 32.33 58 ALA C N 1
ATOM 6891 C CA . ALA C 1 18 ? 43.204 294.027 32.935 1.00 32.90 58 ALA C CA 1
ATOM 6892 C C . ALA C 1 18 ? 43.925 295.338 33.230 1.00 33.89 58 ALA C C 1
ATOM 6893 O O . ALA C 1 18 ? 44.891 295.693 32.544 1.00 34.96 58 ALA C O 1
ATOM 6895 N N . PHE C 1 19 ? 43.480 296.066 34.255 1.00 30.76 59 PHE C N 1
ATOM 6896 C CA . PHE C 1 19 ? 44.023 297.395 34.505 1.00 36.01 59 PHE C CA 1
ATOM 6897 C C . PHE C 1 19 ? 45.398 297.369 35.160 1.00 36.63 59 PHE C C 1
ATOM 6898 O O . PHE C 1 19 ? 46.088 298.392 35.148 1.00 37.31 59 PHE C O 1
ATOM 6906 N N . ASP C 1 20 ? 45.816 296.233 35.724 1.00 34.31 60 ASP C N 1
ATOM 6907 C CA . ASP C 1 20 ? 47.089 296.166 36.444 1.00 34.41 60 ASP C CA 1
ATOM 6908 C C . ASP C 1 20 ? 47.476 294.690 36.548 1.00 36.98 60 ASP C C 1
ATOM 6909 O O . ASP C 1 20 ? 46.945 293.972 37.399 1.00 37.93 60 ASP C O 1
ATOM 6914 N N . ASN C 1 21 ? 48.406 294.260 35.697 1.00 36.81 61 ASN C N 1
ATOM 6915 C CA . ASN C 1 21 ? 48.833 292.869 35.696 1.00 37.16 61 ASN C CA 1
ATOM 6916 C C . ASN C 1 21 ? 50.299 292.778 35.296 1.00 40.18 61 ASN C C 1
ATOM 6917 O O . ASN C 1 21 ? 50.895 293.735 34.794 1.00 42.65 61 ASN C O 1
ATOM 6922 N N . ALA C 1 22 ? 50.876 291.601 35.536 1.00 38.40 62 ALA C N 1
ATOM 6923 C CA . ALA C 1 22 ? 52.233 291.272 35.120 1.00 36.25 62 ALA C CA 1
ATOM 6924 C C . ALA C 1 22 ? 52.232 290.088 34.160 1.00 36.37 62 ALA C C 1
ATOM 6925 O O . ALA C 1 22 ? 53.176 289.295 34.134 1.00 36.12 62 ALA C O 1
ATOM 6927 N N . VAL C 1 23 ? 51.160 289.954 33.373 1.00 34.95 63 VAL C N 1
ATOM 6928 C CA . VAL C 1 23 ? 51.066 288.840 32.424 1.00 32.66 63 VAL C CA 1
ATOM 6929 C C . VAL C 1 23 ? 52.150 288.907 31.355 1.00 35.39 63 VAL C C 1
ATOM 6930 O O . VAL C 1 23 ? 52.721 287.857 31.022 1.00 39.23 63 VAL C O 1
ATOM 6934 N N . PRO C 1 24 ? 52.476 290.067 30.764 1.00 36.12 64 PRO C N 1
ATOM 6935 C CA . PRO C 1 24 ? 53.578 290.085 29.784 1.00 36.52 64 PRO C CA 1
ATOM 6936 C C . PRO C 1 24 ? 54.890 289.542 30.323 1.00 36.71 64 PRO C C 1
ATOM 6937 O O . PRO C 1 24 ? 55.568 288.781 29.621 1.00 41.28 64 PRO C O 1
ATOM 6941 N N . GLU C 1 25 ? 55.272 289.909 31.550 1.00 39.69 65 GLU C N 1
ATOM 6942 C CA . GLU C 1 25 ? 56.469 289.321 32.146 1.00 43.66 65 GLU C CA 1
ATOM 6943 C C . GLU C 1 25 ? 56.305 287.818 32.330 1.00 44.95 65 GLU C C 1
ATOM 6944 O O . GLU C 1 25 ? 57.241 287.049 32.083 1.00 45.48 65 GLU C O 1
ATOM 6950 N N . LEU C 1 26 ? 55.117 287.386 32.760 1.00 43.86 66 LEU C N 1
ATOM 6951 C CA . LEU C 1 26 ? 54.848 285.965 32.963 1.00 37.43 66 LEU C CA 1
ATOM 6952 C C . LEU C 1 26 ? 55.064 285.178 31.677 1.00 36.64 66 LEU C C 1
ATOM 6953 O O . LEU C 1 26 ? 55.819 284.199 31.651 1.00 39.05 66 LEU C O 1
ATOM 6958 N N . VAL C 1 27 ? 54.389 285.587 30.599 1.00 38.61 67 VAL C N 1
ATOM 6959 C CA . VAL C 1 27 ? 54.533 284.905 29.314 1.00 42.63 67 VAL C CA 1
ATOM 6960 C C . VAL C 1 27 ? 55.993 284.887 28.885 1.00 44.65 67 VAL C C 1
ATOM 6961 O O . VAL C 1 27 ? 56.542 283.838 28.525 1.00 44.23 67 VAL C O 1
ATOM 6965 N N . ASP C 1 28 ? 56.645 286.052 28.931 1.00 47.55 68 ASP C N 1
ATOM 6966 C CA . ASP C 1 28 ? 58.038 286.150 28.505 1.00 50.78 68 ASP C CA 1
ATOM 6967 C C . ASP C 1 28 ? 58.928 285.191 29.286 1.00 48.40 68 ASP C C 1
ATOM 6968 O O . ASP C 1 28 ? 59.789 284.520 28.704 1.00 49.62 68 ASP C O 1
ATOM 6973 N N . SER C 1 29 ? 58.722 285.097 30.604 1.00 47.67 69 SER C N 1
ATOM 6974 C CA . SER C 1 29 ? 59.586 284.264 31.435 1.00 51.35 69 SER C CA 1
ATOM 6975 C C . SER C 1 29 ? 59.497 282.792 31.052 1.00 50.19 69 SER C C 1
ATOM 6976 O O . SER C 1 29 ? 60.491 282.063 31.158 1.00 52.18 69 SER C O 1
ATOM 6979 N N . PHE C 1 30 ? 58.327 282.332 30.604 1.00 47.41 70 PHE C N 1
ATOM 6980 C CA . PHE C 1 30 ? 58.216 280.949 30.154 1.00 44.02 70 PHE C CA 1
ATOM 6981 C C . PHE C 1 30 ? 58.802 280.770 28.758 1.00 49.26 70 PHE C C 1
ATOM 6982 O O . PHE C 1 30 ? 59.409 279.733 28.467 1.00 49.12 70 PHE C O 1
ATOM 6990 N N . LEU C 1 31 ? 58.633 281.769 27.886 1.00 48.05 71 LEU C N 1
ATOM 6991 C CA . LEU C 1 31 ? 59.195 281.677 26.543 1.00 50.65 71 LEU C CA 1
ATOM 6992 C C . LEU C 1 31 ? 60.715 281.776 26.561 1.00 51.16 71 LEU C C 1
ATOM 6993 O O . LEU C 1 31 ? 61.378 281.236 25.668 1.00 52.77 71 LEU C O 1
ATOM 6998 N N . GLN C 1 32 ? 61.283 282.460 27.558 1.00 56.66 72 GLN C N 1
ATOM 6999 C CA . GLN C 1 32 ? 62.737 282.505 27.681 1.00 64.36 72 GLN C CA 1
ATOM 7000 C C . GLN C 1 32 ? 63.312 281.129 27.990 1.00 64.67 72 GLN C C 1
ATOM 7001 O O . GLN C 1 32 ? 64.452 280.834 27.614 1.00 65.56 72 GLN C O 1
ATOM 7007 N N . GLN C 1 33 ? 62.540 280.274 28.663 1.00 62.87 73 GLN C N 1
ATOM 7008 C CA . GLN C 1 33 ? 62.983 278.917 28.961 1.00 63.59 73 GLN C CA 1
ATOM 7009 C C . GLN C 1 33 ? 62.743 277.953 27.810 1.00 62.44 73 GLN C C 1
ATOM 7010 O O . GLN C 1 33 ? 63.494 276.983 27.657 1.00 63.61 73 GLN C O 1
ATOM 7016 N N . ASP C 1 34 ? 61.712 278.193 27.006 1.00 61.50 74 ASP C N 1
ATOM 7017 C CA . ASP C 1 34 ? 61.442 277.413 25.807 1.00 63.85 74 ASP C CA 1
ATOM 7018 C C . ASP C 1 34 ? 60.616 278.277 24.864 1.00 63.85 74 ASP C C 1
ATOM 7019 O O . ASP C 1 34 ? 59.429 278.518 25.122 1.0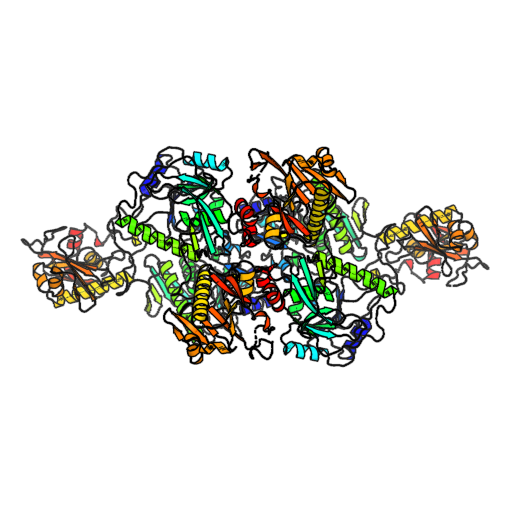0 63.97 74 ASP C O 1
ATOM 7024 N N . PRO C 1 35 ? 61.209 278.771 23.774 1.00 64.93 75 PRO C N 1
ATOM 7025 C CA . PRO C 1 35 ? 60.458 279.649 22.861 1.00 63.06 75 PRO C CA 1
ATOM 7026 C C . PRO C 1 35 ? 59.196 279.018 22.302 1.00 56.84 75 PRO C C 1
ATOM 7027 O O . PRO C 1 35 ? 58.289 279.750 21.888 1.00 55.84 75 PRO C O 1
ATOM 7031 N N . ALA C 1 36 ? 59.098 277.690 22.287 1.00 54.64 76 ALA C N 1
ATOM 7032 C CA . ALA C 1 36 ? 57.940 276.990 21.750 1.00 54.99 76 ALA C CA 1
ATOM 7033 C C . ALA C 1 36 ? 56.931 276.599 22.822 1.00 47.81 76 ALA C C 1
ATOM 7034 O O . ALA C 1 36 ? 56.022 275.812 22.542 1.00 47.69 76 ALA C O 1
ATOM 7036 N N . GLN C 1 37 ? 57.065 277.129 24.030 1.00 46.37 77 GLN C N 1
ATOM 7037 C CA . GLN C 1 37 ? 56.173 276.758 25.125 1.00 46.65 77 GLN C CA 1
ATOM 7038 C C . GLN C 1 37 ? 54.745 277.199 24.827 1.00 40.60 77 GLN C C 1
ATOM 7039 O O . GLN C 1 37 ? 54.514 278.390 24.580 1.00 41.16 77 GLN C O 1
ATOM 7045 N N . PRO C 1 38 ? 53.770 276.290 24.827 1.00 40.56 78 PRO C N 1
ATOM 7046 C CA . PRO C 1 38 ? 52.375 276.697 24.604 1.00 40.03 78 PRO C CA 1
ATOM 7047 C C . PRO C 1 38 ? 51.853 277.513 25.777 1.00 38.54 78 PRO C C 1
ATOM 7048 O O . PRO C 1 38 ? 51.926 277.085 26.931 1.00 38.71 78 PRO C O 1
ATOM 7052 N N . VAL C 1 39 ? 51.325 278.697 25.472 1.00 37.46 79 VAL C N 1
ATOM 7053 C CA . VAL C 1 39 ? 50.783 279.602 26.477 1.00 33.80 79 VAL C CA 1
ATOM 7054 C C . VAL C 1 39 ? 49.415 280.078 26.013 1.00 38.41 79 VAL C C 1
ATOM 7055 O O . VAL C 1 39 ? 49.253 280.488 24.858 1.00 38.44 79 VAL C O 1
ATOM 7059 N N . VAL C 1 40 ? 48.435 280.020 26.912 1.00 35.68 80 VAL C N 1
ATOM 7060 C CA . VAL C 1 40 ? 47.081 280.490 26.652 1.00 31.64 80 VAL C CA 1
ATOM 7061 C C . VAL C 1 40 ? 46.718 281.489 27.739 1.00 32.87 80 VAL C C 1
ATOM 7062 O O . VAL C 1 40 ? 46.778 281.162 28.930 1.00 31.24 80 VAL C O 1
ATOM 7066 N N . VAL C 1 41 ? 46.351 282.701 27.337 1.00 32.31 81 VAL C N 1
ATOM 7067 C CA . VAL C 1 41 ? 45.794 283.687 28.255 1.00 29.93 81 VAL C CA 1
ATOM 7068 C C . VAL C 1 41 ? 44.291 283.727 28.030 1.00 32.49 81 VAL C C 1
ATOM 7069 O O . VAL C 1 41 ? 43.829 284.005 26.917 1.00 37.26 81 VAL C O 1
ATOM 7073 N N . ALA C 1 42 ? 43.528 283.435 29.078 1.00 29.31 82 ALA C N 1
ATOM 7074 C CA . ALA C 1 42 ? 42.079 283.339 28.990 1.00 30.75 82 ALA C CA 1
ATOM 7075 C C . ALA C 1 42 ? 41.438 284.568 29.618 1.00 33.06 82 ALA C C 1
ATOM 7076 O O . ALA C 1 42 ? 41.822 284.983 30.717 1.00 33.42 82 ALA C O 1
ATOM 7078 N N . ALA C 1 43 ? 40.463 285.143 28.920 1.00 34.19 83 ALA C N 1
ATOM 7079 C CA . ALA C 1 43 ? 39.749 286.309 29.413 1.00 31.30 83 ALA C CA 1
ATOM 7080 C C . ALA C 1 43 ? 38.316 286.256 28.910 1.00 28.64 83 ALA C C 1
ATOM 7081 O O . ALA C 1 43 ? 38.025 285.626 27.890 1.00 32.85 83 ALA C O 1
ATOM 7083 N N . ASP C 1 44 ? 37.420 286.915 29.645 1.00 26.25 84 ASP C N 1
ATOM 7084 C CA . ASP C 1 44 ? 36.040 287.019 29.187 1.00 34.15 84 ASP C CA 1
ATOM 7085 C C . ASP C 1 44 ? 35.944 287.931 27.970 1.00 39.22 84 ASP C C 1
ATOM 7086 O O . ASP C 1 44 ? 35.391 287.544 26.934 1.00 43.91 84 ASP C O 1
ATOM 7091 N N . THR C 1 45 ? 36.487 289.141 28.073 1.00 38.63 85 THR C N 1
ATOM 7092 C CA . THR C 1 45 ? 36.587 290.067 26.954 1.00 39.41 85 THR C CA 1
ATOM 7093 C C . THR C 1 45 ? 38.045 290.455 26.744 1.00 36.68 85 THR C C 1
ATOM 7094 O O . THR C 1 45 ? 38.906 290.209 27.593 1.00 34.55 85 THR C O 1
ATOM 7098 N N . LEU C 1 46 ? 38.311 291.062 25.590 1.00 35.42 86 LEU C N 1
ATOM 7099 C CA . LEU C 1 46 ? 39.649 291.496 25.217 1.00 35.35 86 LEU C CA 1
ATOM 7100 C C . LEU C 1 46 ? 40.234 292.405 26.298 1.00 32.22 86 LEU C C 1
ATOM 7101 O O . LEU C 1 46 ? 39.641 293.449 26.605 1.00 35.08 86 LEU C O 1
ATOM 7106 N N . PRO C 1 47 ? 41.363 292.040 26.904 1.00 31.40 87 PRO C N 1
ATOM 7107 C CA . PRO C 1 47 ? 41.935 292.881 27.961 1.00 28.72 87 PRO C CA 1
ATOM 7108 C C . PRO C 1 47 ? 42.443 294.212 27.426 1.00 31.77 87 PRO C C 1
ATOM 7109 O O . PRO C 1 47 ? 43.093 294.279 26.380 1.00 34.25 87 PRO C O 1
ATOM 7113 N N . TYR C 1 48 ? 42.143 295.274 28.170 1.00 31.13 88 TYR C N 1
ATOM 7114 C CA . TYR C 1 48 ? 42.582 296.628 27.863 1.00 36.74 88 TYR C CA 1
ATOM 7115 C C . TYR C 1 48 ? 43.147 297.250 29.135 1.00 36.00 88 TYR C C 1
ATOM 7116 O O . TYR C 1 48 ? 42.527 297.133 30.206 1.00 38.83 88 TYR C O 1
ATOM 7125 N N . PRO C 1 49 ? 44.313 297.922 29.076 1.00 39.77 89 PRO C N 1
ATOM 7126 C CA . PRO C 1 49 ? 45.164 298.172 27.903 1.00 39.28 89 PRO C CA 1
ATOM 7127 C C . PRO C 1 49 ? 45.726 296.895 27.276 1.00 42.09 89 PRO C C 1
ATOM 7128 O O . PRO C 1 49 ? 45.751 295.861 27.947 1.00 40.51 89 PRO C O 1
ATOM 7132 N N . PRO C 1 50 ? 46.139 296.971 26.011 1.00 41.32 90 PRO C N 1
ATOM 7133 C CA . PRO C 1 50 ? 46.589 295.768 25.301 1.00 38.53 90 PRO C CA 1
ATOM 7134 C C . PRO C 1 50 ? 47.677 295.019 26.058 1.00 38.27 90 PRO C C 1
ATOM 7135 O O . PRO C 1 50 ? 48.614 295.613 26.596 1.00 36.65 90 PRO C O 1
ATOM 7139 N N . LEU C 1 51 ? 47.537 293.692 26.098 1.00 39.44 91 LEU C N 1
ATOM 7140 C CA . LEU C 1 51 ? 48.580 292.859 26.685 1.00 40.73 91 LEU C CA 1
ATOM 7141 C C . LEU C 1 51 ? 49.818 292.814 25.800 1.00 44.21 91 LEU C C 1
ATOM 7142 O O . LEU C 1 51 ? 50.936 292.681 26.311 1.00 44.75 91 LEU C O 1
ATOM 7147 N N . ALA C 1 52 ? 49.635 292.931 24.482 1.00 49.69 92 ALA C N 1
ATOM 7148 C CA . ALA C 1 52 ? 50.733 292.935 23.514 1.00 54.91 92 ALA C CA 1
ATOM 7149 C C . ALA C 1 52 ? 51.607 291.690 23.664 1.00 53.92 92 ALA C C 1
ATOM 7150 O O . ALA C 1 52 ? 52.831 291.768 23.785 1.00 51.27 92 ALA C O 1
ATOM 7152 N N . LEU C 1 53 ? 50.959 290.530 23.655 1.00 55.07 93 LEU C N 1
ATOM 7153 C CA . LEU C 1 53 ? 51.680 289.276 23.768 1.00 53.23 93 LEU C CA 1
ATOM 7154 C C . LEU C 1 53 ? 52.394 288.959 22.455 1.00 52.66 93 LEU C C 1
ATOM 7155 O O . LEU C 1 53 ? 51.971 289.412 21.388 1.00 52.50 93 LEU C O 1
ATOM 7160 N N . PRO C 1 54 ? 53.487 288.199 22.511 1.00 54.97 94 PRO C N 1
ATOM 7161 C CA . PRO C 1 54 ? 54.202 287.836 21.281 1.00 57.50 94 PRO C CA 1
ATOM 7162 C C . PRO C 1 54 ? 53.280 287.184 20.261 1.00 58.07 94 PRO C C 1
ATOM 7163 O O . PRO C 1 54 ? 52.499 286.285 20.584 1.00 58.20 94 PRO C O 1
ATOM 7167 N N . ARG C 1 55 ? 53.369 287.656 19.016 1.00 56.93 95 ARG C N 1
ATOM 7168 C CA . ARG C 1 55 ? 52.525 287.159 17.929 1.00 56.53 95 ARG C CA 1
ATOM 7169 C C . ARG C 1 55 ? 53.190 285.924 17.327 1.00 59.62 95 ARG C C 1
ATOM 7170 O O . ARG C 1 55 ? 53.782 285.951 16.246 1.00 60.28 95 ARG C O 1
ATOM 7172 N N . ILE C 1 56 ? 53.085 284.818 18.056 1.00 56.74 96 ILE C N 1
ATOM 7173 C CA . ILE C 1 56 ? 53.678 283.548 17.641 1.00 53.84 96 ILE C CA 1
ATOM 7174 C C . ILE C 1 56 ? 52.618 282.463 17.774 1.00 55.38 96 ILE C C 1
ATOM 7175 O O . ILE C 1 56 ? 51.635 282.626 18.515 1.00 57.47 96 ILE C O 1
ATOM 7180 N N . PRO C 1 57 ? 52.777 281.344 17.056 1.00 53.89 97 PRO C N 1
ATOM 7181 C CA . PRO C 1 57 ? 51.700 280.337 17.040 1.00 50.66 97 PRO C CA 1
ATOM 7182 C C . PRO C 1 57 ? 51.406 279.709 18.393 1.00 49.61 97 PRO C C 1
ATOM 7183 O O . PRO C 1 57 ? 50.270 279.272 18.622 1.00 47.17 97 PRO C O 1
ATOM 7187 N N . ASN C 1 58 ? 52.382 279.644 19.297 1.00 46.48 98 ASN C N 1
ATOM 7188 C CA . ASN C 1 58 ? 52.205 278.940 20.562 1.00 47.44 98 ASN C CA 1
ATOM 7189 C C . ASN C 1 58 ? 51.701 279.836 21.687 1.00 44.81 98 ASN C C 1
ATOM 7190 O O . ASN C 1 58 ? 51.576 279.364 22.823 1.00 45.30 98 ASN C O 1
ATOM 7195 N N . VAL C 1 59 ? 51.415 281.105 21.408 1.00 43.60 99 VAL C N 1
ATOM 7196 C CA . VAL C 1 59 ? 50.810 282.011 22.376 1.00 39.54 99 VAL C CA 1
ATOM 7197 C C . VAL C 1 59 ? 49.470 282.456 21.812 1.00 44.37 99 VAL C C 1
ATOM 7198 O O . VAL C 1 59 ? 49.415 283.064 20.736 1.00 46.73 99 VAL C O 1
ATOM 7202 N N . ARG C 1 60 ? 48.394 282.150 22.532 1.00 42.82 100 ARG C N 1
ATOM 7203 C CA . ARG C 1 60 ? 47.046 282.463 22.087 1.00 42.97 100 ARG C CA 1
ATOM 7204 C C . ARG C 1 60 ? 46.273 283.135 23.209 1.00 41.36 100 ARG C C 1
ATOM 7205 O O . ARG C 1 60 ? 46.364 282.728 24.372 1.00 40.51 100 ARG C O 1
ATOM 7213 N N . LEU C 1 61 ? 45.514 284.167 22.854 1.00 39.37 101 LEU C N 1
ATOM 7214 C CA . LEU C 1 61 ? 44.560 284.789 23.759 1.00 42.08 101 LEU C CA 1
ATOM 7215 C C . LEU C 1 61 ? 43.185 284.203 23.465 1.00 45.70 101 LEU C C 1
ATOM 7216 O O . LEU C 1 61 ? 42.689 284.308 22.336 1.00 50.14 101 LEU C O 1
ATOM 7221 N N . ALA C 1 62 ? 42.585 283.571 24.469 1.00 38.98 102 ALA C N 1
ATOM 7222 C CA . ALA C 1 62 ? 41.293 282.918 24.332 1.00 34.91 102 ALA C CA 1
ATOM 7223 C C . ALA C 1 62 ? 40.227 283.785 24.988 1.00 36.02 102 ALA C C 1
ATOM 7224 O O . ALA C 1 62 ? 40.259 284.000 26.205 1.00 36.38 102 ALA C O 1
ATOM 7226 N N . LEU C 1 63 ? 39.297 284.287 24.179 1.00 32.44 103 LEU C N 1
ATOM 7227 C CA . LEU C 1 63 ? 38.173 285.079 24.663 1.00 34.67 103 LEU C CA 1
ATOM 7228 C C . LEU C 1 63 ? 36.971 284.151 24.808 1.00 31.14 103 LEU C C 1
ATOM 7229 O O . LEU C 1 63 ? 36.457 283.629 23.815 1.00 33.25 103 LEU C O 1
ATOM 7234 N N . LEU C 1 64 ? 36.531 283.945 26.049 1.00 30.14 104 LEU C N 1
ATOM 7235 C CA . LEU C 1 64 ? 35.575 282.893 26.364 1.00 39.39 104 LEU C CA 1
ATOM 7236 C C . LEU C 1 64 ? 34.123 283.344 26.297 1.00 46.27 104 LEU C C 1
ATOM 7237 O O . LEU C 1 64 ? 33.228 282.506 26.447 1.00 50.67 104 LEU C O 1
ATOM 7242 N N . GLN C 1 65 ? 33.864 284.625 26.079 1.00 39.86 105 GLN C N 1
ATOM 7243 C CA . GLN C 1 65 ? 32.479 285.069 25.993 1.00 41.83 105 GLN C CA 1
ATOM 7244 C C . GLN C 1 65 ? 31.912 284.773 24.605 1.00 39.20 105 GLN C C 1
ATOM 7245 O O . GLN C 1 65 ? 32.622 284.905 23.604 1.00 39.30 105 GLN C O 1
ATOM 7251 N N . PRO C 1 66 ? 30.650 284.355 24.520 1.00 41.45 106 PRO C N 1
ATOM 7252 C CA . PRO C 1 66 ? 30.025 284.170 23.206 1.00 42.47 106 PRO C CA 1
ATOM 7253 C C . PRO C 1 66 ? 29.947 285.482 22.441 1.00 37.34 106 PRO C C 1
ATOM 7254 O O . PRO C 1 66 ? 29.817 286.560 23.025 1.00 36.55 106 PRO C O 1
ATOM 7258 N N . ALA C 1 67 ? 30.021 285.380 21.116 1.00 36.40 107 ALA C N 1
ATOM 7259 C CA . ALA C 1 67 ? 30.076 286.558 20.265 1.00 38.75 107 ALA C CA 1
ATOM 7260 C C . ALA C 1 67 ? 29.325 286.288 18.969 1.00 40.93 107 ALA C C 1
ATOM 7261 O O . ALA C 1 67 ? 29.285 285.158 18.479 1.00 43.14 107 ALA C O 1
ATOM 7263 N N . LEU C 1 68 ? 28.750 287.354 18.407 1.00 35.68 108 LEU C N 1
ATOM 7264 C CA . LEU C 1 68 ? 27.857 287.206 17.262 1.00 36.64 108 LEU C CA 1
ATOM 7265 C C . LEU C 1 68 ? 28.574 286.657 16.033 1.00 38.29 108 LEU C C 1
ATOM 7266 O O . LEU C 1 68 ? 27.933 286.050 15.167 1.00 41.72 108 LEU C O 1
ATOM 7271 N N . ASP C 1 69 ? 29.893 286.841 15.940 1.00 39.04 109 ASP C N 1
ATOM 7272 C CA . ASP C 1 69 ? 30.637 286.502 14.733 1.00 46.27 109 ASP C CA 1
ATOM 7273 C C . ASP C 1 69 ? 31.591 285.326 14.928 1.00 47.96 109 ASP C C 1
ATOM 7274 O O . ASP C 1 69 ? 32.536 285.167 14.147 1.00 46.75 109 ASP C O 1
ATOM 7279 N N . ARG C 1 70 ? 31.371 284.501 15.944 1.00 45.85 110 ARG C N 1
ATOM 7280 C CA . ARG C 1 70 ? 32.312 283.433 16.230 1.00 43.44 110 ARG C CA 1
ATOM 7281 C C . ARG C 1 70 ? 31.597 282.093 16.297 1.00 45.19 110 ARG C C 1
ATOM 7282 O O . ARG C 1 70 ? 30.411 282.032 16.633 1.00 42.20 110 ARG C O 1
ATOM 7290 N N . PRO C 1 71 ? 32.288 281.007 15.962 1.00 41.37 111 PRO C N 1
ATOM 7291 C CA . PRO C 1 71 ? 31.692 279.678 16.118 1.00 37.91 111 PRO C CA 1
ATOM 7292 C C . PRO C 1 71 ? 31.669 279.271 17.582 1.00 36.11 111 PRO C C 1
ATOM 7293 O O . PRO C 1 71 ? 32.289 279.897 18.443 1.00 32.97 111 PRO C O 1
ATOM 7297 N N . ALA C 1 72 ? 30.935 278.191 17.857 1.00 36.49 112 ALA C N 1
ATOM 7298 C CA . ALA C 1 72 ? 30.777 277.736 19.235 1.00 38.68 112 ALA C CA 1
ATOM 7299 C C . ALA C 1 72 ? 32.120 277.387 19.863 1.00 36.37 112 ALA C C 1
ATOM 7300 O O . ALA C 1 72 ? 32.327 277.602 21.062 1.00 37.37 112 ALA C O 1
ATOM 7302 N N . ALA C 1 73 ? 33.053 276.866 19.064 1.00 36.16 113 ALA C N 1
ATOM 7303 C CA . ALA C 1 73 ? 34.328 276.398 19.595 1.00 32.41 113 ALA C CA 1
ATOM 7304 C C . ALA C 1 73 ? 35.178 277.526 20.167 1.00 34.14 113 ALA C C 1
ATOM 7305 O O . ALA C 1 73 ? 35.999 277.273 21.055 1.00 30.91 113 ALA C O 1
ATOM 7307 N N . ALA C 1 74 ? 34.998 278.762 19.690 1.00 33.30 114 ALA C N 1
ATOM 7308 C CA . ALA C 1 74 ? 35.843 279.869 20.126 1.00 34.29 114 ALA C CA 1
ATOM 7309 C C . ALA C 1 74 ? 35.715 280.163 21.616 1.00 36.66 114 ALA C C 1
ATOM 7310 O O . ALA C 1 74 ? 36.654 280.707 22.207 1.00 35.92 114 ALA C O 1
ATOM 7312 N N . SER C 1 75 ? 34.587 279.814 22.236 1.00 33.99 115 SER C N 1
ATOM 7313 C CA . SER C 1 75 ? 34.355 280.058 23.653 1.00 37.55 115 SER C CA 1
ATOM 7314 C C . SER C 1 75 ? 34.504 278.795 24.495 1.00 39.47 115 SER C C 1
ATOM 7315 O O . SER C 1 75 ? 34.027 278.757 25.634 1.00 39.35 115 SER C O 1
ATOM 7318 N N . ARG C 1 76 ? 35.146 277.762 23.960 1.00 35.76 116 ARG C N 1
ATOM 7319 C CA . ARG C 1 76 ? 35.381 276.536 24.713 1.00 38.03 116 ARG C CA 1
ATOM 7320 C C . ARG C 1 76 ? 36.874 276.388 24.965 1.00 35.85 116 ARG C C 1
ATOM 7321 O O . ARG C 1 76 ? 37.643 276.219 24.007 1.00 35.46 116 ARG C O 1
ATOM 7329 N N . PRO C 1 77 ? 37.327 276.453 26.219 1.00 33.80 117 PRO C N 1
ATOM 7330 C CA . PRO C 1 77 ? 38.773 276.569 26.472 1.00 32.68 117 PRO C CA 1
ATOM 7331 C C . PRO C 1 77 ? 39.581 275.371 26.011 1.00 31.71 117 PRO C C 1
ATOM 7332 O O . PRO C 1 77 ? 40.762 275.531 25.677 1.00 31.68 117 PRO C O 1
ATOM 7336 N N . GLU C 1 78 ? 38.987 274.174 25.974 1.00 30.98 118 GLU C N 1
ATOM 7337 C CA . GLU C 1 78 ? 39.721 273.012 25.484 1.00 33.27 118 GLU C CA 1
ATOM 7338 C C . GLU C 1 78 ? 40.135 273.177 24.028 1.00 37.24 118 GLU C C 1
ATOM 7339 O O . GLU C 1 78 ? 41.074 272.511 23.581 1.00 36.89 118 GLU C O 1
ATOM 7345 N N . THR C 1 79 ? 39.468 274.069 23.291 1.00 35.38 119 THR C N 1
ATOM 7346 C CA . THR C 1 79 ? 39.829 274.349 21.904 1.00 40.21 119 THR C CA 1
ATOM 7347 C C . THR C 1 79 ? 41.256 274.877 21.780 1.00 38.62 119 THR C C 1
ATOM 7348 O O . THR C 1 79 ? 41.909 274.674 20.749 1.00 39.49 119 THR C O 1
ATOM 7352 N N . TYR C 1 80 ? 41.767 275.528 22.822 1.00 32.59 120 TYR C N 1
ATOM 7353 C CA . TYR C 1 80 ? 43.039 276.236 22.758 1.00 29.32 120 TYR C CA 1
ATOM 7354 C C . TYR C 1 80 ? 44.210 275.430 23.305 1.00 33.18 120 TYR C C 1
ATOM 7355 O O . TYR C 1 80 ? 45.339 275.932 23.313 1.00 37.70 120 TYR C O 1
ATOM 7364 N N . VAL C 1 81 ? 43.976 274.199 23.752 1.00 34.07 121 VAL C N 1
ATOM 7365 C CA . VAL C 1 81 ? 44.994 273.371 24.387 1.00 30.19 121 VAL C CA 1
ATOM 7366 C C . VAL C 1 81 ? 45.143 272.089 23.580 1.00 31.16 121 VAL C C 1
ATOM 7367 O O . VAL C 1 81 ? 44.147 271.423 23.274 1.00 32.24 121 VAL C O 1
ATOM 7371 N N . ALA C 1 82 ? 46.385 271.745 23.235 1.00 33.09 122 ALA C N 1
ATOM 7372 C CA . ALA C 1 82 ? 46.675 270.549 22.453 1.00 36.25 122 ALA C CA 1
ATOM 7373 C C . ALA C 1 82 ? 47.655 269.614 23.151 1.00 39.92 122 ALA C C 1
ATOM 7374 O O . ALA C 1 82 ? 48.162 268.680 22.517 1.00 42.37 122 ALA C O 1
ATOM 7376 N N . THR C 1 83 ? 47.935 269.835 24.431 1.00 39.48 123 THR C N 1
ATOM 7377 C CA . THR C 1 83 ? 48.864 269.018 25.198 1.00 35.89 123 THR C CA 1
ATOM 7378 C C . THR C 1 83 ? 48.109 268.169 26.213 1.00 39.55 123 THR C C 1
ATOM 7379 O O . THR C 1 83 ? 46.924 268.380 26.485 1.00 39.05 123 THR C O 1
ATOM 7383 N N . GLU C 1 84 ? 48.823 267.196 26.782 1.00 35.25 124 GLU C N 1
ATOM 7384 C CA . GLU C 1 84 ? 48.212 266.310 27.766 1.00 33.29 124 GLU C CA 1
ATOM 7385 C C . GLU C 1 84 ? 47.908 267.034 29.071 1.00 29.57 124 GLU C C 1
ATOM 7386 O O . GLU C 1 84 ? 46.919 266.715 29.740 1.00 32.23 124 GLU C O 1
ATOM 7392 N N . PHE C 1 85 ? 48.727 268.011 29.445 1.00 31.29 125 PHE C N 1
ATOM 7393 C CA . PHE C 1 85 ? 48.597 268.662 30.737 1.00 33.16 125 PHE C CA 1
ATOM 7394 C C . PHE C 1 85 ? 48.392 270.162 30.575 1.00 34.43 125 PHE C C 1
ATOM 7395 O O . PHE C 1 85 ? 48.766 270.763 29.563 1.00 31.77 125 PHE C O 1
ATOM 7403 N N . VAL C 1 86 ? 47.778 270.750 31.600 1.00 32.43 126 VAL C N 1
ATOM 7404 C CA . VAL C 1 86 ? 47.586 272.189 31.712 1.00 31.97 126 VAL C CA 1
ATOM 7405 C C . VAL C 1 86 ? 48.186 272.629 33.038 1.00 32.90 126 VAL C C 1
ATOM 7406 O O . VAL C 1 86 ? 47.996 271.965 34.062 1.00 35.11 126 VAL C O 1
ATOM 7410 N N . ALA C 1 87 ? 48.926 273.733 33.020 1.00 28.13 127 ALA C N 1
ATOM 7411 C CA . ALA C 1 87 ? 49.443 274.346 34.238 1.00 33.74 127 ALA C CA 1
ATOM 7412 C C . ALA C 1 87 ? 48.752 275.691 34.419 1.00 33.75 127 ALA C C 1
ATOM 7413 O O . ALA C 1 87 ? 49.000 276.631 33.656 1.00 31.16 127 ALA C O 1
ATOM 7415 N N . LEU C 1 88 ? 47.883 275.778 35.422 1.00 30.72 128 LEU C N 1
ATOM 7416 C CA . LEU C 1 88 ? 47.227 277.034 35.755 1.00 30.55 128 LEU C CA 1
ATOM 7417 C C . LEU C 1 88 ? 48.200 277.906 36.536 1.00 31.91 128 LEU C C 1
ATOM 7418 O O . LEU C 1 88 ? 48.642 277.528 37.627 1.00 33.47 128 LEU C O 1
ATOM 7423 N N . VAL C 1 89 ? 48.544 279.060 35.976 1.00 31.55 129 VAL C N 1
ATOM 7424 C CA . VAL C 1 89 ? 49.569 279.935 36.529 1.00 31.69 129 VAL C CA 1
ATOM 7425 C C . VAL C 1 89 ? 48.932 281.278 36.865 1.00 34.42 129 VAL C C 1
ATOM 7426 O O . VAL C 1 89 ? 48.352 281.925 35.987 1.00 33.14 129 VAL C O 1
ATOM 7430 N N . PRO C 1 90 ? 49.008 281.736 38.109 1.00 30.64 130 PRO C N 1
ATOM 7431 C CA . PRO C 1 90 ? 48.409 283.022 38.464 1.00 29.66 130 PRO C CA 1
ATOM 7432 C C . PRO C 1 90 ? 49.322 284.181 38.103 1.00 33.43 130 PRO C C 1
ATOM 7433 O O . PRO C 1 90 ? 50.546 284.046 38.030 1.00 35.78 130 PRO C O 1
ATOM 7437 N N . ASP C 1 91 ? 48.701 285.334 37.870 1.00 31.61 131 ASP C N 1
ATOM 7438 C CA . ASP C 1 91 ? 49.471 286.551 37.661 1.00 34.50 131 ASP C CA 1
ATOM 7439 C C . ASP C 1 91 ? 50.312 286.842 38.895 1.00 34.97 131 ASP C C 1
ATOM 7440 O O . ASP C 1 91 ? 49.873 286.634 40.029 1.00 31.98 131 ASP C O 1
ATOM 7445 N N . GLY C 1 92 ? 51.531 287.325 38.670 1.00 38.01 132 GLY C N 1
ATOM 7446 C CA . GLY C 1 92 ? 52.490 287.520 39.734 1.00 40.76 132 GLY C CA 1
ATOM 7447 C C . GLY C 1 92 ? 53.557 286.450 39.818 1.00 42.50 132 GLY C C 1
ATOM 7448 O O . GLY C 1 92 ? 54.487 286.586 40.622 1.00 44.54 132 GLY C O 1
ATOM 7449 N N . ALA C 1 93 ? 53.448 285.393 39.023 1.00 35.52 133 ALA C N 1
ATOM 7450 C CA . ALA C 1 93 ? 54.451 284.344 38.961 1.00 36.57 133 ALA C CA 1
ATOM 7451 C C . ALA C 1 93 ? 55.401 284.594 37.795 1.00 39.53 133 ALA C C 1
ATOM 7452 O O . ALA C 1 93 ? 55.112 285.370 36.882 1.00 38.37 133 ALA C O 1
ATOM 7454 N N . ARG C 1 94 ? 56.551 283.926 37.843 1.00 39.53 134 ARG C N 1
ATOM 7455 C CA . ARG C 1 94 ? 57.557 284.044 36.799 1.00 43.46 134 ARG C CA 1
ATOM 7456 C C . ARG C 1 94 ? 58.368 282.759 36.759 1.00 43.90 134 ARG C C 1
ATOM 7457 O O . ARG C 1 94 ? 58.703 282.196 37.805 1.00 46.70 134 ARG C O 1
ATOM 7465 N N . ALA C 1 95 ? 58.667 282.293 35.551 1.00 45.02 135 ALA C N 1
ATOM 7466 C CA . ALA C 1 95 ? 59.539 281.140 35.379 1.00 49.37 135 ALA C CA 1
ATOM 7467 C C . ALA C 1 95 ? 60.989 281.605 35.426 1.00 59.99 135 ALA C C 1
ATOM 7468 O O . ALA C 1 95 ? 61.406 282.440 34.617 1.00 60.22 135 ALA C O 1
ATOM 7470 N N . GLU C 1 96 ? 61.752 281.080 36.384 1.00 63.19 136 GLU C N 1
ATOM 7471 C CA . GLU C 1 96 ? 63.178 281.366 36.483 1.00 71.99 136 GLU C CA 1
ATOM 7472 C C . GLU C 1 96 ? 63.985 280.088 36.261 1.00 75.58 136 GLU C C 1
ATOM 7473 O O . GLU C 1 96 ? 64.688 279.975 35.256 1.00 76.28 136 GLU C O 1
ATOM 7479 N N . ALA C 1 97 ? 63.895 279.124 37.165 1.00 81.03 137 ALA C N 1
ATOM 7480 C CA . ALA C 1 97 ? 64.607 277.868 36.977 1.00 87.12 137 ALA C CA 1
ATOM 7481 C C . ALA C 1 97 ? 63.958 277.068 35.853 1.00 88.78 137 ALA C C 1
ATOM 7482 O O . ALA C 1 97 ? 62.737 276.873 35.863 1.00 92.19 137 ALA C O 1
ATOM 7484 N N . PRO C 1 98 ? 64.724 276.602 34.872 1.00 85.91 138 PRO C N 1
ATOM 7485 C CA . PRO C 1 98 ? 64.143 275.758 33.824 1.00 81.46 138 PRO C CA 1
ATOM 7486 C C . PRO C 1 98 ? 63.735 274.398 34.370 1.00 74.16 138 PRO C C 1
ATOM 7487 O O . PRO C 1 98 ? 64.190 273.953 35.426 1.00 73.20 138 PRO C O 1
ATOM 7491 N N . GLY C 1 99 ? 62.846 273.743 33.628 1.00 68.43 139 GLY C N 1
ATOM 7492 C CA . GLY C 1 99 ? 62.463 272.378 33.924 1.00 65.47 139 GLY C CA 1
ATOM 7493 C C . GLY C 1 99 ? 61.467 272.198 35.047 1.00 63.12 139 GLY C C 1
ATOM 7494 O O . GLY C 1 99 ? 61.281 271.065 35.505 1.00 63.82 139 GLY C O 1
ATOM 7495 N N . LEU C 1 100 ? 60.811 273.269 35.503 1.00 56.71 140 LEU C N 1
ATOM 7496 C CA . LEU C 1 100 ? 59.885 273.133 36.624 1.00 53.42 140 LEU C CA 1
ATOM 7497 C C . LEU C 1 100 ? 58.616 272.396 36.214 1.00 45.28 140 LEU C C 1
ATOM 7498 O O . LEU C 1 100 ? 58.105 271.565 36.973 1.00 45.61 140 LEU C O 1
ATOM 7503 N N . LEU C 1 101 ? 58.091 272.685 35.020 1.00 44.28 141 LEU C N 1
ATOM 7504 C CA . LEU C 1 101 ? 56.849 272.052 34.584 1.00 40.87 141 LEU C CA 1
ATOM 7505 C C . LEU C 1 101 ? 57.041 270.555 34.372 1.00 44.13 141 LEU C C 1
ATOM 7506 O O . LEU C 1 101 ? 56.209 269.744 34.796 1.00 40.12 141 LEU C O 1
ATOM 7511 N N . GLU C 1 102 ? 58.130 270.170 33.705 1.00 46.35 142 GLU C N 1
ATOM 7512 C CA . GLU C 1 102 ? 58.445 268.753 33.560 1.00 49.86 142 GLU C CA 1
ATOM 7513 C C . GLU C 1 102 ? 58.573 268.073 34.915 1.00 46.78 142 GLU C C 1
ATOM 7514 O O . GLU C 1 102 ? 58.199 266.903 35.062 1.00 47.94 142 GLU C O 1
ATOM 7520 N N . ARG C 1 103 ? 59.083 268.796 35.914 1.00 41.63 143 ARG C N 1
ATOM 7521 C CA . ARG C 1 103 ? 59.199 268.235 37.254 1.00 43.61 143 ARG C CA 1
ATOM 7522 C C . ARG C 1 103 ? 57.830 268.017 37.887 1.00 42.10 143 ARG C C 1
ATOM 7523 O O . ARG C 1 103 ? 57.623 267.035 38.610 1.00 38.84 143 ARG C O 1
ATOM 7531 N N . MET C 1 104 ? 56.883 268.923 37.628 1.00 38.04 144 MET C N 1
ATOM 7532 C CA . MET C 1 104 ? 55.531 268.741 38.146 1.00 37.32 144 MET C CA 1
ATOM 7533 C C . MET C 1 104 ? 54.832 267.576 37.456 1.00 29.56 144 MET C C 1
ATOM 7534 O O . MET C 1 104 ? 54.086 266.826 38.098 1.00 32.76 144 MET C O 1
ATOM 7539 N N . VAL C 1 105 ? 55.073 267.399 36.154 1.00 30.17 145 VAL C N 1
ATOM 7540 C CA . VAL C 1 105 ? 54.480 266.278 35.429 1.00 31.40 145 VAL C CA 1
ATOM 7541 C C . VAL C 1 105 ? 54.972 264.955 35.998 1.00 39.17 145 VAL C C 1
ATOM 7542 O O . VAL C 1 105 ? 54.192 264.012 36.180 1.00 33.51 145 VAL C O 1
ATOM 7546 N N . GLU C 1 106 ? 56.271 264.863 36.286 1.00 36.36 146 GLU C N 1
ATOM 7547 C CA . GLU C 1 106 ? 56.821 263.631 36.841 1.00 40.50 146 GLU C CA 1
ATOM 7548 C C . GLU C 1 106 ? 56.225 263.339 38.213 1.00 37.48 146 GLU C C 1
ATOM 7549 O O . GLU C 1 106 ? 55.859 262.196 38.513 1.00 37.17 146 GLU C O 1
ATOM 7555 N N . ALA C 1 107 ? 56.105 264.369 39.055 1.00 37.01 147 ALA C N 1
ATOM 7556 C CA . ALA C 1 107 ? 55.456 264.200 40.352 1.00 38.17 147 ALA C CA 1
ATOM 7557 C C . ALA C 1 107 ? 54.022 263.714 40.185 1.00 38.85 147 ALA C C 1
ATOM 7558 O O . ALA C 1 107 ? 53.581 262.791 40.880 1.00 37.95 147 ALA C O 1
ATOM 7560 N N . LEU C 1 108 ? 53.282 264.326 39.257 1.00 32.99 148 LEU C N 1
ATOM 7561 C CA . LEU C 1 108 ? 51.892 263.943 39.035 1.00 34.97 148 LEU C CA 1
ATOM 7562 C C . LEU C 1 108 ? 51.782 262.473 38.648 1.00 34.02 148 LEU C C 1
ATOM 7563 O O . LEU C 1 108 ? 51.000 261.721 39.240 1.00 36.67 148 LEU C O 1
ATOM 7568 N N . ARG C 1 109 ? 52.576 262.045 37.662 1.00 34.32 149 ARG C N 1
ATOM 7569 C CA . ARG C 1 109 ? 52.483 260.675 37.167 1.00 37.36 149 ARG C CA 1
ATOM 7570 C C . ARG C 1 109 ? 52.800 259.651 38.247 1.00 38.65 149 ARG C C 1
ATOM 7571 O O . ARG C 1 109 ? 52.232 258.554 38.246 1.00 42.72 149 ARG C O 1
ATOM 7579 N N . ALA C 1 110 ? 53.700 259.983 39.170 1.00 42.66 150 ALA C N 1
ATOM 7580 C CA . ALA C 1 110 ? 54.193 259.009 40.134 1.00 42.11 150 ALA C CA 1
ATOM 7581 C C . ALA C 1 110 ? 53.374 258.951 41.416 1.00 44.05 150 ALA C C 1
ATOM 7582 O O . ALA C 1 110 ? 53.488 257.970 42.159 1.00 42.86 150 ALA C O 1
ATOM 7584 N N . GLY C 1 111 ? 52.558 259.968 41.697 1.00 39.53 151 GLY C N 1
ATOM 7585 C CA . GLY C 1 111 ? 51.729 259.991 42.880 1.00 37.03 151 GLY C CA 1
ATOM 7586 C C . GLY C 1 111 ? 50.314 259.515 42.604 1.00 37.15 151 GLY C C 1
ATOM 7587 O O . GLY C 1 111 ? 49.993 258.988 41.537 1.00 38.75 151 GLY C O 1
ATOM 7588 N N . SER C 1 112 ? 49.450 259.713 43.598 1.00 39.61 152 SER C N 1
ATOM 7589 C CA . SER C 1 112 ? 48.051 259.320 43.498 1.00 41.76 152 SER C CA 1
ATOM 7590 C C . SER C 1 112 ? 47.104 260.507 43.371 1.00 43.82 152 SER C C 1
ATOM 7591 O O . SER C 1 112 ? 45.897 260.304 43.208 1.00 48.28 152 SER C O 1
ATOM 7594 N N . ALA C 1 113 ? 47.612 261.734 43.429 1.00 37.89 153 ALA C N 1
ATOM 7595 C CA . ALA C 1 113 ? 46.759 262.911 43.346 1.00 36.19 153 ALA C CA 1
ATOM 7596 C C . ALA C 1 113 ? 46.498 263.292 41.895 1.00 32.57 153 ALA C C 1
ATOM 7597 O O . ALA C 1 113 ? 47.395 263.239 41.050 1.00 36.98 153 ALA C O 1
ATOM 7599 N N . ARG C 1 114 ? 45.251 263.679 41.613 1.00 33.98 154 ARG C N 1
ATOM 7600 C CA . ARG C 1 114 ? 44.886 264.153 40.283 1.00 35.85 154 ARG C CA 1
ATOM 7601 C C . ARG C 1 114 ? 45.468 265.523 39.981 1.00 32.88 154 ARG C C 1
ATOM 7602 O O . ARG C 1 114 ? 45.598 265.886 38.806 1.00 32.90 154 ARG C O 1
ATOM 7610 N N . LEU C 1 115 ? 45.806 266.290 41.010 1.00 26.71 155 LEU C N 1
ATOM 7611 C CA . LEU C 1 115 ? 46.377 267.614 40.851 1.00 27.92 155 LEU C CA 1
ATOM 7612 C C . LEU C 1 115 ? 47.662 267.688 41.658 1.00 28.28 155 LEU C C 1
ATOM 7613 O O . LEU C 1 115 ? 47.794 267.045 42.702 1.00 31.78 155 LEU C O 1
ATOM 7618 N N . VAL C 1 116 ? 48.621 268.454 41.149 1.00 27.81 156 VAL C N 1
ATOM 7619 C CA . VAL C 1 116 ? 49.838 268.774 41.880 1.00 30.70 156 VAL C CA 1
ATOM 7620 C C . VAL C 1 116 ? 50.057 270.273 41.765 1.00 29.89 156 VAL C C 1
ATOM 7621 O O . VAL C 1 116 ? 49.694 270.896 40.763 1.00 35.43 156 VAL C O 1
ATOM 7625 N N . ALA C 1 117 ? 50.644 270.857 42.803 1.00 31.18 157 ALA C N 1
ATOM 7626 C CA . ALA C 1 117 ? 50.754 272.303 42.868 1.00 28.36 157 ALA C CA 1
ATOM 7627 C C . ALA C 1 117 ? 52.115 272.708 43.409 1.00 32.99 157 ALA C C 1
ATOM 7628 O O . ALA C 1 117 ? 52.761 271.967 44.157 1.00 32.34 157 ALA C O 1
ATOM 7630 N N . ALA C 1 118 ? 52.536 273.908 43.014 1.00 30.82 158 ALA C N 1
ATOM 7631 C CA . ALA C 1 118 ? 53.797 274.493 43.450 1.00 31.85 158 ALA C CA 1
ATOM 7632 C C . ALA C 1 118 ? 53.507 275.906 43.935 1.00 37.20 158 ALA C C 1
ATOM 7633 O O . ALA C 1 118 ? 52.951 276.717 43.166 1.00 39.20 158 ALA C O 1
ATOM 7635 N N . PRO C 1 119 ? 53.845 276.249 45.177 1.00 38.86 159 PRO C N 1
ATOM 7636 C CA . PRO C 1 119 ? 53.636 277.624 45.639 1.00 39.41 159 PRO C CA 1
ATOM 7637 C C . PRO C 1 119 ? 54.407 278.618 44.785 1.00 37.61 159 PRO C C 1
ATOM 7638 O O . PRO C 1 119 ? 55.480 278.321 44.257 1.00 39.94 159 PRO C O 1
ATOM 7642 N N . VAL C 1 120 ? 53.831 279.803 44.639 1.00 36.29 160 VAL C N 1
ATOM 7643 C CA . VAL C 1 120 ? 54.520 280.946 44.055 1.00 38.55 160 VAL C CA 1
ATOM 7644 C C . VAL C 1 120 ? 55.036 281.802 45.199 1.00 37.41 160 VAL C C 1
ATOM 7645 O O . VAL C 1 120 ? 54.332 282.023 46.191 1.00 37.39 160 VAL C O 1
ATOM 7649 N N . ALA C 1 121 ? 56.274 282.277 45.072 1.00 43.38 161 ALA C N 1
ATOM 7650 C CA . ALA C 1 121 ? 56.949 282.971 46.168 1.00 41.87 161 ALA C CA 1
ATOM 7651 C C . ALA C 1 121 ? 56.512 284.436 46.251 1.00 45.61 161 ALA C C 1
ATOM 7652 O O . ALA C 1 121 ? 57.313 285.366 46.164 1.00 45.94 161 ALA C O 1
ATOM 7654 N N . THR C 1 122 ? 55.209 284.630 46.431 1.00 43.40 162 THR C N 1
ATOM 7655 C CA . THR C 1 122 ? 54.653 285.953 46.658 1.00 45.64 162 THR C CA 1
ATOM 7656 C C . THR C 1 122 ? 54.466 286.171 48.157 1.00 46.76 162 THR C C 1
ATOM 7657 O O . THR C 1 122 ? 54.912 285.374 48.987 1.00 47.46 162 THR C O 1
ATOM 7661 N N . ALA C 1 123 ? 53.803 287.271 48.514 1.00 50.11 163 ALA C N 1
ATOM 7662 C CA . ALA C 1 123 ? 53.432 287.498 49.904 1.00 51.25 163 ALA C CA 1
ATOM 7663 C C . ALA C 1 123 ? 52.313 286.577 50.361 1.00 51.17 163 ALA C C 1
ATOM 7664 O O . ALA C 1 123 ? 52.052 286.493 51.566 1.00 52.43 163 ALA C O 1
ATOM 7666 N N . ASN C 1 124 ? 51.656 285.884 49.433 1.00 46.10 164 ASN C N 1
ATOM 7667 C CA . ASN C 1 124 ? 50.520 285.014 49.739 1.00 46.43 164 ASN C CA 1
ATOM 7668 C C . ASN C 1 124 ? 50.737 283.637 49.115 1.00 43.35 164 ASN C C 1
ATOM 7669 O O . ASN C 1 124 ? 49.963 283.200 48.258 1.00 40.46 164 ASN C O 1
ATOM 7674 N N . PRO C 1 125 ? 51.779 282.918 49.532 1.00 43.11 165 PRO C N 1
ATOM 7675 C CA . PRO C 1 125 ? 52.052 281.613 48.921 1.00 42.58 165 PRO C CA 1
ATOM 7676 C C . PRO C 1 125 ? 51.045 280.572 49.380 1.00 41.31 165 PRO C C 1
ATOM 7677 O O . PRO C 1 125 ? 50.510 280.635 50.490 1.00 40.07 165 PRO C O 1
ATOM 7681 N N . ALA C 1 126 ? 50.800 279.601 48.503 1.00 39.38 166 ALA C N 1
ATOM 7682 C CA . ALA C 1 126 ? 49.667 278.702 48.673 1.00 36.31 166 ALA C CA 1
ATOM 7683 C C . ALA C 1 126 ? 49.809 277.846 49.923 1.00 37.98 166 ALA C C 1
ATOM 7684 O O . ALA C 1 126 ? 50.894 277.352 50.244 1.00 36.81 166 ALA C O 1
ATOM 7686 N N . ARG C 1 127 ? 48.694 277.668 50.623 1.00 36.72 167 ARG C N 1
ATOM 7687 C CA . ARG C 1 127 ? 48.620 276.818 51.797 1.00 39.61 167 ARG C CA 1
ATOM 7688 C C . ARG C 1 127 ? 47.674 275.650 51.542 1.00 36.13 167 ARG C C 1
ATOM 7689 O O . ARG C 1 127 ? 46.686 275.769 50.812 1.00 34.36 167 ARG C O 1
ATOM 7697 N N . CYS C 1 128 ? 48.003 274.521 52.158 1.00 33.39 168 CYS C N 1
ATOM 7698 C CA . CYS C 1 128 ? 47.255 273.278 52.025 1.00 39.32 168 CYS C CA 1
ATOM 7699 C C . CYS C 1 128 ? 46.022 273.313 52.925 1.00 38.09 168 CYS C C 1
ATOM 7700 O O . CYS C 1 128 ? 46.104 273.702 54.094 1.00 39.18 168 CYS C O 1
ATOM 7703 N N . LEU C 1 129 ? 44.868 272.924 52.373 1.00 35.56 169 LEU C N 1
ATOM 7704 C CA . LEU C 1 129 ? 43.598 273.030 53.084 1.00 33.66 169 LEU C CA 1
ATOM 7705 C C . LEU C 1 129 ? 42.779 271.754 52.958 1.00 33.56 169 LEU C C 1
ATOM 7706 O O . LEU C 1 129 ? 42.862 271.032 51.961 1.00 33.50 169 LEU C O 1
ATOM 7711 N N . ALA C 1 130 ? 41.971 271.499 53.984 1.00 32.20 170 ALA C N 1
ATOM 7712 C CA . ALA C 1 130 ? 40.898 270.522 53.908 1.00 32.57 170 ALA C CA 1
ATOM 7713 C C . ALA C 1 130 ? 39.632 271.200 53.401 1.00 29.16 170 ALA C C 1
ATOM 7714 O O . ALA C 1 130 ? 39.391 272.380 53.670 1.00 29.71 170 ALA C O 1
ATOM 7716 N N . LEU C 1 131 ? 38.828 270.447 52.655 1.00 27.17 171 LEU C N 1
ATOM 7717 C CA . LEU C 1 131 ? 37.582 270.980 52.117 1.00 28.61 171 LEU C CA 1
ATOM 7718 C C . LEU C 1 131 ? 36.585 269.846 51.957 1.00 30.38 171 LEU C C 1
ATOM 7719 O O . LEU C 1 131 ? 36.865 268.862 51.263 1.00 31.72 171 LEU C O 1
ATOM 7724 N N . ASN C 1 132 ? 35.435 269.987 52.604 1.00 28.14 172 ASN C N 1
ATOM 7725 C CA . ASN C 1 132 ? 34.288 269.119 52.400 1.00 32.23 172 ASN C CA 1
ATOM 7726 C C . ASN C 1 132 ? 33.175 269.935 51.760 1.00 31.85 172 ASN C C 1
ATOM 7727 O O . ASN C 1 132 ? 32.802 270.992 52.281 1.00 30.02 172 ASN C O 1
ATOM 7732 N N . VAL C 1 133 ? 32.657 269.457 50.630 1.00 29.46 173 VAL C N 1
ATOM 7733 C CA . VAL C 1 133 ? 31.568 270.121 49.919 1.00 30.48 173 VAL C CA 1
ATOM 7734 C C . VAL C 1 133 ? 30.309 269.288 50.096 1.00 30.06 173 VAL C C 1
ATOM 7735 O O . VAL C 1 133 ? 30.282 268.105 49.737 1.00 30.83 173 VAL C O 1
ATOM 7739 N N . SER C 1 134 ? 29.268 269.903 50.650 1.00 28.50 174 SER C N 1
ATOM 7740 C CA . SER C 1 134 ? 27.956 269.275 50.784 1.00 32.78 174 SER C CA 1
ATOM 7741 C C . SER C 1 134 ? 26.958 270.083 49.965 1.00 32.26 174 SER C C 1
ATOM 7742 O O . SER C 1 134 ? 26.624 271.218 50.326 1.00 28.46 174 SER C O 1
ATOM 7745 N N . LEU C 1 135 ? 26.490 269.504 48.859 1.00 28.66 175 LEU C N 1
ATOM 7746 C CA . LEU C 1 135 ? 25.488 270.187 48.048 1.00 27.68 175 LEU C CA 1
ATOM 7747 C C . LEU C 1 135 ? 24.121 270.153 48.721 1.00 27.03 175 LEU C C 1
ATOM 7748 O O . LEU C 1 135 ? 23.348 271.112 48.613 1.00 26.40 175 LEU C O 1
ATOM 7753 N N . ARG C 1 136 ? 23.810 269.059 49.425 1.00 25.08 176 ARG C N 1
ATOM 7754 C CA . ARG C 1 136 ? 22.528 268.962 50.119 1.00 25.13 176 ARG C CA 1
ATOM 7755 C C . ARG C 1 136 ? 22.361 270.084 51.135 1.00 27.62 176 ARG C C 1
ATOM 7756 O O . ARG C 1 136 ? 21.269 270.648 51.276 1.00 26.93 176 ARG C O 1
ATOM 7764 N N . GLU C 1 137 ? 23.429 270.415 51.856 1.00 27.06 177 GLU C N 1
ATOM 7765 C CA . GLU C 1 137 ? 23.401 271.465 52.864 1.00 27.92 177 GLU C CA 1
ATOM 7766 C C . GLU C 1 137 ? 23.889 272.807 52.329 1.00 28.16 177 GLU C C 1
ATOM 7767 O O . GLU C 1 137 ? 24.002 273.765 53.102 1.00 30.26 177 GLU C O 1
ATOM 7773 N N . TRP C 1 138 ? 24.171 272.896 51.024 1.00 26.14 178 TRP C N 1
ATOM 7774 C CA . TRP C 1 138 ? 24.625 274.135 50.380 1.00 28.80 178 TRP C CA 1
ATOM 7775 C C . TRP C 1 138 ? 25.826 274.745 51.106 1.00 29.22 178 TRP C C 1
ATOM 7776 O O . TRP C 1 138 ? 25.926 275.964 51.262 1.00 28.81 178 TRP C O 1
ATOM 7787 N N . THR C 1 139 ? 26.754 273.900 51.553 1.00 26.21 179 THR C N 1
ATOM 7788 C CA . THR C 1 139 ? 27.814 274.346 52.448 1.00 30.61 179 THR C CA 1
ATOM 7789 C C . THR C 1 139 ? 29.183 273.872 51.978 1.00 32.53 179 THR C C 1
ATOM 7790 O O . THR C 1 139 ? 29.343 272.724 51.552 1.00 33.26 179 THR C O 1
ATOM 7794 N N . ALA C 1 140 ? 30.172 274.764 52.073 1.00 26.97 180 ALA C N 1
ATOM 7795 C CA . ALA C 1 140 ? 31.575 274.445 51.822 1.00 27.22 180 ALA C CA 1
ATOM 7796 C C . ALA C 1 140 ? 32.346 274.630 53.126 1.00 29.68 180 ALA C C 1
ATOM 7797 O O . ALA C 1 140 ? 32.517 275.761 53.595 1.00 29.49 180 ALA C O 1
ATOM 7799 N N . ARG C 1 141 ? 32.816 273.521 53.705 1.00 31.02 181 ARG C N 1
ATOM 7800 C CA . ARG C 1 141 ? 33.486 273.524 55.003 1.00 28.18 181 ARG C CA 1
ATOM 7801 C C . ARG C 1 141 ? 34.990 273.368 54.793 1.00 28.89 181 ARG C C 1
ATOM 7802 O O . ARG C 1 141 ? 35.453 272.313 54.351 1.00 31.56 181 ARG C O 1
ATOM 7810 N N . TYR C 1 142 ? 35.751 274.407 55.127 1.00 27.66 182 TYR C N 1
ATOM 7811 C CA . TYR C 1 142 ? 37.205 274.376 55.042 1.00 29.85 182 TYR C CA 1
ATOM 7812 C C . TYR C 1 142 ? 37.824 274.168 56.422 1.00 35.01 182 TYR C C 1
ATOM 7813 O O . TYR C 1 142 ? 37.182 274.362 57.457 1.00 37.89 182 TYR C O 1
ATOM 7822 N N . GLY C 1 143 ? 39.095 273.781 56.419 1.00 39.21 183 GLY C N 1
ATOM 7823 C CA . GLY C 1 143 ? 39.840 273.603 57.652 1.00 42.88 183 GLY C CA 1
ATOM 7824 C C . GLY C 1 143 ? 41.297 273.330 57.347 1.00 44.11 183 GLY C C 1
ATOM 7825 O O . GLY C 1 143 ? 41.714 273.274 56.187 1.00 42.41 183 GLY C O 1
ATOM 7826 N N . ALA C 1 144 ? 42.076 273.170 58.415 1.00 45.08 184 ALA C N 1
ATOM 7827 C CA . ALA C 1 144 ? 43.474 272.793 58.260 1.00 47.23 184 ALA C CA 1
ATOM 7828 C C . ALA C 1 144 ? 43.574 271.382 57.698 1.00 41.84 184 ALA C C 1
ATOM 7829 O O . ALA C 1 144 ? 42.796 270.495 58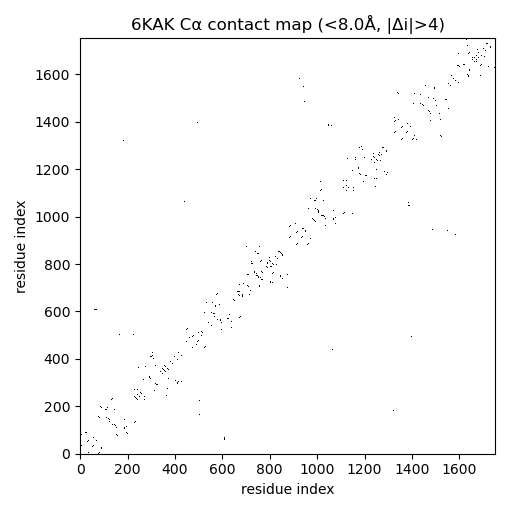.059 1.00 44.04 184 ALA C O 1
ATOM 7831 N N . ALA C 1 145 ? 44.537 271.176 56.800 1.00 44.87 185 ALA C N 1
ATOM 7832 C CA . ALA C 1 145 ? 44.682 269.902 56.108 1.00 43.45 185 ALA C CA 1
ATOM 7833 C C . ALA C 1 145 ? 45.340 268.868 57.013 1.00 50.30 185 ALA C C 1
ATOM 7834 O O . ALA C 1 145 ? 46.514 269.016 57.377 1.00 53.77 185 ALA C O 1
ATOM 7836 N N . PRO C 1 146 ? 44.623 267.806 57.390 1.00 49.62 186 PRO C N 1
ATOM 7837 C CA . PRO C 1 146 ? 45.204 266.822 58.317 1.00 51.09 186 PRO C CA 1
ATOM 7838 C C . PRO C 1 146 ? 46.313 265.982 57.708 1.00 51.11 186 PRO C C 1
ATOM 7839 O O . PRO C 1 146 ? 47.153 265.468 58.458 1.00 47.94 186 PRO C O 1
ATOM 7843 N N . ALA C 1 147 ? 46.351 265.825 56.385 1.00 47.05 187 ALA C N 1
ATOM 7844 C CA . ALA C 1 147 ? 47.337 264.975 55.729 1.00 45.12 187 ALA C CA 1
ATOM 7845 C C . ALA C 1 147 ? 48.261 265.778 54.820 1.00 44.00 187 ALA C C 1
ATOM 7846 O O . ALA C 1 147 ? 48.781 265.248 53.836 1.00 45.47 187 ALA C O 1
ATOM 7848 N N . ALA C 1 148 ? 48.463 267.054 55.138 1.00 43.13 188 ALA C N 1
ATOM 7849 C CA . ALA C 1 148 ? 49.365 267.890 54.361 1.00 45.82 188 ALA C CA 1
ATOM 7850 C C . ALA C 1 148 ? 50.716 267.193 54.210 1.00 46.76 188 ALA C C 1
ATOM 7851 O O . ALA C 1 148 ? 51.230 266.627 55.184 1.00 49.96 188 ALA C O 1
ATOM 7853 N N . PRO C 1 149 ? 51.332 267.223 53.017 1.00 46.44 189 PRO C N 1
ATOM 7854 C CA . PRO C 1 149 ? 51.002 268.064 51.860 1.00 45.64 189 PRO C CA 1
ATOM 7855 C C . PRO C 1 149 ? 49.984 267.502 50.855 1.00 44.71 189 PRO C C 1
ATOM 7856 O O . PRO C 1 149 ? 49.927 268.012 49.736 1.00 44.86 189 PRO C O 1
ATOM 7860 N N . ARG C 1 150 ? 49.206 266.486 51.225 1.00 41.20 190 ARG C N 1
ATOM 7861 C CA . ARG C 1 150 ? 48.047 266.082 50.436 1.00 39.70 190 ARG C CA 1
ATOM 7862 C C . ARG C 1 150 ? 46.836 266.865 50.931 1.00 38.32 190 ARG C C 1
ATOM 7863 O O . ARG C 1 150 ? 46.530 266.842 52.128 1.00 41.04 190 ARG C O 1
ATOM 7871 N N . CYS C 1 151 ? 46.161 267.575 50.020 1.00 34.71 191 CYS C N 1
ATOM 7872 C CA . CYS C 1 151 ? 45.066 268.465 50.397 1.00 39.43 191 CYS C CA 1
ATOM 7873 C C . CYS C 1 151 ? 43.841 268.244 49.527 1.00 35.83 191 CYS C C 1
ATOM 7874 O O . CYS C 1 151 ? 43.870 267.530 48.521 1.00 35.45 191 CYS C O 1
ATOM 7877 N N . ASP C 1 152 ? 42.755 268.899 49.942 1.00 31.97 192 ASP C N 1
ATOM 7878 C CA . ASP C 1 152 ? 41.553 269.072 49.140 1.00 33.03 192 ASP C CA 1
ATOM 7879 C C . ASP C 1 152 ? 41.504 270.416 48.430 1.00 29.47 192 ASP C C 1
ATOM 7880 O O . ASP C 1 152 ? 40.841 270.530 47.395 1.00 30.41 192 ASP C O 1
ATOM 7885 N N . ALA C 1 153 ? 42.186 271.433 48.954 1.00 30.52 193 ALA C N 1
ATOM 7886 C CA . ALA C 1 153 ? 42.119 272.772 48.383 1.00 28.62 193 ALA C CA 1
ATOM 7887 C C . ALA C 1 153 ? 43.358 273.555 48.792 1.00 32.06 193 ALA C C 1
ATOM 7888 O O . ALA C 1 153 ? 44.093 273.167 49.704 1.00 30.51 193 ALA C O 1
ATOM 7890 N N . LEU C 1 154 ? 43.575 274.673 48.105 1.00 28.43 194 LEU C N 1
ATOM 7891 C CA . LEU C 1 154 ? 44.686 275.568 48.382 1.00 32.50 194 LEU C CA 1
ATOM 7892 C C . LEU C 1 154 ? 44.174 276.975 48.652 1.00 35.06 194 LEU C C 1
ATOM 7893 O O . LEU C 1 154 ? 43.154 277.401 48.101 1.00 34.90 194 LEU C O 1
ATOM 7898 N N . ASP C 1 155 ? 44.893 277.690 49.512 1.00 36.13 195 ASP C N 1
ATOM 7899 C CA . ASP C 1 155 ? 44.661 279.107 49.756 1.00 39.48 195 ASP C CA 1
ATOM 7900 C C . ASP C 1 155 ? 45.947 279.851 49.436 1.00 38.84 195 ASP C C 1
ATOM 7901 O O . ASP C 1 155 ? 46.981 279.599 50.062 1.00 47.72 195 ASP C O 1
ATOM 7906 N N . GLY C 1 156 ? 45.886 280.750 48.467 1.00 37.89 196 GLY C N 1
ATOM 7907 C CA . GLY C 1 156 ? 47.042 281.518 48.060 1.00 34.47 196 GLY C CA 1
ATOM 7908 C C . GLY C 1 156 ? 47.476 281.177 46.646 1.00 36.28 196 GLY C C 1
ATOM 7909 O O . GLY C 1 156 ? 46.791 280.477 45.897 1.00 36.60 196 GLY C O 1
ATOM 7910 N N . ASP C 1 157 ? 48.655 281.679 46.294 1.00 38.63 197 ASP C N 1
ATOM 7911 C CA . ASP C 1 157 ? 49.156 281.610 44.928 1.00 34.55 197 ASP C CA 1
ATOM 7912 C C . ASP C 1 157 ? 49.924 280.317 44.695 1.00 32.88 197 ASP C C 1
ATOM 7913 O O . ASP C 1 157 ? 50.849 279.991 45.446 1.00 34.94 197 ASP C O 1
ATOM 7918 N N . ALA C 1 158 ? 49.548 279.597 43.642 1.00 30.91 198 ALA C N 1
ATOM 7919 C CA . ALA C 1 158 ? 50.242 278.375 43.269 1.00 35.43 198 ALA C CA 1
ATOM 7920 C C . ALA C 1 158 ? 50.051 278.114 41.786 1.00 32.47 198 ALA C C 1
ATOM 7921 O O . ALA C 1 158 ? 49.030 278.487 41.200 1.00 31.01 198 ALA C O 1
ATOM 7923 N N . VAL C 1 159 ? 51.049 277.474 41.188 1.00 31.45 199 VAL C N 1
ATOM 7924 C CA . VAL C 1 159 ? 50.869 276.821 39.900 1.00 33.69 199 VAL C CA 1
ATOM 7925 C C . VAL C 1 159 ? 50.209 275.476 40.154 1.00 35.39 199 VAL C C 1
ATOM 7926 O O . VAL C 1 159 ? 50.648 274.717 41.024 1.00 34.74 199 VAL C O 1
ATOM 7930 N N . VAL C 1 160 ? 49.136 275.186 39.424 1.00 31.45 200 VAL C N 1
ATOM 7931 C CA . VAL C 1 160 ? 48.414 273.927 39.569 1.00 32.77 200 VAL C CA 1
ATOM 7932 C C . VAL C 1 160 ? 48.443 273.208 38.231 1.00 32.77 200 VAL C C 1
ATOM 7933 O O . VAL C 1 160 ? 47.995 273.755 37.215 1.00 31.26 200 VAL C O 1
ATOM 7937 N N . LEU C 1 161 ? 48.966 271.985 38.232 1.00 34.73 201 LEU C N 1
ATOM 7938 C CA . LEU C 1 161 ? 49.043 271.160 37.039 1.00 34.53 201 LEU C CA 1
ATOM 7939 C C . LEU C 1 161 ? 48.109 269.968 37.175 1.00 31.14 201 LEU C C 1
ATOM 7940 O O . LEU C 1 161 ? 48.025 269.346 38.240 1.00 31.41 201 LEU C O 1
ATOM 7945 N N . LEU C 1 162 ? 47.414 269.661 36.085 1.00 33.06 202 LEU C N 1
ATOM 7946 C CA . LEU C 1 162 ? 46.515 268.520 36.003 1.00 31.18 202 LEU C CA 1
ATOM 7947 C C . LEU C 1 162 ? 46.299 268.218 34.529 1.00 28.56 202 LEU C C 1
ATOM 7948 O O . LEU C 1 162 ? 46.638 269.020 33.657 1.00 28.03 202 LEU C O 1
ATOM 7953 N N . ARG C 1 163 ? 45.743 267.043 34.257 1.00 27.78 203 ARG C N 1
ATOM 7954 C CA . ARG C 1 163 ? 45.488 266.654 32.878 1.00 30.23 203 ARG C CA 1
ATOM 7955 C C . ARG C 1 163 ? 44.424 267.556 32.264 1.00 30.30 203 ARG C C 1
ATOM 7956 O O . ARG C 1 163 ? 43.430 267.899 32.909 1.00 32.45 203 ARG C O 1
ATOM 7964 N N . ALA C 1 164 ? 44.652 267.954 31.011 1.00 30.83 204 ALA C N 1
ATOM 7965 C CA . ALA C 1 164 ? 43.666 268.764 30.304 1.00 33.73 204 ALA C CA 1
ATOM 7966 C C . ALA C 1 164 ? 42.321 268.052 30.241 1.00 32.22 204 ALA C C 1
ATOM 7967 O O . ALA C 1 164 ? 41.265 268.689 30.323 1.00 30.93 204 ALA C O 1
ATOM 7969 N N . ARG C 1 165 ? 42.344 266.724 30.117 1.00 30.58 205 ARG C N 1
ATOM 7970 C CA . ARG C 1 165 ? 41.112 265.946 30.061 1.00 35.60 205 ARG C CA 1
ATOM 7971 C C . ARG C 1 165 ? 40.325 266.031 31.362 1.00 30.17 205 ARG C C 1
ATOM 7972 O O . ARG C 1 165 ? 39.090 265.985 31.337 1.00 32.31 205 ARG C O 1
ATOM 7980 N N . ASP C 1 166 ? 41.013 266.145 32.499 1.00 26.37 206 ASP C N 1
ATOM 7981 C CA . ASP C 1 166 ? 40.321 266.306 33.772 1.00 26.67 206 ASP C CA 1
ATOM 7982 C C . ASP C 1 166 ? 39.790 267.726 33.934 1.00 27.63 206 ASP C C 1
ATOM 7983 O O . ASP C 1 166 ? 38.645 267.925 34.353 1.00 28.28 206 ASP C O 1
ATOM 7988 N N . LEU C 1 167 ? 40.611 268.724 33.603 1.00 26.52 207 LEU C N 1
ATOM 7989 C CA . LEU C 1 167 ? 40.212 270.114 33.800 1.00 25.74 207 LEU C CA 1
ATOM 7990 C C . LEU C 1 167 ? 39.007 270.473 32.941 1.00 26.43 207 LEU C C 1
ATOM 7991 O O . LEU C 1 167 ? 38.011 271.012 33.439 1.00 27.13 207 LEU C O 1
ATOM 7996 N N . PHE C 1 168 ? 39.075 270.179 31.645 1.00 23.78 208 PHE C N 1
ATOM 7997 C CA . PHE C 1 168 ? 38.034 270.612 30.723 1.00 27.56 208 PHE C CA 1
ATOM 7998 C C . PHE C 1 168 ? 36.831 269.677 30.692 1.00 30.10 208 PHE C C 1
ATOM 7999 O O . PHE C 1 168 ? 35.881 269.940 29.946 1.00 32.95 208 PHE C O 1
ATOM 8007 N N . ASN C 1 169 ? 36.846 268.601 31.480 1.00 30.03 209 ASN C N 1
ATOM 8008 C CA . ASN C 1 169 ? 35.641 267.817 31.723 1.00 31.41 209 ASN C CA 1
ATOM 8009 C C . ASN C 1 169 ? 34.792 268.412 32.839 1.00 26.78 209 ASN C C 1
ATOM 8010 O O . ASN C 1 169 ? 33.619 268.044 32.972 1.00 27.77 209 ASN C O 1
ATOM 8015 N N . LEU C 1 170 ? 35.355 269.320 33.632 1.00 25.77 210 LEU C N 1
ATOM 8016 C CA . LEU C 1 170 ? 34.600 269.996 34.676 1.00 26.75 210 LEU C CA 1
ATOM 8017 C C . LEU C 1 170 ? 33.553 270.920 34.062 1.00 24.34 210 LEU C C 1
ATOM 8018 O O . LEU C 1 170 ? 33.652 271.343 32.907 1.00 26.59 210 LEU C O 1
ATOM 8023 N N . SER C 1 171 ? 32.532 271.234 34.859 1.00 25.51 211 SER C N 1
ATOM 8024 C CA . SER C 1 171 ? 31.453 272.089 34.375 1.00 29.88 211 SER C CA 1
ATOM 8025 C C . SER C 1 171 ? 31.934 273.520 34.167 1.00 28.03 211 SER C C 1
ATOM 8026 O O . SER C 1 171 ? 31.649 274.137 33.135 1.00 29.30 211 SER C O 1
ATOM 8029 N N . ALA C 1 172 ? 32.667 274.065 35.137 1.00 24.99 212 ALA C N 1
ATOM 8030 C CA . ALA C 1 172 ? 33.136 275.451 35.110 1.00 25.36 212 ALA C CA 1
ATOM 8031 C C . ALA C 1 172 ? 34.643 275.474 35.334 1.00 25.75 212 ALA C C 1
ATOM 8032 O O . ALA C 1 172 ? 35.124 275.914 36.386 1.00 25.42 212 ALA C O 1
ATOM 8034 N N . PRO C 1 173 ? 35.422 275.030 34.343 1.00 23.76 213 PRO C N 1
ATOM 8035 C CA . PRO C 1 173 ? 36.867 274.851 34.568 1.00 24.15 213 PRO C CA 1
ATOM 8036 C C . PRO C 1 173 ? 37.620 276.144 34.835 1.00 26.64 213 PRO C C 1
ATOM 8037 O O . PRO C 1 173 ? 38.629 276.119 35.551 1.00 29.15 213 PRO C O 1
ATOM 8041 N N . LEU C 1 174 ? 37.168 277.274 34.285 1.00 26.63 214 LEU C N 1
ATOM 8042 C CA . LEU C 1 174 ? 37.879 278.542 34.419 1.00 26.41 214 LEU C CA 1
ATOM 8043 C C . LEU C 1 174 ? 37.025 279.627 35.069 1.00 25.51 214 LEU C C 1
ATOM 8044 O O . LEU C 1 174 ? 37.318 280.817 34.913 1.00 28.67 214 LEU C O 1
ATOM 8049 N N . ALA C 1 175 ? 35.979 279.243 35.797 1.00 24.80 215 ALA C N 1
ATOM 8050 C CA . ALA C 1 175 ? 35.147 280.220 36.486 1.00 27.81 215 ALA C CA 1
ATOM 8051 C C . ALA C 1 175 ? 35.946 280.917 37.582 1.00 28.73 215 ALA C C 1
ATOM 8052 O O . ALA C 1 175 ? 36.742 280.292 38.288 1.00 27.40 215 ALA C O 1
ATOM 8054 N N . ARG C 1 176 ? 35.727 282.215 37.723 1.00 24.94 216 ARG C N 1
ATOM 8055 C CA . ARG C 1 176 ? 36.556 282.971 38.645 1.00 28.04 216 ARG C CA 1
ATOM 8056 C C . ARG C 1 176 ? 35.839 283.207 39.970 1.00 26.78 216 ARG C C 1
ATOM 8057 O O . ARG C 1 176 ? 34.610 283.329 40.007 1.00 27.61 216 ARG C O 1
ATOM 8065 N N . PRO C 1 177 ? 36.583 283.268 41.086 1.00 26.36 217 PRO C N 1
ATOM 8066 C CA . PRO C 1 177 ? 38.034 283.048 41.143 1.00 28.42 217 PRO C CA 1
ATOM 8067 C C . PRO C 1 177 ? 38.400 281.574 41.007 1.00 28.29 217 PRO C C 1
ATOM 8068 O O . PRO C 1 177 ? 37.740 280.726 41.611 1.00 29.30 217 PRO C O 1
ATOM 8072 N N . VAL C 1 178 ? 39.431 281.282 40.208 1.00 29.79 218 VAL C N 1
ATOM 8073 C CA . VAL C 1 178 ? 39.842 279.896 39.992 1.00 31.03 218 VAL C CA 1
ATOM 8074 C C . VAL C 1 178 ? 40.215 279.237 41.313 1.00 36.28 218 VAL C C 1
ATOM 8075 O O . VAL C 1 178 ? 39.872 278.074 41.563 1.00 35.00 218 VAL C O 1
ATOM 8079 N N . GLY C 1 179 ? 40.909 279.972 42.182 1.00 30.50 219 GLY C N 1
ATOM 8080 C CA . GLY C 1 179 ? 41.329 279.455 43.469 1.00 30.16 219 GLY C CA 1
ATOM 8081 C C . GLY C 1 179 ? 40.190 278.932 44.320 1.00 34.29 219 GLY C C 1
ATOM 8082 O O . GLY C 1 179 ? 40.404 278.103 45.209 1.00 40.44 219 GLY C O 1
ATOM 8083 N N . THR C 1 180 ? 38.974 279.411 44.058 1.00 31.41 220 THR C N 1
ATOM 8084 C CA . THR C 1 180 ? 37.778 278.920 44.729 1.00 33.68 220 THR C CA 1
ATOM 8085 C C . THR C 1 180 ? 37.064 277.842 43.922 1.00 32.16 220 THR C C 1
ATOM 8086 O O . THR C 1 180 ? 36.824 276.745 44.430 1.00 32.82 220 THR C O 1
ATOM 8090 N N . SER C 1 181 ? 36.741 278.129 42.658 1.00 31.86 221 SER C N 1
ATOM 8091 C CA . SER C 1 181 ? 35.862 277.246 41.895 1.00 31.43 221 SER C CA 1
ATOM 8092 C C . SER C 1 181 ? 36.537 275.921 41.561 1.00 25.45 221 SER C C 1
ATOM 8093 O O . SER C 1 181 ? 35.875 274.877 41.536 1.00 27.17 221 SER C O 1
ATOM 8096 N N . LEU C 1 182 ? 37.844 275.940 41.285 1.00 25.01 222 LEU C N 1
ATOM 8097 C CA . LEU C 1 182 ? 38.528 274.708 40.896 1.00 24.67 222 LEU C CA 1
ATOM 8098 C C . LEU C 1 182 ? 38.436 273.659 41.996 1.00 25.41 222 LEU C C 1
ATOM 8099 O O . LEU C 1 182 ? 38.088 272.501 41.742 1.00 26.39 222 LEU C O 1
ATOM 8104 N N . PHE C 1 183 ? 38.728 274.052 43.234 1.00 23.23 223 PHE C N 1
ATOM 8105 C CA . PHE C 1 183 ? 38.793 273.076 44.312 1.00 25.85 223 PHE C CA 1
ATOM 8106 C C . PHE C 1 183 ? 37.415 272.694 44.830 1.00 26.49 223 PHE C C 1
ATOM 8107 O O . PHE C 1 183 ? 37.245 271.582 45.338 1.00 27.36 223 PHE C O 1
ATOM 8115 N N . LEU C 1 184 ? 36.424 273.580 44.711 1.00 26.90 224 LEU C N 1
ATOM 8116 C CA . LEU C 1 184 ? 35.050 273.163 44.969 1.00 29.18 224 LEU C CA 1
ATOM 8117 C C . LEU C 1 184 ? 34.662 271.999 44.067 1.00 27.47 224 LEU C C 1
ATOM 8118 O O . LEU C 1 184 ? 34.042 271.028 44.519 1.00 25.18 224 LEU C O 1
ATOM 8123 N N . GLN C 1 185 ? 35.052 272.064 42.793 1.00 24.37 225 GLN C N 1
ATOM 8124 C CA . GLN C 1 185 ? 34.701 271.005 41.852 1.00 23.45 225 GLN C CA 1
ATOM 8125 C C . GLN C 1 185 ? 35.559 269.761 42.060 1.00 25.77 225 GLN C C 1
ATOM 8126 O O . GLN C 1 185 ? 35.042 268.637 42.033 1.00 28.14 225 GLN C O 1
ATOM 8132 N N . THR C 1 186 ? 36.867 269.931 42.275 1.00 24.44 226 THR C N 1
ATOM 8133 C CA . THR C 1 186 ? 37.727 268.757 42.404 1.00 26.98 226 THR C CA 1
ATOM 8134 C C . THR C 1 186 ? 37.517 268.056 43.742 1.00 30.84 226 THR C C 1
ATOM 8135 O O . THR C 1 186 ? 37.541 266.820 43.808 1.00 31.50 226 THR C O 1
ATOM 8139 N N . ALA C 1 187 ? 37.300 268.818 44.819 1.00 29.00 227 ALA C N 1
ATOM 8140 C CA . ALA C 1 187 ? 37.067 268.193 46.120 1.00 28.58 227 ALA C CA 1
ATOM 8141 C C . ALA C 1 187 ? 35.758 267.414 46.130 1.00 30.81 227 ALA C C 1
ATOM 8142 O O . ALA C 1 187 ? 35.680 266.327 46.713 1.00 29.06 227 ALA C O 1
ATOM 8144 N N . LEU C 1 188 ? 34.717 267.954 45.489 1.00 27.41 228 LEU C N 1
ATOM 8145 C CA . LEU C 1 188 ? 33.455 267.225 45.395 1.00 30.46 228 LEU C CA 1
ATOM 8146 C C . LEU C 1 188 ? 33.648 265.883 44.699 1.00 34.91 228 LEU C C 1
ATOM 8147 O O . LEU C 1 188 ? 33.014 264.887 45.067 1.00 35.83 228 LEU C O 1
ATOM 8152 N N . ARG C 1 189 ? 34.530 265.834 43.701 1.00 33.17 229 ARG C N 1
ATOM 8153 C CA . ARG C 1 189 ? 34.829 264.599 42.989 1.00 31.37 229 ARG C CA 1
ATOM 8154 C C . ARG C 1 189 ? 35.779 263.685 43.753 1.00 30.65 229 ARG C C 1
ATOM 8155 O O . ARG C 1 189 ? 36.118 262.611 43.246 1.00 32.41 229 ARG C O 1
ATOM 8163 N N . GLY C 1 190 ? 36.208 264.075 44.951 1.00 28.12 230 GLY C N 1
ATOM 8164 C CA . GLY C 1 190 ? 37.129 263.263 45.719 1.00 31.11 230 GLY C CA 1
ATOM 8165 C C . GLY C 1 190 ? 38.563 263.329 45.256 1.00 33.98 230 GLY C C 1
ATOM 8166 O O . GLY C 1 190 ? 39.360 262.455 45.614 1.00 33.47 230 GLY C O 1
ATOM 8167 N N . TRP C 1 191 ? 38.918 264.338 44.466 1.00 29.70 231 TRP C N 1
ATOM 8168 C CA . TRP C 1 191 ? 40.271 264.483 43.955 1.00 31.37 231 TRP C CA 1
ATOM 8169 C C . TRP C 1 191 ? 41.141 265.208 44.971 1.00 33.70 231 TRP C C 1
ATOM 8170 O O . TRP C 1 191 ? 40.697 266.155 45.628 1.00 32.50 231 TRP C O 1
ATOM 8181 N N . ALA C 1 192 ? 42.381 264.754 45.095 1.00 33.04 232 ALA C N 1
ATOM 8182 C CA . ALA C 1 192 ? 43.360 265.396 45.953 1.00 28.95 232 ALA C CA 1
ATOM 8183 C C . ALA C 1 192 ? 44.307 266.245 45.118 1.00 28.11 232 ALA C C 1
ATOM 8184 O O . ALA C 1 192 ? 44.524 265.986 43.932 1.00 28.35 232 ALA C O 1
ATOM 8186 N N . VAL C 1 193 ? 44.856 267.277 45.748 1.00 27.33 233 VAL C N 1
ATOM 8187 C CA . VAL C 1 193 ? 45.941 268.065 45.181 1.00 29.55 233 VAL C CA 1
ATOM 8188 C C . VAL C 1 193 ? 47.146 267.903 46.095 1.00 33.54 233 VAL C C 1
ATOM 8189 O O . VAL C 1 193 ? 47.021 268.003 47.322 1.00 34.88 233 VAL C O 1
ATOM 8193 N N . GLN C 1 194 ? 48.301 267.621 45.504 1.00 34.22 234 GLN C N 1
ATOM 8194 C CA . GLN C 1 194 ? 49.539 267.435 46.248 1.00 31.16 234 GLN C CA 1
ATOM 8195 C C . GLN C 1 194 ? 50.388 268.691 46.107 1.00 32.23 234 GLN C C 1
ATOM 8196 O O . GLN C 1 194 ? 50.765 269.065 44.992 1.00 34.99 234 GLN C O 1
ATOM 8202 N N . LEU C 1 195 ? 50.678 269.342 47.232 1.00 32.12 235 LEU C N 1
ATOM 8203 C CA . LEU C 1 195 ? 51.493 270.552 47.241 1.00 36.53 235 LEU C CA 1
ATOM 8204 C C . LEU C 1 195 ? 52.960 270.141 47.303 1.00 39.14 235 LEU C C 1
ATOM 8205 O O . LEU C 1 195 ? 53.422 269.612 48.318 1.00 37.64 235 LEU C O 1
ATOM 8210 N N . LEU C 1 196 ? 53.688 270.389 46.219 1.00 38.27 236 LEU C N 1
ATOM 8211 C CA . LEU C 1 196 ? 55.042 269.885 46.065 1.00 38.71 236 LEU C CA 1
ATOM 8212 C C . LEU C 1 196 ? 56.056 270.792 46.756 1.00 46.99 236 LEU C C 1
ATOM 8213 O O . LEU C 1 196 ? 55.777 271.945 47.097 1.00 41.80 236 LEU C O 1
ATOM 8218 N N . ASP C 1 197 ? 57.255 270.243 46.958 1.00 48.81 237 ASP C N 1
ATOM 8219 C CA . ASP C 1 197 ? 58.401 271.013 47.443 1.00 55.24 237 ASP C CA 1
ATOM 8220 C C . ASP C 1 197 ? 59.112 271.633 46.238 1.00 55.42 237 ASP C C 1
ATOM 8221 O O . ASP C 1 197 ? 60.226 271.269 45.856 1.00 55.84 237 ASP C O 1
ATOM 8226 N N . LEU C 1 198 ? 58.408 272.584 45.628 1.00 54.15 238 LEU C N 1
ATOM 8227 C CA . LEU C 1 198 ? 58.854 273.323 44.457 1.00 50.90 238 LEU C CA 1
ATOM 8228 C C . LEU C 1 198 ? 58.268 274.718 44.545 1.00 49.67 238 LEU C C 1
ATOM 8229 O O . LEU C 1 198 ? 57.090 274.873 44.870 1.00 50.74 238 LEU C O 1
ATOM 8234 N N . THR C 1 199 ? 59.070 275.729 44.235 1.00 42.84 239 THR C N 1
ATOM 8235 C CA . THR C 1 199 ? 58.597 277.100 44.337 1.00 45.91 239 THR C CA 1
ATOM 8236 C C . THR C 1 199 ? 58.857 277.838 43.035 1.00 46.87 239 THR C C 1
ATOM 8237 O O . THR C 1 199 ? 59.976 277.818 42.516 1.00 49.84 239 THR C O 1
ATOM 8241 N N . PHE C 1 200 ? 57.815 278.469 42.504 1.00 45.59 240 PHE C N 1
ATOM 8242 C CA . PHE C 1 200 ? 57.976 279.392 41.394 1.00 41.67 240 PHE C CA 1
ATOM 8243 C C . PHE C 1 200 ? 58.347 280.766 41.930 1.00 40.38 240 PHE C C 1
ATOM 8244 O O . PHE C 1 200 ? 57.884 281.179 42.997 1.00 38.22 240 PHE C O 1
ATOM 8252 N N . ALA C 1 201 ? 59.195 281.471 41.189 1.00 42.99 241 ALA C N 1
ATOM 8253 C CA . ALA C 1 201 ? 59.585 282.804 41.608 1.00 45.04 241 ALA C CA 1
ATOM 8254 C C . ALA C 1 201 ? 58.444 283.789 41.374 1.00 46.67 241 ALA C C 1
ATOM 8255 O O . ALA C 1 201 ? 57.517 283.540 40.598 1.00 47.63 241 ALA C O 1
ATOM 8257 N N . ALA C 1 202 ? 58.515 284.917 42.072 1.00 47.72 242 ALA C N 1
ATOM 8258 C CA . ALA C 1 202 ? 57.571 286.002 41.867 1.00 48.68 242 ALA C CA 1
ATOM 8259 C C . ALA C 1 202 ? 58.060 286.910 40.749 1.00 51.55 242 ALA C C 1
ATOM 8260 O O . ALA C 1 202 ? 59.257 286.976 40.455 1.00 52.37 242 ALA C O 1
ATOM 8262 N N . ALA C 1 203 ? 57.116 287.606 40.119 1.00 49.33 243 ALA C N 1
ATOM 8263 C CA . ALA C 1 203 ? 57.469 288.553 39.073 1.00 48.15 243 ALA C CA 1
ATOM 8264 C C . ALA C 1 203 ? 58.379 289.638 39.636 1.00 47.22 243 ALA C C 1
ATOM 8265 O O . ALA C 1 203 ? 58.236 290.057 40.787 1.00 44.17 243 ALA C O 1
ATOM 8267 N N . ARG C 1 204 ? 59.336 290.080 38.819 1.00 52.09 244 ARG C N 1
ATOM 8268 C CA . ARG C 1 204 ? 60.278 291.092 39.284 1.00 56.77 244 ARG C CA 1
ATOM 8269 C C . ARG C 1 204 ? 59.611 292.454 39.428 1.00 55.12 244 ARG C C 1
ATOM 8270 O O . ARG C 1 204 ? 60.056 293.277 40.235 1.00 55.19 244 ARG C O 1
ATOM 8278 N N . GLN C 1 205 ? 58.549 292.709 38.664 1.00 54.93 245 GLN C N 1
ATOM 8279 C CA . GLN C 1 205 ? 57.692 293.880 38.846 1.00 56.86 245 GLN C CA 1
ATOM 8280 C C . GLN C 1 205 ? 56.297 293.362 39.168 1.00 50.57 245 GLN C C 1
ATOM 8281 O O . GLN C 1 205 ? 55.475 293.157 38.261 1.00 45.69 245 GLN C O 1
ATOM 8287 N N . PRO C 1 206 ? 55.990 293.130 40.447 1.00 51.00 246 PRO C N 1
ATOM 8288 C CA . PRO C 1 206 ? 54.726 292.478 40.785 1.00 52.34 246 PRO C CA 1
ATOM 8289 C C . PRO C 1 206 ? 53.550 293.352 40.426 1.00 51.04 246 PRO C C 1
ATOM 8290 O O . PRO C 1 206 ? 53.651 294.595 40.415 1.00 50.03 246 PRO C O 1
ATOM 8294 N N . PRO C 1 207 ? 52.395 292.765 40.122 1.00 47.70 247 PRO C N 1
ATOM 8295 C CA . PRO C 1 207 ? 51.204 293.564 39.849 1.00 42.99 247 PRO C CA 1
ATOM 8296 C C . PRO C 1 207 ? 50.537 294.006 41.143 1.00 38.86 247 PRO C C 1
ATOM 8297 O O . PRO C 1 207 ? 50.791 293.465 42.222 1.00 40.46 247 PRO C O 1
ATOM 8301 N N . LEU C 1 208 ? 49.678 295.019 41.011 1.00 38.89 248 LEU C N 1
ATOM 8302 C CA . LEU C 1 208 ? 48.846 295.498 42.117 1.00 40.65 248 LEU C CA 1
ATOM 8303 C C . LEU C 1 208 ? 49.697 295.966 43.297 1.00 41.25 248 LEU C C 1
ATOM 8304 O O . LEU C 1 208 ? 49.379 295.703 44.459 1.00 40.17 248 LEU C O 1
ATOM 8309 N N . ALA C 1 209 ? 50.783 296.679 42.996 1.00 44.11 249 ALA C N 1
ATOM 8310 C CA . ALA C 1 209 ? 51.773 297.031 44.007 1.00 48.08 249 ALA C CA 1
ATOM 8311 C C . ALA C 1 209 ? 51.352 298.193 44.899 1.00 48.37 249 ALA C C 1
ATOM 8312 O O . ALA C 1 209 ? 52.043 298.469 45.886 1.00 53.91 249 ALA C O 1
ATOM 8314 N N . THR C 1 210 ? 50.259 298.880 44.590 1.00 45.62 250 THR C N 1
ATOM 8315 C CA . THR C 1 210 ? 49.789 299.982 45.414 1.00 44.61 250 THR C CA 1
ATOM 8316 C C . THR C 1 210 ? 48.536 299.573 46.175 1.00 43.60 250 THR C C 1
ATOM 8317 O O . THR C 1 210 ? 47.820 298.642 45.790 1.00 41.82 250 THR C O 1
ATOM 8321 N N . ALA C 1 211 ? 48.285 300.284 47.276 1.00 38.23 251 ALA C N 1
ATOM 8322 C CA . ALA C 1 211 ? 47.097 300.017 48.078 1.00 40.56 251 ALA C CA 1
ATOM 8323 C C . ALA C 1 211 ? 45.825 300.222 47.266 1.00 43.77 251 ALA C C 1
ATOM 8324 O O . ALA C 1 211 ? 44.874 299.441 47.381 1.00 39.40 251 ALA C O 1
ATOM 8326 N N . HIS C 1 212 ? 45.794 301.261 46.427 1.00 39.06 252 HIS C N 1
ATOM 8327 C CA . HIS C 1 212 ? 44.589 301.541 45.653 1.00 39.63 252 HIS C CA 1
ATOM 8328 C C . HIS C 1 212 ? 44.330 300.459 44.611 1.00 34.27 252 HIS C C 1
ATOM 8329 O O . HIS C 1 212 ? 43.182 300.038 44.422 1.00 34.32 252 HIS C O 1
ATOM 8336 N N . ALA C 1 213 ? 45.377 300.007 43.917 1.00 33.68 253 ALA C N 1
ATOM 8337 C CA . ALA C 1 213 ? 45.205 298.930 42.948 1.00 38.57 253 ALA C CA 1
ATOM 8338 C C . ALA C 1 213 ? 44.730 297.653 43.628 1.00 38.86 253 ALA C C 1
ATOM 8339 O O . ALA C 1 213 ? 43.831 296.969 43.124 1.00 37.65 253 ALA C O 1
ATOM 8341 N N . ARG C 1 214 ? 45.319 297.320 44.779 1.00 38.65 254 ARG C N 1
ATOM 8342 C CA . ARG C 1 214 ? 44.878 296.145 45.522 1.00 39.28 254 ARG C CA 1
ATOM 8343 C C . ARG C 1 214 ? 43.426 296.283 45.959 1.00 38.71 254 ARG C C 1
ATOM 8344 O O . ARG C 1 214 ? 42.663 295.311 45.921 1.00 36.35 254 ARG C O 1
ATOM 8352 N N . TRP C 1 215 ? 43.025 297.488 46.375 1.00 36.03 255 TRP C N 1
ATOM 8353 C CA . TRP C 1 215 ? 41.644 297.698 46.793 1.00 36.47 255 TRP C CA 1
ATOM 8354 C C . TRP C 1 215 ? 40.676 297.456 45.641 1.00 41.04 255 TRP C C 1
ATOM 8355 O O . TRP C 1 215 ? 39.622 296.834 45.826 1.00 42.44 255 TRP C O 1
ATOM 8366 N N . LYS C 1 216 ? 41.014 297.944 44.444 1.00 34.95 256 LYS C N 1
ATOM 8367 C CA . LYS C 1 216 ? 40.170 297.700 43.278 1.00 35.53 256 LYS C CA 1
ATOM 8368 C C . LYS C 1 216 ? 40.098 296.211 42.958 1.00 34.83 256 LYS C C 1
ATOM 8369 O O . LYS C 1 216 ? 39.018 295.671 42.694 1.00 34.31 256 LYS C O 1
ATOM 8375 N N . ALA C 1 217 ? 41.247 295.532 42.978 1.00 33.96 257 ALA C N 1
ATOM 8376 C CA . ALA C 1 217 ? 41.279 294.108 42.656 1.00 37.67 257 ALA C CA 1
ATOM 8377 C C . ALA C 1 217 ? 40.454 293.301 43.651 1.00 39.00 257 ALA C C 1
ATOM 8378 O O . ALA C 1 217 ? 39.661 292.435 43.263 1.00 37.79 257 ALA C O 1
ATOM 8380 N N . GLU C 1 218 ? 40.623 293.581 44.946 1.00 39.89 258 GLU C N 1
ATOM 8381 C CA . GLU C 1 218 ? 39.911 292.819 45.966 1.00 37.34 258 GLU C CA 1
ATOM 8382 C C . GLU C 1 218 ? 38.409 293.071 45.922 1.00 35.53 258 GLU C C 1
ATOM 8383 O O . GLU C 1 218 ? 37.625 292.152 46.184 1.00 38.18 258 GLU C O 1
ATOM 8389 N N . ARG C 1 219 ? 37.985 294.296 45.597 1.00 29.60 259 ARG C N 1
ATOM 8390 C CA . ARG C 1 219 ? 36.555 294.548 45.452 1.00 36.07 259 ARG C CA 1
ATOM 8391 C C . ARG C 1 219 ? 35.974 293.749 44.292 1.00 37.03 259 ARG C C 1
ATOM 8392 O O . ARG C 1 219 ? 34.891 293.164 44.411 1.00 36.86 259 ARG C O 1
ATOM 8400 N N . GLU C 1 220 ? 36.681 293.715 43.160 1.00 31.59 260 GLU C N 1
ATOM 8401 C CA . GLU C 1 220 ? 36.215 292.929 42.024 1.00 34.20 260 GLU C CA 1
ATOM 8402 C C . GLU C 1 220 ? 36.274 291.437 42.326 1.00 33.68 260 GLU C C 1
ATOM 8403 O O . GLU C 1 220 ? 35.341 290.695 41.998 1.00 33.51 260 GLU C O 1
ATOM 8409 N N . GLY C 1 221 ? 37.357 290.982 42.959 1.00 33.03 261 GLY C N 1
ATOM 8410 C CA . GLY C 1 221 ? 37.462 289.572 43.306 1.00 32.19 261 GLY C CA 1
ATOM 8411 C C . GLY C 1 221 ? 36.352 289.116 44.229 1.00 33.59 261 GLY C C 1
ATOM 8412 O O . GLY C 1 221 ? 35.764 288.049 44.036 1.00 34.91 261 GLY C O 1
ATOM 8413 N N . ARG C 1 222 ? 36.043 289.925 45.245 1.00 32.13 262 ARG C N 1
ATOM 8414 C CA . ARG C 1 222 ? 34.965 289.579 46.166 1.00 38.01 262 ARG C CA 1
ATOM 8415 C C . ARG C 1 222 ? 33.630 289.474 45.441 1.00 37.06 262 ARG C C 1
ATOM 8416 O O . ARG C 1 222 ? 32.824 288.584 45.738 1.00 37.20 262 ARG C O 1
ATOM 8424 N N . ALA C 1 223 ? 33.377 290.375 44.488 1.00 33.20 263 ALA C N 1
ATOM 8425 C CA . ALA C 1 223 ? 32.124 290.331 43.741 1.00 29.52 263 ALA C CA 1
ATOM 8426 C C . ALA C 1 223 ? 32.044 289.087 42.866 1.00 27.01 263 ALA C C 1
ATOM 8427 O O . ALA C 1 223 ? 30.978 288.471 42.749 1.00 29.13 263 ALA C O 1
ATOM 8429 N N . ARG C 1 224 ? 33.159 288.703 42.241 1.00 24.27 264 ARG C N 1
ATOM 8430 C CA . ARG C 1 224 ? 33.156 287.496 41.423 1.00 27.17 264 ARG C CA 1
ATOM 8431 C C . ARG C 1 224 ? 32.948 286.255 42.286 1.00 27.24 264 ARG C C 1
ATOM 8432 O O . ARG C 1 224 ? 32.201 285.344 41.908 1.00 27.75 264 ARG C O 1
ATOM 8440 N N . ARG C 1 225 ? 33.561 286.224 43.474 1.00 29.89 265 ARG C N 1
ATOM 8441 C CA . ARG C 1 225 ? 33.387 285.087 44.375 1.00 27.18 265 ARG C CA 1
ATOM 8442 C C . ARG C 1 225 ? 31.943 284.965 44.850 1.00 29.29 265 ARG C C 1
ATOM 8443 O O . ARG C 1 225 ? 31.386 283.861 44.889 1.00 32.01 265 ARG C O 1
ATOM 8451 N N . ALA C 1 226 ? 31.321 286.088 45.222 1.00 26.48 266 ALA C N 1
ATOM 8452 C CA . ALA C 1 226 ? 29.935 286.049 45.680 1.00 27.19 266 ALA C CA 1
ATOM 8453 C C . ALA C 1 226 ? 29.000 285.579 44.574 1.00 30.13 266 ALA C C 1
ATOM 8454 O O . ALA C 1 226 ? 28.090 284.778 44.818 1.00 29.66 266 ALA C O 1
ATOM 8456 N N . ALA C 1 227 ? 29.208 286.069 43.349 1.00 26.99 267 ALA C N 1
ATOM 8457 C CA . ALA C 1 227 ? 28.393 285.616 42.227 1.00 29.66 267 ALA C CA 1
ATOM 8458 C C . ALA C 1 227 ? 28.622 284.138 41.942 1.00 26.97 267 ALA C C 1
ATOM 8459 O O . ALA C 1 227 ? 27.684 283.411 41.594 1.00 27.29 267 ALA C O 1
ATOM 8461 N N . LEU C 1 228 ? 29.864 283.676 42.091 1.00 27.29 268 LEU C N 1
ATOM 8462 C CA . LEU C 1 228 ? 30.180 282.282 41.794 1.00 28.10 268 LEU C CA 1
ATOM 8463 C C . LEU C 1 228 ? 29.496 281.335 42.771 1.00 27.85 268 LEU C C 1
ATOM 8464 O O . LEU C 1 228 ? 28.936 280.311 42.365 1.00 28.53 268 LEU C O 1
ATOM 8469 N N . LEU C 1 229 ? 29.531 281.658 44.066 1.00 24.36 269 LEU C N 1
ATOM 8470 C CA . LEU C 1 229 ? 28.949 280.763 45.061 1.00 25.42 269 LEU C CA 1
ATOM 8471 C C . LEU C 1 229 ? 27.428 280.740 44.982 1.00 30.42 269 LEU C C 1
ATOM 8472 O O . LEU C 1 229 ? 26.815 279.694 45.220 1.00 27.21 269 LEU C O 1
ATOM 8477 N N . ARG C 1 230 ? 26.802 281.870 44.650 1.00 30.53 270 ARG C N 1
ATOM 8478 C CA . ARG C 1 230 ? 25.360 281.868 44.428 1.00 32.25 270 ARG C CA 1
ATOM 8479 C C . ARG C 1 230 ? 25.001 281.026 43.210 1.00 33.16 270 ARG C C 1
ATOM 8480 O O . ARG C 1 230 ? 24.075 280.207 43.261 1.00 33.39 270 ARG C O 1
ATOM 8488 N N . ALA C 1 231 ? 25.737 281.204 42.111 1.00 33.42 271 ALA C N 1
ATOM 8489 C CA . ALA C 1 231 ? 25.462 280.439 40.898 1.00 34.64 271 ALA C CA 1
ATOM 8490 C C . ALA C 1 231 ? 25.610 278.942 41.137 1.00 33.31 271 ALA C C 1
ATOM 8491 O O . ALA C 1 231 ? 24.853 278.139 40.579 1.00 31.60 271 ALA C O 1
ATOM 8493 N N . LEU C 1 232 ? 26.572 278.546 41.965 1.00 30.50 272 LEU C N 1
ATOM 8494 C CA . LEU C 1 232 ? 26.848 277.137 42.203 1.00 29.65 272 LEU C CA 1
ATOM 8495 C C . LEU C 1 232 ? 26.101 276.570 43.404 1.00 28.08 272 LEU C C 1
ATOM 8496 O O . LEU C 1 232 ? 26.247 275.380 43.697 1.00 27.26 272 LEU C O 1
ATOM 8501 N N . GLY C 1 233 ? 25.311 277.377 44.102 1.00 25.61 273 GLY C N 1
ATOM 8502 C CA . GLY C 1 233 ? 24.533 276.864 45.211 1.00 23.77 273 GLY C CA 1
ATOM 8503 C C . GLY C 1 233 ? 25.314 276.594 46.477 1.00 28.80 273 GLY C C 1
ATOM 8504 O O . GLY C 1 233 ? 24.994 275.647 47.202 1.00 30.58 273 GLY C O 1
ATOM 8505 N N . ILE C 1 234 ? 26.340 277.390 46.757 1.00 28.33 274 ILE C N 1
ATOM 8506 C CA . ILE C 1 234 ? 27.031 277.375 48.042 1.00 28.75 274 ILE C CA 1
ATOM 8507 C C . ILE C 1 234 ? 26.513 278.569 48.831 1.00 30.47 274 ILE C C 1
ATOM 8508 O O . ILE C 1 234 ? 26.860 279.718 48.539 1.00 33.25 274 ILE C O 1
ATOM 8513 N N . ARG C 1 235 ? 25.659 278.304 49.818 1.00 27.82 275 ARG C N 1
ATOM 8514 C CA . ARG C 1 235 ? 25.060 279.367 50.613 1.00 30.32 275 ARG C CA 1
ATOM 8515 C C . ARG C 1 235 ? 25.873 279.714 51.851 1.00 28.86 275 ARG C C 1
ATOM 8516 O O . ARG C 1 235 ? 25.687 280.798 52.415 1.00 25.94 275 ARG C O 1
ATOM 8524 N N . LEU C 1 236 ? 26.766 278.828 52.279 1.00 25.41 276 LEU C N 1
ATOM 8525 C CA . LEU C 1 236 ? 27.481 279.005 53.534 1.00 28.36 276 LEU C CA 1
ATOM 8526 C C . LEU C 1 236 ? 28.894 278.463 53.391 1.00 26.94 276 LEU C C 1
ATOM 8527 O O . LEU C 1 236 ? 29.084 277.326 52.953 1.00 27.44 276 LEU C O 1
ATOM 8532 N N . VAL C 1 237 ? 29.875 279.280 53.762 1.00 26.76 277 VAL C N 1
ATOM 8533 C CA . VAL C 1 237 ? 31.277 278.884 53.806 1.00 25.84 277 VAL C CA 1
ATOM 8534 C C . VAL C 1 237 ? 31.739 278.978 55.253 1.00 30.31 277 VAL C C 1
ATOM 8535 O O . VAL C 1 237 ? 31.470 279.977 55.931 1.00 32.33 277 VAL C O 1
ATOM 8539 N N . SER C 1 238 ? 32.421 277.941 55.731 1.00 31.85 278 SER C N 1
ATOM 8540 C CA . SER C 1 238 ? 32.883 277.901 57.109 1.00 34.75 278 SER C CA 1
ATOM 8541 C C . SER C 1 238 ? 34.354 277.511 57.157 1.00 36.70 278 SER C C 1
ATOM 8542 O O . SER C 1 238 ? 34.882 276.865 56.248 1.00 36.37 278 SER C O 1
ATOM 8545 N N . TRP C 1 239 ? 35.011 277.922 58.240 1.00 35.91 279 TRP C N 1
ATOM 8546 C CA . TRP C 1 239 ? 36.393 277.551 58.522 1.00 41.78 279 TRP C CA 1
ATOM 8547 C C . TRP C 1 239 ? 36.447 276.913 59.901 1.00 42.23 279 TRP C C 1
ATOM 8548 O O . TRP C 1 239 ? 36.149 277.574 60.902 1.00 43.39 279 TRP C O 1
ATOM 8559 N N . GLU C 1 240 ? 36.838 275.638 59.948 1.00 45.14 280 GLU C N 1
ATOM 8560 C CA . GLU C 1 240 ? 36.862 274.852 61.184 1.00 46.11 280 GLU C CA 1
ATOM 8561 C C . GLU C 1 240 ? 35.527 274.945 61.919 1.00 51.66 280 GLU C C 1
ATOM 8562 O O . GLU C 1 240 ? 35.469 275.027 63.148 1.00 52.01 280 GLU C O 1
ATOM 8568 N N . GLY C 1 241 ? 34.439 274.936 61.151 1.00 50.81 281 GLY C N 1
ATOM 8569 C CA . GLY C 1 241 ? 33.112 275.075 61.706 1.00 51.22 281 GLY C CA 1
ATOM 8570 C C . GLY C 1 241 ? 32.733 276.476 62.135 1.00 46.67 281 GLY C C 1
ATOM 8571 O O . GLY C 1 241 ? 31.626 276.665 62.654 1.00 46.08 281 GLY C O 1
ATOM 8572 N N . GLY C 1 242 ? 33.606 277.463 61.936 1.00 46.37 282 GLY C N 1
ATOM 8573 C CA . GLY C 1 242 ? 33.328 278.822 62.359 1.00 43.92 282 GLY C CA 1
ATOM 8574 C C . GLY C 1 242 ? 33.634 279.867 61.306 1.00 45.77 282 GLY C C 1
ATOM 8575 O O . GLY C 1 242 ? 33.790 279.538 60.127 1.00 42.53 282 GLY C O 1
ATOM 8576 N N . ARG C 1 243 ? 33.730 281.130 61.729 1.00 48.48 283 ARG C N 1
ATOM 8577 C CA . ARG C 1 243 ? 33.934 282.265 60.827 1.00 48.96 283 ARG C CA 1
ATOM 8578 C C . ARG C 1 243 ? 32.998 282.186 59.622 1.00 43.69 283 ARG C C 1
ATOM 8579 O O . ARG C 1 243 ? 33.415 282.287 58.464 1.00 42.87 283 ARG C O 1
ATOM 8587 N N . LEU C 1 244 ? 31.711 282.018 59.919 1.00 40.66 284 LEU C N 1
ATOM 8588 C CA . LEU C 1 244 ? 30.719 281.759 58.886 1.00 37.86 284 LEU C CA 1
ATOM 8589 C C . LEU C 1 244 ? 30.635 282.918 57.899 1.00 38.68 284 LEU C C 1
ATOM 8590 O O . LEU C 1 244 ? 30.647 284.088 58.291 1.00 40.35 284 LEU C O 1
ATOM 8595 N N . GLU C 1 245 ? 30.557 282.578 56.614 1.00 34.01 285 GLU C N 1
ATOM 8596 C CA . GLU C 1 245 ? 30.349 283.531 55.529 1.00 34.51 285 GLU C CA 1
ATOM 8597 C C . GLU C 1 245 ? 29.068 283.141 54.808 1.00 32.12 285 GLU C C 1
ATOM 8598 O O . GLU C 1 245 ? 28.951 282.014 54.317 1.00 29.39 285 GLU C O 1
ATOM 8604 N N . TRP C 1 246 ? 28.121 284.067 54.731 1.00 29.96 286 TRP C N 1
ATOM 8605 C CA . TRP C 1 246 ? 26.797 283.776 54.204 1.00 31.67 286 TRP C CA 1
ATOM 8606 C C . TRP C 1 246 ? 26.636 284.338 52.799 1.00 33.17 286 TRP C C 1
ATOM 8607 O O . TRP C 1 246 ? 27.165 285.402 52.469 1.00 31.48 286 TRP C O 1
ATOM 8618 N N . PHE C 1 247 ? 25.891 283.600 51.972 1.00 31.97 287 PHE C N 1
ATOM 8619 C CA . PHE C 1 247 ? 25.632 283.998 50.595 1.00 30.45 287 PHE C CA 1
ATOM 8620 C C . PHE C 1 247 ? 24.204 283.653 50.188 1.00 30.90 287 PHE C C 1
ATOM 8621 O O . PHE C 1 247 ? 23.935 283.393 49.010 1.00 30.62 287 PHE C O 1
ATOM 8629 N N . GLY C 1 248 ? 23.282 283.645 51.149 1.00 28.94 288 GLY C N 1
ATOM 8630 C CA . GLY C 1 248 ? 21.891 283.334 50.882 1.00 30.30 288 GLY C CA 1
ATOM 8631 C C . GLY C 1 248 ? 20.927 284.452 51.223 1.00 32.87 288 GLY C C 1
ATOM 8632 O O . GLY C 1 248 ? 21.204 285.623 50.941 1.00 30.06 288 GLY C O 1
ATOM 8633 N N . CYS C 1 249 ? 19.794 284.109 51.830 1.00 28.25 289 CYS C N 1
ATOM 8634 C CA . CYS C 1 249 ? 18.770 285.086 52.166 1.00 28.34 289 CYS C CA 1
ATOM 8635 C C . CYS C 1 249 ? 19.052 285.725 53.524 1.00 31.75 289 CYS C C 1
ATOM 8636 O O . CYS C 1 249 ? 19.925 285.291 54.279 1.00 31.63 289 CYS C O 1
ATOM 8639 N N . ASN C 1 250 ? 18.296 286.775 53.832 1.00 31.29 290 ASN C N 1
ATOM 8640 C CA . ASN C 1 250 ? 18.432 287.460 55.113 1.00 31.33 290 ASN C CA 1
ATOM 8641 C C . ASN C 1 250 ? 17.164 288.267 55.380 1.00 32.80 290 ASN C C 1
ATOM 8642 O O . ASN C 1 250 ? 16.161 288.139 54.669 1.00 31.33 290 ASN C O 1
ATOM 8647 N N . LYS C 1 251 ? 17.224 289.116 56.412 1.00 35.94 291 LYS C N 1
ATOM 8648 C CA . LYS C 1 251 ? 16.051 289.867 56.853 1.00 36.05 291 LYS C CA 1
ATOM 8649 C C . LYS C 1 251 ? 15.513 290.790 55.765 1.00 36.84 291 LYS C C 1
ATOM 8650 O O . LYS C 1 251 ? 14.314 291.092 55.748 1.00 36.82 291 LYS C O 1
ATOM 8656 N N . GLU C 1 252 ? 16.366 291.240 54.849 1.00 33.75 292 GLU C N 1
ATOM 8657 C CA . GLU C 1 252 ? 15.977 292.221 53.845 1.00 38.65 292 GLU C CA 1
ATOM 8658 C C . GLU C 1 252 ? 15.669 291.613 52.483 1.00 36.92 292 GLU C C 1
ATOM 8659 O O . GLU C 1 252 ? 15.410 292.362 51.536 1.00 38.78 292 GLU C O 1
ATOM 8665 N N . THR C 1 253 ? 15.691 290.291 52.353 1.00 31.87 293 THR C N 1
ATOM 8666 C CA . THR C 1 253 ? 15.415 289.636 51.083 1.00 30.98 293 THR C CA 1
ATOM 8667 C C . THR C 1 253 ? 14.216 288.707 51.220 1.00 29.49 293 THR C C 1
ATOM 8668 O O . THR C 1 253 ? 13.692 288.480 52.313 1.00 35.52 293 THR C O 1
ATOM 8672 N N . THR C 1 254 ? 13.777 288.181 50.080 1.00 30.00 294 THR C N 1
ATOM 8673 C CA . THR C 1 254 ? 12.872 287.045 50.091 1.00 34.29 294 THR C CA 1
ATOM 8674 C C . THR C 1 254 ? 13.627 285.802 50.549 1.00 30.36 294 THR C C 1
ATOM 8675 O O . THR C 1 254 ? 14.855 285.726 50.464 1.00 33.03 294 THR C O 1
ATOM 8679 N N . ARG C 1 255 ? 12.882 284.824 51.056 1.00 26.92 295 ARG C N 1
ATOM 8680 C CA . ARG C 1 255 ? 13.515 283.560 51.388 1.00 31.61 295 ARG C CA 1
ATOM 8681 C C . ARG C 1 255 ? 13.923 282.844 50.102 1.00 30.61 295 ARG C C 1
ATOM 8682 O O . ARG C 1 255 ? 13.381 283.095 49.024 1.00 29.71 295 ARG C O 1
ATOM 8690 N N . CYS C 1 256 ? 14.902 281.945 50.233 1.00 30.14 296 CYS C N 1
ATOM 8691 C CA . CYS C 1 256 ? 15.558 281.372 49.059 1.00 33.59 296 CYS C CA 1
ATOM 8692 C C . CYS C 1 256 ? 14.575 280.684 48.118 1.00 33.59 296 CYS C C 1
ATOM 8693 O O . CYS C 1 256 ? 14.650 280.861 46.896 1.00 34.15 296 CYS C O 1
ATOM 8696 N N . PHE C 1 257 ? 13.647 279.897 48.659 1.00 32.20 297 PHE C N 1
ATOM 8697 C CA . PHE C 1 257 ? 12.799 279.059 47.820 1.00 32.50 297 PHE C CA 1
ATOM 8698 C C . PHE C 1 257 ? 11.432 279.669 47.521 1.00 37.13 297 PHE C C 1
ATOM 8699 O O . PHE C 1 257 ? 10.663 279.071 46.764 1.00 36.77 297 PHE C O 1
ATOM 8707 N N . GLY C 1 258 ? 11.112 280.836 48.077 1.00 40.09 298 GLY C N 1
ATOM 8708 C CA . GLY C 1 258 ? 9.895 281.528 47.667 1.00 44.07 298 GLY C CA 1
ATOM 8709 C C . GLY C 1 258 ? 8.630 280.778 48.047 1.00 45.25 298 GLY C C 1
ATOM 8710 O O . GLY C 1 258 ? 8.529 280.180 49.124 1.00 49.46 298 GLY C O 1
ATOM 8711 N N . THR C 1 259 ? 7.647 280.807 47.144 1.00 41.32 299 THR C N 1
ATOM 8712 C CA . THR C 1 259 ? 6.332 280.236 47.417 1.00 43.36 299 THR C CA 1
ATOM 8713 C C . THR C 1 259 ? 6.334 278.731 47.171 1.00 43.27 299 THR C C 1
ATOM 8714 O O . THR C 1 259 ? 6.816 278.262 46.136 1.00 46.27 299 THR C O 1
ATOM 8718 N N . VAL C 1 260 ? 5.781 277.979 48.120 1.00 40.61 300 VAL C N 1
ATOM 8719 C CA . VAL C 1 260 ? 5.792 276.520 48.074 1.00 41.03 300 VAL C CA 1
ATOM 8720 C C . VAL C 1 260 ? 4.497 276.024 47.446 1.00 46.16 300 VAL C C 1
ATOM 8721 O O . VAL C 1 260 ? 3.403 276.477 47.808 1.00 43.47 300 VAL C O 1
ATOM 8725 N N . VAL C 1 261 ? 4.622 275.093 46.499 1.00 44.18 301 VAL C N 1
ATOM 8726 C CA . VAL C 1 261 ? 3.491 274.368 45.931 1.00 47.89 301 VAL C CA 1
ATOM 8727 C C . VAL C 1 261 ? 3.834 272.884 45.910 1.00 53.50 301 VAL C C 1
ATOM 8728 O O . VAL C 1 261 ? 4.980 272.508 45.639 1.00 56.59 301 VAL C O 1
ATOM 8732 N N . GLY C 1 262 ? 2.878 272.047 46.298 1.00 61.37 302 GLY C N 1
ATOM 8733 C CA . GLY C 1 262 ? 1.775 272.481 47.128 1.00 65.16 302 GLY C CA 1
ATOM 8734 C C . GLY C 1 262 ? 2.328 272.435 48.537 1.00 68.17 302 GLY C C 1
ATOM 8735 O O . GLY C 1 262 ? 2.133 273.352 49.332 1.00 71.80 302 GLY C O 1
ATOM 8736 N N . ASP C 1 263 ? 3.051 271.351 48.832 1.00 61.24 303 ASP C N 1
ATOM 8737 C CA . ASP C 1 263 ? 3.791 271.207 50.081 1.00 59.43 303 ASP C CA 1
ATOM 8738 C C . ASP C 1 263 ? 5.185 270.642 49.828 1.00 49.93 303 ASP C C 1
ATOM 8739 O O . ASP C 1 263 ? 5.770 269.994 50.700 1.00 49.06 303 ASP C O 1
ATOM 8744 N N . THR C 1 264 ? 5.737 270.876 48.641 1.00 39.78 304 THR C N 1
ATOM 8745 C CA . THR C 1 264 ? 7.075 270.398 48.296 1.00 35.32 304 THR C CA 1
ATOM 8746 C C . THR C 1 264 ? 7.908 271.583 47.831 1.00 32.53 304 THR C C 1
ATOM 8747 O O . THR C 1 264 ? 7.753 272.043 46.687 1.00 31.00 304 THR C O 1
ATOM 8751 N N . PRO C 1 265 ? 8.794 272.105 48.676 1.00 33.57 305 PRO C N 1
ATOM 8752 C CA . PRO C 1 265 ? 9.569 273.287 48.290 1.00 31.77 305 PRO C CA 1
ATOM 8753 C C . PRO C 1 265 ? 10.568 272.963 47.192 1.00 30.55 305 PRO C C 1
ATOM 8754 O O . PRO C 1 265 ? 10.911 271.805 46.941 1.00 26.14 305 PRO C O 1
ATOM 8758 N N . ALA C 1 266 ? 11.051 274.030 46.548 1.00 27.54 306 ALA C N 1
ATOM 8759 C CA . ALA C 1 266 ? 11.857 273.877 45.341 1.00 24.57 306 ALA C CA 1
ATOM 8760 C C . ALA C 1 266 ? 13.141 273.100 45.594 1.00 28.05 306 ALA C C 1
ATOM 8761 O O . ALA C 1 266 ? 13.607 272.375 44.706 1.00 28.11 306 ALA C O 1
ATOM 8763 N N . TYR C 1 267 ? 13.729 273.232 46.785 1.00 20.68 307 TYR C N 1
ATOM 8764 C CA . TYR C 1 267 ? 15.028 272.611 47.014 1.00 23.03 307 TYR C CA 1
ATOM 8765 C C . TYR C 1 267 ? 14.964 271.090 46.987 1.00 24.37 307 TYR C C 1
ATOM 8766 O O . TYR C 1 267 ? 15.986 270.449 46.718 1.00 26.96 307 TYR C O 1
ATOM 8775 N N . LEU C 1 268 ? 13.795 270.498 47.238 1.00 20.98 308 LEU C N 1
ATOM 8776 C CA . LEU C 1 268 ? 13.691 269.044 47.178 1.00 23.35 308 LEU C CA 1
ATOM 8777 C C . LEU C 1 268 ? 13.791 268.539 45.743 1.00 26.05 308 LEU C C 1
ATOM 8778 O O . LEU C 1 268 ? 14.409 267.499 45.489 1.00 28.61 308 LEU C O 1
ATOM 8783 N N . TYR C 1 269 ? 13.204 269.262 44.788 1.00 24.96 309 TYR C N 1
ATOM 8784 C CA . TYR C 1 269 ? 13.356 268.879 43.389 1.00 25.81 309 TYR C CA 1
ATOM 8785 C C . TYR C 1 269 ? 14.783 269.063 42.896 1.00 26.09 309 TYR C C 1
ATOM 8786 O O . TYR C 1 269 ? 15.189 268.394 41.940 1.00 25.32 309 TYR C O 1
ATOM 8795 N N . GLU C 1 270 ? 15.549 269.950 43.522 1.00 26.29 310 GLU C N 1
ATOM 8796 C CA . GLU C 1 270 ? 16.962 270.120 43.213 1.00 27.42 310 GLU C CA 1
ATOM 8797 C C . GLU C 1 270 ? 17.837 269.083 43.912 1.00 28.83 310 GLU C C 1
ATOM 8798 O O . GLU C 1 270 ? 19.069 269.180 43.843 1.00 28.68 310 GLU C O 1
ATOM 8804 N N . GLU C 1 271 ? 17.213 268.095 44.564 1.00 26.67 311 GLU C N 1
ATOM 8805 C CA . GLU C 1 271 ? 17.911 267.011 45.262 1.00 29.62 311 GLU C CA 1
ATOM 8806 C C . GLU C 1 271 ? 18.830 267.549 46.356 1.00 30.44 311 GLU C C 1
ATOM 8807 O O . GLU C 1 271 ? 19.921 267.027 46.593 1.00 28.61 311 GLU C O 1
ATOM 8813 N N . ARG C 1 272 ? 18.380 268.603 47.032 1.00 29.93 312 ARG C N 1
ATOM 8814 C CA . ARG C 1 272 ? 19.095 269.191 48.155 1.00 28.26 312 ARG C CA 1
ATOM 8815 C C . ARG C 1 272 ? 18.146 269.289 49.347 1.00 27.64 312 ARG C C 1
ATOM 8816 O O . ARG C 1 272 ? 16.965 268.932 49.264 1.00 26.14 312 ARG C O 1
ATOM 8824 N N . TRP C 1 273 ? 18.669 269.782 50.467 1.00 25.48 313 TRP C N 1
ATOM 8825 C CA . TRP C 1 273 ? 17.895 270.031 51.672 1.00 25.35 313 TRP C CA 1
ATOM 8826 C C . TRP C 1 273 ? 17.633 271.533 51.800 1.00 25.92 313 TRP C C 1
ATOM 8827 O O . TRP C 1 273 ? 17.853 272.308 50.860 1.00 27.42 313 TRP C O 1
ATOM 8838 N N . THR C 1 274 ? 17.153 271.948 52.969 1.00 20.01 314 THR C N 1
ATOM 8839 C CA . THR C 1 274 ? 16.848 273.357 53.185 1.00 24.97 314 THR C CA 1
ATOM 8840 C C . THR C 1 274 ? 18.136 274.178 53.206 1.00 24.68 314 THR C C 1
ATOM 8841 O O . THR C 1 274 ? 19.120 273.770 53.829 1.00 25.77 314 THR C O 1
ATOM 8845 N N . PRO C 1 275 ? 18.167 275.322 52.525 1.00 28.55 315 PRO C N 1
ATOM 8846 C CA . PRO C 1 275 ? 19.344 276.195 52.583 1.00 27.05 315 PRO C CA 1
ATOM 8847 C C . PRO C 1 275 ? 19.685 276.556 54.016 1.00 27.19 315 PRO C C 1
ATOM 8848 O O . PRO C 1 275 ? 18.788 276.818 54.832 1.00 25.77 315 PRO C O 1
ATOM 8852 N N . PRO C 1 276 ? 20.976 276.578 54.364 1.00 26.40 316 PRO C N 1
ATOM 8853 C CA . PRO C 1 276 ? 21.354 276.833 55.762 1.00 25.77 316 PRO C CA 1
ATOM 8854 C C . PRO C 1 276 ? 21.052 278.246 56.218 1.00 25.59 316 PRO C C 1
ATOM 8855 O O . PRO C 1 276 ? 20.912 278.473 57.426 1.00 28.39 316 PRO C O 1
ATOM 8859 N N . CYS C 1 277 ? 20.953 279.201 55.293 1.00 26.00 317 CYS C N 1
ATOM 8860 C CA . CYS C 1 277 ? 20.519 280.545 55.651 1.00 30.43 317 CYS C CA 1
ATOM 8861 C C . CYS C 1 277 ? 19.045 280.568 56.028 1.00 34.31 317 CYS C C 1
ATOM 8862 O O . CYS C 1 277 ? 18.643 281.341 56.907 1.00 31.01 317 CYS C O 1
ATOM 8865 N N . CYS C 1 278 ? 18.226 279.744 55.366 1.00 28.63 318 CYS C N 1
ATOM 8866 C CA . CYS C 1 278 ? 16.822 279.639 55.745 1.00 23.76 318 CYS C CA 1
ATOM 8867 C C . CYS C 1 278 ? 16.672 278.980 57.109 1.00 28.04 318 CYS C C 1
ATOM 8868 O O . CYS C 1 278 ? 15.870 279.427 57.937 1.00 29.85 318 CYS C O 1
ATOM 8871 N N . LEU C 1 279 ? 17.437 277.914 57.356 1.00 26.03 319 LEU C N 1
ATOM 8872 C CA . LEU C 1 279 ? 17.429 277.278 58.668 1.00 27.17 319 LEU C CA 1
ATOM 8873 C C . LEU C 1 279 ? 17.880 278.251 59.750 1.00 28.78 319 LEU C C 1
ATOM 8874 O O . LEU C 1 279 ? 17.307 278.284 60.847 1.00 29.43 319 LEU C O 1
ATOM 8879 N N . ARG C 1 280 ? 18.905 279.054 59.457 1.00 26.99 320 ARG C N 1
ATOM 8880 C CA . ARG C 1 280 ? 19.375 280.040 60.424 1.00 29.30 320 ARG C CA 1
ATOM 8881 C C . ARG C 1 280 ? 18.283 281.052 60.749 1.00 28.67 320 ARG C C 1
ATOM 8882 O O . ARG C 1 280 ? 18.079 281.399 61.917 1.00 28.37 320 ARG C O 1
ATOM 8890 N N . ALA C 1 281 ? 17.565 281.528 59.728 1.00 27.62 321 ALA C N 1
ATOM 8891 C CA . ALA C 1 281 ? 16.464 282.456 59.966 1.00 28.29 321 ALA C CA 1
ATOM 8892 C C . ALA C 1 281 ? 15.335 281.802 60.749 1.00 30.75 321 ALA C C 1
ATOM 8893 O O . ALA C 1 281 ? 14.688 282.462 61.570 1.00 32.16 321 ALA C O 1
ATOM 8895 N N . LEU C 1 282 ? 15.084 280.511 60.516 1.00 29.74 322 LEU C N 1
ATOM 8896 C CA . LEU C 1 282 ? 14.043 279.812 61.263 1.00 28.38 322 LEU C CA 1
ATOM 8897 C C . LEU C 1 282 ? 14.428 279.651 62.728 1.00 29.12 322 LEU C C 1
ATOM 8898 O O . LEU C 1 282 ? 13.583 279.803 63.618 1.00 29.56 322 LEU C O 1
ATOM 8903 N N . ARG C 1 283 ? 15.699 279.341 62.998 1.00 27.58 323 ARG C N 1
ATOM 8904 C CA . ARG C 1 283 ? 16.153 279.233 64.381 1.00 31.46 323 ARG C CA 1
ATOM 8905 C C . ARG C 1 283 ? 16.047 280.574 65.098 1.00 33.02 323 ARG C C 1
ATOM 8906 O O . ARG C 1 283 ? 15.606 280.635 66.252 1.00 33.02 323 ARG C O 1
ATOM 8914 N N . GLU C 1 284 ? 16.433 281.660 64.423 1.00 31.28 324 GLU C N 1
ATOM 8915 C CA . GLU C 1 284 ? 16.328 282.983 65.031 1.00 33.81 324 GLU C CA 1
ATOM 8916 C C . GLU C 1 284 ? 14.878 283.340 65.327 1.00 35.76 324 GLU C C 1
ATOM 8917 O O . GLU C 1 284 ? 14.566 283.872 66.399 1.00 36.70 324 GLU C O 1
ATOM 8923 N N . THR C 1 285 ? 13.975 283.053 64.386 1.00 33.45 325 THR C N 1
ATOM 8924 C CA . THR C 1 285 ? 12.569 283.384 64.591 1.00 32.55 325 THR C CA 1
ATOM 8925 C C . THR C 1 285 ? 11.959 282.543 65.706 1.00 33.70 325 THR C C 1
ATOM 8926 O O . THR C 1 285 ? 11.185 283.054 66.524 1.00 33.93 325 THR C O 1
ATOM 8930 N N . ALA C 1 286 ? 12.296 281.253 65.759 1.00 30.81 326 ALA C N 1
ATOM 8931 C CA . ALA C 1 286 ? 11.768 280.397 66.816 1.00 29.37 326 ALA C CA 1
ATOM 8932 C C . ALA C 1 286 ? 12.260 280.849 68.185 1.00 31.98 326 ALA C C 1
ATOM 8933 O O . ALA C 1 286 ? 11.493 280.870 69.155 1.00 29.07 326 ALA C O 1
ATOM 8935 N N . ARG C 1 287 ? 13.537 281.221 68.279 1.00 31.39 327 ARG C N 1
ATOM 8936 C CA . ARG C 1 287 ? 14.087 281.705 69.540 1.00 37.79 327 ARG C CA 1
ATOM 8937 C C . ARG C 1 287 ? 13.441 283.023 69.954 1.00 34.11 327 ARG C C 1
ATOM 8938 O O . ARG C 1 287 ? 13.157 283.238 71.138 1.00 33.85 327 ARG C O 1
ATOM 8946 N N . TYR C 1 288 ? 13.201 283.913 68.990 1.00 30.17 328 TYR C N 1
ATOM 8947 C CA . TYR C 1 288 ? 12.555 285.187 69.289 1.00 32.99 328 TYR C CA 1
ATOM 8948 C C . TYR C 1 288 ? 11.118 284.980 69.749 1.00 35.38 328 TYR C C 1
ATOM 8949 O O . TYR C 1 288 ? 10.689 285.553 70.758 1.00 38.03 328 TYR C O 1
ATOM 8958 N N . VAL C 1 289 ? 10.358 284.162 69.017 1.00 31.55 329 VAL C N 1
ATOM 8959 C CA . VAL C 1 289 ? 8.955 283.933 69.357 1.00 35.21 329 VAL C CA 1
ATOM 8960 C C . VAL C 1 289 ? 8.838 283.288 70.731 1.00 36.34 329 VAL C C 1
ATOM 8961 O O . VAL C 1 289 ? 8.028 283.708 71.568 1.00 36.92 329 VAL C O 1
ATOM 8965 N N . VAL C 1 290 ? 9.649 282.257 70.986 1.00 30.86 330 VAL C N 1
ATOM 8966 C CA . VAL C 1 290 ? 9.646 281.609 72.295 1.00 34.72 330 VAL C CA 1
ATOM 8967 C C . VAL C 1 290 ? 9.960 282.618 73.392 1.00 37.11 330 VAL C C 1
ATOM 8968 O O . VAL C 1 290 ? 9.301 282.644 74.440 1.00 39.24 330 VAL C O 1
ATOM 8972 N N . GLY C 1 291 ? 10.957 283.476 73.164 1.00 30.92 331 GLY C N 1
ATOM 8973 C CA . GLY C 1 291 ? 11.272 284.503 74.144 1.00 36.66 331 GLY C CA 1
ATOM 8974 C C . GLY C 1 291 ? 10.116 285.457 74.377 1.00 38.38 331 GLY C C 1
ATOM 8975 O O . GLY C 1 291 ? 9.877 285.895 75.505 1.00 39.48 331 GLY C O 1
ATOM 8976 N N . VAL C 1 292 ? 9.378 285.784 73.315 1.00 38.72 332 VAL C N 1
ATOM 8977 C CA . VAL C 1 292 ? 8.220 286.662 73.454 1.00 41.91 332 VAL C CA 1
ATOM 8978 C C . VAL C 1 292 ? 7.113 285.961 74.231 1.00 43.30 332 VAL C C 1
ATOM 8979 O O . VAL C 1 292 ? 6.498 286.544 75.134 1.00 42.07 332 VAL C O 1
ATOM 8983 N N . LEU C 1 293 ? 6.849 284.694 73.900 1.00 37.92 333 LEU C N 1
ATOM 8984 C CA . LEU C 1 293 ? 5.781 283.957 74.569 1.00 38.51 333 LEU C CA 1
ATOM 8985 C C . LEU C 1 293 ? 6.076 283.775 76.051 1.00 38.77 333 LEU C C 1
ATOM 8986 O O . LEU C 1 293 ? 5.167 283.851 76.887 1.00 39.58 333 LEU C O 1
ATOM 8991 N N . GLU C 1 294 ? 7.342 283.538 76.398 1.00 34.57 334 GLU C N 1
ATOM 8992 C CA . GLU C 1 294 ? 7.688 283.307 77.795 1.00 37.38 334 GLU C CA 1
ATOM 8993 C C . GLU C 1 294 ? 7.566 284.590 78.609 1.00 41.79 334 GLU C C 1
ATOM 8994 O O . GLU C 1 294 ? 7.003 284.584 79.709 1.00 43.78 334 GLU C O 1
ATOM 9000 N N . ALA C 1 295 ? 8.071 285.705 78.074 1.00 43.66 335 ALA C N 1
ATOM 9001 C CA . ALA C 1 295 ? 7.963 286.978 78.783 1.00 41.20 335 ALA C CA 1
ATOM 9002 C C . ALA C 1 295 ? 6.506 287.374 78.991 1.00 44.48 335 ALA C C 1
ATOM 9003 O O . ALA C 1 295 ? 6.148 287.924 80.040 1.00 48.91 335 ALA C O 1
ATOM 9005 N N . ALA C 1 296 ? 5.649 287.098 78.008 1.00 41.32 336 ALA C N 1
ATOM 9006 C CA . ALA C 1 296 ? 4.235 287.434 78.108 1.00 43.21 336 ALA C CA 1
ATOM 9007 C C . ALA C 1 296 ? 3.450 286.455 78.971 1.00 44.47 336 ALA C C 1
ATOM 9008 O O . ALA C 1 296 ? 2.318 286.767 79.359 1.00 45.29 336 ALA C O 1
ATOM 9010 N N . GLY C 1 297 ? 4.017 285.293 79.282 1.00 44.41 337 GLY C N 1
ATOM 9011 C CA . GLY C 1 297 ? 3.315 284.296 80.063 1.00 42.70 337 GLY C CA 1
ATOM 9012 C C . GLY C 1 297 ? 2.338 283.497 79.226 1.00 46.20 337 GLY C C 1
ATOM 9013 O O . GLY C 1 297 ? 1.175 283.330 79.606 1.00 41.53 337 GLY C O 1
ATOM 9014 N N . VAL C 1 298 ? 2.796 283.012 78.074 1.00 45.24 338 VAL C N 1
ATOM 9015 C CA . VAL C 1 298 ? 2.003 282.157 77.201 1.00 43.64 338 VAL C CA 1
ATOM 9016 C C . VAL C 1 298 ? 2.573 280.750 77.285 1.00 42.62 338 VAL C C 1
ATOM 9017 O O . VAL C 1 298 ? 3.756 280.534 76.991 1.00 37.36 338 VAL C O 1
ATOM 9021 N N . ARG C 1 299 ? 1.740 279.798 77.697 1.00 42.59 339 ARG C N 1
ATOM 9022 C CA . ARG C 1 299 ? 2.144 278.400 77.693 1.00 43.55 339 ARG C CA 1
ATOM 9023 C C . ARG C 1 299 ? 2.307 277.915 76.259 1.00 40.28 339 ARG C C 1
ATOM 9024 O O . ARG C 1 299 ? 1.407 278.081 75.430 1.00 39.45 339 ARG C O 1
ATOM 9032 N N . TYR C 1 300 ? 3.458 277.315 75.967 1.00 40.73 340 TYR C N 1
ATOM 9033 C CA . TYR C 1 300 ? 3.736 276.782 74.643 1.00 36.18 340 TYR C CA 1
ATOM 9034 C C . TYR C 1 300 ? 4.481 275.463 74.778 1.00 40.81 340 TYR C C 1
ATOM 9035 O O . TYR C 1 300 ? 5.065 275.157 75.821 1.00 42.01 340 TYR C O 1
ATOM 9044 N N . TRP C 1 301 ? 4.479 274.697 73.689 1.00 36.62 341 TRP C N 1
ATOM 9045 C CA . TRP C 1 301 ? 5.285 273.491 73.603 1.00 39.66 341 TRP C CA 1
ATOM 9046 C C . TRP C 1 301 ? 5.638 273.241 72.147 1.00 34.85 341 TRP C C 1
ATOM 9047 O O . TRP C 1 301 ? 4.903 273.639 71.239 1.00 37.93 341 TRP C O 1
ATOM 9058 N N . LEU C 1 302 ? 6.776 272.586 71.935 1.00 35.69 342 LEU C N 1
ATOM 9059 C CA . LEU C 1 302 ? 7.148 272.166 70.593 1.00 38.31 342 LEU C CA 1
ATOM 9060 C C . LEU C 1 302 ? 6.101 271.209 70.041 1.00 40.01 342 LEU C C 1
ATOM 9061 O O . LEU C 1 302 ? 5.543 270.385 70.769 1.00 38.64 342 LEU C O 1
ATOM 9066 N N . GLU C 1 303 ? 5.829 271.323 68.746 1.00 40.50 343 GLU C N 1
ATOM 9067 C CA . GLU C 1 303 ? 4.788 270.534 68.109 1.00 41.04 343 GLU C CA 1
ATOM 9068 C C . GLU C 1 303 ? 5.291 269.955 66.795 1.00 41.96 343 GLU C C 1
ATOM 9069 O O . GLU C 1 303 ? 6.263 270.437 66.207 1.00 40.92 343 GLU C O 1
ATOM 9075 N N . GLY C 1 304 ? 4.608 268.903 66.349 1.00 41.36 344 GLY C N 1
ATOM 9076 C CA . GLY C 1 304 ? 4.835 268.357 65.020 1.00 38.02 344 GLY C CA 1
ATOM 9077 C C . GLY C 1 304 ? 6.285 268.006 64.763 1.00 34.62 344 GLY C C 1
ATOM 9078 O O . GLY C 1 304 ? 6.951 267.362 65.583 1.00 36.73 344 GLY C O 1
ATOM 9079 N N . GLY C 1 305 ? 6.784 268.437 63.603 1.00 33.14 345 GLY C N 1
ATOM 9080 C CA . GLY C 1 305 ? 8.152 268.147 63.214 1.00 30.30 345 GLY C CA 1
ATOM 9081 C C . GLY C 1 305 ? 9.199 268.875 64.028 1.00 32.10 345 GLY C C 1
ATOM 9082 O O . GLY C 1 305 ? 10.343 268.415 64.095 1.00 32.54 345 GLY C O 1
ATOM 9083 N N . SER C 1 306 ? 8.841 270.009 64.635 1.00 32.43 346 SER C N 1
ATOM 9084 C CA . SER C 1 306 ? 9.773 270.679 65.535 1.00 32.59 346 SER C CA 1
ATOM 9085 C C . SER C 1 306 ? 10.042 269.832 66.772 1.00 34.95 346 SER C C 1
ATOM 9086 O O . SER C 1 306 ? 11.195 269.678 67.188 1.00 32.55 346 SER C O 1
ATOM 9089 N N . LEU C 1 307 ? 8.989 269.269 67.370 1.00 37.87 347 LEU C N 1
ATOM 9090 C CA . LEU C 1 307 ? 9.180 268.358 68.492 1.00 38.00 347 LEU C CA 1
ATOM 9091 C C . LEU C 1 307 ? 9.924 267.102 68.057 1.00 36.64 347 LEU C C 1
ATOM 9092 O O . LEU C 1 307 ? 10.790 266.602 68.785 1.00 36.50 347 LEU C O 1
ATOM 9097 N N . LEU C 1 308 ? 9.600 266.578 66.872 1.00 34.43 348 LEU C N 1
ATOM 9098 C CA . LEU C 1 308 ? 10.322 265.422 66.351 1.00 35.89 348 LEU C CA 1
ATOM 9099 C C . LEU C 1 308 ? 11.800 265.743 66.168 1.00 35.42 348 LEU C C 1
ATOM 9100 O O . LEU C 1 308 ? 12.672 264.958 66.559 1.00 33.61 348 LEU C O 1
ATOM 9105 N N . GLY C 1 309 ? 12.101 266.905 65.583 1.00 33.35 349 GLY C N 1
ATOM 9106 C CA . GLY C 1 309 ? 13.490 267.287 65.398 1.00 30.65 349 GLY C CA 1
ATOM 9107 C C . GLY C 1 309 ? 14.229 267.467 66.711 1.00 31.63 349 GLY C C 1
ATOM 9108 O O . GLY C 1 309 ? 15.376 267.035 66.854 1.00 32.42 349 GLY C O 1
ATOM 9109 N N . ALA C 1 310 ? 13.581 268.106 67.689 1.00 31.20 350 ALA C N 1
ATOM 9110 C CA . ALA C 1 310 ? 14.207 268.293 68.995 1.00 35.05 350 ALA C CA 1
ATOM 9111 C C . ALA C 1 310 ? 14.503 266.952 69.656 1.00 38.87 350 ALA C C 1
ATOM 9112 O O . ALA C 1 310 ? 15.598 266.737 70.189 1.00 40.77 350 ALA C O 1
ATOM 9114 N N . ALA C 1 311 ? 13.535 266.032 69.623 1.00 40.93 351 ALA C N 1
ATOM 9115 C CA . ALA C 1 311 ? 13.740 264.724 70.234 1.00 39.82 351 ALA C CA 1
ATOM 9116 C C . ALA C 1 311 ? 14.799 263.913 69.498 1.00 40.93 351 ALA C C 1
ATOM 9117 O O . ALA C 1 311 ? 15.485 263.089 70.114 1.00 41.27 351 ALA C O 1
ATOM 9119 N N . ARG C 1 312 ? 14.949 264.126 68.190 1.00 37.90 352 ARG C N 1
ATOM 9120 C CA . ARG C 1 312 ? 15.919 263.355 67.420 1.00 42.34 352 ARG C CA 1
ATOM 9121 C C . ARG C 1 312 ? 17.335 263.883 67.626 1.00 44.19 352 ARG C C 1
ATOM 9122 O O . ARG C 1 312 ? 18.228 263.147 68.062 1.00 43.66 352 ARG C O 1
ATOM 9130 N N . HIS C 1 313 ? 17.559 265.165 67.319 1.00 43.32 353 HIS C N 1
ATOM 9131 C CA . HIS C 1 313 ? 18.904 265.726 67.382 1.00 41.93 353 HIS C CA 1
ATOM 9132 C C . HIS C 1 313 ? 18.914 267.164 67.892 1.00 40.43 353 HIS C C 1
ATOM 9133 O O . HIS C 1 313 ? 19.867 267.902 67.614 1.00 42.95 353 HIS C O 1
ATOM 9140 N N . GLY C 1 314 ? 17.877 267.581 68.615 1.00 37.70 354 GLY C N 1
ATOM 9141 C CA . GLY C 1 314 ? 17.842 268.906 69.205 1.00 39.34 354 GLY C CA 1
ATOM 9142 C C . GLY C 1 314 ? 17.879 270.057 68.225 1.00 37.25 354 GLY C C 1
ATOM 9143 O O . GLY C 1 314 ? 18.342 271.144 68.583 1.00 36.79 354 GLY C O 1
ATOM 9144 N N . ASP C 1 315 ? 17.401 269.859 66.998 1.00 31.83 355 ASP C N 1
ATOM 9145 C CA . ASP C 1 315 ? 17.395 270.936 66.020 1.00 30.91 355 ASP C CA 1
ATOM 9146 C C . ASP C 1 315 ? 16.298 270.695 64.995 1.00 29.26 355 ASP C C 1
ATOM 9147 O O . ASP C 1 315 ? 15.640 269.651 64.982 1.00 31.95 355 ASP C O 1
ATOM 9152 N N . ILE C 1 316 ? 16.111 271.695 64.132 1.00 30.75 356 ILE C N 1
ATOM 9153 C CA . ILE C 1 316 ? 15.161 271.584 63.034 1.00 29.34 356 ILE C CA 1
ATOM 9154 C C . ILE C 1 316 ? 15.557 270.428 62.128 1.00 29.15 356 ILE C C 1
ATOM 9155 O O . ILE C 1 316 ? 16.742 270.226 61.828 1.00 27.40 356 ILE C O 1
ATOM 9160 N N . ILE C 1 317 ? 14.566 269.651 61.698 1.00 30.33 357 ILE C N 1
ATOM 9161 C CA . ILE C 1 317 ? 14.855 268.604 60.711 1.00 33.49 357 ILE C CA 1
ATOM 9162 C C . ILE C 1 317 ? 15.412 269.260 59.452 1.00 34.65 357 ILE C C 1
ATOM 9163 O O . ILE C 1 317 ? 14.789 270.197 58.914 1.00 36.07 357 ILE C O 1
ATOM 9168 N N . PRO C 1 318 ? 16.578 268.834 58.955 1.00 32.37 358 PRO C N 1
ATOM 9169 C CA . PRO C 1 318 ? 17.337 269.679 58.014 1.00 32.27 358 PRO C CA 1
ATOM 9170 C C . PRO C 1 318 ? 16.730 269.810 56.624 1.00 28.95 358 PRO C C 1
ATOM 9171 O O . PRO C 1 318 ? 17.254 270.599 55.826 1.00 27.89 358 PRO C O 1
ATOM 9175 N N . TRP C 1 319 ? 15.663 269.085 56.297 1.00 27.49 359 TRP C N 1
ATOM 9176 C CA . TRP C 1 319 ? 14.942 269.335 55.057 1.00 26.60 359 TRP C CA 1
ATOM 9177 C C . TRP C 1 319 ? 13.579 269.975 55.291 1.00 26.54 359 TRP C C 1
ATOM 9178 O O . TRP C 1 319 ? 12.835 270.187 54.329 1.00 27.86 359 TRP C O 1
ATOM 9189 N N . ASP C 1 320 ? 13.244 270.293 56.539 1.00 26.28 360 ASP C N 1
ATOM 9190 C CA . ASP C 1 320 ? 12.019 271.006 56.867 1.00 29.32 360 ASP C CA 1
ATOM 9191 C C . ASP C 1 320 ? 12.212 272.508 56.671 1.00 27.33 360 ASP C C 1
ATOM 9192 O O . ASP C 1 320 ? 13.338 273.012 56.609 1.00 25.68 360 ASP C O 1
ATOM 9197 N N . TYR C 1 321 ? 11.091 273.235 56.578 1.00 24.21 361 TYR C N 1
ATOM 9198 C CA . TYR C 1 321 ? 11.157 274.654 56.243 1.00 31.53 361 TYR C CA 1
ATOM 9199 C C . TYR C 1 321 ? 10.259 275.536 57.108 1.00 31.44 361 TYR C C 1
ATOM 9200 O O . TYR C 1 321 ? 10.005 276.686 56.736 1.00 31.33 361 TYR C O 1
ATOM 9209 N N . ASP C 1 322 ? 9.785 275.052 58.254 1.00 29.89 362 ASP C N 1
ATOM 9210 C CA . ASP C 1 322 ? 9.105 275.935 59.198 1.00 32.07 362 ASP C CA 1
ATOM 9211 C C . ASP C 1 322 ? 9.192 275.336 60.598 1.00 34.18 362 ASP C C 1
ATOM 9212 O O . ASP C 1 322 ? 9.813 274.291 60.814 1.00 34.65 362 ASP C O 1
ATOM 9217 N N . VAL C 1 323 ? 8.563 276.021 61.554 1.00 35.82 363 VAL C N 1
ATOM 9218 C CA . VAL C 1 323 ? 8.571 275.641 62.961 1.00 29.87 363 VAL C CA 1
ATOM 9219 C C . VAL C 1 323 ? 7.142 275.711 63.482 1.00 33.24 363 VAL C C 1
ATOM 9220 O O . VAL C 1 323 ? 6.406 276.654 63.169 1.00 33.19 363 VAL C O 1
ATOM 9224 N N . ASP C 1 324 ? 6.749 274.718 64.277 1.00 32.10 364 ASP C N 1
ATOM 9225 C CA . ASP C 1 324 ? 5.396 274.625 64.811 1.00 33.83 364 ASP C CA 1
ATOM 9226 C C . ASP C 1 324 ? 5.433 274.598 66.332 1.00 32.90 364 ASP C C 1
ATOM 9227 O O . ASP C 1 324 ? 6.218 273.850 66.926 1.00 33.89 364 ASP C O 1
ATOM 9232 N N . LEU C 1 325 ? 4.577 275.408 66.954 1.00 34.52 365 LEU C N 1
ATOM 9233 C CA . LEU C 1 325 ? 4.401 275.427 68.397 1.00 36.02 365 LEU C CA 1
ATOM 9234 C C . LEU C 1 325 ? 2.918 275.352 68.722 1.00 38.82 365 LEU C C 1
ATOM 9235 O O . LEU C 1 325 ? 2.095 275.994 68.062 1.00 42.55 365 LEU C O 1
ATOM 9240 N N . GLY C 1 326 ? 2.582 274.569 69.739 1.00 39.11 366 GLY C N 1
ATOM 9241 C CA . GLY C 1 326 ? 1.257 274.620 70.316 1.00 39.94 366 GLY C CA 1
ATOM 9242 C C . GLY C 1 326 ? 1.216 275.632 71.448 1.00 40.63 366 GLY C C 1
ATOM 9243 O O . GLY C 1 326 ? 2.213 275.869 72.121 1.00 43.25 366 GLY C O 1
ATOM 9244 N N . ILE C 1 327 ? 0.051 276.255 71.635 1.00 40.79 367 ILE C N 1
ATOM 9245 C CA . ILE C 1 327 ? -0.153 277.208 72.719 1.00 43.44 367 ILE C CA 1
ATOM 9246 C C . ILE C 1 327 ? -1.538 276.996 73.311 1.00 47.20 367 ILE C C 1
ATOM 9247 O O . ILE C 1 327 ? -2.414 276.374 72.706 1.00 48.74 367 ILE C O 1
ATOM 9252 N N . TYR C 1 328 ? -1.722 277.520 74.519 1.00 51.06 368 TYR C N 1
ATOM 9253 C CA . TYR C 1 328 ? -3.028 277.520 75.163 1.00 55.31 368 TYR C CA 1
ATOM 9254 C C . TYR C 1 328 ? -3.844 278.689 74.628 1.00 53.62 368 TYR C C 1
ATOM 9255 O O . TYR C 1 328 ? -3.400 279.841 74.689 1.00 51.71 368 TYR C O 1
ATOM 9264 N N . LEU C 1 329 ? -5.033 278.389 74.099 1.00 57.77 369 LEU C N 1
ATOM 9265 C CA . LEU C 1 329 ? -5.884 279.424 73.521 1.00 61.62 369 LEU C CA 1
ATOM 9266 C C . LEU C 1 329 ? -6.174 280.536 74.523 1.00 61.94 369 LEU C C 1
ATOM 9267 O O . LEU C 1 329 ? -6.148 281.721 74.173 1.00 60.40 369 LEU C O 1
ATOM 9272 N N . GLU C 1 330 ? -6.437 280.176 75.779 1.00 64.62 370 GLU C N 1
ATOM 9273 C CA . GLU C 1 330 ? -6.776 281.175 76.785 1.00 67.79 370 GLU C CA 1
ATOM 9274 C C . GLU C 1 330 ? -5.602 282.077 77.151 1.00 65.60 370 GLU C C 1
ATOM 9275 O O . GLU C 1 330 ? -5.812 283.081 77.839 1.00 64.40 370 GLU C O 1
ATOM 9281 N N . ASP C 1 331 ? -4.386 281.755 76.709 1.00 62.44 371 ASP C N 1
ATOM 9282 C CA . ASP C 1 331 ? -3.224 282.599 76.958 1.00 57.49 371 ASP C CA 1
ATOM 9283 C C . ASP C 1 331 ? -2.975 283.619 75.855 1.00 55.87 371 ASP C C 1
ATOM 9284 O O . ASP C 1 331 ? -2.114 284.488 76.028 1.00 58.85 371 ASP C O 1
ATOM 9289 N N . VAL C 1 332 ? -3.707 283.536 74.739 1.00 55.65 372 VAL C N 1
ATOM 9290 C CA . VAL C 1 332 ? -3.445 284.401 73.590 1.00 54.95 372 VAL C CA 1
ATOM 9291 C C . VAL C 1 332 ? -3.503 285.871 73.991 1.00 59.89 372 VAL C C 1
ATOM 9292 O O . VAL C 1 332 ? -2.715 286.694 73.508 1.00 60.18 372 VAL C O 1
ATOM 9296 N N . GLY C 1 333 ? -4.416 286.220 74.898 1.00 60.93 373 GLY C N 1
ATOM 9297 C CA . GLY C 1 333 ? -4.610 287.614 75.258 1.00 59.48 373 GLY C CA 1
ATOM 9298 C C . GLY C 1 333 ? -3.441 288.252 75.979 1.00 61.46 373 GLY C C 1
ATOM 9299 O O . GLY C 1 333 ? -3.367 289.483 76.049 1.00 63.56 373 GLY C O 1
ATOM 9300 N N . ASN C 1 334 ? -2.523 287.452 76.518 1.00 61.41 374 ASN C N 1
ATOM 9301 C CA . ASN C 1 334 ? -1.414 288.001 77.290 1.00 62.22 374 ASN C CA 1
ATOM 9302 C C . ASN C 1 334 ? -0.285 288.551 76.426 1.00 57.49 374 ASN C C 1
ATOM 9303 O O . ASN C 1 334 ? 0.643 289.161 76.969 1.00 57.00 374 ASN C O 1
ATOM 9308 N N . CYS C 1 335 ? -0.336 288.359 75.110 1.00 55.33 375 CYS C N 1
ATOM 9309 C CA . CYS C 1 335 ? 0.743 288.751 74.211 1.00 51.41 375 CYS C CA 1
ATOM 9310 C C . CYS C 1 335 ? 0.249 289.855 73.287 1.00 50.45 375 CYS C C 1
ATOM 9311 O O . CYS C 1 335 ? -0.695 289.644 72.516 1.00 47.54 375 CYS C O 1
ATOM 9314 N N . GLU C 1 336 ? 0.896 291.024 73.361 1.00 56.09 376 GLU C N 1
ATOM 9315 C CA . GLU C 1 336 ? 0.491 292.167 72.545 1.00 59.24 376 GLU C CA 1
ATOM 9316 C C . GLU C 1 336 ? 0.446 291.815 71.063 1.00 53.04 376 GLU C C 1
ATOM 9317 O O . GLU C 1 336 ? -0.500 292.184 70.358 1.00 47.84 376 GLU C O 1
ATOM 9323 N N . GLN C 1 337 ? 1.462 291.098 70.574 1.00 52.43 377 GLN C N 1
ATOM 9324 C CA . GLN C 1 337 ? 1.530 290.779 69.151 1.00 45.73 377 GLN C CA 1
ATOM 9325 C C . GLN C 1 337 ? 0.383 289.870 68.729 1.00 41.07 377 GLN C C 1
ATOM 9326 O O . GLN C 1 337 ? -0.176 290.035 67.638 1.00 45.16 377 GLN C O 1
ATOM 9332 N N . LEU C 1 338 ? 0.017 288.907 69.579 1.00 42.07 378 LEU C N 1
ATOM 9333 C CA . LEU C 1 338 ? -1.093 288.019 69.247 1.00 42.36 378 LEU C CA 1
ATOM 9334 C C . LEU C 1 338 ? -2.426 288.757 69.298 1.00 52.30 378 LEU C C 1
ATOM 9335 O O . LEU C 1 338 ? -3.300 288.525 68.456 1.00 51.48 378 LEU C O 1
ATOM 9340 N N . ARG C 1 339 ? -2.603 289.646 70.278 1.00 53.81 379 ARG C N 1
ATOM 9341 C CA . ARG C 1 339 ? -3.815 290.458 70.314 1.00 58.71 379 ARG C CA 1
ATOM 9342 C C . ARG C 1 339 ? -3.888 291.372 69.098 1.00 57.47 379 ARG C C 1
ATOM 9343 O O . ARG C 1 339 ? -4.954 291.535 68.495 1.00 61.16 379 ARG C O 1
ATOM 9351 N N . GLY C 1 340 ? -2.755 291.964 68.714 1.00 52.71 380 GLY C N 1
ATOM 9352 C CA . GLY C 1 340 ? -2.730 292.778 67.513 1.00 57.51 380 GLY C CA 1
ATOM 9353 C C . GLY C 1 340 ? -2.995 291.984 66.249 1.00 59.15 380 GLY C C 1
ATOM 9354 O O . GLY C 1 340 ? -3.612 292.494 65.311 1.00 59.42 380 GLY C O 1
ATOM 9355 N N . ALA C 1 341 ? -2.548 290.724 66.209 1.00 60.12 381 ALA C N 1
ATOM 9356 C CA . ALA C 1 341 ? -2.693 289.911 65.006 1.00 62.86 381 ALA C CA 1
ATOM 9357 C C . ALA C 1 341 ? -4.143 289.553 64.701 1.00 67.51 381 ALA C C 1
ATOM 9358 O O . ALA C 1 341 ? -4.470 289.305 63.535 1.00 66.57 381 ALA C O 1
ATOM 9360 N N . GLU C 1 342 ? -5.017 289.513 65.710 1.00 72.27 382 GLU C N 1
ATOM 9361 C CA . GLU C 1 342 ? -6.418 289.200 65.452 1.00 75.40 382 GLU C CA 1
ATOM 9362 C C . GLU C 1 342 ? -7.138 290.334 64.733 1.00 75.39 382 GLU C C 1
ATOM 9363 O O . GLU C 1 342 ? -8.159 290.089 64.082 1.00 78.22 382 GLU C O 1
ATOM 9369 N N . ALA C 1 343 ? -6.626 291.562 64.825 1.00 72.37 383 ALA C N 1
ATOM 9370 C CA . ALA C 1 343 ? -7.197 292.700 64.118 1.00 71.57 383 ALA C CA 1
ATOM 9371 C C . ALA C 1 343 ? -6.562 292.936 62.753 1.00 71.24 383 ALA C C 1
ATOM 9372 O O . ALA C 1 343 ? -7.132 293.677 61.945 1.00 72.75 383 ALA C O 1
ATOM 9374 N N . GLY C 1 344 ? -5.417 292.335 62.482 1.00 68.05 384 GLY C N 1
ATOM 9375 C CA . GLY C 1 344 ? -4.724 292.548 61.225 1.00 65.42 384 GLY C CA 1
ATOM 9376 C C . GLY C 1 344 ? -3.234 292.340 61.387 1.00 61.09 384 GLY C C 1
ATOM 9377 O O . GLY C 1 344 ? -2.719 292.142 62.485 1.00 60.30 384 GLY C O 1
ATOM 9378 N N . SER C 1 345 ? -2.538 292.405 60.253 1.00 60.40 385 SER C N 1
ATOM 9379 C CA . SER C 1 345 ? -1.112 292.101 60.210 1.00 61.09 385 SER C CA 1
ATOM 9380 C C . SER C 1 345 ? -0.311 293.126 61.005 1.00 59.27 385 SER C C 1
ATOM 9381 O O . SER C 1 345 ? -0.519 294.334 60.870 1.00 62.60 385 SER C O 1
ATOM 9384 N N . VAL C 1 346 ? 0.622 292.639 61.822 1.00 57.00 386 VAL C N 1
ATOM 9385 C CA . VAL C 1 346 ? 1.389 293.472 62.740 1.00 54.70 386 VAL C CA 1
ATOM 9386 C C . VAL C 1 346 ? 2.875 293.256 62.484 1.00 50.91 386 VAL C C 1
ATOM 9387 O O . VAL C 1 346 ? 3.355 292.116 62.500 1.00 49.85 386 VAL C O 1
ATOM 9391 N N . VAL C 1 347 ? 3.594 294.348 62.251 1.00 44.32 387 VAL C N 1
ATOM 9392 C CA . VAL C 1 347 ? 5.051 294.345 62.175 1.00 40.84 387 VAL C CA 1
ATOM 9393 C C . VAL C 1 347 ? 5.561 294.907 63.496 1.00 40.56 387 VAL C C 1
ATOM 9394 O O . VAL C 1 347 ? 5.357 296.087 63.795 1.00 45.90 387 VAL C O 1
ATOM 9398 N N . ASP C 1 348 ? 6.215 294.075 64.306 1.00 40.27 388 ASP C N 1
ATOM 9399 C CA . ASP C 1 348 ? 6.603 294.505 65.642 1.00 40.45 388 ASP C CA 1
ATOM 9400 C C . ASP C 1 348 ? 7.915 295.292 65.569 1.00 40.74 388 ASP C C 1
ATOM 9401 O O . ASP C 1 348 ? 8.449 295.553 64.488 1.00 39.22 388 ASP C O 1
ATOM 9406 N N . GLU C 1 349 ? 8.454 295.676 66.731 1.00 41.66 389 GLU C N 1
ATOM 9407 C CA . GLU C 1 349 ? 9.584 296.601 66.761 1.00 48.99 389 GLU C CA 1
ATOM 9408 C C . GLU C 1 349 ? 10.869 295.991 66.215 1.00 47.27 389 GLU C C 1
ATOM 9409 O O . GLU C 1 349 ? 11.807 296.735 65.908 1.00 44.49 389 GLU C O 1
ATOM 9415 N N . ARG C 1 350 ? 10.938 294.667 66.080 1.00 47.70 390 ARG C N 1
ATOM 9416 C CA . ARG C 1 350 ? 12.139 294.010 65.583 1.00 45.24 390 ARG C CA 1
ATOM 9417 C C . ARG C 1 350 ? 11.933 293.390 64.205 1.00 41.43 390 ARG C C 1
ATOM 9418 O O . ARG C 1 350 ? 12.729 292.549 63.779 1.00 39.17 390 ARG C O 1
ATOM 9426 N N . GLY C 1 351 ? 10.882 293.799 63.497 1.00 41.56 391 GLY C N 1
ATOM 9427 C CA . GLY C 1 351 ? 10.702 293.437 62.109 1.00 41.05 391 GLY C CA 1
ATOM 9428 C C . GLY C 1 351 ? 9.931 292.162 61.856 1.00 41.72 391 GLY C C 1
ATOM 9429 O O . GLY C 1 351 ? 9.651 291.850 60.691 1.00 39.29 391 GLY C O 1
ATOM 9430 N N . PHE C 1 352 ? 9.583 291.412 62.895 1.00 38.29 392 PHE C N 1
ATOM 9431 C CA . PHE C 1 352 ? 8.822 290.189 62.704 1.00 37.20 392 PHE C CA 1
ATOM 9432 C C . PHE C 1 352 ? 7.359 290.521 62.438 1.00 39.56 392 PHE C C 1
ATOM 9433 O O . PHE C 1 352 ? 6.811 291.491 62.973 1.00 37.89 392 PHE C O 1
ATOM 9441 N N . VAL C 1 353 ? 6.726 289.706 61.599 1.00 37.18 393 VAL C N 1
ATOM 9442 C CA . VAL C 1 353 ? 5.369 289.953 61.128 1.00 35.68 393 VAL C CA 1
ATOM 9443 C C . VAL C 1 353 ? 4.459 288.886 61.721 1.00 39.80 393 VAL C C 1
ATOM 9444 O O . VAL C 1 353 ? 4.579 287.700 61.388 1.00 41.75 393 VAL C O 1
ATOM 9448 N N . TRP C 1 354 ? 3.544 289.302 62.593 1.00 39.17 394 TRP C N 1
ATOM 9449 C CA . TRP C 1 354 ? 2.587 288.405 63.231 1.00 39.08 394 TRP C CA 1
ATOM 9450 C C . TRP C 1 354 ? 1.237 288.520 62.532 1.00 44.66 394 TRP C C 1
ATOM 9451 O O . TRP C 1 354 ? 0.706 289.625 62.379 1.00 45.30 394 TRP C O 1
ATOM 9462 N N . GLU C 1 355 ? 0.677 287.380 62.127 1.00 42.20 395 GLU C N 1
ATOM 9463 C CA . GLU C 1 355 ? -0.575 287.363 61.386 1.00 49.61 395 GLU C CA 1
ATOM 9464 C C . GLU C 1 355 ? -1.470 286.241 61.892 1.00 51.11 395 GLU C C 1
ATOM 9465 O O . GLU C 1 355 ? -0.992 285.181 62.305 1.00 51.97 395 GLU C O 1
ATOM 9471 N N . LYS C 1 356 ? -2.777 286.487 61.848 1.00 51.64 396 LYS C N 1
ATOM 9472 C CA . LYS C 1 356 ? -3.781 285.495 62.208 1.00 57.55 396 LYS C CA 1
ATOM 9473 C C . LYS C 1 356 ? -4.336 284.876 60.932 1.00 59.77 396 LYS C C 1
ATOM 9474 O O . LYS C 1 356 ? -4.881 285.584 60.079 1.00 60.16 396 LYS C O 1
ATOM 9480 N N . ALA C 1 357 ? -4.189 283.562 60.801 1.00 64.12 397 ALA C N 1
ATOM 9481 C CA . ALA C 1 357 ? -4.694 282.855 59.631 1.00 72.91 397 ALA C CA 1
ATOM 9482 C C . ALA C 1 357 ? -6.212 282.774 59.706 1.00 83.23 397 ALA C C 1
ATOM 9483 O O . ALA C 1 357 ? -6.761 282.068 60.558 1.00 85.78 397 ALA C O 1
ATOM 9485 N N . VAL C 1 358 ? -6.895 283.501 58.820 1.00 89.75 398 VAL C N 1
ATOM 9486 C CA . VAL C 1 358 ? -8.345 283.370 58.740 1.00 95.96 398 VAL C CA 1
ATOM 9487 C C . VAL C 1 358 ? -8.724 281.981 58.242 1.00 100.93 398 VAL C C 1
ATOM 9488 O O . VAL C 1 358 ? -9.809 281.474 58.557 1.00 101.56 398 VAL C O 1
ATOM 9492 N N . GLU C 1 359 ? -7.834 281.331 57.490 1.00 103.71 399 GLU C N 1
ATOM 9493 C CA . GLU C 1 359 ? -8.150 280.047 56.873 1.00 105.22 399 GLU C CA 1
ATOM 9494 C C . GLU C 1 359 ? -8.106 278.907 57.887 1.00 103.58 399 GLU C C 1
ATOM 9495 O O . GLU C 1 359 ? -9.125 278.264 58.157 1.00 104.95 399 GLU C O 1
ATOM 9497 N N . GLY C 1 360 ? -6.931 278.643 58.455 1.00 99.56 400 GLY C N 1
ATOM 9498 C CA . GLY C 1 360 ? -6.720 277.496 59.311 1.00 94.84 400 GLY C CA 1
ATOM 9499 C C . GLY C 1 360 ? -6.850 277.728 60.800 1.00 90.45 400 GLY C C 1
ATOM 9500 O O . GLY C 1 360 ? -6.694 276.775 61.571 1.00 89.54 400 GLY C O 1
ATOM 9501 N N . ASP C 1 361 ? -7.130 278.959 61.228 1.00 87.58 401 ASP C N 1
ATOM 9502 C CA . ASP C 1 361 ? -7.273 279.311 62.642 1.00 84.20 401 ASP C CA 1
ATOM 9503 C C . ASP C 1 361 ? -6.011 278.960 63.433 1.00 75.57 401 ASP C C 1
ATOM 9504 O O . ASP C 1 361 ? -6.025 278.169 64.379 1.00 75.36 401 ASP C O 1
ATOM 9509 N N . PHE C 1 362 ? -4.908 279.572 63.013 1.00 66.65 402 PHE C N 1
ATOM 9510 C CA . PHE C 1 362 ? -3.654 279.552 63.746 1.00 57.24 402 PHE C CA 1
ATOM 9511 C C . PHE C 1 362 ? -3.043 280.942 63.650 1.00 50.91 402 PHE C C 1
ATOM 9512 O O . PHE C 1 362 ? -3.604 281.845 63.022 1.00 54.20 402 PHE C O 1
ATOM 9520 N N . PHE C 1 363 ? -1.890 281.121 64.283 1.00 45.21 403 PHE C N 1
ATOM 9521 C CA . PHE C 1 363 ? -1.110 282.339 64.140 1.00 44.38 403 PHE C CA 1
ATOM 9522 C C . PHE C 1 363 ? 0.183 282.024 63.401 1.00 42.26 403 PHE C C 1
ATOM 9523 O O . PHE C 1 363 ? 0.704 280.907 63.478 1.00 39.86 403 PHE C O 1
ATOM 9531 N N . ARG C 1 364 ? 0.695 283.015 62.674 1.00 39.17 404 ARG C N 1
ATOM 9532 C CA . ARG C 1 364 ? 1.925 282.857 61.908 1.00 37.96 404 ARG C CA 1
ATOM 9533 C C . ARG C 1 364 ? 2.830 284.053 62.157 1.00 36.36 404 ARG C C 1
ATOM 9534 O O . ARG C 1 364 ? 2.397 285.201 62.025 1.00 36.09 404 ARG C O 1
ATOM 9542 N N . VAL C 1 365 ? 4.080 283.781 62.521 1.00 30.01 405 VAL C N 1
ATOM 9543 C CA . VAL C 1 365 ? 5.094 284.809 62.723 1.00 27.36 405 VAL C CA 1
ATOM 9544 C C . VAL C 1 365 ? 6.144 284.648 61.636 1.00 31.61 405 VAL C C 1
ATOM 9545 O O . VAL C 1 365 ? 6.809 283.607 61.556 1.00 33.43 405 VAL C O 1
ATOM 9549 N N . GLN C 1 366 ? 6.299 285.669 60.803 1.00 32.20 406 GLN C N 1
ATOM 9550 C CA . GLN C 1 366 ? 7.268 285.635 59.720 1.00 34.23 406 GLN C CA 1
ATOM 9551 C C . GLN C 1 366 ? 8.525 286.408 60.100 1.00 35.94 406 GLN C C 1
ATOM 9552 O O . GLN C 1 366 ? 8.471 287.406 60.825 1.00 33.69 406 GLN C O 1
ATOM 9558 N N . TYR C 1 367 ? 9.662 285.926 59.590 1.00 34.47 407 TYR C N 1
ATOM 9559 C CA . TYR C 1 367 ? 10.962 286.504 59.917 1.00 34.15 407 TYR C CA 1
ATOM 9560 C C . TYR C 1 367 ? 11.010 288.000 59.631 1.00 36.42 407 TYR C C 1
ATOM 9561 O O . TYR C 1 367 ? 11.548 288.777 60.429 1.00 32.69 407 TYR C O 1
ATOM 9570 N N . SER C 1 368 ? 10.457 288.423 58.499 1.00 35.35 408 SER C N 1
ATOM 9571 C CA . SER C 1 368 ? 10.438 289.832 58.131 1.00 35.40 408 SER C CA 1
ATOM 9572 C C . SER C 1 368 ? 9.330 290.046 57.108 1.00 38.52 408 SER C C 1
ATOM 9573 O O . SER C 1 368 ? 8.642 289.106 56.700 1.00 35.95 408 SER C O 1
ATOM 9576 N N . GLU C 1 369 ? 9.163 291.303 56.695 1.00 36.41 409 GLU C N 1
ATOM 9577 C CA . GLU C 1 369 ? 8.127 291.625 55.720 1.00 36.90 409 GLU C CA 1
ATOM 9578 C C . GLU C 1 369 ? 8.430 290.992 54.367 1.00 37.59 409 GLU C C 1
ATOM 9579 O O . GLU C 1 369 ? 7.512 290.583 53.647 1.00 40.23 409 GLU C O 1
ATOM 9585 N N . SER C 1 370 ? 9.710 290.880 54.016 1.00 31.20 410 SER C N 1
ATOM 9586 C CA . SER C 1 370 ? 10.109 290.296 52.741 1.00 33.47 410 SER C CA 1
ATOM 9587 C C . SER C 1 370 ? 10.431 288.809 52.838 1.00 32.70 410 SER C C 1
ATOM 9588 O O . SER C 1 370 ? 10.205 288.073 51.872 1.00 34.01 410 SER C O 1
ATOM 9591 N N . ASN C 1 371 ? 10.952 288.351 53.976 1.00 31.90 411 ASN C N 1
ATOM 9592 C CA . ASN C 1 371 ? 11.383 286.967 54.158 1.00 31.91 411 ASN C CA 1
ATOM 9593 C C . ASN C 1 371 ? 10.318 286.222 54.956 1.00 33.90 411 ASN C C 1
ATOM 9594 O O . ASN C 1 371 ? 10.142 286.474 56.153 1.00 32.88 411 ASN C O 1
ATOM 9599 N N . HIS C 1 372 ? 9.639 285.276 54.305 1.00 31.00 412 HIS C N 1
ATOM 9600 C CA . HIS C 1 372 ? 8.445 284.656 54.861 1.00 36.07 412 HIS C CA 1
ATOM 9601 C C . HIS C 1 372 ? 8.708 283.309 55.530 1.00 37.42 412 HIS C C 1
ATOM 9602 O O . HIS C 1 372 ? 7.774 282.513 55.679 1.00 40.75 412 HIS C O 1
ATOM 9609 N N . LEU C 1 373 ? 9.946 283.035 55.934 1.00 30.72 413 LEU C N 1
ATOM 9610 C CA . LEU C 1 373 ? 10.191 281.907 56.822 1.00 27.56 413 LEU C CA 1
ATOM 9611 C C . LEU C 1 373 ? 9.445 282.135 58.130 1.00 29.03 413 LEU C C 1
ATOM 9612 O O . LEU C 1 373 ? 9.478 283.233 58.692 1.00 29.26 413 LEU C O 1
ATOM 9617 N N . HIS C 1 374 ? 8.738 281.109 58.606 1.00 27.48 414 HIS C N 1
ATOM 9618 C CA . HIS C 1 374 ? 7.732 281.366 59.624 1.00 29.15 414 HIS C CA 1
ATOM 9619 C C . HIS C 1 374 ? 7.708 280.308 60.716 1.00 32.51 414 HIS C C 1
ATOM 9620 O O . HIS C 1 374 ? 8.091 279.151 60.513 1.00 33.91 414 HIS C O 1
ATOM 9627 N N . VAL C 1 375 ? 7.249 280.749 61.886 1.00 32.62 415 VAL C N 1
ATOM 9628 C CA . VAL C 1 375 ? 6.854 279.897 62.999 1.00 32.97 415 VAL C CA 1
ATOM 9629 C C . VAL C 1 375 ? 5.335 279.924 63.077 1.00 36.54 415 VAL C C 1
ATOM 9630 O O . VAL C 1 375 ? 4.730 281.004 63.073 1.00 39.24 415 VAL C O 1
ATOM 9634 N N . ASP C 1 376 ? 4.718 278.750 63.144 1.00 33.59 416 ASP C N 1
ATOM 9635 C CA . ASP C 1 376 ? 3.269 278.647 63.266 1.00 33.93 416 ASP C CA 1
ATOM 9636 C C . ASP C 1 376 ? 2.901 278.324 64.708 1.00 34.11 416 ASP C C 1
ATOM 9637 O O . ASP C 1 376 ? 3.526 277.461 65.334 1.00 37.86 416 ASP C O 1
ATOM 9642 N N . LEU C 1 377 ? 1.893 279.021 65.230 1.00 34.10 417 LEU C N 1
ATOM 9643 C CA . LEU C 1 377 ? 1.436 278.860 66.606 1.00 37.25 417 LEU C CA 1
ATOM 9644 C C . LEU C 1 377 ? 0.023 278.292 66.590 1.00 40.00 417 LEU C C 1
ATOM 9645 O O . LEU C 1 377 ? -0.897 278.928 66.067 1.00 43.09 417 LEU C O 1
ATOM 9650 N N . TRP C 1 378 ? -0.150 277.110 67.176 1.00 40.79 418 TRP C N 1
ATOM 9651 C CA . TRP C 1 378 ? -1.430 276.415 67.129 1.00 44.25 418 TRP C CA 1
ATOM 9652 C C . TRP C 1 378 ? -2.103 276.440 68.495 1.00 48.29 418 TRP C C 1
ATOM 9653 O O . TRP C 1 378 ? -1.672 275.714 69.405 1.00 45.99 418 TRP C O 1
ATOM 9664 N N . PRO C 1 379 ? -3.148 277.246 68.688 1.00 48.79 419 PRO C N 1
ATOM 9665 C CA . PRO C 1 379 ? -3.822 277.294 69.995 1.00 52.78 419 PRO C CA 1
ATOM 9666 C C . PRO C 1 379 ? -4.755 276.106 70.195 1.00 53.52 419 PRO C C 1
ATOM 9667 O O . PRO C 1 379 ? -5.603 275.813 69.349 1.00 52.48 419 PRO C O 1
ATOM 9671 N N . PHE C 1 380 ? -4.593 275.429 71.327 1.00 58.38 420 PHE C N 1
ATOM 9672 C CA . PHE C 1 380 ? -5.500 274.386 71.778 1.00 61.72 420 PHE C CA 1
ATOM 9673 C C . PHE C 1 380 ? -6.227 274.850 73.034 1.00 65.58 420 PHE C C 1
ATOM 9674 O O . PHE C 1 380 ? -5.766 275.741 73.754 1.00 61.06 420 PHE C O 1
ATOM 9682 N N . TYR C 1 381 ? -7.381 274.233 73.292 1.00 73.36 421 TYR C N 1
ATOM 9683 C CA . TYR C 1 381 ? -8.137 274.479 74.513 1.00 80.04 421 TYR C CA 1
ATOM 9684 C C . TYR C 1 381 ? -8.616 273.143 75.065 1.00 80.55 421 TYR C C 1
ATOM 9685 O O . TYR C 1 381 ? -8.998 272.253 74.290 1.00 79.93 421 TYR C O 1
ATOM 9694 N N . PRO C 1 382 ? -8.599 272.968 76.385 1.00 82.70 422 PRO C N 1
ATOM 9695 C CA . PRO C 1 382 ? -9.029 271.690 76.960 1.00 85.51 422 PRO C CA 1
ATOM 9696 C C . PRO C 1 382 ? -10.543 271.580 77.045 1.00 89.34 422 PRO C C 1
ATOM 9697 O O . PRO C 1 382 ? -11.251 272.561 77.291 1.00 89.46 422 PRO C O 1
ATOM 9701 N N . ARG C 1 383 ? -11.034 270.360 76.837 1.00 92.06 423 ARG C N 1
ATOM 9702 C CA . ARG C 1 383 ? -12.456 270.061 76.983 1.00 94.41 423 ARG C CA 1
ATOM 9703 C C . ARG C 1 383 ? -12.550 268.610 77.445 1.00 95.42 423 ARG C C 1
ATOM 9704 O O . ARG C 1 383 ? -12.450 267.696 76.623 1.00 94.74 423 ARG C O 1
ATOM 9706 N N . ASN C 1 384 ? -12.729 268.413 78.756 1.00 98.76 424 ASN C N 1
ATOM 9707 C CA . ASN C 1 384 ? -12.770 267.081 79.369 1.00 101.95 424 ASN C CA 1
ATOM 9708 C C . ASN C 1 384 ? -11.390 266.415 79.299 1.00 97.39 424 ASN C C 1
ATOM 9709 O O . ASN C 1 384 ? -11.246 265.255 78.913 1.00 97.66 424 ASN C O 1
ATOM 9714 N N . GLY C 1 385 ? -10.364 267.175 79.673 1.00 93.60 425 GLY C N 1
ATOM 9715 C CA . GLY C 1 385 ? -9.023 266.635 79.755 1.00 89.50 425 GLY C CA 1
ATOM 9716 C C . GLY C 1 385 ? -8.373 266.275 78.439 1.00 85.66 425 GLY C C 1
ATOM 9717 O O . GLY C 1 385 ? -7.326 265.621 78.447 1.00 82.82 425 GLY C O 1
ATOM 9718 N N . VAL C 1 386 ? -8.952 266.667 77.308 1.00 85.11 426 VAL C N 1
ATOM 9719 C CA . VAL C 1 386 ? -8.334 266.460 76.003 1.00 85.13 426 VAL C CA 1
ATOM 9720 C C . VAL C 1 386 ? -8.172 267.816 75.332 1.00 82.60 426 VAL C C 1
ATOM 9721 O O . VAL C 1 386 ? -9.147 268.563 75.179 1.00 82.78 426 VAL C O 1
ATOM 9725 N N . MET C 1 387 ? -6.939 268.142 74.953 1.00 76.59 427 MET C N 1
ATOM 9726 C CA . MET C 1 387 ? -6.687 269.351 74.182 1.00 71.83 427 MET C CA 1
ATOM 9727 C C . MET C 1 387 ? -7.271 269.195 72.785 1.00 70.86 427 MET C C 1
ATOM 9728 O O . MET C 1 387 ? -7.034 268.186 72.115 1.00 69.56 427 MET C O 1
ATOM 9733 N N . THR C 1 388 ? -8.034 270.192 72.340 1.00 74.21 428 THR C N 1
ATOM 9734 C CA . THR C 1 388 ? -8.696 270.122 71.046 1.00 77.76 428 THR C CA 1
ATOM 9735 C C . THR C 1 388 ? -8.701 271.493 70.382 1.00 77.67 428 THR C C 1
ATOM 9736 O O . THR C 1 388 ? -8.432 272.521 71.009 1.00 75.06 428 THR C O 1
ATOM 9740 N N . LYS C 1 389 ? -9.011 271.484 69.086 1.00 82.93 429 LYS C N 1
ATOM 9741 C CA . LYS C 1 389 ? -9.156 272.685 68.278 1.00 89.26 429 LYS C CA 1
ATOM 9742 C C . LYS C 1 389 ? -10.398 272.508 67.408 1.00 95.42 429 LYS C C 1
ATOM 9743 O O . LYS C 1 389 ? -10.966 271.416 67.323 1.00 97.45 429 LYS C O 1
ATOM 9749 N N . ASP C 1 390 ? -10.834 273.593 66.767 1.00 98.81 430 ASP C N 1
ATOM 9750 C CA . ASP C 1 390 ? -12.047 273.591 65.960 1.00 101.36 430 ASP C CA 1
ATOM 9751 C C . ASP C 1 390 ? -11.787 273.420 64.467 1.00 102.17 430 ASP C C 1
ATOM 9752 O O . ASP C 1 390 ? -12.745 273.326 63.694 1.00 102.24 430 ASP C O 1
ATOM 9757 N N . THR C 1 391 ? -10.526 273.374 64.040 1.00 102.70 431 THR C N 1
ATOM 9758 C CA . THR C 1 391 ? -10.184 273.237 62.632 1.00 103.58 431 THR C CA 1
ATOM 9759 C C . THR C 1 391 ? -8.992 272.300 62.503 1.00 104.99 431 THR C C 1
ATOM 9760 O O . THR C 1 391 ? -8.189 272.171 63.428 1.00 105.56 431 THR C O 1
ATOM 9764 N N . TRP C 1 392 ? -8.890 271.625 61.361 1.00 106.14 432 TRP C N 1
ATOM 9765 C CA . TRP C 1 392 ? -7.748 270.747 61.114 1.00 107.15 432 TRP C CA 1
ATOM 9766 C C . TRP C 1 392 ? -7.331 270.783 59.647 1.00 106.45 432 TRP C C 1
ATOM 9767 O O . TRP C 1 392 ? -6.152 270.634 59.324 1.00 105.62 432 TRP C O 1
ATOM 9778 N N . VAL C 1 399 ? -4.617 266.332 65.023 1.00 94.40 439 VAL C N 1
ATOM 9779 C CA . VAL C 1 399 ? -5.021 265.306 65.975 1.00 95.17 439 VAL C CA 1
ATOM 9780 C C . VAL C 1 399 ? -5.027 265.881 67.392 1.00 93.73 439 VAL C C 1
ATOM 9781 O O . VAL C 1 399 ? -4.118 266.618 67.775 1.00 96.16 439 VAL C O 1
ATOM 9785 N N . GLU C 1 400 ? -6.068 265.555 68.155 1.00 89.32 440 GLU C N 1
ATOM 9786 C CA . GLU C 1 400 ? -6.184 265.951 69.550 1.00 83.87 440 GLU C CA 1
ATOM 9787 C C . GLU C 1 400 ? -5.487 264.933 70.450 1.00 76.48 440 GLU C C 1
ATOM 9788 O O . GLU C 1 400 ? -5.250 263.787 70.062 1.00 77.40 440 GLU C O 1
ATOM 9794 N N . PHE C 1 401 ? -5.162 265.358 71.667 1.00 71.63 441 PHE C N 1
ATOM 9795 C CA . PHE C 1 401 ? -4.331 264.542 72.540 1.00 67.67 441 PHE C CA 1
ATOM 9796 C C . PHE C 1 401 ? -4.717 264.790 73.991 1.00 68.75 441 PHE C C 1
ATOM 9797 O O . PHE C 1 401 ? -5.290 265.836 74.318 1.00 68.80 441 PHE C O 1
ATOM 9805 N N . PRO C 1 402 ? -4.436 263.835 74.880 1.00 70.30 442 PRO C N 1
ATOM 9806 C CA . PRO C 1 402 ? -4.725 264.034 76.309 1.00 72.56 442 PRO C CA 1
ATOM 9807 C C . PRO C 1 402 ? -3.945 265.200 76.906 1.00 72.61 442 PRO C C 1
ATOM 9808 O O . PRO C 1 402 ? -2.785 265.440 76.566 1.00 72.92 442 PRO C O 1
ATOM 9812 N N . GLU C 1 403 ? -4.594 265.908 77.838 1.00 71.40 443 GLU C N 1
ATOM 9813 C CA . GLU C 1 403 ? -3.992 267.093 78.444 1.00 70.81 443 GLU C CA 1
ATOM 9814 C C . GLU C 1 403 ? -2.828 266.747 79.366 1.00 67.93 443 GLU C C 1
ATOM 9815 O O . GLU C 1 403 ? -1.934 267.578 79.563 1.00 65.55 443 GLU C O 1
ATOM 9821 N N . HIS C 1 404 ? -2.813 265.537 79.938 1.00 68.79 444 HIS C N 1
ATOM 9822 C CA . HIS C 1 404 ? -1.768 265.185 80.896 1.00 69.21 444 HIS C CA 1
ATOM 9823 C C . HIS C 1 404 ? -0.373 265.257 80.290 1.00 66.67 444 HIS C C 1
ATOM 9824 O O . HIS C 1 404 ? 0.609 265.361 81.034 1.00 66.36 444 HIS C O 1
ATOM 9831 N N . PHE C 1 405 ? -0.261 265.212 78.960 1.00 63.56 445 PHE C N 1
ATOM 9832 C CA . PHE C 1 405 ? 1.035 265.380 78.315 1.00 61.83 445 PHE C CA 1
ATOM 9833 C C . PHE C 1 405 ? 1.603 266.779 78.519 1.00 63.29 445 PHE C C 1
ATOM 9834 O O . PHE C 1 405 ? 2.803 266.984 78.306 1.00 64.94 445 PHE C O 1
ATOM 9842 N N . LEU C 1 406 ? 0.776 267.742 78.924 1.00 59.97 446 LEU C N 1
ATOM 9843 C CA . LEU C 1 406 ? 1.219 269.107 79.177 1.00 61.73 446 LEU C CA 1
ATOM 9844 C C . LEU C 1 406 ? 1.322 269.421 80.664 1.00 63.70 446 LEU C C 1
ATOM 9845 O O . LEU C 1 406 ? 1.593 270.571 81.028 1.00 63.46 446 LEU C O 1
ATOM 9850 N N . GLN C 1 407 ? 1.110 268.432 81.532 1.00 68.55 447 GLN C N 1
ATOM 9851 C CA . GLN C 1 407 ? 1.098 268.636 82.979 1.00 67.97 447 GLN C CA 1
ATOM 9852 C C . GLN C 1 407 ? 2.084 267.672 83.625 1.00 65.14 447 GLN C C 1
ATOM 9853 O O . GLN C 1 407 ? 1.704 266.576 84.060 1.00 67.00 447 GLN C O 1
ATOM 9859 N N . PRO C 1 408 ? 3.365 268.058 83.731 1.00 59.47 448 PRO C N 1
ATOM 9860 C CA . PRO C 1 408 ? 3.878 269.364 83.317 1.00 60.98 448 PRO C CA 1
ATOM 9861 C C . PRO C 1 408 ? 4.589 269.340 81.970 1.00 60.81 448 PRO C C 1
ATOM 9862 O O . PRO C 1 408 ? 4.710 268.288 81.342 1.00 59.96 448 PRO C O 1
ATOM 9866 N N . LEU C 1 409 ? 5.052 270.508 81.537 1.00 60.15 449 LEU C N 1
ATOM 9867 C CA . LEU C 1 409 ? 5.963 270.588 80.410 1.00 58.99 449 LEU C CA 1
ATOM 9868 C C . LEU C 1 409 ? 7.385 270.298 80.880 1.00 59.61 449 LEU C C 1
ATOM 9869 O O . LEU C 1 409 ? 7.717 270.442 82.060 1.00 61.18 449 LEU C O 1
ATOM 9874 N N . VAL C 1 410 ? 8.226 269.870 79.946 1.00 57.35 450 VAL C N 1
ATOM 9875 C CA . VAL C 1 410 ? 9.604 269.515 80.277 1.00 56.53 450 VAL C CA 1
ATOM 9876 C C . VAL C 1 410 ? 10.560 270.275 79.364 1.00 56.49 450 VAL C C 1
ATOM 9877 O O . VAL C 1 410 ? 10.207 270.590 78.218 1.00 54.53 450 VAL C O 1
ATOM 9881 N N . PRO C 1 411 ? 11.764 270.600 79.827 1.00 55.94 451 PRO C N 1
ATOM 9882 C CA . PRO C 1 411 ? 12.730 271.270 78.952 1.00 53.97 451 PRO C CA 1
ATOM 9883 C C . PRO C 1 411 ? 13.318 270.312 77.927 1.00 54.57 451 PRO C C 1
ATOM 9884 O O . PRO C 1 411 ? 13.487 269.117 78.178 1.00 52.45 451 PRO C O 1
ATOM 9888 N N . LEU C 1 412 ? 13.630 270.859 76.754 1.00 53.66 452 LEU C N 1
ATOM 9889 C CA . LEU C 1 412 ? 14.186 270.080 75.654 1.00 50.31 452 LEU C CA 1
ATOM 9890 C C . LEU C 1 412 ? 15.001 270.986 74.739 1.00 46.87 452 LEU C C 1
ATOM 9891 O O . LEU C 1 412 ? 14.472 271.973 74.213 1.00 47.02 452 LEU C O 1
ATOM 9896 N N . PRO C 1 413 ? 16.288 270.699 74.542 1.00 46.06 453 PRO C N 1
ATOM 9897 C CA . PRO C 1 413 ? 17.091 271.514 73.622 1.00 43.43 453 PRO C CA 1
ATOM 9898 C C . PRO C 1 413 ? 16.515 271.502 72.213 1.00 41.17 453 PRO C C 1
ATOM 9899 O O . PRO C 1 413 ? 16.063 270.470 71.713 1.00 42.51 453 PRO C O 1
ATOM 9903 N N . PHE C 1 414 ? 16.535 272.671 71.577 1.00 38.50 454 PHE C N 1
ATOM 9904 C CA . PHE C 1 414 ? 16.025 272.821 70.215 1.00 34.26 454 PHE C CA 1
ATOM 9905 C C . PHE C 1 414 ? 16.628 274.078 69.613 1.00 33.98 454 PHE C C 1
ATOM 9906 O O . PHE C 1 414 ? 16.442 275.172 70.156 1.00 34.03 454 PHE C O 1
ATOM 9914 N N . ALA C 1 415 ? 17.368 273.917 68.514 1.00 35.27 455 ALA C N 1
ATOM 9915 C CA . ALA C 1 415 ? 17.796 275.028 67.663 1.00 33.75 455 ALA C CA 1
ATOM 9916 C C . ALA C 1 415 ? 18.666 276.041 68.405 1.00 41.09 455 ALA C C 1
ATOM 9917 O O . ALA C 1 415 ? 18.624 277.239 68.113 1.00 42.69 455 ALA C O 1
ATOM 9919 N N . GLY C 1 416 ? 19.469 275.579 69.360 1.00 40.82 456 GLY C N 1
ATOM 9920 C CA . GLY C 1 416 ? 20.388 276.452 70.057 1.00 39.24 456 GLY C CA 1
ATOM 9921 C C . GLY C 1 416 ? 19.869 277.052 71.345 1.00 40.08 456 GLY C C 1
ATOM 9922 O O . GLY C 1 416 ? 20.574 277.865 71.955 1.00 42.25 456 GLY C O 1
ATOM 9923 N N . PHE C 1 417 ? 18.663 276.690 71.775 1.00 38.23 457 PHE C N 1
ATOM 9924 C CA . PHE C 1 417 ? 18.134 277.134 73.056 1.00 41.24 457 PHE C CA 1
ATOM 9925 C C . PHE C 1 417 ? 17.320 276.005 73.669 1.00 46.37 457 PHE C C 1
ATOM 9926 O O . PHE C 1 417 ? 17.074 274.971 73.041 1.00 49.94 457 PHE C O 1
ATOM 9934 N N . VAL C 1 418 ? 16.911 276.206 74.916 1.00 45.42 458 VAL C N 1
ATOM 9935 C CA . VAL C 1 418 ? 16.122 275.218 75.641 1.00 44.43 458 VAL C CA 1
ATOM 9936 C C . VAL C 1 418 ? 14.647 275.548 75.454 1.00 43.13 458 VAL C C 1
ATOM 9937 O O . VAL C 1 418 ? 14.177 276.605 75.889 1.00 42.01 458 VAL C O 1
ATOM 9941 N N . ALA C 1 419 ? 13.919 274.646 74.808 1.00 45.18 459 ALA C N 1
ATOM 9942 C CA . ALA C 1 419 ? 12.506 274.833 74.531 1.00 48.07 459 ALA C CA 1
ATOM 9943 C C . ALA C 1 419 ? 11.669 274.007 75.504 1.00 48.74 459 ALA C C 1
ATOM 9944 O O . ALA C 1 419 ? 12.187 273.266 76.342 1.00 52.64 459 ALA C O 1
ATOM 9946 N N . GLN C 1 420 ? 10.353 274.147 75.392 1.00 48.54 460 GLN C N 1
ATOM 9947 C CA . GLN C 1 420 ? 9.410 273.373 76.182 1.00 49.08 460 GLN C CA 1
ATOM 9948 C C . GLN C 1 420 ? 8.768 272.306 75.309 1.00 45.12 460 GLN C C 1
ATOM 9949 O O . GLN C 1 420 ? 8.395 272.566 74.161 1.00 42.58 460 GLN C O 1
ATOM 9955 N N . ALA C 1 421 ? 8.659 271.104 75.855 1.00 45.71 461 ALA C N 1
ATOM 9956 C CA . ALA C 1 421 ? 8.086 269.959 75.174 1.00 48.75 461 ALA C CA 1
ATOM 9957 C C . ALA C 1 421 ? 7.069 269.296 76.086 1.00 51.71 461 ALA C C 1
ATOM 9958 O O . ALA C 1 421 ? 7.128 269.463 77.308 1.00 51.88 461 ALA C O 1
ATOM 9960 N N . PRO C 1 422 ? 6.114 268.555 75.525 1.00 52.46 462 PRO C N 1
ATOM 9961 C CA . PRO C 1 422 ? 5.256 267.729 76.376 1.00 53.29 462 PRO C CA 1
ATOM 9962 C C . PRO C 1 422 ? 6.105 266.748 77.165 1.00 52.33 462 PRO C C 1
ATOM 9963 O O . PRO C 1 422 ? 7.160 266.304 76.708 1.00 51.29 462 PRO C O 1
ATOM 9967 N N . ASN C 1 423 ? 5.655 266.432 78.374 1.00 55.00 463 ASN C N 1
ATOM 9968 C CA . ASN C 1 423 ? 6.280 265.329 79.083 1.00 55.60 463 ASN C CA 1
ATOM 9969 C C . ASN C 1 423 ? 6.049 264.042 78.299 1.00 53.94 463 ASN C C 1
ATOM 9970 O O . ASN C 1 423 ? 5.102 263.927 77.515 1.00 51.85 463 ASN C O 1
ATOM 9975 N N . ASN C 1 424 ? 6.934 263.068 78.510 1.00 57.27 464 ASN C N 1
ATOM 9976 C CA . ASN C 1 424 ? 6.856 261.790 77.804 1.00 55.10 464 ASN C CA 1
ATOM 9977 C C . ASN C 1 424 ? 6.776 262.011 76.295 1.00 53.29 464 ASN C C 1
ATOM 9978 O O . ASN C 1 424 ? 5.966 261.395 75.599 1.00 54.88 464 ASN C O 1
ATOM 9983 N N . TYR C 1 425 ? 7.618 262.917 75.786 1.00 46.98 465 TYR C N 1
ATOM 9984 C CA . TYR C 1 425 ? 7.469 263.356 74.401 1.00 50.19 465 TYR C CA 1
ATOM 9985 C C . TYR C 1 425 ? 7.721 262.224 73.414 1.00 45.75 465 TYR C C 1
ATOM 9986 O O . TYR C 1 425 ? 7.207 262.263 72.289 1.00 43.57 465 TYR C O 1
ATOM 9995 N N . ARG C 1 426 ? 8.496 261.213 73.811 1.00 50.08 466 ARG C N 1
ATOM 9996 C CA . ARG C 1 426 ? 8.688 260.048 72.953 1.00 52.49 466 ARG C CA 1
ATOM 9997 C C . ARG C 1 426 ? 7.363 259.342 72.694 1.00 51.64 466 ARG C C 1
ATOM 9998 O O . ARG C 1 426 ? 7.026 259.028 71.546 1.00 50.21 466 ARG C O 1
ATOM 10006 N N . ARG C 1 427 ? 6.593 259.090 73.755 1.00 52.86 467 ARG C N 1
ATOM 10007 C CA . ARG C 1 427 ? 5.252 258.541 73.583 1.00 57.91 467 ARG C CA 1
ATOM 10008 C C . ARG C 1 427 ? 4.375 259.499 72.787 1.00 57.13 467 ARG C C 1
ATOM 10009 O O . ARG C 1 427 ? 3.727 259.100 71.813 1.00 61.19 467 ARG C O 1
ATOM 10011 N N . PHE C 1 428 ? 4.357 260.774 73.188 1.00 56.24 468 PHE C N 1
ATOM 10012 C CA . PHE C 1 428 ? 3.620 261.807 72.463 1.00 53.09 468 PHE C CA 1
ATOM 10013 C C . PHE C 1 428 ? 3.898 261.742 70.965 1.00 50.21 468 PHE C C 1
ATOM 10014 O O . PHE C 1 428 ? 2.970 261.719 70.147 1.00 45.69 468 PHE C O 1
ATOM 10022 N N . LEU C 1 429 ? 5.179 261.694 70.589 1.00 48.28 469 LEU C N 1
ATOM 10023 C CA . LEU C 1 429 ? 5.536 261.635 69.175 1.00 47.98 469 LEU C CA 1
ATOM 10024 C C . LEU C 1 429 ? 5.046 260.346 68.530 1.00 51.72 469 LEU C C 1
ATOM 10025 O O . LEU C 1 429 ? 4.563 260.358 67.391 1.00 48.87 469 LEU C O 1
ATOM 10030 N N . GLU C 1 430 ? 5.165 259.221 69.240 1.00 54.52 470 GLU C N 1
ATOM 10031 C CA . GLU C 1 430 ? 4.730 257.949 68.673 1.00 58.85 470 GLU C CA 1
ATOM 10032 C C . GLU C 1 430 ? 3.222 257.928 68.464 1.00 59.99 470 GLU C C 1
ATOM 10033 O O . GLU C 1 430 ? 2.730 257.344 67.492 1.00 59.67 470 GLU C O 1
ATOM 10039 N N . LEU C 1 431 ? 2.470 258.568 69.361 1.00 64.90 471 LEU C N 1
ATOM 10040 C CA . LEU C 1 431 ? 1.027 258.663 69.170 1.00 71.09 471 LEU C CA 1
ATOM 10041 C C . LEU C 1 431 ? 0.688 259.479 67.928 1.00 68.47 471 LEU C C 1
ATOM 10042 O O . LEU C 1 431 ? -0.212 259.115 67.163 1.00 67.74 471 LEU C O 1
ATOM 10047 N N . LYS C 1 432 ? 1.413 260.577 67.699 1.00 67.03 472 LYS C N 1
ATOM 10048 C CA . LYS C 1 432 ? 1.113 261.441 66.560 1.00 65.75 472 LYS C CA 1
ATOM 10049 C C . LYS C 1 432 ? 1.607 260.834 65.251 1.00 60.90 472 LYS C C 1
ATOM 10050 O O . LYS C 1 432 ? 0.867 260.780 64.263 1.00 60.67 472 LYS C O 1
ATOM 10056 N N . PHE C 1 433 ? 2.856 260.369 65.225 1.00 57.20 473 PHE C N 1
ATOM 10057 C CA . PHE C 1 433 ? 3.500 259.959 63.982 1.00 54.08 473 PHE C CA 1
ATOM 10058 C C . PHE C 1 433 ? 3.539 258.452 63.772 1.00 56.36 473 PHE C C 1
ATOM 10059 O O . PHE C 1 433 ? 3.548 258.003 62.622 1.00 57.85 473 PHE C O 1
ATOM 10067 N N . GLY C 1 434 ? 3.568 257.661 64.841 1.00 58.58 474 GLY C N 1
ATOM 10068 C CA . GLY C 1 434 ? 3.720 256.230 64.725 1.00 57.16 474 GLY C CA 1
ATOM 10069 C C . GLY C 1 434 ? 4.924 255.736 65.500 1.00 58.60 474 GLY C C 1
ATOM 10070 O O . GLY C 1 434 ? 5.836 256.503 65.823 1.00 57.70 474 GLY C O 1
ATOM 10071 N N . PRO C 1 435 ? 4.951 254.443 65.822 1.00 58.57 475 PRO C N 1
ATOM 10072 C CA . PRO C 1 435 ? 6.085 253.907 66.584 1.00 58.28 475 PRO C CA 1
ATOM 10073 C C . PRO C 1 435 ? 7.370 253.946 65.772 1.00 53.64 475 PRO C C 1
ATOM 10074 O O . PRO C 1 435 ? 7.374 253.699 64.564 1.00 56.19 475 PRO C O 1
ATOM 10078 N N . GLY C 1 436 ? 8.467 254.273 66.452 1.00 51.39 476 GLY C N 1
ATOM 10079 C CA . GLY C 1 436 ? 9.773 254.286 65.828 1.00 48.84 476 GLY C CA 1
ATOM 10080 C C . GLY C 1 436 ? 10.076 255.497 64.978 1.00 47.55 476 GLY C C 1
ATOM 10081 O O . GLY C 1 436 ? 11.118 255.518 64.315 1.00 47.52 476 GLY C O 1
ATOM 10082 N N . VAL C 1 437 ? 9.207 256.511 64.983 1.00 47.42 477 VAL C N 1
ATOM 10083 C CA . VAL C 1 437 ? 9.406 257.667 64.110 1.00 45.84 477 VAL C CA 1
ATOM 10084 C C . VAL C 1 437 ? 10.727 258.359 64.425 1.00 41.66 477 VAL C C 1
ATOM 10085 O O . VAL C 1 437 ? 11.428 258.831 63.521 1.00 46.50 477 VAL C O 1
ATOM 10089 N N . ILE C 1 438 ? 11.099 258.411 65.706 1.00 36.58 478 ILE C N 1
ATOM 10090 C CA . ILE C 1 438 ? 12.309 259.125 66.101 1.00 40.04 478 ILE C CA 1
ATOM 10091 C C . ILE C 1 438 ? 13.545 258.459 65.509 1.00 44.19 478 ILE C C 1
ATOM 10092 O O . ILE C 1 438 ? 14.487 259.135 65.079 1.00 43.75 478 ILE C O 1
ATOM 10097 N N . GLU C 1 439 ? 13.552 257.129 65.452 1.00 42.79 479 GLU C N 1
ATOM 10098 C CA . GLU C 1 439 ? 14.715 256.381 64.995 1.00 44.49 479 GLU C CA 1
ATOM 10099 C C . GLU C 1 439 ? 14.743 256.160 63.489 1.00 43.33 479 GLU C C 1
ATOM 10100 O O . GLU C 1 439 ? 15.774 255.727 62.964 1.00 44.22 479 GLU C O 1
ATOM 10106 N N . ASN C 1 440 ? 13.646 256.437 62.782 1.00 44.25 480 ASN C N 1
ATOM 10107 C CA . ASN C 1 440 ? 13.533 256.163 61.351 1.00 47.19 480 ASN C CA 1
ATOM 10108 C C . ASN C 1 440 ? 13.135 257.447 60.632 1.00 47.14 480 ASN C C 1
ATOM 10109 O O . ASN C 1 440 ? 11.951 257.660 60.328 1.00 47.34 480 ASN C O 1
ATOM 10114 N N . PRO C 1 441 ? 14.097 258.322 60.341 1.00 42.48 481 PRO C N 1
ATOM 10115 C CA . PRO C 1 441 ? 13.773 259.550 59.606 1.00 42.91 481 PRO C CA 1
ATOM 10116 C C . PRO C 1 441 ? 13.239 259.227 58.220 1.00 45.93 481 PRO C C 1
ATOM 10117 O O . PRO C 1 441 ? 13.654 258.257 57.583 1.00 46.32 481 PRO C O 1
ATOM 10121 N N . GLN C 1 442 ? 12.290 260.044 57.762 1.00 46.13 482 GLN C N 1
ATOM 10122 C CA . GLN C 1 442 ? 11.806 259.966 56.385 1.00 44.49 482 GLN C CA 1
ATOM 10123 C C . GLN C 1 442 ? 12.727 260.836 55.536 1.00 42.75 482 GLN C C 1
ATOM 10124 O O . GLN C 1 442 ? 12.432 261.989 55.211 1.00 42.70 482 GLN C O 1
ATOM 10126 N N . TYR C 1 443 ? 13.881 260.266 55.201 1.00 40.90 483 TYR C N 1
ATOM 10127 C CA . TYR C 1 443 ? 14.878 260.992 54.431 1.00 38.53 483 TYR C CA 1
ATOM 10128 C C . TYR C 1 443 ? 14.299 261.391 53.077 1.00 41.37 483 TYR C C 1
ATOM 10129 O O . TYR C 1 443 ? 13.500 260.643 52.500 1.00 42.05 483 TYR C O 1
ATOM 10138 N N . PRO C 1 444 ? 14.664 262.561 52.549 1.00 38.51 484 PRO C N 1
ATOM 10139 C CA . PRO C 1 444 ? 14.223 262.930 51.200 1.00 33.20 484 PRO C CA 1
ATOM 10140 C C . PRO C 1 444 ? 14.602 261.854 50.193 1.00 36.59 484 PRO C C 1
ATOM 10141 O O . PRO C 1 444 ? 15.604 261.153 50.348 1.00 40.00 484 PRO C O 1
ATOM 10145 N N . ASN C 1 445 ? 13.779 261.722 49.156 1.00 32.79 485 ASN C N 1
ATOM 10146 C CA . ASN C 1 445 ? 13.926 260.650 48.173 1.00 31.52 485 ASN C CA 1
ATOM 10147 C C . ASN C 1 445 ? 13.728 261.231 46.782 1.00 34.30 485 ASN C C 1
ATOM 10148 O O . ASN C 1 445 ? 12.610 261.250 46.251 1.00 32.69 485 ASN C O 1
ATOM 10153 N N . PRO C 1 446 ? 14.804 261.720 46.156 1.00 36.13 486 PRO C N 1
ATOM 10154 C CA . PRO C 1 446 ? 14.671 262.288 44.802 1.00 41.04 486 PRO C CA 1
ATOM 10155 C C . PRO C 1 446 ? 14.080 261.324 43.785 1.00 36.18 486 PRO C C 1
ATOM 10156 O O . PRO C 1 446 ? 13.246 261.733 42.968 1.00 38.42 486 PRO C O 1
ATOM 10160 N N . ALA C 1 447 ? 14.492 260.055 43.812 1.00 41.91 487 ALA C N 1
ATOM 10161 C CA . ALA C 1 447 ? 13.950 259.074 42.876 1.00 43.22 487 ALA C CA 1
ATOM 10162 C C . ALA C 1 447 ? 12.441 258.941 43.036 1.00 44.77 487 ALA C C 1
ATOM 10163 O O . ALA C 1 447 ? 11.698 258.929 42.047 1.00 48.97 487 ALA C O 1
ATOM 10165 N N . LEU C 1 448 ? 11.969 258.846 44.282 1.00 40.97 488 LEU C N 1
ATOM 10166 C CA . LEU C 1 448 ? 10.533 258.733 44.518 1.00 37.10 488 LEU C CA 1
ATOM 10167 C C . LEU C 1 448 ? 9.804 260.013 44.131 1.00 37.12 488 LEU C C 1
ATOM 10168 O O . LEU C 1 448 ? 8.727 259.962 43.527 1.00 36.98 488 LEU C O 1
ATOM 10173 N N . LEU C 1 449 ? 10.374 261.173 44.474 1.00 33.89 489 LEU C N 1
ATOM 10174 C CA . LEU C 1 449 ? 9.740 262.443 44.132 1.00 33.29 489 LEU C CA 1
ATOM 10175 C C . LEU C 1 449 ? 9.602 262.602 42.623 1.00 35.97 489 LEU C C 1
ATOM 10176 O O . LEU C 1 449 ? 8.601 263.145 42.138 1.00 35.64 489 LEU C O 1
ATOM 10181 N N . SER C 1 450 ? 10.594 262.129 41.863 1.00 33.23 490 SER C N 1
ATOM 10182 C CA . SER C 1 450 ? 10.481 262.137 40.407 1.00 42.89 490 SER C CA 1
ATOM 10183 C C . SER C 1 450 ? 9.278 261.324 39.947 1.00 49.26 490 SER C C 1
ATOM 10184 O O . SER C 1 450 ? 8.590 261.702 38.992 1.00 47.89 490 SER C O 1
ATOM 10187 N N . LEU C 1 451 ? 8.996 260.213 40.632 1.00 44.58 491 LEU C N 1
ATOM 10188 C CA . LEU C 1 451 ? 7.909 259.330 40.225 1.00 40.77 491 LEU C CA 1
ATOM 10189 C C . LEU C 1 451 ? 6.546 259.884 40.630 1.00 39.13 491 LEU C C 1
ATOM 10190 O O . LEU C 1 451 ? 5.626 259.943 39.809 1.00 40.59 491 LEU C O 1
ATOM 10195 N N . THR C 1 452 ? 6.397 260.300 41.890 1.00 38.24 492 THR C N 1
ATOM 10196 C CA . THR C 1 452 ? 5.084 260.708 42.384 1.00 43.49 492 THR C CA 1
ATOM 10197 C C . THR C 1 452 ? 4.750 262.147 42.010 1.00 52.91 492 THR C C 1
ATOM 10198 O O . THR C 1 452 ? 3.600 262.450 41.672 1.00 53.74 492 THR C O 1
ATOM 10202 N N . GLY C 1 453 ? 5.728 263.042 42.075 1.00 56.38 493 GLY C N 1
ATOM 10203 C CA . GLY C 1 453 ? 5.475 264.453 41.858 1.00 58.85 493 GLY C CA 1
ATOM 10204 C C . GLY C 1 453 ? 5.410 265.211 43.169 1.00 55.65 493 GLY C C 1
ATOM 10205 O O . GLY C 1 453 ? 5.136 264.625 44.218 1.00 51.94 493 GLY C O 1
ATOM 10206 N N . PRO D 1 7 ? 13.157 260.916 8.632 1.00 77.34 47 PRO D N 1
ATOM 10207 C CA . PRO D 1 7 ? 12.858 262.329 8.872 1.00 72.55 47 PRO D CA 1
ATOM 10208 C C . PRO D 1 7 ? 12.618 262.611 10.350 1.00 64.35 47 PRO D C 1
ATOM 10209 O O . PRO D 1 7 ? 11.490 262.904 10.746 1.00 59.54 47 PRO D O 1
ATOM 10213 N N . ARG D 1 8 ? 13.676 262.519 11.151 1.00 61.54 48 ARG D N 1
ATOM 10214 C CA . ARG D 1 8 ? 13.588 262.648 12.600 1.00 55.88 48 ARG D CA 1
ATOM 10215 C C . ARG D 1 8 ? 13.887 264.082 13.018 1.00 49.29 48 ARG D C 1
ATOM 10216 O O . ARG D 1 8 ? 14.916 264.647 12.630 1.00 52.96 48 ARG D O 1
ATOM 10218 N N . VAL D 1 9 ? 12.989 264.661 13.814 1.00 44.27 49 VAL D N 1
ATOM 10219 C CA . VAL D 1 9 ? 13.094 266.046 14.259 1.00 38.68 49 VAL D CA 1
ATOM 10220 C C . VAL D 1 9 ? 12.913 266.088 15.769 1.00 35.42 49 VAL D C 1
ATOM 10221 O O . VAL D 1 9 ? 11.930 265.556 16.296 1.00 37.71 49 VAL D O 1
ATOM 10225 N N . THR D 1 10 ? 13.855 266.725 16.459 1.00 30.91 50 THR D N 1
ATOM 10226 C CA . THR D 1 10 ? 13.754 266.941 17.895 1.00 30.96 50 THR D CA 1
ATOM 10227 C C . THR D 1 10 ? 13.070 268.274 18.167 1.00 33.16 50 THR D C 1
ATOM 10228 O O . THR D 1 10 ? 13.495 269.314 17.655 1.00 32.46 50 THR D O 1
ATOM 10232 N N . VAL D 1 11 ? 12.011 268.239 18.966 1.00 34.67 51 VAL D N 1
ATOM 10233 C CA . VAL D 1 11 ? 11.387 269.463 19.451 1.00 32.29 51 VAL D CA 1
ATOM 10234 C C . VAL D 1 11 ? 12.237 270.020 20.585 1.00 31.68 51 VAL D C 1
ATOM 10235 O O . VAL D 1 11 ? 12.636 269.286 21.496 1.00 32.88 51 VAL D O 1
ATOM 10239 N N . LEU D 1 12 ? 12.523 271.318 20.528 1.00 28.44 52 LEU D N 1
ATOM 10240 C CA . LEU D 1 12 ? 13.384 271.986 21.498 1.00 30.37 52 LEU D CA 1
ATOM 10241 C C . LEU D 1 12 ? 12.657 273.221 22.010 1.00 31.52 52 LEU D C 1
ATOM 10242 O O . LEU D 1 12 ? 12.346 274.124 21.227 1.00 32.16 52 LEU D O 1
ATOM 10247 N N . VAL D 1 13 ? 12.375 273.255 23.312 1.00 29.14 53 VAL D N 1
ATOM 10248 C CA . VAL D 1 13 ? 11.604 274.330 23.931 1.00 30.01 53 VAL D CA 1
ATOM 10249 C C . VAL D 1 13 ? 12.539 275.154 24.804 1.00 32.69 53 VAL D C 1
ATOM 10250 O O . VAL D 1 13 ? 13.108 274.640 25.776 1.00 30.93 53 VAL D O 1
ATOM 10254 N N . ARG D 1 14 ? 12.688 276.434 24.466 1.00 27.61 54 ARG D N 1
ATOM 10255 C CA . ARG D 1 14 ? 13.536 277.346 25.222 1.00 27.92 54 ARG D CA 1
ATOM 10256 C C . ARG D 1 14 ? 12.801 278.558 25.776 1.00 33.29 54 ARG D C 1
ATOM 10257 O O . ARG D 1 14 ? 13.132 279.008 26.876 1.00 34.12 54 ARG D O 1
ATOM 10265 N N . GLU D 1 15 ? 11.811 279.092 25.062 1.00 31.36 55 GLU D N 1
ATOM 10266 C CA . GLU D 1 15 ? 11.142 280.333 25.454 1.00 32.54 55 GLU D CA 1
ATOM 10267 C C . GLU D 1 15 ? 9.886 279.992 26.251 1.00 28.61 55 GLU D C 1
ATOM 10268 O O . GLU D 1 15 ? 8.847 279.650 25.682 1.00 34.80 55 GLU D O 1
ATOM 10274 N N . PHE D 1 16 ? 9.993 280.090 27.574 1.00 29.22 56 PHE D N 1
ATOM 10275 C CA . PHE D 1 16 ? 8.861 279.933 28.476 1.00 28.22 56 PHE D CA 1
ATOM 10276 C C . PHE D 1 16 ? 9.231 280.570 29.807 1.00 30.77 56 PHE D C 1
ATOM 10277 O O . PHE D 1 16 ? 10.410 280.775 30.109 1.00 30.32 56 PHE D O 1
ATOM 10285 N N . GLU D 1 17 ? 8.209 280.898 30.593 1.00 33.01 57 GLU D N 1
ATOM 10286 C CA . GLU D 1 17 ? 8.392 281.433 31.934 1.00 32.97 57 GLU D CA 1
ATOM 10287 C C . GLU D 1 17 ? 8.022 280.365 32.953 1.00 30.69 57 GLU D C 1
ATOM 10288 O O . GLU D 1 17 ? 6.996 279.694 32.815 1.00 33.75 57 GLU D O 1
ATOM 10294 N N . ALA D 1 18 ? 8.866 280.209 33.975 1.00 29.15 58 ALA D N 1
ATOM 10295 C CA . ALA D 1 18 ? 8.625 279.173 34.973 1.00 32.75 58 ALA D CA 1
ATOM 10296 C C . ALA D 1 18 ? 7.373 279.455 35.796 1.00 33.64 58 ALA D C 1
ATOM 10297 O O . ALA D 1 18 ? 6.675 278.517 36.198 1.00 32.21 58 ALA D O 1
ATOM 10299 N N . PHE D 1 19 ? 7.064 280.728 36.050 1.00 30.58 59 PHE D N 1
ATOM 10300 C CA . PHE D 1 19 ? 5.928 281.057 36.902 1.00 33.59 59 PHE D CA 1
ATOM 10301 C C . PHE D 1 19 ? 4.586 280.872 36.207 1.00 36.54 59 PHE D C 1
ATOM 10302 O O . PHE D 1 19 ? 3.558 280.827 36.892 1.00 39.95 59 PHE D O 1
ATOM 10310 N N . ASP D 1 20 ? 4.572 280.751 34.880 1.00 34.92 60 ASP D N 1
ATOM 10311 C CA . ASP D 1 20 ? 3.335 280.689 34.112 1.00 37.89 60 ASP D CA 1
ATOM 10312 C C . ASP D 1 20 ? 3.651 280.240 32.691 1.00 37.45 60 ASP D C 1
ATOM 10313 O O . ASP D 1 20 ? 4.129 281.040 31.880 1.00 38.67 60 ASP D O 1
ATOM 10318 N N . ASN D 1 21 ? 3.394 278.970 32.378 1.00 34.45 61 ASN D N 1
ATOM 10319 C CA . ASN D 1 21 ? 3.730 278.441 31.064 1.00 34.60 61 ASN D CA 1
ATOM 10320 C C . ASN D 1 21 ? 2.716 277.378 30.663 1.00 28.85 61 ASN D C 1
ATOM 10321 O O . ASN D 1 21 ? 1.915 276.909 31.475 1.00 35.76 61 ASN D O 1
ATOM 10326 N N . ALA D 1 22 ? 2.768 277.002 29.384 1.00 30.51 62 ALA D N 1
ATOM 10327 C CA . ALA D 1 22 ? 1.953 275.933 28.822 1.00 33.20 62 ALA D CA 1
ATOM 10328 C C . ALA D 1 22 ? 2.826 274.829 28.233 1.00 31.76 62 ALA D C 1
ATOM 10329 O O . ALA D 1 22 ? 2.445 274.177 27.258 1.00 31.13 62 ALA D O 1
ATOM 10331 N N . VAL D 1 23 ? 4.005 274.616 28.809 1.00 32.27 63 VAL D N 1
ATOM 10332 C CA . VAL D 1 23 ? 4.954 273.623 28.305 1.00 31.91 63 VAL D CA 1
ATOM 10333 C C . VAL D 1 23 ? 4.430 272.198 28.485 1.00 32.36 63 VAL D C 1
ATOM 10334 O O . VAL D 1 23 ? 4.622 271.374 27.578 1.00 31.60 63 VAL D O 1
ATOM 10338 N N . PRO D 1 24 ? 3.780 271.837 29.605 1.00 34.32 64 PRO D N 1
ATOM 10339 C CA . PRO D 1 24 ? 3.220 270.475 29.682 1.00 34.79 64 PRO D CA 1
ATOM 10340 C C . PRO D 1 24 ? 2.254 270.151 28.555 1.00 34.00 64 PRO D C 1
ATOM 10341 O O . PRO D 1 24 ? 2.294 269.039 28.017 1.00 38.53 64 PRO D O 1
ATOM 10345 N N . GLU D 1 25 ? 1.387 271.093 28.174 1.00 34.30 65 GLU D N 1
ATOM 10346 C CA . GLU D 1 25 ? 0.482 270.838 27.057 1.00 35.73 65 GLU D CA 1
ATOM 10347 C C . GLU D 1 25 ? 1.243 270.749 25.741 1.00 34.68 65 GLU D C 1
ATOM 10348 O O . GLU D 1 25 ? 0.964 269.869 24.918 1.00 37.19 65 GLU D O 1
ATOM 10354 N N . LEU D 1 26 ? 2.196 271.661 25.520 1.00 35.74 66 LEU D N 1
ATOM 10355 C CA . LEU D 1 26 ? 3.025 271.616 24.319 1.00 31.60 66 LEU D CA 1
ATOM 10356 C C . LEU D 1 26 ? 3.646 270.238 24.139 1.00 32.54 66 LEU D C 1
ATOM 10357 O O . LEU D 1 26 ? 3.591 269.652 23.052 1.00 35.00 66 LEU D O 1
ATOM 10362 N N . VAL D 1 27 ? 4.247 269.708 25.205 1.00 30.44 67 VAL D N 1
ATOM 10363 C CA . VAL D 1 27 ? 4.942 268.429 25.112 1.00 30.70 67 VAL D CA 1
ATOM 10364 C C . VAL D 1 27 ? 3.948 267.296 24.896 1.00 34.74 67 VAL D C 1
ATOM 10365 O O . VAL D 1 27 ? 4.148 266.429 24.037 1.00 35.67 67 VAL D O 1
ATOM 10369 N N . ASP D 1 28 ? 2.860 267.287 25.672 1.00 36.73 68 ASP D N 1
ATOM 10370 C CA . ASP D 1 28 ? 1.850 266.242 25.527 1.00 41.05 68 ASP D CA 1
ATOM 10371 C C . ASP D 1 28 ? 1.270 266.222 24.118 1.00 40.31 68 ASP D C 1
ATOM 10372 O O . ASP D 1 28 ? 0.968 265.150 23.579 1.00 38.16 68 ASP D O 1
ATOM 10377 N N . SER D 1 29 ? 1.115 267.397 23.502 1.00 39.02 69 SER D N 1
ATOM 10378 C CA . SER D 1 29 ? 0.506 267.455 22.178 1.00 41.95 69 SER D CA 1
ATOM 10379 C C . SER D 1 29 ? 1.393 266.791 21.130 1.00 42.33 69 SER D C 1
ATOM 10380 O O . SER D 1 29 ? 0.892 266.108 20.230 1.00 42.93 69 SER D O 1
ATOM 10383 N N . PHE D 1 30 ? 2.713 266.973 21.230 1.00 38.75 70 PHE D N 1
ATOM 10384 C CA . PHE D 1 30 ? 3.609 266.295 20.299 1.00 35.42 70 PHE D CA 1
ATOM 10385 C C . PHE D 1 30 ? 3.698 264.803 20.594 1.00 36.14 70 PHE D C 1
ATOM 10386 O O . PHE D 1 30 ? 3.899 264.004 19.673 1.00 36.51 70 PHE D O 1
ATOM 10394 N N . LEU D 1 31 ? 3.543 264.406 21.861 1.00 34.25 71 LEU D N 1
ATOM 10395 C CA . LEU D 1 31 ? 3.582 262.985 22.197 1.00 37.70 71 LEU D CA 1
ATOM 10396 C C . LEU D 1 31 ? 2.321 262.259 21.745 1.00 42.57 71 LEU D C 1
ATOM 10397 O O . LEU D 1 31 ? 2.356 261.044 21.522 1.00 44.75 71 LEU D O 1
ATOM 10402 N N . GLN D 1 32 ? 1.203 262.977 21.611 1.00 46.22 72 GLN D N 1
ATOM 10403 C CA . GLN D 1 32 ? -0.008 262.353 21.091 1.00 53.70 72 GLN D CA 1
ATOM 10404 C C . GLN D 1 32 ? 0.149 261.972 19.623 1.00 54.89 72 GLN D C 1
ATOM 10405 O O . GLN D 1 32 ? -0.419 260.967 19.179 1.00 54.79 72 GLN D O 1
ATOM 10411 N N . GLN D 1 33 ? 0.929 262.744 18.862 1.00 53.36 73 GLN D N 1
ATOM 10412 C CA . GLN D 1 33 ? 1.171 262.407 17.463 1.00 54.55 73 GLN D CA 1
ATOM 10413 C C . GLN D 1 33 ? 2.215 261.304 17.325 1.00 54.84 73 GLN D C 1
ATOM 10414 O O . GLN D 1 33 ? 2.115 260.460 16.428 1.00 55.70 73 GLN D O 1
ATOM 10420 N N . ASP D 1 34 ? 3.226 261.301 18.193 1.00 51.66 74 ASP D N 1
ATOM 10421 C CA . ASP D 1 34 ? 4.229 260.243 18.215 1.00 50.36 74 ASP D CA 1
ATOM 10422 C C . ASP D 1 34 ? 4.691 260.041 19.653 1.00 47.97 74 ASP D C 1
ATOM 10423 O O . ASP D 1 34 ? 5.346 260.921 20.227 1.00 44.04 74 ASP D O 1
ATOM 10428 N N . PRO D 1 35 ? 4.373 258.898 20.265 1.00 45.17 75 PRO D N 1
ATOM 10429 C CA . PRO D 1 35 ? 4.761 258.686 21.670 1.00 41.99 75 PRO D CA 1
ATOM 10430 C C . PRO D 1 35 ? 6.264 258.627 21.889 1.00 37.32 75 PRO D C 1
ATOM 10431 O O . PRO D 1 35 ? 6.711 258.813 23.027 1.00 37.47 75 PRO D O 1
ATOM 10435 N N . ALA D 1 36 ? 7.056 258.374 20.848 1.00 38.03 76 ALA D N 1
ATOM 10436 C CA . ALA D 1 36 ? 8.507 258.338 20.958 1.00 39.00 76 ALA D CA 1
ATOM 10437 C C . ALA D 1 36 ? 9.163 259.604 20.428 1.00 36.07 76 ALA D C 1
ATOM 10438 O O . ALA D 1 36 ? 10.376 259.610 20.195 1.00 38.09 76 ALA D O 1
ATOM 10440 N N . GLN D 1 37 ? 8.387 260.664 20.226 1.00 38.94 77 GLN D N 1
ATOM 10441 C CA . GLN D 1 37 ? 8.899 261.935 19.742 1.00 35.80 77 GLN D CA 1
ATOM 10442 C C . GLN D 1 37 ? 10.022 262.437 20.649 1.00 31.12 77 GLN D C 1
ATOM 10443 O O . GLN D 1 37 ? 9.818 262.558 21.867 1.00 31.34 77 GLN D O 1
ATOM 10449 N N . PRO D 1 38 ? 11.209 262.713 20.112 1.00 29.38 78 PRO D N 1
ATOM 10450 C CA . PRO D 1 38 ? 12.263 263.322 20.937 1.00 26.39 78 PRO D CA 1
ATOM 10451 C C . PRO D 1 38 ? 11.906 264.758 21.290 1.00 30.02 78 PRO D C 1
ATOM 10452 O O . PRO D 1 38 ? 11.562 265.560 20.419 1.00 30.88 78 PRO D O 1
ATOM 10456 N N . VAL D 1 39 ? 11.983 265.077 22.579 1.00 30.34 79 VAL D N 1
ATOM 10457 C CA . VAL D 1 39 ? 11.673 266.412 23.081 1.00 29.71 79 VAL D CA 1
ATOM 10458 C C . VAL D 1 39 ? 12.766 266.822 24.057 1.00 30.14 79 VAL D C 1
ATOM 10459 O O . VAL D 1 39 ? 13.116 266.056 24.960 1.00 29.39 79 VAL D O 1
ATOM 10463 N N . VAL D 1 40 ? 13.309 268.025 23.873 1.00 25.52 80 VAL D N 1
ATOM 10464 C CA . VAL D 1 40 ? 14.263 268.612 24.808 1.00 24.67 80 VAL D CA 1
ATOM 10465 C C . VAL D 1 40 ? 13.692 269.939 25.285 1.00 28.24 80 VAL D C 1
ATOM 10466 O O . VAL D 1 40 ? 13.433 270.836 24.475 1.00 27.98 80 VAL D O 1
ATOM 10470 N N . VAL D 1 41 ? 13.485 270.061 26.591 1.00 25.00 81 VAL D N 1
ATOM 10471 C CA . VAL D 1 41 ? 13.144 271.335 27.209 1.00 26.72 81 VAL D CA 1
ATOM 10472 C C . VAL D 1 41 ? 14.412 271.877 27.852 1.00 29.65 81 VAL D C 1
ATOM 10473 O O . VAL D 1 41 ? 15.022 271.210 28.697 1.00 29.86 81 VAL D O 1
ATOM 10477 N N . ALA D 1 42 ? 14.825 273.069 27.434 1.00 25.24 82 ALA D N 1
ATOM 10478 C CA . ALA D 1 42 ? 16.062 273.679 27.898 1.00 28.13 82 ALA D CA 1
ATOM 10479 C C . ALA D 1 42 ? 15.753 274.799 28.881 1.00 31.48 82 ALA D C 1
ATOM 10480 O O . ALA D 1 42 ? 14.823 275.584 28.670 1.00 31.37 82 ALA D O 1
ATOM 10482 N N . ALA D 1 43 ? 16.534 274.865 29.957 1.00 30.47 83 ALA D N 1
ATOM 10483 C CA . ALA D 1 43 ? 16.357 275.904 30.959 1.00 33.24 83 ALA D CA 1
ATOM 10484 C C . ALA D 1 43 ? 17.700 276.205 31.605 1.00 29.91 83 ALA D C 1
ATOM 10485 O O . ALA D 1 43 ? 18.605 275.367 31.628 1.00 27.77 83 ALA D O 1
ATOM 10487 N N . ASP D 1 44 ? 17.820 277.429 32.123 1.00 28.38 84 ASP D N 1
ATOM 10488 C CA . ASP D 1 44 ? 19.043 277.821 32.814 1.00 31.39 84 ASP D CA 1
ATOM 10489 C C . ASP D 1 44 ? 19.112 277.186 34.197 1.00 35.06 84 ASP D C 1
ATOM 10490 O O . ASP D 1 44 ? 20.158 276.660 34.597 1.00 44.02 84 ASP D O 1
ATOM 10495 N N . THR D 1 45 ? 18.005 277.214 34.932 1.00 31.43 85 THR D N 1
ATOM 10496 C CA . THR D 1 45 ? 17.872 276.496 36.189 1.00 34.60 85 THR D CA 1
ATOM 10497 C C . THR D 1 45 ? 16.608 275.651 36.139 1.00 30.83 85 THR D C 1
ATOM 10498 O O . THR D 1 45 ? 15.749 275.832 35.273 1.00 30.66 85 THR D O 1
ATOM 10502 N N . LEU D 1 46 ? 16.511 274.715 37.083 1.00 31.22 86 LEU D N 1
ATOM 10503 C CA . LEU D 1 46 ? 15.369 273.820 37.216 1.00 29.12 86 LEU D CA 1
ATOM 10504 C C . LEU D 1 46 ? 14.090 274.622 37.432 1.00 32.82 86 LEU D C 1
ATOM 10505 O O . LEU D 1 46 ? 13.949 275.299 38.460 1.00 31.20 86 LEU D O 1
ATOM 10510 N N . PRO D 1 47 ? 13.144 274.582 36.495 1.00 32.97 87 PRO D N 1
ATOM 10511 C CA . PRO D 1 47 ? 11.909 275.363 36.658 1.00 33.52 87 PRO D CA 1
ATOM 10512 C C . PRO D 1 47 ? 11.115 274.932 37.885 1.00 32.34 87 PRO D C 1
ATOM 10513 O O . PRO D 1 47 ? 10.910 273.740 38.132 1.00 32.59 87 PRO D O 1
ATOM 10517 N N . TYR D 1 48 ? 10.675 275.923 38.664 1.00 30.54 88 TYR D N 1
ATOM 10518 C CA . TYR D 1 48 ? 9.750 275.719 39.770 1.00 31.86 88 TYR D CA 1
ATOM 10519 C C . TYR D 1 48 ? 8.639 276.757 39.650 1.00 33.31 88 TYR D C 1
ATOM 10520 O O . TYR D 1 48 ? 8.927 277.942 39.413 1.00 34.15 88 TYR D O 1
ATOM 10529 N N . PRO D 1 49 ? 7.358 276.368 39.804 1.00 37.87 89 PRO D N 1
ATOM 10530 C CA . PRO D 1 49 ? 6.812 275.029 40.083 1.00 35.96 89 PRO D CA 1
ATOM 10531 C C . PRO D 1 49 ? 7.199 273.967 39.050 1.00 36.55 89 PRO D C 1
ATOM 10532 O O . PRO D 1 49 ? 7.509 274.317 37.911 1.00 34.46 89 PRO D O 1
ATOM 10536 N N . PRO D 1 50 ? 7.190 272.696 39.456 1.00 35.90 90 PRO D N 1
ATOM 10537 C CA . PRO D 1 50 ? 7.703 271.638 38.577 1.00 37.37 90 PRO D CA 1
ATOM 10538 C C . PRO D 1 50 ? 6.926 271.560 37.273 1.00 37.34 90 PRO D C 1
ATOM 10539 O O . PRO D 1 50 ? 5.697 271.661 37.250 1.00 33.46 90 PRO D O 1
ATOM 10543 N N . LEU D 1 51 ? 7.665 271.381 36.175 1.00 35.57 91 LEU D N 1
ATOM 10544 C CA . LEU D 1 51 ? 7.024 271.133 34.889 1.00 37.92 91 LEU D CA 1
ATOM 10545 C C . LEU D 1 51 ? 6.295 269.798 34.883 1.00 37.04 91 LEU D C 1
ATOM 10546 O O . LEU D 1 51 ? 5.271 269.654 34.203 1.00 38.84 91 LEU D O 1
ATOM 10551 N N . ALA D 1 52 ? 6.805 268.819 35.636 1.00 34.68 92 ALA D N 1
ATOM 10552 C CA . ALA D 1 52 ? 6.216 267.482 35.716 1.00 37.30 92 ALA D CA 1
ATOM 10553 C C . ALA D 1 52 ? 6.080 266.862 34.328 1.00 36.96 92 ALA D C 1
ATOM 10554 O O . ALA D 1 52 ? 5.049 266.283 33.978 1.00 38.83 92 ALA D O 1
ATOM 10556 N N . LEU D 1 53 ? 7.133 267.003 33.525 1.00 37.85 93 LEU D N 1
ATOM 10557 C CA . LEU D 1 53 ? 7.173 266.375 32.216 1.00 34.06 93 LEU D CA 1
ATOM 10558 C C . LEU D 1 53 ? 7.079 264.856 32.359 1.00 32.82 93 LEU D C 1
ATOM 10559 O O . LEU D 1 53 ? 7.420 264.304 33.409 1.00 32.19 93 LEU D O 1
ATOM 10564 N N . PRO D 1 54 ? 6.611 264.158 31.326 1.00 32.05 94 PRO D N 1
ATOM 10565 C CA . PRO D 1 54 ? 6.640 262.690 31.368 1.00 32.93 94 PRO D CA 1
ATOM 10566 C C . PRO D 1 54 ? 8.072 262.193 31.513 1.00 35.43 94 PRO D C 1
ATOM 10567 O O . PRO D 1 54 ? 8.975 262.636 30.798 1.00 32.37 94 PRO D O 1
ATOM 10571 N N . ARG D 1 55 ? 8.275 261.282 32.469 1.00 33.93 95 ARG D N 1
ATOM 10572 C CA . ARG D 1 55 ? 9.600 260.729 32.754 1.00 33.68 95 ARG D CA 1
ATOM 10573 C C . ARG D 1 55 ? 9.879 259.549 31.825 1.00 35.57 95 ARG D C 1
ATOM 10574 O O . ARG D 1 55 ? 10.006 258.396 32.244 1.00 35.86 95 ARG D O 1
ATOM 10582 N N . ILE D 1 56 ? 9.982 259.860 30.541 1.00 29.35 96 ILE D N 1
ATOM 10583 C CA . ILE D 1 56 ? 10.236 258.833 29.535 1.00 27.63 96 ILE D CA 1
ATOM 10584 C C . ILE D 1 56 ? 11.553 259.169 28.855 1.00 30.82 96 ILE D C 1
ATOM 10585 O O . ILE D 1 56 ? 11.974 260.337 28.830 1.00 30.42 96 ILE D O 1
ATOM 10590 N N . PRO D 1 57 ? 12.244 258.166 28.309 1.00 28.27 97 PRO D N 1
ATOM 10591 C CA . PRO D 1 57 ? 13.585 258.418 27.755 1.00 24.64 97 PRO D CA 1
ATOM 10592 C C . PRO D 1 57 ? 13.622 259.444 26.636 1.00 25.29 97 PRO D C 1
ATOM 10593 O O . PRO D 1 57 ? 14.649 260.115 26.473 1.00 25.49 97 PRO D O 1
ATOM 10597 N N . ASN D 1 58 ? 12.548 259.604 25.865 1.00 23.06 98 ASN D N 1
ATOM 10598 C CA . ASN D 1 58 ? 12.596 260.516 24.728 1.00 27.16 98 ASN D CA 1
ATOM 10599 C C . ASN D 1 58 ? 12.267 261.962 25.094 1.00 26.50 98 ASN D C 1
ATOM 10600 O O . ASN D 1 58 ? 12.307 262.826 24.210 1.00 29.61 98 ASN D O 1
ATOM 10605 N N . VAL D 1 59 ? 11.959 262.251 26.357 1.00 22.11 99 VAL D N 1
ATOM 10606 C CA . VAL D 1 59 ? 11.695 263.611 26.821 1.00 24.20 99 VAL D CA 1
ATOM 10607 C C . VAL D 1 59 ? 12.730 263.950 27.882 1.00 27.42 99 VAL D C 1
ATOM 10608 O O . VAL D 1 59 ? 12.866 263.225 28.876 1.00 29.72 99 VAL D O 1
ATOM 10612 N N . ARG D 1 60 ? 13.456 265.052 27.679 1.00 26.23 100 ARG D N 1
ATOM 10613 C CA . ARG D 1 60 ? 14.575 265.388 28.546 1.00 24.18 100 ARG D CA 1
ATOM 10614 C C . ARG D 1 60 ? 14.629 266.878 28.846 1.00 27.24 100 ARG D C 1
ATOM 10615 O O . ARG D 1 60 ? 14.357 267.713 27.978 1.00 26.98 100 ARG D O 1
ATOM 10623 N N . LEU D 1 61 ? 15.008 267.194 30.082 1.00 25.02 101 LEU D N 1
ATOM 10624 C CA . LEU D 1 61 ? 15.225 268.560 30.535 1.00 25.26 101 LEU D CA 1
ATOM 10625 C C . LEU D 1 61 ? 16.724 268.834 30.547 1.00 27.61 101 LEU D C 1
ATOM 10626 O O . LEU D 1 61 ? 17.482 268.132 31.224 1.00 34.08 101 LEU D O 1
ATOM 10631 N N . ALA D 1 62 ? 17.150 269.840 29.789 1.00 24.89 102 ALA D N 1
ATOM 10632 C CA . ALA D 1 62 ? 18.559 270.190 29.650 1.00 23.35 102 ALA D CA 1
ATOM 10633 C C . ALA D 1 62 ? 18.818 271.487 30.409 1.00 29.36 102 ALA D C 1
ATOM 10634 O O . ALA D 1 62 ? 18.345 272.556 30.007 1.00 30.33 102 ALA D O 1
ATOM 10636 N N . LEU D 1 63 ? 19.575 271.392 31.499 1.00 26.71 103 LEU D N 1
ATOM 10637 C CA . LEU D 1 63 ? 19.902 272.547 32.328 1.00 30.30 103 LEU D CA 1
ATOM 10638 C C . LEU D 1 63 ? 21.235 273.126 31.867 1.00 32.81 103 LEU D C 1
ATOM 10639 O O . LEU D 1 63 ? 22.259 272.434 31.890 1.00 29.23 103 LEU D O 1
ATOM 10644 N N . LEU D 1 64 ? 21.219 274.393 31.455 1.00 30.83 104 LEU D N 1
ATOM 10645 C CA . LEU D 1 64 ? 22.325 274.976 30.706 1.00 36.54 104 LEU D CA 1
ATOM 10646 C C . LEU D 1 64 ? 23.366 275.677 31.571 1.00 39.49 104 LEU D C 1
ATOM 10647 O O . LEU D 1 64 ? 24.397 276.101 31.038 1.00 46.07 104 LEU D O 1
ATOM 10652 N N . GLN D 1 65 ? 23.142 275.807 32.872 1.00 33.36 105 GLN D N 1
ATOM 10653 C CA . GLN D 1 65 ? 24.111 276.535 33.678 1.00 35.58 105 GLN D CA 1
ATOM 10654 C C . GLN D 1 65 ? 25.125 275.588 34.306 1.00 31.33 105 GLN D C 1
ATOM 10655 O O . GLN D 1 65 ? 24.861 274.393 34.471 1.00 29.34 105 GLN D O 1
ATOM 10661 N N . PRO D 1 66 ? 26.307 276.094 34.662 1.00 31.64 106 PRO D N 1
ATOM 10662 C CA . PRO D 1 66 ? 27.309 275.236 35.308 1.00 31.19 106 PRO D CA 1
ATOM 10663 C C . PRO D 1 66 ? 26.848 274.742 36.672 1.00 30.20 106 PRO D C 1
ATOM 10664 O O . PRO D 1 66 ? 26.051 275.384 37.359 1.00 29.41 106 PRO D O 1
ATOM 10668 N N . ALA D 1 67 ? 27.373 273.583 37.065 1.00 27.93 107 ALA D N 1
ATOM 10669 C CA . ALA D 1 67 ? 27.037 272.979 38.346 1.00 28.13 107 ALA D CA 1
ATOM 10670 C C . ALA D 1 67 ? 28.248 272.228 38.880 1.00 30.57 107 ALA D C 1
ATOM 10671 O O . ALA D 1 67 ? 29.057 271.699 38.113 1.00 30.02 107 ALA D O 1
ATOM 10673 N N . LEU D 1 68 ? 28.364 272.186 40.209 1.00 28.98 108 LEU D N 1
ATOM 10674 C CA . LEU D 1 68 ? 29.515 271.538 40.829 1.00 28.15 108 LEU D CA 1
ATOM 10675 C C . LEU D 1 68 ? 29.540 270.039 40.558 1.00 29.86 108 LEU D C 1
ATOM 10676 O O . LEU D 1 68 ? 30.621 269.448 40.448 1.00 29.37 108 LEU D O 1
ATOM 10681 N N . ASP D 1 69 ? 28.371 269.409 40.430 1.00 27.82 109 ASP D N 1
ATOM 10682 C CA . ASP D 1 69 ? 28.269 267.957 40.354 1.00 28.01 109 ASP D CA 1
ATOM 10683 C C . ASP D 1 69 ? 27.956 267.453 38.949 1.00 30.97 109 ASP D C 1
ATOM 10684 O O . ASP D 1 69 ? 27.382 266.371 38.799 1.00 29.85 109 ASP D O 1
ATOM 10689 N N . ARG D 1 70 ? 28.323 268.203 37.918 1.00 31.85 110 ARG D N 1
ATOM 10690 C CA . ARG D 1 70 ? 28.011 267.811 36.555 1.00 32.38 110 ARG D CA 1
ATOM 10691 C C . ARG D 1 70 ? 29.223 268.015 35.659 1.00 30.74 110 ARG D C 1
ATOM 10692 O O . ARG D 1 70 ? 30.088 268.844 35.957 1.00 30.53 110 ARG D O 1
ATOM 10700 N N . PRO D 1 71 ? 29.324 267.257 34.572 1.00 31.15 111 PRO D N 1
ATOM 10701 C CA . PRO D 1 71 ? 30.425 267.455 33.627 1.00 27.39 111 PRO D CA 1
ATOM 10702 C C . PRO D 1 71 ? 30.116 268.576 32.643 1.00 27.67 111 PRO D C 1
ATOM 10703 O O . PRO D 1 71 ? 28.991 269.068 32.547 1.00 27.17 111 PRO D O 1
ATOM 10707 N N . ALA D 1 72 ? 31.155 268.974 31.904 1.00 27.93 112 ALA D N 1
ATOM 10708 C CA . ALA D 1 72 ? 31.006 270.023 30.900 1.00 28.07 112 ALA D CA 1
ATOM 10709 C C . ALA D 1 72 ? 29.904 269.692 29.898 1.00 31.34 112 ALA D C 1
ATOM 10710 O O . ALA D 1 72 ? 29.168 270.582 29.458 1.00 27.34 112 ALA D O 1
ATOM 10712 N N . ALA D 1 73 ? 29.768 268.413 29.537 1.00 24.53 113 ALA D N 1
ATOM 10713 C CA . ALA D 1 73 ? 28.807 268.023 28.509 1.00 26.13 113 ALA D CA 1
ATOM 10714 C C . ALA D 1 73 ? 27.366 268.256 28.945 1.00 26.35 113 ALA D C 1
ATOM 10715 O O . ALA D 1 73 ? 26.488 268.442 28.094 1.00 26.16 113 ALA D O 1
ATOM 10717 N N . ALA D 1 74 ? 27.101 268.256 30.255 1.00 25.42 114 ALA D N 1
ATOM 10718 C CA . ALA D 1 74 ? 25.723 268.332 30.734 1.00 22.18 114 ALA D CA 1
ATOM 10719 C C . ALA D 1 74 ? 25.058 269.651 30.363 1.00 27.08 114 ALA D C 1
ATOM 10720 O O . ALA D 1 74 ? 23.828 269.714 30.259 1.00 27.56 114 ALA D O 1
ATOM 10722 N N . SER D 1 75 ? 25.840 270.710 30.166 1.00 27.01 115 SER D N 1
ATOM 10723 C CA . SER D 1 75 ? 25.294 272.012 29.814 1.00 30.77 115 SER D CA 1
ATOM 10724 C C . SER D 1 75 ? 25.457 272.341 28.334 1.00 34.18 115 SER D C 1
ATOM 10725 O O . SER D 1 75 ? 25.196 273.479 27.930 1.00 33.17 115 SER D O 1
ATOM 10728 N N . ARG D 1 76 ? 25.873 271.374 27.516 1.00 29.09 116 ARG D N 1
ATOM 10729 C CA . ARG D 1 76 ? 26.038 271.608 26.089 1.00 25.87 116 ARG D CA 1
ATOM 10730 C C . ARG D 1 76 ? 24.863 270.993 25.341 1.00 32.24 116 ARG D C 1
ATOM 10731 O O . ARG D 1 76 ? 24.716 269.760 25.340 1.00 31.19 116 ARG D O 1
ATOM 10739 N N . PRO D 1 77 ? 24.006 271.799 24.703 1.00 31.94 117 PRO D N 1
ATOM 10740 C CA . PRO D 1 77 ? 22.710 271.276 24.234 1.00 29.38 117 PRO D CA 1
ATOM 10741 C C . PRO D 1 77 ? 22.804 270.323 23.054 1.00 33.24 117 PRO D C 1
ATOM 10742 O O . PRO D 1 77 ? 21.918 269.471 22.907 1.00 33.05 117 PRO D O 1
ATOM 10746 N N . GLU D 1 78 ? 23.830 270.440 22.203 1.00 31.28 118 GLU D N 1
ATOM 10747 C CA . GLU D 1 78 ? 23.969 269.519 21.080 1.00 31.46 118 GLU D CA 1
ATOM 10748 C C . GLU D 1 78 ? 24.027 268.067 21.541 1.00 31.86 118 GLU D C 1
ATOM 10749 O O . GLU D 1 78 ? 23.682 267.167 20.767 1.00 30.94 118 GLU D O 1
ATOM 10755 N N . THR D 1 79 ? 24.451 267.830 22.787 1.00 28.17 119 THR D N 1
ATOM 10756 C CA . THR D 1 79 ? 24.578 266.484 23.326 1.00 31.30 119 THR D CA 1
ATOM 10757 C C . THR D 1 79 ? 23.244 265.883 23.739 1.00 30.89 119 THR D C 1
ATOM 10758 O O . THR D 1 79 ? 23.191 264.684 24.032 1.00 29.51 119 THR D O 1
ATOM 10762 N N . TYR D 1 80 ? 22.181 266.684 23.787 1.00 26.33 120 TYR D N 1
ATOM 10763 C CA . TYR D 1 80 ? 20.828 266.190 24.002 1.00 25.89 120 TYR D CA 1
ATOM 10764 C C . TYR D 1 80 ? 20.068 265.949 22.704 1.00 30.74 120 TYR D C 1
ATOM 10765 O O . TYR D 1 80 ? 18.976 265.372 22.741 1.00 32.62 120 TYR D O 1
ATOM 10774 N N . VAL D 1 81 ? 20.610 266.381 21.567 1.00 27.43 121 VAL D N 1
ATOM 10775 C CA . VAL D 1 81 ? 19.934 266.304 20.276 1.00 29.37 121 VAL D CA 1
ATOM 10776 C C . VAL D 1 81 ? 20.727 265.353 19.391 1.00 32.60 121 VAL D C 1
ATOM 10777 O O . VAL D 1 81 ? 21.876 265.640 19.034 1.00 31.51 121 VAL D O 1
ATOM 10781 N N . ALA D 1 82 ? 20.113 264.226 19.028 1.00 29.06 122 ALA D N 1
ATOM 10782 C CA . ALA D 1 82 ? 20.753 263.240 18.168 1.00 27.48 122 ALA D CA 1
ATOM 10783 C C . ALA D 1 82 ? 20.307 263.321 16.716 1.00 33.15 122 ALA D C 1
ATOM 10784 O O . ALA D 1 82 ? 20.991 262.774 15.844 1.00 34.48 122 ALA D O 1
ATOM 10786 N N . THR D 1 83 ? 19.198 263.999 16.437 1.00 34.18 123 THR D N 1
ATOM 10787 C CA . THR D 1 83 ? 18.572 263.974 15.126 1.00 34.47 123 THR D CA 1
ATOM 10788 C C . THR D 1 83 ? 19.251 264.957 14.173 1.00 34.78 123 THR D C 1
ATOM 10789 O O . THR D 1 83 ? 20.040 265.818 14.574 1.00 32.03 123 THR D O 1
ATOM 10793 N N . GLU D 1 84 ? 18.929 264.818 12.883 1.00 31.78 124 GLU D N 1
ATOM 10794 C CA . GLU D 1 84 ? 19.499 265.719 11.887 1.00 35.01 124 GLU D CA 1
ATOM 10795 C C . GLU D 1 84 ? 18.884 267.109 11.982 1.00 32.03 124 GLU D C 1
ATOM 10796 O O . GLU D 1 84 ? 19.572 268.114 11.771 1.00 32.20 124 GLU D O 1
ATOM 10802 N N . PHE D 1 85 ? 17.596 267.186 12.294 1.00 27.13 125 PHE D N 1
ATOM 10803 C CA . PHE D 1 85 ? 16.883 268.451 12.332 1.00 32.80 125 PHE D CA 1
ATOM 10804 C C . PHE D 1 85 ? 16.400 268.746 13.745 1.00 32.87 125 PHE D C 1
ATOM 10805 O O . PHE D 1 85 ? 16.205 267.843 14.564 1.00 30.99 125 PHE D O 1
ATOM 10813 N N . VAL D 1 86 ? 16.217 270.035 14.018 1.00 30.09 126 VAL D N 1
ATOM 10814 C CA . VAL D 1 86 ? 15.725 270.511 15.304 1.00 31.33 126 VAL D CA 1
ATOM 10815 C C . VAL D 1 86 ? 14.675 271.581 15.044 1.00 33.74 126 VAL D C 1
ATOM 10816 O O . VAL D 1 86 ? 14.841 272.430 14.161 1.00 32.38 126 VAL D O 1
ATOM 10820 N N . ALA D 1 87 ? 13.580 271.526 15.796 1.00 33.63 127 ALA D N 1
ATOM 10821 C CA . ALA D 1 87 ? 12.487 272.479 15.665 1.00 33.48 127 ALA D CA 1
ATOM 10822 C C . ALA D 1 87 ? 12.353 273.256 16.964 1.00 33.82 127 ALA D C 1
ATOM 10823 O O . ALA D 1 87 ? 12.006 272.681 18.002 1.00 31.35 127 ALA D O 1
ATOM 10825 N N . LEU D 1 88 ? 12.637 274.556 16.907 1.00 30.82 128 LEU D N 1
ATOM 10826 C CA . LEU D 1 88 ? 12.450 275.437 18.053 1.00 29.86 128 LEU D CA 1
ATOM 10827 C C . LEU D 1 88 ? 10.974 275.802 18.162 1.00 32.52 128 LEU D C 1
ATOM 10828 O O . LEU D 1 88 ? 10.410 276.391 17.236 1.00 33.50 128 LEU D O 1
ATOM 10833 N N . VAL D 1 89 ? 10.348 275.451 19.280 1.00 33.01 129 VAL D N 1
ATOM 10834 C CA . VAL D 1 89 ? 8.915 275.630 19.475 1.00 33.18 129 VAL D CA 1
ATOM 10835 C C . VAL D 1 89 ? 8.693 276.542 20.677 1.00 34.20 129 VAL D C 1
ATOM 10836 O O . VAL D 1 89 ? 9.133 276.222 21.786 1.00 34.53 129 VAL D O 1
ATOM 10840 N N . PRO D 1 90 ? 8.012 277.672 20.516 1.00 30.11 130 PRO D N 1
ATOM 10841 C CA . PRO D 1 90 ? 7.778 278.564 21.653 1.00 31.08 130 PRO D CA 1
ATOM 10842 C C . PRO D 1 90 ? 6.608 278.102 22.505 1.00 31.25 130 PRO D C 1
ATOM 10843 O O . PRO D 1 90 ? 5.703 277.403 22.043 1.00 33.08 130 PRO D O 1
ATOM 10847 N N . ASP D 1 91 ? 6.647 278.505 23.772 1.00 33.91 131 ASP D N 1
ATOM 10848 C CA . ASP D 1 91 ? 5.515 278.283 24.659 1.00 38.07 131 ASP D CA 1
ATOM 10849 C C . ASP D 1 91 ? 4.271 278.950 24.086 1.00 39.57 131 ASP D C 1
ATOM 10850 O O . ASP D 1 91 ? 4.341 280.033 23.500 1.00 38.81 131 ASP D O 1
ATOM 10855 N N . GLY D 1 92 ? 3.127 278.293 24.253 1.00 39.04 132 GLY D N 1
ATOM 10856 C CA . GLY D 1 92 ? 1.884 278.753 23.677 1.00 38.15 132 GLY D CA 1
ATOM 10857 C C . GLY D 1 92 ? 1.481 278.041 22.404 1.00 37.94 132 GLY D C 1
ATOM 10858 O O . GLY D 1 92 ? 0.378 278.285 21.900 1.00 37.17 132 GLY D O 1
ATOM 10859 N N . ALA D 1 93 ? 2.337 277.175 21.873 1.00 34.28 133 ALA D N 1
ATOM 10860 C CA . ALA D 1 93 ? 2.038 276.395 20.683 1.00 37.66 133 ALA D CA 1
ATOM 10861 C C . ALA D 1 93 ? 1.675 274.965 21.063 1.00 35.77 133 ALA D C 1
ATOM 10862 O O . ALA D 1 93 ? 2.013 274.476 22.144 1.00 35.26 133 ALA D O 1
ATOM 10864 N N . ARG D 1 94 ? 0.973 274.295 20.152 1.00 39.81 134 ARG D N 1
ATOM 10865 C CA . ARG D 1 94 ? 0.677 272.880 20.310 1.00 43.29 134 ARG D CA 1
ATOM 10866 C C . ARG D 1 94 ? 0.595 272.239 18.934 1.00 40.71 134 ARG D C 1
ATOM 10867 O O . ARG D 1 94 ? 0.295 272.904 17.939 1.00 39.76 134 ARG D O 1
ATOM 10875 N N . ALA D 1 95 ? 0.878 270.941 18.890 1.00 40.78 135 ALA D N 1
ATOM 10876 C CA . ALA D 1 95 ? 0.715 270.160 17.675 1.00 44.49 135 ALA D CA 1
ATOM 10877 C C . ALA D 1 95 ? -0.709 269.625 17.619 1.00 52.03 135 ALA D C 1
ATOM 10878 O O . ALA D 1 95 ? -1.199 269.044 18.592 1.00 49.65 135 ALA D O 1
ATOM 10880 N N . GLU D 1 96 ? -1.378 269.841 16.485 1.00 62.41 136 GLU D N 1
ATOM 10881 C CA . GLU D 1 96 ? -2.726 269.319 16.278 1.00 69.65 136 GLU D CA 1
ATOM 10882 C C . GLU D 1 96 ? -2.747 268.359 15.095 1.00 72.82 136 GLU D C 1
ATOM 10883 O O . GLU D 1 96 ? -2.920 267.155 15.296 1.00 71.74 136 GLU D O 1
ATOM 10889 N N . ALA D 1 97 ? -2.573 268.847 13.871 1.00 81.04 137 ALA D N 1
ATOM 10890 C CA . ALA D 1 97 ? -2.456 267.956 12.731 1.00 85.54 137 ALA D CA 1
ATOM 10891 C C . ALA D 1 97 ? -1.136 267.189 12.802 1.00 85.32 137 ALA D C 1
ATOM 10892 O O . ALA D 1 97 ? -0.164 267.664 13.396 1.00 88.88 137 ALA D O 1
ATOM 10894 N N . PRO D 1 98 ? -1.077 265.995 12.219 1.00 80.88 138 PRO D N 1
ATOM 10895 C CA . PRO D 1 98 ? 0.179 265.245 12.187 1.00 76.26 138 PRO D CA 1
ATOM 10896 C C . PRO D 1 98 ? 1.055 265.644 11.007 1.00 69.90 138 PRO D C 1
ATOM 10897 O O . PRO D 1 98 ? 0.603 266.241 10.027 1.00 69.88 138 PRO D O 1
ATOM 10901 N N . GLY D 1 99 ? 2.337 265.308 11.130 1.00 65.54 139 GLY D N 1
ATOM 10902 C CA . GLY D 1 99 ? 3.265 265.477 10.031 1.00 61.59 139 GLY D CA 1
ATOM 10903 C C . GLY D 1 99 ? 3.628 266.903 9.689 1.00 58.30 139 GLY D C 1
ATOM 10904 O O . GLY D 1 99 ? 4.162 267.148 8.605 1.00 59.92 139 GLY D O 1
ATOM 10905 N N . LEU D 1 100 ? 3.358 267.859 10.582 1.00 57.89 140 LEU D N 1
ATOM 10906 C CA . LEU D 1 100 ? 3.712 269.243 10.283 1.00 54.73 140 LEU D CA 1
ATOM 10907 C C . LEU D 1 100 ? 5.222 269.438 10.280 1.00 48.66 140 LEU D C 1
ATOM 10908 O O . LEU D 1 100 ? 5.756 270.158 9.429 1.00 48.07 140 LEU D O 1
ATOM 10913 N N . LEU D 1 101 ? 5.928 268.800 11.218 1.00 44.51 141 LEU D N 1
ATOM 10914 C CA . LEU D 1 101 ? 7.387 268.847 11.195 1.00 41.80 141 LEU D CA 1
ATOM 10915 C C . LEU D 1 101 ? 7.934 268.208 9.925 1.00 41.66 141 LEU D C 1
ATOM 10916 O O . LEU D 1 101 ? 8.920 268.691 9.355 1.00 41.37 141 LEU D O 1
ATOM 10921 N N . GLU D 1 102 ? 7.300 267.126 9.463 1.00 43.75 142 GLU D N 1
ATOM 10922 C CA . GLU D 1 102 ? 7.723 266.487 8.219 1.00 45.23 142 GLU D CA 1
ATOM 10923 C C . GLU D 1 102 ? 7.608 267.449 7.044 1.00 41.12 142 GLU D C 1
ATOM 10924 O O . GLU D 1 102 ? 8.519 267.548 6.215 1.00 43.70 142 GLU D O 1
ATOM 10930 N N . ARG D 1 103 ? 6.484 268.163 6.955 1.00 41.17 143 ARG D N 1
ATOM 10931 C CA . ARG D 1 103 ? 6.300 269.116 5.867 1.00 45.63 143 ARG D CA 1
ATOM 10932 C C . ARG D 1 103 ? 7.327 270.238 5.941 1.00 46.14 143 ARG D C 1
ATOM 10933 O O . ARG D 1 103 ? 7.838 270.690 4.909 1.00 45.50 143 ARG D O 1
ATOM 10941 N N . MET D 1 104 ? 7.654 270.693 7.156 1.00 44.26 144 MET D N 1
ATOM 10942 C CA . MET D 1 104 ? 8.694 271.708 7.308 1.00 41.61 144 MET D CA 1
ATOM 10943 C C . MET D 1 104 ? 10.047 271.183 6.843 1.00 41.66 144 MET D C 1
ATOM 10944 O O . MET D 1 104 ? 10.829 271.920 6.232 1.00 41.25 144 MET D O 1
ATOM 10949 N N . VAL D 1 105 ? 10.339 269.911 7.120 1.00 40.76 145 VAL D N 1
ATOM 10950 C CA . VAL D 1 105 ? 11.593 269.321 6.660 1.00 41.09 145 VAL D CA 1
ATOM 10951 C C . VAL D 1 105 ? 11.638 269.288 5.138 1.00 44.45 145 VAL D C 1
ATOM 10952 O O . VAL D 1 105 ? 12.668 269.595 4.524 1.00 45.47 145 VAL D O 1
ATOM 10956 N N . GLU D 1 106 ? 10.520 268.923 4.507 1.00 46.62 146 GLU D N 1
ATOM 10957 C CA . GLU D 1 106 ? 10.472 268.876 3.049 1.00 51.22 146 GLU D CA 1
ATOM 10958 C C . GLU D 1 106 ? 10.723 270.254 2.448 1.00 46.93 146 GLU D C 1
ATOM 10959 O O . GLU D 1 106 ? 11.535 270.403 1.528 1.00 47.68 146 GLU D O 1
ATOM 10965 N N . ALA D 1 107 ? 10.034 271.275 2.964 1.00 45.29 147 ALA D N 1
ATOM 10966 C CA . ALA D 1 107 ? 10.246 272.636 2.484 1.00 47.71 147 ALA D CA 1
ATOM 10967 C C . ALA D 1 107 ? 11.702 273.055 2.635 1.00 46.34 147 ALA D C 1
ATOM 10968 O O . ALA D 1 107 ? 12.278 273.671 1.729 1.00 48.44 147 ALA D O 1
ATOM 10970 N N . LEU D 1 108 ? 12.316 272.723 3.773 1.00 47.22 148 LEU D N 1
ATOM 10971 C CA . LEU D 1 108 ? 13.718 273.063 3.989 1.00 48.37 148 LEU D CA 1
ATOM 10972 C C . LEU D 1 108 ? 14.606 272.418 2.933 1.00 48.43 148 LEU D C 1
ATOM 10973 O O . LEU D 1 108 ? 15.433 273.090 2.305 1.00 45.00 148 LEU D O 1
ATOM 10978 N N . ARG D 1 109 ? 14.441 271.111 2.715 1.00 49.67 149 ARG D N 1
ATOM 10979 C CA . ARG D 1 109 ? 15.267 270.422 1.730 1.00 51.97 149 ARG D CA 1
ATOM 10980 C C . ARG D 1 109 ? 14.963 270.893 0.315 1.00 52.90 149 ARG D C 1
ATOM 10981 O O . ARG D 1 109 ? 15.855 270.900 -0.541 1.00 53.62 149 ARG D O 1
ATOM 10989 N N . ALA D 1 110 ? 13.724 271.310 0.052 1.00 54.75 150 ALA D N 1
ATOM 10990 C CA . ALA D 1 110 ? 13.362 271.754 -1.289 1.00 55.63 150 ALA D CA 1
ATOM 10991 C C . ALA D 1 110 ? 13.860 273.167 -1.572 1.00 58.14 150 ALA D C 1
ATOM 10992 O O . ALA D 1 110 ? 14.261 273.470 -2.701 1.00 59.36 150 ALA D O 1
ATOM 10994 N N . GLY D 1 111 ? 13.850 274.038 -0.564 1.00 55.23 151 GLY D N 1
ATOM 10995 C CA . GLY D 1 111 ? 14.168 275.437 -0.748 1.00 52.98 151 GLY D CA 1
ATOM 10996 C C . GLY D 1 111 ? 15.654 275.731 -0.659 1.00 53.45 151 GLY D C 1
ATOM 10997 O O . GLY D 1 111 ? 16.506 274.840 -0.675 1.00 56.23 151 GLY D O 1
ATOM 10998 N N . SER D 1 112 ? 15.962 277.025 -0.562 1.00 52.47 152 SER D N 1
ATOM 10999 C CA . SER D 1 112 ? 17.335 277.502 -0.493 1.00 56.46 152 SER D CA 1
ATOM 11000 C C . SER D 1 112 ? 17.636 278.281 0.780 1.00 57.82 152 SER D C 1
ATOM 11001 O O . SER D 1 112 ? 18.747 278.806 0.918 1.00 63.70 152 SER D O 1
ATOM 11004 N N . ALA D 1 113 ? 16.687 278.383 1.703 1.00 51.45 153 ALA D N 1
ATOM 11005 C CA . ALA D 1 113 ? 16.920 279.042 2.978 1.00 47.00 153 ALA D CA 1
ATOM 11006 C C . ALA D 1 113 ? 17.316 278.008 4.020 1.00 45.99 153 ALA D C 1
ATOM 11007 O O . ALA D 1 113 ? 16.727 276.926 4.092 1.00 45.67 153 ALA D O 1
ATOM 11009 N N . ARG D 1 114 ? 18.325 278.339 4.823 1.00 41.39 154 ARG D N 1
ATOM 11010 C CA . ARG D 1 114 ? 18.791 277.390 5.825 1.00 47.15 154 ARG D CA 1
ATOM 11011 C C . ARG D 1 114 ? 17.853 277.285 7.015 1.00 41.78 154 ARG D C 1
ATOM 11012 O O . ARG D 1 114 ? 18.006 276.362 7.821 1.00 40.20 154 ARG D O 1
ATOM 11020 N N . LEU D 1 115 ? 16.889 278.190 7.135 1.00 38.27 155 LEU D N 1
ATOM 11021 C CA . LEU D 1 115 ? 15.881 278.131 8.181 1.00 39.39 155 LEU D CA 1
ATOM 11022 C C . LEU D 1 115 ? 14.504 278.231 7.546 1.00 40.68 155 LEU D C 1
ATOM 11023 O O . LEU D 1 115 ? 14.297 279.014 6.616 1.00 37.58 155 LEU D O 1
ATOM 11028 N N . VAL D 1 116 ? 13.570 277.424 8.041 1.00 36.26 156 VAL D N 1
ATOM 11029 C CA . VAL D 1 116 ? 12.168 277.557 7.680 1.00 36.77 156 VAL D CA 1
ATOM 11030 C C . VAL D 1 116 ? 11.382 277.783 8.961 1.00 36.08 156 VAL D C 1
ATOM 11031 O O . VAL D 1 116 ? 11.808 277.411 10.057 1.00 37.13 156 VAL D O 1
ATOM 11035 N N . ALA D 1 117 ? 10.221 278.415 8.817 1.00 37.00 157 ALA D N 1
ATOM 11036 C CA . ALA D 1 117 ? 9.439 278.789 9.981 1.00 36.45 157 ALA D CA 1
ATOM 11037 C C . ALA D 1 117 ? 7.958 278.722 9.650 1.00 41.12 157 ALA D C 1
ATOM 11038 O O . ALA D 1 117 ? 7.540 278.998 8.523 1.00 44.77 157 ALA D O 1
ATOM 11040 N N . ALA D 1 118 ? 7.170 278.348 10.655 1.00 40.43 158 ALA D N 1
ATOM 11041 C CA . ALA D 1 118 ? 5.718 278.292 10.547 1.00 40.89 158 ALA D CA 1
ATOM 11042 C C . ALA D 1 118 ? 5.152 279.104 11.702 1.00 45.54 158 ALA D C 1
ATOM 11043 O O . ALA D 1 118 ? 5.428 278.779 12.876 1.00 42.50 158 ALA D O 1
ATOM 11045 N N . PRO D 1 119 ? 4.388 280.162 11.436 1.00 42.44 159 PRO D N 1
ATOM 11046 C CA . PRO D 1 119 ? 3.830 280.958 12.535 1.00 42.02 159 PRO D CA 1
ATOM 11047 C C . PRO D 1 119 ? 2.927 280.122 13.429 1.00 43.85 159 PRO D C 1
ATOM 11048 O O . PRO D 1 119 ? 2.349 279.119 13.007 1.00 42.48 159 PRO D O 1
ATOM 11052 N N . VAL D 1 120 ? 2.832 280.538 14.687 1.00 43.22 160 VAL D N 1
ATOM 11053 C CA . VAL D 1 120 ? 1.904 279.951 15.645 1.00 41.01 160 VAL D CA 1
ATOM 11054 C C . VAL D 1 120 ? 0.708 280.880 15.770 1.00 42.44 160 VAL D C 1
ATOM 11055 O O . VAL D 1 120 ? 0.865 282.104 15.870 1.00 42.13 160 VAL D O 1
ATOM 11059 N N . ALA D 1 121 ? -0.493 280.303 15.765 1.00 42.27 161 ALA D N 1
ATOM 11060 C CA . ALA D 1 121 ? -1.716 281.096 15.766 1.00 47.73 161 ALA D CA 1
ATOM 11061 C C . ALA D 1 121 ? -1.996 281.713 17.132 1.00 49.28 161 ALA D C 1
ATOM 11062 O O . ALA D 1 121 ? -3.092 281.550 17.676 1.00 51.96 161 ALA D O 1
ATOM 11064 N N . THR D 1 122 ? -1.019 282.421 17.692 1.00 48.01 162 THR D N 1
ATOM 11065 C CA . THR D 1 122 ? -1.220 283.169 18.922 1.00 48.41 162 THR D CA 1
ATOM 11066 C C . THR D 1 122 ? -1.773 284.550 18.579 1.00 54.19 162 THR D C 1
ATOM 11067 O O . THR D 1 122 ? -2.185 284.817 17.447 1.00 58.29 162 THR D O 1
ATOM 11071 N N . ALA D 1 123 ? -1.783 285.450 19.560 1.00 56.00 163 ALA D N 1
ATOM 11072 C CA . ALA D 1 123 ? -2.142 286.832 19.281 1.00 58.04 163 ALA D CA 1
ATOM 11073 C C . ALA D 1 123 ? -1.049 287.575 18.523 1.00 60.61 163 ALA D C 1
ATOM 11074 O O . ALA D 1 123 ? -1.313 288.665 18.007 1.00 61.49 163 ALA D O 1
ATOM 11076 N N . ASN D 1 124 ? 0.158 287.013 18.439 1.00 55.77 164 ASN D N 1
ATOM 11077 C CA . ASN D 1 124 ? 1.293 287.658 17.780 1.00 56.58 164 ASN D CA 1
ATOM 11078 C C . ASN D 1 124 ? 2.029 286.647 16.907 1.00 50.68 164 ASN D C 1
ATOM 11079 O O . ASN D 1 124 ? 3.163 286.250 17.206 1.00 47.98 164 ASN D O 1
ATOM 11084 N N . PRO D 1 125 ? 1.417 286.227 15.801 1.00 50.31 165 PRO D N 1
ATOM 11085 C CA . PRO D 1 125 ? 2.082 285.273 14.911 1.00 51.46 165 PRO D CA 1
ATOM 11086 C C . PRO D 1 125 ? 3.196 285.944 14.125 1.00 51.25 165 PRO D C 1
ATOM 11087 O O . PRO D 1 125 ? 3.113 287.124 13.773 1.00 49.17 165 PRO D O 1
ATOM 11091 N N . ALA D 1 126 ? 4.238 285.164 13.842 1.00 44.41 166 ALA D N 1
ATOM 11092 C CA . ALA D 1 126 ? 5.489 285.721 13.345 1.00 46.03 166 ALA D CA 1
ATOM 11093 C C . ALA D 1 126 ? 5.294 286.485 12.040 1.00 46.94 166 ALA D C 1
ATOM 11094 O O . ALA D 1 126 ? 4.488 286.104 11.186 1.00 46.31 166 ALA D O 1
ATOM 11096 N N . ARG D 1 127 ? 6.047 287.572 11.898 1.00 41.52 167 ARG D N 1
ATOM 11097 C CA . ARG D 1 127 ? 6.081 288.376 10.687 1.00 47.57 167 ARG D CA 1
ATOM 11098 C C . ARG D 1 127 ? 7.512 288.447 10.173 1.00 44.53 167 ARG D C 1
ATOM 11099 O O . ARG D 1 127 ? 8.468 288.407 10.953 1.00 38.64 167 ARG D O 1
ATOM 11101 N N . CYS D 1 128 ? 7.655 288.546 8.853 1.00 42.76 168 CYS D N 1
ATOM 11102 C CA . CYS D 1 128 ? 8.981 288.652 8.263 1.00 44.83 168 CYS D CA 1
ATOM 11103 C C . CYS D 1 128 ? 9.577 290.028 8.536 1.00 45.15 168 CYS D C 1
ATOM 11104 O O . CYS D 1 128 ? 8.873 291.040 8.572 1.00 45.36 168 CYS D O 1
ATOM 11107 N N . LEU D 1 129 ? 10.893 290.056 8.734 1.00 40.31 169 LEU D N 1
ATOM 11108 C CA . LEU D 1 129 ? 11.619 291.302 8.925 1.00 44.17 169 LEU D CA 1
ATOM 11109 C C . LEU D 1 129 ? 12.930 291.248 8.160 1.00 44.46 169 LEU D C 1
ATOM 11110 O O . LEU D 1 129 ? 13.550 290.190 8.032 1.00 42.88 169 LEU D O 1
ATOM 11115 N N . ALA D 1 130 ? 13.342 292.400 7.645 1.00 39.80 170 ALA D N 1
ATOM 11116 C CA . ALA D 1 130 ? 14.719 292.566 7.215 1.00 38.89 170 ALA D CA 1
ATOM 11117 C C . ALA D 1 130 ? 15.574 292.937 8.419 1.00 33.50 170 ALA D C 1
ATOM 11118 O O . ALA D 1 130 ? 15.100 293.559 9.373 1.00 36.48 170 ALA D O 1
ATOM 11120 N N . LEU D 1 131 ? 16.839 292.529 8.382 1.00 33.88 171 LEU D N 1
ATOM 11121 C CA . LEU D 1 131 ? 17.737 292.804 9.496 1.00 34.43 171 LEU D CA 1
ATOM 11122 C C . LEU D 1 131 ? 19.151 292.982 8.971 1.00 36.57 171 LEU D C 1
ATOM 11123 O O . LEU D 1 131 ? 19.629 292.175 8.168 1.00 38.18 171 LEU D O 1
ATOM 11128 N N . ASN D 1 132 ? 19.809 294.038 9.442 1.00 38.11 172 ASN D N 1
ATOM 11129 C CA . ASN D 1 132 ? 21.156 294.398 9.023 1.00 41.69 172 ASN D CA 1
ATOM 11130 C C . ASN D 1 132 ? 21.980 294.634 10.281 1.00 35.99 172 ASN D C 1
ATOM 11131 O O . ASN D 1 132 ? 21.636 295.497 11.095 1.00 32.83 172 ASN D O 1
ATOM 11136 N N . VAL D 1 133 ? 23.049 293.859 10.452 1.00 36.44 173 VAL D N 1
ATOM 11137 C CA . VAL D 1 133 ? 23.833 293.849 11.684 1.00 38.98 173 VAL D CA 1
ATOM 11138 C C . VAL D 1 133 ? 25.208 294.431 11.389 1.00 37.89 173 VAL D C 1
ATOM 11139 O O . VAL D 1 133 ? 25.915 293.952 10.494 1.00 39.87 173 VAL D O 1
ATOM 11143 N N . SER D 1 134 ? 25.593 295.457 12.147 1.00 36.90 174 SER D N 1
ATOM 11144 C CA . SER D 1 134 ? 26.900 296.099 12.018 1.00 36.50 174 SER D CA 1
ATOM 11145 C C . SER D 1 134 ? 27.591 296.064 13.379 1.00 34.34 174 SER D C 1
ATOM 11146 O O . SER D 1 134 ? 27.305 296.892 14.250 1.00 39.06 174 SER D O 1
ATOM 11149 N N . LEU D 1 135 ? 28.504 295.106 13.556 1.00 32.45 175 LEU D N 1
ATOM 11150 C CA . LEU D 1 135 ? 29.246 295.014 14.809 1.00 35.61 175 LEU D CA 1
ATOM 11151 C C . LEU D 1 135 ? 30.186 296.201 14.981 1.00 33.54 175 LEU D C 1
ATOM 11152 O O . LEU D 1 135 ? 30.365 296.702 16.098 1.00 32.98 175 LEU D O 1
ATOM 11157 N N . ARG D 1 136 ? 30.794 296.657 13.882 1.00 33.42 176 ARG D N 1
ATOM 11158 C CA . ARG D 1 136 ? 31.655 297.836 13.911 1.00 38.59 176 ARG D CA 1
ATOM 11159 C C . ARG D 1 136 ? 30.963 299.020 14.577 1.00 36.67 176 ARG D C 1
ATOM 11160 O O . ARG D 1 136 ? 31.577 299.749 15.364 1.00 37.35 176 ARG D O 1
ATOM 11168 N N . GLU D 1 137 ? 29.679 299.219 14.283 1.00 35.13 177 GLU D N 1
ATOM 11169 C CA . GLU D 1 137 ? 28.912 300.338 14.814 1.00 36.97 177 GLU D CA 1
ATOM 11170 C C . GLU D 1 137 ? 28.011 299.938 15.977 1.00 34.78 177 GLU D C 1
ATOM 11171 O O . GLU D 1 137 ? 27.220 300.763 16.448 1.00 28.33 177 GLU D O 1
ATOM 11177 N N . TRP D 1 138 ? 28.118 298.690 16.447 1.00 30.19 178 TRP D N 1
ATOM 11178 C CA . TRP D 1 138 ? 27.338 298.184 17.582 1.00 30.40 178 TRP D CA 1
ATOM 11179 C C . TRP D 1 138 ? 25.833 298.328 17.351 1.00 30.94 178 TRP D C 1
ATOM 11180 O O . TRP D 1 138 ? 25.075 298.611 18.281 1.00 31.07 178 TRP D O 1
ATOM 11191 N N . THR D 1 139 ? 25.382 298.134 16.112 1.00 29.95 179 THR D N 1
ATOM 11192 C CA . THR D 1 139 ? 24.005 298.457 15.757 1.00 29.89 179 THR D CA 1
ATOM 11193 C C . THR D 1 139 ? 23.347 297.343 14.953 1.00 30.79 179 THR D C 1
ATOM 11194 O O . THR D 1 139 ? 23.960 296.758 14.054 1.00 33.35 179 THR D O 1
ATOM 11198 N N . ALA D 1 140 ? 22.090 297.063 15.290 1.00 27.73 180 ALA D N 1
ATOM 11199 C CA . ALA D 1 140 ? 21.215 296.200 14.508 1.00 29.13 180 ALA D CA 1
ATOM 11200 C C . ALA D 1 140 ? 20.065 297.033 13.958 1.00 33.43 180 ALA D C 1
ATOM 11201 O O . ALA D 1 140 ? 19.405 297.759 14.708 1.00 35.78 180 ALA D O 1
ATOM 11203 N N . ARG D 1 141 ? 19.830 296.932 12.652 1.00 33.02 181 ARG D N 1
ATOM 11204 C CA . ARG D 1 141 ? 18.817 297.725 11.967 1.00 37.56 181 ARG D CA 1
ATOM 11205 C C . ARG D 1 141 ? 17.760 296.792 11.401 1.00 32.61 181 ARG D C 1
ATOM 11206 O O . ARG D 1 141 ? 18.071 295.919 10.583 1.00 36.17 181 ARG D O 1
ATOM 11214 N N . TYR D 1 142 ? 16.519 296.976 11.835 1.00 31.41 182 TYR D N 1
ATOM 11215 C CA . TYR D 1 142 ? 15.391 296.188 11.371 1.00 33.77 182 TYR D CA 1
ATOM 11216 C C . TYR D 1 142 ? 14.505 297.027 10.459 1.00 41.07 182 TYR D C 1
ATOM 11217 O O . TYR D 1 142 ? 14.385 298.244 10.629 1.00 38.63 182 TYR D O 1
ATOM 11226 N N . GLY D 1 143 ? 13.874 296.356 9.499 1.00 39.87 183 GLY D N 1
ATOM 11227 C CA . GLY D 1 143 ? 12.920 296.998 8.618 1.00 49.20 183 GLY D CA 1
ATOM 11228 C C . GLY D 1 143 ? 11.941 296.013 8.016 1.00 52.21 183 GLY D C 1
ATOM 11229 O O . GLY D 1 143 ? 11.976 294.820 8.341 1.00 44.85 183 GLY D O 1
ATOM 11230 N N . ALA D 1 144 ? 11.055 296.495 7.150 1.00 51.06 184 ALA D N 1
ATOM 11231 C CA . ALA D 1 144 ? 10.187 295.598 6.406 1.00 54.19 184 ALA D CA 1
ATOM 11232 C C . ALA D 1 144 ? 11.014 294.743 5.453 1.00 53.21 184 ALA D C 1
ATOM 11233 O O . ALA D 1 144 ? 12.033 295.182 4.914 1.00 53.00 184 ALA D O 1
ATOM 11235 N N . ALA D 1 145 ? 10.567 293.506 5.254 1.00 54.63 185 ALA D N 1
ATOM 11236 C CA . ALA D 1 145 ? 11.300 292.557 4.427 1.00 60.23 185 ALA D CA 1
ATOM 11237 C C . ALA D 1 145 ? 10.897 292.723 2.969 1.00 61.53 185 ALA D C 1
ATOM 11238 O O . ALA D 1 145 ? 9.737 292.456 2.625 1.00 62.30 185 ALA D O 1
ATOM 11240 N N . PRO D 1 146 ? 11.806 293.143 2.084 1.00 62.24 186 PRO D N 1
ATOM 11241 C CA . PRO D 1 146 ? 11.410 293.352 0.684 1.00 62.73 186 PRO D CA 1
ATOM 11242 C C . PRO D 1 146 ? 11.080 292.063 -0.044 1.00 60.31 186 PRO D C 1
ATOM 11243 O O . PRO D 1 146 ? 10.193 292.062 -0.907 1.00 57.26 186 PRO D O 1
ATOM 11247 N N . ALA D 1 147 ? 11.762 290.964 0.279 1.00 61.12 187 ALA D N 1
ATOM 11248 C CA . ALA D 1 147 ? 11.614 289.704 -0.438 1.00 63.98 187 ALA D CA 1
ATOM 11249 C C . ALA D 1 147 ? 10.848 288.663 0.373 1.00 62.18 187 ALA D C 1
ATOM 11250 O O . ALA D 1 147 ? 11.098 287.462 0.241 1.00 61.81 187 ALA D O 1
ATOM 11252 N N . ALA D 1 148 ? 9.922 289.108 1.218 1.00 60.89 188 ALA D N 1
ATOM 11253 C CA . ALA D 1 148 ? 9.065 288.177 1.934 1.00 59.42 188 ALA D CA 1
ATOM 11254 C C . ALA D 1 148 ? 8.332 287.287 0.933 1.00 61.28 188 ALA D C 1
ATOM 11255 O O . ALA D 1 148 ? 7.961 287.752 -0.152 1.00 62.74 188 ALA D O 1
ATOM 11257 N N . PRO D 1 149 ? 8.089 286.007 1.261 1.00 60.85 189 PRO D N 1
ATOM 11258 C CA . PRO D 1 149 ? 8.263 285.366 2.571 1.00 58.25 189 PRO D CA 1
ATOM 11259 C C . PRO D 1 149 ? 9.680 284.888 2.907 1.00 55.26 189 PRO D C 1
ATOM 11260 O O . PRO D 1 149 ? 9.834 284.107 3.846 1.00 51.85 189 PRO D O 1
ATOM 11264 N N . ARG D 1 150 ? 10.690 285.333 2.166 1.00 54.28 190 ARG D N 1
ATOM 11265 C CA . ARG D 1 150 ? 12.082 285.098 2.529 1.00 56.01 190 ARG D CA 1
ATOM 11266 C C . ARG D 1 150 ? 12.594 286.333 3.262 1.00 56.36 190 ARG D C 1
ATOM 11267 O O . ARG D 1 150 ? 12.534 287.445 2.723 1.00 54.64 190 ARG D O 1
ATOM 11275 N N . CYS D 1 151 ? 13.079 286.147 4.490 1.00 48.99 191 CYS D N 1
ATOM 11276 C CA . CYS D 1 151 ? 13.453 287.281 5.322 1.00 47.99 191 CYS D CA 1
ATOM 11277 C C . CYS D 1 151 ? 14.702 286.959 6.136 1.00 43.00 191 CYS D C 1
ATOM 11278 O O . CYS D 1 151 ? 15.216 285.836 6.124 1.00 41.41 191 CYS D O 1
ATOM 11281 N N . ASP D 1 152 ? 15.191 287.985 6.840 1.00 36.61 192 ASP D N 1
ATOM 11282 C CA . ASP D 1 152 ? 16.376 287.893 7.684 1.00 39.57 192 ASP D CA 1
ATOM 11283 C C . ASP D 1 152 ? 16.045 287.521 9.120 1.00 34.15 192 ASP D C 1
ATOM 11284 O O . ASP D 1 152 ? 16.887 286.940 9.815 1.00 33.89 192 ASP D O 1
ATOM 11289 N N . ALA D 1 153 ? 14.842 287.855 9.578 1.00 33.30 193 ALA D N 1
ATOM 11290 C CA . ALA D 1 153 ? 14.490 287.730 10.983 1.00 35.38 193 ALA D CA 1
ATOM 11291 C C . ALA D 1 153 ? 12.977 287.685 11.101 1.00 36.80 193 ALA D C 1
ATOM 11292 O O . ALA D 1 153 ? 12.254 288.049 10.171 1.00 34.24 193 ALA D O 1
ATOM 11294 N N . LEU D 1 154 ? 12.508 287.238 12.261 1.00 35.46 194 LEU D N 1
ATOM 11295 C CA . LEU D 1 154 ? 11.086 287.172 12.548 1.00 37.15 194 LEU D CA 1
ATOM 11296 C C . LEU D 1 154 ? 10.767 287.959 13.810 1.00 41.11 194 LEU D C 1
ATOM 11297 O O . LEU D 1 154 ? 11.578 288.041 14.737 1.00 41.57 194 LEU D O 1
ATOM 11302 N N . ASP D 1 155 ? 9.574 288.545 13.826 1.00 46.66 195 ASP D N 1
ATOM 11303 C CA . ASP D 1 155 ? 9.004 289.180 15.007 1.00 51.34 195 ASP D CA 1
ATOM 11304 C C . ASP D 1 155 ? 7.705 288.457 15.330 1.00 48.13 195 ASP D C 1
ATOM 11305 O O . ASP D 1 155 ? 6.755 288.506 14.542 1.00 52.06 195 ASP D O 1
ATOM 11310 N N . GLY D 1 156 ? 7.670 287.777 16.466 1.00 41.65 196 GLY D N 1
ATOM 11311 C CA . GLY D 1 156 ? 6.490 287.060 16.901 1.00 43.15 196 GLY D CA 1
ATOM 11312 C C . GLY D 1 156 ? 6.738 285.569 16.996 1.00 39.50 196 GLY D C 1
ATOM 11313 O O . GLY D 1 156 ? 7.868 285.084 16.890 1.00 34.66 196 GLY D O 1
ATOM 11314 N N . ASP D 1 157 ? 5.645 284.833 17.182 1.00 40.25 197 ASP D N 1
ATOM 11315 C CA . ASP D 1 157 ? 5.702 283.414 17.506 1.00 38.29 197 ASP D CA 1
ATOM 11316 C C . ASP D 1 157 ? 5.787 282.568 16.244 1.00 41.62 197 ASP D C 1
ATOM 11317 O O . ASP D 1 157 ? 4.993 282.743 15.313 1.00 43.49 197 ASP D O 1
ATOM 11322 N N . ALA D 1 158 ? 6.743 281.643 16.225 1.00 36.89 198 ALA D N 1
ATOM 11323 C CA . ALA D 1 158 ? 6.891 280.716 15.116 1.00 34.57 198 ALA D CA 1
ATOM 11324 C C . ALA D 1 158 ? 7.684 279.508 15.583 1.00 32.10 198 ALA D C 1
ATOM 11325 O O . ALA D 1 158 ? 8.557 279.616 16.448 1.00 32.74 198 ALA D O 1
ATOM 11327 N N . VAL D 1 159 ? 7.354 278.356 15.012 1.00 31.59 199 VAL D N 1
ATOM 11328 C CA . VAL D 1 159 ? 8.241 277.202 15.061 1.00 34.60 199 VAL D CA 1
ATOM 11329 C C . VAL D 1 159 ? 9.304 277.387 13.989 1.00 36.27 199 VAL D C 1
ATOM 11330 O O . VAL D 1 159 ? 8.985 277.655 12.826 1.00 36.70 199 VAL D O 1
ATOM 11334 N N . VAL D 1 160 ? 10.569 277.265 14.375 1.00 34.90 200 VAL D N 1
ATOM 11335 C CA . VAL D 1 160 ? 11.689 277.431 13.458 1.00 31.04 200 VAL D CA 1
ATOM 11336 C C . VAL D 1 160 ? 12.439 276.112 13.379 1.00 32.37 200 VAL D C 1
ATOM 11337 O O . VAL D 1 160 ? 12.838 275.557 14.410 1.00 28.28 200 VAL D O 1
ATOM 11341 N N . LEU D 1 161 ? 12.632 275.614 12.160 1.00 31.11 201 LEU D N 1
ATOM 11342 C CA . LEU D 1 161 ? 13.327 274.356 11.928 1.00 33.12 201 LEU D CA 1
ATOM 11343 C C . LEU D 1 161 ? 14.592 274.610 11.124 1.00 33.99 201 LEU D C 1
ATOM 11344 O O . LEU D 1 161 ? 14.570 275.345 10.131 1.00 32.31 201 LEU D O 1
ATOM 11349 N N . LEU D 1 162 ? 15.685 273.991 11.559 1.00 30.23 202 LEU D N 1
ATOM 11350 C CA . LEU D 1 162 ? 16.962 274.050 10.870 1.00 29.20 202 LEU D CA 1
ATOM 11351 C C . LEU D 1 162 ? 17.729 272.783 11.222 1.00 34.16 202 LEU D C 1
ATOM 11352 O O . LEU D 1 162 ? 17.315 272.007 12.085 1.00 32.90 202 LEU D O 1
ATOM 11357 N N . ARG D 1 163 ? 18.846 272.567 10.535 1.00 34.51 203 ARG D N 1
ATOM 11358 C CA . ARG D 1 163 ? 19.687 271.418 10.835 1.00 32.80 203 ARG D CA 1
ATOM 11359 C C . ARG D 1 163 ? 20.403 271.629 12.163 1.00 32.35 203 ARG D C 1
ATOM 11360 O O . ARG D 1 163 ? 20.815 272.745 12.492 1.00 30.37 203 ARG D O 1
ATOM 11368 N N . ALA D 1 164 ? 20.539 270.547 12.933 1.00 27.03 204 ALA D N 1
ATOM 11369 C CA . ALA D 1 164 ? 21.165 270.649 14.248 1.00 28.44 204 ALA D CA 1
ATOM 11370 C C . ALA D 1 164 ? 22.610 271.117 14.138 1.00 28.27 204 ALA D C 1
ATOM 11371 O O . ALA D 1 164 ? 23.093 271.872 14.989 1.00 32.33 204 ALA D O 1
ATOM 11373 N N . ARG D 1 165 ? 23.315 270.680 13.091 1.00 28.73 205 ARG D N 1
ATOM 11374 C CA . ARG D 1 165 ? 24.700 271.095 12.902 1.00 32.18 205 ARG D CA 1
ATOM 11375 C C . ARG D 1 165 ? 24.805 272.592 12.643 1.00 32.20 205 ARG D C 1
ATOM 11376 O O . ARG D 1 165 ? 25.801 273.219 13.020 1.00 31.78 205 ARG D O 1
ATOM 11378 N N . ASP D 1 166 ? 23.790 273.183 12.010 1.00 29.23 206 ASP D N 1
ATOM 11379 C CA . ASP D 1 166 ? 23.784 274.631 11.819 1.00 30.95 206 ASP D CA 1
ATOM 11380 C C . ASP D 1 166 ? 23.506 275.356 13.128 1.00 33.63 206 ASP D C 1
ATOM 11381 O O . ASP D 1 166 ? 24.218 276.301 13.487 1.00 36.03 206 ASP D O 1
ATOM 11386 N N . LEU D 1 167 ? 22.469 274.931 13.853 1.00 28.77 207 LEU D N 1
ATOM 11387 C CA . LEU D 1 167 ? 22.086 275.621 15.081 1.00 26.98 207 LEU D CA 1
ATOM 11388 C C . LEU D 1 167 ? 23.211 275.598 16.106 1.00 29.54 207 LEU D C 1
ATOM 11389 O O . LEU D 1 167 ? 23.561 276.633 16.686 1.00 29.55 207 LEU D O 1
ATOM 11394 N N . PHE D 1 168 ? 23.799 274.429 16.336 1.00 27.08 208 PHE D N 1
ATOM 11395 C CA . PHE D 1 168 ? 24.683 274.246 17.477 1.00 27.88 208 PHE D CA 1
ATOM 11396 C C . PHE D 1 168 ? 26.138 274.595 17.191 1.00 30.98 208 PHE D C 1
ATOM 11397 O O . PHE D 1 168 ? 26.958 274.542 18.112 1.00 35.93 208 PHE D O 1
ATOM 11405 N N . ASN D 1 169 ? 26.483 274.963 15.960 1.00 31.30 209 ASN D N 1
ATOM 11406 C CA . ASN D 1 169 ? 27.766 275.607 15.712 1.00 37.68 209 ASN D CA 1
ATOM 11407 C C . ASN D 1 169 ? 27.693 277.120 15.860 1.00 32.84 209 ASN D C 1
ATOM 11408 O O . ASN D 1 169 ? 28.713 277.795 15.695 1.00 30.62 209 ASN D O 1
ATOM 11413 N N . LEU D 1 170 ? 26.517 277.666 16.152 1.00 29.32 210 LEU D N 1
ATOM 11414 C CA . LEU D 1 170 ? 26.424 279.071 16.505 1.00 29.43 210 LEU D CA 1
ATOM 11415 C C . LEU D 1 170 ? 27.060 279.298 17.875 1.00 29.69 210 LEU D C 1
ATOM 11416 O O . LEU D 1 170 ? 27.174 278.383 18.695 1.00 27.85 210 LEU D O 1
ATOM 11421 N N . SER D 1 171 ? 27.492 280.537 18.114 1.00 28.11 211 SER D N 1
ATOM 11422 C CA . SER D 1 171 ? 28.171 280.839 19.369 1.00 28.76 211 SER D CA 1
ATOM 11423 C C . SER D 1 171 ? 27.218 280.811 20.555 1.00 28.24 211 SER D C 1
ATOM 11424 O O . SER D 1 171 ? 27.613 280.403 21.653 1.00 30.27 211 SER D O 1
ATOM 11427 N N . ALA D 1 172 ? 25.974 281.245 20.361 1.00 27.87 212 ALA D N 1
ATOM 11428 C CA . ALA D 1 172 ? 24.982 281.319 21.434 1.00 28.92 212 ALA D CA 1
ATOM 11429 C C . ALA D 1 172 ? 23.646 280.832 20.896 1.00 28.39 212 ALA D C 1
ATOM 11430 O O . ALA D 1 172 ? 22.695 281.608 20.745 1.00 26.30 212 ALA D O 1
ATOM 11432 N N . PRO D 1 173 ? 23.534 279.531 20.608 1.00 26.53 213 PRO D N 1
ATOM 11433 C CA . PRO D 1 173 ? 22.334 279.043 19.909 1.00 26.10 213 PRO D CA 1
ATOM 11434 C C . PRO D 1 173 ? 21.052 279.202 20.705 1.00 25.83 213 PRO D C 1
ATOM 11435 O O . PRO D 1 173 ? 19.996 279.432 20.105 1.00 27.80 213 PRO D O 1
ATOM 11439 N N . LEU D 1 174 ? 21.103 279.092 22.032 1.00 25.03 214 LEU D N 1
ATOM 11440 C CA . LEU D 1 174 ? 19.902 279.132 22.857 1.00 27.39 214 LEU D CA 1
ATOM 11441 C C . LEU D 1 174 ? 19.868 280.339 23.790 1.00 26.16 214 LEU D C 1
ATOM 11442 O O . LEU D 1 174 ? 19.123 280.335 24.775 1.00 28.92 214 LEU D O 1
ATOM 11447 N N . ALA D 1 175 ? 20.652 281.373 23.500 1.00 28.93 215 ALA D N 1
ATOM 11448 C CA . ALA D 1 175 ? 20.600 282.591 24.297 1.00 29.66 215 ALA D CA 1
ATOM 11449 C C . ALA D 1 175 ? 19.228 283.245 24.175 1.00 29.46 215 ALA D C 1
ATOM 11450 O O . ALA D 1 175 ? 18.641 283.301 23.092 1.00 26.64 215 ALA D O 1
ATOM 11452 N N . ARG D 1 176 ? 18.717 283.742 25.302 1.00 27.11 216 ARG D N 1
ATOM 11453 C CA . ARG D 1 176 ? 17.382 284.310 25.329 1.00 26.79 216 ARG D CA 1
ATOM 11454 C C . ARG D 1 176 ? 17.437 285.831 25.248 1.00 29.40 216 ARG D C 1
ATOM 11455 O O . ARG D 1 176 ? 18.385 286.450 25.738 1.00 30.54 216 ARG D O 1
ATOM 11463 N N . PRO D 1 177 ? 16.437 286.476 24.624 1.00 31.39 217 PRO D N 1
ATOM 11464 C CA . PRO D 1 177 ? 15.312 285.845 23.918 1.00 30.98 217 PRO D CA 1
ATOM 11465 C C . PRO D 1 177 ? 15.741 285.252 22.580 1.00 34.97 217 PRO D C 1
ATOM 11466 O O . PRO D 1 177 ? 16.438 285.914 21.809 1.00 26.72 217 PRO D O 1
ATOM 11470 N N . VAL D 1 178 ? 15.325 284.008 22.327 1.00 30.28 218 VAL D N 1
ATOM 11471 C CA . VAL D 1 178 ? 15.702 283.321 21.094 1.00 30.74 218 VAL D CA 1
ATOM 11472 C C . VAL D 1 178 ? 15.303 284.144 19.877 1.00 33.23 218 VAL D C 1
ATOM 11473 O O . VAL D 1 178 ? 16.053 284.234 18.898 1.00 34.77 218 VAL D O 1
ATOM 11477 N N . GLY D 1 179 ? 14.126 284.773 19.926 1.00 35.57 219 GLY D N 1
ATOM 11478 C CA . GLY D 1 179 ? 13.635 285.515 18.775 1.00 40.96 219 GLY D CA 1
ATOM 11479 C C . GLY D 1 179 ? 14.521 286.680 18.382 1.00 42.57 219 GLY D C 1
ATOM 11480 O O . GLY D 1 179 ? 14.470 287.145 17.238 1.00 42.99 219 GLY D O 1
ATOM 11481 N N . THR D 1 180 ? 15.331 287.174 19.316 1.00 35.94 220 THR D N 1
ATOM 11482 C CA . THR D 1 180 ? 16.327 288.194 19.016 1.00 34.91 220 THR D CA 1
ATOM 11483 C C . THR D 1 180 ? 17.695 287.590 18.728 1.00 33.79 220 THR D C 1
ATOM 11484 O O . THR D 1 180 ? 18.306 287.892 17.700 1.00 33.12 220 THR D O 1
ATOM 11488 N N . SER D 1 181 ? 18.171 286.712 19.615 1.00 29.79 221 SER D N 1
ATOM 11489 C CA . SER D 1 181 ? 19.538 286.206 19.521 1.00 33.21 221 SER D CA 1
ATOM 11490 C C . SER D 1 181 ? 19.756 285.365 18.268 1.00 30.97 221 SER D C 1
ATOM 11491 O O . SER D 1 181 ? 20.808 285.462 17.627 1.00 29.49 221 SER D O 1
ATOM 11494 N N . LEU D 1 182 ? 18.785 284.520 17.912 1.00 25.96 222 LEU D N 1
ATOM 11495 C CA . LEU D 1 182 ? 19.003 283.572 16.822 1.00 31.35 222 LEU D CA 1
ATOM 11496 C C . LEU D 1 182 ? 19.201 284.290 15.495 1.00 32.20 222 LEU D C 1
ATOM 11497 O O . LEU D 1 182 ? 20.135 283.986 14.744 1.00 33.82 222 LEU D O 1
ATOM 11502 N N . PHE D 1 183 ? 18.334 285.251 15.188 1.00 30.99 223 PHE D N 1
ATOM 11503 C CA . PHE D 1 183 ? 18.399 285.884 13.880 1.00 29.69 223 PHE D CA 1
ATOM 11504 C C . PHE D 1 183 ? 19.507 286.921 13.796 1.00 28.36 223 PHE D C 1
ATOM 11505 O O . PHE D 1 183 ? 20.005 287.188 12.699 1.00 31.50 223 PHE D O 1
ATOM 11513 N N . LEU D 1 184 ? 19.916 287.502 14.927 1.00 25.42 224 LEU D N 1
ATOM 11514 C CA . LEU D 1 184 ? 21.141 288.296 14.930 1.00 27.35 224 LEU D CA 1
ATOM 11515 C C . LEU D 1 184 ? 22.323 287.467 14.445 1.00 33.49 224 LEU D C 1
ATOM 11516 O O . LEU D 1 184 ? 23.170 287.956 13.686 1.00 33.16 224 LEU D O 1
ATOM 11521 N N . GLN D 1 185 ? 22.388 286.201 14.864 1.00 26.32 225 GLN D N 1
ATOM 11522 C CA . GLN D 1 185 ? 23.502 285.340 14.485 1.00 28.26 225 GLN D CA 1
ATOM 11523 C C . GLN D 1 185 ? 23.351 284.810 13.063 1.00 26.18 225 GLN D C 1
ATOM 11524 O O . GLN D 1 185 ? 24.333 284.753 12.317 1.00 32.34 225 GLN D O 1
ATOM 11530 N N . THR D 1 186 ? 22.138 284.420 12.664 1.00 27.88 226 THR D N 1
ATOM 11531 C CA . THR D 1 186 ? 21.966 283.871 11.321 1.00 29.89 226 THR D CA 1
ATOM 11532 C C . THR D 1 186 ? 22.039 284.962 10.258 1.00 33.25 226 THR D C 1
ATOM 11533 O O . THR D 1 186 ? 22.625 284.751 9.189 1.00 35.84 226 THR D O 1
ATOM 11537 N N . ALA D 1 187 ? 21.454 286.133 10.528 1.00 34.92 227 ALA D N 1
ATOM 11538 C CA . ALA D 1 187 ? 21.533 287.227 9.563 1.00 32.55 227 ALA D CA 1
ATOM 11539 C C . ALA D 1 187 ? 22.976 287.653 9.335 1.00 37.36 227 ALA D C 1
ATOM 11540 O O . ALA D 1 187 ? 23.375 287.947 8.202 1.00 40.77 227 ALA D O 1
ATOM 11542 N N . LEU D 1 188 ? 23.774 287.690 10.405 1.00 36.44 228 LEU D N 1
ATOM 11543 C CA . LEU D 1 188 ? 25.180 288.059 10.287 1.00 37.86 228 LEU D CA 1
ATOM 11544 C C . LEU D 1 188 ? 25.937 287.096 9.381 1.00 41.88 228 LEU D C 1
ATOM 11545 O O . LEU D 1 188 ? 26.869 287.505 8.679 1.00 46.30 228 LEU D O 1
ATOM 11550 N N . ARG D 1 189 ? 25.552 285.821 9.379 1.00 33.35 229 ARG D N 1
ATOM 11551 C CA . ARG D 1 189 ? 26.160 284.830 8.502 1.00 39.84 229 ARG D CA 1
ATOM 11552 C C . ARG D 1 189 ? 25.547 284.812 7.110 1.00 40.75 229 ARG D C 1
ATOM 11553 O O . ARG D 1 189 ? 25.951 283.986 6.285 1.00 45.76 229 ARG D O 1
ATOM 11561 N N . GLY D 1 190 ? 24.597 285.699 6.828 1.00 41.87 230 GLY D N 1
ATOM 11562 C CA . GLY D 1 190 ? 23.963 285.733 5.529 1.00 40.79 230 GLY D CA 1
ATOM 11563 C C . GLY D 1 190 ? 22.925 284.662 5.295 1.00 42.02 230 GLY D C 1
ATOM 11564 O O . GLY D 1 190 ? 22.533 284.445 4.144 1.00 45.85 230 GLY D O 1
ATOM 11565 N N . TRP D 1 191 ? 22.473 283.979 6.341 1.00 37.68 231 TRP D N 1
ATOM 11566 C CA . TRP D 1 191 ? 21.430 282.984 6.177 1.00 39.68 231 TRP D CA 1
ATOM 11567 C C . TRP D 1 191 ? 20.064 283.656 6.112 1.00 42.30 231 TRP D C 1
ATOM 11568 O O . TRP D 1 191 ? 19.856 284.758 6.626 1.00 40.01 231 TRP D O 1
ATOM 11579 N N . ALA D 1 192 ? 19.126 282.972 5.471 1.00 43.56 232 ALA D N 1
ATOM 11580 C CA . ALA D 1 192 ? 17.762 283.454 5.342 1.00 40.02 232 ALA D CA 1
ATOM 11581 C C . ALA D 1 192 ? 16.805 282.468 5.994 1.00 37.04 232 ALA D C 1
ATOM 11582 O O . ALA D 1 192 ? 17.097 281.272 6.100 1.00 37.15 232 ALA D O 1
ATOM 11584 N N . VAL D 1 193 ? 15.664 282.983 6.444 1.00 35.43 233 VAL D N 1
ATOM 11585 C CA . VAL D 1 193 ? 14.587 282.168 6.992 1.00 37.84 233 VAL D CA 1
ATOM 11586 C C . VAL D 1 193 ? 13.384 282.305 6.070 1.00 38.50 233 VAL D C 1
ATOM 11587 O O . VAL D 1 193 ? 12.997 283.422 5.706 1.00 36.77 233 VAL D O 1
ATOM 11591 N N . GLN D 1 194 ? 12.819 281.173 5.664 1.00 37.65 234 GLN D N 1
ATOM 11592 C CA . GLN D 1 194 ? 11.642 281.154 4.807 1.00 39.68 234 GLN D CA 1
ATOM 11593 C C . GLN D 1 194 ? 10.404 280.973 5.673 1.00 41.86 234 GLN D C 1
ATOM 11594 O O . GLN D 1 194 ? 10.238 279.930 6.317 1.00 43.90 234 GLN D O 1
ATOM 11600 N N . LEU D 1 195 ? 9.541 281.985 5.690 1.00 44.48 235 LEU D N 1
ATOM 11601 C CA . LEU D 1 195 ? 8.305 281.937 6.464 1.00 44.95 235 LEU D CA 1
ATOM 11602 C C . LEU D 1 195 ? 7.272 281.157 5.661 1.00 49.24 235 LEU D C 1
ATOM 11603 O O . LEU D 1 195 ? 6.621 281.700 4.766 1.00 49.26 235 LEU D O 1
ATOM 11608 N N . LEU D 1 196 ? 7.125 279.873 5.984 1.00 47.41 236 LEU D N 1
ATOM 11609 C CA . LEU D 1 196 ? 6.234 278.990 5.248 1.00 49.66 236 LEU D CA 1
ATOM 11610 C C . LEU D 1 196 ? 4.773 279.355 5.508 1.00 54.25 236 LEU D C 1
ATOM 11611 O O . LEU D 1 196 ? 4.444 280.157 6.386 1.00 53.77 236 LEU D O 1
ATOM 11616 N N . ASP D 1 197 ? 3.886 278.735 4.731 1.00 61.15 237 ASP D N 1
ATOM 11617 C CA . ASP D 1 197 ? 2.455 278.985 4.832 1.00 68.17 237 ASP D CA 1
ATOM 11618 C C . ASP D 1 197 ? 1.757 278.080 5.841 1.00 66.59 237 ASP D C 1
ATOM 11619 O O . ASP D 1 197 ? 0.538 278.192 6.008 1.00 72.24 237 ASP D O 1
ATOM 11624 N N . LEU D 1 198 ? 2.482 277.192 6.514 1.00 61.59 238 LEU D N 1
ATOM 11625 C CA . LEU D 1 198 ? 1.864 276.347 7.524 1.00 58.83 238 LEU D CA 1
ATOM 11626 C C . LEU D 1 198 ? 1.705 277.109 8.833 1.00 58.55 238 LEU D C 1
ATOM 11627 O O . LEU D 1 198 ? 2.463 278.035 9.138 1.00 59.42 238 LEU D O 1
ATOM 11632 N N . THR D 1 199 ? 0.707 276.702 9.615 1.00 54.59 239 THR D N 1
ATOM 11633 C CA . THR D 1 199 ? 0.369 277.367 10.864 1.00 51.66 239 THR D CA 1
ATOM 11634 C C . THR D 1 199 ? 0.210 276.332 11.967 1.00 54.42 239 THR D C 1
ATOM 11635 O O . THR D 1 199 ? -0.524 275.353 11.803 1.00 52.32 239 THR D O 1
ATOM 11639 N N . PHE D 1 200 ? 0.898 276.551 13.085 1.00 51.68 240 PHE D N 1
ATOM 11640 C CA . PHE D 1 200 ? 0.710 275.746 14.284 1.00 46.11 240 PHE D CA 1
ATOM 11641 C C . PHE D 1 200 ? -0.404 276.344 15.130 1.00 46.17 240 PHE D C 1
ATOM 11642 O O . PHE D 1 200 ? -0.553 277.566 15.211 1.00 44.38 240 PHE D O 1
ATOM 11650 N N . ALA D 1 201 ? -1.182 275.474 15.767 1.00 47.96 241 ALA D N 1
ATOM 11651 C CA . ALA D 1 201 ? -2.265 275.940 16.614 1.00 45.97 241 ALA D CA 1
ATOM 11652 C C . ALA D 1 201 ? -1.721 276.490 17.929 1.00 46.03 241 ALA D C 1
ATOM 11653 O O . ALA D 1 201 ? -0.592 276.206 18.339 1.00 43.32 241 ALA D O 1
ATOM 11655 N N . ALA D 1 202 ? -2.543 277.300 18.587 1.00 46.53 242 ALA D N 1
ATOM 11656 C CA . ALA D 1 202 ? -2.209 277.801 19.907 1.00 47.12 242 ALA D CA 1
ATOM 11657 C C . ALA D 1 202 ? -2.625 276.793 20.971 1.00 50.64 242 ALA D C 1
ATOM 11658 O O . ALA D 1 202 ? -3.489 275.939 20.751 1.00 49.58 242 ALA D O 1
ATOM 11660 N N . ALA D 1 203 ? -1.988 276.896 22.135 1.00 48.61 243 ALA D N 1
ATOM 11661 C CA . ALA D 1 203 ? -2.352 276.046 23.259 1.00 48.10 243 ALA D CA 1
ATOM 11662 C C . ALA D 1 203 ? -3.818 276.251 23.614 1.00 50.36 243 ALA D C 1
ATOM 11663 O O . ALA D 1 203 ? -4.333 277.371 23.574 1.00 43.62 243 ALA D O 1
ATOM 11665 N N . ARG D 1 204 ? -4.498 275.152 23.946 1.00 54.89 244 ARG D N 1
ATOM 11666 C CA . ARG D 1 204 ? -5.907 275.241 24.311 1.00 59.10 244 ARG D CA 1
ATOM 11667 C C . ARG D 1 204 ? -6.106 275.922 25.659 1.00 57.30 244 ARG D C 1
ATOM 11668 O O . ARG D 1 204 ? -7.181 276.477 25.907 1.00 55.77 244 ARG D O 1
ATOM 11676 N N . GLN D 1 205 ? -5.093 275.901 26.528 1.00 55.63 245 GLN D N 1
ATOM 11677 C CA . GLN D 1 205 ? -5.069 276.679 27.766 1.00 56.90 245 GLN D CA 1
ATOM 11678 C C . GLN D 1 205 ? -3.801 277.523 27.743 1.00 55.41 245 GLN D C 1
ATOM 11679 O O . GLN D 1 205 ? -2.761 277.116 28.286 1.00 51.88 245 GLN D O 1
ATOM 11685 N N . PRO D 1 206 ? -3.843 278.704 27.132 1.00 51.63 246 PRO D N 1
ATOM 11686 C CA . PRO D 1 206 ? -2.614 279.472 26.892 1.00 50.17 246 PRO D CA 1
ATOM 11687 C C . PRO D 1 206 ? -1.999 279.949 28.194 1.00 50.16 246 PRO D C 1
ATOM 11688 O O . PRO D 1 206 ? -2.690 280.057 29.218 1.00 53.61 246 PRO D O 1
ATOM 11692 N N . PRO D 1 207 ? -0.703 280.242 28.197 1.00 46.18 247 PRO D N 1
ATOM 11693 C CA . PRO D 1 207 ? -0.081 280.851 29.373 1.00 43.32 247 PRO D CA 1
ATOM 11694 C C . PRO D 1 207 ? -0.336 282.352 29.392 1.00 45.80 247 PRO D C 1
ATOM 11695 O O . PRO D 1 207 ? -0.758 282.951 28.403 1.00 45.56 247 PRO D O 1
ATOM 11699 N N . LEU D 1 208 ? -0.067 282.952 30.552 1.00 50.18 248 LEU D N 1
ATOM 11700 C CA . LEU D 1 208 ? -0.191 284.397 30.744 1.00 53.33 248 LEU D CA 1
ATOM 11701 C C . LEU D 1 208 ? -1.596 284.877 30.376 1.00 53.99 248 LEU D C 1
ATOM 11702 O O . LEU D 1 208 ? -1.786 285.743 29.520 1.00 52.17 248 LEU D O 1
ATOM 11707 N N . ALA D 1 209 ? -2.590 284.281 31.037 1.00 55.33 249 ALA D N 1
ATOM 11708 C CA . ALA D 1 209 ? -3.977 284.616 30.742 1.00 57.84 249 ALA D CA 1
ATOM 11709 C C . ALA D 1 209 ? -4.401 285.929 31.386 1.00 59.69 249 ALA D C 1
ATOM 11710 O O . ALA D 1 209 ? -5.271 286.624 30.848 1.00 61.74 249 ALA D O 1
ATOM 11712 N N . THR D 1 210 ? -3.810 286.285 32.521 1.00 59.83 250 THR D N 1
ATOM 11713 C CA . THR D 1 210 ? -4.159 287.512 33.218 1.00 59.73 250 THR D CA 1
ATOM 11714 C C . THR D 1 210 ? -3.273 288.663 32.758 1.00 60.73 250 THR D C 1
ATOM 11715 O O . THR D 1 210 ? -2.201 288.466 32.180 1.00 56.76 250 THR D O 1
ATOM 11719 N N . ALA D 1 211 ? -3.743 289.883 33.022 1.00 64.40 251 ALA D N 1
ATOM 11720 C CA . ALA D 1 211 ? -2.950 291.065 32.703 1.00 62.12 251 ALA D CA 1
ATOM 11721 C C . ALA D 1 211 ? -1.710 291.149 33.583 1.00 55.80 251 ALA D C 1
ATOM 11722 O O . ALA D 1 211 ? -0.642 291.565 33.120 1.00 54.31 251 ALA D O 1
ATOM 11724 N N . HIS D 1 212 ? -1.831 290.756 34.854 1.00 51.55 252 HIS D N 1
ATOM 11725 C CA . HIS D 1 212 ? -0.685 290.802 35.757 1.00 58.54 252 HIS D CA 1
ATOM 11726 C C . HIS D 1 212 ? 0.414 289.852 35.298 1.00 54.94 252 HIS D C 1
ATOM 11727 O O . HIS D 1 212 ? 1.598 290.209 35.295 1.00 52.19 252 HIS D O 1
ATOM 11734 N N . ALA D 1 213 ? 0.038 288.630 34.911 1.00 54.38 253 ALA D N 1
ATOM 11735 C CA . ALA D 1 213 ? 1.029 287.668 34.440 1.00 52.90 253 ALA D CA 1
ATOM 11736 C C . ALA D 1 213 ? 1.730 288.166 33.182 1.00 52.50 253 ALA D C 1
ATOM 11737 O O . ALA D 1 213 ? 2.954 288.039 33.053 1.00 48.53 253 ALA D O 1
ATOM 11739 N N . ARG D 1 214 ? 0.971 288.737 32.243 1.00 52.62 254 ARG D N 1
ATOM 11740 C CA . ARG D 1 214 ? 1.575 289.238 31.012 1.00 55.85 254 ARG D CA 1
ATOM 11741 C C . ARG D 1 214 ? 2.523 290.394 31.294 1.00 53.42 254 ARG D C 1
ATOM 11742 O O . ARG D 1 214 ? 3.608 290.476 30.705 1.00 50.93 254 ARG D O 1
ATOM 11750 N N . TRP D 1 215 ? 2.130 291.300 32.192 1.00 53.76 255 TRP D N 1
ATOM 11751 C CA . TRP D 1 215 ? 3.011 292.396 32.576 1.00 59.07 255 TRP D CA 1
ATOM 11752 C C . TRP D 1 215 ? 4.292 291.872 33.212 1.00 53.18 255 TRP D C 1
ATOM 11753 O O . TRP D 1 215 ? 5.391 292.352 32.905 1.00 49.53 255 TRP D O 1
ATOM 11764 N N . LYS D 1 216 ? 4.167 290.882 34.098 1.00 50.83 256 LYS D N 1
ATOM 11765 C CA . LYS D 1 216 ? 5.339 290.269 34.713 1.00 52.51 256 LYS D CA 1
ATOM 11766 C C . LYS D 1 216 ? 6.251 289.645 33.664 1.00 46.58 256 LYS D C 1
ATOM 11767 O O . LYS D 1 216 ? 7.474 289.816 33.715 1.00 44.41 256 LYS D O 1
ATOM 11773 N N . ALA D 1 217 ? 5.672 288.930 32.697 1.00 41.91 257 ALA D N 1
ATOM 11774 C CA . ALA D 1 217 ? 6.482 288.270 31.676 1.00 40.86 257 ALA D CA 1
ATOM 11775 C C . ALA D 1 217 ? 7.130 289.281 30.738 1.00 42.59 257 ALA D C 1
ATOM 11776 O O . ALA D 1 217 ? 8.276 289.095 30.313 1.00 39.10 257 ALA D O 1
ATOM 11778 N N . GLU D 1 218 ? 6.407 290.347 30.388 1.00 40.61 258 GLU D N 1
ATOM 11779 C CA . GLU D 1 218 ? 6.995 291.382 29.544 1.00 42.23 258 GLU D CA 1
ATOM 11780 C C . GLU D 1 218 ? 8.172 292.049 30.243 1.00 39.66 258 GLU D C 1
ATOM 11781 O O . GLU D 1 218 ? 9.187 292.358 29.608 1.00 43.05 258 GLU D O 1
ATOM 11787 N N . ARG D 1 219 ? 8.059 292.262 31.556 1.00 39.20 259 ARG D N 1
ATOM 11788 C CA . ARG D 1 219 ? 9.151 292.868 32.311 1.00 48.02 259 ARG D CA 1
ATOM 11789 C C . ARG D 1 219 ? 10.396 291.989 32.285 1.00 46.61 259 ARG D C 1
ATOM 11790 O O . ARG D 1 219 ? 11.494 292.457 31.963 1.00 49.49 259 ARG D O 1
ATOM 11798 N N . GLU D 1 220 ? 10.245 290.710 32.639 1.00 42.83 260 GLU D N 1
ATOM 11799 C CA . GLU D 1 220 ? 11.384 289.798 32.593 1.00 43.82 260 GLU D CA 1
ATOM 11800 C C . GLU D 1 220 ? 11.956 289.707 31.185 1.00 33.47 260 GLU D C 1
ATOM 11801 O O . GLU D 1 220 ? 13.178 289.669 31.004 1.00 32.79 260 GLU D O 1
ATOM 11807 N N . GLY D 1 221 ? 11.084 289.682 30.174 1.00 33.99 261 GLY D N 1
ATOM 11808 C CA . GLY D 1 221 ? 11.559 289.583 28.803 1.00 35.69 261 GLY D CA 1
ATOM 11809 C C . GLY D 1 221 ? 12.398 290.776 28.388 1.00 37.59 261 GLY D C 1
ATOM 11810 O O . GLY D 1 221 ? 13.463 290.622 27.785 1.00 38.00 261 GLY D O 1
ATOM 11811 N N . ARG D 1 222 ? 11.923 291.985 28.700 1.00 34.92 262 ARG D N 1
ATOM 11812 C CA . ARG D 1 222 ? 12.707 293.181 28.402 1.00 40.11 262 ARG D CA 1
ATOM 11813 C C . ARG D 1 222 ? 14.068 293.129 29.085 1.00 36.10 262 ARG D C 1
ATOM 11814 O O . ARG D 1 222 ? 15.084 293.514 28.495 1.00 36.71 262 ARG D O 1
ATOM 11822 N N . ALA D 1 223 ? 14.107 292.642 30.327 1.00 34.79 263 ALA D N 1
ATOM 11823 C CA . ALA D 1 223 ? 15.371 292.547 31.049 1.00 36.99 263 ALA D CA 1
ATOM 11824 C C . ALA D 1 223 ? 16.322 291.567 30.374 1.00 32.83 263 ALA D C 1
ATOM 11825 O O . ALA D 1 223 ? 17.525 291.831 30.269 1.00 33.25 263 ALA D O 1
ATOM 11827 N N . ARG D 1 224 ? 15.801 290.431 29.905 1.00 32.39 264 ARG D N 1
ATOM 11828 C CA . ARG D 1 224 ? 16.651 289.464 29.216 1.00 33.78 264 ARG D CA 1
ATOM 11829 C C . ARG D 1 224 ? 17.181 290.029 27.904 1.00 31.40 264 ARG D C 1
ATOM 11830 O O . ARG D 1 224 ? 18.367 289.871 27.589 1.00 31.24 264 ARG D O 1
ATOM 11838 N N . ARG D 1 225 ? 16.320 290.696 27.126 1.00 29.69 265 ARG D N 1
ATOM 11839 C CA . ARG D 1 225 ? 16.764 291.273 25.859 1.00 29.18 265 ARG D CA 1
ATOM 11840 C C . ARG D 1 225 ? 17.855 292.313 26.081 1.00 30.67 265 ARG D C 1
ATOM 11841 O O . ARG D 1 225 ? 18.841 292.357 25.335 1.00 26.35 265 ARG D O 1
ATOM 11849 N N . ALA D 1 226 ? 17.703 293.150 27.112 1.00 30.57 266 ALA D N 1
ATOM 11850 C CA . ALA D 1 226 ? 18.722 294.151 27.414 1.00 32.47 266 ALA D CA 1
ATOM 11851 C C . ALA D 1 226 ? 20.039 293.498 27.811 1.00 30.47 266 ALA D C 1
ATOM 11852 O O . ALA D 1 226 ? 21.109 293.918 27.355 1.00 30.63 266 ALA D O 1
ATOM 11854 N N . ALA D 1 227 ? 19.982 292.466 28.658 1.00 32.27 267 ALA D N 1
ATOM 11855 C CA . ALA D 1 227 ? 21.198 291.757 29.041 1.00 33.19 267 ALA D CA 1
ATOM 11856 C C . ALA D 1 227 ? 21.836 291.074 27.840 1.00 28.87 267 ALA D C 1
ATOM 11857 O O . ALA D 1 227 ? 23.065 291.051 27.709 1.00 27.48 267 ALA D O 1
ATOM 11859 N N . LEU D 1 228 ? 21.013 290.523 26.945 1.00 29.26 268 LEU D N 1
ATOM 11860 C CA . LEU D 1 228 ? 21.536 289.833 25.771 1.00 29.44 268 LEU D CA 1
ATOM 11861 C C . LEU D 1 228 ? 22.270 290.795 24.845 1.00 30.82 268 LEU D C 1
ATOM 11862 O O . LEU D 1 228 ? 23.376 290.504 24.376 1.00 28.62 268 LEU D O 1
ATOM 11867 N N . LEU D 1 229 ? 21.664 291.951 24.565 1.00 28.96 269 LEU D N 1
ATOM 11868 C CA . LEU D 1 229 ? 22.267 292.884 23.620 1.00 26.73 269 LEU D CA 1
ATOM 11869 C C . LEU D 1 229 ? 23.560 293.474 24.171 1.00 28.71 269 LEU D C 1
ATOM 11870 O O . LEU D 1 229 ? 24.529 293.661 23.427 1.00 30.74 269 LEU D O 1
ATOM 11875 N N . ARG D 1 230 ? 23.601 293.763 25.474 1.00 29.08 270 ARG D N 1
ATOM 11876 C CA . ARG D 1 230 ? 24.840 294.247 26.073 1.00 28.33 270 ARG D CA 1
ATOM 11877 C C . ARG D 1 230 ? 25.929 293.183 26.015 1.00 34.52 270 ARG D C 1
ATOM 11878 O O . ARG D 1 230 ? 27.095 293.492 25.742 1.00 39.41 270 ARG D O 1
ATOM 11886 N N . ALA D 1 231 ? 25.563 291.921 26.248 1.00 31.71 271 ALA D N 1
ATOM 11887 C CA . ALA D 1 231 ? 26.547 290.845 26.188 1.00 32.21 271 ALA D CA 1
ATOM 11888 C C . ALA D 1 231 ? 27.124 290.696 24.786 1.00 33.92 271 ALA D C 1
ATOM 11889 O O . ALA D 1 231 ? 28.316 290.411 24.624 1.00 36.60 271 ALA D O 1
ATOM 11891 N N . LEU D 1 232 ? 26.298 290.885 23.760 1.00 32.94 272 LEU D N 1
ATOM 11892 C CA . LEU D 1 232 ? 26.712 290.630 22.387 1.00 33.41 272 LEU D CA 1
ATOM 11893 C C . LEU D 1 232 ? 27.208 291.873 21.659 1.00 36.05 272 LEU D C 1
ATOM 11894 O O . LEU D 1 232 ? 27.553 291.781 20.476 1.00 36.99 272 LEU D O 1
ATOM 11899 N N . GLY D 1 233 ? 27.256 293.023 22.324 1.00 34.06 273 GLY D N 1
ATOM 11900 C CA . GLY D 1 233 ? 27.812 294.207 21.700 1.00 31.05 273 GLY D CA 1
ATOM 11901 C C . GLY D 1 233 ? 26.870 294.947 20.780 1.00 32.62 273 GLY D C 1
ATOM 11902 O O . GLY D 1 233 ? 27.324 295.577 19.818 1.00 29.05 273 GLY D O 1
ATOM 11903 N N . ILE D 1 234 ? 25.568 294.881 21.036 1.00 32.14 274 ILE D N 1
ATOM 11904 C CA . ILE D 1 234 ? 24.577 295.679 20.325 1.00 30.46 274 ILE D CA 1
ATOM 11905 C C . ILE D 1 234 ? 24.146 296.795 21.269 1.00 33.87 274 ILE D C 1
ATOM 11906 O O . ILE D 1 234 ? 23.398 296.559 22.223 1.00 33.33 274 ILE D O 1
ATOM 11911 N N . ARG D 1 235 ? 24.631 298.010 21.020 1.00 29.96 275 ARG D N 1
ATOM 11912 C CA . ARG D 1 235 ? 24.260 299.158 21.837 1.00 28.39 275 ARG D CA 1
ATOM 11913 C C . ARG D 1 235 ? 23.021 299.872 21.322 1.00 29.02 275 ARG D C 1
ATOM 11914 O O . ARG D 1 235 ? 22.387 300.615 22.082 1.00 31.09 275 ARG D O 1
ATOM 11922 N N . LEU D 1 236 ? 22.673 299.678 20.053 1.00 31.08 276 LEU D N 1
ATOM 11923 C CA . LEU D 1 236 ? 21.565 300.387 19.434 1.00 33.21 276 LEU D CA 1
ATOM 11924 C C . LEU D 1 236 ? 20.801 299.445 18.521 1.00 32.31 276 LEU D C 1
ATOM 11925 O O . LEU D 1 236 ? 21.400 298.770 17.680 1.00 31.11 276 LEU D O 1
ATOM 11930 N N . VAL D 1 237 ? 19.486 299.401 18.696 1.00 31.32 277 VAL D N 1
ATOM 11931 C CA . VAL D 1 237 ? 18.579 298.780 17.742 1.00 32.51 277 VAL D CA 1
ATOM 11932 C C . VAL D 1 237 ? 17.739 299.892 17.133 1.00 32.76 277 VAL D C 1
ATOM 11933 O O . VAL D 1 237 ? 17.026 300.605 17.850 1.00 34.51 277 VAL D O 1
ATOM 11937 N N . SER D 1 238 ? 17.840 300.058 15.821 1.00 34.32 278 SER D N 1
ATOM 11938 C CA . SER D 1 238 ? 17.066 301.055 15.103 1.00 41.74 278 SER D CA 1
ATOM 11939 C C . SER D 1 238 ? 16.084 300.361 14.172 1.00 42.76 278 SER D C 1
ATOM 11940 O O . SER D 1 238 ? 16.304 299.224 13.744 1.00 44.24 278 SER D O 1
ATOM 11943 N N . TRP D 1 239 ? 14.994 301.056 13.870 1.00 35.02 279 TRP D N 1
ATOM 11944 C CA . TRP D 1 239 ? 13.940 300.523 13.027 1.00 36.46 279 TRP D CA 1
ATOM 11945 C C . TRP D 1 239 ? 13.698 301.454 11.850 1.00 43.68 279 TRP D C 1
ATOM 11946 O O . TRP D 1 239 ? 13.888 302.671 11.950 1.00 42.43 279 TRP D O 1
ATOM 11957 N N . GLU D 1 240 ? 13.298 300.865 10.725 1.00 48.41 280 GLU D N 1
ATOM 11958 C CA . GLU D 1 240 ? 12.715 301.653 9.651 1.00 51.06 280 GLU D CA 1
ATOM 11959 C C . GLU D 1 240 ? 11.536 302.438 10.204 1.00 51.24 280 GLU D C 1
ATOM 11960 O O . GLU D 1 240 ? 10.680 301.885 10.901 1.00 56.82 280 GLU D O 1
ATOM 11966 N N . GLY D 1 241 ? 11.498 303.731 9.911 1.00 47.50 281 GLY D N 1
ATOM 11967 C CA . GLY D 1 241 ? 10.507 304.606 10.492 1.00 48.72 281 GLY D CA 1
ATOM 11968 C C . GLY D 1 241 ? 11.018 305.459 11.632 1.00 50.97 281 GLY D C 1
ATOM 11969 O O . GLY D 1 241 ? 10.334 306.412 12.023 1.00 54.97 281 GLY D O 1
ATOM 11970 N N . GLY D 1 242 ? 12.184 305.135 12.191 1.00 46.35 282 GLY D N 1
ATOM 11971 C CA . GLY D 1 242 ? 12.907 306.040 13.055 1.00 41.02 282 GLY D CA 1
ATOM 11972 C C . GLY D 1 242 ? 13.035 305.610 14.501 1.00 41.94 282 GLY D C 1
ATOM 11973 O O . GLY D 1 242 ? 13.875 306.174 15.216 1.00 41.04 282 GLY D O 1
ATOM 11974 N N . ARG D 1 243 ? 12.235 304.647 14.965 1.00 36.69 283 ARG D N 1
ATOM 11975 C CA . ARG D 1 243 ? 12.299 304.273 16.373 1.00 39.82 283 ARG D CA 1
ATOM 11976 C C . ARG D 1 243 ? 13.703 303.806 16.735 1.00 34.66 283 ARG D C 1
ATOM 11977 O O . ARG D 1 243 ? 14.363 303.105 15.963 1.00 35.08 283 ARG D O 1
ATOM 11985 N N . LEU D 1 244 ? 14.163 304.216 17.913 1.00 35.23 284 LEU D N 1
ATOM 11986 C CA . LEU D 1 244 ? 15.481 303.864 18.415 1.00 35.16 284 LEU D CA 1
ATOM 11987 C C . LEU D 1 244 ? 15.336 303.144 19.750 1.00 37.85 284 LEU D C 1
ATOM 11988 O O . LEU D 1 244 ? 14.486 303.506 20.571 1.00 41.64 284 LEU D O 1
ATOM 11993 N N . GLU D 1 245 ? 16.156 302.112 19.951 1.00 33.47 285 GLU D N 1
ATOM 11994 C CA . GLU D 1 245 ? 16.240 301.386 21.215 1.00 31.49 285 GLU D CA 1
ATOM 11995 C C . GLU D 1 245 ? 17.688 301.414 21.682 1.00 30.40 285 GLU D C 1
ATOM 11996 O O . GLU D 1 245 ? 18.573 300.911 20.983 1.00 31.26 285 GLU D O 1
ATOM 12002 N N . TRP D 1 246 ? 17.924 301.982 22.862 1.00 29.70 286 TRP D N 1
ATOM 12003 C CA . TRP D 1 246 ? 19.269 302.212 23.372 1.00 28.95 286 TRP D CA 1
ATOM 12004 C C . TRP D 1 246 ? 19.611 301.211 24.466 1.00 30.09 286 TRP D C 1
ATOM 12005 O O . TRP D 1 246 ? 18.807 300.962 25.369 1.00 32.36 286 TRP D O 1
ATOM 12016 N N . PHE D 1 247 ? 20.819 300.656 24.392 1.00 32.05 287 PHE D N 1
ATOM 12017 C CA . PHE D 1 247 ? 21.304 299.673 25.353 1.00 32.17 287 PHE D CA 1
ATOM 12018 C C . PHE D 1 247 ? 22.739 299.975 25.757 1.00 33.70 287 PHE D C 1
ATOM 12019 O O . PHE D 1 247 ? 23.543 299.067 25.987 1.00 32.55 287 PHE D O 1
ATOM 12027 N N . GLY D 1 248 ? 23.080 301.260 25.859 1.00 33.84 288 GLY D N 1
ATOM 12028 C CA . GLY D 1 248 ? 24.431 301.653 26.213 1.00 34.81 288 GLY D CA 1
ATOM 12029 C C . GLY D 1 248 ? 24.537 302.566 27.418 1.00 38.28 288 GLY D C 1
ATOM 12030 O O . GLY D 1 248 ? 23.787 302.419 28.389 1.00 37.60 288 GLY D O 1
ATOM 12031 N N . CYS D 1 249 ? 25.472 303.510 27.369 1.00 34.36 289 CYS D N 1
ATOM 12032 C CA . CYS D 1 249 ? 25.686 304.450 28.456 1.00 35.29 289 CYS D CA 1
ATOM 12033 C C . CYS D 1 249 ? 24.674 305.593 28.386 1.00 37.31 289 CYS D C 1
ATOM 12034 O O . CYS D 1 249 ? 23.970 305.778 27.389 1.00 35.60 289 CYS D O 1
ATOM 12037 N N . ASN D 1 250 ? 24.601 306.368 29.465 1.00 33.92 290 ASN D N 1
ATOM 12038 C CA . ASN D 1 250 ? 23.681 307.498 29.533 1.00 34.30 290 ASN D CA 1
ATOM 12039 C C . ASN D 1 250 ? 24.196 308.486 30.579 1.00 34.24 290 ASN D C 1
ATOM 12040 O O . ASN D 1 250 ? 25.329 308.374 31.058 1.00 35.25 290 ASN D O 1
ATOM 12045 N N . LYS D 1 251 ? 23.349 309.457 30.936 1.00 36.87 291 LYS D N 1
ATOM 12046 C CA . LYS D 1 251 ? 23.776 310.548 31.811 1.00 41.66 291 LYS D CA 1
ATOM 12047 C C . LYS D 1 251 ? 24.204 310.053 33.188 1.00 44.72 291 LYS D C 1
ATOM 12048 O O . LYS D 1 251 ? 25.061 310.672 33.828 1.00 44.73 291 LYS D O 1
ATOM 12054 N N . GLU D 1 252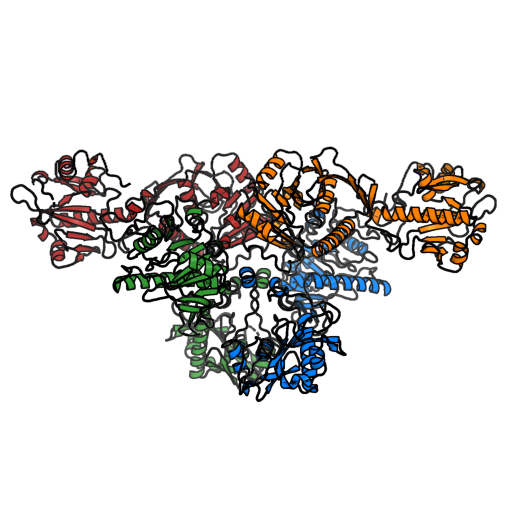 ? 23.635 308.944 33.660 1.00 45.75 292 GLU D N 1
ATOM 12055 C CA . GLU D 1 252 ? 23.882 308.479 35.019 1.00 51.14 292 GLU D CA 1
ATOM 12056 C C . GLU D 1 252 ? 24.790 307.257 35.088 1.00 46.39 292 GLU D C 1
ATOM 12057 O O . GLU D 1 252 ? 24.934 306.670 36.165 1.00 44.04 292 GLU D O 1
ATOM 12063 N N . THR D 1 253 ? 25.406 306.858 33.982 1.00 40.90 293 THR D N 1
ATOM 12064 C CA . THR D 1 253 ? 26.344 305.743 33.988 1.00 38.03 293 THR D CA 1
ATOM 12065 C C . THR D 1 253 ? 27.740 306.229 33.622 1.00 40.83 293 THR D C 1
ATOM 12066 O O . THR D 1 253 ? 27.961 307.402 33.307 1.00 40.29 293 THR D O 1
ATOM 12070 N N . THR D 1 254 ? 28.683 305.296 33.681 1.00 42.40 294 THR D N 1
ATOM 12071 C CA . THR D 1 254 ? 29.981 305.477 33.060 1.00 47.70 294 THR D CA 1
ATOM 12072 C C . THR D 1 254 ? 29.834 305.475 31.543 1.00 46.77 294 THR D C 1
ATOM 12073 O O . THR D 1 254 ? 28.862 304.955 30.987 1.00 42.42 294 THR D O 1
ATOM 12077 N N . ARG D 1 255 ? 30.805 306.084 30.869 1.00 45.46 295 ARG D N 1
ATOM 12078 C CA . ARG D 1 255 ? 30.891 305.905 29.431 1.00 41.26 295 ARG D CA 1
ATOM 12079 C C . ARG D 1 255 ? 31.389 304.494 29.129 1.00 42.37 295 ARG D C 1
ATOM 12080 O O . ARG D 1 255 ? 31.970 303.817 29.980 1.00 43.33 295 ARG D O 1
ATOM 12088 N N . CYS D 1 256 ? 31.155 304.050 27.893 1.00 37.33 296 CYS D N 1
ATOM 12089 C CA . CYS D 1 256 ? 31.299 302.629 27.592 1.00 39.76 296 CYS D CA 1
ATOM 12090 C C . CYS D 1 256 ? 32.744 302.148 27.640 1.00 39.07 296 CYS D C 1
ATOM 12091 O O . CYS D 1 256 ? 32.978 300.960 27.892 1.00 38.56 296 CYS D O 1
ATOM 12094 N N . PHE D 1 257 ? 33.726 303.024 27.410 1.00 37.56 297 PHE D N 1
ATOM 12095 C CA . PHE D 1 257 ? 35.096 302.551 27.255 1.00 42.91 297 PHE D CA 1
ATOM 12096 C C . PHE D 1 257 ? 36.071 303.008 28.334 1.00 49.51 297 PHE D C 1
ATOM 12097 O O . PHE D 1 257 ? 37.183 302.472 28.389 1.00 53.07 297 PHE D O 1
ATOM 12105 N N . GLY D 1 258 ? 35.700 303.955 29.190 1.00 52.21 298 GLY D N 1
ATOM 12106 C CA . GLY D 1 258 ? 36.622 304.258 30.275 1.00 58.32 298 GLY D CA 1
ATOM 12107 C C . GLY D 1 258 ? 37.920 304.911 29.811 1.00 61.02 298 GLY D C 1
ATOM 12108 O O . GLY D 1 258 ? 38.039 305.416 28.691 1.00 65.61 298 GLY D O 1
ATOM 12109 N N . THR D 1 259 ? 38.912 304.869 30.702 1.00 55.30 299 THR D N 1
ATOM 12110 C CA . THR D 1 259 ? 40.158 305.595 30.482 1.00 55.24 299 THR D CA 1
ATOM 12111 C C . THR D 1 259 ? 40.870 305.108 29.228 1.00 51.12 299 THR D C 1
ATOM 12112 O O . THR D 1 259 ? 40.976 303.906 28.972 1.00 48.59 299 THR D O 1
ATOM 12116 N N . VAL D 1 260 ? 41.364 306.061 28.453 1.00 48.42 300 VAL D N 1
ATOM 12117 C CA . VAL D 1 260 ? 42.097 305.803 27.223 1.00 54.06 300 VAL D CA 1
ATOM 12118 C C . VAL D 1 260 ? 43.586 305.858 27.531 1.00 60.94 300 VAL D C 1
ATOM 12119 O O . VAL D 1 260 ? 44.028 306.658 28.366 1.00 64.20 300 VAL D O 1
ATOM 12123 N N . VAL D 1 261 ? 44.365 304.999 26.875 1.00 60.26 301 VAL D N 1
ATOM 12124 C CA . VAL D 1 261 ? 45.818 305.013 26.989 1.00 58.04 301 VAL D CA 1
ATOM 12125 C C . VAL D 1 261 ? 46.413 305.113 25.588 1.00 59.18 301 VAL D C 1
ATOM 12126 O O . VAL D 1 261 ? 45.975 304.410 24.668 1.00 57.10 301 VAL D O 1
ATOM 12130 N N . GLY D 1 262 ? 47.384 306.009 25.426 1.00 62.31 302 GLY D N 1
ATOM 12131 C CA . GLY D 1 262 ? 48.016 306.256 24.135 1.00 62.54 302 GLY D CA 1
ATOM 12132 C C . GLY D 1 262 ? 47.061 306.726 23.054 1.00 64.81 302 GLY D C 1
ATOM 12133 O O . GLY D 1 262 ? 47.226 306.344 21.889 1.00 66.29 302 GLY D O 1
ATOM 12134 N N . ASP D 1 263 ? 46.132 307.627 23.398 1.00 66.96 303 ASP D N 1
ATOM 12135 C CA . ASP D 1 263 ? 44.869 307.842 22.698 1.00 71.18 303 ASP D CA 1
ATOM 12136 C C . ASP D 1 263 ? 44.634 306.713 21.701 1.00 68.54 303 ASP D C 1
ATOM 12137 O O . ASP D 1 263 ? 44.931 306.846 20.504 1.00 70.23 303 ASP D O 1
ATOM 12142 N N . THR D 1 264 ? 44.206 305.563 22.218 1.00 60.31 304 THR D N 1
ATOM 12143 C CA . THR D 1 264 ? 43.637 304.506 21.385 1.00 54.54 304 THR D CA 1
ATOM 12144 C C . THR D 1 264 ? 42.626 303.831 22.271 1.00 51.19 304 THR D C 1
ATOM 12145 O O . THR D 1 264 ? 42.974 302.986 23.102 1.00 50.65 304 THR D O 1
ATOM 12149 N N . PRO D 1 265 ? 41.363 304.234 22.184 1.00 41.97 305 PRO D N 1
ATOM 12150 C CA . PRO D 1 265 ? 40.360 303.684 23.098 1.00 37.66 305 PRO D CA 1
ATOM 12151 C C . PRO D 1 265 ? 40.185 302.189 22.883 1.00 35.89 305 PRO D C 1
ATOM 12152 O O . PRO D 1 265 ? 40.608 301.621 21.872 1.00 37.93 305 PRO D O 1
ATOM 12156 N N . ALA D 1 266 ? 39.543 301.551 23.864 1.00 33.22 306 ALA D N 1
ATOM 12157 C CA . ALA D 1 266 ? 39.472 300.094 23.880 1.00 32.02 306 ALA D CA 1
ATOM 12158 C C . ALA D 1 266 ? 38.725 299.540 22.676 1.00 33.68 306 ALA D C 1
ATOM 12159 O O . ALA D 1 266 ? 39.026 298.428 22.223 1.00 35.58 306 ALA D O 1
ATOM 12161 N N . TYR D 1 267 ? 37.755 300.286 22.142 1.00 35.30 307 TYR D N 1
ATOM 12162 C CA . TYR D 1 267 ? 36.937 299.736 21.067 1.00 33.69 307 TYR D CA 1
ATOM 12163 C C . TYR D 1 267 ? 37.738 299.534 19.787 1.00 37.59 307 TYR D C 1
ATOM 12164 O O . TYR D 1 267 ? 37.404 298.654 18.986 1.00 38.46 307 TYR D O 1
ATOM 12173 N N . LEU D 1 268 ? 38.799 300.319 19.583 1.00 37.94 308 LEU D N 1
ATOM 12174 C CA . LEU D 1 268 ? 39.615 300.157 18.383 1.00 37.45 308 LEU D CA 1
ATOM 12175 C C . LEU D 1 268 ? 40.311 298.802 18.364 1.00 41.41 308 LEU D C 1
ATOM 12176 O O . LEU D 1 268 ? 40.358 298.136 17.323 1.00 41.67 308 LEU D O 1
ATOM 12181 N N . TYR D 1 269 ? 40.856 298.373 19.506 1.00 44.47 309 TYR D N 1
ATOM 12182 C CA . TYR D 1 269 ? 41.484 297.059 19.582 1.00 43.58 309 TYR D CA 1
ATOM 12183 C C . TYR D 1 269 ? 40.478 295.932 19.394 1.00 44.01 309 TYR D C 1
ATOM 12184 O O . TYR D 1 269 ? 40.866 294.831 18.991 1.00 43.04 309 TYR D O 1
ATOM 12193 N N . GLU D 1 270 ? 39.203 296.183 19.674 1.00 41.99 310 GLU D N 1
ATOM 12194 C CA . GLU D 1 270 ? 38.135 295.234 19.395 1.00 42.32 310 GLU D CA 1
ATOM 12195 C C . GLU D 1 270 ? 37.662 295.296 17.947 1.00 41.44 310 GLU D C 1
ATOM 12196 O O . GLU D 1 270 ? 36.659 294.655 17.611 1.00 44.92 310 GLU D O 1
ATOM 12202 N N . GLU D 1 271 ? 38.362 296.050 17.095 1.00 44.91 311 GLU D N 1
ATOM 12203 C CA . GLU D 1 271 ? 38.003 296.210 15.685 1.00 45.79 311 GLU D CA 1
ATOM 12204 C C . GLU D 1 271 ? 36.596 296.777 15.525 1.00 40.23 311 GLU D C 1
ATOM 12205 O O . GLU D 1 271 ? 35.859 296.410 14.609 1.00 38.87 311 GLU D O 1
ATOM 12211 N N . ARG D 1 272 ? 36.214 297.672 16.430 1.00 36.87 312 ARG D N 1
ATOM 12212 C CA . ARG D 1 272 ? 34.941 298.368 16.347 1.00 33.54 312 ARG D CA 1
ATOM 12213 C C . ARG D 1 272 ? 35.204 299.868 16.365 1.00 35.18 312 ARG D C 1
ATOM 12214 O O . ARG D 1 272 ? 36.313 300.325 16.654 1.00 32.23 312 ARG D O 1
ATOM 12222 N N . TRP D 1 273 ? 34.173 300.634 16.039 1.00 33.62 313 TRP D N 1
ATOM 12223 C CA . TRP D 1 273 ? 34.236 302.081 16.121 1.00 33.23 313 TRP D CA 1
ATOM 12224 C C . TRP D 1 273 ? 33.603 302.532 17.434 1.00 34.48 313 TRP D C 1
ATOM 12225 O O . TRP D 1 273 ? 33.358 301.729 18.340 1.00 32.76 313 TRP D O 1
ATOM 12236 N N . THR D 1 274 ? 33.337 303.827 17.546 1.00 33.09 314 THR D N 1
ATOM 12237 C CA . THR D 1 274 ? 32.805 304.364 18.789 1.00 33.06 314 THR D CA 1
ATOM 12238 C C . THR D 1 274 ? 31.386 303.849 19.022 1.00 33.01 314 THR D C 1
ATOM 12239 O O . THR D 1 274 ? 30.580 303.805 18.087 1.00 33.38 314 THR D O 1
ATOM 12243 N N . PRO D 1 275 ? 31.062 303.425 20.242 1.00 31.50 315 PRO D N 1
ATOM 12244 C CA . PRO D 1 275 ? 29.684 303.034 20.556 1.00 32.11 315 PRO D CA 1
ATOM 12245 C C . PRO D 1 275 ? 28.719 304.171 20.273 1.00 34.10 315 PRO D C 1
ATOM 12246 O O . PRO D 1 275 ? 28.980 305.327 20.641 1.00 35.44 315 PRO D O 1
ATOM 12250 N N . PRO D 1 276 ? 27.590 303.881 19.619 1.00 30.01 316 PRO D N 1
ATOM 12251 C CA . PRO D 1 276 ? 26.678 304.961 19.211 1.00 26.23 316 PRO D CA 1
ATOM 12252 C C . PRO D 1 276 ? 26.065 305.713 20.375 1.00 32.27 316 PRO D C 1
ATOM 12253 O O . PRO D 1 276 ? 25.685 306.876 20.202 1.00 33.53 316 PRO D O 1
ATOM 12257 N N . CYS D 1 277 ? 25.943 305.086 21.546 1.00 31.06 317 CYS D N 1
ATOM 12258 C CA . CYS D 1 277 ? 25.480 305.806 22.726 1.00 26.69 317 CYS D CA 1
ATOM 12259 C C . CYS D 1 277 ? 26.508 306.834 23.175 1.00 31.15 317 CYS D C 1
ATOM 12260 O O . CYS D 1 277 ? 26.145 307.920 23.643 1.00 33.48 317 CYS D O 1
ATOM 12263 N N . CYS D 1 278 ? 27.798 306.504 23.049 1.00 29.41 318 CYS D N 1
ATOM 12264 C CA . CYS D 1 278 ? 28.838 307.487 23.334 1.00 31.67 318 CYS D CA 1
ATOM 12265 C C . CYS D 1 278 ? 28.796 308.634 22.333 1.00 33.34 318 CYS D C 1
ATOM 12266 O O . CYS D 1 278 ? 28.941 309.804 22.709 1.00 30.98 318 CYS D O 1
ATOM 12269 N N . LEU D 1 279 ? 28.612 308.314 21.048 1.00 32.62 319 LEU D N 1
ATOM 12270 C CA . LEU D 1 279 ? 28.486 309.360 20.039 1.00 34.58 319 LEU D CA 1
ATOM 12271 C C . LEU D 1 279 ? 27.291 310.258 20.329 1.00 36.96 319 LEU D C 1
ATOM 12272 O O . LEU D 1 279 ? 27.373 311.482 20.175 1.00 36.72 319 LEU D O 1
ATOM 12277 N N . ARG D 1 280 ? 26.173 309.666 20.758 1.00 32.88 320 ARG D N 1
ATOM 12278 C CA . ARG D 1 280 ? 24.991 310.458 21.083 1.00 31.63 320 ARG D CA 1
ATOM 12279 C C . ARG D 1 280 ? 25.260 311.404 22.246 1.00 34.37 320 ARG D C 1
ATOM 12280 O O . ARG D 1 280 ? 24.839 312.568 22.221 1.00 29.47 320 ARG D O 1
ATOM 12288 N N . ALA D 1 281 ? 25.965 310.926 23.275 1.00 32.98 321 ALA D N 1
ATOM 12289 C CA . ALA D 1 281 ? 26.259 311.776 24.423 1.00 34.60 321 ALA D CA 1
ATOM 12290 C C . ALA D 1 281 ? 27.186 312.922 24.037 1.00 33.54 321 ALA D C 1
ATOM 12291 O O . ALA D 1 281 ? 27.063 314.033 24.565 1.00 34.64 321 ALA D O 1
ATOM 12293 N N . LEU D 1 282 ? 28.116 312.672 23.112 1.00 34.59 322 LEU D N 1
ATOM 12294 C CA . LEU D 1 282 ? 29.005 313.738 22.659 1.00 38.06 322 LEU D CA 1
ATOM 12295 C C . LEU D 1 282 ? 28.243 314.788 21.858 1.00 38.02 322 LEU D C 1
ATOM 12296 O O . LEU D 1 282 ? 28.475 315.992 22.027 1.00 36.82 322 LEU D O 1
ATOM 12301 N N . ARG D 1 283 ? 27.327 314.353 20.987 1.00 34.89 323 ARG D N 1
ATOM 12302 C CA . ARG D 1 283 ? 26.503 315.303 20.246 1.00 31.75 323 ARG D CA 1
ATOM 12303 C C . ARG D 1 283 ? 25.696 316.186 21.188 1.00 31.39 323 ARG D C 1
ATOM 12304 O O . ARG D 1 283 ? 25.622 317.407 20.997 1.00 33.87 323 ARG D O 1
ATOM 12312 N N . GLU D 1 284 ? 25.085 315.588 22.212 1.00 32.23 324 GLU D N 1
ATOM 12313 C CA . GLU D 1 284 ? 24.291 316.365 23.158 1.00 37.68 324 GLU D CA 1
ATOM 12314 C C . GLU D 1 284 ? 25.167 317.307 23.974 1.00 38.56 324 GLU D C 1
ATOM 12315 O O . GLU D 1 284 ? 24.750 318.426 24.296 1.00 39.39 324 GLU D O 1
ATOM 12321 N N . THR D 1 285 ? 26.379 316.870 24.324 1.00 36.03 325 THR D N 1
ATOM 12322 C CA . THR D 1 285 ? 27.293 317.742 25.053 1.00 36.40 325 THR D CA 1
ATOM 12323 C C . THR D 1 285 ? 27.809 318.862 24.157 1.00 39.83 325 THR D C 1
ATOM 12324 O O . THR D 1 285 ? 27.939 320.009 24.601 1.00 40.36 325 THR D O 1
ATOM 12328 N N . ALA D 1 286 ? 28.100 318.548 22.892 1.00 34.42 326 ALA D N 1
ATOM 12329 C CA . ALA D 1 286 ? 28.463 319.587 21.934 1.00 33.14 326 ALA D CA 1
ATOM 12330 C C . ALA D 1 286 ? 27.339 320.603 21.780 1.00 34.92 326 ALA D C 1
ATOM 12331 O O . ALA D 1 286 ? 27.570 321.816 21.851 1.00 38.53 326 ALA D O 1
ATOM 12333 N N . ARG D 1 287 ? 26.108 320.123 21.572 1.00 35.74 327 ARG D N 1
ATOM 12334 C CA . ARG D 1 287 ? 24.971 321.028 21.426 1.00 38.44 327 ARG D CA 1
ATOM 12335 C C . ARG D 1 287 ? 24.793 321.896 22.664 1.00 42.84 327 ARG D C 1
ATOM 12336 O O . ARG D 1 287 ? 24.574 323.109 22.557 1.00 42.80 327 ARG D O 1
ATOM 12344 N N . TYR D 1 288 ? 24.891 321.290 23.848 1.00 38.19 328 TYR D N 1
ATOM 12345 C CA . TYR D 1 288 ? 24.678 322.034 25.084 1.00 40.43 328 TYR D CA 1
ATOM 12346 C C . TYR D 1 288 ? 25.750 323.099 25.280 1.00 43.02 328 TYR D C 1
ATOM 12347 O O . TYR D 1 288 ? 25.441 324.252 25.603 1.00 42.60 328 TYR D O 1
ATOM 12356 N N . VAL D 1 289 ? 27.020 322.730 25.092 1.00 42.28 329 VAL D N 1
ATOM 12357 C CA . VAL D 1 289 ? 28.115 323.668 25.326 1.00 42.46 329 VAL D CA 1
ATOM 12358 C C . VAL D 1 289 ? 28.025 324.846 24.363 1.00 44.43 329 VAL D C 1
ATOM 12359 O O . VAL D 1 289 ? 28.177 326.008 24.761 1.00 42.51 329 VAL D O 1
ATOM 12363 N N . VAL D 1 290 ? 27.779 324.561 23.080 1.00 40.92 330 VAL D N 1
ATOM 12364 C CA . VAL D 1 290 ? 27.613 325.625 22.091 1.00 41.10 330 VAL D CA 1
ATOM 12365 C C . VAL D 1 290 ? 26.495 326.570 22.509 1.00 47.88 330 VAL D C 1
ATOM 12366 O O . VAL D 1 290 ? 26.629 327.797 22.413 1.00 46.58 330 VAL D O 1
ATOM 12370 N N . GLY D 1 291 ? 25.380 326.015 22.988 1.00 46.51 331 GLY D N 1
ATOM 12371 C CA . GLY D 1 291 ? 24.292 326.854 23.465 1.00 50.82 331 GLY D CA 1
ATOM 12372 C C . GLY D 1 291 ? 24.714 327.766 24.601 1.00 53.97 331 GLY D C 1
ATOM 12373 O O . GLY D 1 291 ? 24.396 328.958 24.602 1.00 54.18 331 GLY D O 1
ATOM 12374 N N . VAL D 1 292 ? 25.446 327.223 25.575 1.00 54.14 332 VAL D N 1
ATOM 12375 C CA . VAL D 1 292 ? 25.924 328.035 26.692 1.00 51.69 332 VAL D CA 1
ATOM 12376 C C . VAL D 1 292 ? 26.878 329.111 26.192 1.00 57.56 332 VAL D C 1
ATOM 12377 O O . VAL D 1 292 ? 26.777 330.284 26.573 1.00 56.29 332 VAL D O 1
ATOM 12381 N N . LEU D 1 293 ? 27.816 328.726 25.323 1.00 55.24 333 LEU D N 1
ATOM 12382 C CA . LEU D 1 293 ? 28.792 329.682 24.811 1.00 56.11 333 LEU D CA 1
ATOM 12383 C C . LEU D 1 293 ? 28.119 330.800 24.028 1.00 55.45 333 LEU D C 1
ATOM 12384 O O . LEU D 1 293 ? 28.453 331.979 24.204 1.00 57.61 333 LEU D O 1
ATOM 12389 N N . GLU D 1 294 ? 27.160 330.454 23.167 1.00 52.94 334 GLU D N 1
ATOM 12390 C CA . GLU D 1 294 ? 26.482 331.480 22.384 1.00 56.23 334 GLU D CA 1
ATOM 12391 C C . GLU D 1 294 ? 25.558 332.330 23.251 1.00 61.79 334 GLU D C 1
ATOM 12392 O O . GLU D 1 294 ? 25.375 333.520 22.975 1.00 59.39 334 GLU D O 1
ATOM 12398 N N . ALA D 1 295 ? 24.983 331.747 24.307 1.00 58.85 335 ALA D N 1
ATOM 12399 C CA . ALA D 1 295 ? 24.170 332.532 25.231 1.00 61.82 335 ALA D CA 1
ATOM 12400 C C . ALA D 1 295 ? 24.999 333.612 25.913 1.00 62.27 335 ALA D C 1
ATOM 12401 O O . ALA D 1 295 ? 24.531 334.740 26.102 1.00 65.21 335 ALA D O 1
ATOM 12403 N N . ALA D 1 296 ? 26.234 333.286 26.285 1.00 62.50 336 ALA D N 1
ATOM 12404 C CA . ALA D 1 296 ? 27.114 334.217 26.974 1.00 63.80 336 ALA D CA 1
ATOM 12405 C C . ALA D 1 296 ? 27.913 335.099 26.026 1.00 67.11 336 ALA D C 1
ATOM 12406 O O . ALA D 1 296 ? 28.744 335.887 26.490 1.00 70.29 336 ALA D O 1
ATOM 12408 N N . GLY D 1 297 ? 27.689 334.991 24.720 1.00 67.46 337 GLY D N 1
ATOM 12409 C CA . GLY D 1 297 ? 28.440 335.779 23.764 1.00 65.62 337 GLY D CA 1
ATOM 12410 C C . GLY D 1 297 ? 29.913 335.427 23.734 1.00 63.47 337 GLY D C 1
ATOM 12411 O O . GLY D 1 297 ? 30.771 336.313 23.771 1.00 64.04 337 GLY D O 1
ATOM 12412 N N . VAL D 1 298 ? 30.220 334.134 23.678 1.00 62.30 338 VAL D N 1
ATOM 12413 C CA . VAL D 1 298 ? 31.591 333.652 23.570 1.00 59.83 338 VAL D CA 1
ATOM 12414 C C . VAL D 1 298 ? 31.826 333.220 22.131 1.00 60.06 338 VAL D C 1
ATOM 12415 O O . VAL D 1 298 ? 31.088 332.380 21.599 1.00 61.02 338 VAL D O 1
ATOM 12419 N N . ARG D 1 299 ? 32.849 333.789 21.499 1.00 53.96 339 ARG D N 1
ATOM 12420 C CA . ARG D 1 299 ? 33.182 333.427 20.128 1.00 55.55 339 ARG D CA 1
ATOM 12421 C C . ARG D 1 299 ? 33.837 332.052 20.101 1.00 55.01 339 ARG D C 1
ATOM 12422 O O . ARG D 1 299 ? 34.875 331.838 20.736 1.00 57.03 339 ARG D O 1
ATOM 12424 N N . TYR D 1 300 ? 33.229 331.120 19.367 1.00 50.43 340 TYR D N 1
ATOM 12425 C CA . TYR D 1 300 ? 33.742 329.766 19.233 1.00 47.53 340 TYR D CA 1
ATOM 12426 C C . TYR D 1 300 ? 33.742 329.351 17.769 1.00 43.88 340 TYR D C 1
ATOM 12427 O O . TYR D 1 300 ? 32.950 329.847 16.965 1.00 44.88 340 TYR D O 1
ATOM 12436 N N . TRP D 1 301 ? 34.624 328.409 17.442 1.00 43.04 341 TRP D N 1
ATOM 12437 C CA . TRP D 1 301 ? 34.634 327.768 16.135 1.00 46.90 341 TRP D CA 1
ATOM 12438 C C . TRP D 1 301 ? 34.988 326.298 16.313 1.00 42.49 341 TRP D C 1
ATOM 12439 O O . TRP D 1 301 ? 35.579 325.898 17.319 1.00 39.58 341 TRP D O 1
ATOM 12450 N N . LEU D 1 302 ? 34.613 325.493 15.321 1.00 40.93 342 LEU D N 1
ATOM 12451 C CA . LEU D 1 302 ? 34.957 324.078 15.339 1.00 41.84 342 LEU D CA 1
ATOM 12452 C C . LEU D 1 302 ? 36.450 323.899 15.096 1.00 44.33 342 LEU D C 1
ATOM 12453 O O . LEU D 1 302 ? 37.054 324.610 14.290 1.00 43.54 342 LEU D O 1
ATOM 12458 N N . GLU D 1 303 ? 37.047 322.937 15.798 1.00 47.55 343 GLU D N 1
ATOM 12459 C CA . GLU D 1 303 ? 38.482 322.710 15.735 1.00 48.98 343 GLU D CA 1
ATOM 12460 C C . GLU D 1 303 ? 38.778 321.232 15.527 1.00 49.98 343 GLU D C 1
ATOM 12461 O O . GLU D 1 303 ? 37.920 320.368 15.727 1.00 46.05 343 GLU D O 1
ATOM 12467 N N . GLY D 1 304 ? 40.017 320.965 15.117 1.00 50.27 344 GLY D N 1
ATOM 12468 C CA . GLY D 1 304 ? 40.556 319.616 15.068 1.00 49.89 344 GLY D CA 1
ATOM 12469 C C . GLY D 1 304 ? 39.678 318.639 14.321 1.00 47.86 344 GLY D C 1
ATOM 12470 O O . GLY D 1 304 ? 39.145 318.935 13.244 1.00 47.48 344 GLY D O 1
ATOM 12471 N N . GLY D 1 305 ? 39.523 317.448 14.903 1.00 45.50 345 GLY D N 1
ATOM 12472 C CA . GLY D 1 305 ? 38.732 316.407 14.275 1.00 42.56 345 GLY D CA 1
ATOM 12473 C C . GLY D 1 305 ? 37.256 316.728 14.176 1.00 40.52 345 GLY D C 1
ATOM 12474 O O . GLY D 1 305 ? 36.564 316.158 13.325 1.00 41.29 345 GLY D O 1
ATOM 12475 N N . SER D 1 306 ? 36.755 317.626 15.027 1.00 36.26 346 SER D N 1
ATOM 12476 C CA . SER D 1 306 ? 35.347 318.007 14.956 1.00 34.88 346 SER D CA 1
ATOM 12477 C C . SER D 1 306 ? 35.057 318.795 13.684 1.00 32.47 346 SER D C 1
ATOM 12478 O O . SER D 1 306 ? 34.074 318.525 12.986 1.00 33.23 346 SER D O 1
ATOM 12481 N N . LEU D 1 307 ? 35.904 319.778 13.368 1.00 34.99 347 LEU D N 1
ATOM 12482 C CA . LEU D 1 307 ? 35.746 320.513 12.117 1.00 33.48 347 LEU D CA 1
ATOM 12483 C C . LEU D 1 307 ? 35.947 319.597 10.917 1.00 37.21 347 LEU D C 1
ATOM 12484 O O . LEU D 1 307 ? 35.266 319.741 9.894 1.00 36.60 347 LEU D O 1
ATOM 12489 N N . LEU D 1 308 ? 36.876 318.644 11.026 1.00 40.73 348 LEU D N 1
ATOM 12490 C CA . LEU D 1 308 ? 37.103 317.699 9.938 1.00 36.00 348 LEU D CA 1
ATOM 12491 C C . LEU D 1 308 ? 35.862 316.854 9.683 1.00 33.28 348 LEU D C 1
ATOM 12492 O O . LEU D 1 308 ? 35.406 316.726 8.541 1.00 33.07 348 LEU D O 1
ATOM 12497 N N . GLY D 1 309 ? 35.301 316.269 10.743 1.00 32.38 349 GLY D N 1
ATOM 12498 C CA . GLY D 1 309 ? 34.083 315.492 10.586 1.00 33.40 349 GLY D CA 1
ATOM 12499 C C . GLY D 1 309 ? 32.924 316.321 10.067 1.00 34.94 349 GLY D C 1
ATOM 12500 O O . GLY D 1 309 ? 32.116 315.844 9.267 1.00 33.43 349 GLY D O 1
ATOM 12501 N N . ALA D 1 310 ? 32.825 317.574 10.514 1.00 31.38 350 ALA D N 1
ATOM 12502 C CA . ALA D 1 310 ? 31.775 318.459 10.020 1.00 31.68 350 ALA D CA 1
ATOM 12503 C C . ALA D 1 310 ? 31.930 318.710 8.525 1.00 33.97 350 ALA D C 1
ATOM 12504 O O . ALA D 1 310 ? 30.953 318.661 7.770 1.00 33.92 350 ALA D O 1
ATOM 12506 N N . ALA D 1 311 ? 33.159 318.978 8.079 1.00 33.46 351 ALA D N 1
ATOM 12507 C CA . ALA D 1 311 ? 33.393 319.202 6.656 1.00 36.67 351 ALA D CA 1
ATOM 12508 C C . ALA D 1 311 ? 33.140 317.936 5.850 1.00 40.28 351 ALA D C 1
ATOM 12509 O O . ALA D 1 311 ? 32.664 318.003 4.710 1.00 36.18 351 ALA D O 1
ATOM 12511 N N . ARG D 1 312 ? 33.445 316.773 6.429 1.00 41.25 352 ARG D N 1
ATOM 12512 C CA . ARG D 1 312 ? 33.324 315.513 5.703 1.00 40.30 352 ARG D CA 1
ATOM 12513 C C . ARG D 1 312 ? 31.868 315.069 5.593 1.00 41.75 352 ARG D C 1
ATOM 12514 O O . ARG D 1 312 ? 31.338 314.909 4.488 1.00 43.60 352 ARG D O 1
ATOM 12522 N N . HIS D 1 313 ? 31.198 314.880 6.736 1.00 38.83 353 HIS D N 1
ATOM 12523 C CA A HIS D 1 313 ? 29.830 314.376 6.695 0.58 36.85 353 HIS D CA 1
ATOM 12524 C CA B HIS D 1 313 ? 29.849 314.330 6.752 0.42 37.16 353 HIS D CA 1
ATOM 12525 C C . HIS D 1 313 ? 28.905 315.090 7.678 1.00 39.10 353 HIS D C 1
ATOM 12526 O O . HIS D 1 313 ? 27.793 314.607 7.928 1.00 36.92 353 HIS D O 1
ATOM 12539 N N . GLY D 1 314 ? 29.318 316.234 8.217 1.00 39.78 354 GLY D N 1
ATOM 12540 C CA . GLY D 1 314 ? 28.466 316.971 9.131 1.00 37.50 354 GLY D CA 1
ATOM 12541 C C . GLY D 1 314 ? 28.256 316.303 10.473 1.00 36.09 354 GLY D C 1
ATOM 12542 O O . GLY D 1 314 ? 27.210 316.502 11.096 1.00 37.32 354 GLY D O 1
ATOM 12543 N N . ASP D 1 315 ? 29.223 315.519 10.940 1.00 34.09 355 ASP D N 1
ATOM 12544 C CA . ASP D 1 315 ? 29.051 314.790 12.189 1.00 33.18 355 ASP D CA 1
ATOM 12545 C C . ASP D 1 315 ? 30.410 314.406 12.752 1.00 34.01 355 ASP D C 1
ATOM 12546 O O . ASP D 1 315 ? 31.447 314.556 12.101 1.00 31.38 355 ASP D O 1
ATOM 12551 N N . ILE D 1 316 ? 30.380 313.906 13.990 1.00 33.75 356 ILE D N 1
ATOM 12552 C CA . ILE D 1 316 ? 31.582 313.383 14.623 1.00 37.65 356 ILE D CA 1
ATOM 12553 C C . ILE D 1 316 ? 32.134 312.234 13.794 1.00 32.94 356 ILE D C 1
ATOM 12554 O O . ILE D 1 316 ? 31.385 311.371 13.318 1.00 32.08 356 ILE D O 1
ATOM 12559 N N . ILE D 1 317 ? 33.449 312.231 13.600 1.00 30.30 357 ILE D N 1
ATOM 12560 C CA . ILE D 1 317 ? 34.091 311.081 12.956 1.00 34.78 357 ILE D CA 1
ATOM 12561 C C . ILE D 1 317 ? 33.758 309.825 13.754 1.00 36.39 357 ILE D C 1
ATOM 12562 O O . ILE D 1 317 ? 33.930 309.812 14.989 1.00 37.00 357 ILE D O 1
ATOM 12567 N N . PRO D 1 318 ? 33.263 308.758 13.118 1.00 34.20 358 PRO D N 1
ATOM 12568 C CA . PRO D 1 318 ? 32.616 307.675 13.879 1.00 35.70 358 PRO D CA 1
ATOM 12569 C C . PRO D 1 318 ? 33.551 306.848 14.751 1.00 35.73 358 PRO D C 1
ATOM 12570 O O . PRO D 1 318 ? 33.053 306.031 15.536 1.00 33.75 358 PRO D O 1
ATOM 12574 N N . TRP D 1 319 ? 34.870 307.012 14.650 1.00 34.51 359 TRP D N 1
ATOM 12575 C CA . TRP D 1 319 ? 35.792 306.361 15.572 1.00 35.82 359 TRP D CA 1
ATOM 12576 C C . TRP D 1 319 ? 36.431 307.348 16.540 1.00 38.89 359 TRP D C 1
ATOM 12577 O O . TRP D 1 319 ? 37.298 306.958 17.329 1.00 38.29 359 TRP D O 1
ATOM 12588 N N . ASP D 1 320 ? 36.022 308.613 16.498 1.00 38.17 360 ASP D N 1
ATOM 12589 C CA . ASP D 1 320 ? 36.506 309.619 17.427 1.00 38.45 360 ASP D CA 1
ATOM 12590 C C . ASP D 1 320 ? 35.749 309.521 18.748 1.00 34.77 360 ASP D C 1
ATOM 12591 O O . ASP D 1 320 ? 34.666 308.933 18.829 1.00 34.45 360 ASP D O 1
ATOM 12596 N N . TYR D 1 321 ? 36.326 310.115 19.801 1.00 35.98 361 TYR D N 1
ATOM 12597 C CA . TYR D 1 321 ? 35.704 309.988 21.114 1.00 37.67 361 TYR D CA 1
ATOM 12598 C C . TYR D 1 321 ? 35.679 311.290 21.914 1.00 39.99 361 TYR D C 1
ATOM 12599 O O . TYR D 1 321 ? 35.462 311.247 23.132 1.00 40.54 361 TYR D O 1
ATOM 12608 N N . ASP D 1 322 ? 35.884 312.442 21.282 1.00 42.70 362 ASP D N 1
ATOM 12609 C CA . ASP D 1 322 ? 35.647 313.715 21.955 1.00 40.19 362 ASP D CA 1
ATOM 12610 C C . ASP D 1 322 ? 35.365 314.781 20.903 1.00 41.13 362 ASP D C 1
ATOM 12611 O O . ASP D 1 322 ? 35.331 314.506 19.701 1.00 42.15 362 ASP D O 1
ATOM 12616 N N . VAL D 1 323 ? 35.154 316.008 21.374 1.00 39.73 363 VAL D N 1
ATOM 12617 C CA . VAL D 1 323 ? 34.852 317.152 20.524 1.00 39.62 363 VAL D CA 1
ATOM 12618 C C . VAL D 1 323 ? 35.792 318.284 20.911 1.00 42.88 363 VAL D C 1
ATOM 12619 O O . VAL D 1 323 ? 36.058 318.501 22.098 1.00 41.17 363 VAL D O 1
ATOM 12623 N N . ASP D 1 324 ? 36.307 318.996 19.911 1.00 42.70 364 ASP D N 1
ATOM 12624 C CA . ASP D 1 324 ? 37.218 320.111 20.131 1.00 44.45 364 ASP D CA 1
ATOM 12625 C C . ASP D 1 324 ? 36.609 321.387 19.569 1.00 44.04 364 ASP D C 1
ATOM 12626 O O . ASP D 1 324 ? 36.088 321.391 18.448 1.00 41.35 364 ASP D O 1
ATOM 12631 N N . LEU D 1 325 ? 36.676 322.463 20.352 1.00 44.83 365 LEU D N 1
ATOM 12632 C CA . LEU D 1 325 ? 36.229 323.786 19.944 1.00 45.61 365 LEU D CA 1
ATOM 12633 C C . LEU D 1 325 ? 37.292 324.808 20.316 1.00 47.86 365 LEU D C 1
ATOM 12634 O O . LEU D 1 325 ? 37.921 324.704 21.373 1.00 46.59 365 LEU D O 1
ATOM 12639 N N . GLY D 1 326 ? 37.486 325.795 19.448 1.00 51.92 366 GLY D N 1
ATOM 12640 C CA . GLY D 1 326 ? 38.321 326.931 19.776 1.00 52.72 366 GLY D CA 1
ATOM 12641 C C . GLY D 1 326 ? 37.476 328.106 20.232 1.00 53.19 366 GLY D C 1
ATOM 12642 O O . GLY D 1 326 ? 36.353 328.292 19.780 1.00 53.54 366 GLY D O 1
ATOM 12643 N N . ILE D 1 327 ? 38.022 328.889 21.161 1.00 53.57 367 ILE D N 1
ATOM 12644 C CA . ILE D 1 327 ? 37.337 330.066 21.682 1.00 53.71 367 ILE D CA 1
ATOM 12645 C C . ILE D 1 327 ? 38.329 331.214 21.779 1.00 56.30 367 ILE D C 1
ATOM 12646 O O . ILE D 1 327 ? 39.539 331.007 21.906 1.00 53.45 367 ILE D O 1
ATOM 12651 N N . TYR D 1 328 ? 37.807 332.434 21.713 1.00 54.09 368 TYR D N 1
ATOM 12652 C CA . TYR D 1 328 ? 38.631 333.610 21.949 1.00 63.52 368 TYR D CA 1
ATOM 12653 C C . TYR D 1 328 ? 38.948 333.708 23.435 1.00 63.65 368 TYR D C 1
ATOM 12654 O O . TYR D 1 328 ? 38.040 333.698 24.273 1.00 60.84 368 TYR D O 1
ATOM 12663 N N . LEU D 1 329 ? 40.241 333.790 23.760 1.00 68.57 369 LEU D N 1
ATOM 12664 C CA . LEU D 1 329 ? 40.653 333.878 25.157 1.00 75.57 369 LEU D CA 1
ATOM 12665 C C . LEU D 1 329 ? 40.038 335.088 25.848 1.00 75.68 369 LEU D C 1
ATOM 12666 O O . LEU D 1 329 ? 39.733 335.034 27.045 1.00 73.43 369 LEU D O 1
ATOM 12671 N N . GLU D 1 330 ? 39.828 336.179 25.112 1.00 79.36 370 GLU D N 1
ATOM 12672 C CA . GLU D 1 330 ? 39.307 337.409 25.693 1.00 83.73 370 GLU D CA 1
ATOM 12673 C C . GLU D 1 330 ? 37.836 337.313 26.104 1.00 81.17 370 GLU D C 1
ATOM 12674 O O . GLU D 1 330 ? 37.384 338.155 26.888 1.00 81.91 370 GLU D O 1
ATOM 12680 N N . ASP D 1 331 ? 37.093 336.309 25.627 1.00 75.22 371 ASP D N 1
ATOM 12681 C CA . ASP D 1 331 ? 35.677 336.147 25.953 1.00 70.78 371 ASP D CA 1
ATOM 12682 C C . ASP D 1 331 ? 35.419 335.181 27.107 1.00 67.62 371 ASP D C 1
ATOM 12683 O O . ASP D 1 331 ? 34.256 334.995 27.483 1.00 65.36 371 ASP D O 1
ATOM 12688 N N . VAL D 1 332 ? 36.461 334.571 27.680 1.00 68.29 372 VAL D N 1
ATOM 12689 C CA . VAL D 1 332 ? 36.260 333.541 28.701 1.00 69.54 372 VAL D CA 1
ATOM 12690 C C . VAL D 1 332 ? 35.426 334.079 29.858 1.00 75.29 372 VAL D C 1
ATOM 12691 O O . VAL D 1 332 ? 34.524 333.399 30.364 1.00 69.32 372 VAL D O 1
ATOM 12695 N N . GLY D 1 333 ? 35.693 335.316 30.275 1.00 75.23 373 GLY D N 1
ATOM 12696 C CA . GLY D 1 333 ? 34.981 335.910 31.392 1.00 79.43 373 GLY D CA 1
ATOM 12697 C C . GLY D 1 333 ? 33.507 336.163 31.149 1.00 78.19 373 GLY D C 1
ATOM 12698 O O . GLY D 1 333 ? 32.793 336.492 32.102 1.00 81.04 373 GLY D O 1
ATOM 12699 N N . ASN D 1 334 ? 33.035 336.012 29.910 1.00 75.91 374 ASN D N 1
ATOM 12700 C CA . ASN D 1 334 ? 31.635 336.280 29.605 1.00 75.28 374 ASN D CA 1
ATOM 12701 C C . ASN D 1 334 ? 30.694 335.190 30.100 1.00 70.94 374 ASN D C 1
ATOM 12702 O O . ASN D 1 334 ? 29.492 335.447 30.232 1.00 70.07 374 ASN D O 1
ATOM 12707 N N . CYS D 1 335 ? 31.194 333.987 30.372 1.00 72.34 375 CYS D N 1
ATOM 12708 C CA . CYS D 1 335 ? 30.339 332.860 30.718 1.00 64.50 375 CYS D CA 1
ATOM 12709 C C . CYS D 1 335 ? 30.630 332.392 32.136 1.00 63.82 375 CYS D C 1
ATOM 12710 O O . CYS D 1 335 ? 31.792 332.177 32.502 1.00 61.22 375 CYS D O 1
ATOM 12713 N N . GLU D 1 336 ? 29.561 332.207 32.914 1.00 66.50 376 GLU D N 1
ATOM 12714 C CA . GLU D 1 336 ? 29.689 331.910 34.338 1.00 70.61 376 GLU D CA 1
ATOM 12715 C C . GLU D 1 336 ? 30.424 330.597 34.581 1.00 71.51 376 GLU D C 1
ATOM 12716 O O . GLU D 1 336 ? 31.244 330.499 35.503 1.00 70.59 376 GLU D O 1
ATOM 12722 N N . GLN D 1 337 ? 30.142 329.574 33.768 1.00 65.07 377 GLN D N 1
ATOM 12723 C CA . GLN D 1 337 ? 30.734 328.260 34.004 1.00 65.09 377 GLN D CA 1
ATOM 12724 C C . GLN D 1 337 ? 32.249 328.290 33.843 1.00 64.73 377 GLN D C 1
ATOM 12725 O O . GLN D 1 337 ? 32.971 327.615 34.586 1.00 64.41 377 GLN D O 1
ATOM 12731 N N . LEU D 1 338 ? 32.752 329.063 32.875 1.00 66.02 378 LEU D N 1
ATO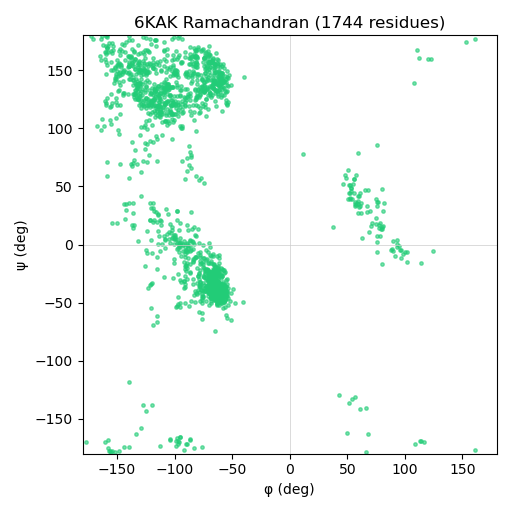M 12732 C CA . LEU D 1 338 ? 34.199 329.166 32.703 1.00 70.14 378 LEU D CA 1
ATOM 12733 C C . LEU D 1 338 ? 34.845 329.902 33.869 1.00 73.71 378 LEU D C 1
ATOM 12734 O O . LEU D 1 338 ? 35.893 329.477 34.369 1.00 74.36 378 LEU D O 1
ATOM 12739 N N . ARG D 1 339 ? 34.240 331.010 34.307 1.00 77.96 379 ARG D N 1
ATOM 12740 C CA . ARG D 1 339 ? 34.748 331.725 35.473 1.00 80.21 379 ARG D CA 1
ATOM 12741 C C . ARG D 1 339 ? 34.827 330.806 36.685 1.00 79.54 379 ARG D C 1
ATOM 12742 O O . ARG D 1 339 ? 35.848 330.755 37.379 1.00 77.58 379 ARG D O 1
ATOM 12750 N N . GLY D 1 340 ? 33.752 330.060 36.946 1.00 80.25 380 GLY D N 1
ATOM 12751 C CA . GLY D 1 340 ? 33.781 329.102 38.037 1.00 82.58 380 GLY D CA 1
ATOM 12752 C C . GLY D 1 340 ? 34.825 328.020 37.837 1.00 84.26 380 GLY D C 1
ATOM 12753 O O . GLY D 1 340 ? 35.488 327.603 38.790 1.00 85.08 380 GLY D O 1
ATOM 12754 N N . ALA D 1 341 ? 34.994 327.560 36.593 1.00 85.29 381 ALA D N 1
ATOM 12755 C CA . ALA D 1 341 ? 35.931 326.477 36.310 1.00 87.41 381 ALA D CA 1
ATOM 12756 C C . ALA D 1 341 ? 37.365 326.830 36.677 1.00 90.23 381 ALA D C 1
ATOM 12757 O O . ALA D 1 341 ? 38.177 325.925 36.899 1.00 90.93 381 ALA D O 1
ATOM 12759 N N . GLU D 1 342 ? 37.699 328.120 36.748 1.00 93.36 382 GLU D N 1
ATOM 12760 C CA . GLU D 1 342 ? 39.056 328.508 37.113 1.00 95.75 382 GLU D CA 1
ATOM 12761 C C . GLU D 1 342 ? 39.306 328.327 38.606 1.00 97.38 382 GLU D C 1
ATOM 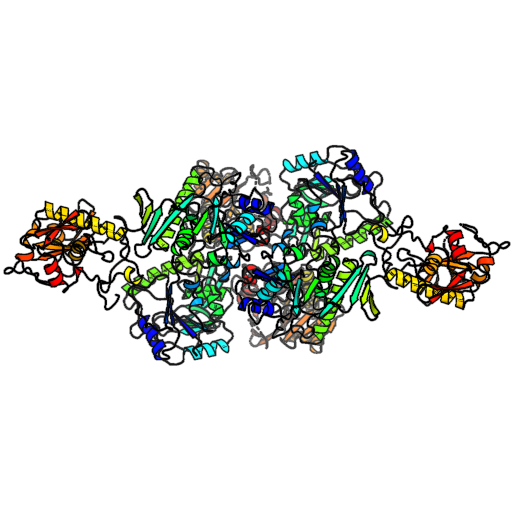12762 O O . GLU D 1 342 ? 40.451 328.112 39.019 1.00 98.51 382 GLU D O 1
ATOM 12768 N N . ALA D 1 343 ? 38.255 328.398 39.425 1.00 98.02 383 ALA D N 1
ATOM 12769 C CA . ALA D 1 343 ? 38.405 328.138 40.852 1.00 99.22 383 ALA D CA 1
ATOM 12770 C C . ALA D 1 343 ? 38.405 326.643 41.148 1.00 99.06 383 ALA D C 1
ATOM 12771 O O . ALA D 1 343 ? 39.194 326.169 41.973 1.00 99.43 383 ALA D O 1
ATOM 12773 N N . GLY D 1 344 ? 37.532 325.894 40.487 1.00 98.46 384 GLY D N 1
ATOM 12774 C CA . GLY D 1 344 ? 37.460 324.463 40.699 1.00 97.13 384 GLY D CA 1
ATOM 12775 C C . GLY D 1 344 ? 36.434 323.852 39.773 1.00 94.58 384 GLY D C 1
ATOM 12776 O O . GLY D 1 344 ? 35.923 324.510 38.865 1.00 95.21 384 GLY D O 1
ATOM 12777 N N . SER D 1 345 ? 36.135 322.579 40.014 1.00 91.48 385 SER D N 1
ATOM 12778 C CA . SER D 1 345 ? 35.147 321.884 39.202 1.00 88.72 385 SER D CA 1
ATOM 12779 C C . SER D 1 345 ? 33.760 322.473 39.430 1.00 84.43 385 SER D C 1
ATOM 12780 O O . SER D 1 345 ? 33.359 322.738 40.566 1.00 84.83 385 SER D O 1
ATOM 12783 N N . VAL D 1 346 ? 33.028 322.678 38.339 1.00 79.02 386 VAL D N 1
ATOM 12784 C CA . VAL D 1 346 ? 31.693 323.264 38.376 1.00 75.28 386 VAL D CA 1
ATOM 12785 C C . VAL D 1 346 ? 30.715 322.267 37.772 1.00 72.79 386 VAL D C 1
ATOM 12786 O O . VAL D 1 346 ? 30.850 321.887 36.602 1.00 73.70 386 VAL D O 1
ATOM 12790 N N . VAL D 1 347 ? 29.737 321.846 38.566 1.00 65.90 387 VAL D N 1
ATOM 12791 C CA . VAL D 1 347 ? 28.608 321.057 38.088 1.00 64.86 387 VAL D CA 1
ATOM 12792 C C . VAL D 1 347 ? 27.414 322.000 38.019 1.00 64.73 387 VAL D C 1
ATOM 12793 O O . VAL D 1 347 ? 26.941 322.491 39.049 1.00 65.85 387 VAL D O 1
ATOM 12797 N N . ASP D 1 348 ? 26.921 322.268 36.812 1.00 61.09 388 ASP D N 1
ATOM 12798 C CA . ASP D 1 348 ? 25.937 323.323 36.622 1.00 58.77 388 ASP D CA 1
ATOM 12799 C C . ASP D 1 348 ? 24.516 322.779 36.772 1.00 60.91 388 ASP D C 1
ATOM 12800 O O . ASP D 1 348 ? 24.301 321.626 37.156 1.00 58.45 388 ASP D O 1
ATOM 12805 N N . GLU D 1 349 ? 23.527 323.620 36.455 1.00 62.67 389 GLU D N 1
ATOM 12806 C CA . GLU D 1 349 ? 22.130 323.262 36.675 1.00 68.43 389 GLU D CA 1
ATOM 12807 C C . GLU D 1 349 ? 21.722 322.024 35.886 1.00 61.21 389 GLU D C 1
ATOM 12808 O O . GLU D 1 349 ? 20.783 321.322 36.279 1.00 61.10 389 GLU D O 1
ATOM 12814 N N . ARG D 1 350 ? 22.405 321.738 34.778 1.00 57.87 390 ARG D N 1
ATOM 12815 C CA . ARG D 1 350 ? 22.031 320.644 33.892 1.00 56.51 390 ARG D CA 1
ATOM 12816 C C . ARG D 1 350 ? 22.908 319.409 34.065 1.00 54.46 390 ARG D C 1
ATOM 12817 O O . ARG D 1 350 ? 22.761 318.449 33.302 1.00 55.31 390 ARG D O 1
ATOM 12825 N N . GLY D 1 351 ? 23.813 319.409 35.042 1.00 53.38 391 GLY D N 1
ATOM 12826 C CA . GLY D 1 351 ? 24.611 318.239 35.344 1.00 52.27 391 GLY D CA 1
ATOM 12827 C C . GLY D 1 351 ? 25.918 318.118 34.592 1.00 52.93 391 GLY D C 1
ATOM 12828 O O . GLY D 1 351 ? 26.615 317.108 34.757 1.00 49.29 391 GLY D O 1
ATOM 12829 N N . PHE D 1 352 ? 26.276 319.100 33.772 1.00 52.31 392 PHE D N 1
ATOM 12830 C CA . PHE D 1 352 ? 27.542 319.061 33.055 1.00 48.33 392 PHE D CA 1
ATOM 12831 C C . PHE D 1 352 ? 28.669 319.566 33.950 1.00 50.86 392 PHE D C 1
ATOM 12832 O O . PHE D 1 352 ? 28.470 320.440 34.798 1.00 51.15 392 PHE D O 1
ATOM 12840 N N . VAL D 1 353 ? 29.862 319.012 33.750 1.00 51.20 393 VAL D N 1
ATOM 12841 C CA . VAL D 1 353 ? 31.005 319.251 34.628 1.00 52.11 393 VAL D CA 1
ATOM 12842 C C . VAL D 1 353 ? 32.057 320.034 33.851 1.00 55.13 393 VAL D C 1
ATOM 12843 O O . VAL D 1 353 ? 32.643 319.521 32.890 1.00 55.14 393 VAL D O 1
ATOM 12847 N N . TRP D 1 354 ? 32.310 321.270 34.279 1.00 57.24 394 TRP D N 1
ATOM 12848 C CA . TRP D 1 354 ? 33.282 322.154 33.645 1.00 59.86 394 TRP D CA 1
ATOM 12849 C C . TRP D 1 354 ? 34.544 322.223 34.498 1.00 67.59 394 TRP D C 1
ATOM 12850 O O . TRP D 1 354 ? 34.471 322.495 35.701 1.00 71.81 394 TRP D O 1
ATOM 12861 N N . GLU D 1 355 ? 35.698 321.993 33.873 1.00 71.39 395 GLU D N 1
ATOM 12862 C CA . GLU D 1 355 ? 36.973 322.009 34.577 1.00 73.97 395 GLU D CA 1
ATOM 12863 C C . GLU D 1 355 ? 38.030 322.685 33.715 1.00 71.78 395 GLU D C 1
ATOM 12864 O O . GLU D 1 355 ? 37.938 322.693 32.484 1.00 66.63 395 GLU D O 1
ATOM 12870 N N . LYS D 1 356 ? 39.042 323.247 34.376 1.00 73.70 396 LYS D N 1
ATOM 12871 C CA . LYS D 1 356 ? 40.182 323.851 33.697 1.00 76.01 396 LYS D CA 1
ATOM 12872 C C . LYS D 1 356 ? 41.382 322.914 33.640 1.00 79.07 396 LYS D C 1
ATOM 12873 O O . LYS D 1 356 ? 41.912 322.655 32.556 1.00 77.43 396 LYS D O 1
ATOM 12875 N N . ALA D 1 357 ? 41.813 322.396 34.788 1.00 84.46 397 ALA D N 1
ATOM 12876 C CA . ALA D 1 357 ? 42.908 321.429 34.867 1.00 89.51 397 ALA D CA 1
ATOM 12877 C C . ALA D 1 357 ? 44.144 321.875 34.087 1.00 91.01 397 ALA D C 1
ATOM 12878 O O . ALA D 1 357 ? 45.203 322.116 34.665 1.00 93.17 397 ALA D O 1
ATOM 12880 N N . GLY D 1 360 ? 47.937 322.196 31.915 1.00 109.52 400 GLY D N 1
ATOM 12881 C CA . GLY D 1 360 ? 46.791 322.285 31.029 1.00 109.86 400 GLY D CA 1
ATOM 12882 C C . GLY D 1 360 ? 46.539 323.675 30.476 1.00 110.70 400 GLY D C 1
ATOM 12883 O O . GLY D 1 360 ? 46.651 324.671 31.191 1.00 111.34 400 GLY D O 1
ATOM 12884 N N . ASP D 1 361 ? 46.195 323.738 29.188 1.00 108.20 401 ASP D N 1
ATOM 12885 C CA . ASP D 1 361 ? 45.873 324.996 28.524 1.00 105.40 401 ASP D CA 1
ATOM 12886 C C . ASP D 1 361 ? 44.393 325.330 28.574 1.00 97.02 401 ASP D C 1
ATOM 12887 O O . ASP D 1 361 ? 44.027 326.510 28.616 1.00 97.11 401 ASP D O 1
ATOM 12892 N N . PHE D 1 362 ? 43.549 324.312 28.577 1.00 87.68 402 PHE D N 1
ATOM 12893 C CA . PHE D 1 362 ? 42.215 324.349 28.001 1.00 78.90 402 PHE D CA 1
ATOM 12894 C C . PHE D 1 362 ? 41.152 324.132 29.073 1.00 73.83 402 PHE D C 1
ATOM 12895 O O . PHE D 1 362 ? 41.451 323.880 30.241 1.00 73.95 402 PHE D O 1
ATOM 12903 N N . PHE D 1 363 ? 39.896 324.235 28.651 1.00 66.54 403 PHE D N 1
ATOM 12904 C CA . PHE D 1 363 ? 38.748 323.851 29.456 1.00 61.70 403 PHE D CA 1
ATOM 12905 C C . PHE D 1 363 ? 38.168 322.548 28.920 1.00 56.95 403 PHE D C 1
ATOM 12906 O O . PHE D 1 363 ? 38.283 322.241 27.730 1.00 55.69 403 PHE D O 1
ATOM 12914 N N . ARG D 1 364 ? 37.539 321.786 29.811 1.00 52.36 404 ARG D N 1
ATOM 12915 C CA . ARG D 1 364 ? 36.915 320.519 29.457 1.00 51.91 404 ARG D CA 1
ATOM 12916 C C . ARG D 1 364 ? 35.534 320.459 30.088 1.00 50.99 404 ARG D C 1
ATOM 12917 O O . ARG D 1 364 ? 35.387 320.708 31.288 1.00 53.12 404 ARG D O 1
ATOM 12925 N N . VAL D 1 365 ? 34.527 320.136 29.282 1.00 45.13 405 VAL D N 1
ATOM 12926 C CA . VAL D 1 365 ? 33.152 319.998 29.748 1.00 42.91 405 VAL D CA 1
ATOM 12927 C C . VAL D 1 365 ? 32.737 318.547 29.573 1.00 46.67 405 VAL D C 1
ATOM 12928 O O . VAL D 1 365 ? 32.702 318.038 28.446 1.00 40.25 405 VAL D O 1
ATOM 12932 N N . GLN D 1 366 ? 32.402 317.890 30.677 1.00 42.31 406 GLN D N 1
ATOM 12933 C CA . GLN D 1 366 ? 32.008 316.491 30.659 1.00 47.73 406 GLN D CA 1
ATOM 12934 C C . GLN D 1 366 ? 30.489 316.358 30.675 1.00 48.14 406 GLN D C 1
ATOM 12935 O O . GLN D 1 366 ? 29.776 317.203 31.223 1.00 47.47 406 GLN D O 1
ATOM 12941 N N . TYR D 1 367 ? 30.007 315.281 30.049 1.00 42.62 407 TYR D N 1
ATOM 12942 C CA . TYR D 1 367 ? 28.571 315.038 29.931 1.00 39.19 407 TYR D CA 1
ATOM 12943 C C . TYR D 1 367 ? 27.894 315.021 31.295 1.00 38.42 407 TYR D C 1
ATOM 12944 O O . TYR D 1 367 ? 26.795 315.565 31.460 1.00 39.70 407 TYR D O 1
ATOM 12953 N N . SER D 1 368 ? 28.537 314.411 32.285 1.00 40.46 408 SER D N 1
ATOM 12954 C CA . SER D 1 368 ? 27.999 314.351 33.637 1.00 41.12 408 SER D CA 1
ATOM 12955 C C . SER D 1 368 ? 29.130 313.971 34.582 1.00 45.45 408 SER D C 1
ATOM 12956 O O . SER D 1 368 ? 30.270 313.753 34.165 1.00 46.45 408 SER D O 1
ATOM 12959 N N . GLU D 1 369 ? 28.799 313.891 35.872 1.00 48.36 409 GLU D N 1
ATOM 12960 C CA . GLU D 1 369 ? 29.797 313.510 36.864 1.00 51.87 409 GLU D CA 1
ATOM 12961 C C . GLU D 1 369 ? 30.242 312.065 36.672 1.00 50.95 409 GLU D C 1
ATOM 12962 O O . GLU D 1 369 ? 31.411 311.735 36.899 1.00 51.18 409 GLU D O 1
ATOM 12968 N N . SER D 1 370 ? 29.331 311.193 36.241 1.00 47.73 410 SER D N 1
ATOM 12969 C CA . SER D 1 370 ? 29.675 309.790 36.035 1.00 48.21 410 SER D CA 1
ATOM 12970 C C . SER D 1 370 ? 30.145 309.506 34.611 1.00 48.82 410 SER D C 1
ATOM 12971 O O . SER D 1 370 ? 31.045 308.683 34.414 1.00 48.79 410 SER D O 1
ATOM 12974 N N . ASN D 1 371 ? 29.560 310.171 33.615 1.00 45.92 411 ASN D N 1
ATOM 12975 C CA . ASN D 1 371 ? 29.863 309.924 32.208 1.00 45.70 411 ASN D CA 1
ATOM 12976 C C . ASN D 1 371 ? 30.844 310.987 31.720 1.00 46.85 411 ASN D C 1
ATOM 12977 O O . ASN D 1 371 ? 30.482 312.160 31.586 1.00 46.79 411 ASN D O 1
ATOM 12982 N N . HIS D 1 372 ? 32.075 310.567 31.422 1.00 46.52 412 HIS D N 1
ATOM 12983 C CA . HIS D 1 372 ? 33.180 311.484 31.168 1.00 49.06 412 HIS D CA 1
ATOM 12984 C C . HIS D 1 372 ? 33.436 311.717 29.681 1.00 50.56 412 HIS D C 1
ATOM 12985 O O . HIS D 1 372 ? 34.573 311.997 29.288 1.00 56.96 412 HIS D O 1
ATOM 12992 N N . LEU D 1 373 ? 32.407 311.607 28.844 1.00 45.57 413 LEU D N 1
ATOM 12993 C CA . LEU D 1 373 ? 32.529 312.053 27.462 1.00 41.01 413 LEU D CA 1
ATOM 12994 C C . LEU D 1 373 ? 32.509 313.575 27.430 1.00 40.98 413 LEU D C 1
ATOM 12995 O O . LEU D 1 373 ? 31.645 314.204 28.048 1.00 43.23 413 LEU D O 1
ATOM 13000 N N . HIS D 1 374 ? 33.466 314.175 26.724 1.00 39.69 414 HIS D N 1
ATOM 13001 C CA . HIS D 1 374 ? 33.772 315.574 26.975 1.00 42.99 414 HIS D CA 1
ATOM 13002 C C . HIS D 1 374 ? 33.968 316.366 25.691 1.00 40.33 414 HIS D C 1
ATOM 13003 O O . HIS D 1 374 ? 34.286 315.827 24.627 1.00 38.60 414 HIS D O 1
ATOM 13010 N N . VAL D 1 375 ? 33.772 317.675 25.830 1.00 44.41 415 VAL D N 1
ATOM 13011 C CA . VAL D 1 375 ? 34.146 318.676 24.841 1.00 44.45 415 VAL D CA 1
ATOM 13012 C C . VAL D 1 375 ? 35.307 319.472 25.418 1.00 46.40 415 VAL D C 1
ATOM 13013 O O . VAL D 1 375 ? 35.236 319.941 26.560 1.00 48.09 415 VAL D O 1
ATOM 13017 N N . ASP D 1 376 ? 36.376 319.617 24.642 1.00 45.33 416 ASP D N 1
ATOM 13018 C CA . ASP D 1 376 ? 37.506 320.449 25.034 1.00 48.25 416 ASP D CA 1
ATOM 13019 C C . ASP D 1 376 ? 37.397 321.815 24.370 1.00 49.62 416 ASP D C 1
ATOM 13020 O O . ASP D 1 376 ? 37.088 321.916 23.179 1.00 43.69 416 ASP D O 1
ATOM 13025 N N . LEU D 1 377 ? 37.644 322.864 25.150 1.00 50.37 417 LEU D N 1
ATOM 13026 C CA . LEU D 1 377 ? 37.617 324.239 24.665 1.00 53.57 417 LEU D CA 1
ATOM 13027 C C . LEU D 1 377 ? 39.035 324.789 24.690 1.00 57.18 417 LEU D C 1
ATOM 13028 O O . LEU D 1 377 ? 39.676 324.807 25.745 1.00 55.80 417 LEU D O 1
ATOM 13033 N N . TRP D 1 378 ? 39.516 325.248 23.536 1.00 59.61 418 TRP D N 1
ATOM 13034 C CA . TRP D 1 378 ? 40.892 325.718 23.408 1.00 60.00 418 TRP D CA 1
ATOM 13035 C C . TRP D 1 378 ? 40.920 327.224 23.190 1.00 61.43 418 TRP D C 1
ATOM 13036 O O . TRP D 1 378 ? 40.601 327.699 22.088 1.00 56.45 418 TRP D O 1
ATOM 13047 N N . PRO D 1 379 ? 41.292 328.017 24.197 1.00 63.86 419 PRO D N 1
ATOM 13048 C CA . PRO D 1 379 ? 41.329 329.476 24.021 1.00 63.99 419 PRO D CA 1
ATOM 13049 C C . PRO D 1 379 ? 42.542 329.908 23.205 1.00 63.00 419 PRO D C 1
ATOM 13050 O O . PRO D 1 379 ? 43.668 329.474 23.459 1.00 64.24 419 PRO D O 1
ATOM 13054 N N . PHE D 1 380 ? 42.297 330.763 22.216 1.00 62.76 420 PHE D N 1
ATOM 13055 C CA . PHE D 1 380 ? 43.337 331.413 21.435 1.00 71.69 420 PHE D CA 1
ATOM 13056 C C . PHE D 1 380 ? 43.223 332.922 21.616 1.00 73.65 420 PHE D C 1
ATOM 13057 O O . PHE D 1 380 ? 42.178 333.442 22.018 1.00 71.50 420 PHE D O 1
ATOM 13065 N N . TYR D 1 381 ? 44.313 333.630 21.315 1.00 78.58 421 TYR D N 1
ATOM 13066 C CA . TYR D 1 381 ? 44.300 335.085 21.355 1.00 83.68 421 TYR D CA 1
ATOM 13067 C C . TYR D 1 381 ? 45.058 335.635 20.155 1.00 85.07 421 TYR D C 1
ATOM 13068 O O . TYR D 1 381 ? 46.080 335.061 19.749 1.00 81.87 421 TYR D O 1
ATOM 13077 N N . PRO D 1 382 ? 44.586 336.739 19.570 1.00 89.21 422 PRO D N 1
ATOM 13078 C CA . PRO D 1 382 ? 45.303 337.352 18.443 1.00 94.94 422 PRO D CA 1
ATOM 13079 C C . PRO D 1 382 ? 46.450 338.211 18.954 1.00 103.55 422 PRO D C 1
ATOM 13080 O O . PRO D 1 382 ? 46.239 339.163 19.708 1.00 103.51 422 PRO D O 1
ATOM 13084 N N . ARG D 1 383 ? 47.670 337.869 18.545 1.00 110.64 423 ARG D N 1
ATOM 13085 C CA . ARG D 1 383 ? 48.870 338.564 18.998 1.00 116.56 423 ARG D CA 1
ATOM 13086 C C . ARG D 1 383 ? 49.350 339.621 18.013 1.00 119.38 423 ARG D C 1
ATOM 13087 O O . ARG D 1 383 ? 49.698 340.731 18.426 1.00 123.92 423 ARG D O 1
ATOM 13089 N N . ASN D 1 384 ? 49.394 339.295 16.721 1.00 117.67 424 ASN D N 1
ATOM 13090 C CA . ASN D 1 384 ? 49.598 340.288 15.673 1.00 116.23 424 ASN D CA 1
ATOM 13091 C C . ASN D 1 384 ? 49.087 339.734 14.351 1.00 108.63 424 ASN D C 1
ATOM 13092 O O . ASN D 1 384 ? 49.844 339.610 13.382 1.00 108.94 424 ASN D O 1
ATOM 13097 N N . GLY D 1 385 ? 47.802 339.391 14.305 1.00 101.06 425 GLY D N 1
ATOM 13098 C CA . GLY D 1 385 ? 47.213 338.778 13.138 1.00 95.01 425 GLY D CA 1
ATOM 13099 C C . GLY D 1 385 ? 47.234 337.266 13.136 1.00 87.88 425 GLY D C 1
ATOM 13100 O O . GLY D 1 385 ? 46.596 336.656 12.269 1.00 86.24 425 GLY D O 1
ATOM 13101 N N . VAL D 1 386 ? 47.943 336.642 14.073 1.00 84.76 426 VAL D N 1
ATOM 13102 C CA . VAL D 1 386 ? 48.011 335.191 14.187 1.00 84.10 426 VAL D CA 1
ATOM 13103 C C . VAL D 1 386 ? 47.357 334.782 15.499 1.00 83.48 426 VAL D C 1
ATOM 13104 O O . VAL D 1 386 ? 47.636 335.373 16.550 1.00 83.77 426 VAL D O 1
ATOM 13108 N N . MET D 1 387 ? 46.479 333.784 15.435 1.00 82.98 427 MET D N 1
ATOM 13109 C CA . MET D 1 387 ? 45.923 333.185 16.638 1.00 81.33 427 MET D CA 1
ATOM 13110 C C . MET D 1 387 ? 46.956 332.261 17.269 1.00 83.13 427 MET D C 1
ATOM 13111 O O . MET D 1 387 ? 47.622 331.488 16.574 1.00 82.87 427 MET D O 1
ATOM 13116 N N . THR D 1 388 ? 47.093 332.345 18.590 1.00 85.77 428 THR D N 1
ATOM 13117 C CA . THR D 1 388 ? 48.164 331.626 19.262 1.00 89.44 428 THR D CA 1
ATOM 13118 C C . THR D 1 388 ? 47.745 331.247 20.675 1.00 89.77 428 THR D C 1
ATOM 13119 O O . THR D 1 388 ? 46.955 331.945 21.316 1.00 87.11 428 THR D O 1
ATOM 13123 N N . LYS D 1 389 ? 48.278 330.120 21.140 1.00 94.63 429 LYS D N 1
ATOM 13124 C CA . LYS D 1 389 ? 48.216 329.679 22.523 1.00 100.26 429 LYS D CA 1
ATOM 13125 C C . LYS D 1 389 ? 49.628 329.728 23.108 1.00 107.06 429 LYS D C 1
ATOM 13126 O O . LYS D 1 389 ? 50.569 330.205 22.463 1.00 108.58 429 LYS D O 1
ATOM 13128 N N . ASP D 1 390 ? 49.787 329.226 24.334 1.00 113.15 430 ASP D N 1
ATOM 13129 C CA . ASP D 1 390 ? 51.061 329.353 25.029 1.00 118.22 430 ASP D CA 1
ATOM 13130 C C . ASP D 1 390 ? 51.680 328.039 25.490 1.00 119.93 430 ASP D C 1
ATOM 13131 O O . ASP D 1 390 ? 52.822 328.058 25.963 1.00 120.59 430 ASP D O 1
ATOM 13136 N N . THR D 1 391 ? 50.986 326.912 25.372 1.00 119.57 431 THR D N 1
ATOM 13137 C CA . THR D 1 391 ? 51.594 325.626 25.713 1.00 119.41 431 THR D CA 1
ATOM 13138 C C . THR D 1 391 ? 51.111 324.520 24.780 1.00 115.90 431 THR D C 1
ATOM 13139 O O . THR D 1 391 ? 50.411 324.780 23.801 1.00 114.27 431 THR D O 1
ATOM 13143 N N . VAL D 1 399 ? 49.023 323.990 16.889 1.00 90.98 439 VAL D N 1
ATOM 13144 C CA . VAL D 1 399 ? 49.901 324.939 16.217 1.00 91.48 439 VAL D CA 1
ATOM 13145 C C . VAL D 1 399 ? 49.080 326.170 15.817 1.00 90.54 439 VAL D C 1
ATOM 13146 O O . VAL D 1 399 ? 47.850 326.123 15.803 1.00 91.45 439 VAL D O 1
ATOM 13150 N N . GLU D 1 400 ? 49.763 327.270 15.508 1.00 91.01 440 GLU D N 1
ATOM 13151 C CA . GLU D 1 400 ? 49.118 328.555 15.281 1.00 91.20 440 GLU D CA 1
ATOM 13152 C C . GLU D 1 400 ? 48.528 328.633 13.871 1.00 85.92 440 GLU D C 1
ATOM 13153 O O . GLU D 1 400 ? 48.795 327.794 13.006 1.00 86.37 440 GLU D O 1
ATOM 13159 N N . PHE D 1 401 ? 47.715 329.663 13.642 1.00 79.44 441 PHE D N 1
ATOM 13160 C CA . PHE D 1 401 ? 47.069 329.863 12.351 1.00 72.32 441 PHE D CA 1
ATOM 13161 C C . PHE D 1 401 ? 46.665 331.329 12.226 1.00 67.88 441 PHE D C 1
ATOM 13162 O O . PHE D 1 401 ? 46.470 332.012 13.238 1.00 68.27 441 PHE D O 1
ATOM 13170 N N . PRO D 1 402 ? 46.545 331.840 10.999 1.00 67.89 442 PRO D N 1
ATOM 13171 C CA . PRO D 1 402 ? 46.225 333.263 10.812 1.00 69.27 442 PRO D CA 1
ATOM 13172 C C . PRO D 1 402 ? 44.800 333.607 11.225 1.00 68.29 442 PRO D C 1
ATOM 13173 O O . PRO D 1 402 ? 43.873 332.805 11.090 1.00 66.28 442 PRO D O 1
ATOM 13177 N N . GLU D 1 403 ? 44.631 334.847 11.702 1.00 70.29 443 GLU D N 1
ATOM 13178 C CA . GLU D 1 403 ? 43.352 335.291 12.250 1.00 70.28 443 GLU D CA 1
ATOM 13179 C C . GLU D 1 403 ? 42.286 335.515 11.183 1.00 64.83 443 GLU D C 1
ATOM 13180 O O . GLU D 1 403 ? 41.094 335.500 11.511 1.00 60.48 443 GLU D O 1
ATOM 13186 N N . HIS D 1 404 ? 42.672 335.725 9.922 1.00 63.58 444 HIS D N 1
ATOM 13187 C CA . HIS D 1 404 ? 41.666 335.978 8.895 1.00 61.80 444 HIS D CA 1
ATOM 13188 C C . HIS D 1 404 ? 40.772 334.771 8.645 1.00 55.71 444 HIS D C 1
ATOM 13189 O O . HIS D 1 404 ? 39.690 334.928 8.070 1.00 50.42 444 HIS D O 1
ATOM 13196 N N . PHE D 1 405 ? 41.188 333.576 9.068 1.00 56.28 445 PHE D N 1
ATOM 13197 C CA . PHE D 1 405 ? 40.325 332.408 8.948 1.00 55.87 445 PHE D CA 1
ATOM 13198 C C . PHE D 1 405 ? 39.114 332.476 9.869 1.00 54.12 445 PHE D C 1
ATOM 13199 O O . PHE D 1 405 ? 38.174 331.697 9.683 1.00 49.82 445 PHE D O 1
ATOM 13207 N N . LEU D 1 406 ? 39.106 333.385 10.842 1.00 51.74 446 LEU D N 1
ATOM 13208 C CA . LEU D 1 406 ? 37.962 333.581 11.721 1.00 52.77 446 LEU D CA 1
ATOM 13209 C C . LEU D 1 406 ? 37.159 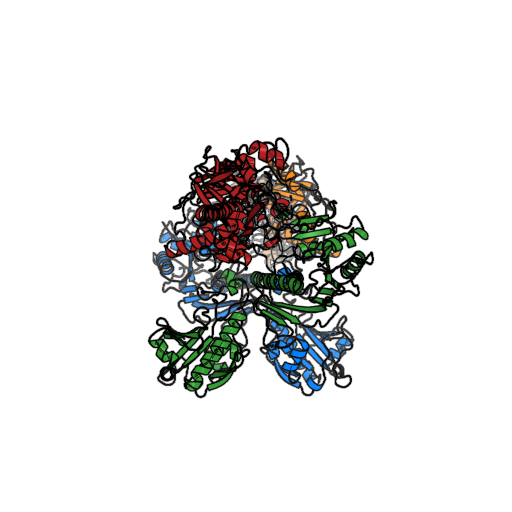334.827 11.379 1.00 53.92 446 LEU D C 1
ATOM 13210 O O . LEU D 1 406 ? 36.177 335.123 12.067 1.00 54.75 446 LEU D O 1
ATOM 13215 N N . GLN D 1 407 ? 37.547 335.563 10.337 1.00 58.70 447 GLN D N 1
ATOM 13216 C CA . GLN D 1 407 ? 36.905 336.822 9.961 1.00 64.28 447 GLN D CA 1
ATOM 13217 C C . GLN D 1 407 ? 36.384 336.711 8.534 1.00 63.15 447 GLN D C 1
ATOM 13218 O O . GLN D 1 407 ? 37.090 337.065 7.576 1.00 63.44 447 GLN D O 1
ATOM 13224 N N . PRO D 1 408 ? 35.141 336.241 8.341 1.00 58.45 448 PRO D N 1
ATOM 13225 C CA . PRO D 1 408 ? 34.215 335.831 9.398 1.00 58.42 448 PRO D CA 1
ATOM 13226 C C . PRO D 1 408 ? 34.170 334.323 9.631 1.00 54.86 448 PRO D C 1
ATOM 13227 O O . PRO D 1 408 ? 34.956 333.572 9.052 1.00 47.34 448 PRO D O 1
ATOM 13231 N N . LEU D 1 409 ? 33.247 333.897 10.487 1.00 53.73 449 LEU D N 1
ATOM 13232 C CA . LEU D 1 409 ? 32.913 332.492 10.648 1.00 52.28 449 LEU D CA 1
ATOM 13233 C C . LEU D 1 409 ? 31.730 332.146 9.748 1.00 50.07 449 LEU D C 1
ATOM 13234 O O . LEU D 1 409 ? 30.947 333.013 9.354 1.00 50.69 449 LEU D O 1
ATOM 13239 N N . VAL D 1 410 ? 31.612 330.865 9.416 1.00 44.77 450 VAL D N 1
ATOM 13240 C CA . VAL D 1 410 ? 30.571 330.426 8.488 1.00 41.81 450 VAL D CA 1
ATOM 13241 C C . VAL D 1 410 ? 29.715 329.344 9.138 1.00 43.27 450 VAL D C 1
ATOM 13242 O O . VAL D 1 410 ? 30.208 328.587 9.987 1.00 37.78 450 VAL D O 1
ATOM 13246 N N . PRO D 1 411 ? 28.437 329.237 8.777 1.00 44.70 451 PRO D N 1
ATOM 13247 C CA . PRO D 1 411 ? 27.616 328.146 9.313 1.00 44.81 451 PRO D CA 1
ATOM 13248 C C . PRO D 1 411 ? 28.033 326.815 8.708 1.00 39.98 451 PRO D C 1
ATOM 13249 O O . PRO D 1 411 ? 28.414 326.737 7.537 1.00 37.60 451 PRO D O 1
ATOM 13253 N N . LEU D 1 412 ? 27.965 325.768 9.521 1.00 39.89 452 LEU D N 1
ATOM 13254 C CA . LEU D 1 412 ? 28.343 324.432 9.081 1.00 38.29 452 LEU D CA 1
ATOM 13255 C C . LEU D 1 412 ? 27.612 323.399 9.928 1.00 33.68 452 LEU D C 1
ATOM 13256 O O . LEU D 1 412 ? 27.778 323.377 11.154 1.00 33.98 452 LEU D O 1
ATOM 13261 N N . PRO D 1 413 ? 26.783 322.548 9.324 1.00 37.29 453 PRO D N 1
ATOM 13262 C CA . PRO D 1 413 ? 26.070 321.532 10.110 1.00 40.38 453 PRO D CA 1
ATOM 13263 C C . PRO D 1 413 ? 27.035 320.579 10.801 1.00 40.56 453 PRO D C 1
ATOM 13264 O O . PRO D 1 413 ? 28.029 320.142 10.220 1.00 40.74 453 PRO D O 1
ATOM 13268 N N . PHE D 1 414 ? 26.725 320.257 12.055 1.00 41.73 454 PHE D N 1
ATOM 13269 C CA . PHE D 1 414 ? 27.560 319.362 12.855 1.00 40.86 454 PHE D CA 1
ATOM 13270 C C . PHE D 1 414 ? 26.715 318.782 13.976 1.00 38.56 454 PHE D C 1
ATOM 13271 O O . PHE D 1 414 ? 26.100 319.537 14.737 1.00 34.24 454 PHE D O 1
ATOM 13279 N N . ALA D 1 415 ? 26.685 317.450 14.077 1.00 31.73 455 ALA D N 1
ATOM 13280 C CA . ALA D 1 415 ? 26.084 316.749 15.216 1.00 33.58 455 ALA D CA 1
ATOM 13281 C C . ALA D 1 415 ? 24.621 317.132 15.431 1.00 37.00 455 ALA D C 1
ATOM 13282 O O . ALA D 1 415 ? 24.139 317.167 16.567 1.00 36.99 455 ALA D O 1
ATOM 13284 N N . GLY D 1 416 ? 23.902 317.426 14.350 1.00 31.22 456 GLY D N 1
ATOM 13285 C CA . GLY D 1 416 ? 22.487 317.718 14.430 1.00 37.06 456 GLY D CA 1
ATOM 13286 C C . GLY D 1 416 ? 22.121 319.180 14.566 1.00 40.10 456 GLY D C 1
ATOM 13287 O O . GLY D 1 416 ? 20.927 319.493 14.654 1.00 43.45 456 GLY D O 1
ATOM 13288 N N . PHE D 1 417 ? 23.096 320.087 14.586 1.00 38.84 457 PHE D N 1
ATOM 13289 C CA . PHE D 1 417 ? 22.815 321.511 14.702 1.00 38.68 457 PHE D CA 1
ATOM 13290 C C . PHE D 1 417 ? 23.754 322.281 13.782 1.00 40.22 457 PHE D C 1
ATOM 13291 O O . PHE D 1 417 ? 24.641 321.710 13.139 1.00 35.45 457 PHE D O 1
ATOM 13299 N N . VAL D 1 418 ? 23.548 323.592 13.718 1.00 41.42 458 VAL D N 1
ATOM 13300 C CA . VAL D 1 418 ? 24.368 324.475 12.897 1.00 38.82 458 VAL D CA 1
ATOM 13301 C C . VAL D 1 418 ? 25.482 325.028 13.776 1.00 38.75 458 VAL D C 1
ATOM 13302 O O . VAL D 1 418 ? 25.230 325.794 14.709 1.00 36.07 458 VAL D O 1
ATOM 13306 N N . ALA D 1 419 ? 26.718 324.639 13.480 1.00 37.79 459 ALA D N 1
ATOM 13307 C CA . ALA D 1 419 ? 27.867 325.112 14.229 1.00 37.38 459 ALA D CA 1
ATOM 13308 C C . ALA D 1 419 ? 28.520 326.285 13.499 1.00 39.35 459 ALA D C 1
ATOM 13309 O O . ALA D 1 419 ? 28.098 326.693 12.415 1.00 39.37 459 ALA D O 1
ATOM 13311 N N . GLN D 1 420 ? 29.558 326.846 14.110 1.00 40.30 460 GLN D N 1
ATOM 13312 C CA . GLN D 1 420 ? 30.359 327.899 13.500 1.00 42.43 460 GLN D CA 1
ATOM 13313 C C . GLN D 1 420 ? 31.724 327.332 13.145 1.00 42.42 460 GLN D C 1
ATOM 13314 O O . GLN D 1 420 ? 32.364 326.675 13.973 1.00 43.62 460 GLN D O 1
ATOM 13320 N N . ALA D 1 421 ? 32.155 327.574 11.918 1.00 39.99 461 ALA D N 1
ATOM 13321 C CA . ALA D 1 421 ? 33.407 327.065 11.392 1.00 41.32 461 ALA D CA 1
ATOM 13322 C C . ALA D 1 421 ? 34.234 328.217 10.843 1.00 42.35 461 ALA D C 1
ATOM 13323 O O . ALA D 1 421 ? 33.688 329.271 10.496 1.00 39.09 461 ALA D O 1
ATOM 13325 N N . PRO D 1 422 ? 35.556 328.065 10.771 1.00 43.39 462 PRO D N 1
ATOM 13326 C CA . PRO D 1 422 ? 36.362 329.076 10.081 1.00 43.01 462 PRO D CA 1
ATOM 13327 C C . PRO D 1 422 ? 35.915 329.203 8.634 1.00 43.73 462 PRO D C 1
ATOM 13328 O O . PRO D 1 422 ? 35.464 328.236 8.017 1.00 41.08 462 PRO D O 1
ATOM 13332 N N . ASN D 1 423 ? 36.017 330.415 8.098 1.00 42.89 463 ASN D N 1
ATOM 13333 C CA . ASN D 1 423 ? 35.774 330.574 6.675 1.00 41.80 463 ASN D CA 1
ATOM 13334 C C . ASN D 1 423 ? 36.860 329.842 5.893 1.00 40.72 463 ASN D C 1
ATOM 13335 O O . ASN D 1 423 ? 37.977 329.641 6.379 1.00 43.63 463 ASN D O 1
ATOM 13340 N N . ASN D 1 424 ? 36.514 329.428 4.673 1.00 40.69 464 ASN D N 1
ATOM 13341 C CA . ASN D 1 424 ? 37.438 328.699 3.805 1.00 44.48 464 ASN D CA 1
ATOM 13342 C C . ASN D 1 424 ? 38.006 327.482 4.533 1.00 45.65 464 ASN D C 1
ATOM 13343 O O . ASN D 1 424 ? 39.211 327.221 4.520 1.00 45.86 464 ASN D O 1
ATOM 13348 N N . TYR D 1 425 ? 37.114 326.730 5.185 1.00 43.57 465 TYR D N 1
ATOM 13349 C CA . TYR D 1 425 ? 37.564 325.742 6.162 1.00 43.47 465 TYR D CA 1
ATOM 13350 C C . TYR D 1 425 ? 38.269 324.558 5.512 1.00 38.94 465 TYR D C 1
ATOM 13351 O O . TYR D 1 425 ? 39.113 323.924 6.154 1.00 40.92 465 TYR D O 1
ATOM 13360 N N . ARG D 1 426 ? 37.937 324.234 4.261 1.00 37.25 466 ARG D N 1
ATOM 13361 C CA . ARG D 1 426 ? 38.666 323.170 3.575 1.00 38.80 466 ARG D CA 1
ATOM 13362 C C . ARG D 1 426 ? 40.140 323.518 3.450 1.00 43.41 466 ARG D C 1
ATOM 13363 O O . ARG D 1 426 ? 41.009 322.652 3.604 1.00 42.99 466 ARG D O 1
ATOM 13371 N N . ARG D 1 427 ? 40.439 324.788 3.177 1.00 47.67 467 ARG D N 1
ATOM 13372 C CA . ARG D 1 427 ? 41.823 325.243 3.189 1.00 50.32 467 ARG D CA 1
ATOM 13373 C C . ARG D 1 427 ? 42.399 325.183 4.597 1.00 51.88 467 ARG D C 1
ATOM 13374 O O . ARG D 1 427 ? 43.528 324.718 4.799 1.00 55.60 467 ARG D O 1
ATOM 13382 N N . PHE D 1 428 ? 41.631 325.656 5.580 1.00 49.76 468 PHE D N 1
ATOM 13383 C CA . PHE D 1 428 ? 42.031 325.572 6.981 1.00 50.62 468 PHE D CA 1
ATOM 13384 C C . PHE D 1 428 ? 42.385 324.143 7.371 1.00 54.79 468 PHE D C 1
ATOM 13385 O O . PHE D 1 428 ? 43.408 323.895 8.020 1.00 58.99 468 PHE D O 1
ATOM 13393 N N . LEU D 1 429 ? 41.546 323.183 6.974 1.00 52.71 469 LEU D N 1
ATOM 13394 C CA . LEU D 1 429 ? 41.780 321.795 7.354 1.00 52.45 469 LEU D CA 1
ATOM 13395 C C . LEU D 1 429 ? 43.025 321.224 6.691 1.00 58.99 469 LEU D C 1
ATOM 13396 O O . LEU D 1 429 ? 43.726 320.406 7.297 1.00 58.68 469 LEU D O 1
ATOM 13401 N N . GLU D 1 430 ? 43.320 321.635 5.457 1.00 64.88 470 GLU D N 1
ATOM 13402 C CA . GLU D 1 430 ? 44.546 321.180 4.814 1.00 71.45 470 GLU D CA 1
ATOM 13403 C C . GLU D 1 430 ? 45.778 321.860 5.404 1.00 73.86 470 GLU D C 1
ATOM 13404 O O . GLU D 1 430 ? 46.883 321.320 5.295 1.00 73.40 470 GLU D O 1
ATOM 13410 N N . LEU D 1 431 ? 45.601 323.027 6.032 1.00 77.17 471 LEU D N 1
ATOM 13411 C CA . LEU D 1 431 ? 46.671 323.640 6.813 1.00 81.06 471 LEU D CA 1
ATOM 13412 C C . LEU D 1 431 ? 47.084 322.750 7.975 1.00 78.58 471 LEU D C 1
ATOM 13413 O O . LEU D 1 431 ? 48.281 322.539 8.218 1.00 77.89 471 LEU D O 1
ATOM 13418 N N . LYS D 1 432 ? 46.102 322.234 8.717 1.00 76.13 472 LYS D N 1
ATOM 13419 C CA . LYS D 1 432 ? 46.354 321.532 9.965 1.00 73.81 472 LYS D CA 1
ATOM 13420 C C . LYS D 1 432 ? 46.640 320.048 9.786 1.00 71.32 472 LYS D C 1
ATOM 13421 O O . LYS D 1 432 ? 47.303 319.454 10.644 1.00 73.43 472 LYS D O 1
ATOM 13423 N N . PHE D 1 433 ? 46.172 319.434 8.698 1.00 68.56 473 PHE D N 1
ATOM 13424 C CA . PHE D 1 433 ? 46.251 317.985 8.543 1.00 66.75 473 PHE D CA 1
ATOM 13425 C C . PHE D 1 433 ? 46.937 317.515 7.269 1.00 68.97 473 PHE D C 1
ATOM 13426 O O . PHE D 1 433 ? 47.350 316.350 7.219 1.00 69.82 473 PHE D O 1
ATOM 13434 N N . GLY D 1 434 ? 47.067 318.354 6.245 1.00 70.52 474 GLY D N 1
ATOM 13435 C CA . GLY D 1 434 ? 47.679 317.941 5.004 1.00 70.80 474 GLY D CA 1
ATOM 13436 C C . GLY D 1 434 ? 46.679 317.856 3.869 1.00 70.99 474 GLY D C 1
ATOM 13437 O O . GLY D 1 434 ? 45.462 317.875 4.079 1.00 70.29 474 GLY D O 1
ATOM 13438 N N . PRO D 1 435 ? 47.179 317.746 2.639 1.00 69.54 475 PRO D N 1
ATOM 13439 C CA . PRO D 1 435 ? 46.290 317.811 1.472 1.00 67.26 475 PRO D CA 1
ATOM 13440 C C . PRO D 1 435 ? 45.422 316.569 1.326 1.00 64.05 475 PRO D C 1
ATOM 13441 O O . PRO D 1 435 ? 45.892 315.436 1.459 1.00 63.11 475 PRO D O 1
ATOM 13445 N N . GLY D 1 436 ? 44.141 316.801 1.038 1.00 59.19 476 GLY D N 1
ATOM 13446 C CA . GLY D 1 436 ? 43.194 315.738 0.770 1.00 57.83 476 GLY D CA 1
ATOM 13447 C C . GLY D 1 436 ? 42.634 315.041 1.988 1.00 54.53 476 GLY D C 1
ATOM 13448 O O . GLY D 1 436 ? 42.041 313.967 1.843 1.00 48.43 476 GLY D O 1
ATOM 13449 N N . VAL D 1 437 ? 42.786 315.625 3.179 1.00 56.64 477 VAL D N 1
ATOM 13450 C CA . VAL D 1 437 ? 42.404 314.933 4.408 1.00 52.82 477 VAL D CA 1
ATOM 13451 C C . VAL D 1 437 ? 40.905 314.654 4.434 1.00 52.05 477 VAL D C 1
ATOM 13452 O O . VAL D 1 437 ? 40.465 313.608 4.926 1.00 50.32 477 VAL D O 1
ATOM 13456 N N . ILE D 1 438 ? 40.099 315.574 3.896 1.00 50.81 478 ILE D N 1
ATOM 13457 C CA . ILE D 1 438 ? 38.649 315.389 3.913 1.00 47.42 478 ILE D CA 1
ATOM 13458 C C . ILE D 1 438 ? 38.259 314.139 3.137 1.00 47.76 478 ILE D C 1
ATOM 13459 O O . ILE D 1 438 ? 37.419 313.348 3.584 1.00 46.94 478 ILE D O 1
ATOM 13464 N N . GLU D 1 439 ? 38.873 313.934 1.973 1.00 47.43 479 GLU D N 1
ATOM 13465 C CA . GLU D 1 439 ? 38.493 312.849 1.079 1.00 49.30 479 GLU D CA 1
ATOM 13466 C C . GLU D 1 439 ? 39.143 311.518 1.431 1.00 52.19 479 GLU D C 1
ATOM 13467 O O . GLU D 1 439 ? 38.699 310.483 0.924 1.00 53.10 479 GLU D O 1
ATOM 13473 N N . ASN D 1 440 ? 40.175 311.512 2.277 1.00 53.86 480 ASN D N 1
ATOM 13474 C CA . ASN D 1 440 ? 40.949 310.311 2.584 1.00 53.71 480 ASN D CA 1
ATOM 13475 C C . ASN D 1 440 ? 40.904 310.064 4.088 1.00 51.69 480 ASN D C 1
ATOM 13476 O O . ASN D 1 440 ? 41.885 310.332 4.800 1.00 51.60 480 ASN D O 1
ATOM 13481 N N . PRO D 1 441 ? 39.791 309.544 4.606 1.00 49.62 481 PRO D N 1
ATOM 13482 C CA . PRO D 1 441 ? 39.707 309.283 6.047 1.00 49.26 481 PRO D CA 1
ATOM 13483 C C . PRO D 1 441 ? 40.725 308.235 6.467 1.00 54.57 481 PRO D C 1
ATOM 13484 O O . PRO D 1 441 ? 40.976 307.262 5.752 1.00 51.22 481 PRO D O 1
ATOM 13488 N N . GLN D 1 442 ? 41.323 308.448 7.635 1.00 57.16 482 GLN D N 1
ATOM 13489 C CA . GLN D 1 442 ? 42.308 307.514 8.175 1.00 60.51 482 GLN D CA 1
ATOM 13490 C C . GLN D 1 442 ? 41.547 306.462 8.972 1.00 55.70 482 GLN D C 1
ATOM 13491 O O . GLN D 1 442 ? 41.383 306.563 10.189 1.00 56.94 482 GLN D O 1
ATOM 13497 N N . TYR D 1 443 ? 41.066 305.446 8.260 1.00 56.72 483 TYR D N 1
ATOM 13498 C CA . TYR D 1 443 ? 40.272 304.398 8.880 1.00 58.83 483 TYR D CA 1
ATOM 13499 C C . TYR D 1 443 ? 41.126 303.593 9.856 1.00 61.59 483 TYR D C 1
ATOM 13500 O O . TYR D 1 443 ? 42.283 303.278 9.558 1.00 62.58 483 TYR D O 1
ATOM 13509 N N . PRO D 1 444 ? 40.589 303.245 11.024 1.00 63.39 484 PRO D N 1
ATOM 13510 C CA . PRO D 1 444 ? 41.309 302.333 11.916 1.00 64.44 484 PRO D CA 1
ATOM 13511 C C . PRO D 1 444 ? 41.462 300.964 11.272 1.00 72.91 484 PRO D C 1
ATOM 13512 O O . PRO D 1 444 ? 40.617 300.524 10.489 1.00 73.35 484 PRO D O 1
ATOM 13516 N N . ASN D 1 445 ? 42.562 300.294 11.598 1.00 82.54 485 ASN D N 1
ATOM 13517 C CA . ASN D 1 445 ? 42.788 298.944 11.097 1.00 89.85 485 ASN D CA 1
ATOM 13518 C C . ASN D 1 445 ? 43.206 298.005 12.224 1.00 88.61 485 ASN D C 1
ATOM 13519 O O . ASN D 1 445 ? 42.379 297.277 12.773 1.00 88.42 485 ASN D O 1
#

Secondary structure (DSSP, 8-state):
---EEEEE----TTS--HHHHHHHHHHH-TT--EEEEESS--SS------STTEEEEE-S--TTSBGGGG-GGGG--SSEEEE--TTEE--STTHHHHHHHHHHHSS-SEEEEEB-SSSB-EEEEEEEETTTTEEEEEE-TTTTEESEEESBEEEEEEHHHHTTBSSTTPSSHHHHHHHHHHHTT--EEE-S--BEEPSS-SS-SHHHHHHHHHHHHHHHHHHHHHHT--EEEETTEEEEE-S--TTS--TT-S-BTTB-HHHHTT----HHHHHHHHHHHHHHHHHHHHHT--EEE-HHHHHHHHHHSS--TT---EEEEEEGGGGGG-HHHHHHHHS-EE-TTS-EEEE-SSSS-EEEESSSS---EEEEEEEEESSSEEE-S-----EEGGGGSSEEEEEETTEEEEEESSHHHHHHHHH-TTTTT------HHHHHHH-/---EEEEE---BTTB--HHHHHHHHHHH-TT--EEEEESS--SS-------TTEEEEE-S--TTSBGGGG-GGGG--SSEEEE--TTEE--STTHHHHHHHHHHHSS-SEEEEEB-SSSB-EEEEEEEETTTTEEEEEE-TTTTEESEEESBEEEEEEHHHHTTBSSTTPSSHHHHHHHHHHHTT--EEE-S--BEEPSS-S--SHHHHHHHHHHHHHHHHHHHHHHT--EEEETTS-EEE-S--TTS--SS---BTTB-HHHHTT----HHHHHHHHHHHHHHHHHHHHHT--EEE-HHHHHHHHHHSS--TT---EEEEEEGGGGGG-HHHHHHHHS-EE-TTS-EEEE-SSSS-EEEESSSS---EEEEEEEEESSSEEE-S----EEGGGGSSEEEEEETTEEEEEETTHHHHHHHHH-TTTTTS---S-TTT--/--EEEEE----TTS--HHHHHHHHHHH-TT--EEEEESS--SS------STTEEEEE-S--TTSBGGGG-GGGG--SSEEEE--TTEE--STTHHHHHHHHHHHSS-SEEEEEBSSSSB-EEEEEEEETTTTEEEEEE-TTTTEESEEESBEEEEEEHHHHTTBSSTTPSSHHHHHHHHHHHTT--EEE-S--BEEPSS-SS-SHHHHHHHHHHHHHHHHHHHHHHT--EEEETTEEEEE-S--TTS--TT-S-SSS--HHHHTT----HHHHHHHHHHHHHHHHHHHHHT--EEE-HHHHHHHHHHSS--TT---EEEEEEGGGGGG-HHHHHHHHS-EE-TTS-EEEE-TTTS-EEEESSSS---EEEEEEEEESSSEEE-S----EEGGGGSSEEEEEETTEEEEEETTHHHHHHHHH-TTTTTS-----HHHHHHH-/--EEEEE---BTTB--HHHHHHHHHHH-TT--EEEEESS--SS-------TTEEEEE-S--TTSBGGGG-GGGG--SSEEEE--TTEE--STTHHHHHHHHHHHSS-SEEEEEBSSSSB-EEEEEEEETTTTEEEEE--TTTTEESEEESBEEEEEEHHHHHTBSSTTPSSHHHHHHHHHHHTT--EEE-S--BEEPSS-S--SHHHHHHHHHHHHHHHHHHHHHHT--EEEETTS-EEE-S--TTS--SS---SSS--HHHHTT----HHHHHHHHHHHHHHHHHHHHTT--EEE-HHHHHHHHHHSS--TT---EEEEEEGGGGGGSHHHHHHHHS-EE-TTS-EEE----SEEEES-SS---EEEEEEEEESSSEEE-----EEGGGGSSEEEEEETTEEEEEETTHHHHHHHHH-TTTTTS-----

B-factor: mean 46.61, std 17.77, range [19.96, 125.79]

InterPro domains:
  IPR007074 LicD/FKTN/FKRP, nucleotidyltransferase domain [PF04991] (335-371)
  IPR052613 LicD transferase [PTHR13627] (1-489)
  IPR055105 FKRP, stem domain [PF22921] (37-279)